Protein 2KQ9 (pdb70)

Nearest PDB structures (foldseek):
  2kq9-assembly1_A  TM=8.553E-01  e=1.237E-14  Agrobacterium fabrum str. C58
  6ptg-assembly3_B  TM=6.833E-01  e=4.465E-03  Chlamydia trachomatis
  4ijj-assembly1_A  TM=5.955E-01  e=5.688E-03  Pseudomonas aeruginosa UCBPP-PA14
  6ptg-assembly2_A  TM=6.843E-01  e=8.685E-03  Chlamydia trachomatis
  4ijj-assembly3_C  TM=5.527E-01  e=4.203E-03  Pseudomonas aeruginosa UCBPP-PA14

Solvent-accessible surface area: 8284 Å² total; per-residue (Å²): 119,120,47,76,187,88,9,94,46,136,52,20,48,100,65,0,109,68,101,9,66,84,36,29,85,176,8,20,115,69,92,32,138,164,132,54,121,221,100,69,132,52,174,76,166,96,88,54,129,92,56,149,128,128,64,132,102,12,34,141,116,6,53,90,53,9,185,18,0,59,35,1,20,51,76,38,96,70,57,19,17,3,14,0,76,125,61,59,142,104,5,67,80,97,42,1,126,76,28,6,58,16,18,53,10,114,141,16,34,90,84,152

Foldseek 3Di:
DDALPPARCVVLLVVLLLLLVVLVLQLVVVPHDPPDPADSCNCVCPDPDDDPDPDVSRDCVSSVLNVLSVVQNVCVVVVNHQAQCVVRHGEDSVCCVVPVSHNHHDVVVVPD

Sequence (112 aa):
LAGGKSMNVESYEKILRDRQRELYRRLHKIEADFEEPRNPDDEDRASERSNDEVLDELGQVGQDELRAIDAALARIASGTFGTCVKCGKRISEDRLKAVPYTPFCQECAAALLAGGKSMNVESYEKILRDRQRELYRRLHKIEADFEEPRNPDDEDRASERSNDEVLDELGQVGQDELRAIDAALARIASGTFGTCVKCGKRISEDRLKAVPYTPFCQECAAALLAGGKSMNVESYEKILRDRQRELYRRLHKIEADFEEPRNPDDEDRASERSNDEVLDELGQVGQDELRAIDAALARIASGTFGTCVKCGKRISEDRLKAVPYTPFCQECAAALLAGGKSMNVESYEKILRDRQRELYRRLHKIEADFEEPRNPDDEDRASERSNDEVLDELGQVGQDELRAIDAALARIASGTFGTCVKCGKRISEDRLKAVPYTPFCQECAAALLAGGKSMNVESYEKILRDRQRELYRRLHKIEADFEEPRNPDDEDRASERSNDEVLDELGQVGQDELRAIDAALARIASGTFGTCVKCGKRISEDRLKAVPYTPFCQECAAALLAGGKSMNVESYEKILRDRQRELYRRLHKIEADFEEPRNPDDEDRASERSNDEVLDELGQVGQDELRAIDAALARIASGTFGTCVKCGKRISEDRLKAVPYTPFCQECAAALLAGGKSMNVESYEKILRDRQRELYRRLHKIEADFEEPRNPDDEDRASERSNDEVLDELGQVGQDELRAIDAALARIASGTFGTCVKCGKRISEDRLKAVPYTPFCQECAAALLAGGKSMNVESYEKILRDRQRELYRRLHKIEADFEEPRNPDDEDRASERSNDEVLDELGQVGQDELRAIDAALARIASGTFGTCVKCGKRISEDRLKAVPYTPFCQECAAALLAGGKSMNVESYEKILRDRQRELYRRLHKIEADFEEPRNPDDEDRASERSNDEVLDELGQVGQDELRAIDAALARIASGTFGTCVKCGKRISEDRLKAVPYTPFCQECAAALLAGGKSMNVESYEKILRDRQRELYRRLHKIEADFEEPRNPDDEDRASERSNDEVLDELGQVGQDELRAIDAALARIASGTFGTCVKCGKRISEDRLKAVPYTPFCQECAAALLAGGKSMNVESYEKILRDRQRELYRRLHKIEADFEEPRNPDDEDRASERSNDEVLDELGQVGQDELRAIDAALARIASGTFGTCVKCGKRISEDRLKAVPYTPFCQECAAALLAGGKSMNVESYEKILRDRQRELYRRLHKIEADFEEPRNPDDEDRASERSNDEVLDELGQVGQDELRAIDAALARIASGTFGTCVKCGKRISEDRLKAVPYTPFCQECAAALLAGGKSMNVESYEKILRDRQRELYRRLHKIEADFEEPRNPDDEDRASERSNDEVLDELGQVGQDELRAIDAALARIASGTFGTCVKCGKRISEDRLKAVPYTPFCQECAAALLAGGKSMNVESYEKILRDRQRELYRRLHKIEADFEEPRNPDDEDRASERSNDEVLDELGQVGQDELRAIDAALARIASGTFGTCVKCGKRISEDRLKAVPYTPFCQECAAALLAGGKSMNVESYEKILRDRQRELYRRLHKIEADFEEPRNPDDEDRASERSNDEVLDELGQVGQDELRAIDAALARIASGTFGTCVKCGKRISEDRLKAVPYTPFCQECAAALLAGGKSMNVESYEKILRDRQRELYRRLHKIEADFEEPRNPDDEDRASERSNDEVLDELGQVGQDELRAIDAALARIASGTFGTCVKCGKRISEDRLKAVPYTPFCQECAAALLAGGKSMNVESYEKILRDRQRELYRRLHKIEADFEEPRNPDDEDRASERSNDEVLDELGQVGQDELRAIDAALARIASGTFGTCVKCGKRISEDRLKAVPYTPFCQECAAALLAGGKSMNVESYEKILRDRQRELYRRLHKIEADFEEPRNPDDEDRASERSNDEVLDELGQVGQDELRAIDAALARIASGTFGTCVKCGKRISEDRLKAVPYTPFCQECAAALLAGGKSMNVESYEKILRDRQRELYRRLHKIEADFEEPRNPDDEDRASERSNDEVLDELGQVGQDELRAIDAALARIASGTFGTCVKCGKRISEDRLKAVPYTPFCQECAAALLAGGKSMNVESYEKILRDRQRELYRRLHKIEADFEEPRNPDDEDRASERSNDEVLDELGQVGQDELRAIDAALARIASGTFGTCVKCGKRISEDRLKAVPYTPFCQECAAAL

CATH classification: 1.20.120.910

Radius of gyration: 15.42 Å; Cα contacts (8 Å, |Δi|>4): 93; chains: 1; bounding box: 36×44×27 Å

Structure (mmCIF, N/CA/C/O backbone):
data_2KQ9
#
_entry.id   2KQ9
#
loop_
_entity.id
_entity.type
_entity.pdbx_description
1 polymer 'DnaK suppressor protein'
2 non-polymer 'ZINC ION'
#
loop_
_atom_site.group_PDB
_atom_site.id
_atom_site.type_symbol
_atom_site.label_atom_id
_atom_site.label_alt_id
_atom_site.label_comp_id
_atom_site.label_asym_id
_atom_site.label_entity_id
_atom_site.label_seq_id
_atom_site.pdbx_PDB_ins_code
_atom_site.Cartn_x
_atom_site.Cartn_y
_atom_site.Cartn_z
_atom_site.occupancy
_atom_site.B_iso_or_equiv
_atom_site.auth_seq_id
_atom_site.auth_comp_id
_atom_site.auth_asym_id
_atom_site.auth_atom_id
_atom_site.pdbx_PDB_model_num
ATOM 1 N N . LEU A 1 1 ? 1.667 1.530 -0.984 1.00 0.00 1 LEU A N 1
ATOM 2 C CA . LEU A 1 1 ? 2.015 1.198 -2.382 1.00 0.00 1 LEU A CA 1
ATOM 3 C C . LEU A 1 1 ? 3.536 0.977 -2.476 1.00 0.00 1 LEU A C 1
ATOM 4 O O . LEU A 1 1 ? 4.314 1.940 -2.420 1.00 0.00 1 LEU A O 1
ATOM 22 N N . ALA A 1 2 ? 3.951 -0.297 -2.573 1.00 0.00 2 ALA A N 1
ATOM 23 C CA . ALA A 1 2 ? 5.354 -0.657 -2.798 1.00 0.00 2 ALA A CA 1
ATOM 24 C C . ALA A 1 2 ? 5.682 -0.472 -4.294 1.00 0.00 2 ALA A C 1
ATOM 25 O O . ALA A 1 2 ? 5.316 -1.310 -5.126 1.00 0.00 2 ALA A O 1
ATOM 32 N N . GLY A 1 3 ? 6.311 0.671 -4.623 1.00 0.00 3 GLY A N 1
ATOM 33 C CA . GLY A 1 3 ? 6.671 1.005 -6.000 1.00 0.00 3 GLY A CA 1
ATOM 34 C C . GLY A 1 3 ? 7.804 2.020 -6.037 1.00 0.00 3 GLY A C 1
ATOM 35 O O . GLY A 1 3 ? 7.580 3.204 -6.322 1.00 0.00 3 GLY A O 1
ATOM 39 N N . GLY A 1 4 ? 9.021 1.545 -5.707 1.00 0.00 4 GLY A N 1
ATOM 40 C CA . GLY A 1 4 ? 10.227 2.381 -5.704 1.00 0.00 4 GLY A CA 1
ATOM 41 C C . GLY A 1 4 ? 10.771 2.651 -7.106 1.00 0.00 4 GLY A C 1
ATOM 42 O O . GLY A 1 4 ? 11.297 3.738 -7.374 1.00 0.00 4 GLY A O 1
ATOM 46 N N . LYS A 1 5 ? 10.651 1.648 -7.996 1.00 0.00 5 LYS A N 1
ATOM 47 C CA . LYS A 1 5 ? 11.126 1.742 -9.400 1.00 0.00 5 LYS A CA 1
ATOM 48 C C . LYS A 1 5 ? 10.066 2.431 -10.283 1.00 0.00 5 LYS A C 1
ATOM 49 O O . LYS A 1 5 ? 8.875 2.415 -9.944 1.00 0.00 5 LYS A O 1
ATOM 68 N N . SER A 1 6 ? 10.539 3.009 -11.412 1.00 0.00 6 SER A N 1
ATOM 69 C CA . SER A 1 6 ? 9.740 3.791 -12.379 1.00 0.00 6 SER A CA 1
ATOM 70 C C . SER A 1 6 ? 9.266 5.137 -11.788 1.00 0.00 6 SER A C 1
ATOM 71 O O . SER A 1 6 ? 8.774 5.180 -10.651 1.00 0.00 6 SER A O 1
ATOM 79 N N . MET A 1 7 ? 9.411 6.217 -12.592 1.00 0.00 7 MET A N 1
ATOM 80 C CA . MET A 1 7 ? 9.012 7.594 -12.223 1.00 0.00 7 MET A CA 1
ATOM 81 C C . MET A 1 7 ? 9.868 8.109 -11.042 1.00 0.00 7 MET A C 1
ATOM 82 O O . MET A 1 7 ? 9.584 7.824 -9.872 1.00 0.00 7 MET A O 1
ATOM 96 N N . ASN A 1 8 ? 10.960 8.818 -11.384 1.00 0.00 8 ASN A N 1
ATOM 97 C CA . ASN A 1 8 ? 11.949 9.308 -10.399 1.00 0.00 8 ASN A CA 1
ATOM 98 C C . ASN A 1 8 ? 11.361 10.458 -9.557 1.00 0.00 8 ASN A C 1
ATOM 99 O O . ASN A 1 8 ? 11.323 11.613 -10.005 1.00 0.00 8 ASN A O 1
ATOM 110 N N . VAL A 1 9 ? 10.915 10.109 -8.331 1.00 0.00 9 VAL A N 1
ATOM 111 C CA . VAL A 1 9 ? 10.214 11.029 -7.414 1.00 0.00 9 VAL A CA 1
ATOM 112 C C . VAL A 1 9 ? 11.072 12.262 -7.060 1.00 0.00 9 VAL A C 1
ATOM 113 O O . VAL A 1 9 ? 10.526 13.355 -6.926 1.00 0.00 9 VAL A O 1
ATOM 126 N N . GLU A 1 10 ? 12.412 12.073 -6.931 1.00 0.00 10 GLU A N 1
ATOM 127 C CA . GLU A 1 10 ? 13.351 13.141 -6.487 1.00 0.00 10 GLU A CA 1
ATOM 128 C C . GLU A 1 10 ? 13.260 14.390 -7.391 1.00 0.00 10 GLU A C 1
ATOM 129 O O . GLU A 1 10 ? 13.238 15.529 -6.893 1.00 0.00 10 GLU A O 1
ATOM 141 N N . SER A 1 11 ? 13.198 14.145 -8.716 1.00 0.00 11 SER A N 1
ATOM 142 C CA . SER A 1 11 ? 13.076 15.201 -9.739 1.00 0.00 11 SER A CA 1
ATOM 143 C C . SER A 1 11 ? 11.815 16.046 -9.503 1.00 0.00 11 SER A C 1
ATOM 144 O O . SER A 1 11 ? 11.851 17.282 -9.565 1.00 0.00 11 SER A O 1
ATOM 152 N N . TYR A 1 12 ? 10.714 15.340 -9.202 1.00 0.00 12 TYR A N 1
ATOM 153 C CA . TYR A 1 12 ? 9.394 15.941 -9.009 1.00 0.00 12 TYR A CA 1
ATOM 154 C C . TYR A 1 12 ? 9.316 16.670 -7.672 1.00 0.00 12 TYR A C 1
ATOM 155 O O . TYR A 1 12 ? 8.734 17.739 -7.597 1.00 0.00 12 TYR A O 1
ATOM 173 N N . GLU A 1 13 ? 9.960 16.097 -6.648 1.00 0.00 13 GLU A N 1
ATOM 174 C CA . GLU A 1 13 ? 9.973 16.610 -5.275 1.00 0.00 13 GLU A CA 1
ATOM 175 C C . GLU A 1 13 ? 10.522 18.050 -5.242 1.00 0.00 13 GLU A C 1
ATOM 176 O O . GLU A 1 13 ? 9.889 18.971 -4.695 1.00 0.00 13 GLU A O 1
ATOM 188 N N . LYS A 1 14 ? 11.700 18.230 -5.866 1.00 0.00 14 LYS A N 1
ATOM 189 C CA . LYS A 1 14 ? 12.386 19.521 -5.887 1.00 0.00 14 LYS A CA 1
ATOM 190 C C . LYS A 1 14 ? 11.660 20.533 -6.792 1.00 0.00 14 LYS A C 1
ATOM 191 O O . LYS A 1 14 ? 11.529 21.687 -6.398 1.00 0.00 14 LYS A O 1
ATOM 210 N N . ILE A 1 15 ? 11.185 20.104 -7.998 1.00 0.00 15 ILE A N 1
ATOM 211 C CA . ILE A 1 15 ? 10.510 21.022 -8.957 1.00 0.00 15 ILE A CA 1
ATOM 212 C C . ILE A 1 15 ? 9.149 21.498 -8.394 1.00 0.00 15 ILE A C 1
ATOM 213 O O . ILE A 1 15 ? 8.688 22.597 -8.713 1.00 0.00 15 ILE A O 1
ATOM 229 N N . LEU A 1 16 ? 8.522 20.654 -7.546 1.00 0.00 16 LEU A N 1
ATOM 230 C CA . LEU A 1 16 ? 7.301 21.016 -6.796 1.00 0.00 16 LEU A CA 1
ATOM 231 C C . LEU A 1 16 ? 7.592 22.167 -5.835 1.00 0.00 16 LEU A C 1
ATOM 232 O O . LEU A 1 16 ? 6.829 23.139 -5.776 1.00 0.00 16 LEU A O 1
ATOM 248 N N . ARG A 1 17 ? 8.702 22.035 -5.083 1.00 0.00 17 ARG A N 1
ATOM 249 C CA . ARG A 1 17 ? 9.167 23.088 -4.170 1.00 0.00 17 ARG A CA 1
ATOM 250 C C . ARG A 1 17 ? 9.528 24.376 -4.940 1.00 0.00 17 ARG A C 1
ATOM 251 O O . ARG A 1 17 ? 9.146 25.457 -4.517 1.00 0.00 17 ARG A O 1
ATOM 272 N N . ASP A 1 18 ? 10.215 24.243 -6.093 1.00 0.00 18 ASP A N 1
ATOM 273 C CA . ASP A 1 18 ? 10.593 25.399 -6.944 1.00 0.00 18 ASP A CA 1
ATOM 274 C C . ASP A 1 18 ? 9.331 26.156 -7.405 1.00 0.00 18 ASP A C 1
ATOM 275 O O . ASP A 1 18 ? 9.250 27.388 -7.291 1.00 0.00 18 ASP A O 1
ATOM 284 N N . ARG A 1 19 ? 8.327 25.371 -7.853 1.00 0.00 19 ARG A N 1
ATOM 285 C CA . ARG A 1 19 ? 7.051 25.889 -8.389 1.00 0.00 19 ARG A CA 1
ATOM 286 C C . ARG A 1 19 ? 6.216 26.576 -7.304 1.00 0.00 19 ARG A C 1
ATOM 287 O O . ARG A 1 19 ? 5.644 27.638 -7.551 1.00 0.00 19 ARG A O 1
ATOM 308 N N . GLN A 1 20 ? 6.155 25.981 -6.101 1.00 0.00 20 GLN A N 1
ATOM 309 C CA . GLN A 1 20 ? 5.288 26.499 -5.033 1.00 0.00 20 GLN A CA 1
ATOM 310 C C . GLN A 1 20 ? 5.841 27.813 -4.484 1.00 0.00 20 GLN A C 1
ATOM 311 O O . GLN A 1 20 ? 5.062 28.695 -4.180 1.00 0.00 20 GLN A O 1
ATOM 325 N N . ARG A 1 21 ? 7.188 27.937 -4.405 1.00 0.00 21 ARG A N 1
ATOM 326 C CA . ARG A 1 21 ? 7.853 29.089 -3.763 1.00 0.00 21 ARG A CA 1
ATOM 327 C C . ARG A 1 21 ? 7.806 30.339 -4.643 1.00 0.00 21 ARG A C 1
ATOM 328 O O . ARG A 1 21 ? 7.633 31.451 -4.127 1.00 0.00 21 ARG A O 1
ATOM 349 N N . GLU A 1 22 ? 7.991 30.154 -5.965 1.00 0.00 22 GLU A N 1
ATOM 350 C CA . GLU A 1 22 ? 7.854 31.265 -6.931 1.00 0.00 22 GLU A CA 1
ATOM 351 C C . GLU A 1 22 ? 6.394 31.778 -6.939 1.00 0.00 22 GLU A C 1
ATOM 352 O O . GLU A 1 22 ? 6.153 32.992 -6.950 1.00 0.00 22 GLU A O 1
ATOM 364 N N . LEU A 1 23 ? 5.434 30.834 -6.861 1.00 0.00 23 LEU A N 1
ATOM 365 C CA . LEU A 1 23 ? 3.998 31.156 -6.769 1.00 0.00 23 LEU A CA 1
ATOM 366 C C . LEU A 1 23 ? 3.634 31.712 -5.381 1.00 0.00 23 LEU A C 1
ATOM 367 O O . LEU A 1 23 ? 2.712 32.520 -5.275 1.00 0.00 23 LEU A O 1
ATOM 383 N N . TYR A 1 24 ? 4.376 31.279 -4.331 1.00 0.00 24 TYR A N 1
ATOM 384 C CA . TYR A 1 24 ? 4.170 31.742 -2.938 1.00 0.00 24 TYR A CA 1
ATOM 385 C C . TYR A 1 24 ? 4.502 33.222 -2.841 1.00 0.00 24 TYR A C 1
ATOM 386 O O . TYR A 1 24 ? 3.667 33.994 -2.421 1.00 0.00 24 TYR A O 1
ATOM 404 N N . ARG A 1 25 ? 5.725 33.595 -3.267 1.00 0.00 25 ARG A N 1
ATOM 405 C CA . ARG A 1 25 ? 6.220 34.990 -3.189 1.00 0.00 25 ARG A CA 1
ATOM 406 C C . ARG A 1 25 ? 5.410 35.910 -4.123 1.00 0.00 25 ARG A C 1
ATOM 407 O O . ARG A 1 25 ? 5.290 37.120 -3.868 1.00 0.00 25 ARG A O 1
ATOM 428 N N . ARG A 1 26 ? 4.860 35.303 -5.204 1.00 0.00 26 ARG A N 1
ATOM 429 C CA . ARG A 1 26 ? 3.937 35.969 -6.135 1.00 0.00 26 ARG A CA 1
ATOM 430 C C . ARG A 1 26 ? 2.689 36.484 -5.390 1.00 0.00 26 ARG A C 1
ATOM 431 O O . ARG A 1 26 ? 2.360 37.670 -5.469 1.00 0.00 26 ARG A O 1
ATOM 452 N N . LEU A 1 27 ? 2.024 35.590 -4.632 1.00 0.00 27 LEU A N 1
ATOM 453 C CA . LEU A 1 27 ? 0.807 35.948 -3.865 1.00 0.00 27 LEU A CA 1
ATOM 454 C C . LEU A 1 27 ? 1.145 36.500 -2.465 1.00 0.00 27 LEU A C 1
ATOM 455 O O . LEU A 1 27 ? 0.277 37.073 -1.816 1.00 0.00 27 LEU A O 1
ATOM 471 N N . HIS A 1 28 ? 2.419 36.360 -2.031 1.00 0.00 28 HIS A N 1
ATOM 472 C CA . HIS A 1 28 ? 2.925 36.920 -0.745 1.00 0.00 28 HIS A CA 1
ATOM 473 C C . HIS A 1 28 ? 3.533 38.315 -0.958 1.00 0.00 28 HIS A C 1
ATOM 474 O O . HIS A 1 28 ? 4.246 38.806 -0.090 1.00 0.00 28 HIS A O 1
ATOM 489 N N . LYS A 1 29 ? 3.212 38.955 -2.102 1.00 0.00 29 LYS A N 1
ATOM 490 C CA . LYS A 1 29 ? 3.671 40.328 -2.444 1.00 0.00 29 LYS A CA 1
ATOM 491 C C . LYS A 1 29 ? 3.338 41.362 -1.331 1.00 0.00 29 LYS A C 1
ATOM 492 O O . LYS A 1 29 ? 4.028 42.375 -1.191 1.00 0.00 29 LYS A O 1
ATOM 511 N N . ILE A 1 30 ? 2.262 41.076 -0.560 1.00 0.00 30 ILE A N 1
ATOM 512 C CA . ILE A 1 30 ? 1.806 41.930 0.558 1.00 0.00 30 ILE A CA 1
ATOM 513 C C . ILE A 1 30 ? 2.820 41.937 1.722 1.00 0.00 30 ILE A C 1
ATOM 514 O O . ILE A 1 30 ? 3.086 42.980 2.316 1.00 0.00 30 ILE A O 1
ATOM 530 N N . GLU A 1 31 ? 3.387 40.760 2.021 1.00 0.00 31 GLU A N 1
ATOM 531 C CA . GLU A 1 31 ? 4.267 40.539 3.189 1.00 0.00 31 GLU A CA 1
ATOM 532 C C . GLU A 1 31 ? 5.743 40.409 2.765 1.00 0.00 31 GLU A C 1
ATOM 533 O O . GLU A 1 31 ? 6.633 40.332 3.619 1.00 0.00 31 GLU A O 1
ATOM 545 N N . ALA A 1 32 ? 5.994 40.408 1.443 1.00 0.00 32 ALA A N 1
ATOM 546 C CA . ALA A 1 32 ? 7.345 40.275 0.875 1.00 0.00 32 ALA A CA 1
ATOM 547 C C . ALA A 1 32 ? 7.626 41.457 -0.054 1.00 0.00 32 ALA A C 1
ATOM 548 O O . ALA A 1 32 ? 7.140 41.494 -1.192 1.00 0.00 32 ALA A O 1
ATOM 555 N N . ASP A 1 33 ? 8.368 42.449 0.472 1.00 0.00 33 ASP A N 1
ATOM 556 C CA . ASP A 1 33 ? 8.899 43.579 -0.321 1.00 0.00 33 ASP A CA 1
ATOM 557 C C . ASP A 1 33 ? 10.009 43.083 -1.262 1.00 0.00 33 ASP A C 1
ATOM 558 O O . ASP A 1 33 ? 10.187 43.599 -2.367 1.00 0.00 33 ASP A O 1
ATOM 567 N N . PHE A 1 34 ? 10.729 42.051 -0.793 1.00 0.00 34 PHE A N 1
ATOM 568 C CA . PHE A 1 34 ? 11.849 41.434 -1.510 1.00 0.00 34 PHE A CA 1
ATOM 569 C C . PHE A 1 34 ? 11.330 40.494 -2.605 1.00 0.00 34 PHE A C 1
ATOM 570 O O . PHE A 1 34 ? 10.594 39.534 -2.313 1.00 0.00 34 PHE A O 1
ATOM 587 N N . GLU A 1 35 ? 11.693 40.789 -3.863 1.00 0.00 35 GLU A N 1
ATOM 588 C CA . GLU A 1 35 ? 11.354 39.944 -5.026 1.00 0.00 35 GLU A CA 1
ATOM 589 C C . GLU A 1 35 ? 12.637 39.566 -5.811 1.00 0.00 35 GLU A C 1
ATOM 590 O O . GLU A 1 35 ? 12.628 38.607 -6.592 1.00 0.00 35 GLU A O 1
ATOM 602 N N . GLU A 1 36 ? 13.738 40.320 -5.542 1.00 0.00 36 GLU A N 1
ATOM 603 C CA . GLU A 1 36 ? 15.056 40.215 -6.222 1.00 0.00 36 GLU A CA 1
ATOM 604 C C . GLU A 1 36 ? 14.982 40.607 -7.736 1.00 0.00 36 GLU A C 1
ATOM 605 O O . GLU A 1 36 ? 13.937 40.433 -8.373 1.00 0.00 36 GLU A O 1
ATOM 617 N N . PRO A 1 37 ? 16.087 41.201 -8.319 1.00 0.00 37 PRO A N 1
ATOM 618 C CA . PRO A 1 37 ? 16.190 41.435 -9.781 1.00 0.00 37 PRO A CA 1
ATOM 619 C C . PRO A 1 37 ? 16.057 40.118 -10.582 1.00 0.00 37 PRO A C 1
ATOM 620 O O . PRO A 1 37 ? 15.156 39.984 -11.414 1.00 0.00 37 PRO A O 1
ATOM 631 N N . ARG A 1 38 ? 16.946 39.148 -10.301 1.00 0.00 38 ARG A N 1
ATOM 632 C CA . ARG A 1 38 ? 16.897 37.791 -10.886 1.00 0.00 38 ARG A CA 1
ATOM 633 C C . ARG A 1 38 ? 17.078 36.744 -9.765 1.00 0.00 38 ARG A C 1
ATOM 634 O O . ARG A 1 38 ? 16.092 36.267 -9.201 1.00 0.00 38 ARG A O 1
ATOM 655 N N . ASN A 1 39 ? 18.348 36.445 -9.413 1.00 0.00 39 ASN A N 1
ATOM 656 C CA . ASN A 1 39 ? 18.710 35.365 -8.465 1.00 0.00 39 ASN A CA 1
ATOM 657 C C . ASN A 1 39 ? 18.361 35.748 -7.012 1.00 0.00 39 ASN A C 1
ATOM 658 O O . ASN A 1 39 ? 18.243 36.938 -6.709 1.00 0.00 39 ASN A O 1
ATOM 669 N N . PRO A 1 40 ? 18.190 34.745 -6.079 1.00 0.00 40 PRO A N 1
ATOM 670 C CA . PRO A 1 40 ? 18.025 35.026 -4.627 1.00 0.00 40 PRO A CA 1
ATOM 671 C C . PRO A 1 40 ? 19.288 35.647 -3.986 1.00 0.00 40 PRO A C 1
ATOM 672 O O . PRO A 1 40 ? 19.205 36.158 -2.870 1.00 0.00 40 PRO A O 1
ATOM 683 N N . ASP A 1 41 ? 20.430 35.592 -4.730 1.00 0.00 41 ASP A N 1
ATOM 684 C CA . ASP A 1 41 ? 21.773 36.059 -4.302 1.00 0.00 41 ASP A CA 1
ATOM 685 C C . ASP A 1 41 ? 22.415 35.041 -3.345 1.00 0.00 41 ASP A C 1
ATOM 686 O O . ASP A 1 41 ? 23.426 34.407 -3.675 1.00 0.00 41 ASP A O 1
ATOM 695 N N . ASP A 1 42 ? 21.805 34.881 -2.164 1.00 0.00 42 ASP A N 1
ATOM 696 C CA . ASP A 1 42 ? 22.255 33.931 -1.124 1.00 0.00 42 ASP A CA 1
ATOM 697 C C . ASP A 1 42 ? 21.817 32.492 -1.462 1.00 0.00 42 ASP A C 1
ATOM 698 O O . ASP A 1 42 ? 21.277 32.235 -2.546 1.00 0.00 42 ASP A O 1
ATOM 707 N N . GLU A 1 43 ? 22.064 31.568 -0.516 1.00 0.00 43 GLU A N 1
ATOM 708 C CA . GLU A 1 43 ? 21.741 30.140 -0.661 1.00 0.00 43 GLU A CA 1
ATOM 709 C C . GLU A 1 43 ? 20.218 29.926 -0.816 1.00 0.00 43 GLU A C 1
ATOM 710 O O . GLU A 1 43 ? 19.746 29.493 -1.881 1.00 0.00 43 GLU A O 1
ATOM 722 N N . ASP A 1 44 ? 19.469 30.284 0.247 1.00 0.00 44 ASP A N 1
ATOM 723 C CA . ASP A 1 44 ? 18.023 30.014 0.356 1.00 0.00 44 ASP A CA 1
ATOM 724 C C . ASP A 1 44 ? 17.449 30.666 1.631 1.00 0.00 44 ASP A C 1
ATOM 725 O O . ASP A 1 44 ? 18.061 30.588 2.704 1.00 0.00 44 ASP A O 1
ATOM 734 N N . ARG A 1 45 ? 16.269 31.296 1.504 1.00 0.00 45 ARG A N 1
ATOM 735 C CA . ARG A 1 45 ? 15.533 31.875 2.646 1.00 0.00 45 ARG A CA 1
ATOM 736 C C . ARG A 1 45 ? 14.561 30.821 3.209 1.00 0.00 45 ARG A C 1
ATOM 737 O O . ARG A 1 45 ? 13.405 30.744 2.780 1.00 0.00 45 ARG A O 1
ATOM 758 N N . ALA A 1 46 ? 15.056 29.972 4.129 1.00 0.00 46 ALA A N 1
ATOM 759 C CA . ALA A 1 46 ? 14.259 28.881 4.727 1.00 0.00 46 ALA A CA 1
ATOM 760 C C . ALA A 1 46 ? 13.256 29.439 5.769 1.00 0.00 46 ALA A C 1
ATOM 761 O O . ALA A 1 46 ? 13.493 29.401 6.984 1.00 0.00 46 ALA A O 1
ATOM 768 N N . SER A 1 47 ? 12.148 30.009 5.249 1.00 0.00 47 SER A N 1
ATOM 769 C CA . SER A 1 47 ? 11.028 30.558 6.043 1.00 0.00 47 SER A CA 1
ATOM 770 C C . SER A 1 47 ? 9.712 30.353 5.265 1.00 0.00 47 SER A C 1
ATOM 771 O O . SER A 1 47 ? 8.718 31.057 5.495 1.00 0.00 47 SER A O 1
ATOM 779 N N . GLU A 1 48 ? 9.717 29.355 4.357 1.00 0.00 48 GLU A N 1
ATOM 780 C CA . GLU A 1 48 ? 8.617 29.141 3.405 1.00 0.00 48 GLU A CA 1
ATOM 781 C C . GLU A 1 48 ? 7.491 28.303 4.032 1.00 0.00 48 GLU A C 1
ATOM 782 O O . GLU A 1 48 ? 7.762 27.451 4.886 1.00 0.00 48 GLU A O 1
ATOM 794 N N . ARG A 1 49 ? 6.229 28.571 3.587 1.00 0.00 49 ARG A N 1
ATOM 795 C CA . ARG A 1 49 ? 5.005 27.878 4.048 1.00 0.00 49 ARG A CA 1
ATOM 796 C C . ARG A 1 49 ? 4.820 28.028 5.594 1.00 0.00 49 ARG A C 1
ATOM 797 O O . ARG A 1 49 ? 4.105 27.259 6.243 1.00 0.00 49 ARG A O 1
ATOM 818 N N . SER A 1 50 ? 5.444 29.090 6.146 1.00 0.00 50 SER A N 1
ATOM 819 C CA . SER A 1 50 ? 5.457 29.383 7.589 1.00 0.00 50 SER A CA 1
ATOM 820 C C . SER A 1 50 ? 4.203 30.190 8.002 1.00 0.00 50 SER A C 1
ATOM 821 O O . SER A 1 50 ? 3.948 30.380 9.195 1.00 0.00 50 SER A O 1
ATOM 829 N N . ASN A 1 51 ? 3.426 30.660 7.004 1.00 0.00 51 ASN A N 1
ATOM 830 C CA . ASN A 1 51 ? 2.197 31.433 7.232 1.00 0.00 51 ASN A CA 1
ATOM 831 C C . ASN A 1 51 ? 0.986 30.480 7.173 1.00 0.00 51 ASN A C 1
ATOM 832 O O . ASN A 1 51 ? 0.549 30.085 6.082 1.00 0.00 51 ASN A O 1
ATOM 843 N N . ASP A 1 52 ? 0.486 30.080 8.356 1.00 0.00 52 ASP A N 1
ATOM 844 C CA . ASP A 1 52 ? -0.709 29.220 8.482 1.00 0.00 52 ASP A CA 1
ATOM 845 C C . ASP A 1 52 ? -1.964 30.109 8.582 1.00 0.00 52 ASP A C 1
ATOM 846 O O . ASP A 1 52 ? -2.586 30.247 9.642 1.00 0.00 52 ASP A O 1
ATOM 855 N N . GLU A 1 53 ? -2.268 30.781 7.463 1.00 0.00 53 GLU A N 1
ATOM 856 C CA . GLU A 1 53 ? -3.486 31.605 7.285 1.00 0.00 53 GLU A CA 1
ATOM 857 C C . GLU A 1 53 ? -4.047 31.383 5.871 1.00 0.00 53 GLU A C 1
ATOM 858 O O . GLU A 1 53 ? -3.331 30.915 4.971 1.00 0.00 53 GLU A O 1
ATOM 870 N N . VAL A 1 54 ? -5.334 31.709 5.690 1.00 0.00 54 VAL A N 1
ATOM 871 C CA . VAL A 1 54 ? -6.005 31.657 4.383 1.00 0.00 54 VAL A CA 1
ATOM 872 C C . VAL A 1 54 ? -5.608 32.895 3.553 1.00 0.00 54 VAL A C 1
ATOM 873 O O . VAL A 1 54 ? -4.946 32.761 2.523 1.00 0.00 54 VAL A O 1
ATOM 886 N N . LEU A 1 55 ? -6.012 34.081 4.060 1.00 0.00 55 LEU A N 1
ATOM 887 C CA . LEU A 1 55 ? -5.775 35.412 3.444 1.00 0.00 55 LEU A CA 1
ATOM 888 C C . LEU A 1 55 ? -6.339 35.528 1.996 1.00 0.00 55 LEU A C 1
ATOM 889 O O . LEU A 1 55 ? -5.898 34.843 1.065 1.00 0.00 55 LEU A O 1
ATOM 905 N N . ASP A 1 56 ? -7.296 36.451 1.828 1.00 0.00 56 ASP A N 1
ATOM 906 C CA . ASP A 1 56 ? -8.032 36.662 0.564 1.00 0.00 56 ASP A CA 1
ATOM 907 C C . ASP A 1 56 ? -7.154 37.392 -0.487 1.00 0.00 56 ASP A C 1
ATOM 908 O O . ASP A 1 56 ? -7.417 37.301 -1.691 1.00 0.00 56 ASP A O 1
ATOM 917 N N . GLU A 1 57 ? -6.095 38.100 -0.016 1.00 0.00 57 GLU A N 1
ATOM 918 C CA . GLU A 1 57 ? -5.138 38.815 -0.902 1.00 0.00 57 GLU A CA 1
ATOM 919 C C . GLU A 1 57 ? -4.229 37.847 -1.685 1.00 0.00 57 GLU A C 1
ATOM 920 O O . GLU A 1 57 ? -3.595 38.257 -2.666 1.00 0.00 57 GLU A O 1
ATOM 932 N N . LEU A 1 58 ? -4.151 36.576 -1.243 1.00 0.00 58 LEU A N 1
ATOM 933 C CA . LEU A 1 58 ? -3.423 35.537 -1.986 1.00 0.00 58 LEU A CA 1
ATOM 934 C C . LEU A 1 58 ? -4.265 35.126 -3.204 1.00 0.00 58 LEU A C 1
ATOM 935 O O . LEU A 1 58 ? -5.467 34.860 -3.048 1.00 0.00 58 LEU A O 1
ATOM 951 N N . GLY A 1 59 ? -3.630 35.089 -4.398 1.00 0.00 59 GLY A N 1
ATOM 952 C CA . GLY A 1 59 ? -4.298 34.672 -5.637 1.00 0.00 59 GLY A CA 1
ATOM 953 C C . GLY A 1 59 ? -4.836 33.247 -5.531 1.00 0.00 59 GLY A C 1
ATOM 954 O O . GLY A 1 59 ? -4.063 32.344 -5.222 1.00 0.00 59 GLY A O 1
ATOM 958 N N . GLN A 1 60 ? -6.151 33.057 -5.788 1.00 0.00 60 GLN A N 1
ATOM 959 C CA . GLN A 1 60 ? -6.844 31.752 -5.609 1.00 0.00 60 GLN A CA 1
ATOM 960 C C . GLN A 1 60 ? -6.273 30.659 -6.529 1.00 0.00 60 GLN A C 1
ATOM 961 O O . GLN A 1 60 ? -6.276 29.483 -6.164 1.00 0.00 60 GLN A O 1
ATOM 975 N N . VAL A 1 61 ? -5.816 31.067 -7.729 1.00 0.00 61 VAL A N 1
ATOM 976 C CA . VAL A 1 61 ? -5.128 30.172 -8.680 1.00 0.00 61 VAL A CA 1
ATOM 977 C C . VAL A 1 61 ? -3.815 29.651 -8.064 1.00 0.00 61 VAL A C 1
ATOM 978 O O . VAL A 1 61 ? -3.488 28.476 -8.206 1.00 0.00 61 VAL A O 1
ATOM 991 N N . GLY A 1 62 ? -3.111 30.540 -7.336 1.00 0.00 62 GLY A N 1
ATOM 992 C CA . GLY A 1 62 ? -1.860 30.203 -6.672 1.00 0.00 62 GLY A CA 1
ATOM 993 C C . GLY A 1 62 ? -2.083 29.328 -5.449 1.00 0.00 62 GLY A C 1
ATOM 994 O O . GLY A 1 62 ? -1.366 28.366 -5.256 1.00 0.00 62 GLY A O 1
ATOM 998 N N . GLN A 1 63 ? -3.110 29.671 -4.639 1.00 0.00 63 GLN A N 1
ATOM 999 C CA . GLN A 1 63 ? -3.503 28.909 -3.430 1.00 0.00 63 GLN A CA 1
ATOM 1000 C C . GLN A 1 63 ? -3.890 27.460 -3.799 1.00 0.00 63 GLN A C 1
ATOM 1001 O O . GLN A 1 63 ? -3.468 26.508 -3.143 1.00 0.00 63 GLN A O 1
ATOM 1015 N N . ASP A 1 64 ? -4.694 27.335 -4.870 1.00 0.00 64 ASP A N 1
ATOM 1016 C CA . ASP A 1 64 ? -5.206 26.046 -5.375 1.00 0.00 64 ASP A CA 1
ATOM 1017 C C . ASP A 1 64 ? -4.061 25.201 -5.947 1.00 0.00 64 ASP A C 1
ATOM 1018 O O . ASP A 1 64 ? -4.013 23.983 -5.749 1.00 0.00 64 ASP A O 1
ATOM 1027 N N . GLU A 1 65 ? -3.149 25.886 -6.665 1.00 0.00 65 GLU A N 1
ATOM 1028 C CA . GLU A 1 65 ? -1.966 25.263 -7.278 1.00 0.00 65 GLU A CA 1
ATOM 1029 C C . GLU A 1 65 ? -1.032 24.734 -6.177 1.00 0.00 65 GLU A C 1
ATOM 1030 O O . GLU A 1 65 ? -0.521 23.626 -6.269 1.00 0.00 65 GLU A O 1
ATOM 1042 N N . LEU A 1 66 ? -0.874 25.554 -5.119 1.00 0.00 66 LEU A N 1
ATOM 1043 C CA . LEU A 1 66 ? -0.027 25.257 -3.942 1.00 0.00 66 LEU A CA 1
ATOM 1044 C C . LEU A 1 66 ? -0.632 24.144 -3.088 1.00 0.00 66 LEU A C 1
ATOM 1045 O O . LEU A 1 66 ? 0.105 23.431 -2.422 1.00 0.00 66 LEU A O 1
ATOM 1061 N N . ARG A 1 67 ? -1.974 24.040 -3.091 1.00 0.00 67 ARG A N 1
ATOM 1062 C CA . ARG A 1 67 ? -2.710 22.960 -2.401 1.00 0.00 67 ARG A CA 1
ATOM 1063 C C . ARG A 1 67 ? -2.465 21.623 -3.123 1.00 0.00 67 ARG A C 1
ATOM 1064 O O . ARG A 1 67 ? -2.306 20.580 -2.485 1.00 0.00 67 ARG A O 1
ATOM 1085 N N . ALA A 1 68 ? -2.421 21.690 -4.466 1.00 0.00 68 ALA A N 1
ATOM 1086 C CA . ALA A 1 68 ? -2.135 20.533 -5.333 1.00 0.00 68 ALA A CA 1
ATOM 1087 C C . ALA A 1 68 ? -0.664 20.093 -5.201 1.00 0.00 68 ALA A C 1
ATOM 1088 O O . ALA A 1 68 ? -0.365 18.892 -5.223 1.00 0.00 68 ALA A O 1
ATOM 1095 N N . ILE A 1 69 ? 0.240 21.089 -5.062 1.00 0.00 69 ILE A N 1
ATOM 1096 C CA . ILE A 1 69 ? 1.681 20.859 -4.822 1.00 0.00 69 ILE A CA 1
ATOM 1097 C C . ILE A 1 69 ? 1.894 20.278 -3.414 1.00 0.00 69 ILE A C 1
ATOM 1098 O O . ILE A 1 69 ? 2.707 19.379 -3.232 1.00 0.00 69 ILE A O 1
ATOM 1114 N N . ASP A 1 70 ? 1.135 20.803 -2.438 1.00 0.00 70 ASP A N 1
ATOM 1115 C CA . ASP A 1 70 ? 1.221 20.391 -1.020 1.00 0.00 70 ASP A CA 1
ATOM 1116 C C . ASP A 1 70 ? 0.742 18.941 -0.860 1.00 0.00 70 ASP A C 1
ATOM 1117 O O . ASP A 1 70 ? 1.328 18.172 -0.106 1.00 0.00 70 ASP A O 1
ATOM 1126 N N . ALA A 1 71 ? -0.323 18.589 -1.607 1.00 0.00 71 ALA A N 1
ATOM 1127 C CA . ALA A 1 71 ? -0.883 17.224 -1.640 1.00 0.00 71 ALA A CA 1
ATOM 1128 C C . ALA A 1 71 ? 0.125 16.244 -2.259 1.00 0.00 71 ALA A C 1
ATOM 1129 O O . ALA A 1 71 ? 0.313 15.138 -1.753 1.00 0.00 71 ALA A O 1
ATOM 1136 N N . ALA A 1 72 ? 0.784 16.698 -3.343 1.00 0.00 72 ALA A N 1
ATOM 1137 C CA . ALA A 1 72 ? 1.798 15.918 -4.074 1.00 0.00 72 ALA A CA 1
ATOM 1138 C C . ALA A 1 72 ? 3.041 15.654 -3.194 1.00 0.00 72 ALA A C 1
ATOM 1139 O O . ALA A 1 72 ? 3.515 14.519 -3.115 1.00 0.00 72 ALA A O 1
ATOM 1146 N N . LEU A 1 73 ? 3.520 16.714 -2.506 1.00 0.00 73 LEU A N 1
ATOM 1147 C CA . LEU A 1 73 ? 4.668 16.648 -1.564 1.00 0.00 73 LEU A CA 1
ATOM 1148 C C . LEU A 1 73 ? 4.335 15.776 -0.340 1.00 0.00 73 LEU A C 1
ATOM 1149 O O . LEU A 1 73 ? 5.218 15.131 0.234 1.00 0.00 73 LEU A O 1
ATOM 1165 N N . ALA A 1 74 ? 3.048 15.786 0.050 1.00 0.00 74 ALA A N 1
ATOM 1166 C CA . ALA A 1 74 ? 2.531 14.976 1.166 1.00 0.00 74 ALA A CA 1
ATOM 1167 C C . ALA A 1 74 ? 2.483 13.486 0.788 1.00 0.00 74 ALA A C 1
ATOM 1168 O O . ALA A 1 74 ? 2.706 12.627 1.639 1.00 0.00 74 ALA A O 1
ATOM 1175 N N . ARG A 1 75 ? 2.198 13.190 -0.503 1.00 0.00 75 ARG A N 1
ATOM 1176 C CA . ARG A 1 75 ? 2.265 11.818 -1.048 1.00 0.00 75 ARG A CA 1
ATOM 1177 C C . ARG A 1 75 ? 3.712 11.309 -1.026 1.00 0.00 75 ARG A C 1
ATOM 1178 O O . ARG A 1 75 ? 3.941 10.133 -0.788 1.00 0.00 75 ARG A O 1
ATOM 1199 N N . ILE A 1 76 ? 4.682 12.212 -1.282 1.00 0.00 76 ILE A N 1
ATOM 1200 C CA . ILE A 1 76 ? 6.124 11.876 -1.240 1.00 0.00 76 ILE A CA 1
ATOM 1201 C C . ILE A 1 76 ? 6.536 11.542 0.208 1.00 0.00 76 ILE A C 1
ATOM 1202 O O . ILE A 1 76 ? 7.232 10.553 0.450 1.00 0.00 76 ILE A O 1
ATOM 1218 N N . ALA A 1 77 ? 6.047 12.373 1.151 1.00 0.00 77 ALA A N 1
ATOM 1219 C CA . ALA A 1 77 ? 6.226 12.187 2.605 1.00 0.00 77 ALA A CA 1
ATOM 1220 C C . ALA A 1 77 ? 5.559 10.880 3.097 1.00 0.00 77 ALA A C 1
ATOM 1221 O O . ALA A 1 77 ? 6.021 10.260 4.059 1.00 0.00 77 ALA A O 1
ATOM 1228 N N . SER A 1 78 ? 4.472 10.482 2.415 1.00 0.00 78 SER A N 1
ATOM 1229 C CA . SER A 1 78 ? 3.738 9.232 2.695 1.00 0.00 78 SER A CA 1
ATOM 1230 C C . SER A 1 78 ? 4.383 8.029 1.960 1.00 0.00 78 SER A C 1
ATOM 1231 O O . SER A 1 78 ? 4.127 6.877 2.314 1.00 0.00 78 SER A O 1
ATOM 1239 N N . GLY A 1 79 ? 5.221 8.324 0.947 1.00 0.00 79 GLY A N 1
ATOM 1240 C CA . GLY A 1 79 ? 5.911 7.304 0.144 1.00 0.00 79 GLY A CA 1
ATOM 1241 C C . GLY A 1 79 ? 5.047 6.720 -0.976 1.00 0.00 79 GLY A C 1
ATOM 1242 O O . GLY A 1 79 ? 5.401 5.693 -1.561 1.00 0.00 79 GLY A O 1
ATOM 1246 N N . THR A 1 80 ? 3.907 7.377 -1.268 1.00 0.00 80 THR A N 1
ATOM 1247 C CA . THR A 1 80 ? 2.924 6.927 -2.277 1.00 0.00 80 THR A CA 1
ATOM 1248 C C . THR A 1 80 ? 2.653 8.049 -3.320 1.00 0.00 80 THR A C 1
ATOM 1249 O O . THR A 1 80 ? 1.540 8.199 -3.837 1.00 0.00 80 THR A O 1
ATOM 1260 N N . PHE A 1 81 ? 3.693 8.853 -3.621 1.00 0.00 81 PHE A N 1
ATOM 1261 C CA . PHE A 1 81 ? 3.685 9.744 -4.795 1.00 0.00 81 PHE A CA 1
ATOM 1262 C C . PHE A 1 81 ? 3.595 8.912 -6.091 1.00 0.00 81 PHE A C 1
ATOM 1263 O O . PHE A 1 81 ? 4.186 7.824 -6.183 1.00 0.00 81 PHE A O 1
ATOM 1280 N N . GLY A 1 82 ? 2.872 9.458 -7.080 1.00 0.00 82 GLY A N 1
ATOM 1281 C CA . GLY A 1 82 ? 2.547 8.732 -8.299 1.00 0.00 82 GLY A CA 1
ATOM 1282 C C . GLY A 1 82 ? 1.344 7.828 -8.100 1.00 0.00 82 GLY A C 1
ATOM 1283 O O . GLY A 1 82 ? 1.255 6.766 -8.712 1.00 0.00 82 GLY A O 1
ATOM 1287 N N . THR A 1 83 ? 0.424 8.254 -7.213 1.00 0.00 83 THR A N 1
ATOM 1288 C CA . THR A 1 83 ? -0.854 7.561 -6.962 1.00 0.00 83 THR A CA 1
ATOM 1289 C C . THR A 1 83 ? -2.027 8.566 -7.022 1.00 0.00 83 THR A C 1
ATOM 1290 O O . THR A 1 83 ? -2.087 9.508 -6.219 1.00 0.00 83 THR A O 1
ATOM 1301 N N . CYS A 1 84 ? -2.910 8.386 -8.029 1.00 0.00 84 CYS A N 1
ATOM 1302 C CA . CYS A 1 84 ? -4.187 9.102 -8.142 1.00 0.00 84 CYS A CA 1
ATOM 1303 C C . CYS A 1 84 ? -5.050 8.777 -6.931 1.00 0.00 84 CYS A C 1
ATOM 1304 O O . CYS A 1 84 ? -5.549 7.654 -6.829 1.00 0.00 84 CYS A O 1
ATOM 1311 N N . VAL A 1 85 ? -5.177 9.750 -6.007 1.00 0.00 85 VAL A N 1
ATOM 1312 C CA . VAL A 1 85 ? -6.025 9.634 -4.798 1.00 0.00 85 VAL A CA 1
ATOM 1313 C C . VAL A 1 85 ? -7.500 9.378 -5.179 1.00 0.00 85 VAL A C 1
ATOM 1314 O O . VAL A 1 85 ? -8.226 8.677 -4.471 1.00 0.00 85 VAL A O 1
ATOM 1327 N N . LYS A 1 86 ? -7.901 9.921 -6.346 1.00 0.00 86 LYS A N 1
ATOM 1328 C CA . LYS A 1 86 ? -9.287 9.866 -6.851 1.00 0.00 86 LYS A CA 1
ATOM 1329 C C . LYS A 1 86 ? -9.599 8.502 -7.514 1.00 0.00 86 LYS A C 1
ATOM 1330 O O . LYS A 1 86 ? -10.736 8.236 -7.891 1.00 0.00 86 LYS A O 1
ATOM 1349 N N . CYS A 1 87 ? -8.559 7.667 -7.671 1.00 0.00 87 CYS A N 1
ATOM 1350 C CA . CYS A 1 87 ? -8.679 6.275 -8.181 1.00 0.00 87 CYS A CA 1
ATOM 1351 C C . CYS A 1 87 ? -8.177 5.240 -7.153 1.00 0.00 87 CYS A C 1
ATOM 1352 O O . CYS A 1 87 ? -8.594 4.079 -7.192 1.00 0.00 87 CYS A O 1
ATOM 1359 N N . GLY A 1 88 ? -7.287 5.678 -6.243 1.00 0.00 88 GLY A N 1
ATOM 1360 C CA . GLY A 1 88 ? -6.493 4.764 -5.419 1.00 0.00 88 GLY A CA 1
ATOM 1361 C C . GLY A 1 88 ? -5.518 3.925 -6.261 1.00 0.00 88 GLY A C 1
ATOM 1362 O O . GLY A 1 88 ? -5.150 2.815 -5.869 1.00 0.00 88 GLY A O 1
ATOM 1366 N N . LYS A 1 89 ? -5.090 4.478 -7.420 1.00 0.00 89 LYS A N 1
ATOM 1367 C CA . LYS A 1 89 ? -4.295 3.743 -8.444 1.00 0.00 89 LYS A CA 1
ATOM 1368 C C . LYS A 1 89 ? -3.116 4.609 -8.921 1.00 0.00 89 LYS A C 1
ATOM 1369 O O . LYS A 1 89 ? -3.061 5.786 -8.607 1.00 0.00 89 LYS A O 1
ATOM 1388 N N . ARG A 1 90 ? -2.231 4.012 -9.738 1.00 0.00 90 ARG A N 1
ATOM 1389 C CA . ARG A 1 90 ? -0.952 4.627 -10.184 1.00 0.00 90 ARG A CA 1
ATOM 1390 C C . ARG A 1 90 ? -1.202 5.809 -11.191 1.00 0.00 90 ARG A C 1
ATOM 1391 O O . ARG A 1 90 ? -2.216 5.840 -11.897 1.00 0.00 90 ARG A O 1
ATOM 1412 N N . ILE A 1 91 ? -0.266 6.784 -11.206 1.00 0.00 91 ILE A N 1
ATOM 1413 C CA . ILE A 1 91 ? -0.239 7.936 -12.152 1.00 0.00 91 ILE A CA 1
ATOM 1414 C C . ILE A 1 91 ? 0.759 7.646 -13.306 1.00 0.00 91 ILE A C 1
ATOM 1415 O O . ILE A 1 91 ? 1.732 6.918 -13.115 1.00 0.00 91 ILE A O 1
ATOM 1431 N N . SER A 1 92 ? 0.517 8.237 -14.493 1.00 0.00 92 SER A N 1
ATOM 1432 C CA . SER A 1 92 ? 1.450 8.157 -15.637 1.00 0.00 92 SER A CA 1
ATOM 1433 C C . SER A 1 92 ? 2.698 9.033 -15.357 1.00 0.00 92 SER A C 1
ATOM 1434 O O . SER A 1 92 ? 2.581 10.112 -14.771 1.00 0.00 92 SER A O 1
ATOM 1442 N N . GLU A 1 93 ? 3.880 8.566 -15.782 1.00 0.00 93 GLU A N 1
ATOM 1443 C CA . GLU A 1 93 ? 5.137 9.335 -15.661 1.00 0.00 93 GLU A CA 1
ATOM 1444 C C . GLU A 1 93 ? 5.085 10.588 -16.563 1.00 0.00 93 GLU A C 1
ATOM 1445 O O . GLU A 1 93 ? 5.645 11.633 -16.224 1.00 0.00 93 GLU A O 1
ATOM 1457 N N . ASP A 1 94 ? 4.371 10.456 -17.708 1.00 0.00 94 ASP A N 1
ATOM 1458 C CA . ASP A 1 94 ? 4.126 11.566 -18.657 1.00 0.00 94 ASP A CA 1
ATOM 1459 C C . ASP A 1 94 ? 3.228 12.646 -18.036 1.00 0.00 94 ASP A C 1
ATOM 1460 O O . ASP A 1 94 ? 3.410 13.846 -18.302 1.00 0.00 94 ASP A O 1
ATOM 1469 N N . ARG A 1 95 ? 2.274 12.198 -17.199 1.00 0.00 95 ARG A N 1
ATOM 1470 C CA . ARG A 1 95 ? 1.410 13.088 -16.409 1.00 0.00 95 ARG A CA 1
ATOM 1471 C C . ARG A 1 95 ? 2.255 13.945 -15.461 1.00 0.00 95 ARG A C 1
ATOM 1472 O O . ARG A 1 95 ? 2.051 15.147 -15.381 1.00 0.00 95 ARG A O 1
ATOM 1493 N N . LEU A 1 96 ? 3.225 13.307 -14.778 1.00 0.00 96 LEU A N 1
ATOM 1494 C CA . LEU A 1 96 ? 4.028 13.965 -13.722 1.00 0.00 96 LEU A CA 1
ATOM 1495 C C . LEU A 1 96 ? 5.187 14.804 -14.283 1.00 0.00 96 LEU A C 1
ATOM 1496 O O . LEU A 1 96 ? 5.613 15.756 -13.634 1.00 0.00 96 LEU A O 1
ATOM 1512 N N . LYS A 1 97 ? 5.708 14.454 -15.470 1.00 0.00 97 LYS A N 1
ATOM 1513 C CA . LYS A 1 97 ? 6.789 15.244 -16.108 1.00 0.00 97 LYS A CA 1
ATOM 1514 C C . LYS A 1 97 ? 6.208 16.561 -16.665 1.00 0.00 97 LYS A C 1
ATOM 1515 O O . LYS A 1 97 ? 6.892 17.589 -16.695 1.00 0.00 97 LYS A O 1
ATOM 1534 N N . ALA A 1 98 ? 4.928 16.501 -17.088 1.00 0.00 98 ALA A N 1
ATOM 1535 C CA . ALA A 1 98 ? 4.173 17.665 -17.577 1.00 0.00 98 ALA A CA 1
ATOM 1536 C C . ALA A 1 98 ? 3.612 18.489 -16.400 1.00 0.00 98 ALA A C 1
ATOM 1537 O O . ALA A 1 98 ? 3.696 19.716 -16.392 1.00 0.00 98 ALA A O 1
ATOM 1544 N N . VAL A 1 99 ? 3.068 17.785 -15.401 1.00 0.00 99 VAL A N 1
ATOM 1545 C CA . VAL A 1 99 ? 2.439 18.380 -14.205 1.00 0.00 99 VAL A CA 1
ATOM 1546 C C . VAL A 1 99 ? 2.608 17.412 -12.999 1.00 0.00 99 VAL A C 1
ATOM 1547 O O . VAL A 1 99 ? 1.846 16.454 -12.847 1.00 0.00 99 VAL A O 1
ATOM 1560 N N . PRO A 1 100 ? 3.675 17.607 -12.147 1.00 0.00 100 PRO A N 1
ATOM 1561 C CA . PRO A 1 100 ? 3.892 16.776 -10.931 1.00 0.00 100 PRO A CA 1
ATOM 1562 C C . PRO A 1 100 ? 2.944 17.147 -9.771 1.00 0.00 100 PRO A C 1
ATOM 1563 O O . PRO A 1 100 ? 2.865 16.429 -8.768 1.00 0.00 100 PRO A O 1
ATOM 1574 N N . TYR A 1 101 ? 2.224 18.273 -9.930 1.00 0.00 101 TYR A N 1
ATOM 1575 C CA . TYR A 1 101 ? 1.321 18.822 -8.902 1.00 0.00 101 TYR A CA 1
ATOM 1576 C C . TYR A 1 101 ? -0.131 18.493 -9.234 1.00 0.00 101 TYR A C 1
ATOM 1577 O O . TYR A 1 101 ? -1.013 19.358 -9.220 1.00 0.00 101 TYR A O 1
ATOM 1595 N N . THR A 1 102 ? -0.374 17.218 -9.541 1.00 0.00 102 THR A N 1
ATOM 1596 C CA . THR A 1 102 ? -1.721 16.697 -9.713 1.00 0.00 102 THR A CA 1
ATOM 1597 C C . THR A 1 102 ? -1.887 15.410 -8.865 1.00 0.00 102 THR A C 1
ATOM 1598 O O . THR A 1 102 ? -1.167 14.422 -9.067 1.00 0.00 102 THR A O 1
ATOM 1609 N N . PRO A 1 103 ? -2.799 15.422 -7.840 1.00 0.00 103 PRO A N 1
ATOM 1610 C CA . PRO A 1 103 ? -3.177 14.194 -7.100 1.00 0.00 103 PRO A CA 1
ATOM 1611 C C . PRO A 1 103 ? -4.138 13.298 -7.919 1.00 0.00 103 PRO A C 1
ATOM 1612 O O . PRO A 1 103 ? -4.572 12.242 -7.448 1.00 0.00 103 PRO A O 1
ATOM 1623 N N . PHE A 1 104 ? -4.480 13.752 -9.145 1.00 0.00 104 PHE A N 1
ATOM 1624 C CA . PHE A 1 104 ? -5.424 13.075 -10.033 1.00 0.00 104 PHE A CA 1
ATOM 1625 C C . PHE A 1 104 ? -4.688 12.606 -11.298 1.00 0.00 104 PHE A C 1
ATOM 1626 O O . PHE A 1 104 ? -3.757 13.260 -11.760 1.00 0.00 104 PHE A O 1
ATOM 1643 N N . CYS A 1 105 ? -5.116 11.464 -11.846 1.00 0.00 105 CYS A N 1
ATOM 1644 C CA . CYS A 1 105 ? -4.623 10.963 -13.147 1.00 0.00 105 CYS A CA 1
ATOM 1645 C C . CYS A 1 105 ? -5.300 11.762 -14.270 1.00 0.00 105 CYS A C 1
ATOM 1646 O O . CYS A 1 105 ? -6.321 12.408 -14.008 1.00 0.00 105 CYS A O 1
ATOM 1653 N N . GLN A 1 106 ? -4.749 11.721 -15.507 1.00 0.00 106 GLN A N 1
ATOM 1654 C CA . GLN A 1 106 ? -5.251 12.554 -16.639 1.00 0.00 106 GLN A CA 1
ATOM 1655 C C . GLN A 1 106 ? -6.726 12.253 -16.963 1.00 0.00 106 GLN A C 1
ATOM 1656 O O . GLN A 1 106 ? -7.460 13.148 -17.387 1.00 0.00 106 GLN A O 1
ATOM 1670 N N . GLU A 1 107 ? -7.140 10.997 -16.709 1.00 0.00 107 GLU A N 1
ATOM 1671 C CA . GLU A 1 107 ? -8.556 10.569 -16.781 1.00 0.00 107 GLU A CA 1
ATOM 1672 C C . GLU A 1 107 ? -9.439 11.453 -15.867 1.00 0.00 107 GLU A C 1
ATOM 1673 O O . GLU A 1 107 ? -10.421 12.042 -16.326 1.00 0.00 107 GLU A O 1
ATOM 1685 N N . CYS A 1 108 ? -9.025 11.569 -14.581 1.00 0.00 108 CYS A N 1
ATOM 1686 C CA . CYS A 1 108 ? -9.731 12.390 -13.573 1.00 0.00 108 CYS A CA 1
ATOM 1687 C C . CYS A 1 108 ? -9.606 13.897 -13.890 1.00 0.00 108 CYS A C 1
ATOM 1688 O O . CYS A 1 108 ? -10.582 14.625 -13.749 1.00 0.00 108 CYS A O 1
ATOM 1695 N N . ALA A 1 109 ? -8.410 14.333 -14.349 1.00 0.00 109 ALA A N 1
ATOM 1696 C CA . ALA A 1 109 ? -8.113 15.752 -14.656 1.00 0.00 109 ALA A CA 1
ATOM 1697 C C . ALA A 1 109 ? -9.000 16.269 -15.809 1.00 0.00 109 ALA A C 1
ATOM 1698 O O . ALA A 1 109 ? -9.448 17.418 -15.794 1.00 0.00 109 ALA A O 1
ATOM 1705 N N . ALA A 1 110 ? -9.260 15.386 -16.787 1.00 0.00 110 ALA A N 1
ATOM 1706 C CA . ALA A 1 110 ? -10.135 15.674 -17.938 1.00 0.00 110 ALA A CA 1
ATOM 1707 C C . ALA A 1 110 ? -11.620 15.502 -17.556 1.00 0.00 110 ALA A C 1
ATOM 1708 O O . ALA A 1 110 ? -12.501 16.064 -18.214 1.00 0.00 110 ALA A O 1
ATOM 1715 N N . ALA A 1 111 ? -11.881 14.709 -16.489 1.00 0.00 111 ALA A N 1
ATOM 1716 C CA . ALA A 1 111 ? -13.239 14.459 -15.962 1.00 0.00 111 ALA A CA 1
ATOM 1717 C C . ALA A 1 111 ? -13.669 15.516 -14.918 1.00 0.00 111 ALA A C 1
ATOM 1718 O O . ALA A 1 111 ? -14.830 15.507 -14.498 1.00 0.00 111 ALA A O 1
ATOM 1725 N N . LEU A 1 112 ? -12.736 16.407 -14.503 1.00 0.00 112 LEU A N 1
ATOM 1726 C CA . LEU A 1 112 ? -13.038 17.507 -13.558 1.00 0.00 112 LEU A CA 1
ATOM 1727 C C . LEU A 1 112 ? -14.017 18.525 -14.206 1.00 0.00 112 LEU A C 1
ATOM 1728 O O . LEU A 1 112 ? -13.593 19.271 -15.113 1.00 0.00 112 LEU A O 1
ATOM 1746 N N . LEU A 1 1 ? 21.424 13.703 -1.666 1.00 0.00 1 LEU A N 2
ATOM 1747 C CA . LEU A 1 1 ? 21.807 12.726 -0.611 1.00 0.00 1 LEU A CA 2
ATOM 1748 C C . LEU A 1 1 ? 21.378 11.313 -1.065 1.00 0.00 1 LEU A C 2
ATOM 1749 O O . LEU A 1 1 ? 22.214 10.526 -1.527 1.00 0.00 1 LEU A O 2
ATOM 1767 N N . ALA A 1 2 ? 20.066 11.020 -0.962 1.00 0.00 2 ALA A N 2
ATOM 1768 C CA . ALA A 1 2 ? 19.466 9.741 -1.389 1.00 0.00 2 ALA A CA 2
ATOM 1769 C C . ALA A 1 2 ? 17.934 9.835 -1.293 1.00 0.00 2 ALA A C 2
ATOM 1770 O O . ALA A 1 2 ? 17.400 10.244 -0.257 1.00 0.00 2 ALA A O 2
ATOM 1777 N N . GLY A 1 3 ? 17.243 9.462 -2.378 1.00 0.00 3 GLY A N 2
ATOM 1778 C CA . GLY A 1 3 ? 15.782 9.473 -2.426 1.00 0.00 3 GLY A CA 2
ATOM 1779 C C . GLY A 1 3 ? 15.279 9.053 -3.795 1.00 0.00 3 GLY A C 2
ATOM 1780 O O . GLY A 1 3 ? 14.713 9.867 -4.530 1.00 0.00 3 GLY A O 2
ATOM 1784 N N . GLY A 1 4 ? 15.506 7.772 -4.139 1.00 0.00 4 GLY A N 2
ATOM 1785 C CA . GLY A 1 4 ? 15.101 7.209 -5.430 1.00 0.00 4 GLY A CA 2
ATOM 1786 C C . GLY A 1 4 ? 14.935 5.694 -5.367 1.00 0.00 4 GLY A C 2
ATOM 1787 O O . GLY A 1 4 ? 15.791 5.000 -4.810 1.00 0.00 4 GLY A O 2
ATOM 1791 N N . LYS A 1 5 ? 13.820 5.188 -5.934 1.00 0.00 5 LYS A N 2
ATOM 1792 C CA . LYS A 1 5 ? 13.469 3.753 -5.938 1.00 0.00 5 LYS A CA 2
ATOM 1793 C C . LYS A 1 5 ? 13.246 3.268 -7.379 1.00 0.00 5 LYS A C 2
ATOM 1794 O O . LYS A 1 5 ? 13.965 2.398 -7.867 1.00 0.00 5 LYS A O 2
ATOM 1813 N N . SER A 1 6 ? 12.237 3.848 -8.055 1.00 0.00 6 SER A N 2
ATOM 1814 C CA . SER A 1 6 ? 11.838 3.444 -9.419 1.00 0.00 6 SER A CA 2
ATOM 1815 C C . SER A 1 6 ? 11.692 4.689 -10.307 1.00 0.00 6 SER A C 2
ATOM 1816 O O . SER A 1 6 ? 12.401 4.841 -11.311 1.00 0.00 6 SER A O 2
ATOM 1824 N N . MET A 1 7 ? 10.767 5.584 -9.929 1.00 0.00 7 MET A N 2
ATOM 1825 C CA . MET A 1 7 ? 10.566 6.865 -10.626 1.00 0.00 7 MET A CA 2
ATOM 1826 C C . MET A 1 7 ? 11.437 7.946 -9.962 1.00 0.00 7 MET A C 2
ATOM 1827 O O . MET A 1 7 ? 11.678 7.889 -8.751 1.00 0.00 7 MET A O 2
ATOM 1841 N N . ASN A 1 8 ? 11.931 8.911 -10.763 1.00 0.00 8 ASN A N 2
ATOM 1842 C CA . ASN A 1 8 ? 12.734 10.039 -10.250 1.00 0.00 8 ASN A CA 2
ATOM 1843 C C . ASN A 1 8 ? 11.829 11.058 -9.535 1.00 0.00 8 ASN A C 2
ATOM 1844 O O . ASN A 1 8 ? 11.474 12.111 -10.082 1.00 0.00 8 ASN A O 2
ATOM 1855 N N . VAL A 1 9 ? 11.446 10.703 -8.298 1.00 0.00 9 VAL A N 2
ATOM 1856 C CA . VAL A 1 9 ? 10.544 11.503 -7.465 1.00 0.00 9 VAL A CA 2
ATOM 1857 C C . VAL A 1 9 ? 11.297 12.699 -6.842 1.00 0.00 9 VAL A C 2
ATOM 1858 O O . VAL A 1 9 ? 10.690 13.722 -6.547 1.00 0.00 9 VAL A O 2
ATOM 1871 N N . GLU A 1 10 ? 12.628 12.554 -6.661 1.00 0.00 10 GLU A N 2
ATOM 1872 C CA . GLU A 1 10 ? 13.494 13.618 -6.098 1.00 0.00 10 GLU A CA 2
ATOM 1873 C C . GLU A 1 10 ? 13.584 14.821 -7.066 1.00 0.00 10 GLU A C 2
ATOM 1874 O O . GLU A 1 10 ? 13.681 15.981 -6.637 1.00 0.00 10 GLU A O 2
ATOM 1886 N N . SER A 1 11 ? 13.539 14.514 -8.374 1.00 0.00 11 SER A N 2
ATOM 1887 C CA . SER A 1 11 ? 13.459 15.522 -9.444 1.00 0.00 11 SER A CA 2
ATOM 1888 C C . SER A 1 11 ? 12.159 16.341 -9.314 1.00 0.00 11 SER A C 2
ATOM 1889 O O . SER A 1 11 ? 12.161 17.578 -9.435 1.00 0.00 11 SER A O 2
ATOM 1897 N N . TYR A 1 12 ? 11.058 15.618 -9.041 1.00 0.00 12 TYR A N 2
ATOM 1898 C CA . TYR A 1 12 ? 9.735 16.215 -8.825 1.00 0.00 12 TYR A CA 2
ATOM 1899 C C . TYR A 1 12 ? 9.710 17.013 -7.511 1.00 0.00 12 TYR A C 2
ATOM 1900 O O . TYR A 1 12 ? 9.133 18.084 -7.454 1.00 0.00 12 TYR A O 2
ATOM 1918 N N . GLU A 1 13 ? 10.394 16.482 -6.490 1.00 0.00 13 GLU A N 2
ATOM 1919 C CA . GLU A 1 13 ? 10.426 17.018 -5.120 1.00 0.00 13 GLU A CA 2
ATOM 1920 C C . GLU A 1 13 ? 10.908 18.492 -5.130 1.00 0.00 13 GLU A C 2
ATOM 1921 O O . GLU A 1 13 ? 10.198 19.407 -4.673 1.00 0.00 13 GLU A O 2
ATOM 1933 N N . LYS A 1 14 ? 12.099 18.700 -5.724 1.00 0.00 14 LYS A N 2
ATOM 1934 C CA . LYS A 1 14 ? 12.711 20.031 -5.823 1.00 0.00 14 LYS A CA 2
ATOM 1935 C C . LYS A 1 14 ? 11.903 20.966 -6.749 1.00 0.00 14 LYS A C 2
ATOM 1936 O O . LYS A 1 14 ? 11.666 22.114 -6.380 1.00 0.00 14 LYS A O 2
ATOM 1955 N N . ILE A 1 15 ? 11.468 20.469 -7.943 1.00 0.00 15 ILE A N 2
ATOM 1956 C CA . ILE A 1 15 ? 10.792 21.330 -8.955 1.00 0.00 15 ILE A CA 2
ATOM 1957 C C . ILE A 1 15 ? 9.435 21.847 -8.420 1.00 0.00 15 ILE A C 2
ATOM 1958 O O . ILE A 1 15 ? 9.014 22.962 -8.735 1.00 0.00 15 ILE A O 2
ATOM 1974 N N . LEU A 1 16 ? 8.788 21.025 -7.574 1.00 0.00 16 LEU A N 2
ATOM 1975 C CA . LEU A 1 16 ? 7.545 21.392 -6.875 1.00 0.00 16 LEU A CA 2
ATOM 1976 C C . LEU A 1 16 ? 7.799 22.550 -5.903 1.00 0.00 16 LEU A C 2
ATOM 1977 O O . LEU A 1 16 ? 7.014 23.504 -5.848 1.00 0.00 16 LEU A O 2
ATOM 1993 N N . ARG A 1 17 ? 8.910 22.450 -5.153 1.00 0.00 17 ARG A N 2
ATOM 1994 C CA . ARG A 1 17 ? 9.334 23.497 -4.212 1.00 0.00 17 ARG A CA 2
ATOM 1995 C C . ARG A 1 17 ? 9.664 24.811 -4.946 1.00 0.00 17 ARG A C 2
ATOM 1996 O O . ARG A 1 17 ? 9.303 25.879 -4.475 1.00 0.00 17 ARG A O 2
ATOM 2017 N N . ASP A 1 18 ? 10.314 24.708 -6.116 1.00 0.00 18 ASP A N 2
ATOM 2018 C CA . ASP A 1 18 ? 10.735 25.884 -6.907 1.00 0.00 18 ASP A CA 2
ATOM 2019 C C . ASP A 1 18 ? 9.502 26.654 -7.428 1.00 0.00 18 ASP A C 2
ATOM 2020 O O . ASP A 1 18 ? 9.444 27.886 -7.338 1.00 0.00 18 ASP A O 2
ATOM 2029 N N . ARG A 1 19 ? 8.512 25.888 -7.941 1.00 0.00 19 ARG A N 2
ATOM 2030 C CA . ARG A 1 19 ? 7.237 26.433 -8.456 1.00 0.00 19 ARG A CA 2
ATOM 2031 C C . ARG A 1 19 ? 6.411 27.051 -7.325 1.00 0.00 19 ARG A C 2
ATOM 2032 O O . ARG A 1 19 ? 5.852 28.129 -7.481 1.00 0.00 19 ARG A O 2
ATOM 2053 N N . GLN A 1 20 ? 6.338 26.364 -6.178 1.00 0.00 20 GLN A N 2
ATOM 2054 C CA . GLN A 1 20 ? 5.532 26.849 -5.042 1.00 0.00 20 GLN A CA 2
ATOM 2055 C C . GLN A 1 20 ? 6.176 28.095 -4.411 1.00 0.00 20 GLN A C 2
ATOM 2056 O O . GLN A 1 20 ? 5.459 28.919 -3.898 1.00 0.00 20 GLN A O 2
ATOM 2070 N N . ARG A 1 21 ? 7.527 28.215 -4.485 1.00 0.00 21 ARG A N 2
ATOM 2071 C CA . ARG A 1 21 ? 8.291 29.342 -3.881 1.00 0.00 21 ARG A CA 2
ATOM 2072 C C . ARG A 1 21 ? 8.144 30.645 -4.694 1.00 0.00 21 ARG A C 2
ATOM 2073 O O . ARG A 1 21 ? 7.968 31.724 -4.108 1.00 0.00 21 ARG A O 2
ATOM 2094 N N . GLU A 1 22 ? 8.254 30.540 -6.031 1.00 0.00 22 GLU A N 2
ATOM 2095 C CA . GLU A 1 22 ? 8.088 31.698 -6.934 1.00 0.00 22 GLU A CA 2
ATOM 2096 C C . GLU A 1 22 ? 6.650 32.255 -6.809 1.00 0.00 22 GLU A C 2
ATOM 2097 O O . GLU A 1 22 ? 6.436 33.475 -6.689 1.00 0.00 22 GLU A O 2
ATOM 2109 N N . LEU A 1 23 ? 5.682 31.322 -6.774 1.00 0.00 23 LEU A N 2
ATOM 2110 C CA . LEU A 1 23 ? 4.269 31.644 -6.584 1.00 0.00 23 LEU A CA 2
ATOM 2111 C C . LEU A 1 23 ? 4.016 32.116 -5.145 1.00 0.00 23 LEU A C 2
ATOM 2112 O O . LEU A 1 23 ? 3.191 32.994 -4.942 1.00 0.00 23 LEU A O 2
ATOM 2128 N N . TYR A 1 24 ? 4.767 31.551 -4.167 1.00 0.00 24 TYR A N 2
ATOM 2129 C CA . TYR A 1 24 ? 4.605 31.873 -2.726 1.00 0.00 24 TYR A CA 2
ATOM 2130 C C . TYR A 1 24 ? 4.855 33.364 -2.503 1.00 0.00 24 TYR A C 2
ATOM 2131 O O . TYR A 1 24 ? 3.990 34.052 -2.005 1.00 0.00 24 TYR A O 2
ATOM 2149 N N . ARG A 1 25 ? 6.049 33.834 -2.915 1.00 0.00 25 ARG A N 2
ATOM 2150 C CA . ARG A 1 25 ? 6.469 35.241 -2.727 1.00 0.00 25 ARG A CA 2
ATOM 2151 C C . ARG A 1 25 ? 5.565 36.199 -3.536 1.00 0.00 25 ARG A C 2
ATOM 2152 O O . ARG A 1 25 ? 5.360 37.351 -3.136 1.00 0.00 25 ARG A O 2
ATOM 2173 N N . ARG A 1 26 ? 5.041 35.697 -4.686 1.00 0.00 26 ARG A N 2
ATOM 2174 C CA . ARG A 1 26 ? 4.080 36.437 -5.521 1.00 0.00 26 ARG A CA 2
ATOM 2175 C C . ARG A 1 26 ? 2.803 36.802 -4.723 1.00 0.00 26 ARG A C 2
ATOM 2176 O O . ARG A 1 26 ? 2.453 37.980 -4.594 1.00 0.00 26 ARG A O 2
ATOM 2197 N N . LEU A 1 27 ? 2.122 35.781 -4.178 1.00 0.00 27 LEU A N 2
ATOM 2198 C CA . LEU A 1 27 ? 0.827 35.970 -3.494 1.00 0.00 27 LEU A CA 2
ATOM 2199 C C . LEU A 1 27 ? 1.009 36.394 -2.020 1.00 0.00 27 LEU A C 2
ATOM 2200 O O . LEU A 1 27 ? 0.152 37.088 -1.465 1.00 0.00 27 LEU A O 2
ATOM 2216 N N . HIS A 1 28 ? 2.166 36.038 -1.415 1.00 0.00 28 HIS A N 2
ATOM 2217 C CA . HIS A 1 28 ? 2.519 36.408 -0.012 1.00 0.00 28 HIS A CA 2
ATOM 2218 C C . HIS A 1 28 ? 3.246 37.763 -0.004 1.00 0.00 28 HIS A C 2
ATOM 2219 O O . HIS A 1 28 ? 4.261 37.943 0.668 1.00 0.00 28 HIS A O 2
ATOM 2234 N N . LYS A 1 29 ? 2.652 38.711 -0.716 1.00 0.00 29 LYS A N 2
ATOM 2235 C CA . LYS A 1 29 ? 3.130 40.099 -0.841 1.00 0.00 29 LYS A CA 2
ATOM 2236 C C . LYS A 1 29 ? 3.080 40.849 0.516 1.00 0.00 29 LYS A C 2
ATOM 2237 O O . LYS A 1 29 ? 3.819 41.810 0.723 1.00 0.00 29 LYS A O 2
ATOM 2256 N N . ILE A 1 30 ? 2.200 40.366 1.423 1.00 0.00 30 ILE A N 2
ATOM 2257 C CA . ILE A 1 30 ? 2.025 40.918 2.786 1.00 0.00 30 ILE A CA 2
ATOM 2258 C C . ILE A 1 30 ? 3.307 40.786 3.640 1.00 0.00 30 ILE A C 2
ATOM 2259 O O . ILE A 1 30 ? 3.610 41.667 4.453 1.00 0.00 30 ILE A O 2
ATOM 2275 N N . GLU A 1 31 ? 4.039 39.675 3.459 1.00 0.00 31 GLU A N 2
ATOM 2276 C CA . GLU A 1 31 ? 5.306 39.420 4.175 1.00 0.00 31 GLU A CA 2
ATOM 2277 C C . GLU A 1 31 ? 6.513 39.712 3.259 1.00 0.00 31 GLU A C 2
ATOM 2278 O O . GLU A 1 31 ? 7.602 40.041 3.745 1.00 0.00 31 GLU A O 2
ATOM 2290 N N . ALA A 1 32 ? 6.302 39.584 1.935 1.00 0.00 32 ALA A N 2
ATOM 2291 C CA . ALA A 1 32 ? 7.362 39.678 0.918 1.00 0.00 32 ALA A CA 2
ATOM 2292 C C . ALA A 1 32 ? 7.003 40.738 -0.127 1.00 0.00 32 ALA A C 2
ATOM 2293 O O . ALA A 1 32 ? 6.298 40.453 -1.106 1.00 0.00 32 ALA A O 2
ATOM 2300 N N . ASP A 1 33 ? 7.459 41.970 0.116 1.00 0.00 33 ASP A N 2
ATOM 2301 C CA . ASP A 1 33 ? 7.394 43.054 -0.882 1.00 0.00 33 ASP A CA 2
ATOM 2302 C C . ASP A 1 33 ? 8.399 42.741 -2.010 1.00 0.00 33 ASP A C 2
ATOM 2303 O O . ASP A 1 33 ? 9.524 42.307 -1.726 1.00 0.00 33 ASP A O 2
ATOM 2312 N N . PHE A 1 34 ? 7.956 42.897 -3.277 1.00 0.00 34 PHE A N 2
ATOM 2313 C CA . PHE A 1 34 ? 8.780 42.616 -4.471 1.00 0.00 34 PHE A CA 2
ATOM 2314 C C . PHE A 1 34 ? 9.958 43.607 -4.554 1.00 0.00 34 PHE A C 2
ATOM 2315 O O . PHE A 1 34 ? 9.861 44.672 -5.171 1.00 0.00 34 PHE A O 2
ATOM 2332 N N . GLU A 1 35 ? 11.037 43.266 -3.853 1.00 0.00 35 GLU A N 2
ATOM 2333 C CA . GLU A 1 35 ? 12.273 44.062 -3.809 1.00 0.00 35 GLU A CA 2
ATOM 2334 C C . GLU A 1 35 ? 13.332 43.449 -4.736 1.00 0.00 35 GLU A C 2
ATOM 2335 O O . GLU A 1 35 ? 14.318 44.109 -5.101 1.00 0.00 35 GLU A O 2
ATOM 2347 N N . GLU A 1 36 ? 13.099 42.184 -5.115 1.00 0.00 36 GLU A N 2
ATOM 2348 C CA . GLU A 1 36 ? 13.968 41.432 -6.024 1.00 0.00 36 GLU A CA 2
ATOM 2349 C C . GLU A 1 36 ? 13.777 41.949 -7.471 1.00 0.00 36 GLU A C 2
ATOM 2350 O O . GLU A 1 36 ? 12.639 42.224 -7.872 1.00 0.00 36 GLU A O 2
ATOM 2362 N N . PRO A 1 37 ? 14.886 42.112 -8.273 1.00 0.00 37 PRO A N 2
ATOM 2363 C CA . PRO A 1 37 ? 14.799 42.501 -9.705 1.00 0.00 37 PRO A CA 2
ATOM 2364 C C . PRO A 1 37 ? 14.021 41.468 -10.552 1.00 0.00 37 PRO A C 2
ATOM 2365 O O . PRO A 1 37 ? 13.865 40.308 -10.146 1.00 0.00 37 PRO A O 2
ATOM 2376 N N . ARG A 1 38 ? 13.545 41.907 -11.732 1.00 0.00 38 ARG A N 2
ATOM 2377 C CA . ARG A 1 38 ? 12.863 41.033 -12.712 1.00 0.00 38 ARG A CA 2
ATOM 2378 C C . ARG A 1 38 ? 13.861 40.090 -13.408 1.00 0.00 38 ARG A C 2
ATOM 2379 O O . ARG A 1 38 ? 13.461 39.088 -14.007 1.00 0.00 38 ARG A O 2
ATOM 2400 N N . ASN A 1 39 ? 15.154 40.446 -13.339 1.00 0.00 39 ASN A N 2
ATOM 2401 C CA . ASN A 1 39 ? 16.265 39.559 -13.734 1.00 0.00 39 ASN A CA 2
ATOM 2402 C C . ASN A 1 39 ? 16.390 38.395 -12.716 1.00 0.00 39 ASN A C 2
ATOM 2403 O O . ASN A 1 39 ? 15.983 38.560 -11.559 1.00 0.00 39 ASN A O 2
ATOM 2414 N N . PRO A 1 40 ? 16.928 37.195 -13.123 1.00 0.00 40 PRO A N 2
ATOM 2415 C CA . PRO A 1 40 ? 17.170 36.063 -12.188 1.00 0.00 40 PRO A CA 2
ATOM 2416 C C . PRO A 1 40 ? 18.281 36.392 -11.158 1.00 0.00 40 PRO A C 2
ATOM 2417 O O . PRO A 1 40 ? 19.433 35.980 -11.295 1.00 0.00 40 PRO A O 2
ATOM 2428 N N . ASP A 1 41 ? 17.900 37.175 -10.139 1.00 0.00 41 ASP A N 2
ATOM 2429 C CA . ASP A 1 41 ? 18.806 37.655 -9.071 1.00 0.00 41 ASP A CA 2
ATOM 2430 C C . ASP A 1 41 ? 18.427 36.945 -7.753 1.00 0.00 41 ASP A C 2
ATOM 2431 O O . ASP A 1 41 ? 18.493 37.513 -6.653 1.00 0.00 41 ASP A O 2
ATOM 2440 N N . ASP A 1 42 ? 18.022 35.665 -7.900 1.00 0.00 42 ASP A N 2
ATOM 2441 C CA . ASP A 1 42 ? 17.637 34.789 -6.786 1.00 0.00 42 ASP A CA 2
ATOM 2442 C C . ASP A 1 42 ? 18.904 34.325 -6.048 1.00 0.00 42 ASP A C 2
ATOM 2443 O O . ASP A 1 42 ? 19.446 33.238 -6.301 1.00 0.00 42 ASP A O 2
ATOM 2452 N N . GLU A 1 43 ? 19.412 35.217 -5.189 1.00 0.00 43 GLU A N 2
ATOM 2453 C CA . GLU A 1 43 ? 20.626 34.989 -4.402 1.00 0.00 43 GLU A CA 2
ATOM 2454 C C . GLU A 1 43 ? 20.293 34.176 -3.154 1.00 0.00 43 GLU A C 2
ATOM 2455 O O . GLU A 1 43 ? 20.921 33.142 -2.880 1.00 0.00 43 GLU A O 2
ATOM 2467 N N . ASP A 1 44 ? 19.285 34.660 -2.421 1.00 0.00 44 ASP A N 2
ATOM 2468 C CA . ASP A 1 44 ? 18.750 33.987 -1.233 1.00 0.00 44 ASP A CA 2
ATOM 2469 C C . ASP A 1 44 ? 17.384 34.588 -0.873 1.00 0.00 44 ASP A C 2
ATOM 2470 O O . ASP A 1 44 ? 17.256 35.806 -0.684 1.00 0.00 44 ASP A O 2
ATOM 2479 N N . ARG A 1 45 ? 16.368 33.721 -0.810 1.00 0.00 45 ARG A N 2
ATOM 2480 C CA . ARG A 1 45 ? 15.010 34.068 -0.383 1.00 0.00 45 ARG A CA 2
ATOM 2481 C C . ARG A 1 45 ? 14.540 32.931 0.536 1.00 0.00 45 ARG A C 2
ATOM 2482 O O . ARG A 1 45 ? 14.186 31.843 0.057 1.00 0.00 45 ARG A O 2
ATOM 2503 N N . ALA A 1 46 ? 14.600 33.193 1.858 1.00 0.00 46 ALA A N 2
ATOM 2504 C CA . ALA A 1 46 ? 14.483 32.167 2.920 1.00 0.00 46 ALA A CA 2
ATOM 2505 C C . ALA A 1 46 ? 13.187 31.337 2.844 1.00 0.00 46 ALA A C 2
ATOM 2506 O O . ALA A 1 46 ? 13.195 30.159 3.228 1.00 0.00 46 ALA A O 2
ATOM 2513 N N . SER A 1 47 ? 12.092 31.976 2.347 1.00 0.00 47 SER A N 2
ATOM 2514 C CA . SER A 1 47 ? 10.709 31.424 2.335 1.00 0.00 47 SER A CA 2
ATOM 2515 C C . SER A 1 47 ? 10.321 30.846 3.718 1.00 0.00 47 SER A C 2
ATOM 2516 O O . SER A 1 47 ? 9.592 29.850 3.827 1.00 0.00 47 SER A O 2
ATOM 2524 N N . GLU A 1 48 ? 10.803 31.549 4.774 1.00 0.00 48 GLU A N 2
ATOM 2525 C CA . GLU A 1 48 ? 10.631 31.157 6.190 1.00 0.00 48 GLU A CA 2
ATOM 2526 C C . GLU A 1 48 ? 9.158 31.290 6.619 1.00 0.00 48 GLU A C 2
ATOM 2527 O O . GLU A 1 48 ? 8.729 30.634 7.576 1.00 0.00 48 GLU A O 2
ATOM 2539 N N . ARG A 1 49 ? 8.410 32.140 5.876 1.00 0.00 49 ARG A N 2
ATOM 2540 C CA . ARG A 1 49 ? 6.965 32.400 6.059 1.00 0.00 49 ARG A CA 2
ATOM 2541 C C . ARG A 1 49 ? 6.673 33.266 7.304 1.00 0.00 49 ARG A C 2
ATOM 2542 O O . ARG A 1 49 ? 7.512 33.404 8.202 1.00 0.00 49 ARG A O 2
ATOM 2563 N N . SER A 1 50 ? 5.467 33.861 7.315 1.00 0.00 50 SER A N 2
ATOM 2564 C CA . SER A 1 50 ? 4.943 34.647 8.441 1.00 0.00 50 SER A CA 2
ATOM 2565 C C . SER A 1 50 ? 3.470 34.227 8.667 1.00 0.00 50 SER A C 2
ATOM 2566 O O . SER A 1 50 ? 3.223 33.078 9.054 1.00 0.00 50 SER A O 2
ATOM 2574 N N . ASN A 1 51 ? 2.485 35.118 8.406 1.00 0.00 51 ASN A N 2
ATOM 2575 C CA . ASN A 1 51 ? 1.065 34.733 8.428 1.00 0.00 51 ASN A CA 2
ATOM 2576 C C . ASN A 1 51 ? 0.728 33.967 7.140 1.00 0.00 51 ASN A C 2
ATOM 2577 O O . ASN A 1 51 ? 0.843 34.521 6.040 1.00 0.00 51 ASN A O 2
ATOM 2588 N N . ASP A 1 52 ? 0.307 32.702 7.293 1.00 0.00 52 ASP A N 2
ATOM 2589 C CA . ASP A 1 52 ? -0.050 31.827 6.167 1.00 0.00 52 ASP A CA 2
ATOM 2590 C C . ASP A 1 52 ? -1.466 31.288 6.368 1.00 0.00 52 ASP A C 2
ATOM 2591 O O . ASP A 1 52 ? -1.678 30.238 6.988 1.00 0.00 52 ASP A O 2
ATOM 2600 N N . GLU A 1 53 ? -2.435 32.078 5.904 1.00 0.00 53 GLU A N 2
ATOM 2601 C CA . GLU A 1 53 ? -3.864 31.711 5.881 1.00 0.00 53 GLU A CA 2
ATOM 2602 C C . GLU A 1 53 ? -4.371 31.709 4.424 1.00 0.00 53 GLU A C 2
ATOM 2603 O O . GLU A 1 53 ? -3.557 31.794 3.489 1.00 0.00 53 GLU A O 2
ATOM 2615 N N . VAL A 1 54 ? -5.708 31.589 4.244 1.00 0.00 54 VAL A N 2
ATOM 2616 C CA . VAL A 1 54 ? -6.362 31.655 2.917 1.00 0.00 54 VAL A CA 2
ATOM 2617 C C . VAL A 1 54 ? -6.032 32.997 2.231 1.00 0.00 54 VAL A C 2
ATOM 2618 O O . VAL A 1 54 ? -5.462 33.006 1.154 1.00 0.00 54 VAL A O 2
ATOM 2631 N N . LEU A 1 55 ? -6.415 34.102 2.905 1.00 0.00 55 LEU A N 2
ATOM 2632 C CA . LEU A 1 55 ? -6.081 35.502 2.539 1.00 0.00 55 LEU A CA 2
ATOM 2633 C C . LEU A 1 55 ? -6.554 35.918 1.127 1.00 0.00 55 LEU A C 2
ATOM 2634 O O . LEU A 1 55 ? -6.173 35.317 0.121 1.00 0.00 55 LEU A O 2
ATOM 2650 N N . ASP A 1 56 ? -7.339 37.009 1.070 1.00 0.00 56 ASP A N 2
ATOM 2651 C CA . ASP A 1 56 ? -7.769 37.640 -0.205 1.00 0.00 56 ASP A CA 2
ATOM 2652 C C . ASP A 1 56 ? -6.557 38.216 -0.964 1.00 0.00 56 ASP A C 2
ATOM 2653 O O . ASP A 1 56 ? -6.617 38.456 -2.175 1.00 0.00 56 ASP A O 2
ATOM 2662 N N . GLU A 1 57 ? -5.467 38.436 -0.201 1.00 0.00 57 GLU A N 2
ATOM 2663 C CA . GLU A 1 57 ? -4.165 38.905 -0.703 1.00 0.00 57 GLU A CA 2
ATOM 2664 C C . GLU A 1 57 ? -3.530 37.871 -1.653 1.00 0.00 57 GLU A C 2
ATOM 2665 O O . GLU A 1 57 ? -2.785 38.234 -2.571 1.00 0.00 57 GLU A O 2
ATOM 2677 N N . LEU A 1 58 ? -3.829 36.577 -1.413 1.00 0.00 58 LEU A N 2
ATOM 2678 C CA . LEU A 1 58 ? -3.310 35.486 -2.248 1.00 0.00 58 LEU A CA 2
ATOM 2679 C C . LEU A 1 58 ? -4.166 35.352 -3.520 1.00 0.00 58 LEU A C 2
ATOM 2680 O O . LEU A 1 58 ? -5.392 35.514 -3.459 1.00 0.00 58 LEU A O 2
ATOM 2696 N N . GLY A 1 59 ? -3.511 35.070 -4.665 1.00 0.00 59 GLY A N 2
ATOM 2697 C CA . GLY A 1 59 ? -4.212 34.871 -5.938 1.00 0.00 59 GLY A CA 2
ATOM 2698 C C . GLY A 1 59 ? -4.787 33.463 -6.061 1.00 0.00 59 GLY A C 2
ATOM 2699 O O . GLY A 1 59 ? -4.137 32.509 -5.639 1.00 0.00 59 GLY A O 2
ATOM 2703 N N . GLN A 1 60 ? -5.986 33.344 -6.670 1.00 0.00 60 GLN A N 2
ATOM 2704 C CA . GLN A 1 60 ? -6.748 32.074 -6.780 1.00 0.00 60 GLN A CA 2
ATOM 2705 C C . GLN A 1 60 ? -5.915 30.955 -7.439 1.00 0.00 60 GLN A C 2
ATOM 2706 O O . GLN A 1 60 ? -5.744 29.881 -6.859 1.00 0.00 60 GLN A O 2
ATOM 2720 N N . VAL A 1 61 ? -5.390 31.251 -8.650 1.00 0.00 61 VAL A N 2
ATOM 2721 C CA . VAL A 1 61 ? -4.530 30.325 -9.421 1.00 0.00 61 VAL A CA 2
ATOM 2722 C C . VAL A 1 61 ? -3.338 29.828 -8.579 1.00 0.00 61 VAL A C 2
ATOM 2723 O O . VAL A 1 61 ? -3.019 28.638 -8.593 1.00 0.00 61 VAL A O 2
ATOM 2736 N N . GLY A 1 62 ? -2.741 30.751 -7.810 1.00 0.00 62 GLY A N 2
ATOM 2737 C CA . GLY A 1 62 ? -1.605 30.439 -6.958 1.00 0.00 62 GLY A CA 2
ATOM 2738 C C . GLY A 1 62 ? -1.965 29.521 -5.796 1.00 0.00 62 GLY A C 2
ATOM 2739 O O . GLY A 1 62 ? -1.223 28.606 -5.498 1.00 0.00 62 GLY A O 2
ATOM 2743 N N . GLN A 1 63 ? -3.124 29.767 -5.158 1.00 0.00 63 GLN A N 2
ATOM 2744 C CA . GLN A 1 63 ? -3.591 28.981 -3.990 1.00 0.00 63 GLN A CA 2
ATOM 2745 C C . GLN A 1 63 ? -3.921 27.535 -4.395 1.00 0.00 63 GLN A C 2
ATOM 2746 O O . GLN A 1 63 ? -3.523 26.590 -3.715 1.00 0.00 63 GLN A O 2
ATOM 2760 N N . ASP A 1 64 ? -4.660 27.398 -5.511 1.00 0.00 64 ASP A N 2
ATOM 2761 C CA . ASP A 1 64 ? -5.050 26.091 -6.086 1.00 0.00 64 ASP A CA 2
ATOM 2762 C C . ASP A 1 64 ? -3.813 25.297 -6.529 1.00 0.00 64 ASP A C 2
ATOM 2763 O O . ASP A 1 64 ? -3.765 24.066 -6.380 1.00 0.00 64 ASP A O 2
ATOM 2772 N N . GLU A 1 65 ? -2.819 26.029 -7.069 1.00 0.00 65 GLU A N 2
ATOM 2773 C CA . GLU A 1 65 ? -1.566 25.441 -7.565 1.00 0.00 65 GLU A CA 2
ATOM 2774 C C . GLU A 1 65 ? -0.705 24.959 -6.387 1.00 0.00 65 GLU A C 2
ATOM 2775 O O . GLU A 1 65 ? -0.188 23.848 -6.405 1.00 0.00 65 GLU A O 2
ATOM 2787 N N . LEU A 1 66 ? -0.609 25.820 -5.355 1.00 0.00 66 LEU A N 2
ATOM 2788 C CA . LEU A 1 66 ? 0.112 25.539 -4.088 1.00 0.00 66 LEU A CA 2
ATOM 2789 C C . LEU A 1 66 ? -0.521 24.349 -3.348 1.00 0.00 66 LEU A C 2
ATOM 2790 O O . LEU A 1 66 ? 0.177 23.611 -2.664 1.00 0.00 66 LEU A O 2
ATOM 2806 N N . ARG A 1 67 ? -1.852 24.213 -3.480 1.00 0.00 67 ARG A N 2
ATOM 2807 C CA . ARG A 1 67 ? -2.622 23.098 -2.897 1.00 0.00 67 ARG A CA 2
ATOM 2808 C C . ARG A 1 67 ? -2.262 21.777 -3.596 1.00 0.00 67 ARG A C 2
ATOM 2809 O O . ARG A 1 67 ? -2.083 20.749 -2.944 1.00 0.00 67 ARG A O 2
ATOM 2830 N N . ALA A 1 68 ? -2.166 21.839 -4.933 1.00 0.00 68 ALA A N 2
ATOM 2831 C CA . ALA A 1 68 ? -1.816 20.686 -5.784 1.00 0.00 68 ALA A CA 2
ATOM 2832 C C . ALA A 1 68 ? -0.355 20.244 -5.555 1.00 0.00 68 ALA A C 2
ATOM 2833 O O . ALA A 1 68 ? -0.053 19.044 -5.541 1.00 0.00 68 ALA A O 2
ATOM 2840 N N . ILE A 1 69 ? 0.529 21.243 -5.368 1.00 0.00 69 ILE A N 2
ATOM 2841 C CA . ILE A 1 69 ? 1.957 21.031 -5.071 1.00 0.00 69 ILE A CA 2
ATOM 2842 C C . ILE A 1 69 ? 2.122 20.452 -3.652 1.00 0.00 69 ILE A C 2
ATOM 2843 O O . ILE A 1 69 ? 2.923 19.548 -3.443 1.00 0.00 69 ILE A O 2
ATOM 2859 N N . ASP A 1 70 ? 1.339 20.988 -2.701 1.00 0.00 70 ASP A N 2
ATOM 2860 C CA . ASP A 1 70 ? 1.329 20.532 -1.293 1.00 0.00 70 ASP A CA 2
ATOM 2861 C C . ASP A 1 70 ? 0.843 19.079 -1.195 1.00 0.00 70 ASP A C 2
ATOM 2862 O O . ASP A 1 70 ? 1.363 18.297 -0.404 1.00 0.00 70 ASP A O 2
ATOM 2871 N N . ALA A 1 71 ? -0.157 18.751 -2.026 1.00 0.00 71 ALA A N 2
ATOM 2872 C CA . ALA A 1 71 ? -0.736 17.401 -2.120 1.00 0.00 71 ALA A CA 2
ATOM 2873 C C . ALA A 1 71 ? 0.311 16.395 -2.625 1.00 0.00 71 ALA A C 2
ATOM 2874 O O . ALA A 1 71 ? 0.431 15.279 -2.103 1.00 0.00 71 ALA A O 2
ATOM 2881 N N . ALA A 1 72 ? 1.069 16.831 -3.640 1.00 0.00 72 ALA A N 2
ATOM 2882 C CA . ALA A 1 72 ? 2.138 16.040 -4.258 1.00 0.00 72 ALA A CA 2
ATOM 2883 C C . ALA A 1 72 ? 3.295 15.796 -3.264 1.00 0.00 72 ALA A C 2
ATOM 2884 O O . ALA A 1 72 ? 3.687 14.651 -3.045 1.00 0.00 72 ALA A O 2
ATOM 2891 N N . LEU A 1 73 ? 3.787 16.890 -2.644 1.00 0.00 73 LEU A N 2
ATOM 2892 C CA . LEU A 1 73 ? 4.908 16.870 -1.668 1.00 0.00 73 LEU A CA 2
ATOM 2893 C C . LEU A 1 73 ? 4.563 16.046 -0.415 1.00 0.00 73 LEU A C 2
ATOM 2894 O O . LEU A 1 73 ? 5.429 15.367 0.142 1.00 0.00 73 LEU A O 2
ATOM 2910 N N . ALA A 1 74 ? 3.290 16.130 0.012 1.00 0.00 74 ALA A N 2
ATOM 2911 C CA . ALA A 1 74 ? 2.757 15.344 1.141 1.00 0.00 74 ALA A CA 2
ATOM 2912 C C . ALA A 1 74 ? 2.867 13.844 0.842 1.00 0.00 74 ALA A C 2
ATOM 2913 O O . ALA A 1 74 ? 3.287 13.058 1.696 1.00 0.00 74 ALA A O 2
ATOM 2920 N N . ARG A 1 75 ? 2.503 13.479 -0.398 1.00 0.00 75 ARG A N 2
ATOM 2921 C CA . ARG A 1 75 ? 2.552 12.087 -0.873 1.00 0.00 75 ARG A CA 2
ATOM 2922 C C . ARG A 1 75 ? 3.995 11.609 -1.134 1.00 0.00 75 ARG A C 2
ATOM 2923 O O . ARG A 1 75 ? 4.252 10.415 -1.052 1.00 0.00 75 ARG A O 2
ATOM 2944 N N . ILE A 1 76 ? 4.931 12.529 -1.442 1.00 0.00 76 ILE A N 2
ATOM 2945 C CA . ILE A 1 76 ? 6.368 12.170 -1.593 1.00 0.00 76 ILE A CA 2
ATOM 2946 C C . ILE A 1 76 ? 6.955 11.808 -0.218 1.00 0.00 76 ILE A C 2
ATOM 2947 O O . ILE A 1 76 ? 7.627 10.782 -0.063 1.00 0.00 76 ILE A O 2
ATOM 2963 N N . ALA A 1 77 ? 6.652 12.665 0.770 1.00 0.00 77 ALA A N 2
ATOM 2964 C CA . ALA A 1 77 ? 7.071 12.492 2.168 1.00 0.00 77 ALA A CA 2
ATOM 2965 C C . ALA A 1 77 ? 6.461 11.208 2.770 1.00 0.00 77 ALA A C 2
ATOM 2966 O O . ALA A 1 77 ? 7.112 10.497 3.540 1.00 0.00 77 ALA A O 2
ATOM 2973 N N . SER A 1 78 ? 5.212 10.914 2.371 1.00 0.00 78 SER A N 2
ATOM 2974 C CA . SER A 1 78 ? 4.483 9.705 2.790 1.00 0.00 78 SER A CA 2
ATOM 2975 C C . SER A 1 78 ? 4.903 8.471 1.951 1.00 0.00 78 SER A C 2
ATOM 2976 O O . SER A 1 78 ? 4.662 7.330 2.357 1.00 0.00 78 SER A O 2
ATOM 2984 N N . GLY A 1 79 ? 5.535 8.720 0.784 1.00 0.00 79 GLY A N 2
ATOM 2985 C CA . GLY A 1 79 ? 6.025 7.656 -0.112 1.00 0.00 79 GLY A CA 2
ATOM 2986 C C . GLY A 1 79 ? 4.945 7.063 -1.018 1.00 0.00 79 GLY A C 2
ATOM 2987 O O . GLY A 1 79 ? 5.172 6.045 -1.681 1.00 0.00 79 GLY A O 2
ATOM 2991 N N . THR A 1 80 ? 3.772 7.711 -1.043 1.00 0.00 80 THR A N 2
ATOM 2992 C CA . THR A 1 80 ? 2.607 7.297 -1.850 1.00 0.00 80 THR A CA 2
ATOM 2993 C C . THR A 1 80 ? 2.418 8.258 -3.053 1.00 0.00 80 THR A C 2
ATOM 2994 O O . THR A 1 80 ? 1.326 8.349 -3.630 1.00 0.00 80 THR A O 2
ATOM 3005 N N . PHE A 1 81 ? 3.502 8.976 -3.439 1.00 0.00 81 PHE A N 2
ATOM 3006 C CA . PHE A 1 81 ? 3.509 9.810 -4.650 1.00 0.00 81 PHE A CA 2
ATOM 3007 C C . PHE A 1 81 ? 3.273 8.943 -5.897 1.00 0.00 81 PHE A C 2
ATOM 3008 O O . PHE A 1 81 ? 3.771 7.808 -5.985 1.00 0.00 81 PHE A O 2
ATOM 3025 N N . GLY A 1 82 ? 2.525 9.505 -6.850 1.00 0.00 82 GLY A N 2
ATOM 3026 C CA . GLY A 1 82 ? 2.122 8.789 -8.045 1.00 0.00 82 GLY A CA 2
ATOM 3027 C C . GLY A 1 82 ? 0.897 7.919 -7.817 1.00 0.00 82 GLY A C 2
ATOM 3028 O O . GLY A 1 82 ? 0.657 6.992 -8.570 1.00 0.00 82 GLY A O 2
ATOM 3032 N N . THR A 1 83 ? 0.107 8.218 -6.765 1.00 0.00 83 THR A N 2
ATOM 3033 C CA . THR A 1 83 ? -1.163 7.523 -6.500 1.00 0.00 83 THR A CA 2
ATOM 3034 C C . THR A 1 83 ? -2.343 8.500 -6.686 1.00 0.00 83 THR A C 2
ATOM 3035 O O . THR A 1 83 ? -2.509 9.462 -5.919 1.00 0.00 83 THR A O 2
ATOM 3046 N N . CYS A 1 84 ? -3.115 8.256 -7.751 1.00 0.00 84 CYS A N 2
ATOM 3047 C CA . CYS A 1 84 ? -4.376 8.945 -8.036 1.00 0.00 84 CYS A CA 2
ATOM 3048 C C . CYS A 1 84 ? -5.466 8.453 -7.078 1.00 0.00 84 CYS A C 2
ATOM 3049 O O . CYS A 1 84 ? -6.117 7.433 -7.336 1.00 0.00 84 CYS A O 2
ATOM 3056 N N . VAL A 1 85 ? -5.633 9.185 -5.972 1.00 0.00 85 VAL A N 2
ATOM 3057 C CA . VAL A 1 85 ? -6.578 8.849 -4.885 1.00 0.00 85 VAL A CA 2
ATOM 3058 C C . VAL A 1 85 ? -8.057 8.876 -5.347 1.00 0.00 85 VAL A C 2
ATOM 3059 O O . VAL A 1 85 ? -8.909 8.222 -4.741 1.00 0.00 85 VAL A O 2
ATOM 3072 N N . LYS A 1 86 ? -8.336 9.612 -6.445 1.00 0.00 86 LYS A N 2
ATOM 3073 C CA . LYS A 1 86 ? -9.703 9.760 -6.978 1.00 0.00 86 LYS A CA 2
ATOM 3074 C C . LYS A 1 86 ? -10.220 8.436 -7.598 1.00 0.00 86 LYS A C 2
ATOM 3075 O O . LYS A 1 86 ? -11.427 8.215 -7.683 1.00 0.00 86 LYS A O 2
ATOM 3094 N N . CYS A 1 87 ? -9.292 7.561 -8.031 1.00 0.00 87 CYS A N 2
ATOM 3095 C CA . CYS A 1 87 ? -9.639 6.198 -8.515 1.00 0.00 87 CYS A CA 2
ATOM 3096 C C . CYS A 1 87 ? -8.803 5.125 -7.784 1.00 0.00 87 CYS A C 2
ATOM 3097 O O . CYS A 1 87 ? -8.813 3.957 -8.179 1.00 0.00 87 CYS A O 2
ATOM 3104 N N . GLY A 1 88 ? -8.098 5.547 -6.700 1.00 0.00 88 GLY A N 2
ATOM 3105 C CA . GLY A 1 88 ? -7.306 4.652 -5.835 1.00 0.00 88 GLY A CA 2
ATOM 3106 C C . GLY A 1 88 ? -6.233 3.838 -6.560 1.00 0.00 88 GLY A C 2
ATOM 3107 O O . GLY A 1 88 ? -5.866 2.756 -6.104 1.00 0.00 88 GLY A O 2
ATOM 3111 N N . LYS A 1 89 ? -5.732 4.369 -7.688 1.00 0.00 89 LYS A N 2
ATOM 3112 C CA . LYS A 1 89 ? -4.776 3.671 -8.578 1.00 0.00 89 LYS A CA 2
ATOM 3113 C C . LYS A 1 89 ? -3.655 4.626 -9.005 1.00 0.00 89 LYS A C 2
ATOM 3114 O O . LYS A 1 89 ? -3.621 5.765 -8.567 1.00 0.00 89 LYS A O 2
ATOM 3133 N N . ARG A 1 90 ? -2.756 4.141 -9.869 1.00 0.00 90 ARG A N 2
ATOM 3134 C CA . ARG A 1 90 ? -1.516 4.839 -10.270 1.00 0.00 90 ARG A CA 2
ATOM 3135 C C . ARG A 1 90 ? -1.792 6.103 -11.131 1.00 0.00 90 ARG A C 2
ATOM 3136 O O . ARG A 1 90 ? -2.841 6.220 -11.780 1.00 0.00 90 ARG A O 2
ATOM 3157 N N . ILE A 1 91 ? -0.863 7.076 -11.052 1.00 0.00 91 ILE A N 2
ATOM 3158 C CA . ILE A 1 91 ? -0.762 8.203 -12.000 1.00 0.00 91 ILE A CA 2
ATOM 3159 C C . ILE A 1 91 ? 0.218 7.789 -13.123 1.00 0.00 91 ILE A C 2
ATOM 3160 O O . ILE A 1 91 ? 1.200 7.088 -12.848 1.00 0.00 91 ILE A O 2
ATOM 3176 N N . SER A 1 92 ? -0.032 8.238 -14.365 1.00 0.00 92 SER A N 2
ATOM 3177 C CA . SER A 1 92 ? 0.882 7.977 -15.497 1.00 0.00 92 SER A CA 2
ATOM 3178 C C . SER A 1 92 ? 2.219 8.717 -15.295 1.00 0.00 92 SER A C 2
ATOM 3179 O O . SER A 1 92 ? 2.243 9.820 -14.736 1.00 0.00 92 SER A O 2
ATOM 3187 N N . GLU A 1 93 ? 3.324 8.095 -15.744 1.00 0.00 93 GLU A N 2
ATOM 3188 C CA . GLU A 1 93 ? 4.671 8.691 -15.677 1.00 0.00 93 GLU A CA 2
ATOM 3189 C C . GLU A 1 93 ? 4.725 9.993 -16.502 1.00 0.00 93 GLU A C 2
ATOM 3190 O O . GLU A 1 93 ? 5.331 10.977 -16.078 1.00 0.00 93 GLU A O 2
ATOM 3202 N N . ASP A 1 94 ? 4.059 9.968 -17.679 1.00 0.00 94 ASP A N 2
ATOM 3203 C CA . ASP A 1 94 ? 3.960 11.128 -18.597 1.00 0.00 94 ASP A CA 2
ATOM 3204 C C . ASP A 1 94 ? 3.171 12.276 -17.960 1.00 0.00 94 ASP A C 2
ATOM 3205 O O . ASP A 1 94 ? 3.490 13.457 -18.167 1.00 0.00 94 ASP A O 2
ATOM 3214 N N . ARG A 1 95 ? 2.150 11.903 -17.176 1.00 0.00 95 ARG A N 2
ATOM 3215 C CA . ARG A 1 95 ? 1.329 12.850 -16.414 1.00 0.00 95 ARG A CA 2
ATOM 3216 C C . ARG A 1 95 ? 2.196 13.572 -15.355 1.00 0.00 95 ARG A C 2
ATOM 3217 O O . ARG A 1 95 ? 2.126 14.788 -15.235 1.00 0.00 95 ARG A O 2
ATOM 3238 N N . LEU A 1 96 ? 3.053 12.801 -14.644 1.00 0.00 96 LEU A N 2
ATOM 3239 C CA . LEU A 1 96 ? 3.907 13.326 -13.548 1.00 0.00 96 LEU A CA 2
ATOM 3240 C C . LEU A 1 96 ? 5.110 14.134 -14.073 1.00 0.00 96 LEU A C 2
ATOM 3241 O O . LEU A 1 96 ? 5.511 15.120 -13.455 1.00 0.00 96 LEU A O 2
ATOM 3257 N N . LYS A 1 97 ? 5.695 13.707 -15.204 1.00 0.00 97 LYS A N 2
ATOM 3258 C CA . LYS A 1 97 ? 6.905 14.358 -15.758 1.00 0.00 97 LYS A CA 2
ATOM 3259 C C . LYS A 1 97 ? 6.554 15.718 -16.379 1.00 0.00 97 LYS A C 2
ATOM 3260 O O . LYS A 1 97 ? 7.392 16.626 -16.417 1.00 0.00 97 LYS A O 2
ATOM 3279 N N . ALA A 1 98 ? 5.308 15.828 -16.865 1.00 0.00 98 ALA A N 2
ATOM 3280 C CA . ALA A 1 98 ? 4.753 17.077 -17.396 1.00 0.00 98 ALA A CA 2
ATOM 3281 C C . ALA A 1 98 ? 4.280 17.985 -16.243 1.00 0.00 98 ALA A C 2
ATOM 3282 O O . ALA A 1 98 ? 4.620 19.173 -16.182 1.00 0.00 98 ALA A O 2
ATOM 3289 N N . VAL A 1 99 ? 3.510 17.389 -15.318 1.00 0.00 99 VAL A N 2
ATOM 3290 C CA . VAL A 1 99 ? 2.933 18.078 -14.152 1.00 0.00 99 VAL A CA 2
ATOM 3291 C C . VAL A 1 99 ? 2.911 17.105 -12.939 1.00 0.00 99 VAL A C 2
ATOM 3292 O O . VAL A 1 99 ? 2.063 16.217 -12.857 1.00 0.00 99 VAL A O 2
ATOM 3305 N N . PRO A 1 100 ? 3.899 17.214 -11.992 1.00 0.00 100 PRO A N 2
ATOM 3306 C CA . PRO A 1 100 ? 3.949 16.350 -10.790 1.00 0.00 100 PRO A CA 2
ATOM 3307 C C . PRO A 1 100 ? 2.965 16.790 -9.691 1.00 0.00 100 PRO A C 2
ATOM 3308 O O . PRO A 1 100 ? 2.804 16.097 -8.684 1.00 0.00 100 PRO A O 2
ATOM 3319 N N . TYR A 1 101 ? 2.295 17.935 -9.910 1.00 0.00 101 TYR A N 2
ATOM 3320 C CA . TYR A 1 101 ? 1.322 18.504 -8.967 1.00 0.00 101 TYR A CA 2
ATOM 3321 C C . TYR A 1 101 ? -0.103 18.285 -9.487 1.00 0.00 101 TYR A C 2
ATOM 3322 O O . TYR A 1 101 ? -0.891 19.225 -9.639 1.00 0.00 101 TYR A O 2
ATOM 3340 N N . THR A 1 102 ? -0.429 17.020 -9.777 1.00 0.00 102 THR A N 2
ATOM 3341 C CA . THR A 1 102 ? -1.791 16.612 -10.126 1.00 0.00 102 THR A CA 2
ATOM 3342 C C . THR A 1 102 ? -2.158 15.310 -9.362 1.00 0.00 102 THR A C 2
ATOM 3343 O O . THR A 1 102 ? -1.681 14.219 -9.695 1.00 0.00 102 THR A O 2
ATOM 3354 N N . PRO A 1 103 ? -2.960 15.426 -8.243 1.00 0.00 103 PRO A N 2
ATOM 3355 C CA . PRO A 1 103 ? -3.514 14.250 -7.507 1.00 0.00 103 PRO A CA 2
ATOM 3356 C C . PRO A 1 103 ? -4.416 13.351 -8.389 1.00 0.00 103 PRO A C 2
ATOM 3357 O O . PRO A 1 103 ? -4.685 12.187 -8.049 1.00 0.00 103 PRO A O 2
ATOM 3368 N N . PHE A 1 104 ? -4.894 13.912 -9.512 1.00 0.00 104 PHE A N 2
ATOM 3369 C CA . PHE A 1 104 ? -5.801 13.231 -10.444 1.00 0.00 104 PHE A CA 2
ATOM 3370 C C . PHE A 1 104 ? -5.028 12.793 -11.699 1.00 0.00 104 PHE A C 2
ATOM 3371 O O . PHE A 1 104 ? -4.358 13.602 -12.337 1.00 0.00 104 PHE A O 2
ATOM 3388 N N . CYS A 1 105 ? -5.113 11.499 -12.038 1.00 0.00 105 CYS A N 2
ATOM 3389 C CA . CYS A 1 105 ? -4.579 10.974 -13.309 1.00 0.00 105 CYS A CA 2
ATOM 3390 C C . CYS A 1 105 ? -5.444 11.506 -14.467 1.00 0.00 105 CYS A C 2
ATOM 3391 O O . CYS A 1 105 ? -6.588 11.881 -14.232 1.00 0.00 105 CYS A O 2
ATOM 3398 N N . GLN A 1 106 ? -4.896 11.515 -15.702 1.00 0.00 106 GLN A N 2
ATOM 3399 C CA . GLN A 1 106 ? -5.501 12.192 -16.881 1.00 0.00 106 GLN A CA 2
ATOM 3400 C C . GLN A 1 106 ? -7.008 11.881 -17.086 1.00 0.00 106 GLN A C 2
ATOM 3401 O O . GLN A 1 106 ? -7.772 12.787 -17.414 1.00 0.00 106 GLN A O 2
ATOM 3415 N N . GLU A 1 107 ? -7.428 10.619 -16.867 1.00 0.00 107 GLU A N 2
ATOM 3416 C CA . GLU A 1 107 ? -8.853 10.224 -17.024 1.00 0.00 107 GLU A CA 2
ATOM 3417 C C . GLU A 1 107 ? -9.749 10.846 -15.922 1.00 0.00 107 GLU A C 2
ATOM 3418 O O . GLU A 1 107 ? -10.897 11.195 -16.180 1.00 0.00 107 GLU A O 2
ATOM 3430 N N . CYS A 1 108 ? -9.195 10.996 -14.708 1.00 0.00 108 CYS A N 2
ATOM 3431 C CA . CYS A 1 108 ? -9.873 11.687 -13.581 1.00 0.00 108 CYS A CA 2
ATOM 3432 C C . CYS A 1 108 ? -9.926 13.211 -13.806 1.00 0.00 108 CYS A C 2
ATOM 3433 O O . CYS A 1 108 ? -10.930 13.850 -13.490 1.00 0.00 108 CYS A O 2
ATOM 3440 N N . ALA A 1 109 ? -8.828 13.765 -14.360 1.00 0.00 109 ALA A N 2
ATOM 3441 C CA . ALA A 1 109 ? -8.724 15.188 -14.728 1.00 0.00 109 ALA A CA 2
ATOM 3442 C C . ALA A 1 109 ? -9.704 15.538 -15.866 1.00 0.00 109 ALA A C 2
ATOM 3443 O O . ALA A 1 109 ? -10.238 16.647 -15.922 1.00 0.00 109 ALA A O 2
ATOM 3450 N N . ALA A 1 110 ? -9.927 14.559 -16.755 1.00 0.00 110 ALA A N 2
ATOM 3451 C CA . ALA A 1 110 ? -10.875 14.664 -17.873 1.00 0.00 110 ALA A CA 2
ATOM 3452 C C . ALA A 1 110 ? -12.330 14.520 -17.381 1.00 0.00 110 ALA A C 2
ATOM 3453 O O . ALA A 1 110 ? -13.251 15.107 -17.962 1.00 0.00 110 ALA A O 2
ATOM 3460 N N . ALA A 1 111 ? -12.512 13.724 -16.309 1.00 0.00 111 ALA A N 2
ATOM 3461 C CA . ALA A 1 111 ? -13.833 13.436 -15.717 1.00 0.00 111 ALA A CA 2
ATOM 3462 C C . ALA A 1 111 ? -14.325 14.578 -14.798 1.00 0.00 111 ALA A C 2
ATOM 3463 O O . ALA A 1 111 ? -15.488 14.565 -14.381 1.00 0.00 111 ALA A O 2
ATOM 3470 N N . LEU A 1 112 ? -13.435 15.546 -14.480 1.00 0.00 112 LEU A N 2
ATOM 3471 C CA . LEU A 1 112 ? -13.782 16.731 -13.660 1.00 0.00 112 LEU A CA 2
ATOM 3472 C C . LEU A 1 112 ? -14.849 17.593 -14.387 1.00 0.00 112 LEU A C 2
ATOM 3473 O O . LEU A 1 112 ? -14.522 18.198 -15.433 1.00 0.00 112 LEU A O 2
ATOM 3491 N N . LEU A 1 1 ? 9.387 8.748 3.545 1.00 0.00 1 LEU A N 3
ATOM 3492 C CA . LEU A 1 1 ? 9.957 9.528 2.422 1.00 0.00 1 LEU A CA 3
ATOM 3493 C C . LEU A 1 1 ? 9.994 8.646 1.165 1.00 0.00 1 LEU A C 3
ATOM 3494 O O . LEU A 1 1 ? 9.343 8.963 0.160 1.00 0.00 1 LEU A O 3
ATOM 3512 N N . ALA A 1 2 ? 10.753 7.525 1.253 1.00 0.00 2 ALA A N 3
ATOM 3513 C CA . ALA A 1 2 ? 10.951 6.554 0.155 1.00 0.00 2 ALA A CA 3
ATOM 3514 C C . ALA A 1 2 ? 11.645 7.227 -1.050 1.00 0.00 2 ALA A C 3
ATOM 3515 O O . ALA A 1 2 ? 10.996 7.927 -1.840 1.00 0.00 2 ALA A O 3
ATOM 3522 N N . GLY A 1 3 ? 12.979 7.041 -1.153 1.00 0.00 3 GLY A N 3
ATOM 3523 C CA . GLY A 1 3 ? 13.763 7.578 -2.266 1.00 0.00 3 GLY A CA 3
ATOM 3524 C C . GLY A 1 3 ? 13.424 6.897 -3.589 1.00 0.00 3 GLY A C 3
ATOM 3525 O O . GLY A 1 3 ? 14.123 5.968 -4.016 1.00 0.00 3 GLY A O 3
ATOM 3529 N N . GLY A 1 4 ? 12.322 7.356 -4.220 1.00 0.00 4 GLY A N 3
ATOM 3530 C CA . GLY A 1 4 ? 11.810 6.783 -5.464 1.00 0.00 4 GLY A CA 3
ATOM 3531 C C . GLY A 1 4 ? 12.593 7.241 -6.687 1.00 0.00 4 GLY A C 3
ATOM 3532 O O . GLY A 1 4 ? 12.108 8.050 -7.476 1.00 0.00 4 GLY A O 3
ATOM 3536 N N . LYS A 1 5 ? 13.808 6.699 -6.834 1.00 0.00 5 LYS A N 3
ATOM 3537 C CA . LYS A 1 5 ? 14.719 7.024 -7.950 1.00 0.00 5 LYS A CA 3
ATOM 3538 C C . LYS A 1 5 ? 14.147 6.497 -9.279 1.00 0.00 5 LYS A C 3
ATOM 3539 O O . LYS A 1 5 ? 14.307 7.125 -10.326 1.00 0.00 5 LYS A O 3
ATOM 3558 N N . SER A 1 6 ? 13.461 5.342 -9.186 1.00 0.00 6 SER A N 3
ATOM 3559 C CA . SER A 1 6 ? 12.831 4.653 -10.318 1.00 0.00 6 SER A CA 3
ATOM 3560 C C . SER A 1 6 ? 11.723 5.522 -10.946 1.00 0.00 6 SER A C 3
ATOM 3561 O O . SER A 1 6 ? 11.752 5.800 -12.147 1.00 0.00 6 SER A O 3
ATOM 3569 N N . MET A 1 7 ? 10.777 5.989 -10.104 1.00 0.00 7 MET A N 3
ATOM 3570 C CA . MET A 1 7 ? 9.639 6.835 -10.545 1.00 0.00 7 MET A CA 3
ATOM 3571 C C . MET A 1 7 ? 10.044 8.339 -10.582 1.00 0.00 7 MET A C 3
ATOM 3572 O O . MET A 1 7 ? 9.207 9.204 -10.855 1.00 0.00 7 MET A O 3
ATOM 3586 N N . ASN A 1 8 ? 11.347 8.626 -10.311 1.00 0.00 8 ASN A N 3
ATOM 3587 C CA . ASN A 1 8 ? 11.956 9.978 -10.425 1.00 0.00 8 ASN A CA 3
ATOM 3588 C C . ASN A 1 8 ? 11.317 10.978 -9.444 1.00 0.00 8 ASN A C 3
ATOM 3589 O O . ASN A 1 8 ? 11.318 12.190 -9.689 1.00 0.00 8 ASN A O 3
ATOM 3600 N N . VAL A 1 9 ? 10.813 10.436 -8.314 1.00 0.00 9 VAL A N 3
ATOM 3601 C CA . VAL A 1 9 ? 10.153 11.202 -7.239 1.00 0.00 9 VAL A CA 3
ATOM 3602 C C . VAL A 1 9 ? 11.002 12.400 -6.776 1.00 0.00 9 VAL A C 3
ATOM 3603 O O . VAL A 1 9 ? 10.458 13.472 -6.554 1.00 0.00 9 VAL A O 3
ATOM 3616 N N . GLU A 1 10 ? 12.334 12.193 -6.651 1.00 0.00 10 GLU A N 3
ATOM 3617 C CA . GLU A 1 10 ? 13.270 13.230 -6.149 1.00 0.00 10 GLU A CA 3
ATOM 3618 C C . GLU A 1 10 ? 13.329 14.450 -7.101 1.00 0.00 10 GLU A C 3
ATOM 3619 O O . GLU A 1 10 ? 13.429 15.604 -6.647 1.00 0.00 10 GLU A O 3
ATOM 3631 N N . SER A 1 11 ? 13.264 14.173 -8.418 1.00 0.00 11 SER A N 3
ATOM 3632 C CA . SER A 1 11 ? 13.230 15.210 -9.470 1.00 0.00 11 SER A CA 3
ATOM 3633 C C . SER A 1 11 ? 11.959 16.066 -9.326 1.00 0.00 11 SER A C 3
ATOM 3634 O O . SER A 1 11 ? 11.996 17.304 -9.414 1.00 0.00 11 SER A O 3
ATOM 3642 N N . TYR A 1 12 ? 10.841 15.368 -9.058 1.00 0.00 12 TYR A N 3
ATOM 3643 C CA . TYR A 1 12 ? 9.528 15.993 -8.865 1.00 0.00 12 TYR A CA 3
ATOM 3644 C C . TYR A 1 12 ? 9.470 16.732 -7.520 1.00 0.00 12 TYR A C 3
ATOM 3645 O O . TYR A 1 12 ? 8.861 17.783 -7.431 1.00 0.00 12 TYR A O 3
ATOM 3663 N N . GLU A 1 13 ? 10.168 16.190 -6.508 1.00 0.00 13 GLU A N 3
ATOM 3664 C CA . GLU A 1 13 ? 10.175 16.687 -5.126 1.00 0.00 13 GLU A CA 3
ATOM 3665 C C . GLU A 1 13 ? 10.685 18.139 -5.084 1.00 0.00 13 GLU A C 3
ATOM 3666 O O . GLU A 1 13 ? 10.021 19.047 -4.549 1.00 0.00 13 GLU A O 3
ATOM 3678 N N . LYS A 1 14 ? 11.864 18.344 -5.693 1.00 0.00 14 LYS A N 3
ATOM 3679 C CA . LYS A 1 14 ? 12.498 19.662 -5.762 1.00 0.00 14 LYS A CA 3
ATOM 3680 C C . LYS A 1 14 ? 11.678 20.623 -6.641 1.00 0.00 14 LYS A C 3
ATOM 3681 O O . LYS A 1 14 ? 11.390 21.728 -6.199 1.00 0.00 14 LYS A O 3
ATOM 3700 N N . ILE A 1 15 ? 11.269 20.185 -7.868 1.00 0.00 15 ILE A N 3
ATOM 3701 C CA . ILE A 1 15 ? 10.607 21.088 -8.845 1.00 0.00 15 ILE A CA 3
ATOM 3702 C C . ILE A 1 15 ? 9.242 21.576 -8.301 1.00 0.00 15 ILE A C 3
ATOM 3703 O O . ILE A 1 15 ? 8.816 22.691 -8.594 1.00 0.00 15 ILE A O 3
ATOM 3719 N N . LEU A 1 16 ? 8.597 20.734 -7.465 1.00 0.00 16 LEU A N 3
ATOM 3720 C CA . LEU A 1 16 ? 7.373 21.106 -6.729 1.00 0.00 16 LEU A CA 3
ATOM 3721 C C . LEU A 1 16 ? 7.662 22.264 -5.772 1.00 0.00 16 LEU A C 3
ATOM 3722 O O . LEU A 1 16 ? 6.958 23.278 -5.782 1.00 0.00 16 LEU A O 3
ATOM 3738 N N . ARG A 1 17 ? 8.726 22.098 -4.968 1.00 0.00 17 ARG A N 3
ATOM 3739 C CA . ARG A 1 17 ? 9.150 23.110 -3.987 1.00 0.00 17 ARG A CA 3
ATOM 3740 C C . ARG A 1 17 ? 9.604 24.421 -4.654 1.00 0.00 17 ARG A C 3
ATOM 3741 O O . ARG A 1 17 ? 9.470 25.490 -4.065 1.00 0.00 17 ARG A O 3
ATOM 3762 N N . ASP A 1 18 ? 10.118 24.329 -5.888 1.00 0.00 18 ASP A N 3
ATOM 3763 C CA . ASP A 1 18 ? 10.649 25.487 -6.633 1.00 0.00 18 ASP A CA 3
ATOM 3764 C C . ASP A 1 18 ? 9.497 26.279 -7.286 1.00 0.00 18 ASP A C 3
ATOM 3765 O O . ASP A 1 18 ? 9.551 27.518 -7.391 1.00 0.00 18 ASP A O 3
ATOM 3774 N N . ARG A 1 19 ? 8.441 25.551 -7.696 1.00 0.00 19 ARG A N 3
ATOM 3775 C CA . ARG A 1 19 ? 7.194 26.160 -8.195 1.00 0.00 19 ARG A CA 3
ATOM 3776 C C . ARG A 1 19 ? 6.453 26.847 -7.050 1.00 0.00 19 ARG A C 3
ATOM 3777 O O . ARG A 1 19 ? 5.960 27.955 -7.211 1.00 0.00 19 ARG A O 3
ATOM 3798 N N . GLN A 1 20 ? 6.399 26.188 -5.885 1.00 0.00 20 GLN A N 3
ATOM 3799 C CA . GLN A 1 20 ? 5.719 26.756 -4.705 1.00 0.00 20 GLN A CA 3
ATOM 3800 C C . GLN A 1 20 ? 6.535 27.932 -4.131 1.00 0.00 20 GLN A C 3
ATOM 3801 O O . GLN A 1 20 ? 5.976 28.772 -3.466 1.00 0.00 20 GLN A O 3
ATOM 3815 N N . ARG A 1 21 ? 7.864 27.978 -4.417 1.00 0.00 21 ARG A N 3
ATOM 3816 C CA . ARG A 1 21 ? 8.736 29.127 -4.053 1.00 0.00 21 ARG A CA 3
ATOM 3817 C C . ARG A 1 21 ? 8.275 30.404 -4.776 1.00 0.00 21 ARG A C 3
ATOM 3818 O O . ARG A 1 21 ? 7.917 31.398 -4.127 1.00 0.00 21 ARG A O 3
ATOM 3839 N N . GLU A 1 22 ? 8.288 30.349 -6.132 1.00 0.00 22 GLU A N 3
ATOM 3840 C CA . GLU A 1 22 ? 7.915 31.501 -6.983 1.00 0.00 22 GLU A CA 3
ATOM 3841 C C . GLU A 1 22 ? 6.455 31.926 -6.722 1.00 0.00 22 GLU A C 3
ATOM 3842 O O . GLU A 1 22 ? 6.142 33.120 -6.741 1.00 0.00 22 GLU A O 3
ATOM 3854 N N . LEU A 1 23 ? 5.585 30.934 -6.426 1.00 0.00 23 LEU A N 3
ATOM 3855 C CA . LEU A 1 23 ? 4.179 31.181 -6.074 1.00 0.00 23 LEU A CA 3
ATOM 3856 C C . LEU A 1 23 ? 4.058 31.864 -4.707 1.00 0.00 23 LEU A C 3
ATOM 3857 O O . LEU A 1 23 ? 3.410 32.892 -4.611 1.00 0.00 23 LEU A O 3
ATOM 3873 N N . TYR A 1 24 ? 4.708 31.284 -3.666 1.00 0.00 24 TYR A N 3
ATOM 3874 C CA . TYR A 1 24 ? 4.568 31.737 -2.250 1.00 0.00 24 TYR A CA 3
ATOM 3875 C C . TYR A 1 24 ? 4.918 33.225 -2.100 1.00 0.00 24 TYR A C 3
ATOM 3876 O O . TYR A 1 24 ? 4.243 33.939 -1.376 1.00 0.00 24 TYR A O 3
ATOM 3894 N N . ARG A 1 25 ? 5.959 33.684 -2.811 1.00 0.00 25 ARG A N 3
ATOM 3895 C CA . ARG A 1 25 ? 6.373 35.104 -2.785 1.00 0.00 25 ARG A CA 3
ATOM 3896 C C . ARG A 1 25 ? 5.445 35.975 -3.671 1.00 0.00 25 ARG A C 3
ATOM 3897 O O . ARG A 1 25 ? 5.184 37.138 -3.338 1.00 0.00 25 ARG A O 3
ATOM 3918 N N . ARG A 1 26 ? 4.939 35.389 -4.788 1.00 0.00 26 ARG A N 3
ATOM 3919 C CA . ARG A 1 26 ? 3.993 36.063 -5.709 1.00 0.00 26 ARG A CA 3
ATOM 3920 C C . ARG A 1 26 ? 2.642 36.356 -5.014 1.00 0.00 26 ARG A C 3
ATOM 3921 O O . ARG A 1 26 ? 2.076 37.439 -5.181 1.00 0.00 26 ARG A O 3
ATOM 3942 N N . LEU A 1 27 ? 2.141 35.390 -4.214 1.00 0.00 27 LEU A N 3
ATOM 3943 C CA . LEU A 1 27 ? 0.790 35.468 -3.611 1.00 0.00 27 LEU A CA 3
ATOM 3944 C C . LEU A 1 27 ? 0.846 36.069 -2.201 1.00 0.00 27 LEU A C 3
ATOM 3945 O O . LEU A 1 27 ? -0.100 36.738 -1.780 1.00 0.00 27 LEU A O 3
ATOM 3961 N N . HIS A 1 28 ? 1.989 35.885 -1.493 1.00 0.00 28 HIS A N 3
ATOM 3962 C CA . HIS A 1 28 ? 2.283 36.632 -0.237 1.00 0.00 28 HIS A CA 3
ATOM 3963 C C . HIS A 1 28 ? 3.062 37.921 -0.566 1.00 0.00 28 HIS A C 3
ATOM 3964 O O . HIS A 1 28 ? 3.888 38.369 0.216 1.00 0.00 28 HIS A O 3
ATOM 3979 N N . LYS A 1 29 ? 2.751 38.505 -1.739 1.00 0.00 29 LYS A N 3
ATOM 3980 C CA . LYS A 1 29 ? 3.186 39.850 -2.183 1.00 0.00 29 LYS A CA 3
ATOM 3981 C C . LYS A 1 29 ? 3.001 40.926 -1.082 1.00 0.00 29 LYS A C 3
ATOM 3982 O O . LYS A 1 29 ? 3.887 41.752 -0.855 1.00 0.00 29 LYS A O 3
ATOM 4001 N N . ILE A 1 30 ? 1.845 40.864 -0.396 1.00 0.00 30 ILE A N 3
ATOM 4002 C CA . ILE A 1 30 ? 1.474 41.786 0.696 1.00 0.00 30 ILE A CA 3
ATOM 4003 C C . ILE A 1 30 ? 2.449 41.685 1.895 1.00 0.00 30 ILE A C 3
ATOM 4004 O O . ILE A 1 30 ? 2.685 42.673 2.595 1.00 0.00 30 ILE A O 3
ATOM 4020 N N . GLU A 1 31 ? 3.009 40.480 2.108 1.00 0.00 31 GLU A N 3
ATOM 4021 C CA . GLU A 1 31 ? 3.986 40.209 3.185 1.00 0.00 31 GLU A CA 3
ATOM 4022 C C . GLU A 1 31 ? 5.427 40.360 2.667 1.00 0.00 31 GLU A C 3
ATOM 4023 O O . GLU A 1 31 ? 6.364 40.560 3.451 1.00 0.00 31 GLU A O 3
ATOM 4035 N N . ALA A 1 32 ? 5.580 40.260 1.334 1.00 0.00 32 ALA A N 3
ATOM 4036 C CA . ALA A 1 32 ? 6.881 40.366 0.649 1.00 0.00 32 ALA A CA 3
ATOM 4037 C C . ALA A 1 32 ? 7.248 41.839 0.417 1.00 0.00 32 ALA A C 3
ATOM 4038 O O . ALA A 1 32 ? 6.407 42.735 0.581 1.00 0.00 32 ALA A O 3
ATOM 4045 N N . ASP A 1 33 ? 8.496 42.077 -0.012 1.00 0.00 33 ASP A N 3
ATOM 4046 C CA . ASP A 1 33 ? 9.057 43.433 -0.219 1.00 0.00 33 ASP A CA 3
ATOM 4047 C C . ASP A 1 33 ? 8.691 44.003 -1.616 1.00 0.00 33 ASP A C 3
ATOM 4048 O O . ASP A 1 33 ? 9.439 44.823 -2.154 1.00 0.00 33 ASP A O 3
ATOM 4057 N N . PHE A 1 34 ? 7.507 43.601 -2.156 1.00 0.00 34 PHE A N 3
ATOM 4058 C CA . PHE A 1 34 ? 7.038 43.941 -3.523 1.00 0.00 34 PHE A CA 3
ATOM 4059 C C . PHE A 1 34 ? 8.035 43.392 -4.571 1.00 0.00 34 PHE A C 3
ATOM 4060 O O . PHE A 1 34 ? 9.066 44.014 -4.842 1.00 0.00 34 PHE A O 3
ATOM 4077 N N . GLU A 1 35 ? 7.725 42.195 -5.106 1.00 0.00 35 GLU A N 3
ATOM 4078 C CA . GLU A 1 35 ? 8.667 41.397 -5.920 1.00 0.00 35 GLU A CA 3
ATOM 4079 C C . GLU A 1 35 ? 9.107 42.138 -7.199 1.00 0.00 35 GLU A C 3
ATOM 4080 O O . GLU A 1 35 ? 10.272 42.538 -7.311 1.00 0.00 35 GLU A O 3
ATOM 4092 N N . GLU A 1 36 ? 8.135 42.352 -8.118 1.00 0.00 36 GLU A N 3
ATOM 4093 C CA . GLU A 1 36 ? 8.365 42.820 -9.506 1.00 0.00 36 GLU A CA 3
ATOM 4094 C C . GLU A 1 36 ? 9.249 41.811 -10.293 1.00 0.00 36 GLU A C 3
ATOM 4095 O O . GLU A 1 36 ? 10.452 41.711 -10.019 1.00 0.00 36 GLU A O 3
ATOM 4107 N N . PRO A 1 37 ? 8.676 41.045 -11.283 1.00 0.00 37 PRO A N 3
ATOM 4108 C CA . PRO A 1 37 ? 9.451 40.071 -12.086 1.00 0.00 37 PRO A CA 3
ATOM 4109 C C . PRO A 1 37 ? 10.387 40.789 -13.093 1.00 0.00 37 PRO A C 3
ATOM 4110 O O . PRO A 1 37 ? 10.066 40.934 -14.277 1.00 0.00 37 PRO A O 3
ATOM 4121 N N . ARG A 1 38 ? 11.538 41.271 -12.571 1.00 0.00 38 ARG A N 3
ATOM 4122 C CA . ARG A 1 38 ? 12.571 41.975 -13.359 1.00 0.00 38 ARG A CA 3
ATOM 4123 C C . ARG A 1 38 ? 13.162 41.030 -14.417 1.00 0.00 38 ARG A C 3
ATOM 4124 O O . ARG A 1 38 ? 13.476 41.436 -15.538 1.00 0.00 38 ARG A O 3
ATOM 4145 N N . ASN A 1 39 ? 13.293 39.758 -14.013 1.00 0.00 39 ASN A N 3
ATOM 4146 C CA . ASN A 1 39 ? 13.780 38.658 -14.850 1.00 0.00 39 ASN A CA 3
ATOM 4147 C C . ASN A 1 39 ? 13.003 37.369 -14.485 1.00 0.00 39 ASN A C 3
ATOM 4148 O O . ASN A 1 39 ? 12.720 37.147 -13.300 1.00 0.00 39 ASN A O 3
ATOM 4159 N N . PRO A 1 40 ? 12.587 36.523 -15.493 1.00 0.00 40 PRO A N 3
ATOM 4160 C CA . PRO A 1 40 ? 11.931 35.209 -15.223 1.00 0.00 40 PRO A CA 3
ATOM 4161 C C . PRO A 1 40 ? 12.893 34.228 -14.514 1.00 0.00 40 PRO A C 3
ATOM 4162 O O . PRO A 1 40 ? 12.454 33.310 -13.809 1.00 0.00 40 PRO A O 3
ATOM 4173 N N . ASP A 1 41 ? 14.201 34.456 -14.718 1.00 0.00 41 ASP A N 3
ATOM 4174 C CA . ASP A 1 41 ? 15.284 33.676 -14.104 1.00 0.00 41 ASP A CA 3
ATOM 4175 C C . ASP A 1 41 ? 15.632 34.253 -12.721 1.00 0.00 41 ASP A C 3
ATOM 4176 O O . ASP A 1 41 ? 15.757 35.474 -12.570 1.00 0.00 41 ASP A O 3
ATOM 4185 N N . ASP A 1 42 ? 15.765 33.369 -11.725 1.00 0.00 42 ASP A N 3
ATOM 4186 C CA . ASP A 1 42 ? 16.268 33.728 -10.378 1.00 0.00 42 ASP A CA 3
ATOM 4187 C C . ASP A 1 42 ? 17.800 33.883 -10.390 1.00 0.00 42 ASP A C 3
ATOM 4188 O O . ASP A 1 42 ? 18.473 33.550 -11.372 1.00 0.00 42 ASP A O 3
ATOM 4197 N N . GLU A 1 43 ? 18.330 34.356 -9.255 1.00 0.00 43 GLU A N 3
ATOM 4198 C CA . GLU A 1 43 ? 19.768 34.451 -9.000 1.00 0.00 43 GLU A CA 3
ATOM 4199 C C . GLU A 1 43 ? 20.208 33.134 -8.350 1.00 0.00 43 GLU A C 3
ATOM 4200 O O . GLU A 1 43 ? 20.336 33.038 -7.120 1.00 0.00 43 GLU A O 3
ATOM 4212 N N . ASP A 1 44 ? 20.292 32.094 -9.207 1.00 0.00 44 ASP A N 3
ATOM 4213 C CA . ASP A 1 44 ? 20.716 30.723 -8.834 1.00 0.00 44 ASP A CA 3
ATOM 4214 C C . ASP A 1 44 ? 19.644 30.056 -7.923 1.00 0.00 44 ASP A C 3
ATOM 4215 O O . ASP A 1 44 ? 19.953 29.179 -7.119 1.00 0.00 44 ASP A O 3
ATOM 4224 N N . ARG A 1 45 ? 18.366 30.464 -8.129 1.00 0.00 45 ARG A N 3
ATOM 4225 C CA . ARG A 1 45 ? 17.184 30.025 -7.338 1.00 0.00 45 ARG A CA 3
ATOM 4226 C C . ARG A 1 45 ? 17.218 30.594 -5.899 1.00 0.00 45 ARG A C 3
ATOM 4227 O O . ARG A 1 45 ? 18.207 30.421 -5.172 1.00 0.00 45 ARG A O 3
ATOM 4248 N N . ALA A 1 46 ? 16.119 31.255 -5.495 1.00 0.00 46 ALA A N 3
ATOM 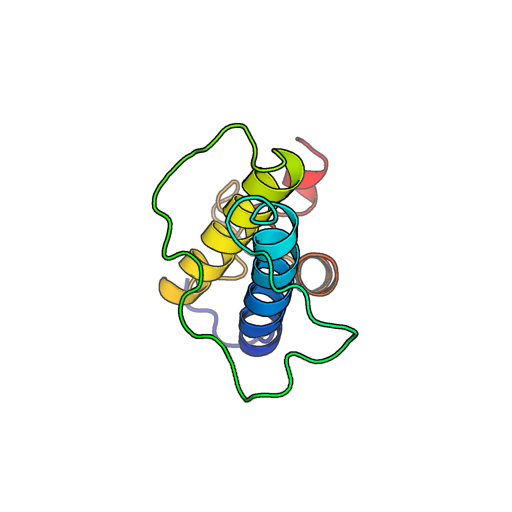4249 C CA . ALA A 1 46 ? 15.988 31.855 -4.155 1.00 0.00 46 ALA A CA 3
ATOM 4250 C C . ALA A 1 46 ? 14.535 31.776 -3.647 1.00 0.00 46 ALA A C 3
ATOM 4251 O O . ALA A 1 46 ? 13.673 31.161 -4.294 1.00 0.00 46 ALA A O 3
ATOM 4258 N N . SER A 1 47 ? 14.325 32.376 -2.454 1.00 0.00 47 SER A N 3
ATOM 4259 C CA . SER A 1 47 ? 13.019 32.539 -1.772 1.00 0.00 47 SER A CA 3
ATOM 4260 C C . SER A 1 47 ? 12.545 31.252 -1.072 1.00 0.00 47 SER A C 3
ATOM 4261 O O . SER A 1 47 ? 12.865 30.140 -1.491 1.00 0.00 47 SER A O 3
ATOM 4269 N N . GLU A 1 48 ? 11.794 31.450 0.020 1.00 0.00 48 GLU A N 3
ATOM 4270 C CA . GLU A 1 48 ? 11.112 30.390 0.777 1.00 0.00 48 GLU A CA 3
ATOM 4271 C C . GLU A 1 48 ? 9.963 31.064 1.574 1.00 0.00 48 GLU A C 3
ATOM 4272 O O . GLU A 1 48 ? 9.208 31.834 0.962 1.00 0.00 48 GLU A O 3
ATOM 4284 N N . ARG A 1 49 ? 9.828 30.789 2.900 1.00 0.00 49 ARG A N 3
ATOM 4285 C CA . ARG A 1 49 ? 8.791 31.382 3.769 1.00 0.00 49 ARG A CA 3
ATOM 4286 C C . ARG A 1 49 ? 7.396 30.893 3.336 1.00 0.00 49 ARG A C 3
ATOM 4287 O O . ARG A 1 49 ? 6.676 31.570 2.587 1.00 0.00 49 ARG A O 3
ATOM 4308 N N . SER A 1 50 ? 7.064 29.672 3.780 1.00 0.00 50 SER A N 3
ATOM 4309 C CA . SER A 1 50 ? 5.777 29.025 3.514 1.00 0.00 50 SER A CA 3
ATOM 4310 C C . SER A 1 50 ? 4.727 29.503 4.537 1.00 0.00 50 SER A C 3
ATOM 4311 O O . SER A 1 50 ? 4.331 28.765 5.453 1.00 0.00 50 SER A O 3
ATOM 4319 N N . ASN A 1 51 ? 4.324 30.782 4.385 1.00 0.00 51 ASN A N 3
ATOM 4320 C CA . ASN A 1 51 ? 3.347 31.436 5.275 1.00 0.00 51 ASN A CA 3
ATOM 4321 C C . ASN A 1 51 ? 1.954 30.824 5.060 1.00 0.00 51 ASN A C 3
ATOM 4322 O O . ASN A 1 51 ? 1.450 30.790 3.932 1.00 0.00 51 ASN A O 3
ATOM 4333 N N . ASP A 1 52 ? 1.351 30.327 6.141 1.00 0.00 52 ASP A N 3
ATOM 4334 C CA . ASP A 1 52 ? -0.005 29.735 6.123 1.00 0.00 52 ASP A CA 3
ATOM 4335 C C . ASP A 1 52 ? -0.998 30.689 6.809 1.00 0.00 52 ASP A C 3
ATOM 4336 O O . ASP A 1 52 ? -1.936 30.258 7.493 1.00 0.00 52 ASP A O 3
ATOM 4345 N N . GLU A 1 53 ? -0.801 31.997 6.563 1.00 0.00 53 GLU A N 3
ATOM 4346 C CA . GLU A 1 53 ? -1.579 33.076 7.199 1.00 0.00 53 GLU A CA 3
ATOM 4347 C C . GLU A 1 53 ? -3.059 33.050 6.775 1.00 0.00 53 GLU A C 3
ATOM 4348 O O . GLU A 1 53 ? -3.390 32.635 5.661 1.00 0.00 53 GLU A O 3
ATOM 4360 N N . VAL A 1 54 ? -3.932 33.521 7.686 1.00 0.00 54 VAL A N 3
ATOM 4361 C CA . VAL A 1 54 ? -5.399 33.580 7.482 1.00 0.00 54 VAL A CA 3
ATOM 4362 C C . VAL A 1 54 ? -5.754 34.608 6.386 1.00 0.00 54 VAL A C 3
ATOM 4363 O O . VAL A 1 54 ? -6.789 34.484 5.721 1.00 0.00 54 VAL A O 3
ATOM 4376 N N . LEU A 1 55 ? -4.873 35.611 6.213 1.00 0.00 55 LEU A N 3
ATOM 4377 C CA . LEU A 1 55 ? -5.028 36.656 5.194 1.00 0.00 55 LEU A CA 3
ATOM 4378 C C . LEU A 1 55 ? -5.096 36.035 3.776 1.00 0.00 55 LEU A C 3
ATOM 4379 O O . LEU A 1 55 ? -4.105 35.476 3.274 1.00 0.00 55 LEU A O 3
ATOM 4395 N N . ASP A 1 56 ? -6.287 36.137 3.167 1.00 0.00 56 ASP A N 3
ATOM 4396 C CA . ASP A 1 56 ? -6.607 35.543 1.862 1.00 0.00 56 ASP A CA 3
ATOM 4397 C C . ASP A 1 56 ? -6.473 36.631 0.761 1.00 0.00 56 ASP A C 3
ATOM 4398 O O . ASP A 1 56 ? -7.336 36.808 -0.104 1.00 0.00 56 ASP A O 3
ATOM 4407 N N . GLU A 1 57 ? -5.334 37.348 0.810 1.00 0.00 57 GLU A N 3
ATOM 4408 C CA . GLU A 1 57 ? -4.915 38.351 -0.203 1.00 0.00 57 GLU A CA 3
ATOM 4409 C C . GLU A 1 57 ? -4.013 37.683 -1.260 1.00 0.00 57 GLU A C 3
ATOM 4410 O O . GLU A 1 57 ? -3.191 38.337 -1.913 1.00 0.00 57 GLU A O 3
ATOM 4422 N N . LEU A 1 58 ? -4.201 36.372 -1.426 1.00 0.00 58 LEU A N 3
ATOM 4423 C CA . LEU A 1 58 ? -3.330 35.512 -2.226 1.00 0.00 58 LEU A CA 3
ATOM 4424 C C . LEU A 1 58 ? -4.021 35.211 -3.577 1.00 0.00 58 LEU A C 3
ATOM 4425 O O . LEU A 1 58 ? -5.252 35.139 -3.625 1.00 0.00 58 LEU A O 3
ATOM 4441 N N . GLY A 1 59 ? -3.230 35.055 -4.657 1.00 0.00 59 GLY A N 3
ATOM 4442 C CA . GLY A 1 59 ? -3.764 34.765 -6.003 1.00 0.00 59 GLY A CA 3
ATOM 4443 C C . GLY A 1 59 ? -4.464 33.408 -6.096 1.00 0.00 59 GLY A C 3
ATOM 4444 O O . GLY A 1 59 ? -4.024 32.453 -5.459 1.00 0.00 59 GLY A O 3
ATOM 4448 N N . GLN A 1 60 ? -5.539 33.330 -6.915 1.00 0.00 60 GLN A N 3
ATOM 4449 C CA . GLN A 1 60 ? -6.396 32.132 -7.031 1.00 0.00 60 GLN A CA 3
ATOM 4450 C C . GLN A 1 60 ? -5.618 30.926 -7.599 1.00 0.00 60 GLN A C 3
ATOM 4451 O O . GLN A 1 60 ? -5.490 29.899 -6.930 1.00 0.00 60 GLN A O 3
ATOM 4465 N N . VAL A 1 61 ? -5.092 31.086 -8.834 1.00 0.00 61 VAL A N 3
ATOM 4466 C CA . VAL A 1 61 ? -4.261 30.063 -9.519 1.00 0.00 61 VAL A CA 3
ATOM 4467 C C . VAL A 1 61 ? -3.013 29.739 -8.675 1.00 0.00 61 VAL A C 3
ATOM 4468 O O . VAL A 1 61 ? -2.554 28.597 -8.660 1.00 0.00 61 VAL A O 3
ATOM 4481 N N . GLY A 1 62 ? -2.516 30.765 -7.946 1.00 0.00 62 GLY A N 3
ATOM 4482 C CA . GLY A 1 62 ? -1.410 30.606 -7.008 1.00 0.00 62 GLY A CA 3
ATOM 4483 C C . GLY A 1 62 ? -1.719 29.598 -5.899 1.00 0.00 62 GLY A C 3
ATOM 4484 O O . GLY A 1 62 ? -0.957 28.663 -5.707 1.00 0.00 62 GLY A O 3
ATOM 4488 N N . GLN A 1 63 ? -2.876 29.779 -5.215 1.00 0.00 63 GLN A N 3
ATOM 4489 C CA . GLN A 1 63 ? -3.289 28.960 -4.040 1.00 0.00 63 GLN A CA 3
ATOM 4490 C C . GLN A 1 63 ? -3.710 27.541 -4.438 1.00 0.00 63 GLN A C 3
ATOM 4491 O O . GLN A 1 63 ? -3.481 26.591 -3.692 1.00 0.00 63 GLN A O 3
ATOM 4505 N N . ASP A 1 64 ? -4.364 27.433 -5.591 1.00 0.00 64 ASP A N 3
ATOM 4506 C CA . ASP A 1 64 ? -4.910 26.157 -6.101 1.00 0.00 64 ASP A CA 3
ATOM 4507 C C . ASP A 1 64 ? -3.779 25.255 -6.599 1.00 0.00 64 ASP A C 3
ATOM 4508 O O . ASP A 1 64 ? -3.801 24.031 -6.392 1.00 0.00 64 ASP A O 3
ATOM 4517 N N . GLU A 1 65 ? -2.780 25.881 -7.248 1.00 0.00 65 GLU A N 3
ATOM 4518 C CA . GLU A 1 65 ? -1.559 25.191 -7.683 1.00 0.00 65 GLU A CA 3
ATOM 4519 C C . GLU A 1 65 ? -0.698 24.845 -6.459 1.00 0.00 65 GLU A C 3
ATOM 4520 O O . GLU A 1 65 ? -0.100 23.773 -6.406 1.00 0.00 65 GLU A O 3
ATOM 4532 N N . LEU A 1 66 ? -0.693 25.768 -5.473 1.00 0.00 66 LEU A N 3
ATOM 4533 C CA . LEU A 1 66 ? 0.018 25.616 -4.181 1.00 0.00 66 LEU A CA 3
ATOM 4534 C C . LEU A 1 66 ? -0.496 24.363 -3.455 1.00 0.00 66 LEU A C 3
ATOM 4535 O O . LEU A 1 66 ? 0.282 23.546 -2.982 1.00 0.00 66 LEU A O 3
ATOM 4551 N N . ARG A 1 67 ? -1.841 24.228 -3.433 1.00 0.00 67 ARG A N 3
ATOM 4552 C CA . ARG A 1 67 ? -2.560 23.128 -2.759 1.00 0.00 67 ARG A CA 3
ATOM 4553 C C . ARG A 1 67 ? -2.236 21.787 -3.426 1.00 0.00 67 ARG A C 3
ATOM 4554 O O . ARG A 1 67 ? -2.080 20.769 -2.750 1.00 0.00 67 ARG A O 3
ATOM 4575 N N . ALA A 1 68 ? -2.137 21.825 -4.768 1.00 0.00 68 ALA A N 3
ATOM 4576 C CA . ALA A 1 68 ? -1.772 20.666 -5.595 1.00 0.00 68 ALA A CA 3
ATOM 4577 C C . ALA A 1 68 ? -0.315 20.237 -5.329 1.00 0.00 68 ALA A C 3
ATOM 4578 O O . ALA A 1 68 ? -0.010 19.041 -5.331 1.00 0.00 68 ALA A O 3
ATOM 4585 N N . ILE A 1 69 ? 0.570 21.238 -5.099 1.00 0.00 69 ILE A N 3
ATOM 4586 C CA . ILE A 1 69 ? 1.997 21.013 -4.797 1.00 0.00 69 ILE A CA 3
ATOM 4587 C C . ILE A 1 69 ? 2.169 20.392 -3.402 1.00 0.00 69 ILE A C 3
ATOM 4588 O O . ILE A 1 69 ? 2.856 19.388 -3.264 1.00 0.00 69 ILE A O 3
ATOM 4604 N N . ASP A 1 70 ? 1.518 20.999 -2.386 1.00 0.00 70 ASP A N 3
ATOM 4605 C CA . ASP A 1 70 ? 1.612 20.565 -0.971 1.00 0.00 70 ASP A CA 3
ATOM 4606 C C . ASP A 1 70 ? 1.007 19.168 -0.779 1.00 0.00 70 ASP A C 3
ATOM 4607 O O . ASP A 1 70 ? 1.509 18.377 0.023 1.00 0.00 70 ASP A O 3
ATOM 4616 N N . ALA A 1 71 ? -0.075 18.880 -1.534 1.00 0.00 71 ALA A N 3
ATOM 4617 C CA . ALA A 1 71 ? -0.716 17.555 -1.556 1.00 0.00 71 ALA A CA 3
ATOM 4618 C C . ALA A 1 71 ? 0.249 16.516 -2.142 1.00 0.00 71 ALA A C 3
ATOM 4619 O O . ALA A 1 71 ? 0.430 15.442 -1.567 1.00 0.00 71 ALA A O 3
ATOM 4626 N N . ALA A 1 72 ? 0.899 16.890 -3.266 1.00 0.00 72 ALA A N 3
ATOM 4627 C CA . ALA A 1 72 ? 1.866 16.035 -3.984 1.00 0.00 72 ALA A CA 3
ATOM 4628 C C . ALA A 1 72 ? 3.147 15.796 -3.151 1.00 0.00 72 ALA A C 3
ATOM 4629 O O . ALA A 1 72 ? 3.714 14.706 -3.182 1.00 0.00 72 ALA A O 3
ATOM 4636 N N . LEU A 1 73 ? 3.559 16.823 -2.379 1.00 0.00 73 LEU A N 3
ATOM 4637 C CA . LEU A 1 73 ? 4.729 16.755 -1.467 1.00 0.00 73 LEU A CA 3
ATOM 4638 C C . LEU A 1 73 ? 4.413 15.893 -0.238 1.00 0.00 73 LEU A C 3
ATOM 4639 O O . LEU A 1 73 ? 5.299 15.243 0.318 1.00 0.00 73 LEU A O 3
ATOM 4655 N N . ALA A 1 74 ? 3.134 15.924 0.180 1.00 0.00 74 ALA A N 3
ATOM 4656 C CA . ALA A 1 74 ? 2.604 15.080 1.265 1.00 0.00 74 ALA A CA 3
ATOM 4657 C C . ALA A 1 74 ? 2.498 13.615 0.814 1.00 0.00 74 ALA A C 3
ATOM 4658 O O . ALA A 1 74 ? 2.583 12.695 1.640 1.00 0.00 74 ALA A O 3
ATOM 4665 N N . ARG A 1 75 ? 2.318 13.407 -0.511 1.00 0.00 75 ARG A N 3
ATOM 4666 C CA . ARG A 1 75 ? 2.351 12.067 -1.114 1.00 0.00 75 ARG A CA 3
ATOM 4667 C C . ARG A 1 75 ? 3.782 11.520 -1.057 1.00 0.00 75 ARG A C 3
ATOM 4668 O O . ARG A 1 75 ? 3.978 10.358 -0.744 1.00 0.00 75 ARG A O 3
ATOM 4689 N N . ILE A 1 76 ? 4.770 12.385 -1.364 1.00 0.00 76 ILE A N 3
ATOM 4690 C CA . ILE A 1 76 ? 6.208 12.027 -1.312 1.00 0.00 76 ILE A CA 3
ATOM 4691 C C . ILE A 1 76 ? 6.630 11.711 0.136 1.00 0.00 76 ILE A C 3
ATOM 4692 O O . ILE A 1 76 ? 7.348 10.748 0.382 1.00 0.00 76 ILE A O 3
ATOM 4708 N N . ALA A 1 77 ? 6.127 12.528 1.075 1.00 0.00 77 ALA A N 3
ATOM 4709 C CA . ALA A 1 77 ? 6.382 12.380 2.521 1.00 0.00 77 ALA A CA 3
ATOM 4710 C C . ALA A 1 77 ? 5.900 11.006 3.038 1.00 0.00 77 ALA A C 3
ATOM 4711 O O . ALA A 1 77 ? 6.561 10.363 3.863 1.00 0.00 77 ALA A O 3
ATOM 4718 N N . SER A 1 78 ? 4.744 10.571 2.505 1.00 0.00 78 SER A N 3
ATOM 4719 C CA . SER A 1 78 ? 4.122 9.274 2.827 1.00 0.00 78 SER A CA 3
ATOM 4720 C C . SER A 1 78 ? 4.672 8.146 1.916 1.00 0.00 78 SER A C 3
ATOM 4721 O O . SER A 1 78 ? 4.468 6.965 2.205 1.00 0.00 78 SER A O 3
ATOM 4729 N N . GLY A 1 79 ? 5.368 8.528 0.826 1.00 0.00 79 GLY A N 3
ATOM 4730 C CA . GLY A 1 79 ? 5.896 7.578 -0.166 1.00 0.00 79 GLY A CA 3
ATOM 4731 C C . GLY A 1 79 ? 4.835 7.071 -1.150 1.00 0.00 79 GLY A C 3
ATOM 4732 O O . GLY A 1 79 ? 5.105 6.170 -1.949 1.00 0.00 79 GLY A O 3
ATOM 4736 N N . THR A 1 80 ? 3.630 7.672 -1.095 1.00 0.00 80 THR A N 3
ATOM 4737 C CA . THR A 1 80 ? 2.466 7.307 -1.936 1.00 0.00 80 THR A CA 3
ATOM 4738 C C . THR A 1 80 ? 2.314 8.317 -3.100 1.00 0.00 80 THR A C 3
ATOM 4739 O O . THR A 1 80 ? 1.223 8.512 -3.653 1.00 0.00 80 THR A O 3
ATOM 4750 N N . PHE A 1 81 ? 3.436 8.969 -3.471 1.00 0.00 81 PHE A N 3
ATOM 4751 C CA . PHE A 1 81 ? 3.521 9.803 -4.679 1.00 0.00 81 PHE A CA 3
ATOM 4752 C C . PHE A 1 81 ? 3.269 8.953 -5.934 1.00 0.00 81 PHE A C 3
ATOM 4753 O O . PHE A 1 81 ? 3.490 7.734 -5.927 1.00 0.00 81 PHE A O 3
ATOM 4770 N N . GLY A 1 82 ? 2.765 9.612 -6.991 1.00 0.00 82 GLY A N 3
ATOM 4771 C CA . GLY A 1 82 ? 2.409 8.939 -8.233 1.00 0.00 82 GLY A CA 3
ATOM 4772 C C . GLY A 1 82 ? 1.179 8.059 -8.085 1.00 0.00 82 GLY A C 3
ATOM 4773 O O . GLY A 1 82 ? 0.964 7.166 -8.885 1.00 0.00 82 GLY A O 3
ATOM 4777 N N . THR A 1 83 ? 0.354 8.333 -7.064 1.00 0.00 83 THR A N 3
ATOM 4778 C CA . THR A 1 83 ? -0.895 7.599 -6.811 1.00 0.00 83 THR A CA 3
ATOM 4779 C C . THR A 1 83 ? -2.094 8.564 -6.910 1.00 0.00 83 THR A C 3
ATOM 4780 O O . THR A 1 83 ? -2.217 9.507 -6.113 1.00 0.00 83 THR A O 3
ATOM 4791 N N . CYS A 1 84 ? -2.945 8.341 -7.927 1.00 0.00 84 CYS A N 3
ATOM 4792 C CA . CYS A 1 84 ? -4.226 9.038 -8.076 1.00 0.00 84 CYS A CA 3
ATOM 4793 C C . CYS A 1 84 ? -5.217 8.513 -7.037 1.00 0.00 84 CYS A C 3
ATOM 4794 O O . CYS A 1 84 ? -5.935 7.536 -7.287 1.00 0.00 84 CYS A O 3
ATOM 4801 N N . VAL A 1 85 ? -5.217 9.168 -5.868 1.00 0.00 85 VAL A N 3
ATOM 4802 C CA . VAL A 1 85 ? -6.044 8.793 -4.699 1.00 0.00 85 VAL A CA 3
ATOM 4803 C C . VAL A 1 85 ? -7.561 8.854 -4.995 1.00 0.00 85 VAL A C 3
ATOM 4804 O O . VAL A 1 85 ? -8.350 8.166 -4.339 1.00 0.00 85 VAL A O 3
ATOM 4817 N N . LYS A 1 86 ? -7.946 9.653 -6.013 1.00 0.00 86 LYS A N 3
ATOM 4818 C CA . LYS A 1 86 ? -9.358 9.834 -6.414 1.00 0.00 86 LYS A CA 3
ATOM 4819 C C . LYS A 1 86 ? -9.973 8.514 -6.950 1.00 0.00 86 LYS A C 3
ATOM 4820 O O . LYS A 1 86 ? -11.189 8.309 -6.857 1.00 0.00 86 LYS A O 3
ATOM 4839 N N . CYS A 1 87 ? -9.124 7.621 -7.506 1.00 0.00 87 CYS A N 3
ATOM 4840 C CA . CYS A 1 87 ? -9.588 6.327 -8.071 1.00 0.00 87 CYS A CA 3
ATOM 4841 C C . CYS A 1 87 ? -8.674 5.157 -7.662 1.00 0.00 87 CYS A C 3
ATOM 4842 O O . CYS A 1 87 ? -8.898 4.029 -8.103 1.00 0.00 87 CYS A O 3
ATOM 4849 N N . GLY A 1 88 ? -7.665 5.428 -6.809 1.00 0.00 88 GLY A N 3
ATOM 4850 C CA . GLY A 1 88 ? -6.704 4.402 -6.363 1.00 0.00 88 GLY A CA 3
ATOM 4851 C C . GLY A 1 88 ? -5.859 3.815 -7.497 1.00 0.00 88 GLY A C 3
ATOM 4852 O O . GLY A 1 88 ? -5.468 2.648 -7.445 1.00 0.00 88 GLY A O 3
ATOM 4856 N N . LYS A 1 89 ? -5.587 4.635 -8.528 1.00 0.00 89 LYS A N 3
ATOM 4857 C CA . LYS A 1 89 ? -4.791 4.233 -9.716 1.00 0.00 89 LYS A CA 3
ATOM 4858 C C . LYS A 1 89 ? -3.397 4.884 -9.675 1.00 0.00 89 LYS A C 3
ATOM 4859 O O . LYS A 1 89 ? -3.126 5.738 -8.828 1.00 0.00 89 LYS A O 3
ATOM 4878 N N . ARG A 1 90 ? -2.532 4.465 -10.608 1.00 0.00 90 ARG A N 3
ATOM 4879 C CA . ARG A 1 90 ? -1.166 4.993 -10.765 1.00 0.00 90 ARG A CA 3
ATOM 4880 C C . ARG A 1 90 ? -1.178 6.179 -11.755 1.00 0.00 90 ARG A C 3
ATOM 4881 O O . ARG A 1 90 ? -1.735 6.067 -12.853 1.00 0.00 90 ARG A O 3
ATOM 4902 N N . ILE A 1 91 ? -0.593 7.321 -11.343 1.00 0.00 91 ILE A N 3
ATOM 4903 C CA . ILE A 1 91 ? -0.367 8.482 -12.228 1.00 0.00 91 ILE A CA 3
ATOM 4904 C C . ILE A 1 91 ? 0.638 8.083 -13.339 1.00 0.00 91 ILE A C 3
ATOM 4905 O O . ILE A 1 91 ? 1.597 7.341 -13.073 1.00 0.00 91 ILE A O 3
ATOM 4921 N N . SER A 1 92 ? 0.420 8.583 -14.564 1.00 0.00 92 SER A N 3
ATOM 4922 C CA . SER A 1 92 ? 1.325 8.334 -15.703 1.00 0.00 92 SER A CA 3
ATOM 4923 C C . SER A 1 92 ? 2.605 9.164 -15.540 1.00 0.00 92 SER A C 3
ATOM 4924 O O . SER A 1 92 ? 2.558 10.243 -14.952 1.00 0.00 92 SER A O 3
ATOM 4932 N N . GLU A 1 93 ? 3.729 8.665 -16.076 1.00 0.00 93 GLU A N 3
ATOM 4933 C CA . GLU A 1 93 ? 5.007 9.399 -16.084 1.00 0.00 93 GLU A CA 3
ATOM 4934 C C . GLU A 1 93 ? 4.868 10.706 -16.891 1.00 0.00 93 GLU A C 3
ATOM 4935 O O . GLU A 1 93 ? 5.439 11.734 -16.524 1.00 0.00 93 GLU A O 3
ATOM 4947 N N . ASP A 1 94 ? 4.084 10.631 -17.992 1.00 0.00 94 ASP A N 3
ATOM 4948 C CA . ASP A 1 94 ? 3.755 11.787 -18.858 1.00 0.00 94 ASP A CA 3
ATOM 4949 C C . ASP A 1 94 ? 2.982 12.849 -18.074 1.00 0.00 94 ASP A C 3
ATOM 4950 O O . ASP A 1 94 ? 3.284 14.042 -18.154 1.00 0.00 94 ASP A O 3
ATOM 4959 N N . ARG A 1 95 ? 1.984 12.379 -17.315 1.00 0.00 95 ARG A N 3
ATOM 4960 C CA . ARG A 1 95 ? 1.183 13.224 -16.421 1.00 0.00 95 ARG A CA 3
ATOM 4961 C C . ARG A 1 95 ? 2.083 13.879 -15.349 1.00 0.00 95 ARG A C 3
ATOM 4962 O O . ARG A 1 95 ? 1.932 15.054 -15.061 1.00 0.00 95 ARG A O 3
ATOM 4983 N N . LEU A 1 96 ? 3.048 13.100 -14.815 1.00 0.00 96 LEU A N 3
ATOM 4984 C CA . LEU A 1 96 ? 3.979 13.560 -13.754 1.00 0.00 96 LEU A CA 3
ATOM 4985 C C . LEU A 1 96 ? 4.986 14.607 -14.276 1.00 0.00 96 LEU A C 3
ATOM 4986 O O . LEU A 1 96 ? 5.336 15.534 -13.559 1.00 0.00 96 LEU A O 3
ATOM 5002 N N . LYS A 1 97 ? 5.476 14.428 -15.512 1.00 0.00 97 LYS A N 3
ATOM 5003 C CA . LYS A 1 97 ? 6.537 15.294 -16.078 1.00 0.00 97 LYS A CA 3
ATOM 5004 C C . LYS A 1 97 ? 5.937 16.627 -16.573 1.00 0.00 97 LYS A C 3
ATOM 5005 O O . LYS A 1 97 ? 6.599 17.668 -16.525 1.00 0.00 97 LYS A O 3
ATOM 5024 N N . ALA A 1 98 ? 4.669 16.577 -17.026 1.00 0.00 98 ALA A N 3
ATOM 5025 C CA . ALA A 1 98 ? 3.917 17.758 -17.495 1.00 0.00 98 ALA A CA 3
ATOM 5026 C C . ALA A 1 98 ? 3.359 18.553 -16.304 1.00 0.00 98 ALA A C 3
ATOM 5027 O O . ALA A 1 98 ? 3.363 19.788 -16.309 1.00 0.00 98 ALA A O 3
ATOM 5034 N N . VAL A 1 99 ? 2.889 17.816 -15.287 1.00 0.00 99 VAL A N 3
ATOM 5035 C CA . VAL A 1 99 ? 2.308 18.374 -14.059 1.00 0.00 99 VAL A CA 3
ATOM 5036 C C . VAL A 1 99 ? 2.604 17.421 -12.865 1.00 0.00 99 VAL A C 3
ATOM 5037 O O . VAL A 1 99 ? 1.882 16.449 -12.645 1.00 0.00 99 VAL A O 3
ATOM 5050 N N . PRO A 1 100 ? 3.736 17.640 -12.111 1.00 0.00 100 PRO A N 3
ATOM 5051 C CA . PRO A 1 100 ? 4.051 16.841 -10.891 1.00 0.00 100 PRO A CA 3
ATOM 5052 C C . PRO A 1 100 ? 3.109 17.172 -9.713 1.00 0.00 100 PRO A C 3
ATOM 5053 O O . PRO A 1 100 ? 3.000 16.399 -8.750 1.00 0.00 100 PRO A O 3
ATOM 5064 N N . TYR A 1 101 ? 2.423 18.328 -9.815 1.00 0.00 101 TYR A N 3
ATOM 5065 C CA . TYR A 1 101 ? 1.472 18.817 -8.811 1.00 0.00 101 TYR A CA 3
ATOM 5066 C C . TYR A 1 101 ? 0.061 18.385 -9.207 1.00 0.00 101 TYR A C 3
ATOM 5067 O O . TYR A 1 101 ? -0.807 19.209 -9.519 1.00 0.00 101 TYR A O 3
ATOM 5085 N N . THR A 1 102 ? -0.149 17.063 -9.250 1.00 0.00 102 THR A N 3
ATOM 5086 C CA . THR A 1 102 ? -1.448 16.497 -9.584 1.00 0.00 102 THR A CA 3
ATOM 5087 C C . THR A 1 102 ? -1.780 15.305 -8.645 1.00 0.00 102 THR A C 3
ATOM 5088 O O . THR A 1 102 ? -1.039 14.315 -8.587 1.00 0.00 102 THR A O 3
ATOM 5099 N N . PRO A 1 103 ? -2.869 15.417 -7.825 1.00 0.00 103 PRO A N 3
ATOM 5100 C CA . PRO A 1 103 ? -3.404 14.268 -7.061 1.00 0.00 103 PRO A CA 3
ATOM 5101 C C . PRO A 1 103 ? -4.309 13.365 -7.935 1.00 0.00 103 PRO A C 3
ATOM 5102 O O . PRO A 1 103 ? -4.736 12.284 -7.495 1.00 0.00 103 PRO A O 3
ATOM 5113 N N . PHE A 1 104 ? -4.601 13.818 -9.179 1.00 0.00 104 PHE A N 3
ATOM 5114 C CA . PHE A 1 104 ? -5.528 13.133 -10.096 1.00 0.00 104 PHE A CA 3
ATOM 5115 C C . PHE A 1 104 ? -4.779 12.666 -11.356 1.00 0.00 104 PHE A C 3
ATOM 5116 O O . PHE A 1 104 ? -3.884 13.347 -11.846 1.00 0.00 104 PHE A O 3
ATOM 5133 N N . CYS A 1 105 ? -5.166 11.497 -11.885 1.00 0.00 105 CYS A N 3
ATOM 5134 C CA . CYS A 1 105 ? -4.622 10.972 -13.156 1.00 0.00 105 CYS A CA 3
ATOM 5135 C C . CYS A 1 105 ? -5.351 11.658 -14.316 1.00 0.00 105 CYS A C 3
ATOM 5136 O O . CYS A 1 105 ? -6.399 12.267 -14.081 1.00 0.00 105 CYS A O 3
ATOM 5143 N N . GLN A 1 106 ? -4.795 11.571 -15.548 1.00 0.00 106 GLN A N 3
ATOM 5144 C CA . GLN A 1 106 ? -5.370 12.208 -16.761 1.00 0.00 106 GLN A CA 3
ATOM 5145 C C . GLN A 1 106 ? -6.861 11.854 -16.939 1.00 0.00 106 GLN A C 3
ATOM 5146 O O . GLN A 1 106 ? -7.668 12.711 -17.318 1.00 0.00 106 GLN A O 3
ATOM 5160 N N . GLU A 1 107 ? -7.193 10.589 -16.606 1.00 0.00 107 GLU A N 3
ATOM 5161 C CA . GLU A 1 107 ? -8.576 10.075 -16.611 1.00 0.00 107 GLU A CA 3
ATOM 5162 C C . GLU A 1 107 ? -9.494 10.961 -15.731 1.00 0.00 107 GLU A C 3
ATOM 5163 O O . GLU A 1 107 ? -10.510 11.471 -16.202 1.00 0.00 107 GLU A O 3
ATOM 5175 N N . CYS A 1 108 ? -9.070 11.161 -14.459 1.00 0.00 108 CYS A N 3
ATOM 5176 C CA . CYS A 1 108 ? -9.843 11.924 -13.451 1.00 0.00 108 CYS A CA 3
ATOM 5177 C C . CYS A 1 108 ? -9.847 13.424 -13.758 1.00 0.00 108 CYS A C 3
ATOM 5178 O O . CYS A 1 108 ? -10.832 14.092 -13.487 1.00 0.00 108 CYS A O 3
ATOM 5185 N N . ALA A 1 109 ? -8.730 13.933 -14.316 1.00 0.00 109 ALA A N 3
ATOM 5186 C CA . ALA A 1 109 ? -8.580 15.348 -14.703 1.00 0.00 109 ALA A CA 3
ATOM 5187 C C . ALA A 1 109 ? -9.588 15.716 -15.807 1.00 0.00 109 ALA A C 3
ATOM 5188 O O . ALA A 1 109 ? -10.156 16.812 -15.810 1.00 0.00 109 ALA A O 3
ATOM 5195 N N . ALA A 1 110 ? -9.792 14.770 -16.741 1.00 0.00 110 ALA A N 3
ATOM 5196 C CA . ALA A 1 110 ? -10.762 14.901 -17.842 1.00 0.00 110 ALA A CA 3
ATOM 5197 C C . ALA A 1 110 ? -12.202 14.655 -17.346 1.00 0.00 110 ALA A C 3
ATOM 5198 O O . ALA A 1 110 ? -13.161 15.161 -17.932 1.00 0.00 110 ALA A O 3
ATOM 5205 N N . ALA A 1 111 ? -12.328 13.873 -16.254 1.00 0.00 111 ALA A N 3
ATOM 5206 C CA . ALA A 1 111 ? -13.625 13.470 -15.675 1.00 0.00 111 ALA A CA 3
ATOM 5207 C C . ALA A 1 111 ? -13.933 14.228 -14.357 1.00 0.00 111 ALA A C 3
ATOM 5208 O O . ALA A 1 111 ? -14.729 13.743 -13.538 1.00 0.00 111 ALA A O 3
ATOM 5215 N N . LEU A 1 112 ? -13.307 15.414 -14.161 1.00 0.00 112 LEU A N 3
ATOM 5216 C CA . LEU A 1 112 ? -13.620 16.314 -13.021 1.00 0.00 112 LEU A CA 3
ATOM 5217 C C . LEU A 1 112 ? -15.049 16.894 -13.180 1.00 0.00 112 LEU A C 3
ATOM 5218 O O . LEU A 1 112 ? -15.966 16.446 -12.466 1.00 0.00 112 LEU A O 3
ATOM 5236 N N . LEU A 1 1 ? 0.938 -1.394 -14.458 1.00 0.00 1 LEU A N 4
ATOM 5237 C CA . LEU A 1 1 ? 1.875 -2.245 -13.667 1.00 0.00 1 LEU A CA 4
ATOM 5238 C C . LEU A 1 1 ? 3.111 -1.414 -13.247 1.00 0.00 1 LEU A C 4
ATOM 5239 O O . LEU A 1 1 ? 3.128 -0.194 -13.450 1.00 0.00 1 LEU A O 4
ATOM 5257 N N . ALA A 1 2 ? 4.110 -2.093 -12.631 1.00 0.00 2 ALA A N 4
ATOM 5258 C CA . ALA A 1 2 ? 5.446 -1.533 -12.315 1.00 0.00 2 ALA A CA 4
ATOM 5259 C C . ALA A 1 2 ? 5.375 -0.265 -11.429 1.00 0.00 2 ALA A C 4
ATOM 5260 O O . ALA A 1 2 ? 5.337 0.867 -11.936 1.00 0.00 2 ALA A O 4
ATOM 5267 N N . GLY A 1 3 ? 5.335 -0.485 -10.101 1.00 0.00 3 GLY A N 4
ATOM 5268 C CA . GLY A 1 3 ? 5.281 0.606 -9.129 1.00 0.00 3 GLY A CA 4
ATOM 5269 C C . GLY A 1 3 ? 6.568 1.428 -9.091 1.00 0.00 3 GLY A C 4
ATOM 5270 O O . GLY A 1 3 ? 6.537 2.665 -9.092 1.00 0.00 3 GLY A O 4
ATOM 5274 N N . GLY A 1 4 ? 7.702 0.718 -9.083 1.00 0.00 4 GLY A N 4
ATOM 5275 C CA . GLY A 1 4 ? 9.024 1.329 -9.072 1.00 0.00 4 GLY A CA 4
ATOM 5276 C C . GLY A 1 4 ? 9.711 1.181 -10.414 1.00 0.00 4 GLY A C 4
ATOM 5277 O O . GLY A 1 4 ? 10.456 0.216 -10.623 1.00 0.00 4 GLY A O 4
ATOM 5281 N N . LYS A 1 5 ? 9.438 2.124 -11.338 1.00 0.00 5 LYS A N 4
ATOM 5282 C CA . LYS A 1 5 ? 10.043 2.139 -12.681 1.00 0.00 5 LYS A CA 4
ATOM 5283 C C . LYS A 1 5 ? 10.027 3.558 -13.276 1.00 0.00 5 LYS A C 4
ATOM 5284 O O . LYS A 1 5 ? 11.068 4.215 -13.367 1.00 0.00 5 LYS A O 4
ATOM 5303 N N . SER A 1 6 ? 8.830 4.029 -13.655 1.00 0.00 6 SER A N 4
ATOM 5304 C CA . SER A 1 6 ? 8.644 5.285 -14.397 1.00 0.00 6 SER A CA 4
ATOM 5305 C C . SER A 1 6 ? 8.194 6.420 -13.456 1.00 0.00 6 SER A C 4
ATOM 5306 O O . SER A 1 6 ? 7.085 6.970 -13.592 1.00 0.00 6 SER A O 4
ATOM 5314 N N . MET A 1 7 ? 9.070 6.755 -12.488 1.00 0.00 7 MET A N 4
ATOM 5315 C CA . MET A 1 7 ? 8.795 7.794 -11.480 1.00 0.00 7 MET A CA 4
ATOM 5316 C C . MET A 1 7 ? 10.087 8.153 -10.720 1.00 0.00 7 MET A C 4
ATOM 5317 O O . MET A 1 7 ? 10.484 7.451 -9.779 1.00 0.00 7 MET A O 4
ATOM 5331 N N . ASN A 1 8 ? 10.772 9.224 -11.153 1.00 0.00 8 ASN A N 4
ATOM 5332 C CA . ASN A 1 8 ? 11.911 9.791 -10.406 1.00 0.00 8 ASN A CA 4
ATOM 5333 C C . ASN A 1 8 ? 11.371 10.840 -9.425 1.00 0.00 8 ASN A C 4
ATOM 5334 O O . ASN A 1 8 ? 11.323 12.039 -9.732 1.00 0.00 8 ASN A O 4
ATOM 5345 N N . VAL A 1 9 ? 10.925 10.338 -8.250 1.00 0.00 9 VAL A N 4
ATOM 5346 C CA . VAL A 1 9 ? 10.226 11.126 -7.216 1.00 0.00 9 VAL A CA 4
ATOM 5347 C C . VAL A 1 9 ? 11.041 12.361 -6.783 1.00 0.00 9 VAL A C 4
ATOM 5348 O O . VAL A 1 9 ? 10.473 13.434 -6.621 1.00 0.00 9 VAL A O 4
ATOM 5361 N N . GLU A 1 10 ? 12.365 12.183 -6.617 1.00 0.00 10 GLU A N 4
ATOM 5362 C CA . GLU A 1 10 ? 13.287 13.249 -6.161 1.00 0.00 10 GLU A CA 4
ATOM 5363 C C . GLU A 1 10 ? 13.306 14.444 -7.137 1.00 0.00 10 GLU A C 4
ATOM 5364 O O . GLU A 1 10 ? 13.356 15.601 -6.706 1.00 0.00 10 GLU A O 4
ATOM 5376 N N . SER A 1 11 ? 13.261 14.137 -8.449 1.00 0.00 11 SER A N 4
ATOM 5377 C CA . SER A 1 11 ? 13.209 15.151 -9.518 1.00 0.00 11 SER A CA 4
ATOM 5378 C C . SER A 1 11 ? 11.919 15.983 -9.393 1.00 0.00 11 SER A C 4
ATOM 5379 O O . SER A 1 11 ? 11.933 17.218 -9.511 1.00 0.00 11 SER A O 4
ATOM 5387 N N . TYR A 1 12 ? 10.818 15.267 -9.109 1.00 0.00 12 TYR A N 4
ATOM 5388 C CA . TYR A 1 12 ? 9.492 15.864 -8.928 1.00 0.00 12 TYR A CA 4
ATOM 5389 C C . TYR A 1 12 ? 9.421 16.645 -7.605 1.00 0.00 12 TYR A C 4
ATOM 5390 O O . TYR A 1 12 ? 8.769 17.665 -7.529 1.00 0.00 12 TYR A O 4
ATOM 5408 N N . GLU A 1 13 ? 10.143 16.170 -6.589 1.00 0.00 13 GLU A N 4
ATOM 5409 C CA . GLU A 1 13 ? 10.124 16.730 -5.240 1.00 0.00 13 GLU A CA 4
ATOM 5410 C C . GLU A 1 13 ? 10.747 18.135 -5.231 1.00 0.00 13 GLU A C 4
ATOM 5411 O O . GLU A 1 13 ? 10.119 19.108 -4.785 1.00 0.00 13 GLU A O 4
ATOM 5423 N N . LYS A 1 14 ? 11.976 18.222 -5.772 1.00 0.00 14 LYS A N 4
ATOM 5424 C CA . LYS A 1 14 ? 12.740 19.479 -5.838 1.00 0.00 14 LYS A CA 4
ATOM 5425 C C . LYS A 1 14 ? 12.023 20.529 -6.713 1.00 0.00 14 LYS A C 4
ATOM 5426 O O . LYS A 1 14 ? 11.924 21.695 -6.311 1.00 0.00 14 LYS A O 4
ATOM 5445 N N . ILE A 1 15 ? 11.487 20.097 -7.889 1.00 0.00 15 ILE A N 4
ATOM 5446 C CA . ILE A 1 15 ? 10.831 21.020 -8.843 1.00 0.00 15 ILE A CA 4
ATOM 5447 C C . ILE A 1 15 ? 9.552 21.617 -8.211 1.00 0.00 15 ILE A C 4
ATOM 5448 O O . ILE A 1 15 ? 9.229 22.781 -8.439 1.00 0.00 15 ILE A O 4
ATOM 5464 N N . LEU A 1 16 ? 8.867 20.814 -7.364 1.00 0.00 16 LEU A N 4
ATOM 5465 C CA . LEU A 1 16 ? 7.656 21.250 -6.641 1.00 0.00 16 LEU A CA 4
ATOM 5466 C C . LEU A 1 16 ? 7.983 22.334 -5.602 1.00 0.00 16 LEU A C 4
ATOM 5467 O O . LEU A 1 16 ? 7.188 23.257 -5.409 1.00 0.00 16 LEU A O 4
ATOM 5483 N N . ARG A 1 17 ? 9.155 22.216 -4.943 1.00 0.00 17 ARG A N 4
ATOM 5484 C CA . ARG A 1 17 ? 9.618 23.226 -3.967 1.00 0.00 17 ARG A CA 4
ATOM 5485 C C . ARG A 1 17 ? 9.860 24.583 -4.655 1.00 0.00 17 ARG A C 4
ATOM 5486 O O . ARG A 1 17 ? 9.503 25.626 -4.114 1.00 0.00 17 ARG A O 4
ATOM 5507 N N . ASP A 1 18 ? 10.463 24.542 -5.857 1.00 0.00 18 ASP A N 4
ATOM 5508 C CA . ASP A 1 18 ? 10.779 25.756 -6.643 1.00 0.00 18 ASP A CA 4
ATOM 5509 C C . ASP A 1 18 ? 9.503 26.424 -7.185 1.00 0.00 18 ASP A C 4
ATOM 5510 O O . ASP A 1 18 ? 9.398 27.656 -7.200 1.00 0.00 18 ASP A O 4
ATOM 5519 N N . ARG A 1 19 ? 8.550 25.586 -7.643 1.00 0.00 19 ARG A N 4
ATOM 5520 C CA . ARG A 1 19 ? 7.249 26.044 -8.172 1.00 0.00 19 ARG A CA 4
ATOM 5521 C C . ARG A 1 19 ? 6.444 26.733 -7.073 1.00 0.00 19 ARG A C 4
ATOM 5522 O O . ARG A 1 19 ? 5.980 27.846 -7.255 1.00 0.00 19 ARG A O 4
ATOM 5543 N N . GLN A 1 20 ? 6.319 26.069 -5.917 1.00 0.00 20 GLN A N 4
ATOM 5544 C CA . GLN A 1 20 ? 5.545 26.606 -4.783 1.00 0.00 20 GLN A CA 4
ATOM 5545 C C . GLN A 1 20 ? 6.200 27.895 -4.244 1.00 0.00 20 GLN A C 4
ATOM 5546 O O . GLN A 1 20 ? 5.495 28.781 -3.810 1.00 0.00 20 GLN A O 4
ATOM 5560 N N . ARG A 1 21 ? 7.550 27.996 -4.335 1.00 0.00 21 ARG A N 4
ATOM 5561 C CA . ARG A 1 21 ? 8.319 29.174 -3.848 1.00 0.00 21 ARG A CA 4
ATOM 5562 C C . ARG A 1 21 ? 8.054 30.431 -4.697 1.00 0.00 21 ARG A C 4
ATOM 5563 O O . ARG A 1 21 ? 7.742 31.492 -4.144 1.00 0.00 21 ARG A O 4
ATOM 5584 N N . GLU A 1 22 ? 8.184 30.306 -6.040 1.00 0.00 22 GLU A N 4
ATOM 5585 C CA . GLU A 1 22 ? 7.926 31.433 -6.967 1.00 0.00 22 GLU A CA 4
ATOM 5586 C C . GLU A 1 22 ? 6.456 31.889 -6.838 1.00 0.00 22 GLU A C 4
ATOM 5587 O O . GLU A 1 22 ? 6.153 33.083 -6.910 1.00 0.00 22 GLU A O 4
ATOM 5599 N N . LEU A 1 23 ? 5.568 30.904 -6.598 1.00 0.00 23 LEU A N 4
ATOM 5600 C CA . LEU A 1 23 ? 4.154 31.156 -6.316 1.00 0.00 23 LEU A CA 4
ATOM 5601 C C . LEU A 1 23 ? 3.990 31.870 -4.973 1.00 0.00 23 LEU A C 4
ATOM 5602 O O . LEU A 1 23 ? 3.272 32.848 -4.913 1.00 0.00 23 LEU A O 4
ATOM 5618 N N . TYR A 1 24 ? 4.701 31.398 -3.928 1.00 0.00 24 TYR A N 4
ATOM 5619 C CA . TYR A 1 24 ? 4.547 31.885 -2.536 1.00 0.00 24 TYR A CA 4
ATOM 5620 C C . TYR A 1 24 ? 4.866 33.380 -2.413 1.00 0.00 24 TYR A C 4
ATOM 5621 O O . TYR A 1 24 ? 4.112 34.125 -1.795 1.00 0.00 24 TYR A O 4
ATOM 5639 N N . ARG A 1 25 ? 5.991 33.798 -3.001 1.00 0.00 25 ARG A N 4
ATOM 5640 C CA . ARG A 1 25 ? 6.392 35.217 -3.033 1.00 0.00 25 ARG A CA 4
ATOM 5641 C C . ARG A 1 25 ? 5.402 36.036 -3.903 1.00 0.00 25 ARG A C 4
ATOM 5642 O O . ARG A 1 25 ? 5.080 37.182 -3.573 1.00 0.00 25 ARG A O 4
ATOM 5663 N N . ARG A 1 26 ? 4.894 35.401 -4.995 1.00 0.00 26 ARG A N 4
ATOM 5664 C CA . ARG A 1 26 ? 3.917 36.014 -5.920 1.00 0.00 26 ARG A CA 4
ATOM 5665 C C . ARG A 1 26 ? 2.579 36.332 -5.221 1.00 0.00 26 ARG A C 4
ATOM 5666 O O . ARG A 1 26 ? 2.024 37.407 -5.410 1.00 0.00 26 ARG A O 4
ATOM 5687 N N . LEU A 1 27 ? 2.083 35.392 -4.401 1.00 0.00 27 LEU A N 4
ATOM 5688 C CA . LEU A 1 27 ? 0.777 35.528 -3.715 1.00 0.00 27 LEU A CA 4
ATOM 5689 C C . LEU A 1 27 ? 0.919 36.291 -2.391 1.00 0.00 27 LEU A C 4
ATOM 5690 O O . LEU A 1 27 ? -0.039 36.905 -1.925 1.00 0.00 27 LEU A O 4
ATOM 5706 N N . HIS A 1 28 ? 2.148 36.323 -1.840 1.00 0.00 28 HIS A N 4
ATOM 5707 C CA . HIS A 1 28 ? 2.487 37.172 -0.671 1.00 0.00 28 HIS A CA 4
ATOM 5708 C C . HIS A 1 28 ? 2.985 38.548 -1.166 1.00 0.00 28 HIS A C 4
ATOM 5709 O O . HIS A 1 28 ? 3.690 39.231 -0.449 1.00 0.00 28 HIS A O 4
ATOM 5724 N N . LYS A 1 29 ? 2.529 38.952 -2.373 1.00 0.00 29 LYS A N 4
ATOM 5725 C CA . LYS A 1 29 ? 2.868 40.230 -3.059 1.00 0.00 29 LYS A CA 4
ATOM 5726 C C . LYS A 1 29 ? 2.737 41.485 -2.154 1.00 0.00 29 LYS A C 4
ATOM 5727 O O . LYS A 1 29 ? 3.453 42.473 -2.342 1.00 0.00 29 LYS A O 4
ATOM 5746 N N . ILE A 1 30 ? 1.803 41.408 -1.183 1.00 0.00 30 ILE A N 4
ATOM 5747 C CA . ILE A 1 30 ? 1.481 42.506 -0.244 1.00 0.00 30 ILE A CA 4
ATOM 5748 C C . ILE A 1 30 ? 2.684 42.890 0.645 1.00 0.00 30 ILE A C 4
ATOM 5749 O O . ILE A 1 30 ? 2.784 44.029 1.097 1.00 0.00 30 ILE A O 4
ATOM 5765 N N . GLU A 1 31 ? 3.590 41.932 0.871 1.00 0.00 31 GLU A N 4
ATOM 5766 C CA . GLU A 1 31 ? 4.785 42.120 1.716 1.00 0.00 31 GLU A CA 4
ATOM 5767 C C . GLU A 1 31 ? 6.076 41.829 0.924 1.00 0.00 31 GLU A C 4
ATOM 5768 O O . GLU A 1 31 ? 7.093 42.510 1.110 1.00 0.00 31 GLU A O 4
ATOM 5780 N N . ALA A 1 32 ? 5.998 40.829 0.024 1.00 0.00 32 ALA A N 4
ATOM 5781 C CA . ALA A 1 32 ? 7.126 40.371 -0.786 1.00 0.00 32 ALA A CA 4
ATOM 5782 C C . ALA A 1 32 ? 7.327 41.322 -1.969 1.00 0.00 32 ALA A C 4
ATOM 5783 O O . ALA A 1 32 ? 6.663 41.210 -3.008 1.00 0.00 32 ALA A O 4
ATOM 5790 N N . ASP A 1 33 ? 8.221 42.290 -1.758 1.00 0.00 33 ASP A N 4
ATOM 5791 C CA . ASP A 1 33 ? 8.640 43.279 -2.765 1.00 0.00 33 ASP A CA 4
ATOM 5792 C C . ASP A 1 33 ? 10.164 43.164 -2.952 1.00 0.00 33 ASP A C 4
ATOM 5793 O O . ASP A 1 33 ? 10.686 43.250 -4.071 1.00 0.00 33 ASP A O 4
ATOM 5802 N N . PHE A 1 34 ? 10.857 42.949 -1.821 1.00 0.00 34 PHE A N 4
ATOM 5803 C CA . PHE A 1 34 ? 12.313 42.785 -1.761 1.00 0.00 34 PHE A CA 4
ATOM 5804 C C . PHE A 1 34 ? 12.659 41.299 -1.522 1.00 0.00 34 PHE A C 4
ATOM 5805 O O . PHE A 1 34 ? 12.950 40.890 -0.388 1.00 0.00 34 PHE A O 4
ATOM 5822 N N . GLU A 1 35 ? 12.560 40.476 -2.584 1.00 0.00 35 GLU A N 4
ATOM 5823 C CA . GLU A 1 35 ? 13.107 39.107 -2.565 1.00 0.00 35 GLU A CA 4
ATOM 5824 C C . GLU A 1 35 ? 14.633 39.238 -2.584 1.00 0.00 35 GLU A C 4
ATOM 5825 O O . GLU A 1 35 ? 15.317 38.929 -1.609 1.00 0.00 35 GLU A O 4
ATOM 5837 N N . GLU A 1 36 ? 15.127 39.776 -3.700 1.00 0.00 36 GLU A N 4
ATOM 5838 C CA . GLU A 1 36 ? 16.550 40.036 -3.940 1.00 0.00 36 GLU A CA 4
ATOM 5839 C C . GLU A 1 36 ? 16.759 41.550 -4.124 1.00 0.00 36 GLU A C 4
ATOM 5840 O O . GLU A 1 36 ? 15.796 42.241 -4.479 1.00 0.00 36 GLU A O 4
ATOM 5852 N N . PRO A 1 37 ? 17.994 42.100 -3.848 1.00 0.00 37 PRO A N 4
ATOM 5853 C CA . PRO A 1 37 ? 18.313 43.535 -4.086 1.00 0.00 37 PRO A CA 4
ATOM 5854 C C . PRO A 1 37 ? 17.983 43.984 -5.530 1.00 0.00 37 PRO A C 4
ATOM 5855 O O . PRO A 1 37 ? 17.111 44.839 -5.735 1.00 0.00 37 PRO A O 4
ATOM 5866 N N . ARG A 1 38 ? 18.661 43.355 -6.512 1.00 0.00 38 ARG A N 4
ATOM 5867 C CA . ARG A 1 38 ? 18.409 43.556 -7.956 1.00 0.00 38 ARG A CA 4
ATOM 5868 C C . ARG A 1 38 ? 19.153 42.468 -8.758 1.00 0.00 38 ARG A C 4
ATOM 5869 O O . ARG A 1 38 ? 20.014 42.744 -9.609 1.00 0.00 38 ARG A O 4
ATOM 5890 N N . ASN A 1 39 ? 18.816 41.207 -8.446 1.00 0.00 39 ASN A N 4
ATOM 5891 C CA . ASN A 1 39 ? 19.484 40.026 -9.031 1.00 0.00 39 ASN A CA 4
ATOM 5892 C C . ASN A 1 39 ? 18.761 39.549 -10.305 1.00 0.00 39 ASN A C 4
ATOM 5893 O O . ASN A 1 39 ? 17.528 39.629 -10.374 1.00 0.00 39 ASN A O 4
ATOM 5904 N N . PRO A 1 40 ? 19.528 39.067 -11.346 1.00 0.00 40 PRO A N 4
ATOM 5905 C CA . PRO A 1 40 ? 18.944 38.409 -12.536 1.00 0.00 40 PRO A CA 4
ATOM 5906 C C . PRO A 1 40 ? 18.187 37.128 -12.142 1.00 0.00 40 PRO A C 4
ATOM 5907 O O . PRO A 1 40 ? 18.669 36.371 -11.289 1.00 0.00 40 PRO A O 4
ATOM 5918 N N . ASP A 1 41 ? 17.003 36.921 -12.749 1.00 0.00 41 ASP A N 4
ATOM 5919 C CA . ASP A 1 41 ? 16.183 35.699 -12.553 1.00 0.00 41 ASP A CA 4
ATOM 5920 C C . ASP A 1 41 ? 17.010 34.441 -12.916 1.00 0.00 41 ASP A C 4
ATOM 5921 O O . ASP A 1 41 ? 17.189 34.122 -14.099 1.00 0.00 41 ASP A O 4
ATOM 5930 N N . ASP A 1 42 ? 17.525 33.760 -11.888 1.00 0.00 42 ASP A N 4
ATOM 5931 C CA . ASP A 1 42 ? 18.492 32.666 -12.044 1.00 0.00 42 ASP A CA 4
ATOM 5932 C C . ASP A 1 42 ? 18.295 31.648 -10.921 1.00 0.00 42 ASP A C 4
ATOM 5933 O O . ASP A 1 42 ? 17.838 30.525 -11.159 1.00 0.00 42 ASP A O 4
ATOM 5942 N N . GLU A 1 43 ? 18.649 32.053 -9.703 1.00 0.00 43 GLU A N 4
ATOM 5943 C CA . GLU A 1 43 ? 18.567 31.200 -8.510 1.00 0.00 43 GLU A CA 4
ATOM 5944 C C . GLU A 1 43 ? 17.220 31.435 -7.823 1.00 0.00 43 GLU A C 4
ATOM 5945 O O . GLU A 1 43 ? 16.424 30.499 -7.676 1.00 0.00 43 GLU A O 4
ATOM 5957 N N . ASP A 1 44 ? 16.984 32.713 -7.448 1.00 0.00 44 ASP A N 4
ATOM 5958 C CA . ASP A 1 44 ? 15.746 33.198 -6.801 1.00 0.00 44 ASP A CA 4
ATOM 5959 C C . ASP A 1 44 ? 15.384 32.296 -5.602 1.00 0.00 44 ASP A C 4
ATOM 5960 O O . ASP A 1 44 ? 14.260 31.780 -5.501 1.00 0.00 44 ASP A O 4
ATOM 5969 N N . ARG A 1 45 ? 16.392 32.080 -4.738 1.00 0.00 45 ARG A N 4
ATOM 5970 C CA . ARG A 1 45 ? 16.323 31.130 -3.615 1.00 0.00 45 ARG A CA 4
ATOM 5971 C C . ARG A 1 45 ? 15.176 31.483 -2.646 1.00 0.00 45 ARG A C 4
ATOM 5972 O O . ARG A 1 45 ? 14.236 30.692 -2.472 1.00 0.00 45 ARG A O 4
ATOM 5993 N N . ALA A 1 46 ? 15.287 32.683 -2.041 1.00 0.00 46 ALA A N 4
ATOM 5994 C CA . ALA A 1 46 ? 14.338 33.203 -1.036 1.00 0.00 46 ALA A CA 4
ATOM 5995 C C . ALA A 1 46 ? 14.285 32.334 0.234 1.00 0.00 46 ALA A C 4
ATOM 5996 O O . ALA A 1 46 ? 15.054 31.381 0.391 1.00 0.00 46 ALA A O 4
ATOM 6003 N N . SER A 1 47 ? 13.413 32.727 1.155 1.00 0.00 47 SER A N 4
ATOM 6004 C CA . SER A 1 47 ? 13.166 32.017 2.414 1.00 0.00 47 SER A CA 4
ATOM 6005 C C . SER A 1 47 ? 11.778 32.436 2.924 1.00 0.00 47 SER A C 4
ATOM 6006 O O . SER A 1 47 ? 11.544 32.541 4.133 1.00 0.00 47 SER A O 4
ATOM 6014 N N . GLU A 1 48 ? 10.858 32.642 1.954 1.00 0.00 48 GLU A N 4
ATOM 6015 C CA . GLU A 1 48 ? 9.512 33.181 2.199 1.00 0.00 48 GLU A CA 4
ATOM 6016 C C . GLU A 1 48 ? 8.685 32.269 3.125 1.00 0.00 48 GLU A C 4
ATOM 6017 O O . GLU A 1 48 ? 8.868 31.045 3.149 1.00 0.00 48 GLU A O 4
ATOM 6029 N N . ARG A 1 49 ? 7.781 32.906 3.878 1.00 0.00 49 ARG A N 4
ATOM 6030 C CA . ARG A 1 49 ? 6.904 32.252 4.858 1.00 0.00 49 ARG A CA 4
ATOM 6031 C C . ARG A 1 49 ? 5.893 31.310 4.156 1.00 0.00 49 ARG A C 4
ATOM 6032 O O . ARG A 1 49 ? 4.805 31.718 3.708 1.00 0.00 49 ARG A O 4
ATOM 6053 N N . SER A 1 50 ? 6.320 30.046 3.987 1.00 0.00 50 SER A N 4
ATOM 6054 C CA . SER A 1 50 ? 5.491 28.981 3.416 1.00 0.00 50 SER A CA 4
ATOM 6055 C C . SER A 1 50 ? 4.519 28.452 4.483 1.00 0.00 50 SER A C 4
ATOM 6056 O O . SER A 1 50 ? 4.924 28.253 5.634 1.00 0.00 50 SER A O 4
ATOM 6064 N N . ASN A 1 51 ? 3.246 28.259 4.079 1.00 0.00 51 ASN A N 4
ATOM 6065 C CA . ASN A 1 51 ? 2.135 27.846 4.959 1.00 0.00 51 ASN A CA 4
ATOM 6066 C C . ASN A 1 51 ? 1.943 28.877 6.088 1.00 0.00 51 ASN A C 4
ATOM 6067 O O . ASN A 1 51 ? 2.470 28.718 7.202 1.00 0.00 51 ASN A O 4
ATOM 6078 N N . ASP A 1 52 ? 1.219 29.953 5.751 1.00 0.00 52 ASP A N 4
ATOM 6079 C CA . ASP A 1 52 ? 1.007 31.105 6.638 1.00 0.00 52 ASP A CA 4
ATOM 6080 C C . ASP A 1 52 ? -0.415 31.645 6.392 1.00 0.00 52 ASP A C 4
ATOM 6081 O O . ASP A 1 52 ? -0.620 32.482 5.501 1.00 0.00 52 ASP A O 4
ATOM 6090 N N . GLU A 1 53 ? -1.390 31.065 7.126 1.00 0.00 53 GLU A N 4
ATOM 6091 C CA . GLU A 1 53 ? -2.842 31.392 7.035 1.00 0.00 53 GLU A CA 4
ATOM 6092 C C . GLU A 1 53 ? -3.435 31.149 5.619 1.00 0.00 53 GLU A C 4
ATOM 6093 O O . GLU A 1 53 ? -2.729 30.727 4.689 1.00 0.00 53 GLU A O 4
ATOM 6105 N N . VAL A 1 54 ? -4.759 31.381 5.483 1.00 0.00 54 VAL A N 4
ATOM 6106 C CA . VAL A 1 54 ? -5.456 31.310 4.184 1.00 0.00 54 VAL A CA 4
ATOM 6107 C C . VAL A 1 54 ? -5.151 32.583 3.388 1.00 0.00 54 VAL A C 4
ATOM 6108 O O . VAL A 1 54 ? -4.588 32.503 2.308 1.00 0.00 54 VAL A O 4
ATOM 6121 N N . LEU A 1 55 ? -5.534 33.739 3.974 1.00 0.00 55 LEU A N 4
ATOM 6122 C CA . LEU A 1 55 ? -5.352 35.099 3.410 1.00 0.00 55 LEU A CA 4
ATOM 6123 C C . LEU A 1 55 ? -5.932 35.239 1.980 1.00 0.00 55 LEU A C 4
ATOM 6124 O O . LEU A 1 55 ? -5.386 34.704 1.017 1.00 0.00 55 LEU A O 4
ATOM 6140 N N . ASP A 1 56 ? -7.031 35.994 1.856 1.00 0.00 56 ASP A N 4
ATOM 6141 C CA . ASP A 1 56 ? -7.690 36.256 0.560 1.00 0.00 56 ASP A CA 4
ATOM 6142 C C . ASP A 1 56 ? -6.754 37.015 -0.419 1.00 0.00 56 ASP A C 4
ATOM 6143 O O . ASP A 1 56 ? -6.897 36.903 -1.644 1.00 0.00 56 ASP A O 4
ATOM 6152 N N . GLU A 1 57 ? -5.773 37.751 0.138 1.00 0.00 57 GLU A N 4
ATOM 6153 C CA . GLU A 1 57 ? -4.792 38.538 -0.649 1.00 0.00 57 GLU A CA 4
ATOM 6154 C C . GLU A 1 57 ? -3.722 37.646 -1.320 1.00 0.00 57 GLU A C 4
ATOM 6155 O O . GLU A 1 57 ? -2.805 38.171 -1.974 1.00 0.00 57 GLU A O 4
ATOM 6167 N N . LEU A 1 58 ? -3.825 36.307 -1.147 1.00 0.00 58 LEU A N 4
ATOM 6168 C CA . LEU A 1 58 ? -2.977 35.361 -1.878 1.00 0.00 58 LEU A CA 4
ATOM 6169 C C . LEU A 1 58 ? -3.467 35.224 -3.332 1.00 0.00 58 LEU A C 4
ATOM 6170 O O . LEU A 1 58 ? -2.749 35.582 -4.269 1.00 0.00 58 LEU A O 4
ATOM 6186 N N . GLY A 1 59 ? -4.694 34.712 -3.502 1.00 0.00 59 GLY A N 4
ATOM 6187 C CA . GLY A 1 59 ? -5.319 34.564 -4.830 1.00 0.00 59 GLY A CA 4
ATOM 6188 C C . GLY A 1 59 ? -5.649 33.105 -5.138 1.00 0.00 59 GLY A C 4
ATOM 6189 O O . GLY A 1 59 ? -4.887 32.222 -4.750 1.00 0.00 59 GLY A O 4
ATOM 6193 N N . GLN A 1 60 ? -6.761 32.863 -5.875 1.00 0.00 60 GLN A N 4
ATOM 6194 C CA . GLN A 1 60 ? -7.293 31.508 -6.154 1.00 0.00 60 GLN A CA 4
ATOM 6195 C C . GLN A 1 60 ? -6.258 30.621 -6.865 1.00 0.00 60 GLN A C 4
ATOM 6196 O O . GLN A 1 60 ? -6.001 29.505 -6.426 1.00 0.00 60 GLN A O 4
ATOM 6210 N N . VAL A 1 61 ? -5.676 31.152 -7.959 1.00 0.00 61 VAL A N 4
ATOM 6211 C CA . VAL A 1 61 ? -4.655 30.450 -8.769 1.00 0.00 61 VAL A CA 4
ATOM 6212 C C . VAL A 1 61 ? -3.466 29.983 -7.897 1.00 0.00 61 VAL A C 4
ATOM 6213 O O . VAL A 1 61 ? -2.967 28.863 -8.056 1.00 0.00 61 VAL A O 4
ATOM 6226 N N . GLY A 1 62 ? -3.085 30.842 -6.933 1.00 0.00 62 GLY A N 4
ATOM 6227 C CA . GLY A 1 62 ? -1.990 30.564 -6.021 1.00 0.00 62 GLY A CA 4
ATOM 6228 C C . GLY A 1 62 ? -2.330 29.477 -5.001 1.00 0.00 62 GLY A C 4
ATOM 6229 O O . GLY A 1 62 ? -1.615 28.490 -4.900 1.00 0.00 62 GLY A O 4
ATOM 6233 N N . GLN A 1 63 ? -3.454 29.660 -4.278 1.00 0.00 63 GLN A N 4
ATOM 6234 C CA . GLN A 1 63 ? -3.891 28.769 -3.170 1.00 0.00 63 GLN A CA 4
ATOM 6235 C C . GLN A 1 63 ? -4.242 27.359 -3.683 1.00 0.00 63 GLN A C 4
ATOM 6236 O O . GLN A 1 63 ? -3.959 26.362 -3.020 1.00 0.00 63 GLN A O 4
ATOM 6250 N N . ASP A 1 64 ? -4.867 27.312 -4.871 1.00 0.00 64 ASP A N 4
ATOM 6251 C CA . ASP A 1 64 ? -5.294 26.057 -5.530 1.00 0.00 64 ASP A CA 4
ATOM 6252 C C . ASP A 1 64 ? -4.070 25.259 -5.996 1.00 0.00 64 ASP A C 4
ATOM 6253 O O . ASP A 1 64 ? -4.021 24.033 -5.836 1.00 0.00 64 ASP A O 4
ATOM 6262 N N . GLU A 1 65 ? -3.092 25.970 -6.587 1.00 0.00 65 GLU A N 4
ATOM 6263 C CA . GLU A 1 65 ? -1.859 25.342 -7.078 1.00 0.00 65 GLU A CA 4
ATOM 6264 C C . GLU A 1 65 ? -0.980 24.881 -5.900 1.00 0.00 65 GLU A C 4
ATOM 6265 O O . GLU A 1 65 ? -0.331 23.844 -5.973 1.00 0.00 65 GLU A O 4
ATOM 6277 N N . LEU A 1 66 ? -0.999 25.675 -4.816 1.00 0.00 66 LEU A N 4
ATOM 6278 C CA . LEU A 1 66 ? -0.305 25.367 -3.548 1.00 0.00 66 LEU A CA 4
ATOM 6279 C C . LEU A 1 66 ? -0.875 24.096 -2.911 1.00 0.00 66 LEU A C 4
ATOM 6280 O O . LEU A 1 66 ? -0.127 23.305 -2.344 1.00 0.00 66 LEU A O 4
ATOM 6296 N N . ARG A 1 67 ? -2.206 23.948 -2.990 1.00 0.00 67 ARG A N 4
ATOM 6297 C CA . ARG A 1 67 ? -2.931 22.750 -2.523 1.00 0.00 67 ARG A CA 4
ATOM 6298 C C . ARG A 1 67 ? -2.438 21.507 -3.282 1.00 0.00 67 ARG A C 4
ATOM 6299 O O . ARG A 1 67 ? -2.158 20.470 -2.685 1.00 0.00 67 ARG A O 4
ATOM 6320 N N . ALA A 1 68 ? -2.323 21.669 -4.609 1.00 0.00 68 ALA A N 4
ATOM 6321 C CA . ALA A 1 68 ? -1.906 20.611 -5.542 1.00 0.00 68 ALA A CA 4
ATOM 6322 C C . ALA A 1 68 ? -0.449 20.163 -5.292 1.00 0.00 68 ALA A C 4
ATOM 6323 O O . ALA A 1 68 ? -0.156 18.959 -5.260 1.00 0.00 68 ALA A O 4
ATOM 6330 N N . ILE A 1 69 ? 0.448 21.154 -5.101 1.00 0.00 69 ILE A N 4
ATOM 6331 C CA . ILE A 1 69 ? 1.887 20.920 -4.878 1.00 0.00 69 ILE A CA 4
ATOM 6332 C C . ILE A 1 69 ? 2.132 20.304 -3.489 1.00 0.00 69 ILE A C 4
ATOM 6333 O O . ILE A 1 69 ? 2.898 19.351 -3.360 1.00 0.00 69 ILE A O 4
ATOM 6349 N N . ASP A 1 70 ? 1.457 20.859 -2.468 1.00 0.00 70 ASP A N 4
ATOM 6350 C CA . ASP A 1 70 ? 1.641 20.456 -1.056 1.00 0.00 70 ASP A CA 4
ATOM 6351 C C . ASP A 1 70 ? 1.114 19.032 -0.821 1.00 0.00 70 ASP A C 4
ATOM 6352 O O . ASP A 1 70 ? 1.704 18.266 -0.052 1.00 0.00 70 ASP A O 4
ATOM 6361 N N . ALA A 1 71 ? -0.006 18.703 -1.493 1.00 0.00 71 ALA A N 4
ATOM 6362 C CA . ALA A 1 71 ? -0.614 17.362 -1.444 1.00 0.00 71 ALA A CA 4
ATOM 6363 C C . ALA A 1 71 ? 0.329 16.329 -2.072 1.00 0.00 71 ALA A C 4
ATOM 6364 O O . ALA A 1 71 ? 0.525 15.245 -1.521 1.00 0.00 71 ALA A O 4
ATOM 6371 N N . ALA A 1 72 ? 0.929 16.709 -3.217 1.00 0.00 72 ALA A N 4
ATOM 6372 C CA . ALA A 1 72 ? 1.905 15.875 -3.940 1.00 0.00 72 ALA A CA 4
ATOM 6373 C C . ALA A 1 72 ? 3.157 15.606 -3.070 1.00 0.00 72 ALA A C 4
ATOM 6374 O O . ALA A 1 72 ? 3.598 14.460 -2.963 1.00 0.00 72 ALA A O 4
ATOM 6381 N N . LEU A 1 73 ? 3.674 16.674 -2.422 1.00 0.00 73 LEU A N 4
ATOM 6382 C CA . LEU A 1 73 ? 4.831 16.608 -1.488 1.00 0.00 73 LEU A CA 4
ATOM 6383 C C . LEU A 1 73 ? 4.513 15.740 -0.249 1.00 0.00 73 LEU A C 4
ATOM 6384 O O . LEU A 1 73 ? 5.390 15.042 0.272 1.00 0.00 73 LEU A O 4
ATOM 6400 N N . ALA A 1 74 ? 3.243 15.798 0.199 1.00 0.00 74 ALA A N 4
ATOM 6401 C CA . ALA A 1 74 ? 2.743 15.000 1.342 1.00 0.00 74 ALA A CA 4
ATOM 6402 C C . ALA A 1 74 ? 2.745 13.502 1.001 1.00 0.00 74 ALA A C 4
ATOM 6403 O O . ALA A 1 74 ? 3.036 12.657 1.857 1.00 0.00 74 ALA A O 4
ATOM 6410 N N . ARG A 1 75 ? 2.436 13.199 -0.276 1.00 0.00 75 ARG A N 4
ATOM 6411 C CA . ARG A 1 75 ? 2.461 11.824 -0.802 1.00 0.00 75 ARG A CA 4
ATOM 6412 C C . ARG A 1 75 ? 3.903 11.327 -0.973 1.00 0.00 75 ARG A C 4
ATOM 6413 O O . ARG A 1 75 ? 4.151 10.132 -0.896 1.00 0.00 75 ARG A O 4
ATOM 6434 N N . ILE A 1 76 ? 4.848 12.255 -1.230 1.00 0.00 76 ILE A N 4
ATOM 6435 C CA . ILE A 1 76 ? 6.286 11.920 -1.336 1.00 0.00 76 ILE A CA 4
ATOM 6436 C C . ILE A 1 76 ? 6.827 11.470 0.035 1.00 0.00 76 ILE A C 4
ATOM 6437 O O . ILE A 1 76 ? 7.532 10.461 0.131 1.00 0.00 76 ILE A O 4
ATOM 6453 N N . ALA A 1 77 ? 6.443 12.214 1.085 1.00 0.00 77 ALA A N 4
ATOM 6454 C CA . ALA A 1 77 ? 6.811 11.905 2.482 1.00 0.00 77 ALA A CA 4
ATOM 6455 C C . ALA A 1 77 ? 6.180 10.572 2.942 1.00 0.00 77 ALA A C 4
ATOM 6456 O O . ALA A 1 77 ? 6.785 9.815 3.704 1.00 0.00 77 ALA A O 4
ATOM 6463 N N . SER A 1 78 ? 4.957 10.305 2.452 1.00 0.00 78 SER A N 4
ATOM 6464 C CA . SER A 1 78 ? 4.220 9.063 2.734 1.00 0.00 78 SER A CA 4
ATOM 6465 C C . SER A 1 78 ? 4.724 7.894 1.849 1.00 0.00 78 SER A C 4
ATOM 6466 O O . SER A 1 78 ? 4.510 6.727 2.181 1.00 0.00 78 SER A O 4
ATOM 6474 N N . GLY A 1 79 ? 5.401 8.231 0.730 1.00 0.00 79 GLY A N 4
ATOM 6475 C CA . GLY A 1 79 ? 5.915 7.238 -0.226 1.00 0.00 79 GLY A CA 4
ATOM 6476 C C . GLY A 1 79 ? 4.853 6.715 -1.197 1.00 0.00 79 GLY A C 4
ATOM 6477 O O . GLY A 1 79 ? 5.083 5.728 -1.898 1.00 0.00 79 GLY A O 4
ATOM 6481 N N . THR A 1 80 ? 3.691 7.387 -1.229 1.00 0.00 80 THR A N 4
ATOM 6482 C CA . THR A 1 80 ? 2.555 7.041 -2.104 1.00 0.00 80 THR A CA 4
ATOM 6483 C C . THR A 1 80 ? 2.366 8.115 -3.214 1.00 0.00 80 THR A C 4
ATOM 6484 O O . THR A 1 80 ? 1.279 8.251 -3.792 1.00 0.00 80 THR A O 4
ATOM 6495 N N . PHE A 1 81 ? 3.445 8.885 -3.503 1.00 0.00 81 PHE A N 4
ATOM 6496 C CA . PHE A 1 81 ? 3.484 9.826 -4.643 1.00 0.00 81 PHE A CA 4
ATOM 6497 C C . PHE A 1 81 ? 3.282 9.099 -5.985 1.00 0.00 81 PHE A C 4
ATOM 6498 O O . PHE A 1 81 ? 3.766 7.974 -6.167 1.00 0.00 81 PHE A O 4
ATOM 6515 N N . GLY A 1 82 ? 2.601 9.788 -6.923 1.00 0.00 82 GLY A N 4
ATOM 6516 C CA . GLY A 1 82 ? 2.255 9.230 -8.222 1.00 0.00 82 GLY A CA 4
ATOM 6517 C C . GLY A 1 82 ? 1.107 8.237 -8.126 1.00 0.00 82 GLY A C 4
ATOM 6518 O O . GLY A 1 82 ? 1.088 7.209 -8.818 1.00 0.00 82 GLY A O 4
ATOM 6522 N N . THR A 1 83 ? 0.142 8.578 -7.259 1.00 0.00 83 THR A N 4
ATOM 6523 C CA . THR A 1 83 ? -1.098 7.820 -7.073 1.00 0.00 83 THR A CA 4
ATOM 6524 C C . THR A 1 83 ? -2.300 8.776 -7.205 1.00 0.00 83 THR A C 4
ATOM 6525 O O . THR A 1 83 ? -2.415 9.748 -6.439 1.00 0.00 83 THR A O 4
ATOM 6536 N N . CYS A 1 84 ? -3.156 8.515 -8.217 1.00 0.00 84 CYS A N 4
ATOM 6537 C CA . CYS A 1 84 ? -4.461 9.166 -8.356 1.00 0.00 84 CYS A CA 4
ATOM 6538 C C . CYS A 1 84 ? -5.323 8.828 -7.140 1.00 0.00 84 CYS A C 4
ATOM 6539 O O . CYS A 1 84 ? -5.822 7.709 -7.044 1.00 0.00 84 CYS A O 4
ATOM 6546 N N . VAL A 1 85 ? -5.440 9.794 -6.211 1.00 0.00 85 VAL A N 4
ATOM 6547 C CA . VAL A 1 85 ? -6.225 9.662 -4.967 1.00 0.00 85 VAL A CA 4
ATOM 6548 C C . VAL A 1 85 ? -7.704 9.303 -5.262 1.00 0.00 85 VAL A C 4
ATOM 6549 O O . VAL A 1 85 ? -8.299 8.467 -4.579 1.00 0.00 85 VAL A O 4
ATOM 6562 N N . LYS A 1 86 ? -8.245 9.909 -6.339 1.00 0.00 86 LYS A N 4
ATOM 6563 C CA . LYS A 1 86 ? -9.650 9.743 -6.763 1.00 0.00 86 LYS A CA 4
ATOM 6564 C C . LYS A 1 86 ? -9.915 8.310 -7.290 1.00 0.00 86 LYS A C 4
ATOM 6565 O O . LYS A 1 86 ? -11.053 7.847 -7.294 1.00 0.00 86 LYS A O 4
ATOM 6584 N N . CYS A 1 87 ? -8.842 7.609 -7.711 1.00 0.00 87 CYS A N 4
ATOM 6585 C CA . CYS A 1 87 ? -8.922 6.215 -8.208 1.00 0.00 87 CYS A CA 4
ATOM 6586 C C . CYS A 1 87 ? -8.385 5.204 -7.177 1.00 0.00 87 CYS A C 4
ATOM 6587 O O . CYS A 1 87 ? -8.844 4.064 -7.138 1.00 0.00 87 CYS A O 4
ATOM 6594 N N . GLY A 1 88 ? -7.425 5.642 -6.349 1.00 0.00 88 GLY A N 4
ATOM 6595 C CA . GLY A 1 88 ? -6.551 4.721 -5.618 1.00 0.00 88 GLY A CA 4
ATOM 6596 C C . GLY A 1 88 ? -5.634 3.937 -6.568 1.00 0.00 88 GLY A C 4
ATOM 6597 O O . GLY A 1 88 ? -5.286 2.794 -6.295 1.00 0.00 88 GLY A O 4
ATOM 6601 N N . LYS A 1 89 ? -5.245 4.578 -7.694 1.00 0.00 89 LYS A N 4
ATOM 6602 C CA . LYS A 1 89 ? -4.460 3.938 -8.788 1.00 0.00 89 LYS A CA 4
ATOM 6603 C C . LYS A 1 89 ? -3.259 4.801 -9.178 1.00 0.00 89 LYS A C 4
ATOM 6604 O O . LYS A 1 89 ? -3.055 5.860 -8.617 1.00 0.00 89 LYS A O 4
ATOM 6623 N N . ARG A 1 90 ? -2.502 4.328 -10.181 1.00 0.00 90 ARG A N 4
ATOM 6624 C CA . ARG A 1 90 ? -1.242 4.964 -10.635 1.00 0.00 90 ARG A CA 4
ATOM 6625 C C . ARG A 1 90 ? -1.470 6.290 -11.397 1.00 0.00 90 ARG A C 4
ATOM 6626 O O . ARG A 1 90 ? -2.578 6.583 -11.879 1.00 0.00 90 ARG A O 4
ATOM 6647 N N . ILE A 1 91 ? -0.395 7.094 -11.451 1.00 0.00 91 ILE A N 4
ATOM 6648 C CA . ILE A 1 91 ? -0.253 8.228 -12.392 1.00 0.00 91 ILE A CA 4
ATOM 6649 C C . ILE A 1 91 ? 0.771 7.829 -13.477 1.00 0.00 91 ILE A C 4
ATOM 6650 O O . ILE A 1 91 ? 1.730 7.092 -13.193 1.00 0.00 91 ILE A O 4
ATOM 6666 N N . SER A 1 92 ? 0.562 8.331 -14.704 1.00 0.00 92 SER A N 4
ATOM 6667 C CA . SER A 1 92 ? 1.453 8.072 -15.850 1.00 0.00 92 SER A CA 4
ATOM 6668 C C . SER A 1 92 ? 2.763 8.876 -15.701 1.00 0.00 92 SER A C 4
ATOM 6669 O O . SER A 1 92 ? 2.751 9.956 -15.112 1.00 0.00 92 SER A O 4
ATOM 6677 N N . GLU A 1 93 ? 3.877 8.337 -16.241 1.00 0.00 93 GLU A N 4
ATOM 6678 C CA . GLU A 1 93 ? 5.190 9.028 -16.269 1.00 0.00 93 GLU A CA 4
ATOM 6679 C C . GLU A 1 93 ? 5.072 10.362 -17.020 1.00 0.00 93 GLU A C 4
ATOM 6680 O O . GLU A 1 93 ? 5.568 11.389 -16.561 1.00 0.00 93 GLU A O 4
ATOM 6692 N N . ASP A 1 94 ? 4.387 10.310 -18.181 1.00 0.00 94 ASP A N 4
ATOM 6693 C CA . ASP A 1 94 ? 4.160 11.481 -19.052 1.00 0.00 94 ASP A CA 4
ATOM 6694 C C . ASP A 1 94 ? 3.280 12.526 -18.366 1.00 0.00 94 ASP A C 4
ATOM 6695 O O . ASP A 1 94 ? 3.448 13.737 -18.583 1.00 0.00 94 ASP A O 4
ATOM 6704 N N . ARG A 1 95 ? 2.360 12.048 -17.513 1.00 0.00 95 ARG A N 4
ATOM 6705 C CA . ARG A 1 95 ? 1.508 12.920 -16.701 1.00 0.00 95 ARG A CA 4
ATOM 6706 C C . ARG A 1 95 ? 2.344 13.601 -15.600 1.00 0.00 95 ARG A C 4
ATOM 6707 O O . ARG A 1 95 ? 2.166 14.778 -15.352 1.00 0.00 95 ARG A O 4
ATOM 6728 N N . LEU A 1 96 ? 3.266 12.842 -14.982 1.00 0.00 96 LEU A N 4
ATOM 6729 C CA . LEU A 1 96 ? 4.121 13.336 -13.877 1.00 0.00 96 LEU A CA 4
ATOM 6730 C C . LEU A 1 96 ? 5.171 14.351 -14.377 1.00 0.00 96 LEU A C 4
ATOM 6731 O O . LEU A 1 96 ? 5.456 15.337 -13.701 1.00 0.00 96 LEU A O 4
ATOM 6747 N N . LYS A 1 97 ? 5.748 14.085 -15.561 1.00 0.00 97 LYS A N 4
ATOM 6748 C CA . LYS A 1 97 ? 6.823 14.926 -16.133 1.00 0.00 97 LYS A CA 4
ATOM 6749 C C . LYS A 1 97 ? 6.250 16.274 -16.612 1.00 0.00 97 LYS A C 4
ATOM 6750 O O . LYS A 1 97 ? 6.942 17.293 -16.576 1.00 0.00 97 LYS A O 4
ATOM 6769 N N . ALA A 1 98 ? 4.982 16.251 -17.068 1.00 0.00 98 ALA A N 4
ATOM 6770 C CA . ALA A 1 98 ? 4.247 17.465 -17.460 1.00 0.00 98 ALA A CA 4
ATOM 6771 C C . ALA A 1 98 ? 3.758 18.224 -16.210 1.00 0.00 98 ALA A C 4
ATOM 6772 O O . ALA A 1 98 ? 4.120 19.377 -15.986 1.00 0.00 98 ALA A O 4
ATOM 6779 N N . VAL A 1 99 ? 2.961 17.527 -15.386 1.00 0.00 99 VAL A N 4
ATOM 6780 C CA . VAL A 1 99 ? 2.349 18.061 -14.157 1.00 0.00 99 VAL A CA 4
ATOM 6781 C C . VAL A 1 99 ? 2.596 17.076 -12.970 1.00 0.00 99 VAL A C 4
ATOM 6782 O O . VAL A 1 99 ? 1.887 16.077 -12.816 1.00 0.00 99 VAL A O 4
ATOM 6795 N N . PRO A 1 100 ? 3.674 17.306 -12.143 1.00 0.00 100 PRO A N 4
ATOM 6796 C CA . PRO A 1 100 ? 3.967 16.464 -10.949 1.00 0.00 100 PRO A CA 4
ATOM 6797 C C . PRO A 1 100 ? 3.104 16.834 -9.727 1.00 0.00 100 PRO A C 4
ATOM 6798 O O . PRO A 1 100 ? 3.066 16.096 -8.738 1.00 0.00 100 PRO A O 4
ATOM 6809 N N . TYR A 1 101 ? 2.410 17.978 -9.814 1.00 0.00 101 TYR A N 4
ATOM 6810 C CA . TYR A 1 101 ? 1.531 18.476 -8.740 1.00 0.00 101 TYR A CA 4
ATOM 6811 C C . TYR A 1 101 ? 0.073 18.068 -8.987 1.00 0.00 101 TYR A C 4
ATOM 6812 O O . TYR A 1 101 ? -0.844 18.816 -8.664 1.00 0.00 101 TYR A O 4
ATOM 6830 N N . THR A 1 102 ? -0.149 16.863 -9.533 1.00 0.00 102 THR A N 4
ATOM 6831 C CA . THR A 1 102 ? -1.507 16.349 -9.771 1.00 0.00 102 THR A CA 4
ATOM 6832 C C . THR A 1 102 ? -1.853 15.230 -8.748 1.00 0.00 102 THR A C 4
ATOM 6833 O O . THR A 1 102 ? -1.126 14.232 -8.640 1.00 0.00 102 THR A O 4
ATOM 6844 N N . PRO A 1 103 ? -2.935 15.411 -7.917 1.00 0.00 103 PRO A N 4
ATOM 6845 C CA . PRO A 1 103 ? -3.491 14.316 -7.090 1.00 0.00 103 PRO A CA 4
ATOM 6846 C C . PRO A 1 103 ? -4.376 13.351 -7.919 1.00 0.00 103 PRO A C 4
ATOM 6847 O O . PRO A 1 103 ? -4.781 12.301 -7.422 1.00 0.00 103 PRO A O 4
ATOM 6858 N N . PHE A 1 104 ? -4.682 13.720 -9.183 1.00 0.00 104 PHE A N 4
ATOM 6859 C CA . PHE A 1 104 ? -5.605 12.951 -10.047 1.00 0.00 104 PHE A CA 4
ATOM 6860 C C . PHE A 1 104 ? -4.869 12.438 -11.299 1.00 0.00 104 PHE A C 4
ATOM 6861 O O . PHE A 1 104 ? -3.823 12.958 -11.669 1.00 0.00 104 PHE A O 4
ATOM 6878 N N . CYS A 1 105 ? -5.417 11.396 -11.942 1.00 0.00 105 CYS A N 4
ATOM 6879 C CA . CYS A 1 105 ? -4.878 10.876 -13.220 1.00 0.00 105 CYS A CA 4
ATOM 6880 C C . CYS A 1 105 ? -5.482 11.679 -14.377 1.00 0.00 105 CYS A C 4
ATOM 6881 O O . CYS A 1 105 ? -6.432 12.428 -14.150 1.00 0.00 105 CYS A O 4
ATOM 6888 N N . GLN A 1 106 ? -4.955 11.504 -15.608 1.00 0.00 106 GLN A N 4
ATOM 6889 C CA . GLN A 1 106 ? -5.405 12.278 -16.802 1.00 0.00 106 GLN A CA 4
ATOM 6890 C C . GLN A 1 106 ? -6.914 12.065 -17.079 1.00 0.00 106 GLN A C 4
ATOM 6891 O O . GLN A 1 106 ? -7.595 12.957 -17.593 1.00 0.00 106 GLN A O 4
ATOM 6905 N N . GLU A 1 107 ? -7.408 10.885 -16.678 1.00 0.00 107 GLU A N 4
ATOM 6906 C CA . GLU A 1 107 ? -8.799 10.466 -16.864 1.00 0.00 107 GLU A CA 4
ATOM 6907 C C . GLU A 1 107 ? -9.723 11.294 -15.946 1.00 0.00 107 GLU A C 4
ATOM 6908 O O . GLU A 1 107 ? -10.739 11.839 -16.388 1.00 0.00 107 GLU A O 4
ATOM 6920 N N . CYS A 1 108 ? -9.314 11.408 -14.663 1.00 0.00 108 CYS A N 4
ATOM 6921 C CA . CYS A 1 108 ? -10.011 12.242 -13.658 1.00 0.00 108 CYS A CA 4
ATOM 6922 C C . CYS A 1 108 ? -9.863 13.740 -13.982 1.00 0.00 108 CYS A C 4
ATOM 6923 O O . CYS A 1 108 ? -10.788 14.508 -13.753 1.00 0.00 108 CYS A O 4
ATOM 6930 N N . ALA A 1 109 ? -8.680 14.119 -14.507 1.00 0.00 109 ALA A N 4
ATOM 6931 C CA . ALA A 1 109 ? -8.355 15.501 -14.903 1.00 0.00 109 ALA A CA 4
ATOM 6932 C C . ALA A 1 109 ? -9.274 15.981 -16.032 1.00 0.00 109 ALA A C 4
ATOM 6933 O O . ALA A 1 109 ? -9.676 17.147 -16.063 1.00 0.00 109 ALA A O 4
ATOM 6940 N N . ALA A 1 110 ? -9.607 15.055 -16.942 1.00 0.00 110 ALA A N 4
ATOM 6941 C CA . ALA A 1 110 ? -10.572 15.293 -18.022 1.00 0.00 110 ALA A CA 4
ATOM 6942 C C . ALA A 1 110 ? -12.004 15.382 -17.459 1.00 0.00 110 ALA A C 4
ATOM 6943 O O . ALA A 1 110 ? -12.835 16.142 -17.967 1.00 0.00 110 ALA A O 4
ATOM 6950 N N . ALA A 1 111 ? -12.265 14.599 -16.396 1.00 0.00 111 ALA A N 4
ATOM 6951 C CA . ALA A 1 111 ? -13.577 14.542 -15.725 1.00 0.00 111 ALA A CA 4
ATOM 6952 C C . ALA A 1 111 ? -13.803 15.720 -14.746 1.00 0.00 111 ALA A C 4
ATOM 6953 O O . ALA A 1 111 ? -14.924 15.894 -14.268 1.00 0.00 111 ALA A O 4
ATOM 6960 N N . LEU A 1 112 ? -12.740 16.518 -14.459 1.00 0.00 112 LEU A N 4
ATOM 6961 C CA . LEU A 1 112 ? -12.819 17.668 -13.523 1.00 0.00 112 LEU A CA 4
ATOM 6962 C C . LEU A 1 112 ? -13.792 18.758 -14.060 1.00 0.00 112 LEU A C 4
ATOM 6963 O O . LEU A 1 112 ? -14.933 18.861 -13.549 1.00 0.00 112 LEU A O 4
ATOM 6981 N N . LEU A 1 1 ? 14.409 10.803 1.179 1.00 0.00 1 LEU A N 5
ATOM 6982 C CA . LEU A 1 1 ? 12.954 10.575 1.176 1.00 0.00 1 LEU A CA 5
ATOM 6983 C C . LEU A 1 1 ? 12.525 10.055 -0.206 1.00 0.00 1 LEU A C 5
ATOM 6984 O O . LEU A 1 1 ? 12.437 10.841 -1.161 1.00 0.00 1 LEU A O 5
ATOM 7002 N N . ALA A 1 2 ? 12.311 8.721 -0.292 1.00 0.00 2 ALA A N 5
ATOM 7003 C CA . ALA A 1 2 ? 11.891 7.994 -1.514 1.00 0.00 2 ALA A CA 5
ATOM 7004 C C . ALA A 1 2 ? 13.009 7.997 -2.586 1.00 0.00 2 ALA A C 5
ATOM 7005 O O . ALA A 1 2 ? 13.625 6.954 -2.832 1.00 0.00 2 ALA A O 5
ATOM 7012 N N . GLY A 1 3 ? 13.254 9.171 -3.220 1.00 0.00 3 GLY A N 5
ATOM 7013 C CA . GLY A 1 3 ? 14.351 9.359 -4.183 1.00 0.00 3 GLY A CA 5
ATOM 7014 C C . GLY A 1 3 ? 14.107 8.656 -5.517 1.00 0.00 3 GLY A C 5
ATOM 7015 O O . GLY A 1 3 ? 13.733 9.294 -6.506 1.00 0.00 3 GLY A O 5
ATOM 7019 N N . GLY A 1 4 ? 14.320 7.333 -5.529 1.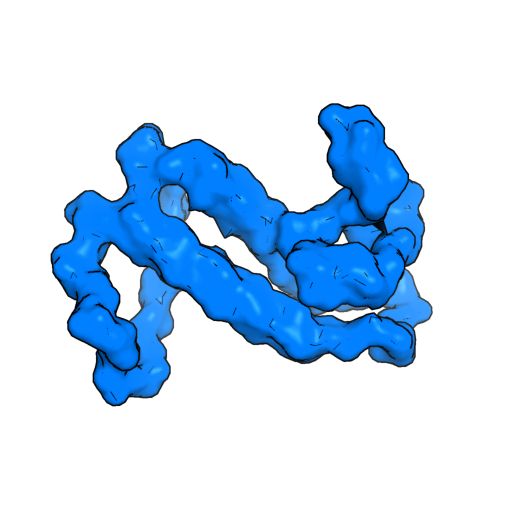00 0.00 4 GLY A N 5
ATOM 7020 C CA . GLY A 1 4 ? 14.059 6.479 -6.683 1.00 0.00 4 GLY A CA 5
ATOM 7021 C C . GLY A 1 4 ? 13.288 5.244 -6.259 1.00 0.00 4 GLY A C 5
ATOM 7022 O O . GLY A 1 4 ? 13.790 4.118 -6.368 1.00 0.00 4 GLY A O 5
ATOM 7026 N N . LYS A 1 5 ? 12.057 5.471 -5.757 1.00 0.00 5 LYS A N 5
ATOM 7027 C CA . LYS A 1 5 ? 11.210 4.406 -5.190 1.00 0.00 5 LYS A CA 5
ATOM 7028 C C . LYS A 1 5 ? 10.616 3.522 -6.316 1.00 0.00 5 LYS A C 5
ATOM 7029 O O . LYS A 1 5 ? 10.860 2.315 -6.382 1.00 0.00 5 LYS A O 5
ATOM 7048 N N . SER A 1 6 ? 9.834 4.162 -7.193 1.00 0.00 6 SER A N 5
ATOM 7049 C CA . SER A 1 6 ? 9.224 3.520 -8.382 1.00 0.00 6 SER A CA 5
ATOM 7050 C C . SER A 1 6 ? 9.229 4.517 -9.565 1.00 0.00 6 SER A C 5
ATOM 7051 O O . SER A 1 6 ? 8.583 4.291 -10.601 1.00 0.00 6 SER A O 5
ATOM 7059 N N . MET A 1 7 ? 10.018 5.590 -9.393 1.00 0.00 7 MET A N 5
ATOM 7060 C CA . MET A 1 7 ? 10.136 6.726 -10.317 1.00 0.00 7 MET A CA 5
ATOM 7061 C C . MET A 1 7 ? 11.229 7.654 -9.773 1.00 0.00 7 MET A C 5
ATOM 7062 O O . MET A 1 7 ? 11.712 7.445 -8.649 1.00 0.00 7 MET A O 5
ATOM 7076 N N . ASN A 1 8 ? 11.597 8.686 -10.543 1.00 0.00 8 ASN A N 5
ATOM 7077 C CA . ASN A 1 8 ? 12.577 9.704 -10.113 1.00 0.00 8 ASN A CA 5
ATOM 7078 C C . ASN A 1 8 ? 11.881 10.724 -9.184 1.00 0.00 8 ASN A C 5
ATOM 7079 O O . ASN A 1 8 ? 11.649 11.879 -9.558 1.00 0.00 8 ASN A O 5
ATOM 7090 N N . VAL A 1 9 ? 11.549 10.249 -7.957 1.00 0.00 9 VAL A N 5
ATOM 7091 C CA . VAL A 1 9 ? 10.750 11.003 -6.968 1.00 0.00 9 VAL A CA 5
ATOM 7092 C C . VAL A 1 9 ? 11.483 12.278 -6.527 1.00 0.00 9 VAL A C 5
ATOM 7093 O O . VAL A 1 9 ? 10.851 13.310 -6.326 1.00 0.00 9 VAL A O 5
ATOM 7106 N N . GLU A 1 10 ? 12.827 12.169 -6.390 1.00 0.00 10 GLU A N 5
ATOM 7107 C CA . GLU A 1 10 ? 13.704 13.275 -5.946 1.00 0.00 10 GLU A CA 5
ATOM 7108 C C . GLU A 1 10 ? 13.577 14.485 -6.886 1.00 0.00 10 GLU A C 5
ATOM 7109 O O . GLU A 1 10 ? 13.527 15.632 -6.425 1.00 0.00 10 GLU A O 5
ATOM 7121 N N . SER A 1 11 ? 13.513 14.195 -8.204 1.00 0.00 11 SER A N 5
ATOM 7122 C CA . SER A 1 11 ? 13.325 15.208 -9.255 1.00 0.00 11 SER A CA 5
ATOM 7123 C C . SER A 1 11 ? 12.018 15.985 -9.030 1.00 0.00 11 SER A C 5
ATOM 7124 O O . SER A 1 11 ? 12.007 17.218 -9.059 1.00 0.00 11 SER A O 5
ATOM 7132 N N . TYR A 1 12 ? 10.939 15.221 -8.767 1.00 0.00 12 TYR A N 5
ATOM 7133 C CA . TYR A 1 12 ? 9.590 15.763 -8.520 1.00 0.00 12 TYR A CA 5
ATOM 7134 C C . TYR A 1 12 ? 9.533 16.538 -7.199 1.00 0.00 12 TYR A C 5
ATOM 7135 O O . TYR A 1 12 ? 8.896 17.576 -7.129 1.00 0.00 12 TYR A O 5
ATOM 7153 N N . GLU A 1 13 ? 10.247 16.034 -6.184 1.00 0.00 13 GLU A N 5
ATOM 7154 C CA . GLU A 1 13 ? 10.255 16.584 -4.830 1.00 0.00 13 GLU A CA 5
ATOM 7155 C C . GLU A 1 13 ? 10.777 18.031 -4.849 1.00 0.00 13 GLU A C 5
ATOM 7156 O O . GLU A 1 13 ? 10.070 18.963 -4.457 1.00 0.00 13 GLU A O 5
ATOM 7168 N N . LYS A 1 14 ? 11.996 18.197 -5.388 1.00 0.00 14 LYS A N 5
ATOM 7169 C CA . LYS A 1 14 ? 12.695 19.491 -5.415 1.00 0.00 14 LYS A CA 5
ATOM 7170 C C . LYS A 1 14 ? 12.063 20.467 -6.419 1.00 0.00 14 LYS A C 5
ATOM 7171 O O . LYS A 1 14 ? 12.015 21.655 -6.139 1.00 0.00 14 LYS A O 5
ATOM 7190 N N . ILE A 1 15 ? 11.560 19.965 -7.580 1.00 0.00 15 ILE A N 5
ATOM 7191 C CA . ILE A 1 15 ? 10.930 20.847 -8.602 1.00 0.00 15 ILE A CA 5
ATOM 7192 C C . ILE A 1 15 ? 9.621 21.450 -8.049 1.00 0.00 15 ILE A C 5
ATOM 7193 O O . ILE A 1 15 ? 9.286 22.598 -8.337 1.00 0.00 15 ILE A O 5
ATOM 7209 N N . LEU A 1 16 ? 8.911 20.666 -7.212 1.00 0.00 16 LEU A N 5
ATOM 7210 C CA . LEU A 1 16 ? 7.703 21.131 -6.510 1.00 0.00 16 LEU A CA 5
ATOM 7211 C C . LEU A 1 16 ? 8.061 22.201 -5.475 1.00 0.00 16 LEU A C 5
ATOM 7212 O O . LEU A 1 16 ? 7.319 23.169 -5.316 1.00 0.00 16 LEU A O 5
ATOM 7228 N N . ARG A 1 17 ? 9.212 22.026 -4.786 1.00 0.00 17 ARG A N 5
ATOM 7229 C CA . ARG A 1 17 ? 9.708 23.022 -3.820 1.00 0.00 17 ARG A CA 5
ATOM 7230 C C . ARG A 1 17 ? 10.063 24.338 -4.543 1.00 0.00 17 ARG A C 5
ATOM 7231 O O . ARG A 1 17 ? 9.667 25.401 -4.098 1.00 0.00 17 ARG A O 5
ATOM 7252 N N . ASP A 1 18 ? 10.783 24.239 -5.678 1.00 0.00 18 ASP A N 5
ATOM 7253 C CA . ASP A 1 18 ? 11.241 25.412 -6.463 1.00 0.00 18 ASP A CA 5
ATOM 7254 C C . ASP A 1 18 ? 10.046 26.230 -6.983 1.00 0.00 18 ASP A C 5
ATOM 7255 O O . ASP A 1 18 ? 10.013 27.467 -6.845 1.00 0.00 18 ASP A O 5
ATOM 7264 N N . ARG A 1 19 ? 9.055 25.515 -7.555 1.00 0.00 19 ARG A N 5
ATOM 7265 C CA . ARG A 1 19 ? 7.826 26.128 -8.087 1.00 0.00 19 ARG A CA 5
ATOM 7266 C C . ARG A 1 19 ? 7.003 26.743 -6.963 1.00 0.00 19 ARG A C 5
ATOM 7267 O O . ARG A 1 19 ? 6.482 27.834 -7.124 1.00 0.00 19 ARG A O 5
ATOM 7288 N N . GLN A 1 20 ? 6.905 26.053 -5.814 1.00 0.00 20 GLN A N 5
ATOM 7289 C CA . GLN A 1 20 ? 6.116 26.575 -4.682 1.00 0.00 20 GLN A CA 5
ATOM 7290 C C . GLN A 1 20 ? 6.781 27.838 -4.113 1.00 0.00 20 GLN A C 5
ATOM 7291 O O . GLN A 1 20 ? 6.086 28.772 -3.798 1.00 0.00 20 GLN A O 5
ATOM 7305 N N . ARG A 1 21 ? 8.141 27.887 -4.075 1.00 0.00 21 ARG A N 5
ATOM 7306 C CA . ARG A 1 21 ? 8.886 29.041 -3.507 1.00 0.00 21 ARG A CA 5
ATOM 7307 C C . ARG A 1 21 ? 8.572 30.333 -4.283 1.00 0.00 21 ARG A C 5
ATOM 7308 O O . ARG A 1 21 ? 8.201 31.354 -3.677 1.00 0.00 21 ARG A O 5
ATOM 7329 N N . GLU A 1 22 ? 8.687 30.264 -5.627 1.00 0.00 22 GLU A N 5
ATOM 7330 C CA . GLU A 1 22 ? 8.374 31.409 -6.510 1.00 0.00 22 GLU A CA 5
ATOM 7331 C C . GLU A 1 22 ? 6.882 31.783 -6.440 1.00 0.00 22 GLU A C 5
ATOM 7332 O O . GLU A 1 22 ? 6.532 32.963 -6.547 1.00 0.00 22 GLU A O 5
ATOM 7344 N N . LEU A 1 23 ? 6.013 30.774 -6.247 1.00 0.00 23 LEU A N 5
ATOM 7345 C CA . LEU A 1 23 ? 4.555 30.977 -6.155 1.00 0.00 23 LEU A CA 5
ATOM 7346 C C . LEU A 1 23 ? 4.133 31.532 -4.783 1.00 0.00 23 LEU A C 5
ATOM 7347 O O . LEU A 1 23 ? 3.186 32.305 -4.717 1.00 0.00 23 LEU A O 5
ATOM 7363 N N . TYR A 1 24 ? 4.865 31.165 -3.709 1.00 0.00 24 TYR A N 5
ATOM 7364 C CA . TYR A 1 24 ? 4.567 31.611 -2.324 1.00 0.00 24 TYR A CA 5
ATOM 7365 C C . TYR A 1 24 ? 4.775 33.125 -2.233 1.00 0.00 24 TYR A C 5
ATOM 7366 O O . TYR A 1 24 ? 3.908 33.843 -1.753 1.00 0.00 24 TYR A O 5
ATOM 7384 N N . ARG A 1 25 ? 5.932 33.588 -2.743 1.00 0.00 25 ARG A N 5
ATOM 7385 C CA . ARG A 1 25 ? 6.284 35.026 -2.767 1.00 0.00 25 ARG A CA 5
ATOM 7386 C C . ARG A 1 25 ? 5.456 35.784 -3.826 1.00 0.00 25 ARG A C 5
ATOM 7387 O O . ARG A 1 25 ? 5.240 36.993 -3.694 1.00 0.00 25 ARG A O 5
ATOM 7408 N N . ARG A 1 26 ? 5.002 35.055 -4.881 1.00 0.00 26 ARG A N 5
ATOM 7409 C CA . ARG A 1 26 ? 4.075 35.593 -5.898 1.00 0.00 26 ARG A CA 5
ATOM 7410 C C . ARG A 1 26 ? 2.769 36.059 -5.242 1.00 0.00 26 ARG A C 5
ATOM 7411 O O . ARG A 1 26 ? 2.390 37.217 -5.374 1.00 0.00 26 ARG A O 5
ATOM 7432 N N . LEU A 1 27 ? 2.089 35.146 -4.522 1.00 0.00 27 LEU A N 5
ATOM 7433 C CA . LEU A 1 27 ? 0.757 35.434 -3.952 1.00 0.00 27 LEU A CA 5
ATOM 7434 C C . LEU A 1 27 ? 0.854 36.205 -2.627 1.00 0.00 27 LEU A C 5
ATOM 7435 O O . LEU A 1 27 ? -0.044 36.977 -2.293 1.00 0.00 27 LEU A O 5
ATOM 7451 N N . HIS A 1 28 ? 2.000 36.066 -1.927 1.00 0.00 28 HIS A N 5
ATOM 7452 C CA . HIS A 1 28 ? 2.321 36.873 -0.721 1.00 0.00 28 HIS A CA 5
ATOM 7453 C C . HIS A 1 28 ? 3.056 38.164 -1.134 1.00 0.00 28 HIS A C 5
ATOM 7454 O O . HIS A 1 28 ? 3.785 38.734 -0.347 1.00 0.00 28 HIS A O 5
ATOM 7469 N N . LYS A 1 29 ? 2.787 38.624 -2.376 1.00 0.00 29 LYS A N 5
ATOM 7470 C CA . LYS A 1 29 ? 3.275 39.893 -2.974 1.00 0.00 29 LYS A CA 5
ATOM 7471 C C . LYS A 1 29 ? 3.220 41.114 -2.013 1.00 0.00 29 LYS A C 5
ATOM 7472 O O . LYS A 1 29 ? 4.067 42.003 -2.079 1.00 0.00 29 LYS A O 5
ATOM 7491 N N . ILE A 1 30 ? 2.194 41.129 -1.145 1.00 0.00 30 ILE A N 5
ATOM 7492 C CA . ILE A 1 30 ? 1.925 42.228 -0.198 1.00 0.00 30 ILE A CA 5
ATOM 7493 C C . ILE A 1 30 ? 2.998 42.342 0.910 1.00 0.00 30 ILE A C 5
ATOM 7494 O O . ILE A 1 30 ? 3.237 43.434 1.432 1.00 0.00 30 ILE A O 5
ATOM 7510 N N . GLU A 1 31 ? 3.629 41.210 1.268 1.00 0.00 31 GLU A N 5
ATOM 7511 C CA . GLU A 1 31 ? 4.756 41.168 2.241 1.00 0.00 31 GLU A CA 5
ATOM 7512 C C . GLU A 1 31 ? 6.095 40.941 1.509 1.00 0.00 31 GLU A C 5
ATOM 7513 O O . GLU A 1 31 ? 7.168 41.315 2.007 1.00 0.00 31 GLU A O 5
ATOM 7525 N N . ALA A 1 32 ? 6.012 40.325 0.321 1.00 0.00 32 ALA A N 5
ATOM 7526 C CA . ALA A 1 32 ? 7.170 40.013 -0.519 1.00 0.00 32 ALA A CA 5
ATOM 7527 C C . ALA A 1 32 ? 7.390 41.167 -1.495 1.00 0.00 32 ALA A C 5
ATOM 7528 O O . ALA A 1 32 ? 6.695 41.267 -2.521 1.00 0.00 32 ALA A O 5
ATOM 7535 N N . ASP A 1 33 ? 8.321 42.060 -1.129 1.00 0.00 33 ASP A N 5
ATOM 7536 C CA . ASP A 1 33 ? 8.665 43.237 -1.930 1.00 0.00 33 ASP A CA 5
ATOM 7537 C C . ASP A 1 33 ? 9.155 42.821 -3.331 1.00 0.00 33 ASP A C 5
ATOM 7538 O O . ASP A 1 33 ? 10.025 41.941 -3.448 1.00 0.00 33 ASP A O 5
ATOM 7547 N N . PHE A 1 34 ? 8.545 43.421 -4.367 1.00 0.00 34 PHE A N 5
ATOM 7548 C CA . PHE A 1 34 ? 8.982 43.278 -5.765 1.00 0.00 34 PHE A CA 5
ATOM 7549 C C . PHE A 1 34 ? 10.362 43.932 -5.959 1.00 0.00 34 PHE A C 5
ATOM 7550 O O . PHE A 1 34 ? 10.481 45.090 -6.360 1.00 0.00 34 PHE A O 5
ATOM 7567 N N . GLU A 1 35 ? 11.392 43.183 -5.584 1.00 0.00 35 GLU A N 5
ATOM 7568 C CA . GLU A 1 35 ? 12.791 43.566 -5.766 1.00 0.00 35 GLU A CA 5
ATOM 7569 C C . GLU A 1 35 ? 13.312 42.994 -7.095 1.00 0.00 35 GLU A C 5
ATOM 7570 O O . GLU A 1 35 ? 14.244 43.548 -7.687 1.00 0.00 35 GLU A O 5
ATOM 7582 N N . GLU A 1 36 ? 12.641 41.916 -7.571 1.00 0.00 36 GLU A N 5
ATOM 7583 C CA . GLU A 1 36 ? 13.093 41.091 -8.704 1.00 0.00 36 GLU A CA 5
ATOM 7584 C C . GLU A 1 36 ? 14.501 40.542 -8.394 1.00 0.00 36 GLU A C 5
ATOM 7585 O O . GLU A 1 36 ? 15.494 41.159 -8.805 1.00 0.00 36 GLU A O 5
ATOM 7597 N N . PRO A 1 37 ? 14.602 39.419 -7.597 1.00 0.00 37 PRO A N 5
ATOM 7598 C CA . PRO A 1 37 ? 15.902 38.841 -7.177 1.00 0.00 37 PRO A CA 5
ATOM 7599 C C . PRO A 1 37 ? 16.816 38.491 -8.375 1.00 0.00 37 PRO A C 5
ATOM 7600 O O . PRO A 1 37 ? 16.686 37.429 -8.998 1.00 0.00 37 PRO A O 5
ATOM 7611 N N . ARG A 1 38 ? 17.684 39.455 -8.724 1.00 0.00 38 ARG A N 5
ATOM 7612 C CA . ARG A 1 38 ? 18.740 39.277 -9.747 1.00 0.00 38 ARG A CA 5
ATOM 7613 C C . ARG A 1 38 ? 19.914 38.472 -9.159 1.00 0.00 38 ARG A C 5
ATOM 7614 O O . ARG A 1 38 ? 20.781 37.975 -9.890 1.00 0.00 38 ARG A O 5
ATOM 7635 N N . ASN A 1 39 ? 19.912 38.373 -7.824 1.00 0.00 39 ASN A N 5
ATOM 7636 C CA . ASN A 1 39 ? 20.832 37.542 -7.047 1.00 0.00 39 ASN A CA 5
ATOM 7637 C C . ASN A 1 39 ? 20.143 36.187 -6.752 1.00 0.00 39 ASN A C 5
ATOM 7638 O O . ASN A 1 39 ? 18.927 36.169 -6.507 1.00 0.00 39 ASN A O 5
ATOM 7649 N N . PRO A 1 40 ? 20.893 35.032 -6.760 1.00 0.00 40 PRO A N 5
ATOM 7650 C CA . PRO A 1 40 ? 20.310 33.679 -6.509 1.00 0.00 40 PRO A CA 5
ATOM 7651 C C . PRO A 1 40 ? 20.060 33.373 -5.007 1.00 0.00 40 PRO A C 5
ATOM 7652 O O . PRO A 1 40 ? 19.726 32.236 -4.646 1.00 0.00 40 PRO A O 5
ATOM 7663 N N . ASP A 1 41 ? 20.197 34.412 -4.160 1.00 0.00 41 ASP A N 5
ATOM 7664 C CA . ASP A 1 41 ? 20.017 34.339 -2.685 1.00 0.00 41 ASP A CA 5
ATOM 7665 C C . ASP A 1 41 ? 18.554 34.054 -2.292 1.00 0.00 41 ASP A C 5
ATOM 7666 O O . ASP A 1 41 ? 18.279 33.663 -1.148 1.00 0.00 41 ASP A O 5
ATOM 7675 N N . ASP A 1 42 ? 17.628 34.238 -3.257 1.00 0.00 42 ASP A N 5
ATOM 7676 C CA . ASP A 1 42 ? 16.173 33.993 -3.076 1.00 0.00 42 ASP A CA 5
ATOM 7677 C C . ASP A 1 42 ? 15.854 32.504 -2.829 1.00 0.00 42 ASP A C 5
ATOM 7678 O O . ASP A 1 42 ? 14.724 32.165 -2.447 1.00 0.00 42 ASP A O 5
ATOM 7687 N N . GLU A 1 43 ? 16.854 31.640 -3.093 1.00 0.00 43 GLU A N 5
ATOM 7688 C CA . GLU A 1 43 ? 16.816 30.195 -2.789 1.00 0.00 43 GLU A CA 5
ATOM 7689 C C . GLU A 1 43 ? 16.450 29.948 -1.309 1.00 0.00 43 GLU A C 5
ATOM 7690 O O . GLU A 1 43 ? 15.566 29.148 -0.991 1.00 0.00 43 GLU A O 5
ATOM 7702 N N . ASP A 1 44 ? 17.147 30.685 -0.431 1.00 0.00 44 ASP A N 5
ATOM 7703 C CA . ASP A 1 44 ? 17.027 30.561 1.038 1.00 0.00 44 ASP A CA 5
ATOM 7704 C C . ASP A 1 44 ? 15.735 31.207 1.562 1.00 0.00 44 ASP A C 5
ATOM 7705 O O . ASP A 1 44 ? 15.321 30.934 2.698 1.00 0.00 44 ASP A O 5
ATOM 7714 N N . ARG A 1 45 ? 15.113 32.070 0.732 1.00 0.00 45 ARG A N 5
ATOM 7715 C CA . ARG A 1 45 ? 13.820 32.713 1.045 1.00 0.00 45 ARG A CA 5
ATOM 7716 C C . ARG A 1 45 ? 12.684 31.686 0.873 1.00 0.00 45 ARG A C 5
ATOM 7717 O O . ARG A 1 45 ? 12.044 31.602 -0.187 1.00 0.00 45 ARG A O 5
ATOM 7738 N N . ALA A 1 46 ? 12.509 30.857 1.915 1.00 0.00 46 ALA A N 5
ATOM 7739 C CA . ALA A 1 46 ? 11.462 29.835 1.989 1.00 0.00 46 ALA A CA 5
ATOM 7740 C C . ALA A 1 46 ? 10.346 30.321 2.926 1.00 0.00 46 ALA A C 5
ATOM 7741 O O . ALA A 1 46 ? 10.479 30.239 4.155 1.00 0.00 46 ALA A O 5
ATOM 7748 N N . SER A 1 47 ? 9.280 30.896 2.323 1.00 0.00 47 SER A N 5
ATOM 7749 C CA . SER A 1 47 ? 8.071 31.311 3.047 1.00 0.00 47 SER A CA 5
ATOM 7750 C C . SER A 1 47 ? 7.341 30.063 3.598 1.00 0.00 47 SER A C 5
ATOM 7751 O O . SER A 1 47 ? 6.539 29.426 2.896 1.00 0.00 47 SER A O 5
ATOM 7759 N N . GLU A 1 48 ? 7.712 29.666 4.827 1.00 0.00 48 GLU A N 5
ATOM 7760 C CA . GLU A 1 48 ? 7.114 28.516 5.527 1.00 0.00 48 GLU A CA 5
ATOM 7761 C C . GLU A 1 48 ? 5.867 28.989 6.294 1.00 0.00 48 GLU A C 5
ATOM 7762 O O . GLU A 1 48 ? 5.792 30.167 6.658 1.00 0.00 48 GLU A O 5
ATOM 7774 N N . ARG A 1 49 ? 4.914 28.055 6.540 1.00 0.00 49 ARG A N 5
ATOM 7775 C CA . ARG A 1 49 ? 3.535 28.378 6.981 1.00 0.00 49 ARG A CA 5
ATOM 7776 C C . ARG A 1 49 ? 2.825 29.225 5.895 1.00 0.00 49 ARG A C 5
ATOM 7777 O O . ARG A 1 49 ? 3.135 30.410 5.734 1.00 0.00 49 ARG A O 5
ATOM 7798 N N . SER A 1 50 ? 1.892 28.598 5.152 1.00 0.00 50 SER A N 5
ATOM 7799 C CA . SER A 1 50 ? 1.197 29.231 4.017 1.00 0.00 50 SER A CA 5
ATOM 7800 C C . SER A 1 50 ? 0.389 30.478 4.470 1.00 0.00 50 SER A C 5
ATOM 7801 O O . SER A 1 50 ? 0.900 31.606 4.417 1.00 0.00 50 SER A O 5
ATOM 7809 N N . ASN A 1 51 ? -0.844 30.223 4.960 1.00 0.00 51 ASN A N 5
ATOM 7810 C CA . ASN A 1 51 ? -1.852 31.229 5.356 1.00 0.00 51 ASN A CA 5
ATOM 7811 C C . ASN A 1 51 ? -3.182 30.487 5.555 1.00 0.00 51 ASN A C 5
ATOM 7812 O O . ASN A 1 51 ? -3.538 29.629 4.739 1.00 0.00 51 ASN A O 5
ATOM 7823 N N . ASP A 1 52 ? -3.901 30.791 6.639 1.00 0.00 52 ASP A N 5
ATOM 7824 C CA . ASP A 1 52 ? -5.170 30.103 6.980 1.00 0.00 52 ASP A CA 5
ATOM 7825 C C . ASP A 1 52 ? -6.351 30.803 6.303 1.00 0.00 52 ASP A C 5
ATOM 7826 O O . ASP A 1 52 ? -7.350 30.168 5.935 1.00 0.00 52 ASP A O 5
ATOM 7835 N N . GLU A 1 53 ? -6.206 32.127 6.142 1.00 0.00 53 GLU A N 5
ATOM 7836 C CA . GLU A 1 53 ? -7.218 33.000 5.519 1.00 0.00 53 GLU A CA 5
ATOM 7837 C C . GLU A 1 53 ? -7.233 32.744 4.002 1.00 0.00 53 GLU A C 5
ATOM 7838 O O . GLU A 1 53 ? -6.191 32.387 3.440 1.00 0.00 53 GLU A O 5
ATOM 7850 N N . VAL A 1 54 ? -8.397 32.926 3.343 1.00 0.00 54 VAL A N 5
ATOM 7851 C CA . VAL A 1 54 ? -8.491 32.797 1.874 1.00 0.00 54 VAL A CA 5
ATOM 7852 C C . VAL A 1 54 ? -7.631 33.900 1.229 1.00 0.00 54 VAL A C 5
ATOM 7853 O O . VAL A 1 54 ? -6.776 33.613 0.406 1.00 0.00 54 VAL A O 5
ATOM 7866 N N . LEU A 1 55 ? -7.875 35.148 1.671 1.00 0.00 55 LEU A N 5
ATOM 7867 C CA . LEU A 1 55 ? -7.077 36.341 1.330 1.00 0.00 55 LEU A CA 5
ATOM 7868 C C . LEU A 1 55 ? -7.067 36.616 -0.198 1.00 0.00 55 LEU A C 5
ATOM 7869 O O . LEU A 1 55 ? -6.358 35.952 -0.964 1.00 0.00 55 LEU A O 5
ATOM 7885 N N . ASP A 1 56 ? -7.858 37.616 -0.625 1.00 0.00 56 ASP A N 5
ATOM 7886 C CA . ASP A 1 56 ? -8.024 37.979 -2.057 1.00 0.00 56 ASP A CA 5
ATOM 7887 C C . ASP A 1 56 ? -6.705 38.507 -2.671 1.00 0.00 56 ASP A C 5
ATOM 7888 O O . ASP A 1 56 ? -6.527 38.476 -3.897 1.00 0.00 56 ASP A O 5
ATOM 7897 N N . GLU A 1 57 ? -5.782 38.959 -1.793 1.00 0.00 57 GLU A N 5
ATOM 7898 C CA . GLU A 1 57 ? -4.455 39.484 -2.179 1.00 0.00 57 GLU A CA 5
ATOM 7899 C C . GLU A 1 57 ? -3.548 38.395 -2.791 1.00 0.00 57 GLU A C 5
ATOM 7900 O O . GLU A 1 57 ? -2.519 38.717 -3.398 1.00 0.00 57 GLU A O 5
ATOM 7912 N N . LEU A 1 58 ? -3.933 37.113 -2.614 1.00 0.00 58 LEU A N 5
ATOM 7913 C CA . LEU A 1 58 ? -3.149 35.972 -3.096 1.00 0.00 58 LEU A CA 5
ATOM 7914 C C . LEU A 1 58 ? -3.348 35.736 -4.605 1.00 0.00 58 LEU A C 5
ATOM 7915 O O . LEU A 1 58 ? -2.430 35.954 -5.393 1.00 0.00 58 LEU A O 5
ATOM 7931 N N . GLY A 1 59 ? -4.546 35.282 -4.996 1.00 0.00 59 GLY A N 5
ATOM 7932 C CA . GLY A 1 59 ? -4.832 34.915 -6.393 1.00 0.00 59 GLY A CA 5
ATOM 7933 C C . GLY A 1 59 ? -5.230 33.449 -6.492 1.00 0.00 59 GLY A C 5
ATOM 7934 O O . GLY A 1 59 ? -4.458 32.576 -6.085 1.00 0.00 59 GLY A O 5
ATOM 7938 N N . GLN A 1 60 ? -6.413 33.191 -7.085 1.00 0.00 60 GLN A N 5
ATOM 7939 C CA . GLN A 1 60 ? -7.104 31.883 -7.038 1.00 0.00 60 GLN A CA 5
ATOM 7940 C C . GLN A 1 60 ? -6.253 30.740 -7.617 1.00 0.00 60 GLN A C 5
ATOM 7941 O O . GLN A 1 60 ? -6.083 29.700 -6.967 1.00 0.00 60 GLN A O 5
ATOM 7955 N N . VAL A 1 61 ? -5.707 30.970 -8.827 1.00 0.00 61 VAL A N 5
ATOM 7956 C CA . VAL A 1 61 ? -4.881 29.980 -9.550 1.00 0.00 61 VAL A CA 5
ATOM 7957 C C . VAL A 1 61 ? -3.667 29.535 -8.711 1.00 0.00 61 VAL A C 5
ATOM 7958 O O . VAL A 1 61 ? -3.389 28.338 -8.626 1.00 0.00 61 VAL A O 5
ATOM 7971 N N . GLY A 1 62 ? -3.007 30.507 -8.051 1.00 0.00 62 GLY A N 5
ATOM 7972 C CA . GLY A 1 62 ? -1.807 30.254 -7.262 1.00 0.00 62 GLY A CA 5
ATOM 7973 C C . GLY A 1 62 ? -2.092 29.481 -5.990 1.00 0.00 62 GLY A C 5
ATOM 7974 O O . GLY A 1 62 ? -1.323 28.614 -5.620 1.00 0.00 62 GLY A O 5
ATOM 7978 N N . GLN A 1 63 ? -3.222 29.796 -5.340 1.00 0.00 63 GLN A N 5
ATOM 7979 C CA . GLN A 1 63 ? -3.642 29.160 -4.074 1.00 0.00 63 GLN A CA 5
ATOM 7980 C C . GLN A 1 63 ? -3.913 27.658 -4.261 1.00 0.00 63 GLN A C 5
ATOM 7981 O O . GLN A 1 63 ? -3.429 26.826 -3.488 1.00 0.00 63 GLN A O 5
ATOM 7995 N N . ASP A 1 64 ? -4.692 27.344 -5.307 1.00 0.00 64 ASP A N 5
ATOM 7996 C CA . ASP A 1 64 ? -5.058 25.960 -5.663 1.00 0.00 64 ASP A CA 5
ATOM 7997 C C . ASP A 1 64 ? -3.856 25.211 -6.250 1.00 0.00 64 ASP A C 5
ATOM 7998 O O . ASP A 1 64 ? -3.805 23.976 -6.207 1.00 0.00 64 ASP A O 5
ATOM 8007 N N . GLU A 1 65 ? -2.888 25.972 -6.797 1.00 0.00 65 GLU A N 5
ATOM 8008 C CA . GLU A 1 65 ? -1.635 25.413 -7.331 1.00 0.00 65 GLU A CA 5
ATOM 8009 C C . GLU A 1 65 ? -0.713 25.014 -6.168 1.00 0.00 65 GLU A C 5
ATOM 8010 O O . GLU A 1 65 ? -0.078 23.966 -6.219 1.00 0.00 65 GLU A O 5
ATOM 8022 N N . LEU A 1 66 ? -0.695 25.856 -5.109 1.00 0.00 66 LEU A N 5
ATOM 8023 C CA . LEU A 1 66 ? 0.015 25.570 -3.838 1.00 0.00 66 LEU A CA 5
ATOM 8024 C C . LEU A 1 66 ? -0.598 24.347 -3.156 1.00 0.00 66 LEU A C 5
ATOM 8025 O O . LEU A 1 66 ? 0.125 23.496 -2.655 1.00 0.00 66 LEU A O 5
ATOM 8041 N N . ARG A 1 67 ? -1.945 24.284 -3.146 1.00 0.00 67 ARG A N 5
ATOM 8042 C CA . ARG A 1 67 ? -2.680 23.159 -2.539 1.00 0.00 67 ARG A CA 5
ATOM 8043 C C . ARG A 1 67 ? -2.304 21.849 -3.244 1.00 0.00 67 ARG A C 5
ATOM 8044 O O . ARG A 1 67 ? -2.116 20.830 -2.596 1.00 0.00 67 ARG A O 5
ATOM 8065 N N . ALA A 1 68 ? -2.161 21.924 -4.582 1.00 0.00 68 ALA A N 5
ATOM 8066 C CA . ALA A 1 68 ? -1.771 20.788 -5.430 1.00 0.00 68 ALA A CA 5
ATOM 8067 C C . ALA A 1 68 ? -0.293 20.390 -5.206 1.00 0.00 68 ALA A C 5
ATOM 8068 O O . ALA A 1 68 ? 0.024 19.199 -5.203 1.00 0.00 68 ALA A O 5
ATOM 8075 N N . ILE A 1 69 ? 0.602 21.400 -5.018 1.00 0.00 69 ILE A N 5
ATOM 8076 C CA . ILE A 1 69 ? 2.050 21.171 -4.809 1.00 0.00 69 ILE A CA 5
ATOM 8077 C C . ILE A 1 69 ? 2.307 20.533 -3.440 1.00 0.00 69 ILE A C 5
ATOM 8078 O O . ILE A 1 69 ? 2.900 19.461 -3.362 1.00 0.00 69 ILE A O 5
ATOM 8094 N N . ASP A 1 70 ? 1.857 21.220 -2.379 1.00 0.00 70 ASP A N 5
ATOM 8095 C CA . ASP A 1 70 ? 2.032 20.795 -0.975 1.00 0.00 70 ASP A CA 5
ATOM 8096 C C . ASP A 1 70 ? 1.319 19.459 -0.690 1.00 0.00 70 ASP A C 5
ATOM 8097 O O . ASP A 1 70 ? 1.756 18.699 0.182 1.00 0.00 70 ASP A O 5
ATOM 8106 N N . ALA A 1 71 ? 0.218 19.176 -1.431 1.00 0.00 71 ALA A N 5
ATOM 8107 C CA . ALA A 1 71 ? -0.463 17.863 -1.382 1.00 0.00 71 ALA A CA 5
ATOM 8108 C C . ALA A 1 71 ? 0.424 16.788 -2.016 1.00 0.00 71 ALA A C 5
ATOM 8109 O O . ALA A 1 71 ? 0.572 15.707 -1.460 1.00 0.00 71 ALA A O 5
ATOM 8116 N N . ALA A 1 72 ? 1.027 17.124 -3.177 1.00 0.00 72 ALA A N 5
ATOM 8117 C CA . ALA A 1 72 ? 1.929 16.223 -3.927 1.00 0.00 72 ALA A CA 5
ATOM 8118 C C . ALA A 1 72 ? 3.225 15.941 -3.135 1.00 0.00 72 ALA A C 5
ATOM 8119 O O . ALA A 1 72 ? 3.774 14.842 -3.210 1.00 0.00 72 ALA A O 5
ATOM 8126 N N . LEU A 1 73 ? 3.669 16.940 -2.348 1.00 0.00 73 LEU A N 5
ATOM 8127 C CA . LEU A 1 73 ? 4.821 16.817 -1.426 1.00 0.00 73 LEU A CA 5
ATOM 8128 C C . LEU A 1 73 ? 4.458 15.911 -0.239 1.00 0.00 73 LEU A C 5
ATOM 8129 O O . LEU A 1 73 ? 5.287 15.135 0.239 1.00 0.00 73 LEU A O 5
ATOM 8145 N N . ALA A 1 74 ? 3.196 16.031 0.220 1.00 0.00 74 ALA A N 5
ATOM 8146 C CA . ALA A 1 74 ? 2.619 15.167 1.267 1.00 0.00 74 ALA A CA 5
ATOM 8147 C C . ALA A 1 74 ? 2.432 13.723 0.759 1.00 0.00 74 ALA A C 5
ATOM 8148 O O . ALA A 1 74 ? 2.446 12.779 1.554 1.00 0.00 74 ALA A O 5
ATOM 8155 N N . ARG A 1 75 ? 2.256 13.564 -0.577 1.00 0.00 75 ARG A N 5
ATOM 8156 C CA . ARG A 1 75 ? 2.204 12.241 -1.229 1.00 0.00 75 ARG A CA 5
ATOM 8157 C C . ARG A 1 75 ? 3.600 11.595 -1.209 1.00 0.00 75 ARG A C 5
ATOM 8158 O O . ARG A 1 75 ? 3.718 10.399 -0.994 1.00 0.00 75 ARG A O 5
ATOM 8179 N N . ILE A 1 76 ? 4.647 12.408 -1.449 1.00 0.00 76 ILE A N 5
ATOM 8180 C CA . ILE A 1 76 ? 6.058 11.949 -1.433 1.00 0.00 76 ILE A CA 5
ATOM 8181 C C . ILE A 1 76 ? 6.465 11.523 -0.010 1.00 0.00 76 ILE A C 5
ATOM 8182 O O . ILE A 1 76 ? 7.094 10.473 0.176 1.00 0.00 76 ILE A O 5
ATOM 8198 N N . ALA A 1 77 ? 6.060 12.345 0.974 1.00 0.00 77 ALA A N 5
ATOM 8199 C CA . ALA A 1 77 ? 6.306 12.108 2.405 1.00 0.00 77 ALA A CA 5
ATOM 8200 C C . ALA A 1 77 ? 5.620 10.813 2.869 1.00 0.00 77 ALA A C 5
ATOM 8201 O O . ALA A 1 77 ? 6.199 10.037 3.632 1.00 0.00 77 ALA A O 5
ATOM 8208 N N . SER A 1 78 ? 4.396 10.586 2.362 1.00 0.00 78 SER A N 5
ATOM 8209 C CA . SER A 1 78 ? 3.602 9.376 2.651 1.00 0.00 78 SER A CA 5
ATOM 8210 C C . SER A 1 78 ? 4.114 8.161 1.841 1.00 0.00 78 SER A C 5
ATOM 8211 O O . SER A 1 78 ? 3.920 7.013 2.254 1.00 0.00 78 SER A O 5
ATOM 8219 N N . GLY A 1 79 ? 4.771 8.434 0.697 1.00 0.00 79 GLY A N 5
ATOM 8220 C CA . GLY A 1 79 ? 5.252 7.393 -0.222 1.00 0.00 79 GLY A CA 5
ATOM 8221 C C . GLY A 1 79 ? 4.196 6.959 -1.241 1.00 0.00 79 GLY A C 5
ATOM 8222 O O . GLY A 1 79 ? 4.363 5.946 -1.910 1.00 0.00 79 GLY A O 5
ATOM 8226 N N . THR A 1 80 ? 3.112 7.743 -1.355 1.00 0.00 80 THR A N 5
ATOM 8227 C CA . THR A 1 80 ? 1.982 7.475 -2.269 1.00 0.00 80 THR A CA 5
ATOM 8228 C C . THR A 1 80 ? 1.943 8.520 -3.422 1.00 0.00 80 THR A C 5
ATOM 8229 O O . THR A 1 80 ? 0.890 8.774 -4.020 1.00 0.00 80 THR A O 5
ATOM 8240 N N . PHE A 1 81 ? 3.111 9.132 -3.734 1.00 0.00 81 PHE A N 5
ATOM 8241 C CA . PHE A 1 81 ? 3.273 9.958 -4.948 1.00 0.00 81 PHE A CA 5
ATOM 8242 C C . PHE A 1 81 ? 3.274 9.057 -6.202 1.00 0.00 81 PHE A C 5
ATOM 8243 O O . PHE A 1 81 ? 3.851 7.960 -6.184 1.00 0.00 81 PHE A O 5
ATOM 8260 N N . GLY A 1 82 ? 2.661 9.565 -7.287 1.00 0.00 82 GLY A N 5
ATOM 8261 C CA . GLY A 1 82 ? 2.445 8.787 -8.505 1.00 0.00 82 GLY A CA 5
ATOM 8262 C C . GLY A 1 82 ? 1.285 7.817 -8.355 1.00 0.00 82 GLY A C 5
ATOM 8263 O O . GLY A 1 82 ? 1.242 6.784 -9.028 1.00 0.00 82 GLY A O 5
ATOM 8267 N N . THR A 1 83 ? 0.334 8.173 -7.469 1.00 0.00 83 THR A N 5
ATOM 8268 C CA . THR A 1 83 ? -0.895 7.405 -7.225 1.00 0.00 83 THR A CA 5
ATOM 8269 C C . THR A 1 83 ? -2.128 8.292 -7.470 1.00 0.00 83 THR A C 5
ATOM 8270 O O . THR A 1 83 ? -2.265 9.356 -6.846 1.00 0.00 83 THR A O 5
ATOM 8281 N N . CYS A 1 84 ? -2.979 7.879 -8.432 1.00 0.00 84 CYS A N 5
ATOM 8282 C CA . CYS A 1 84 ? -4.327 8.428 -8.607 1.00 0.00 84 CYS A CA 5
ATOM 8283 C C . CYS A 1 84 ? -5.148 8.114 -7.352 1.00 0.00 84 CYS A C 5
ATOM 8284 O O . CYS A 1 84 ? -5.703 7.016 -7.232 1.00 0.00 84 CYS A O 5
ATOM 8291 N N . VAL A 1 85 ? -5.168 9.082 -6.408 1.00 0.00 85 VAL A N 5
ATOM 8292 C CA . VAL A 1 85 ? -5.812 8.936 -5.078 1.00 0.00 85 VAL A CA 5
ATOM 8293 C C . VAL A 1 85 ? -7.342 8.770 -5.212 1.00 0.00 85 VAL A C 5
ATOM 8294 O O . VAL A 1 85 ? -7.995 8.153 -4.362 1.00 0.00 85 VAL A O 5
ATOM 8307 N N . LYS A 1 86 ? -7.873 9.304 -6.324 1.00 0.00 86 LYS A N 5
ATOM 8308 C CA . LYS A 1 86 ? -9.311 9.320 -6.643 1.00 0.00 86 LYS A CA 5
ATOM 8309 C C . LYS A 1 86 ? -9.833 7.916 -7.076 1.00 0.00 86 LYS A C 5
ATOM 8310 O O . LYS A 1 86 ? -11.047 7.686 -7.123 1.00 0.00 86 LYS A O 5
ATOM 8329 N N . CYS A 1 87 ? -8.899 6.994 -7.394 1.00 0.00 87 CYS A N 5
ATOM 8330 C CA . CYS A 1 87 ? -9.241 5.640 -7.909 1.00 0.00 87 CYS A CA 5
ATOM 8331 C C . CYS A 1 87 ? -8.468 4.520 -7.177 1.00 0.00 87 CYS A C 5
ATOM 8332 O O . CYS A 1 87 ? -8.887 3.359 -7.204 1.00 0.00 87 CYS A O 5
ATOM 8339 N N . GLY A 1 88 ? -7.337 4.882 -6.541 1.00 0.00 88 GLY A N 5
ATOM 8340 C CA . GLY A 1 88 ? -6.390 3.904 -6.000 1.00 0.00 88 GLY A CA 5
ATOM 8341 C C . GLY A 1 88 ? -5.640 3.143 -7.095 1.00 0.00 88 GLY A C 5
ATOM 8342 O O . GLY A 1 88 ? -5.636 1.908 -7.113 1.00 0.00 88 GLY A O 5
ATOM 8346 N N . LYS A 1 89 ? -5.025 3.901 -8.026 1.00 0.00 89 LYS A N 5
ATOM 8347 C CA . LYS A 1 89 ? -4.182 3.341 -9.116 1.00 0.00 89 LYS A CA 5
ATOM 8348 C C . LYS A 1 89 ? -2.999 4.289 -9.392 1.00 0.00 89 LYS A C 5
ATOM 8349 O O . LYS A 1 89 ? -2.751 5.192 -8.607 1.00 0.00 89 LYS A O 5
ATOM 8368 N N . ARG A 1 90 ? -2.278 4.067 -10.507 1.00 0.00 90 ARG A N 5
ATOM 8369 C CA . ARG A 1 90 ? -1.094 4.868 -10.901 1.00 0.00 90 ARG A CA 5
ATOM 8370 C C . ARG A 1 90 ? -1.458 6.254 -11.499 1.00 0.00 90 ARG A C 5
ATOM 8371 O O . ARG A 1 90 ? -2.600 6.514 -11.903 1.00 0.00 90 ARG A O 5
ATOM 8392 N N . ILE A 1 91 ? -0.448 7.147 -11.487 1.00 0.00 91 ILE A N 5
ATOM 8393 C CA . ILE A 1 91 ? -0.385 8.346 -12.349 1.00 0.00 91 ILE A CA 5
ATOM 8394 C C . ILE A 1 91 ? 0.642 8.060 -13.472 1.00 0.00 91 ILE A C 5
ATOM 8395 O O . ILE A 1 91 ? 1.659 7.398 -13.223 1.00 0.00 91 ILE A O 5
ATOM 8411 N N . SER A 1 92 ? 0.381 8.565 -14.687 1.00 0.00 92 SER A N 5
ATOM 8412 C CA . SER A 1 92 ? 1.303 8.451 -15.834 1.00 0.00 92 SER A CA 5
ATOM 8413 C C . SER A 1 92 ? 2.497 9.393 -15.666 1.00 0.00 92 SER A C 5
ATOM 8414 O O . SER A 1 92 ? 2.390 10.446 -15.020 1.00 0.00 92 SER A O 5
ATOM 8422 N N . GLU A 1 93 ? 3.620 9.004 -16.284 1.00 0.00 93 GLU A N 5
ATOM 8423 C CA . GLU A 1 93 ? 4.868 9.778 -16.250 1.00 0.00 93 GLU A CA 5
ATOM 8424 C C . GLU A 1 93 ? 4.700 11.086 -17.044 1.00 0.00 93 GLU A C 5
ATOM 8425 O O . GLU A 1 93 ? 5.225 12.127 -16.651 1.00 0.00 93 GLU A O 5
ATOM 8437 N N . ASP A 1 94 ? 3.943 10.996 -18.161 1.00 0.00 94 ASP A N 5
ATOM 8438 C CA . ASP A 1 94 ? 3.586 12.153 -19.017 1.00 0.00 94 ASP A CA 5
ATOM 8439 C C . ASP A 1 94 ? 2.813 13.212 -18.222 1.00 0.00 94 ASP A C 5
ATOM 8440 O O . ASP A 1 94 ? 3.042 14.415 -18.387 1.00 0.00 94 ASP A O 5
ATOM 8449 N N . ARG A 1 95 ? 1.903 12.728 -17.357 1.00 0.00 95 ARG A N 5
ATOM 8450 C CA . ARG A 1 95 ? 1.123 13.571 -16.444 1.00 0.00 95 ARG A CA 5
ATOM 8451 C C . ARG A 1 95 ? 2.055 14.265 -15.438 1.00 0.00 95 ARG A C 5
ATOM 8452 O O . ARG A 1 95 ? 1.940 15.462 -15.217 1.00 0.00 95 ARG A O 5
ATOM 8473 N N . LEU A 1 96 ? 2.997 13.487 -14.872 1.00 0.00 96 LEU A N 5
ATOM 8474 C CA . LEU A 1 96 ? 3.918 13.961 -13.813 1.00 0.00 96 LEU A CA 5
ATOM 8475 C C . LEU A 1 96 ? 4.976 14.957 -14.342 1.00 0.00 96 LEU A C 5
ATOM 8476 O O . LEU A 1 96 ? 5.402 15.849 -13.614 1.00 0.00 96 LEU A O 5
ATOM 8492 N N . LYS A 1 97 ? 5.410 14.783 -15.600 1.00 0.00 97 LYS A N 5
ATOM 8493 C CA . LYS A 1 97 ? 6.461 15.636 -16.205 1.00 0.00 97 LYS A CA 5
ATOM 8494 C C . LYS A 1 97 ? 5.852 16.958 -16.720 1.00 0.00 97 LYS A C 5
ATOM 8495 O O . LYS A 1 97 ? 6.548 17.974 -16.812 1.00 0.00 97 LYS A O 5
ATOM 8514 N N . ALA A 1 98 ? 4.555 16.911 -17.079 1.00 0.00 98 ALA A N 5
ATOM 8515 C CA . ALA A 1 98 ? 3.777 18.097 -17.485 1.00 0.00 98 ALA A CA 5
ATOM 8516 C C . ALA A 1 98 ? 3.346 18.908 -16.249 1.00 0.00 98 ALA A C 5
ATOM 8517 O O . ALA A 1 98 ? 3.448 20.138 -16.221 1.00 0.00 98 ALA A O 5
ATOM 8524 N N . VAL A 1 99 ? 2.881 18.178 -15.230 1.00 0.00 99 VAL A N 5
ATOM 8525 C CA . VAL A 1 99 ? 2.339 18.736 -13.991 1.00 0.00 99 VAL A CA 5
ATOM 8526 C C . VAL A 1 99 ? 2.543 17.712 -12.836 1.00 0.00 99 VAL A C 5
ATOM 8527 O O . VAL A 1 99 ? 1.770 16.764 -12.694 1.00 0.00 99 VAL A O 5
ATOM 8540 N N . PRO A 1 100 ? 3.649 17.840 -12.027 1.00 0.00 100 PRO A N 5
ATOM 8541 C CA . PRO A 1 100 ? 3.880 16.970 -10.837 1.00 0.00 100 PRO A CA 5
ATOM 8542 C C . PRO A 1 100 ? 2.961 17.339 -9.646 1.00 0.00 100 PRO A C 5
ATOM 8543 O O . PRO A 1 100 ? 2.882 16.601 -8.657 1.00 0.00 100 PRO A O 5
ATOM 8554 N N . TYR A 1 101 ? 2.260 18.480 -9.769 1.00 0.00 101 TYR A N 5
ATOM 8555 C CA . TYR A 1 101 ? 1.328 18.989 -8.756 1.00 0.00 101 TYR A CA 5
ATOM 8556 C C . TYR A 1 101 ? -0.102 18.705 -9.210 1.00 0.00 101 TYR A C 5
ATOM 8557 O O . TYR A 1 101 ? -0.868 19.606 -9.566 1.00 0.00 101 TYR A O 5
ATOM 8575 N N . THR A 1 102 ? -0.440 17.416 -9.251 1.00 0.00 102 THR A N 5
ATOM 8576 C CA . THR A 1 102 ? -1.778 16.967 -9.608 1.00 0.00 102 THR A CA 5
ATOM 8577 C C . THR A 1 102 ? -2.179 15.766 -8.713 1.00 0.00 102 THR A C 5
ATOM 8578 O O . THR A 1 102 ? -1.497 14.734 -8.706 1.00 0.00 102 THR A O 5
ATOM 8589 N N . PRO A 1 103 ? -3.264 15.903 -7.883 1.00 0.00 103 PRO A N 5
ATOM 8590 C CA . PRO A 1 103 ? -3.812 14.767 -7.102 1.00 0.00 103 PRO A CA 5
ATOM 8591 C C . PRO A 1 103 ? -4.530 13.738 -8.010 1.00 0.00 103 PRO A C 5
ATOM 8592 O O . PRO A 1 103 ? -4.646 12.547 -7.658 1.00 0.00 103 PRO A O 5
ATOM 8603 N N . PHE A 1 104 ? -5.002 14.208 -9.187 1.00 0.00 104 PHE A N 5
ATOM 8604 C CA . PHE A 1 104 ? -5.772 13.375 -10.124 1.00 0.00 104 PHE A CA 5
ATOM 8605 C C . PHE A 1 104 ? -4.921 12.977 -11.339 1.00 0.00 104 PHE A C 5
ATOM 8606 O O . PHE A 1 104 ? -4.069 13.723 -11.817 1.00 0.00 104 PHE A O 5
ATOM 8623 N N . CYS A 1 105 ? -5.182 11.770 -11.793 1.00 0.00 105 CYS A N 5
ATOM 8624 C CA . CYS A 1 105 ? -4.720 11.219 -13.081 1.00 0.00 105 CYS A CA 5
ATOM 8625 C C . CYS A 1 105 ? -5.333 12.006 -14.258 1.00 0.00 105 CYS A C 5
ATOM 8626 O O . CYS A 1 105 ? -6.319 12.724 -14.062 1.00 0.00 105 CYS A O 5
ATOM 8633 N N . GLN A 1 106 ? -4.772 11.829 -15.475 1.00 0.00 106 GLN A N 5
ATOM 8634 C CA . GLN A 1 106 ? -5.161 12.592 -16.682 1.00 0.00 106 GLN A CA 5
ATOM 8635 C C . GLN A 1 106 ? -6.681 12.490 -16.981 1.00 0.00 106 GLN A C 5
ATOM 8636 O O . GLN A 1 106 ? -7.359 13.516 -17.128 1.00 0.00 106 GLN A O 5
ATOM 8650 N N . GLU A 1 107 ? -7.203 11.249 -17.034 1.00 0.00 107 GLU A N 5
ATOM 8651 C CA . GLU A 1 107 ? -8.614 10.992 -17.426 1.00 0.00 107 GLU A CA 5
ATOM 8652 C C . GLU A 1 107 ? -9.619 11.295 -16.294 1.00 0.00 107 GLU A C 5
ATOM 8653 O O . GLU A 1 107 ? -10.761 11.667 -16.576 1.00 0.00 107 GLU A O 5
ATOM 8665 N N . CYS A 1 108 ? -9.199 11.140 -15.027 1.00 0.00 108 CYS A N 5
ATOM 8666 C CA . CYS A 1 108 ? -10.058 11.463 -13.860 1.00 0.00 108 CYS A CA 5
ATOM 8667 C C . CYS A 1 108 ? -10.104 12.970 -13.602 1.00 0.00 108 CYS A C 5
ATOM 8668 O O . CYS A 1 108 ? -11.069 13.462 -13.015 1.00 0.00 108 CYS A O 5
ATOM 8675 N N . ALA A 1 109 ? -9.045 13.686 -14.032 1.00 0.00 109 ALA A N 5
ATOM 8676 C CA . ALA A 1 109 ? -9.034 15.156 -14.057 1.00 0.00 109 ALA A CA 5
ATOM 8677 C C . ALA A 1 109 ? -9.952 15.667 -15.181 1.00 0.00 109 ALA A C 5
ATOM 8678 O O . ALA A 1 109 ? -10.621 16.693 -15.036 1.00 0.00 109 ALA A O 5
ATOM 8685 N N . ALA A 1 110 ? -9.975 14.914 -16.295 1.00 0.00 110 ALA A N 5
ATOM 8686 C CA . ALA A 1 110 ? -10.814 15.213 -17.471 1.00 0.00 110 ALA A CA 5
ATOM 8687 C C . ALA A 1 110 ? -12.309 14.930 -17.204 1.00 0.00 110 ALA A C 5
ATOM 8688 O O . ALA A 1 110 ? -13.188 15.577 -17.792 1.00 0.00 110 ALA A O 5
ATOM 8695 N N . ALA A 1 111 ? -12.581 13.961 -16.310 1.00 0.00 111 ALA A N 5
ATOM 8696 C CA . ALA A 1 111 ? -13.945 13.475 -16.018 1.00 0.00 111 ALA A CA 5
ATOM 8697 C C . ALA A 1 111 ? -14.338 13.743 -14.548 1.00 0.00 111 ALA A C 5
ATOM 8698 O O . ALA A 1 111 ? -15.092 12.962 -13.962 1.00 0.00 111 ALA A O 5
ATOM 8705 N N . LEU A 1 112 ? -13.837 14.860 -13.982 1.00 0.00 112 LEU A N 5
ATOM 8706 C CA . LEU A 1 112 ? -14.196 15.325 -12.611 1.00 0.00 112 LEU A CA 5
ATOM 8707 C C . LEU A 1 112 ? -15.734 15.517 -12.465 1.00 0.00 112 LEU A C 5
ATOM 8708 O O . LEU A 1 112 ? -16.407 14.640 -11.885 1.00 0.00 112 LEU A O 5
ATOM 8726 N N . LEU A 1 1 ? 14.400 10.068 -17.759 1.00 0.00 1 LEU A N 6
ATOM 8727 C CA . LEU A 1 1 ? 15.491 10.793 -18.453 1.00 0.00 1 LEU A CA 6
ATOM 8728 C C . LEU A 1 1 ? 16.480 9.758 -19.011 1.00 0.00 1 LEU A C 6
ATOM 8729 O O . LEU A 1 1 ? 16.902 8.858 -18.271 1.00 0.00 1 LEU A O 6
ATOM 8747 N N . ALA A 1 2 ? 16.820 9.904 -20.314 1.00 0.00 2 ALA A N 6
ATOM 8748 C CA . ALA A 1 2 ? 17.730 9.008 -21.061 1.00 0.00 2 ALA A CA 6
ATOM 8749 C C . ALA A 1 2 ? 17.142 7.581 -21.170 1.00 0.00 2 ALA A C 6
ATOM 8750 O O . ALA A 1 2 ? 16.605 7.211 -22.221 1.00 0.00 2 ALA A O 6
ATOM 8757 N N . GLY A 1 3 ? 17.232 6.805 -20.073 1.00 0.00 3 GLY A N 6
ATOM 8758 C CA . GLY A 1 3 ? 16.581 5.500 -19.979 1.00 0.00 3 GLY A CA 6
ATOM 8759 C C . GLY A 1 3 ? 15.105 5.654 -19.631 1.00 0.00 3 GLY A C 6
ATOM 8760 O O . GLY A 1 3 ? 14.232 5.308 -20.435 1.00 0.00 3 GLY A O 6
ATOM 8764 N N . GLY A 1 4 ? 14.833 6.189 -18.417 1.00 0.00 4 GLY A N 6
ATOM 8765 C CA . GLY A 1 4 ? 13.459 6.463 -17.953 1.00 0.00 4 GLY A CA 6
ATOM 8766 C C . GLY A 1 4 ? 12.764 5.262 -17.314 1.00 0.00 4 GLY A C 6
ATOM 8767 O O . GLY A 1 4 ? 11.533 5.220 -17.249 1.00 0.00 4 GLY A O 6
ATOM 8771 N N . LYS A 1 5 ? 13.559 4.289 -16.834 1.00 0.00 5 LYS A N 6
ATOM 8772 C CA . LYS A 1 5 ? 13.047 3.039 -16.211 1.00 0.00 5 LYS A CA 6
ATOM 8773 C C . LYS A 1 5 ? 12.709 3.233 -14.720 1.00 0.00 5 LYS A C 6
ATOM 8774 O O . LYS A 1 5 ? 12.150 2.332 -14.081 1.00 0.00 5 LYS A O 6
ATOM 8793 N N . SER A 1 6 ? 13.051 4.407 -14.179 1.00 0.00 6 SER A N 6
ATOM 8794 C CA . SER A 1 6 ? 12.654 4.827 -12.824 1.00 0.00 6 SER A CA 6
ATOM 8795 C C . SER A 1 6 ? 11.696 6.025 -12.945 1.00 0.00 6 SER A C 6
ATOM 8796 O O . SER A 1 6 ? 11.777 6.787 -13.919 1.00 0.00 6 SER A O 6
ATOM 8804 N N . MET A 1 7 ? 10.769 6.166 -11.974 1.00 0.00 7 MET A N 6
ATOM 8805 C CA . MET A 1 7 ? 9.818 7.305 -11.934 1.00 0.00 7 MET A CA 6
ATOM 8806 C C . MET A 1 7 ? 10.581 8.623 -11.700 1.00 0.00 7 MET A C 6
ATOM 8807 O O . MET A 1 7 ? 10.224 9.665 -12.263 1.00 0.00 7 MET A O 6
ATOM 8821 N N . ASN A 1 8 ? 11.651 8.526 -10.883 1.00 0.00 8 ASN A N 6
ATOM 8822 C CA . ASN A 1 8 ? 12.532 9.650 -10.506 1.00 0.00 8 ASN A CA 6
ATOM 8823 C C . ASN A 1 8 ? 11.712 10.757 -9.810 1.00 0.00 8 ASN A C 6
ATOM 8824 O O . ASN A 1 8 ? 11.471 11.849 -10.360 1.00 0.00 8 ASN A O 6
ATOM 8835 N N . VAL A 1 9 ? 11.245 10.417 -8.593 1.00 0.00 9 VAL A N 6
ATOM 8836 C CA . VAL A 1 9 ? 10.396 11.291 -7.772 1.00 0.00 9 VAL A CA 6
ATOM 8837 C C . VAL A 1 9 ? 11.162 12.558 -7.332 1.00 0.00 9 VAL A C 6
ATOM 8838 O O . VAL A 1 9 ? 10.561 13.613 -7.220 1.00 0.00 9 VAL A O 6
ATOM 8851 N N . GLU A 1 10 ? 12.490 12.428 -7.122 1.00 0.00 10 GLU A N 6
ATOM 8852 C CA . GLU A 1 10 ? 13.367 13.518 -6.617 1.00 0.00 10 GLU A CA 6
ATOM 8853 C C . GLU A 1 10 ? 13.366 14.759 -7.542 1.00 0.00 10 GLU A C 6
ATOM 8854 O O . GLU A 1 10 ? 13.444 15.896 -7.060 1.00 0.00 10 GLU A O 6
ATOM 8866 N N . SER A 1 11 ? 13.295 14.527 -8.863 1.00 0.00 11 SER A N 6
ATOM 8867 C CA . SER A 1 11 ? 13.209 15.612 -9.860 1.00 0.00 11 SER A CA 6
ATOM 8868 C C . SER A 1 11 ? 11.843 16.319 -9.792 1.00 0.00 11 SER A C 6
ATOM 8869 O O . SER A 1 11 ? 11.767 17.551 -9.904 1.00 0.00 11 SER A O 6
ATOM 8877 N N . TYR A 1 12 ? 10.777 15.524 -9.584 1.00 0.00 12 TYR A N 6
ATOM 8878 C CA . TYR A 1 12 ? 9.408 16.043 -9.404 1.00 0.00 12 TYR A CA 6
ATOM 8879 C C . TYR A 1 12 ? 9.299 16.786 -8.066 1.00 0.00 12 TYR A C 6
ATOM 8880 O O . TYR A 1 12 ? 8.603 17.789 -7.961 1.00 0.00 12 TYR A O 6
ATOM 8898 N N . GLU A 1 13 ? 10.040 16.287 -7.067 1.00 0.00 13 GLU A N 6
ATOM 8899 C CA . GLU A 1 13 ? 10.043 16.794 -5.704 1.00 0.00 13 GLU A CA 6
ATOM 8900 C C . GLU A 1 13 ? 10.565 18.240 -5.702 1.00 0.00 13 GLU A C 6
ATOM 8901 O O . GLU A 1 13 ? 9.864 19.160 -5.278 1.00 0.00 13 GLU A O 6
ATOM 8913 N N . LYS A 1 14 ? 11.785 18.422 -6.247 1.00 0.00 14 LYS A N 6
ATOM 8914 C CA . LYS A 1 14 ? 12.474 19.716 -6.231 1.00 0.00 14 LYS A CA 6
ATOM 8915 C C . LYS A 1 14 ? 11.768 20.759 -7.109 1.00 0.00 14 LYS A C 6
ATOM 8916 O O . LYS A 1 14 ? 11.687 21.909 -6.714 1.00 0.00 14 LYS A O 6
ATOM 8935 N N . ILE A 1 15 ? 11.260 20.351 -8.300 1.00 0.00 15 ILE A N 6
ATOM 8936 C CA . ILE A 1 15 ? 10.603 21.287 -9.247 1.00 0.00 15 ILE A CA 6
ATOM 8937 C C . ILE A 1 15 ? 9.309 21.854 -8.626 1.00 0.00 15 ILE A C 6
ATOM 8938 O O . ILE A 1 15 ? 8.936 23.004 -8.875 1.00 0.00 15 ILE A O 6
ATOM 8954 N N . LEU A 1 16 ? 8.651 21.031 -7.784 1.00 0.00 16 LEU A N 6
ATOM 8955 C CA . LEU A 1 16 ? 7.475 21.443 -7.006 1.00 0.00 16 LEU A CA 6
ATOM 8956 C C . LEU A 1 16 ? 7.868 22.441 -5.910 1.00 0.00 16 LEU A C 6
ATOM 8957 O O . LEU A 1 16 ? 7.154 23.415 -5.681 1.00 0.00 16 LEU A O 6
ATOM 8973 N N . ARG A 1 17 ? 8.999 22.171 -5.237 1.00 0.00 17 ARG A N 6
ATOM 8974 C CA . ARG A 1 17 ? 9.551 23.051 -4.196 1.00 0.00 17 ARG A CA 6
ATOM 8975 C C . ARG A 1 17 ? 9.905 24.433 -4.792 1.00 0.00 17 ARG A C 6
ATOM 8976 O O . ARG A 1 17 ? 9.524 25.447 -4.242 1.00 0.00 17 ARG A O 6
ATOM 8997 N N . ASP A 1 18 ? 10.582 24.442 -5.953 1.00 0.00 18 ASP A N 6
ATOM 8998 C CA . ASP A 1 18 ? 10.965 25.683 -6.670 1.00 0.00 18 ASP A CA 6
ATOM 8999 C C . ASP A 1 18 ? 9.717 26.509 -7.024 1.00 0.00 18 ASP A C 6
ATOM 9000 O O . ASP A 1 18 ? 9.654 27.720 -6.757 1.00 0.00 18 ASP A O 6
ATOM 9009 N N . ARG A 1 19 ? 8.710 25.803 -7.585 1.00 0.00 19 ARG A N 6
ATOM 9010 C CA . ARG A 1 19 ? 7.458 26.410 -8.075 1.00 0.00 19 ARG A CA 6
ATOM 9011 C C . ARG A 1 19 ? 6.625 26.993 -6.923 1.00 0.00 19 ARG A C 6
ATOM 9012 O O . ARG A 1 19 ? 6.081 28.082 -7.052 1.00 0.00 19 ARG A O 6
ATOM 9033 N N . GLN A 1 20 ? 6.546 26.281 -5.793 1.00 0.00 20 GLN A N 6
ATOM 9034 C CA . GLN A 1 20 ? 5.736 26.731 -4.650 1.00 0.00 20 GLN A CA 6
ATOM 9035 C C . GLN A 1 20 ? 6.392 27.936 -3.962 1.00 0.00 20 GLN A C 6
ATOM 9036 O O . GLN A 1 20 ? 5.677 28.779 -3.466 1.00 0.00 20 GLN A O 6
ATOM 9050 N N . ARG A 1 21 ? 7.753 27.999 -3.950 1.00 0.00 21 ARG A N 6
ATOM 9051 C CA . ARG A 1 21 ? 8.511 29.081 -3.271 1.00 0.00 21 ARG A CA 6
ATOM 9052 C C . ARG A 1 21 ? 8.296 30.426 -3.980 1.00 0.00 21 ARG A C 6
ATOM 9053 O O . ARG A 1 21 ? 8.012 31.442 -3.330 1.00 0.00 21 ARG A O 6
ATOM 9074 N N . GLU A 1 22 ? 8.414 30.405 -5.323 1.00 0.00 22 GLU A N 6
ATOM 9075 C CA . GLU A 1 22 ? 8.201 31.598 -6.161 1.00 0.00 22 GLU A CA 6
ATOM 9076 C C . GLU A 1 22 ? 6.733 32.046 -6.112 1.00 0.00 22 GLU A C 6
ATOM 9077 O O . GLU A 1 22 ? 6.450 33.244 -6.151 1.00 0.00 22 GLU A O 6
ATOM 9089 N N . LEU A 1 23 ? 5.817 31.071 -5.977 1.00 0.00 23 LEU A N 6
ATOM 9090 C CA . LEU A 1 23 ? 4.377 31.340 -5.836 1.00 0.00 23 LEU A CA 6
ATOM 9091 C C . LEU A 1 23 ? 4.016 31.803 -4.407 1.00 0.00 23 LEU A C 6
ATOM 9092 O O . LEU A 1 23 ? 3.106 32.607 -4.264 1.00 0.00 23 LEU A O 6
ATOM 9108 N N . TYR A 1 24 ? 4.743 31.309 -3.374 1.00 0.00 24 TYR A N 6
ATOM 9109 C CA . TYR A 1 24 ? 4.518 31.704 -1.953 1.00 0.00 24 TYR A CA 6
ATOM 9110 C C . TYR A 1 24 ? 4.692 33.227 -1.809 1.00 0.00 24 TYR A C 6
ATOM 9111 O O . TYR A 1 24 ? 3.801 33.928 -1.333 1.00 0.00 24 TYR A O 6
ATOM 9129 N N . ARG A 1 25 ? 5.865 33.707 -2.261 1.00 0.00 25 ARG A N 6
ATOM 9130 C CA . ARG A 1 25 ? 6.241 35.133 -2.203 1.00 0.00 25 ARG A CA 6
ATOM 9131 C C . ARG A 1 25 ? 5.453 35.971 -3.240 1.00 0.00 25 ARG A C 6
ATOM 9132 O O . ARG A 1 25 ? 5.263 37.175 -3.046 1.00 0.00 25 ARG A O 6
ATOM 9153 N N . ARG A 1 26 ? 5.005 35.313 -4.340 1.00 0.00 26 ARG A N 6
ATOM 9154 C CA . ARG A 1 26 ? 4.156 35.951 -5.372 1.00 0.00 26 ARG A CA 6
ATOM 9155 C C . ARG A 1 26 ? 2.796 36.397 -4.808 1.00 0.00 26 ARG A C 6
ATOM 9156 O O . ARG A 1 26 ? 2.396 37.535 -5.006 1.00 0.00 26 ARG A O 6
ATOM 9177 N N . LEU A 1 27 ? 2.068 35.484 -4.136 1.00 0.00 27 LEU A N 6
ATOM 9178 C CA . LEU A 1 27 ? 0.734 35.808 -3.577 1.00 0.00 27 LEU A CA 6
ATOM 9179 C C . LEU A 1 27 ? 0.863 36.537 -2.229 1.00 0.00 27 LEU A C 6
ATOM 9180 O O . LEU A 1 27 ? -0.009 37.330 -1.881 1.00 0.00 27 LEU A O 6
ATOM 9196 N N . HIS A 1 28 ? 1.989 36.316 -1.510 1.00 0.00 28 HIS A N 6
ATOM 9197 C CA . HIS A 1 28 ? 2.356 37.120 -0.315 1.00 0.00 28 HIS A CA 6
ATOM 9198 C C . HIS A 1 28 ? 3.146 38.384 -0.731 1.00 0.00 28 HIS A C 6
ATOM 9199 O O . HIS A 1 28 ? 3.968 38.862 0.029 1.00 0.00 28 HIS A O 6
ATOM 9214 N N . LYS A 1 29 ? 2.837 38.936 -1.921 1.00 0.00 29 LYS A N 6
ATOM 9215 C CA . LYS A 1 29 ? 3.435 40.190 -2.448 1.00 0.00 29 LYS A CA 6
ATOM 9216 C C . LYS A 1 29 ? 3.130 41.400 -1.546 1.00 0.00 29 LYS A C 6
ATOM 9217 O O . LYS A 1 29 ? 3.912 42.344 -1.491 1.00 0.00 29 LYS A O 6
ATOM 9236 N N . ILE A 1 30 ? 1.978 41.352 -0.855 1.00 0.00 30 ILE A N 6
ATOM 9237 C CA . ILE A 1 30 ? 1.577 42.375 0.140 1.00 0.00 30 ILE A CA 6
ATOM 9238 C C . ILE A 1 30 ? 2.549 42.409 1.348 1.00 0.00 30 ILE A C 6
ATOM 9239 O O . ILE A 1 30 ? 2.679 43.432 2.016 1.00 0.00 30 ILE A O 6
ATOM 9255 N N . GLU A 1 31 ? 3.207 41.266 1.613 1.00 0.00 31 GLU A N 6
ATOM 9256 C CA . GLU A 1 31 ? 4.217 41.111 2.680 1.00 0.00 31 GLU A CA 6
ATOM 9257 C C . GLU A 1 31 ? 5.636 41.254 2.105 1.00 0.00 31 GLU A C 6
ATOM 9258 O O . GLU A 1 31 ? 6.542 41.779 2.761 1.00 0.00 31 GLU A O 6
ATOM 9270 N N . ALA A 1 32 ? 5.796 40.783 0.862 1.00 0.00 32 ALA A N 6
ATOM 9271 C CA . ALA A 1 32 ? 7.103 40.652 0.200 1.00 0.00 32 ALA A CA 6
ATOM 9272 C C . ALA A 1 32 ? 7.458 41.938 -0.561 1.00 0.00 32 ALA A C 6
ATOM 9273 O O . ALA A 1 32 ? 6.746 42.340 -1.488 1.00 0.00 32 ALA A O 6
ATOM 9280 N N . ASP A 1 33 ? 8.578 42.573 -0.159 1.00 0.00 33 ASP A N 6
ATOM 9281 C CA . ASP A 1 33 ? 9.157 43.745 -0.858 1.00 0.00 33 ASP A CA 6
ATOM 9282 C C . ASP A 1 33 ? 9.841 43.329 -2.180 1.00 0.00 33 ASP A C 6
ATOM 9283 O O . ASP A 1 33 ? 10.283 44.194 -2.951 1.00 0.00 33 ASP A O 6
ATOM 9292 N N . PHE A 1 34 ? 9.942 41.992 -2.384 1.00 0.00 34 PHE A N 6
ATOM 9293 C CA . PHE A 1 34 ? 10.539 41.347 -3.558 1.00 0.00 34 PHE A CA 6
ATOM 9294 C C . PHE A 1 34 ? 12.049 41.621 -3.586 1.00 0.00 34 PHE A C 6
ATOM 9295 O O . PHE A 1 34 ? 12.532 42.502 -4.309 1.00 0.00 34 PHE A O 6
ATOM 9312 N N . GLU A 1 35 ? 12.771 40.905 -2.703 1.00 0.00 35 GLU A N 6
ATOM 9313 C CA . GLU A 1 35 ? 14.240 40.884 -2.712 1.00 0.00 35 GLU A CA 6
ATOM 9314 C C . GLU A 1 35 ? 14.727 40.098 -3.936 1.00 0.00 35 GLU A C 6
ATOM 9315 O O . GLU A 1 35 ? 15.709 40.497 -4.576 1.00 0.00 35 GLU A O 6
ATOM 9327 N N . GLU A 1 36 ? 13.999 38.989 -4.236 1.00 0.00 36 GLU A N 6
ATOM 9328 C CA . GLU A 1 36 ? 14.283 38.063 -5.346 1.00 0.00 36 GLU A CA 6
ATOM 9329 C C . GLU A 1 36 ? 15.584 37.270 -5.075 1.00 0.00 36 GLU A C 6
ATOM 9330 O O . GLU A 1 36 ? 16.674 37.857 -5.068 1.00 0.00 36 GLU A O 6
ATOM 9342 N N . PRO A 1 37 ? 15.495 35.930 -4.811 1.00 0.00 37 PRO A N 6
ATOM 9343 C CA . PRO A 1 37 ? 16.686 35.065 -4.788 1.00 0.00 37 PRO A CA 6
ATOM 9344 C C . PRO A 1 37 ? 17.259 34.911 -6.221 1.00 0.00 37 PRO A C 6
ATOM 9345 O O . PRO A 1 37 ? 16.631 34.292 -7.092 1.00 0.00 37 PRO A O 6
ATOM 9356 N N . ARG A 1 38 ? 18.438 35.524 -6.457 1.00 0.00 38 ARG A N 6
ATOM 9357 C CA . ARG A 1 38 ? 19.142 35.499 -7.766 1.00 0.00 38 ARG A CA 6
ATOM 9358 C C . ARG A 1 38 ? 19.526 34.056 -8.177 1.00 0.00 38 ARG A C 6
ATOM 9359 O O . ARG A 1 38 ? 19.825 33.784 -9.343 1.00 0.00 38 ARG A O 6
ATOM 9380 N N . ASN A 1 39 ? 19.555 33.160 -7.184 1.00 0.00 39 ASN A N 6
ATOM 9381 C CA . ASN A 1 39 ? 19.673 31.710 -7.374 1.00 0.00 39 ASN A CA 6
ATOM 9382 C C . ASN A 1 39 ? 18.680 31.014 -6.421 1.00 0.00 39 ASN A C 6
ATOM 9383 O O . ASN A 1 39 ? 18.369 31.578 -5.363 1.00 0.00 39 ASN A O 6
ATOM 9394 N N . PRO A 1 40 ? 18.134 29.801 -6.767 1.00 0.00 40 PRO A N 6
ATOM 9395 C CA . PRO A 1 40 ? 17.220 29.057 -5.871 1.00 0.00 40 PRO A CA 6
ATOM 9396 C C . PRO A 1 40 ? 18.009 28.416 -4.708 1.00 0.00 40 PRO A C 6
ATOM 9397 O O . PRO A 1 40 ? 18.309 27.211 -4.718 1.00 0.00 40 PRO A O 6
ATOM 9408 N N . ASP A 1 41 ? 18.386 29.275 -3.747 1.00 0.00 41 ASP A N 6
ATOM 9409 C CA . ASP A 1 41 ? 19.163 28.893 -2.554 1.00 0.00 41 ASP A CA 6
ATOM 9410 C C . ASP A 1 41 ? 18.258 28.099 -1.605 1.00 0.00 41 ASP A C 6
ATOM 9411 O O . ASP A 1 41 ? 18.680 27.118 -0.982 1.00 0.00 41 ASP A O 6
ATOM 9420 N N . ASP A 1 42 ? 16.991 28.545 -1.546 1.00 0.00 42 ASP A N 6
ATOM 9421 C CA . ASP A 1 42 ? 15.927 27.910 -0.763 1.00 0.00 42 ASP A CA 6
ATOM 9422 C C . ASP A 1 42 ? 15.302 26.746 -1.571 1.00 0.00 42 ASP A C 6
ATOM 9423 O O . ASP A 1 42 ? 14.205 26.851 -2.140 1.00 0.00 42 ASP A O 6
ATOM 9432 N N . GLU A 1 43 ? 16.079 25.645 -1.666 1.00 0.00 43 GLU A N 6
ATOM 9433 C CA . GLU A 1 43 ? 15.620 24.367 -2.253 1.00 0.00 43 GLU A CA 6
ATOM 9434 C C . GLU A 1 43 ? 14.404 23.858 -1.456 1.00 0.00 43 GLU A C 6
ATOM 9435 O O . GLU A 1 43 ? 13.372 23.490 -2.024 1.00 0.00 43 GLU A O 6
ATOM 9447 N N . ASP A 1 44 ? 14.569 23.874 -0.128 1.00 0.00 44 ASP A N 6
ATOM 9448 C CA . ASP A 1 44 ? 13.487 23.680 0.837 1.00 0.00 44 ASP A CA 6
ATOM 9449 C C . ASP A 1 44 ? 13.942 24.252 2.178 1.00 0.00 44 ASP A C 6
ATOM 9450 O O . ASP A 1 44 ? 14.579 23.558 2.983 1.00 0.00 44 ASP A O 6
ATOM 9459 N N . ARG A 1 45 ? 13.651 25.541 2.402 1.00 0.00 45 ARG A N 6
ATOM 9460 C CA . ARG A 1 45 ? 14.046 26.256 3.632 1.00 0.00 45 ARG A CA 6
ATOM 9461 C C . ARG A 1 45 ? 12.855 26.275 4.617 1.00 0.00 45 ARG A C 6
ATOM 9462 O O . ARG A 1 45 ? 12.429 27.342 5.080 1.00 0.00 45 ARG A O 6
ATOM 9483 N N . ALA A 1 46 ? 12.307 25.061 4.887 1.00 0.00 46 ALA A N 6
ATOM 9484 C CA . ALA A 1 46 ? 11.164 24.824 5.807 1.00 0.00 46 ALA A CA 6
ATOM 9485 C C . ALA A 1 46 ? 9.851 25.478 5.302 1.00 0.00 46 ALA A C 6
ATOM 9486 O O . ALA A 1 46 ? 9.876 26.461 4.561 1.00 0.00 46 ALA A O 6
ATOM 9493 N N . SER A 1 47 ? 8.703 24.917 5.689 1.00 0.00 47 SER A N 6
ATOM 9494 C CA . SER A 1 47 ? 7.384 25.488 5.373 1.00 0.00 47 SER A CA 6
ATOM 9495 C C . SER A 1 47 ? 6.681 25.820 6.697 1.00 0.00 47 SER A C 6
ATOM 9496 O O . SER A 1 47 ? 6.768 26.967 7.159 1.00 0.00 47 SER A O 6
ATOM 9504 N N . GLU A 1 48 ? 6.034 24.799 7.319 1.00 0.00 48 GLU A N 6
ATOM 9505 C CA . GLU A 1 48 ? 5.397 24.893 8.652 1.00 0.00 48 GLU A CA 6
ATOM 9506 C C . GLU A 1 48 ? 4.250 25.930 8.700 1.00 0.00 48 GLU A C 6
ATOM 9507 O O . GLU A 1 48 ? 4.087 26.739 7.781 1.00 0.00 48 GLU A O 6
ATOM 9519 N N . ARG A 1 49 ? 3.480 25.890 9.806 1.00 0.00 49 ARG A N 6
ATOM 9520 C CA . ARG A 1 49 ? 2.252 26.686 10.005 1.00 0.00 49 ARG A CA 6
ATOM 9521 C C . ARG A 1 49 ? 1.285 26.481 8.813 1.00 0.00 49 ARG A C 6
ATOM 9522 O O . ARG A 1 49 ? 0.564 25.473 8.776 1.00 0.00 49 ARG A O 6
ATOM 9543 N N . SER A 1 50 ? 1.331 27.418 7.824 1.00 0.00 50 SER A N 6
ATOM 9544 C CA . SER A 1 50 ? 0.458 27.449 6.633 1.00 0.00 50 SER A CA 6
ATOM 9545 C C . SER A 1 50 ? -1.042 27.492 7.003 1.00 0.00 50 SER A C 6
ATOM 9546 O O . SER A 1 50 ? -1.409 27.385 8.189 1.00 0.00 50 SER A O 6
ATOM 9554 N N . ASN A 1 51 ? -1.897 27.732 5.985 1.00 0.00 51 ASN A N 6
ATOM 9555 C CA . ASN A 1 51 ? -3.372 27.756 6.140 1.00 0.00 51 ASN A CA 6
ATOM 9556 C C . ASN A 1 51 ? -3.792 28.952 7.041 1.00 0.00 51 ASN A C 6
ATOM 9557 O O . ASN A 1 51 ? -2.930 29.726 7.478 1.00 0.00 51 ASN A O 6
ATOM 9568 N N . ASP A 1 52 ? -5.118 29.144 7.249 1.00 0.00 52 ASP A N 6
ATOM 9569 C CA . ASP A 1 52 ? -5.684 30.284 8.021 1.00 0.00 52 ASP A CA 6
ATOM 9570 C C . ASP A 1 52 ? -5.378 31.626 7.299 1.00 0.00 52 ASP A C 6
ATOM 9571 O O . ASP A 1 52 ? -5.494 32.717 7.863 1.00 0.00 52 ASP A O 6
ATOM 9580 N N . GLU A 1 53 ? -5.020 31.513 6.011 1.00 0.00 53 GLU A N 6
ATOM 9581 C CA . GLU A 1 53 ? -4.680 32.645 5.153 1.00 0.00 53 GLU A CA 6
ATOM 9582 C C . GLU A 1 53 ? -5.972 33.157 4.513 1.00 0.00 53 GLU A C 6
ATOM 9583 O O . GLU A 1 53 ? -6.241 32.952 3.314 1.00 0.00 53 GLU A O 6
ATOM 9595 N N . VAL A 1 54 ? -6.795 33.780 5.378 1.00 0.00 54 VAL A N 6
ATOM 9596 C CA . VAL A 1 54 ? -8.151 34.245 5.049 1.00 0.00 54 VAL A CA 6
ATOM 9597 C C . VAL A 1 54 ? -8.098 35.394 4.028 1.00 0.00 54 VAL A C 6
ATOM 9598 O O . VAL A 1 54 ? -9.057 35.606 3.270 1.00 0.00 54 VAL A O 6
ATOM 9611 N N . LEU A 1 55 ? -6.954 36.112 4.019 1.00 0.00 55 LEU A N 6
ATOM 9612 C CA . LEU A 1 55 ? -6.696 37.231 3.105 1.00 0.00 55 LEU A CA 6
ATOM 9613 C C . LEU A 1 55 ? -6.856 36.779 1.635 1.00 0.00 55 LEU A C 6
ATOM 9614 O O . LEU A 1 55 ? -6.058 35.989 1.120 1.00 0.00 55 LEU A O 6
ATOM 9630 N N . ASP A 1 56 ? -7.910 37.286 0.989 1.00 0.00 56 ASP A N 6
ATOM 9631 C CA . ASP A 1 56 ? -8.297 36.894 -0.376 1.00 0.00 56 ASP A CA 6
ATOM 9632 C C . ASP A 1 56 ? -7.415 37.606 -1.438 1.00 0.00 56 ASP A C 6
ATOM 9633 O O . ASP A 1 56 ? -7.537 37.337 -2.637 1.00 0.00 56 ASP A O 6
ATOM 9642 N N . GLU A 1 57 ? -6.501 38.500 -0.974 1.00 0.00 57 GLU A N 6
ATOM 9643 C CA . GLU A 1 57 ? -5.496 39.172 -1.839 1.00 0.00 57 GLU A CA 6
ATOM 9644 C C . GLU A 1 57 ? -4.459 38.171 -2.402 1.00 0.00 57 GLU A C 6
ATOM 9645 O O . GLU A 1 57 ? -3.687 38.520 -3.305 1.00 0.00 57 GLU A O 6
ATOM 9657 N N . LEU A 1 58 ? -4.436 36.938 -1.857 1.00 0.00 58 LEU A N 6
ATOM 9658 C CA . LEU A 1 58 ? -3.636 35.843 -2.426 1.00 0.00 58 LEU A CA 6
ATOM 9659 C C . LEU A 1 58 ? -4.328 35.357 -3.712 1.00 0.00 58 LEU A C 6
ATOM 9660 O O . LEU A 1 58 ? -5.549 35.136 -3.694 1.00 0.00 58 LEU A O 6
ATOM 9676 N N . GLY A 1 59 ? -3.555 35.214 -4.804 1.00 0.00 59 GLY A N 6
ATOM 9677 C CA . GLY A 1 59 ? -4.089 34.753 -6.091 1.00 0.00 59 GLY A CA 6
ATOM 9678 C C . GLY A 1 59 ? -4.689 33.354 -5.990 1.00 0.00 59 GLY A C 6
ATOM 9679 O O . GLY A 1 59 ? -4.037 32.462 -5.452 1.00 0.00 59 GLY A O 6
ATOM 9683 N N . GLN A 1 60 ? -5.930 33.172 -6.507 1.00 0.00 60 GLN A N 6
ATOM 9684 C CA . GLN A 1 60 ? -6.687 31.903 -6.377 1.00 0.00 60 GLN A CA 6
ATOM 9685 C C . GLN A 1 60 ? -5.974 30.754 -7.114 1.00 0.00 60 GLN A C 6
ATOM 9686 O O . GLN A 1 60 ? -5.855 29.653 -6.584 1.00 0.00 60 GLN A O 6
ATOM 9700 N N . VAL A 1 61 ? -5.481 31.047 -8.333 1.00 0.00 61 VAL A N 6
ATOM 9701 C CA . VAL A 1 61 ? -4.656 30.104 -9.122 1.00 0.00 61 VAL A CA 6
ATOM 9702 C C . VAL A 1 61 ? -3.383 29.705 -8.349 1.00 0.00 61 VAL A C 6
ATOM 9703 O O . VAL A 1 61 ? -2.952 28.563 -8.427 1.00 0.00 61 VAL A O 6
ATOM 9716 N N . GLY A 1 62 ? -2.829 30.660 -7.580 1.00 0.00 62 GLY A N 6
ATOM 9717 C CA . GLY A 1 62 ? -1.685 30.401 -6.712 1.00 0.00 62 GLY A CA 6
ATOM 9718 C C . GLY A 1 62 ? -2.043 29.486 -5.543 1.00 0.00 62 GLY A C 6
ATOM 9719 O O . GLY A 1 62 ? -1.312 28.557 -5.249 1.00 0.00 62 GLY A O 6
ATOM 9723 N N . GLN A 1 63 ? -3.205 29.744 -4.908 1.00 0.00 63 GLN A N 6
ATOM 9724 C CA . GLN A 1 63 ? -3.671 29.017 -3.704 1.00 0.00 63 GLN A CA 6
ATOM 9725 C C . GLN A 1 63 ? -4.014 27.544 -4.027 1.00 0.00 63 GLN A C 6
ATOM 9726 O O . GLN A 1 63 ? -3.594 26.640 -3.310 1.00 0.00 63 GLN A O 6
ATOM 9740 N N . ASP A 1 64 ? -4.788 27.327 -5.110 1.00 0.00 64 ASP A N 6
ATOM 9741 C CA . ASP A 1 64 ? -5.212 25.976 -5.555 1.00 0.00 64 ASP A CA 6
ATOM 9742 C C . ASP A 1 64 ? -4.013 25.168 -6.058 1.00 0.00 64 ASP A C 6
ATOM 9743 O O . ASP A 1 64 ? -3.922 23.966 -5.801 1.00 0.00 64 ASP A O 6
ATOM 9752 N N . GLU A 1 65 ? -3.098 25.844 -6.777 1.00 0.00 65 GLU A N 6
ATOM 9753 C CA . GLU A 1 65 ? -1.893 25.193 -7.311 1.00 0.00 65 GLU A CA 6
ATOM 9754 C C . GLU A 1 65 ? -0.924 24.852 -6.166 1.00 0.00 65 GLU A C 6
ATOM 9755 O O . GLU A 1 65 ? -0.260 23.829 -6.219 1.00 0.00 65 GLU A O 6
ATOM 9767 N N . LEU A 1 66 ? -0.902 25.702 -5.116 1.00 0.00 66 LEU A N 6
ATOM 9768 C CA . LEU A 1 66 ? -0.129 25.445 -3.873 1.00 0.00 66 LEU A CA 6
ATOM 9769 C C . LEU A 1 66 ? -0.695 24.238 -3.121 1.00 0.00 66 LEU A C 6
ATOM 9770 O O . LEU A 1 66 ? 0.058 23.436 -2.585 1.00 0.00 66 LEU A O 6
ATOM 9786 N N . ARG A 1 67 ? -2.035 24.151 -3.069 1.00 0.00 67 ARG A N 6
ATOM 9787 C CA . ARG A 1 67 ? -2.740 23.011 -2.467 1.00 0.00 67 ARG A CA 6
ATOM 9788 C C . ARG A 1 67 ? -2.321 21.714 -3.174 1.00 0.00 67 ARG A C 6
ATOM 9789 O O . ARG A 1 67 ? -2.042 20.721 -2.523 1.00 0.00 67 ARG A O 6
ATOM 9810 N N . ALA A 1 68 ? -2.243 21.790 -4.518 1.00 0.00 68 ALA A N 6
ATOM 9811 C CA . ALA A 1 68 ? -1.868 20.669 -5.394 1.00 0.00 68 ALA A CA 6
ATOM 9812 C C . ALA A 1 68 ? -0.375 20.299 -5.250 1.00 0.00 68 ALA A C 6
ATOM 9813 O O . ALA A 1 68 ? -0.031 19.114 -5.248 1.00 0.00 68 ALA A O 6
ATOM 9820 N N . ILE A 1 69 ? 0.504 21.328 -5.123 1.00 0.00 69 ILE A N 6
ATOM 9821 C CA . ILE A 1 69 ? 1.959 21.129 -5.010 1.00 0.00 69 ILE A CA 6
ATOM 9822 C C . ILE A 1 69 ? 2.279 20.471 -3.661 1.00 0.00 69 ILE A C 6
ATOM 9823 O O . ILE A 1 69 ? 2.912 19.423 -3.611 1.00 0.00 69 ILE A O 6
ATOM 9839 N N . ASP A 1 70 ? 1.795 21.108 -2.588 1.00 0.00 70 ASP A N 6
ATOM 9840 C CA . ASP A 1 70 ? 1.974 20.649 -1.196 1.00 0.00 70 ASP A CA 6
ATOM 9841 C C . ASP A 1 70 ? 1.228 19.335 -0.906 1.00 0.00 70 ASP A C 6
ATOM 9842 O O . ASP A 1 70 ? 1.595 18.626 0.033 1.00 0.00 70 ASP A O 6
ATOM 9851 N N . ALA A 1 71 ? 0.175 19.033 -1.701 1.00 0.00 71 ALA A N 6
ATOM 9852 C CA . ALA A 1 71 ? -0.499 17.716 -1.667 1.00 0.00 71 ALA A CA 6
ATOM 9853 C C . ALA A 1 71 ? 0.479 16.653 -2.160 1.00 0.00 71 ALA A C 6
ATOM 9854 O O . ALA A 1 71 ? 0.782 15.709 -1.444 1.00 0.00 71 ALA A O 6
ATOM 9861 N N . ALA A 1 72 ? 1.018 16.895 -3.370 1.00 0.00 72 ALA A N 6
ATOM 9862 C CA . ALA A 1 72 ? 1.956 15.993 -4.056 1.00 0.00 72 ALA A CA 6
ATOM 9863 C C . ALA A 1 72 ? 3.224 15.750 -3.208 1.00 0.00 72 ALA A C 6
ATOM 9864 O O . ALA A 1 72 ? 3.665 14.613 -3.074 1.00 0.00 72 ALA A O 6
ATOM 9871 N N . LEU A 1 73 ? 3.743 16.833 -2.597 1.00 0.00 73 LEU A N 6
ATOM 9872 C CA . LEU A 1 73 ? 4.948 16.808 -1.731 1.00 0.00 73 LEU A CA 6
ATOM 9873 C C . LEU A 1 73 ? 4.692 16.041 -0.420 1.00 0.00 73 LEU A C 6
ATOM 9874 O O . LEU A 1 73 ? 5.567 15.313 0.063 1.00 0.00 73 LEU A O 6
ATOM 9890 N N . ALA A 1 74 ? 3.476 16.214 0.140 1.00 0.00 74 ALA A N 6
ATOM 9891 C CA . ALA A 1 74 ? 3.022 15.470 1.337 1.00 0.00 74 ALA A CA 6
ATOM 9892 C C . ALA A 1 74 ? 2.896 13.970 1.020 1.00 0.00 74 ALA A C 6
ATOM 9893 O O . ALA A 1 74 ? 3.144 13.130 1.881 1.00 0.00 74 ALA A O 6
ATOM 9900 N N . ARG A 1 75 ? 2.520 13.662 -0.242 1.00 0.00 75 ARG A N 6
ATOM 9901 C CA . ARG A 1 75 ? 2.391 12.279 -0.741 1.00 0.00 75 ARG A CA 6
ATOM 9902 C C . ARG A 1 75 ? 3.770 11.644 -0.996 1.00 0.00 75 ARG A C 6
ATOM 9903 O O . ARG A 1 75 ? 3.900 10.430 -0.927 1.00 0.00 75 ARG A O 6
ATOM 9924 N N . ILE A 1 76 ? 4.792 12.470 -1.300 1.00 0.00 76 ILE A N 6
ATOM 9925 C CA . ILE A 1 76 ? 6.191 11.988 -1.441 1.00 0.00 76 ILE A CA 6
ATOM 9926 C C . ILE A 1 76 ? 6.730 11.585 -0.056 1.00 0.00 76 ILE A C 6
ATOM 9927 O O . ILE A 1 76 ? 7.330 10.517 0.110 1.00 0.00 76 ILE A O 6
ATOM 9943 N N . ALA A 1 77 ? 6.455 12.454 0.931 1.00 0.00 77 ALA A N 6
ATOM 9944 C CA . ALA A 1 77 ? 6.815 12.238 2.341 1.00 0.00 77 ALA A CA 6
ATOM 9945 C C . ALA A 1 77 ? 6.051 11.035 2.938 1.00 0.00 77 ALA A C 6
ATOM 9946 O O . ALA A 1 77 ? 6.582 10.309 3.779 1.00 0.00 77 ALA A O 6
ATOM 9953 N N . SER A 1 78 ? 4.806 10.824 2.463 1.00 0.00 78 SER A N 6
ATOM 9954 C CA . SER A 1 78 ? 3.934 9.723 2.924 1.00 0.00 78 SER A CA 6
ATOM 9955 C C . SER A 1 78 ? 4.237 8.404 2.175 1.00 0.00 78 SER A C 6
ATOM 9956 O O . SER A 1 78 ? 3.944 7.316 2.684 1.00 0.00 78 SER A O 6
ATOM 9964 N N . GLY A 1 79 ? 4.825 8.522 0.966 1.00 0.00 79 GLY A N 6
ATOM 9965 C CA . GLY A 1 79 ? 5.148 7.363 0.118 1.00 0.00 79 GLY A CA 6
ATOM 9966 C C . GLY A 1 79 ? 3.997 6.922 -0.789 1.00 0.00 79 GLY A C 6
ATOM 9967 O O . GLY A 1 79 ? 4.008 5.802 -1.297 1.00 0.00 79 GLY A O 6
ATOM 9971 N N . THR A 1 80 ? 2.995 7.798 -0.974 1.00 0.00 80 THR A N 6
ATOM 9972 C CA . THR A 1 80 ? 1.822 7.548 -1.847 1.00 0.00 80 THR A CA 6
ATOM 9973 C C . THR A 1 80 ? 1.804 8.519 -3.066 1.00 0.00 80 THR A C 6
ATOM 9974 O O . THR A 1 80 ? 0.764 8.710 -3.717 1.00 0.00 80 THR A O 6
ATOM 9985 N N . PHE A 1 81 ? 2.971 9.132 -3.382 1.00 0.00 81 PHE A N 6
ATOM 9986 C CA . PHE A 1 81 ? 3.145 9.903 -4.631 1.00 0.00 81 PHE A CA 6
ATOM 9987 C C . PHE A 1 81 ? 3.223 8.934 -5.815 1.00 0.00 81 PHE A C 6
ATOM 9988 O O . PHE A 1 81 ? 3.910 7.910 -5.731 1.00 0.00 81 PHE A O 6
ATOM 10005 N N . GLY A 1 82 ? 2.542 9.291 -6.912 1.00 0.00 82 GLY A N 6
ATOM 10006 C CA . GLY A 1 82 ? 2.366 8.398 -8.052 1.00 0.00 82 GLY A CA 6
ATOM 10007 C C . GLY A 1 82 ? 1.124 7.521 -7.903 1.00 0.00 82 GLY A C 6
ATOM 10008 O O . GLY A 1 82 ? 0.940 6.581 -8.668 1.00 0.00 82 GLY A O 6
ATOM 10012 N N . THR A 1 83 ? 0.264 7.847 -6.909 1.00 0.00 83 THR A N 6
ATOM 10013 C CA . THR A 1 83 ? -1.027 7.165 -6.692 1.00 0.00 83 THR A CA 6
ATOM 10014 C C . THR A 1 83 ? -2.177 8.176 -6.837 1.00 0.00 83 THR A C 6
ATOM 10015 O O . THR A 1 83 ? -2.249 9.167 -6.096 1.00 0.00 83 THR A O 6
ATOM 10026 N N . CYS A 1 84 ? -3.048 7.925 -7.824 1.00 0.00 84 CYS A N 6
ATOM 10027 C CA . CYS A 1 84 ? -4.297 8.664 -8.001 1.00 0.00 84 CYS A CA 6
ATOM 10028 C C . CYS A 1 84 ? -5.312 8.233 -6.940 1.00 0.00 84 CYS A C 6
ATOM 10029 O O . CYS A 1 84 ? -6.048 7.262 -7.134 1.00 0.00 84 CYS A O 6
ATOM 10036 N N . VAL A 1 85 ? -5.330 8.971 -5.823 1.00 0.00 85 VAL A N 6
ATOM 10037 C CA . VAL A 1 85 ? -6.200 8.691 -4.659 1.00 0.00 85 VAL A CA 6
ATOM 10038 C C . VAL A 1 85 ? -7.706 8.893 -4.973 1.00 0.00 85 VAL A C 6
ATOM 10039 O O . VAL A 1 85 ? -8.563 8.432 -4.215 1.00 0.00 85 VAL A O 6
ATOM 10052 N N . LYS A 1 86 ? -8.006 9.565 -6.109 1.00 0.00 86 LYS A N 6
ATOM 10053 C CA . LYS A 1 86 ? -9.394 9.839 -6.545 1.00 0.00 86 LYS A CA 6
ATOM 10054 C C . LYS A 1 86 ? -10.067 8.581 -7.152 1.00 0.00 86 LYS A C 6
ATOM 10055 O O . LYS A 1 86 ? -11.290 8.537 -7.291 1.00 0.00 86 LYS A O 6
ATOM 10074 N N . CYS A 1 87 ? -9.261 7.571 -7.536 1.00 0.00 87 CYS A N 6
ATOM 10075 C CA . CYS A 1 87 ? -9.794 6.284 -8.061 1.00 0.00 87 CYS A CA 6
ATOM 10076 C C . CYS A 1 87 ? -8.932 5.074 -7.620 1.00 0.00 87 CYS A C 6
ATOM 10077 O O . CYS A 1 87 ? -9.169 3.946 -8.074 1.00 0.00 87 CYS A O 6
ATOM 10084 N N . GLY A 1 88 ? -7.961 5.318 -6.703 1.00 0.00 88 GLY A N 6
ATOM 10085 C CA . GLY A 1 88 ? -7.072 4.267 -6.165 1.00 0.00 88 GLY A CA 6
ATOM 10086 C C . GLY A 1 88 ? -6.184 3.596 -7.218 1.00 0.00 88 GLY A C 6
ATOM 10087 O O . GLY A 1 88 ? -5.875 2.403 -7.109 1.00 0.00 88 GLY A O 6
ATOM 10091 N N . LYS A 1 89 ? -5.784 4.368 -8.245 1.00 0.00 89 LYS A N 6
ATOM 10092 C CA . LYS A 1 89 ? -4.985 3.861 -9.388 1.00 0.00 89 LYS A CA 6
ATOM 10093 C C . LYS A 1 89 ? -3.601 4.547 -9.413 1.00 0.00 89 LYS A C 6
ATOM 10094 O O . LYS A 1 89 ? -3.238 5.246 -8.468 1.00 0.00 89 LYS A O 6
ATOM 10113 N N . ARG A 1 90 ? -2.839 4.317 -10.497 1.00 0.00 90 ARG A N 6
ATOM 10114 C CA . ARG A 1 90 ? -1.493 4.894 -10.704 1.00 0.00 90 ARG A CA 6
ATOM 10115 C C . ARG A 1 90 ? -1.598 6.265 -11.422 1.00 0.00 90 ARG A C 6
ATOM 10116 O O . ARG A 1 90 ? -2.569 6.521 -12.150 1.00 0.00 90 ARG A O 6
ATOM 10137 N N . ILE A 1 91 ? -0.620 7.159 -11.168 1.00 0.00 91 ILE A N 6
ATOM 10138 C CA . ILE A 1 91 ? -0.395 8.364 -11.999 1.00 0.00 91 ILE A CA 6
ATOM 10139 C C . ILE A 1 91 ? 0.645 7.999 -13.081 1.00 0.00 91 ILE A C 6
ATOM 10140 O O . ILE A 1 91 ? 1.639 7.326 -12.773 1.00 0.00 91 ILE A O 6
ATOM 10156 N N . SER A 1 92 ? 0.429 8.463 -14.321 1.00 0.00 92 SER A N 6
ATOM 10157 C CA . SER A 1 92 ? 1.345 8.185 -15.446 1.00 0.00 92 SER A CA 6
ATOM 10158 C C . SER A 1 92 ? 2.633 9.015 -15.311 1.00 0.00 92 SER A C 6
ATOM 10159 O O . SER A 1 92 ? 2.617 10.101 -14.734 1.00 0.00 92 SER A O 6
ATOM 10167 N N . GLU A 1 93 ? 3.743 8.482 -15.851 1.00 0.00 93 GLU A N 6
ATOM 10168 C CA . GLU A 1 93 ? 5.037 9.193 -15.919 1.00 0.00 93 GLU A CA 6
ATOM 10169 C C . GLU A 1 93 ? 4.888 10.475 -16.765 1.00 0.00 93 GLU A C 6
ATOM 10170 O O . GLU A 1 93 ? 5.408 11.530 -16.403 1.00 0.00 93 GLU A O 6
ATOM 10182 N N . ASP A 1 94 ? 4.142 10.344 -17.882 1.00 0.00 94 ASP A N 6
ATOM 10183 C CA . ASP A 1 94 ? 3.847 11.455 -18.810 1.00 0.00 94 ASP A CA 6
ATOM 10184 C C . ASP A 1 94 ? 2.947 12.508 -18.150 1.00 0.00 94 ASP A C 6
ATOM 10185 O O . ASP A 1 94 ? 3.072 13.703 -18.435 1.00 0.00 94 ASP A O 6
ATOM 10194 N N . ARG A 1 95 ? 2.048 12.042 -17.269 1.00 0.00 95 ARG A N 6
ATOM 10195 C CA . ARG A 1 95 ? 1.176 12.914 -16.460 1.00 0.00 95 ARG A CA 6
ATOM 10196 C C . ARG A 1 95 ? 2.031 13.719 -15.466 1.00 0.00 95 ARG A C 6
ATOM 10197 O O . ARG A 1 95 ? 1.847 14.918 -15.330 1.00 0.00 95 ARG A O 6
ATOM 10218 N N . LEU A 1 96 ? 2.991 13.030 -14.821 1.00 0.00 96 LEU A N 6
ATOM 10219 C CA . LEU A 1 96 ? 3.870 13.617 -13.787 1.00 0.00 96 LEU A CA 6
ATOM 10220 C C . LEU A 1 96 ? 4.893 14.600 -14.388 1.00 0.00 96 LEU A C 6
ATOM 10221 O O . LEU A 1 96 ? 5.239 15.596 -13.764 1.00 0.00 96 LEU A O 6
ATOM 10237 N N . LYS A 1 97 ? 5.395 14.300 -15.595 1.00 0.00 97 LYS A N 6
ATOM 10238 C CA . LYS A 1 97 ? 6.419 15.139 -16.251 1.00 0.00 97 LYS A CA 6
ATOM 10239 C C . LYS A 1 97 ? 5.770 16.406 -16.847 1.00 0.00 97 LYS A C 6
ATOM 10240 O O . LYS A 1 97 ? 6.418 17.446 -16.959 1.00 0.00 97 LYS A O 6
ATOM 10259 N N . ALA A 1 98 ? 4.476 16.287 -17.214 1.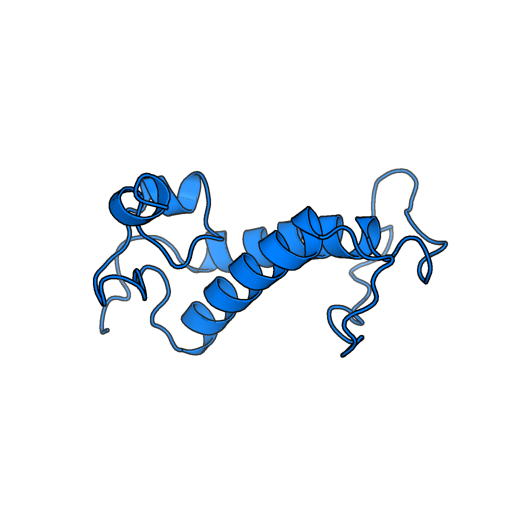00 0.00 98 ALA A N 6
ATOM 10260 C CA . ALA A 1 98 ? 3.666 17.412 -17.717 1.00 0.00 98 ALA A CA 6
ATOM 10261 C C . ALA A 1 98 ? 3.178 18.294 -16.555 1.00 0.00 98 ALA A C 6
ATOM 10262 O O . ALA A 1 98 ? 3.188 19.523 -16.642 1.00 0.00 98 ALA A O 6
ATOM 10269 N N . VAL A 1 99 ? 2.778 17.633 -15.462 1.00 0.00 99 VAL A N 6
ATOM 10270 C CA . VAL A 1 99 ? 2.209 18.266 -14.266 1.00 0.00 99 VAL A CA 6
ATOM 10271 C C . VAL A 1 99 ? 2.511 17.368 -13.032 1.00 0.00 99 VAL A C 6
ATOM 10272 O O . VAL A 1 99 ? 1.813 16.386 -12.788 1.00 0.00 99 VAL A O 6
ATOM 10285 N N . PRO A 1 100 ? 3.629 17.641 -12.280 1.00 0.00 100 PRO A N 6
ATOM 10286 C CA . PRO A 1 100 ? 4.012 16.833 -11.088 1.00 0.00 100 PRO A CA 6
ATOM 10287 C C . PRO A 1 100 ? 3.158 17.125 -9.837 1.00 0.00 100 PRO A C 6
ATOM 10288 O O . PRO A 1 100 ? 3.209 16.366 -8.865 1.00 0.00 100 PRO A O 6
ATOM 10299 N N . TYR A 1 101 ? 2.378 18.228 -9.868 1.00 0.00 101 TYR A N 6
ATOM 10300 C CA . TYR A 1 101 ? 1.518 18.631 -8.727 1.00 0.00 101 TYR A CA 6
ATOM 10301 C C . TYR A 1 101 ? 0.111 18.038 -8.815 1.00 0.00 101 TYR A C 6
ATOM 10302 O O . TYR A 1 101 ? -0.745 18.383 -7.999 1.00 0.00 101 TYR A O 6
ATOM 10320 N N . THR A 1 102 ? -0.135 17.130 -9.776 1.00 0.00 102 THR A N 6
ATOM 10321 C CA . THR A 1 102 ? -1.452 16.502 -9.913 1.00 0.00 102 THR A CA 6
ATOM 10322 C C . THR A 1 102 ? -1.598 15.302 -8.924 1.00 0.00 102 THR A C 6
ATOM 10323 O O . THR A 1 102 ? -0.744 14.399 -8.893 1.00 0.00 102 THR A O 6
ATOM 10334 N N . PRO A 1 103 ? -2.646 15.310 -8.044 1.00 0.00 103 PRO A N 6
ATOM 10335 C CA . PRO A 1 103 ? -3.040 14.116 -7.261 1.00 0.00 103 PRO A CA 6
ATOM 10336 C C . PRO A 1 103 ? -3.976 13.180 -8.075 1.00 0.00 103 PRO A C 6
ATOM 10337 O O . PRO A 1 103 ? -4.414 12.128 -7.579 1.00 0.00 103 PRO A O 6
ATOM 10348 N N . PHE A 1 104 ? -4.266 13.579 -9.335 1.00 0.00 104 PHE A N 6
ATOM 10349 C CA . PHE A 1 104 ? -5.246 12.907 -10.205 1.00 0.00 104 PHE A CA 6
ATOM 10350 C C . PHE A 1 104 ? -4.558 12.340 -11.456 1.00 0.00 104 PHE A C 6
ATOM 10351 O O . PHE A 1 104 ? -3.645 12.951 -12.015 1.00 0.00 104 PHE A O 6
ATOM 10368 N N . CYS A 1 105 ? -5.003 11.154 -11.878 1.00 0.00 105 CYS A N 6
ATOM 10369 C CA . CYS A 1 105 ? -4.533 10.513 -13.123 1.00 0.00 105 CYS A CA 6
ATOM 10370 C C . CYS A 1 105 ? -5.269 11.140 -14.321 1.00 0.00 105 CYS A C 6
ATOM 10371 O O . CYS A 1 105 ? -6.208 11.908 -14.118 1.00 0.00 105 CYS A O 6
ATOM 10378 N N . GLN A 1 106 ? -4.872 10.774 -15.552 1.00 0.00 106 GLN A N 6
ATOM 10379 C CA . GLN A 1 106 ? -5.378 11.418 -16.786 1.00 0.00 106 GLN A CA 6
ATOM 10380 C C . GLN A 1 106 ? -6.914 11.272 -16.965 1.00 0.00 106 GLN A C 6
ATOM 10381 O O . GLN A 1 106 ? -7.556 12.197 -17.457 1.00 0.00 106 GLN A O 6
ATOM 10395 N N . GLU A 1 107 ? -7.492 10.125 -16.545 1.00 0.00 107 GLU A N 6
ATOM 10396 C CA . GLU A 1 107 ? -8.960 9.891 -16.637 1.00 0.00 107 GLU A CA 6
ATOM 10397 C C . GLU A 1 107 ? -9.753 10.734 -15.606 1.00 0.00 107 GLU A C 6
ATOM 10398 O O . GLU A 1 107 ? -10.863 11.178 -15.899 1.00 0.00 107 GLU A O 6
ATOM 10410 N N . CYS A 1 108 ? -9.154 10.986 -14.420 1.00 0.00 108 CYS A N 6
ATOM 10411 C CA . CYS A 1 108 ? -9.746 11.896 -13.405 1.00 0.00 108 CYS A CA 6
ATOM 10412 C C . CYS A 1 108 ? -9.603 13.370 -13.841 1.00 0.00 108 CYS A C 6
ATOM 10413 O O . CYS A 1 108 ? -10.516 14.164 -13.639 1.00 0.00 108 CYS A O 6
ATOM 10420 N N . ALA A 1 109 ? -8.441 13.703 -14.446 1.00 0.00 109 ALA A N 6
ATOM 10421 C CA . ALA A 1 109 ? -8.155 15.038 -15.017 1.00 0.00 109 ALA A CA 6
ATOM 10422 C C . ALA A 1 109 ? -9.088 15.347 -16.209 1.00 0.00 109 ALA A C 6
ATOM 10423 O O . ALA A 1 109 ? -9.464 16.500 -16.434 1.00 0.00 109 ALA A O 6
ATOM 10430 N N . ALA A 1 110 ? -9.460 14.290 -16.951 1.00 0.00 110 ALA A N 6
ATOM 10431 C CA . ALA A 1 110 ? -10.437 14.366 -18.053 1.00 0.00 110 ALA A CA 6
ATOM 10432 C C . ALA A 1 110 ? -11.858 14.587 -17.506 1.00 0.00 110 ALA A C 6
ATOM 10433 O O . ALA A 1 110 ? -12.687 15.247 -18.139 1.00 0.00 110 ALA A O 6
ATOM 10440 N N . ALA A 1 111 ? -12.116 14.005 -16.319 1.00 0.00 111 ALA A N 6
ATOM 10441 C CA . ALA A 1 111 ? -13.397 14.136 -15.607 1.00 0.00 111 ALA A CA 6
ATOM 10442 C C . ALA A 1 111 ? -13.503 15.484 -14.856 1.00 0.00 111 ALA A C 6
ATOM 10443 O O . ALA A 1 111 ? -14.579 15.823 -14.353 1.00 0.00 111 ALA A O 6
ATOM 10450 N N . LEU A 1 112 ? -12.379 16.232 -14.758 1.00 0.00 112 LEU A N 6
ATOM 10451 C CA . LEU A 1 112 ? -12.373 17.601 -14.202 1.00 0.00 112 LEU A CA 6
ATOM 10452 C C . LEU A 1 112 ? -12.889 18.588 -15.279 1.00 0.00 112 LEU A C 6
ATOM 10453 O O . LEU A 1 112 ? -12.146 18.853 -16.249 1.00 0.00 112 LEU A O 6
ATOM 10471 N N . LEU A 1 1 ? 13.213 8.273 6.715 1.00 0.00 1 LEU A N 7
ATOM 10472 C CA . LEU A 1 1 ? 11.852 8.134 6.131 1.00 0.00 1 LEU A CA 7
ATOM 10473 C C . LEU A 1 1 ? 11.660 9.117 4.961 1.00 0.00 1 LEU A C 7
ATOM 10474 O O . LEU A 1 1 ? 12.531 9.961 4.723 1.00 0.00 1 LEU A O 7
ATOM 10492 N N . ALA A 1 2 ? 10.523 8.973 4.234 1.00 0.00 2 ALA A N 7
ATOM 10493 C CA . ALA A 1 2 ? 10.128 9.844 3.094 1.00 0.00 2 ALA A CA 7
ATOM 10494 C C . ALA A 1 2 ? 11.034 9.660 1.848 1.00 0.00 2 ALA A C 7
ATOM 10495 O O . ALA A 1 2 ? 12.071 8.986 1.906 1.00 0.00 2 ALA A O 7
ATOM 10502 N N . GLY A 1 3 ? 10.610 10.253 0.715 1.00 0.00 3 GLY A N 7
ATOM 10503 C CA . GLY A 1 3 ? 11.375 10.212 -0.540 1.00 0.00 3 GLY A CA 7
ATOM 10504 C C . GLY A 1 3 ? 11.015 9.021 -1.429 1.00 0.00 3 GLY A C 7
ATOM 10505 O O . GLY A 1 3 ? 10.179 8.184 -1.059 1.00 0.00 3 GLY A O 7
ATOM 10509 N N . GLY A 1 4 ? 11.664 8.954 -2.607 1.00 0.00 4 GLY A N 7
ATOM 10510 C CA . GLY A 1 4 ? 11.445 7.887 -3.584 1.00 0.00 4 GLY A CA 7
ATOM 10511 C C . GLY A 1 4 ? 12.551 7.876 -4.636 1.00 0.00 4 GLY A C 7
ATOM 10512 O O . GLY A 1 4 ? 12.698 8.848 -5.382 1.00 0.00 4 GLY A O 7
ATOM 10516 N N . LYS A 1 5 ? 13.326 6.778 -4.690 1.00 0.00 5 LYS A N 7
ATOM 10517 C CA . LYS A 1 5 ? 14.500 6.651 -5.583 1.00 0.00 5 LYS A CA 7
ATOM 10518 C C . LYS A 1 5 ? 14.094 5.910 -6.885 1.00 0.00 5 LYS A C 7
ATOM 10519 O O . LYS A 1 5 ? 14.662 4.867 -7.246 1.00 0.00 5 LYS A O 7
ATOM 10538 N N . SER A 1 6 ? 13.079 6.471 -7.567 1.00 0.00 6 SER A N 7
ATOM 10539 C CA . SER A 1 6 ? 12.538 5.954 -8.846 1.00 0.00 6 SER A CA 7
ATOM 10540 C C . SER A 1 6 ? 11.477 6.926 -9.390 1.00 0.00 6 SER A C 7
ATOM 10541 O O . SER A 1 6 ? 11.092 7.865 -8.692 1.00 0.00 6 SER A O 7
ATOM 10549 N N . MET A 1 7 ? 11.053 6.716 -10.662 1.00 0.00 7 MET A N 7
ATOM 10550 C CA . MET A 1 7 ? 9.927 7.443 -11.318 1.00 0.00 7 MET A CA 7
ATOM 10551 C C . MET A 1 7 ? 10.209 8.972 -11.453 1.00 0.00 7 MET A C 7
ATOM 10552 O O . MET A 1 7 ? 9.318 9.746 -11.795 1.00 0.00 7 MET A O 7
ATOM 10566 N N . ASN A 1 8 ? 11.487 9.368 -11.226 1.00 0.00 8 ASN A N 7
ATOM 10567 C CA . ASN A 1 8 ? 11.948 10.781 -11.210 1.00 0.00 8 ASN A CA 7
ATOM 10568 C C . ASN A 1 8 ? 11.295 11.592 -10.067 1.00 0.00 8 ASN A C 7
ATOM 10569 O O . ASN A 1 8 ? 11.228 12.823 -10.150 1.00 0.00 8 ASN A O 7
ATOM 10580 N N . VAL A 1 9 ? 10.874 10.886 -8.978 1.00 0.00 9 VAL A N 7
ATOM 10581 C CA . VAL A 1 9 ? 10.245 11.491 -7.771 1.00 0.00 9 VAL A CA 7
ATOM 10582 C C . VAL A 1 9 ? 11.067 12.669 -7.229 1.00 0.00 9 VAL A C 7
ATOM 10583 O O . VAL A 1 9 ? 10.504 13.688 -6.857 1.00 0.00 9 VAL A O 7
ATOM 10596 N N . GLU A 1 10 ? 12.398 12.496 -7.198 1.00 0.00 10 GLU A N 7
ATOM 10597 C CA . GLU A 1 10 ? 13.329 13.473 -6.617 1.00 0.00 10 GLU A CA 7
ATOM 10598 C C . GLU A 1 10 ? 13.436 14.750 -7.478 1.00 0.00 10 GLU A C 7
ATOM 10599 O O . GLU A 1 10 ? 13.549 15.858 -6.939 1.00 0.00 10 GLU A O 7
ATOM 10611 N N . SER A 1 11 ? 13.376 14.588 -8.812 1.00 0.00 11 SER A N 7
ATOM 10612 C CA . SER A 1 11 ? 13.324 15.730 -9.750 1.00 0.00 11 SER A CA 7
ATOM 10613 C C . SER A 1 11 ? 11.978 16.466 -9.609 1.00 0.00 11 SER A C 7
ATOM 10614 O O . SER A 1 11 ? 11.921 17.698 -9.697 1.00 0.00 11 SER A O 7
ATOM 10622 N N . TYR A 1 12 ? 10.908 15.690 -9.355 1.00 0.00 12 TYR A N 7
ATOM 10623 C CA . TYR A 1 12 ? 9.563 16.227 -9.115 1.00 0.00 12 TYR A CA 7
ATOM 10624 C C . TYR A 1 12 ? 9.507 16.941 -7.762 1.00 0.00 12 TYR A C 7
ATOM 10625 O O . TYR A 1 12 ? 8.869 17.968 -7.646 1.00 0.00 12 TYR A O 7
ATOM 10643 N N . GLU A 1 13 ? 10.226 16.400 -6.771 1.00 0.00 13 GLU A N 7
ATOM 10644 C CA . GLU A 1 13 ? 10.218 16.883 -5.392 1.00 0.00 13 GLU A CA 7
ATOM 10645 C C . GLU A 1 13 ? 10.767 18.316 -5.326 1.00 0.00 13 GLU A C 7
ATOM 10646 O O . GLU A 1 13 ? 10.112 19.218 -4.794 1.00 0.00 13 GLU A O 7
ATOM 10658 N N . LYS A 1 14 ? 11.963 18.507 -5.912 1.00 0.00 14 LYS A N 7
ATOM 10659 C CA . LYS A 1 14 ? 12.639 19.813 -5.939 1.00 0.00 14 LYS A CA 7
ATOM 10660 C C . LYS A 1 14 ? 11.840 20.845 -6.759 1.00 0.00 14 LYS A C 7
ATOM 10661 O O . LYS A 1 14 ? 11.720 21.992 -6.332 1.00 0.00 14 LYS A O 7
ATOM 10680 N N . ILE A 1 15 ? 11.290 20.429 -7.937 1.00 0.00 15 ILE A N 7
ATOM 10681 C CA . ILE A 1 15 ? 10.559 21.356 -8.831 1.00 0.00 15 ILE A CA 7
ATOM 10682 C C . ILE A 1 15 ? 9.228 21.781 -8.178 1.00 0.00 15 ILE A C 7
ATOM 10683 O O . ILE A 1 15 ? 8.796 22.913 -8.338 1.00 0.00 15 ILE A O 7
ATOM 10699 N N . LEU A 1 16 ? 8.614 20.868 -7.391 1.00 0.00 16 LEU A N 7
ATOM 10700 C CA . LEU A 1 16 ? 7.388 21.168 -6.625 1.00 0.00 16 LEU A CA 7
ATOM 10701 C C . LEU A 1 16 ? 7.658 22.266 -5.591 1.00 0.00 16 LEU A C 7
ATOM 10702 O O . LEU A 1 16 ? 6.843 23.182 -5.432 1.00 0.00 16 LEU A O 7
ATOM 10718 N N . ARG A 1 17 ? 8.826 22.177 -4.915 1.00 0.00 17 ARG A N 7
ATOM 10719 C CA . ARG A 1 17 ? 9.263 23.210 -3.972 1.00 0.00 17 ARG A CA 7
ATOM 10720 C C . ARG A 1 17 ? 9.417 24.543 -4.711 1.00 0.00 17 ARG A C 7
ATOM 10721 O O . ARG A 1 17 ? 8.797 25.514 -4.325 1.00 0.00 17 ARG A O 7
ATOM 10742 N N . ASP A 1 18 ? 10.188 24.542 -5.823 1.00 0.00 18 ASP A N 7
ATOM 10743 C CA . ASP A 1 18 ? 10.491 25.764 -6.609 1.00 0.00 18 ASP A CA 7
ATOM 10744 C C . ASP A 1 18 ? 9.209 26.497 -7.021 1.00 0.00 18 ASP A C 7
ATOM 10745 O O . ASP A 1 18 ? 9.102 27.712 -6.851 1.00 0.00 18 ASP A O 7
ATOM 10754 N N . ARG A 1 19 ? 8.229 25.709 -7.500 1.00 0.00 19 ARG A N 7
ATOM 10755 C CA . ARG A 1 19 ? 6.914 26.203 -7.930 1.00 0.00 19 ARG A CA 7
ATOM 10756 C C . ARG A 1 19 ? 6.171 26.866 -6.763 1.00 0.00 19 ARG A C 7
ATOM 10757 O O . ARG A 1 19 ? 5.716 27.993 -6.889 1.00 0.00 19 ARG A O 7
ATOM 10778 N N . GLN A 1 20 ? 6.074 26.160 -5.621 1.00 0.00 20 GLN A N 7
ATOM 10779 C CA . GLN A 1 20 ? 5.310 26.654 -4.455 1.00 0.00 20 GLN A CA 7
ATOM 10780 C C . GLN A 1 20 ? 5.990 27.884 -3.834 1.00 0.00 20 GLN A C 7
ATOM 10781 O O . GLN A 1 20 ? 5.311 28.753 -3.302 1.00 0.00 20 GLN A O 7
ATOM 10795 N N . ARG A 1 21 ? 7.337 27.954 -3.952 1.00 0.00 21 ARG A N 7
ATOM 10796 C CA . ARG A 1 21 ? 8.150 29.038 -3.378 1.00 0.00 21 ARG A CA 7
ATOM 10797 C C . ARG A 1 21 ? 7.923 30.341 -4.161 1.00 0.00 21 ARG A C 7
ATOM 10798 O O . ARG A 1 21 ? 7.579 31.369 -3.569 1.00 0.00 21 ARG A O 7
ATOM 10819 N N . GLU A 1 22 ? 8.121 30.282 -5.494 1.00 0.00 22 GLU A N 7
ATOM 10820 C CA . GLU A 1 22 ? 7.934 31.445 -6.392 1.00 0.00 22 GLU A CA 7
ATOM 10821 C C . GLU A 1 22 ? 6.474 31.933 -6.349 1.00 0.00 22 GLU A C 7
ATOM 10822 O O . GLU A 1 22 ? 6.199 33.127 -6.504 1.00 0.00 22 GLU A O 7
ATOM 10834 N N . LEU A 1 23 ? 5.546 30.988 -6.096 1.00 0.00 23 LEU A N 7
ATOM 10835 C CA . LEU A 1 23 ? 4.139 31.314 -5.828 1.00 0.00 23 LEU A CA 7
ATOM 10836 C C . LEU A 1 23 ? 3.986 32.001 -4.469 1.00 0.00 23 LEU A C 7
ATOM 10837 O O . LEU A 1 23 ? 3.277 32.981 -4.385 1.00 0.00 23 LEU A O 7
ATOM 10853 N N . TYR A 1 24 ? 4.682 31.495 -3.423 1.00 0.00 24 TYR A N 7
ATOM 10854 C CA . TYR A 1 24 ? 4.581 32.039 -2.038 1.00 0.00 24 TYR A CA 7
ATOM 10855 C C . TYR A 1 24 ? 4.926 33.544 -1.979 1.00 0.00 24 TYR A C 7
ATOM 10856 O O . TYR A 1 24 ? 4.300 34.281 -1.228 1.00 0.00 24 TYR A O 7
ATOM 10874 N N . ARG A 1 25 ? 5.915 33.987 -2.781 1.00 0.00 25 ARG A N 7
ATOM 10875 C CA . ARG A 1 25 ? 6.256 35.429 -2.894 1.00 0.00 25 ARG A CA 7
ATOM 10876 C C . ARG A 1 25 ? 5.282 36.161 -3.851 1.00 0.00 25 ARG A C 7
ATOM 10877 O O . ARG A 1 25 ? 5.039 37.358 -3.695 1.00 0.00 25 ARG A O 7
ATOM 10898 N N . ARG A 1 26 ? 4.749 35.423 -4.853 1.00 0.00 26 ARG A N 7
ATOM 10899 C CA . ARG A 1 26 ? 3.765 35.945 -5.834 1.00 0.00 26 ARG A CA 7
ATOM 10900 C C . ARG A 1 26 ? 2.407 36.289 -5.175 1.00 0.00 26 ARG A C 7
ATOM 10901 O O . ARG A 1 26 ? 1.770 37.277 -5.548 1.00 0.00 26 ARG A O 7
ATOM 10922 N N . LEU A 1 27 ? 1.964 35.471 -4.197 1.00 0.00 27 LEU A N 7
ATOM 10923 C CA . LEU A 1 27 ? 0.655 35.661 -3.535 1.00 0.00 27 LEU A CA 7
ATOM 10924 C C . LEU A 1 27 ? 0.806 36.421 -2.208 1.00 0.00 27 LEU A C 7
ATOM 10925 O O . LEU A 1 27 ? -0.046 37.249 -1.874 1.00 0.00 27 LEU A O 7
ATOM 10941 N N . HIS A 1 28 ? 1.918 36.180 -1.469 1.00 0.00 28 HIS A N 7
ATOM 10942 C CA . HIS A 1 28 ? 2.302 37.021 -0.306 1.00 0.00 28 HIS A CA 7
ATOM 10943 C C . HIS A 1 28 ? 3.254 38.146 -0.779 1.00 0.00 28 HIS A C 7
ATOM 10944 O O . HIS A 1 28 ? 4.260 38.460 -0.150 1.00 0.00 28 HIS A O 7
ATOM 10959 N N . LYS A 1 29 ? 2.853 38.765 -1.895 1.00 0.00 29 LYS A N 7
ATOM 10960 C CA . LYS A 1 29 ? 3.501 39.950 -2.501 1.00 0.00 29 LYS A CA 7
ATOM 10961 C C . LYS A 1 29 ? 3.401 41.193 -1.591 1.00 0.00 29 LYS A C 7
ATOM 10962 O O . LYS A 1 29 ? 4.191 42.124 -1.740 1.00 0.00 29 LYS A O 7
ATOM 10981 N N . ILE A 1 30 ? 2.420 41.192 -0.655 1.00 0.00 30 ILE A N 7
ATOM 10982 C CA . ILE A 1 30 ? 2.218 42.300 0.311 1.00 0.00 30 ILE A CA 7
ATOM 10983 C C . ILE A 1 30 ? 3.417 42.460 1.278 1.00 0.00 30 ILE A C 7
ATOM 10984 O O . ILE A 1 30 ? 3.653 43.547 1.810 1.00 0.00 30 ILE A O 7
ATOM 11000 N N . GLU A 1 31 ? 4.155 41.362 1.501 1.00 0.00 31 GLU A N 7
ATOM 11001 C CA . GLU A 1 31 ? 5.330 41.329 2.402 1.00 0.00 31 GLU A CA 7
ATOM 11002 C C . GLU A 1 31 ? 6.624 41.072 1.608 1.00 0.00 31 GLU A C 7
ATOM 11003 O O . GLU A 1 31 ? 7.728 41.358 2.090 1.00 0.00 31 GLU A O 7
ATOM 11015 N N . ALA A 1 32 ? 6.474 40.521 0.390 1.00 0.00 32 ALA A N 7
ATOM 11016 C CA . ALA A 1 32 ? 7.597 40.300 -0.535 1.00 0.00 32 ALA A CA 7
ATOM 11017 C C . ALA A 1 32 ? 7.723 41.514 -1.473 1.00 0.00 32 ALA A C 7
ATOM 11018 O O . ALA A 1 32 ? 7.146 41.542 -2.570 1.00 0.00 32 ALA A O 7
ATOM 11025 N N . ASP A 1 33 ? 8.444 42.542 -0.995 1.00 0.00 33 ASP A N 7
ATOM 11026 C CA . ASP A 1 33 ? 8.637 43.818 -1.716 1.00 0.00 33 ASP A CA 7
ATOM 11027 C C . ASP A 1 33 ? 10.060 43.905 -2.286 1.00 0.00 33 ASP A C 7
ATOM 11028 O O . ASP A 1 33 ? 10.971 44.418 -1.627 1.00 0.00 33 ASP A O 7
ATOM 11037 N N . PHE A 1 34 ? 10.244 43.305 -3.484 1.00 0.00 34 PHE A N 7
ATOM 11038 C CA . PHE A 1 34 ? 11.468 43.430 -4.317 1.00 0.00 34 PHE A CA 7
ATOM 11039 C C . PHE A 1 34 ? 12.733 42.854 -3.605 1.00 0.00 34 PHE A C 7
ATOM 11040 O O . PHE A 1 34 ? 13.869 43.156 -3.990 1.00 0.00 34 PHE A O 7
ATOM 11057 N N . GLU A 1 35 ? 12.510 42.000 -2.570 1.00 0.00 35 GLU A N 7
ATOM 11058 C CA . GLU A 1 35 ? 13.593 41.294 -1.845 1.00 0.00 35 GLU A CA 7
ATOM 11059 C C . GLU A 1 35 ? 14.350 40.379 -2.823 1.00 0.00 35 GLU A C 7
ATOM 11060 O O . GLU A 1 35 ? 15.586 40.321 -2.843 1.00 0.00 35 GLU A O 7
ATOM 11072 N N . GLU A 1 36 ? 13.557 39.696 -3.646 1.00 0.00 36 GLU A N 7
ATOM 11073 C CA . GLU A 1 36 ? 14.022 38.975 -4.823 1.00 0.00 36 GLU A CA 7
ATOM 11074 C C . GLU A 1 36 ? 12.926 39.091 -5.911 1.00 0.00 36 GLU A C 7
ATOM 11075 O O . GLU A 1 36 ? 11.794 38.617 -5.712 1.00 0.00 36 GLU A O 7
ATOM 11087 N N . PRO A 1 37 ? 13.203 39.812 -7.042 1.00 0.00 37 PRO A N 7
ATOM 11088 C CA . PRO A 1 37 ? 12.249 39.936 -8.161 1.00 0.00 37 PRO A CA 7
ATOM 11089 C C . PRO A 1 37 ? 12.169 38.656 -9.023 1.00 0.00 37 PRO A C 7
ATOM 11090 O O . PRO A 1 37 ? 12.877 37.671 -8.771 1.00 0.00 37 PRO A O 7
ATOM 11101 N N . ARG A 1 38 ? 11.293 38.719 -10.035 1.00 0.00 38 ARG A N 7
ATOM 11102 C CA . ARG A 1 38 ? 10.987 37.622 -10.975 1.00 0.00 38 ARG A CA 7
ATOM 11103 C C . ARG A 1 38 ? 12.268 37.039 -11.632 1.00 0.00 38 ARG A C 7
ATOM 11104 O O . ARG A 1 38 ? 13.078 37.782 -12.199 1.00 0.00 38 ARG A O 7
ATOM 11125 N N . ASN A 1 39 ? 12.449 35.714 -11.516 1.00 0.00 39 ASN A N 7
ATOM 11126 C CA . ASN A 1 39 ? 13.568 34.988 -12.150 1.00 0.00 39 ASN A CA 7
ATOM 11127 C C . ASN A 1 39 ? 13.032 33.684 -12.797 1.00 0.00 39 ASN A C 7
ATOM 11128 O O . ASN A 1 39 ? 13.045 32.617 -12.175 1.00 0.00 39 ASN A O 7
ATOM 11139 N N . PRO A 1 40 ? 12.496 33.779 -14.069 1.00 0.00 40 PRO A N 7
ATOM 11140 C CA . PRO A 1 40 ? 11.931 32.613 -14.801 1.00 0.00 40 PRO A CA 7
ATOM 11141 C C . PRO A 1 40 ? 13.028 31.679 -15.356 1.00 0.00 40 PRO A C 7
ATOM 11142 O O . PRO A 1 40 ? 12.787 30.499 -15.630 1.00 0.00 40 PRO A O 7
ATOM 11153 N N . ASP A 1 41 ? 14.226 32.246 -15.544 1.00 0.00 41 ASP A N 7
ATOM 11154 C CA . ASP A 1 41 ? 15.434 31.514 -15.945 1.00 0.00 41 ASP A CA 7
ATOM 11155 C C . ASP A 1 41 ? 16.207 31.049 -14.694 1.00 0.00 41 ASP A C 7
ATOM 11156 O O . ASP A 1 41 ? 15.883 31.464 -13.568 1.00 0.00 41 ASP A O 7
ATOM 11165 N N . ASP A 1 42 ? 17.236 30.206 -14.899 1.00 0.00 42 ASP A N 7
ATOM 11166 C CA . ASP A 1 42 ? 17.965 29.532 -13.810 1.00 0.00 42 ASP A CA 7
ATOM 11167 C C . ASP A 1 42 ? 18.874 30.523 -13.038 1.00 0.00 42 ASP A C 7
ATOM 11168 O O . ASP A 1 42 ? 20.043 30.735 -13.390 1.00 0.00 42 ASP A O 7
ATOM 11177 N N . GLU A 1 43 ? 18.285 31.187 -12.030 1.00 0.00 43 GLU A N 7
ATOM 11178 C CA . GLU A 1 43 ? 19.004 32.058 -11.081 1.00 0.00 43 GLU A CA 7
ATOM 11179 C C . GLU A 1 43 ? 18.935 31.425 -9.686 1.00 0.00 43 GLU A C 7
ATOM 11180 O O . GLU A 1 43 ? 19.975 31.198 -9.050 1.00 0.00 43 GLU A O 7
ATOM 11192 N N . ASP A 1 44 ? 17.684 31.153 -9.242 1.00 0.00 44 ASP A N 7
ATOM 11193 C CA . ASP A 1 44 ? 17.365 30.462 -7.966 1.00 0.00 44 ASP A CA 7
ATOM 11194 C C . ASP A 1 44 ? 17.889 31.255 -6.734 1.00 0.00 44 ASP A C 7
ATOM 11195 O O . ASP A 1 44 ? 19.081 31.211 -6.409 1.00 0.00 44 ASP A O 7
ATOM 11204 N N . ARG A 1 45 ? 16.988 32.001 -6.068 1.00 0.00 45 ARG A N 7
ATOM 11205 C CA . ARG A 1 45 ? 17.342 32.817 -4.884 1.00 0.00 45 ARG A CA 7
ATOM 11206 C C . ARG A 1 45 ? 16.896 32.106 -3.589 1.00 0.00 45 ARG A C 7
ATOM 11207 O O . ARG A 1 45 ? 17.734 31.498 -2.911 1.00 0.00 45 ARG A O 7
ATOM 11228 N N . ALA A 1 46 ? 15.587 32.160 -3.258 1.00 0.00 46 ALA A N 7
ATOM 11229 C CA . ALA A 1 46 ? 15.039 31.450 -2.085 1.00 0.00 46 ALA A CA 7
ATOM 11230 C C . ALA A 1 46 ? 13.509 31.297 -2.195 1.00 0.00 46 ALA A C 7
ATOM 11231 O O . ALA A 1 46 ? 13.022 30.233 -2.598 1.00 0.00 46 ALA A O 7
ATOM 11238 N N . SER A 1 47 ? 12.780 32.387 -1.841 1.00 0.00 47 SER A N 7
ATOM 11239 C CA . SER A 1 47 ? 11.307 32.410 -1.678 1.00 0.00 47 SER A CA 7
ATOM 11240 C C . SER A 1 47 ? 10.854 31.369 -0.628 1.00 0.00 47 SER A C 7
ATOM 11241 O O . SER A 1 47 ? 9.700 30.931 -0.636 1.00 0.00 47 SER A O 7
ATOM 11249 N N . GLU A 1 48 ? 11.777 31.072 0.315 1.00 0.00 48 GLU A N 7
ATOM 11250 C CA . GLU A 1 48 ? 11.716 29.916 1.219 1.00 0.00 48 GLU A CA 7
ATOM 11251 C C . GLU A 1 48 ? 10.435 29.897 2.068 1.00 0.00 48 GLU A C 7
ATOM 11252 O O . GLU A 1 48 ? 9.644 28.945 2.003 1.00 0.00 48 GLU A O 7
ATOM 11264 N N . ARG A 1 49 ? 10.240 30.961 2.854 1.00 0.00 49 ARG A N 7
ATOM 11265 C CA . ARG A 1 49 ? 9.129 31.061 3.816 1.00 0.00 49 ARG A CA 7
ATOM 11266 C C . ARG A 1 49 ? 8.474 32.442 3.765 1.00 0.00 49 ARG A C 7
ATOM 11267 O O . ARG A 1 49 ? 9.000 33.389 3.164 1.00 0.00 49 ARG A O 7
ATOM 11288 N N . SER A 1 50 ? 7.325 32.522 4.440 1.00 0.00 50 SER A N 7
ATOM 11289 C CA . SER A 1 50 ? 6.429 33.682 4.442 1.00 0.00 50 SER A CA 7
ATOM 11290 C C . SER A 1 50 ? 5.472 33.545 5.651 1.00 0.00 50 SER A C 7
ATOM 11291 O O . SER A 1 50 ? 5.679 32.661 6.502 1.00 0.00 50 SER A O 7
ATOM 11299 N N . ASN A 1 51 ? 4.445 34.415 5.751 1.00 0.00 51 ASN A N 7
ATOM 11300 C CA . ASN A 1 51 ? 3.313 34.173 6.663 1.00 0.00 51 ASN A CA 7
ATOM 11301 C C . ASN A 1 51 ? 2.511 32.977 6.121 1.00 0.00 51 ASN A C 7
ATOM 11302 O O . ASN A 1 51 ? 1.931 33.053 5.032 1.00 0.00 51 ASN A O 7
ATOM 11313 N N . ASP A 1 52 ? 2.535 31.860 6.876 1.00 0.00 52 ASP A N 7
ATOM 11314 C CA . ASP A 1 52 ? 1.985 30.559 6.429 1.00 0.00 52 ASP A CA 7
ATOM 11315 C C . ASP A 1 52 ? 0.446 30.586 6.344 1.00 0.00 52 ASP A C 7
ATOM 11316 O O . ASP A 1 52 ? -0.154 29.711 5.703 1.00 0.00 52 ASP A O 7
ATOM 11325 N N . GLU A 1 53 ? -0.184 31.578 7.020 1.00 0.00 53 GLU A N 7
ATOM 11326 C CA . GLU A 1 53 ? -1.645 31.795 6.951 1.00 0.00 53 GLU A CA 7
ATOM 11327 C C . GLU A 1 53 ? -2.063 32.270 5.544 1.00 0.00 53 GLU A C 7
ATOM 11328 O O . GLU A 1 53 ? -1.236 32.787 4.775 1.00 0.00 53 GLU A O 7
ATOM 11340 N N . VAL A 1 54 ? -3.356 32.079 5.231 1.00 0.00 54 VAL A N 7
ATOM 11341 C CA . VAL A 1 54 ? -3.905 32.328 3.896 1.00 0.00 54 VAL A CA 7
ATOM 11342 C C . VAL A 1 54 ? -3.922 33.845 3.589 1.00 0.00 54 VAL A C 7
ATOM 11343 O O . VAL A 1 54 ? -2.997 34.323 2.933 1.00 0.00 54 VAL A O 7
ATOM 11356 N N . LEU A 1 55 ? -4.931 34.585 4.131 1.00 0.00 55 LEU A N 7
ATOM 11357 C CA . LEU A 1 55 ? -5.192 36.024 3.816 1.00 0.00 55 LEU A CA 7
ATOM 11358 C C . LEU A 1 55 ? -5.744 36.178 2.368 1.00 0.00 55 LEU A C 7
ATOM 11359 O O . LEU A 1 55 ? -5.247 35.554 1.436 1.00 0.00 55 LEU A O 7
ATOM 11375 N N . ASP A 1 56 ? -6.767 37.038 2.186 1.00 0.00 56 ASP A N 7
ATOM 11376 C CA . ASP A 1 56 ? -7.459 37.206 0.875 1.00 0.00 56 ASP A CA 7
ATOM 11377 C C . ASP A 1 56 ? -6.694 38.133 -0.099 1.00 0.00 56 ASP A C 7
ATOM 11378 O O . ASP A 1 56 ? -7.258 38.581 -1.102 1.00 0.00 56 ASP A O 7
ATOM 11387 N N . GLU A 1 57 ? -5.402 38.397 0.191 1.00 0.00 57 GLU A N 7
ATOM 11388 C CA . GLU A 1 57 ? -4.502 39.146 -0.710 1.00 0.00 57 GLU A CA 7
ATOM 11389 C C . GLU A 1 57 ? -3.733 38.187 -1.649 1.00 0.00 57 GLU A C 7
ATOM 11390 O O . GLU A 1 57 ? -2.902 38.638 -2.456 1.00 0.00 57 GLU A O 7
ATOM 11402 N N . LEU A 1 58 ? -4.025 36.869 -1.542 1.00 0.00 58 LEU A N 7
ATOM 11403 C CA . LEU A 1 58 ? -3.392 35.838 -2.392 1.00 0.00 58 LEU A CA 7
ATOM 11404 C C . LEU A 1 58 ? -4.081 35.755 -3.766 1.00 0.00 58 LEU A C 7
ATOM 11405 O O . LEU A 1 58 ? -5.173 36.307 -3.958 1.00 0.00 58 LEU A O 7
ATOM 11421 N N . GLY A 1 59 ? -3.432 35.050 -4.711 1.00 0.00 59 GLY A N 7
ATOM 11422 C CA . GLY A 1 59 ? -4.023 34.732 -6.011 1.00 0.00 59 GLY A CA 7
ATOM 11423 C C . GLY A 1 59 ? -4.654 33.347 -5.995 1.00 0.00 59 GLY A C 7
ATOM 11424 O O . GLY A 1 59 ? -4.014 32.402 -5.533 1.00 0.00 59 GLY A O 7
ATOM 11428 N N . GLN A 1 60 ? -5.906 33.242 -6.494 1.00 0.00 60 GLN A N 7
ATOM 11429 C CA . GLN A 1 60 ? -6.717 31.993 -6.481 1.00 0.00 60 GLN A CA 7
ATOM 11430 C C . GLN A 1 60 ? -5.958 30.773 -7.072 1.00 0.00 60 GLN A C 7
ATOM 11431 O O . GLN A 1 60 ? -5.840 29.738 -6.416 1.00 0.00 60 GLN A O 7
ATOM 11445 N N . VAL A 1 61 ? -5.409 30.940 -8.289 1.00 0.00 61 VAL A N 7
ATOM 11446 C CA . VAL A 1 61 ? -4.650 29.889 -9.002 1.00 0.00 61 VAL A CA 7
ATOM 11447 C C . VAL A 1 61 ? -3.339 29.563 -8.269 1.00 0.00 61 VAL A C 7
ATOM 11448 O O . VAL A 1 61 ? -2.897 28.422 -8.292 1.00 0.00 61 VAL A O 7
ATOM 11461 N N . GLY A 1 62 ? -2.742 30.573 -7.607 1.00 0.00 62 GLY A N 7
ATOM 11462 C CA . GLY A 1 62 ? -1.549 30.370 -6.784 1.00 0.00 62 GLY A CA 7
ATOM 11463 C C . GLY A 1 62 ? -1.825 29.447 -5.598 1.00 0.00 62 GLY A C 7
ATOM 11464 O O . GLY A 1 62 ? -0.983 28.628 -5.244 1.00 0.00 62 GLY A O 7
ATOM 11468 N N . GLN A 1 63 ? -3.036 29.577 -5.019 1.00 0.00 63 GLN A N 7
ATOM 11469 C CA . GLN A 1 63 ? -3.487 28.798 -3.844 1.00 0.00 63 GLN A CA 7
ATOM 11470 C C . GLN A 1 63 ? -3.886 27.367 -4.235 1.00 0.00 63 GLN A C 7
ATOM 11471 O O . GLN A 1 63 ? -3.599 26.422 -3.505 1.00 0.00 63 GLN A O 7
ATOM 11485 N N . ASP A 1 64 ? -4.582 27.238 -5.381 1.00 0.00 64 ASP A N 7
ATOM 11486 C CA . ASP A 1 64 ? -5.045 25.933 -5.917 1.00 0.00 64 ASP A CA 7
ATOM 11487 C C . ASP A 1 64 ? -3.851 25.091 -6.358 1.00 0.00 64 ASP A C 7
ATOM 11488 O O . ASP A 1 64 ? -3.827 23.870 -6.163 1.00 0.00 64 ASP A O 7
ATOM 11497 N N . GLU A 1 65 ? -2.869 25.776 -6.960 1.00 0.00 65 GLU A N 7
ATOM 11498 C CA . GLU A 1 65 ? -1.629 25.160 -7.425 1.00 0.00 65 GLU A CA 7
ATOM 11499 C C . GLU A 1 65 ? -0.771 24.759 -6.218 1.00 0.00 65 GLU A C 7
ATOM 11500 O O . GLU A 1 65 ? -0.191 23.682 -6.218 1.00 0.00 65 GLU A O 7
ATOM 11512 N N . LEU A 1 66 ? -0.753 25.635 -5.181 1.00 0.00 66 LEU A N 7
ATOM 11513 C CA . LEU A 1 66 ? -0.116 25.356 -3.868 1.00 0.00 66 LEU A CA 7
ATOM 11514 C C . LEU A 1 66 ? -0.701 24.070 -3.252 1.00 0.00 66 LEU A C 7
ATOM 11515 O O . LEU A 1 66 ? 0.029 23.204 -2.808 1.00 0.00 66 LEU A O 7
ATOM 11531 N N . ARG A 1 67 ? -2.041 23.976 -3.267 1.00 0.00 67 ARG A N 7
ATOM 11532 C CA . ARG A 1 67 ? -2.791 22.855 -2.664 1.00 0.00 67 ARG A CA 7
ATOM 11533 C C . ARG A 1 67 ? -2.454 21.529 -3.375 1.00 0.00 67 ARG A C 7
ATOM 11534 O O . ARG A 1 67 ? -2.344 20.481 -2.734 1.00 0.00 67 ARG A O 7
ATOM 11555 N N . ALA A 1 68 ? -2.275 21.614 -4.706 1.00 0.00 68 ALA A N 7
ATOM 11556 C CA . ALA A 1 68 ? -1.906 20.467 -5.556 1.00 0.00 68 ALA A CA 7
ATOM 11557 C C . ALA A 1 68 ? -0.440 20.046 -5.319 1.00 0.00 68 ALA A C 7
ATOM 11558 O O . ALA A 1 68 ? -0.126 18.849 -5.328 1.00 0.00 68 ALA A O 7
ATOM 11565 N N . ILE A 1 69 ? 0.445 21.050 -5.112 1.00 0.00 69 ILE A N 7
ATOM 11566 C CA . ILE A 1 69 ? 1.891 20.842 -4.874 1.00 0.00 69 ILE A CA 7
ATOM 11567 C C . ILE A 1 69 ? 2.119 20.149 -3.527 1.00 0.00 69 ILE A C 7
ATOM 11568 O O . ILE A 1 69 ? 2.807 19.137 -3.459 1.00 0.00 69 ILE A O 7
ATOM 11584 N N . ASP A 1 70 ? 1.524 20.729 -2.475 1.00 0.00 70 ASP A N 7
ATOM 11585 C CA . ASP A 1 70 ? 1.627 20.239 -1.092 1.00 0.00 70 ASP A CA 7
ATOM 11586 C C . ASP A 1 70 ? 0.974 18.854 -0.942 1.00 0.00 70 ASP A C 7
ATOM 11587 O O . ASP A 1 70 ? 1.400 18.064 -0.099 1.00 0.00 70 ASP A O 7
ATOM 11596 N N . ALA A 1 71 ? -0.061 18.573 -1.770 1.00 0.00 71 ALA A N 7
ATOM 11597 C CA . ALA A 1 71 ? -0.698 17.239 -1.839 1.00 0.00 71 ALA A CA 7
ATOM 11598 C C . ALA A 1 71 ? 0.302 16.205 -2.382 1.00 0.00 71 ALA A C 7
ATOM 11599 O O . ALA A 1 71 ? 0.470 15.122 -1.815 1.00 0.00 71 ALA A O 7
ATOM 11606 N N . ALA A 1 72 ? 0.987 16.600 -3.467 1.00 0.00 72 ALA A N 7
ATOM 11607 C CA . ALA A 1 72 ? 1.996 15.776 -4.148 1.00 0.00 72 ALA A CA 7
ATOM 11608 C C . ALA A 1 72 ? 3.235 15.544 -3.250 1.00 0.00 72 ALA A C 7
ATOM 11609 O O . ALA A 1 72 ? 3.762 14.431 -3.195 1.00 0.00 72 ALA A O 7
ATOM 11616 N N . LEU A 1 73 ? 3.648 16.602 -2.521 1.00 0.00 73 LEU A N 7
ATOM 11617 C CA . LEU A 1 73 ? 4.793 16.566 -1.581 1.00 0.00 73 LEU A CA 7
ATOM 11618 C C . LEU A 1 73 ? 4.469 15.714 -0.343 1.00 0.00 73 LEU A C 7
ATOM 11619 O O . LEU A 1 73 ? 5.362 15.092 0.231 1.00 0.00 73 LEU A O 7
ATOM 11635 N N . ALA A 1 74 ? 3.182 15.712 0.060 1.00 0.00 74 ALA A N 7
ATOM 11636 C CA . ALA A 1 74 ? 2.674 14.857 1.156 1.00 0.00 74 ALA A CA 7
ATOM 11637 C C . ALA A 1 74 ? 2.766 13.373 0.769 1.00 0.00 74 ALA A C 7
ATOM 11638 O O . ALA A 1 74 ? 3.036 12.520 1.616 1.00 0.00 74 ALA A O 7
ATOM 11645 N N . ARG A 1 75 ? 2.551 13.091 -0.536 1.00 0.00 75 ARG A N 7
ATOM 11646 C CA . ARG A 1 75 ? 2.669 11.731 -1.097 1.00 0.00 75 ARG A CA 7
ATOM 11647 C C . ARG A 1 75 ? 4.130 11.282 -1.177 1.00 0.00 75 ARG A C 7
ATOM 11648 O O . ARG A 1 75 ? 4.422 10.119 -0.941 1.00 0.00 75 ARG A O 7
ATOM 11669 N N . ILE A 1 76 ? 5.046 12.207 -1.520 1.00 0.00 76 ILE A N 7
ATOM 11670 C CA . ILE A 1 76 ? 6.500 11.914 -1.538 1.00 0.00 76 ILE A CA 7
ATOM 11671 C C . ILE A 1 76 ? 6.989 11.629 -0.103 1.00 0.00 76 ILE A C 7
ATOM 11672 O O . ILE A 1 76 ? 7.756 10.690 0.138 1.00 0.00 76 ILE A O 7
ATOM 11688 N N . ALA A 1 77 ? 6.484 12.441 0.837 1.00 0.00 77 ALA A N 7
ATOM 11689 C CA . ALA A 1 77 ? 6.776 12.332 2.275 1.00 0.00 77 ALA A CA 7
ATOM 11690 C C . ALA A 1 77 ? 6.177 11.043 2.891 1.00 0.00 77 ALA A C 7
ATOM 11691 O O . ALA A 1 77 ? 6.673 10.551 3.908 1.00 0.00 77 ALA A O 7
ATOM 11698 N N . SER A 1 78 ? 5.109 10.516 2.260 1.00 0.00 78 SER A N 7
ATOM 11699 C CA . SER A 1 78 ? 4.447 9.262 2.675 1.00 0.00 78 SER A CA 7
ATOM 11700 C C . SER A 1 78 ? 4.896 8.071 1.783 1.00 0.00 78 SER A C 7
ATOM 11701 O O . SER A 1 78 ? 4.400 6.955 1.953 1.00 0.00 78 SER A O 7
ATOM 11709 N N . GLY A 1 79 ? 5.830 8.330 0.832 1.00 0.00 79 GLY A N 7
ATOM 11710 C CA . GLY A 1 79 ? 6.413 7.286 -0.036 1.00 0.00 79 GLY A CA 7
ATOM 11711 C C . GLY A 1 79 ? 5.420 6.648 -1.017 1.00 0.00 79 GLY A C 7
ATOM 11712 O O . GLY A 1 79 ? 5.661 5.548 -1.526 1.00 0.00 79 GLY A O 7
ATOM 11716 N N . THR A 1 80 ? 4.304 7.348 -1.270 1.00 0.00 80 THR A N 7
ATOM 11717 C CA . THR A 1 80 ? 3.209 6.888 -2.145 1.00 0.00 80 THR A CA 7
ATOM 11718 C C . THR A 1 80 ? 2.873 7.959 -3.222 1.00 0.00 80 THR A C 7
ATOM 11719 O O . THR A 1 80 ? 1.730 8.073 -3.691 1.00 0.00 80 THR A O 7
ATOM 11730 N N . PHE A 1 81 ? 3.890 8.757 -3.610 1.00 0.00 81 PHE A N 7
ATOM 11731 C CA . PHE A 1 81 ? 3.814 9.629 -4.798 1.00 0.00 81 PHE A CA 7
ATOM 11732 C C . PHE A 1 81 ? 3.555 8.791 -6.059 1.00 0.00 81 PHE A C 7
ATOM 11733 O O . PHE A 1 81 ? 4.077 7.673 -6.185 1.00 0.00 81 PHE A O 7
ATOM 11750 N N . GLY A 1 82 ? 2.760 9.350 -6.981 1.00 0.00 82 GLY A N 7
ATOM 11751 C CA . GLY A 1 82 ? 2.315 8.627 -8.162 1.00 0.00 82 GLY A CA 7
ATOM 11752 C C . GLY A 1 82 ? 1.091 7.766 -7.866 1.00 0.00 82 GLY A C 7
ATOM 11753 O O . GLY A 1 82 ? 0.938 6.688 -8.433 1.00 0.00 82 GLY A O 7
ATOM 11757 N N . THR A 1 83 ? 0.221 8.255 -6.954 1.00 0.00 83 THR A N 7
ATOM 11758 C CA . THR A 1 83 ? -1.066 7.602 -6.624 1.00 0.00 83 THR A CA 7
ATOM 11759 C C . THR A 1 83 ? -2.226 8.604 -6.791 1.00 0.00 83 THR A C 7
ATOM 11760 O O . THR A 1 83 ? -2.235 9.675 -6.168 1.00 0.00 83 THR A O 7
ATOM 11771 N N . CYS A 1 84 ? -3.172 8.259 -7.683 1.00 0.00 84 CYS A N 7
ATOM 11772 C CA . CYS A 1 84 ? -4.399 9.026 -7.907 1.00 0.00 84 CYS A CA 7
ATOM 11773 C C . CYS A 1 84 ? -5.403 8.775 -6.783 1.00 0.00 84 CYS A C 7
ATOM 11774 O O . CYS A 1 84 ? -6.092 7.748 -6.765 1.00 0.00 84 CYS A O 7
ATOM 11781 N N . VAL A 1 85 ? -5.489 9.743 -5.868 1.00 0.00 85 VAL A N 7
ATOM 11782 C CA . VAL A 1 85 ? -6.317 9.659 -4.646 1.00 0.00 85 VAL A CA 7
ATOM 11783 C C . VAL A 1 85 ? -7.825 9.819 -4.944 1.00 0.00 85 VAL A C 7
ATOM 11784 O O . VAL A 1 85 ? -8.666 9.580 -4.068 1.00 0.00 85 VAL A O 7
ATOM 11797 N N . LYS A 1 86 ? -8.150 10.241 -6.181 1.00 0.00 86 LYS A N 7
ATOM 11798 C CA . LYS A 1 86 ? -9.542 10.473 -6.613 1.00 0.00 86 LYS A CA 7
ATOM 11799 C C . LYS A 1 86 ? -10.238 9.147 -7.013 1.00 0.00 86 LYS A C 7
ATOM 11800 O O . LYS A 1 86 ? -11.468 9.047 -6.950 1.00 0.00 86 LYS A O 7
ATOM 11819 N N . CYS A 1 87 ? -9.444 8.125 -7.417 1.00 0.00 87 CYS A N 7
ATOM 11820 C CA . CYS A 1 87 ? -9.999 6.812 -7.858 1.00 0.00 87 CYS A CA 7
ATOM 11821 C C . CYS A 1 87 ? -9.170 5.618 -7.326 1.00 0.00 87 CYS A C 7
ATOM 11822 O O . CYS A 1 87 ? -9.394 4.478 -7.751 1.00 0.00 87 CYS A O 7
ATOM 11829 N N . GLY A 1 88 ? -8.242 5.885 -6.378 1.00 0.00 88 GLY A N 7
ATOM 11830 C CA . GLY A 1 88 ? -7.377 4.839 -5.798 1.00 0.00 88 GLY A CA 7
ATOM 11831 C C . GLY A 1 88 ? -6.457 4.158 -6.814 1.00 0.00 88 GLY A C 7
ATOM 11832 O O . GLY A 1 88 ? -6.075 2.999 -6.630 1.00 0.00 88 GLY A O 7
ATOM 11836 N N . LYS A 1 89 ? -6.113 4.878 -7.899 1.00 0.00 89 LYS A N 7
ATOM 11837 C CA . LYS A 1 89 ? -5.243 4.357 -8.982 1.00 0.00 89 LYS A CA 7
ATOM 11838 C C . LYS A 1 89 ? -3.828 4.937 -8.872 1.00 0.00 89 LYS A C 7
ATOM 11839 O O . LYS A 1 89 ? -3.464 5.533 -7.861 1.00 0.00 89 LYS A O 7
ATOM 11858 N N . ARG A 1 90 ? -3.040 4.711 -9.931 1.00 0.00 90 ARG A N 7
ATOM 11859 C CA . ARG A 1 90 ? -1.670 5.237 -10.089 1.00 0.00 90 ARG A CA 7
ATOM 11860 C C . ARG A 1 90 ? -1.755 6.529 -10.958 1.00 0.00 90 ARG A C 7
ATOM 11861 O O . ARG A 1 90 ? -2.774 6.761 -11.630 1.00 0.00 90 ARG A O 7
ATOM 11882 N N . ILE A 1 91 ? -0.732 7.407 -10.896 1.00 0.00 91 ILE A N 7
ATOM 11883 C CA . ILE A 1 91 ? -0.633 8.576 -11.814 1.00 0.00 91 ILE A CA 7
ATOM 11884 C C . ILE A 1 91 ? 0.285 8.211 -13.001 1.00 0.00 91 ILE A C 7
ATOM 11885 O O . ILE A 1 91 ? 1.376 7.687 -12.782 1.00 0.00 91 ILE A O 7
ATOM 11901 N N . SER A 1 92 ? -0.142 8.540 -14.227 1.00 0.00 92 SER A N 7
ATOM 11902 C CA . SER A 1 92 ? 0.648 8.306 -15.457 1.00 0.00 92 SER A CA 7
ATOM 11903 C C . SER A 1 92 ? 1.974 9.101 -15.403 1.00 0.00 92 SER A C 7
ATOM 11904 O O . SER A 1 92 ? 1.989 10.211 -14.869 1.00 0.00 92 SER A O 7
ATOM 11912 N N . GLU A 1 93 ? 3.079 8.533 -15.935 1.00 0.00 93 GLU A N 7
ATOM 11913 C CA . GLU A 1 93 ? 4.395 9.213 -15.942 1.00 0.00 93 GLU A CA 7
ATOM 11914 C C . GLU A 1 93 ? 4.359 10.465 -16.848 1.00 0.00 93 GLU A C 7
ATOM 11915 O O . GLU A 1 93 ? 4.957 11.491 -16.511 1.00 0.00 93 GLU A O 7
ATOM 11927 N N . ASP A 1 94 ? 3.641 10.354 -17.989 1.00 0.00 94 ASP A N 7
ATOM 11928 C CA . ASP A 1 94 ? 3.373 11.494 -18.903 1.00 0.00 94 ASP A CA 7
ATOM 11929 C C . ASP A 1 94 ? 2.655 12.630 -18.161 1.00 0.00 94 ASP A C 7
ATOM 11930 O O . ASP A 1 94 ? 2.945 13.808 -18.375 1.00 0.00 94 ASP A O 7
ATOM 11939 N N . ARG A 1 95 ? 1.710 12.237 -17.291 1.00 0.00 95 ARG A N 7
ATOM 11940 C CA . ARG A 1 95 ? 0.958 13.158 -16.431 1.00 0.00 95 ARG A CA 7
ATOM 11941 C C . ARG A 1 95 ? 1.895 13.816 -15.398 1.00 0.00 95 ARG A C 7
ATOM 11942 O O . ARG A 1 95 ? 1.817 15.018 -15.183 1.00 0.00 95 ARG A O 7
ATOM 11963 N N . LEU A 1 96 ? 2.804 13.011 -14.810 1.00 0.00 96 LEU A N 7
ATOM 11964 C CA . LEU A 1 96 ? 3.738 13.459 -13.746 1.00 0.00 96 LEU A CA 7
ATOM 11965 C C . LEU A 1 96 ? 4.806 14.443 -14.269 1.00 0.00 96 LEU A C 7
ATOM 11966 O O . LEU A 1 96 ? 5.189 15.374 -13.567 1.00 0.00 96 LEU A O 7
ATOM 11982 N N . LYS A 1 97 ? 5.304 14.207 -15.489 1.00 0.00 97 LYS A N 7
ATOM 11983 C CA . LYS A 1 97 ? 6.378 15.034 -16.080 1.00 0.00 97 LYS A CA 7
ATOM 11984 C C . LYS A 1 97 ? 5.801 16.351 -16.622 1.00 0.00 97 LYS A C 7
ATOM 11985 O O . LYS A 1 97 ? 6.468 17.392 -16.587 1.00 0.00 97 LYS A O 7
ATOM 12004 N N . ALA A 1 98 ? 4.541 16.287 -17.099 1.00 0.00 98 ALA A N 7
ATOM 12005 C CA . ALA A 1 98 ? 3.796 17.461 -17.586 1.00 0.00 98 ALA A CA 7
ATOM 12006 C C . ALA A 1 98 ? 3.346 18.347 -16.411 1.00 0.00 98 ALA A C 7
ATOM 12007 O O . ALA A 1 98 ? 3.372 19.577 -16.500 1.00 0.00 98 ALA A O 7
ATOM 12014 N N . VAL A 1 99 ? 2.948 17.689 -15.312 1.00 0.00 99 VAL A N 7
ATOM 12015 C CA . VAL A 1 99 ? 2.453 18.329 -14.085 1.00 0.00 99 VAL A CA 7
ATOM 12016 C C . VAL A 1 99 ? 2.679 17.366 -12.889 1.00 0.00 99 VAL A C 7
ATOM 12017 O O . VAL A 1 99 ? 1.945 16.399 -12.730 1.00 0.00 99 VAL A O 7
ATOM 12030 N N . PRO A 1 100 ? 3.763 17.566 -12.074 1.00 0.00 100 PRO A N 7
ATOM 12031 C CA . PRO A 1 100 ? 4.018 16.735 -10.867 1.00 0.00 100 PRO A CA 7
ATOM 12032 C C . PRO A 1 100 ? 3.054 17.045 -9.701 1.00 0.00 100 PRO A C 7
ATOM 12033 O O . PRO A 1 100 ? 2.934 16.251 -8.762 1.00 0.00 100 PRO A O 7
ATOM 12044 N N . TYR A 1 101 ? 2.360 18.199 -9.780 1.00 0.00 101 TYR A N 7
ATOM 12045 C CA . TYR A 1 101 ? 1.392 18.632 -8.757 1.00 0.00 101 TYR A CA 7
ATOM 12046 C C . TYR A 1 101 ? -0.011 18.206 -9.177 1.00 0.00 101 TYR A C 7
ATOM 12047 O O . TYR A 1 101 ? -0.885 19.026 -9.489 1.00 0.00 101 TYR A O 7
ATOM 12065 N N . THR A 1 102 ? -0.212 16.889 -9.239 1.00 0.00 102 THR A N 7
ATOM 12066 C CA . THR A 1 102 ? -1.484 16.318 -9.644 1.00 0.00 102 THR A CA 7
ATOM 12067 C C . THR A 1 102 ? -1.867 15.106 -8.741 1.00 0.00 102 THR A C 7
ATOM 12068 O O . THR A 1 102 ? -1.233 14.043 -8.787 1.00 0.00 102 THR A O 7
ATOM 12079 N N . PRO A 1 103 ? -2.897 15.267 -7.850 1.00 0.00 103 PRO A N 7
ATOM 12080 C CA . PRO A 1 103 ? -3.500 14.130 -7.107 1.00 0.00 103 PRO A CA 7
ATOM 12081 C C . PRO A 1 103 ? -4.445 13.282 -8.004 1.00 0.00 103 PRO A C 7
ATOM 12082 O O . PRO A 1 103 ? -4.940 12.223 -7.588 1.00 0.00 103 PRO A O 7
ATOM 12093 N N . PHE A 1 104 ? -4.705 13.783 -9.228 1.00 0.00 104 PHE A N 7
ATOM 12094 C CA . PHE A 1 104 ? -5.597 13.144 -10.207 1.00 0.00 104 PHE A CA 7
ATOM 12095 C C . PHE A 1 104 ? -4.755 12.476 -11.314 1.00 0.00 104 PHE A C 7
ATOM 12096 O O . PHE A 1 104 ? -3.752 13.034 -11.752 1.00 0.00 104 PHE A O 7
ATOM 12113 N N . CYS A 1 105 ? -5.160 11.281 -11.771 1.00 0.00 105 CYS A N 7
ATOM 12114 C CA . CYS A 1 105 ? -4.492 10.605 -12.910 1.00 0.00 105 CYS A CA 7
ATOM 12115 C C . CYS A 1 105 ? -4.970 11.262 -14.213 1.00 0.00 105 CYS A C 7
ATOM 12116 O O . CYS A 1 105 ? -5.901 12.075 -14.169 1.00 0.00 105 CYS A O 7
ATOM 12123 N N . GLN A 1 106 ? -4.324 10.932 -15.351 1.00 0.00 106 GLN A N 7
ATOM 12124 C CA . GLN A 1 106 ? -4.652 11.517 -16.684 1.00 0.00 106 GLN A CA 7
ATOM 12125 C C . GLN A 1 106 ? -6.162 11.375 -16.998 1.00 0.00 106 GLN A C 7
ATOM 12126 O O . GLN A 1 106 ? -6.793 12.285 -17.543 1.00 0.00 106 GLN A O 7
ATOM 12140 N N . GLU A 1 107 ? -6.713 10.226 -16.586 1.00 0.00 107 GLU A N 7
ATOM 12141 C CA . GLU A 1 107 ? -8.151 9.909 -16.676 1.00 0.00 107 GLU A CA 7
ATOM 12142 C C . GLU A 1 107 ? -9.006 10.955 -15.921 1.00 0.00 107 GLU A C 7
ATOM 12143 O O . GLU A 1 107 ? -9.901 11.577 -16.499 1.00 0.00 107 GLU A O 7
ATOM 12155 N N . CYS A 1 108 ? -8.669 11.154 -14.622 1.00 0.00 108 CYS A N 7
ATOM 12156 C CA . CYS A 1 108 ? -9.433 12.029 -13.706 1.00 0.00 108 CYS A CA 7
ATOM 12157 C C . CYS A 1 108 ? -9.264 13.509 -14.075 1.00 0.00 108 CYS A C 7
ATOM 12158 O O . CYS A 1 108 ? -10.150 14.310 -13.801 1.00 0.00 108 CYS A O 7
ATOM 12165 N N . ALA A 1 109 ? -8.120 13.841 -14.708 1.00 0.00 109 ALA A N 7
ATOM 12166 C CA . ALA A 1 109 ? -7.839 15.185 -15.240 1.00 0.00 109 ALA A CA 7
ATOM 12167 C C . ALA A 1 109 ? -8.807 15.513 -16.389 1.00 0.00 109 ALA A C 7
ATOM 12168 O O . ALA A 1 109 ? -9.379 16.601 -16.441 1.00 0.00 109 ALA A O 7
ATOM 12175 N N . ALA A 1 110 ? -9.006 14.526 -17.276 1.00 0.00 110 ALA A N 7
ATOM 12176 C CA . ALA A 1 110 ? -9.930 14.635 -18.420 1.00 0.00 110 ALA A CA 7
ATOM 12177 C C . ALA A 1 110 ? -11.403 14.538 -17.967 1.00 0.00 110 ALA A C 7
ATOM 12178 O O . ALA A 1 110 ? -12.305 14.966 -18.692 1.00 0.00 110 ALA A O 7
ATOM 12185 N N . ALA A 1 111 ? -11.628 13.969 -16.761 1.00 0.00 111 ALA A N 7
ATOM 12186 C CA . ALA A 1 111 ? -12.974 13.741 -16.189 1.00 0.00 111 ALA A CA 7
ATOM 12187 C C . ALA A 1 111 ? -13.416 14.879 -15.238 1.00 0.00 111 ALA A C 7
ATOM 12188 O O . ALA A 1 111 ? -14.491 14.786 -14.637 1.00 0.00 111 ALA A O 7
ATOM 12195 N N . LEU A 1 112 ? -12.594 15.942 -15.111 1.00 0.00 112 LEU A N 7
ATOM 12196 C CA . LEU A 1 112 ? -12.923 17.112 -14.260 1.00 0.00 112 LEU A CA 7
ATOM 12197 C C . LEU A 1 112 ? -14.122 17.900 -14.852 1.00 0.00 112 LEU A C 7
ATOM 12198 O O . LEU A 1 112 ? -15.204 17.929 -14.224 1.00 0.00 112 LEU A O 7
ATOM 12216 N N . LEU A 1 1 ? 13.892 11.340 3.694 1.00 0.00 1 LEU A N 8
ATOM 12217 C CA . LEU A 1 1 ? 12.512 11.321 3.149 1.00 0.00 1 LEU A CA 8
ATOM 12218 C C . LEU A 1 1 ? 12.010 9.860 3.089 1.00 0.00 1 LEU A C 8
ATOM 12219 O O . LEU A 1 1 ? 10.909 9.558 3.563 1.00 0.00 1 LEU A O 8
ATOM 12237 N N . ALA A 1 2 ? 12.850 8.968 2.505 1.00 0.00 2 ALA A N 8
ATOM 12238 C CA . ALA A 1 2 ? 12.561 7.523 2.310 1.00 0.00 2 ALA A CA 8
ATOM 12239 C C . ALA A 1 2 ? 11.380 7.278 1.341 1.00 0.00 2 ALA A C 8
ATOM 12240 O O . ALA A 1 2 ? 10.751 8.220 0.847 1.00 0.00 2 ALA A O 8
ATOM 12247 N N . GLY A 1 3 ? 11.098 5.997 1.060 1.00 0.00 3 GLY A N 8
ATOM 12248 C CA . GLY A 1 3 ? 10.137 5.625 0.024 1.00 0.00 3 GLY A CA 8
ATOM 12249 C C . GLY A 1 3 ? 10.726 5.863 -1.364 1.00 0.00 3 GLY A C 8
ATOM 12250 O O . GLY A 1 3 ? 11.261 4.934 -1.979 1.00 0.00 3 GLY A O 8
ATOM 12254 N N . GLY A 1 4 ? 10.666 7.133 -1.821 1.00 0.00 4 GLY A N 8
ATOM 12255 C CA . GLY A 1 4 ? 11.288 7.562 -3.073 1.00 0.00 4 GLY A CA 8
ATOM 12256 C C . GLY A 1 4 ? 10.587 7.018 -4.315 1.00 0.00 4 GLY A C 8
ATOM 12257 O O . GLY A 1 4 ? 9.747 7.707 -4.893 1.00 0.00 4 GLY A O 8
ATOM 12261 N N . LYS A 1 5 ? 10.897 5.747 -4.655 1.00 0.00 5 LYS A N 8
ATOM 12262 C CA . LYS A 1 5 ? 10.488 5.048 -5.901 1.00 0.00 5 LYS A CA 8
ATOM 12263 C C . LYS A 1 5 ? 11.191 5.652 -7.140 1.00 0.00 5 LYS A C 8
ATOM 12264 O O . LYS A 1 5 ? 11.274 6.878 -7.293 1.00 0.00 5 LYS A O 8
ATOM 12283 N N . SER A 1 6 ? 11.694 4.767 -8.016 1.00 0.00 6 SER A N 8
ATOM 12284 C CA . SER A 1 6 ? 12.334 5.155 -9.277 1.00 0.00 6 SER A CA 8
ATOM 12285 C C . SER A 1 6 ? 11.260 5.628 -10.287 1.00 0.00 6 SER A C 8
ATOM 12286 O O . SER A 1 6 ? 10.641 4.816 -10.987 1.00 0.00 6 SER A O 8
ATOM 12294 N N . MET A 1 7 ? 11.011 6.951 -10.290 1.00 0.00 7 MET A N 8
ATOM 12295 C CA . MET A 1 7 ? 10.026 7.614 -11.176 1.00 0.00 7 MET A CA 8
ATOM 12296 C C . MET A 1 7 ? 10.468 9.081 -11.428 1.00 0.00 7 MET A C 8
ATOM 12297 O O . MET A 1 7 ? 9.715 9.873 -12.003 1.00 0.00 7 MET A O 8
ATOM 12311 N N . ASN A 1 8 ? 11.726 9.402 -11.038 1.00 0.00 8 ASN A N 8
ATOM 12312 C CA . ASN A 1 8 ? 12.260 10.788 -11.006 1.00 0.00 8 ASN A CA 8
ATOM 12313 C C . ASN A 1 8 ? 11.478 11.635 -9.984 1.00 0.00 8 ASN A C 8
ATOM 12314 O O . ASN A 1 8 ? 11.325 12.850 -10.146 1.00 0.00 8 ASN A O 8
ATOM 12325 N N . VAL A 1 9 ? 11.034 10.970 -8.896 1.00 0.00 9 VAL A N 8
ATOM 12326 C CA . VAL A 1 9 ? 10.237 11.589 -7.821 1.00 0.00 9 VAL A CA 8
ATOM 12327 C C . VAL A 1 9 ? 11.004 12.736 -7.142 1.00 0.00 9 VAL A C 8
ATOM 12328 O O . VAL A 1 9 ? 10.408 13.747 -6.800 1.00 0.00 9 VAL A O 8
ATOM 12341 N N . GLU A 1 10 ? 12.328 12.561 -6.974 1.00 0.00 10 GLU A N 8
ATOM 12342 C CA . GLU A 1 10 ? 13.199 13.565 -6.338 1.00 0.00 10 GLU A CA 8
ATOM 12343 C C . GLU A 1 10 ? 13.351 14.813 -7.234 1.00 0.00 10 GLU A C 8
ATOM 12344 O O . GLU A 1 10 ? 13.506 15.931 -6.728 1.00 0.00 10 GLU A O 8
ATOM 12356 N N . SER A 1 11 ? 13.306 14.595 -8.568 1.00 0.00 11 SER A N 8
ATOM 12357 C CA . SER A 1 11 ? 13.310 15.684 -9.567 1.00 0.00 11 SER A CA 8
ATOM 12358 C C . SER A 1 11 ? 12.007 16.498 -9.463 1.00 0.00 11 SER A C 8
ATOM 12359 O O . SER A 1 11 ? 12.016 17.731 -9.559 1.00 0.00 11 SER A O 8
ATOM 12367 N N . TYR A 1 12 ? 10.892 15.776 -9.244 1.00 0.00 12 TYR A N 8
ATOM 12368 C CA . TYR A 1 12 ? 9.573 16.383 -9.036 1.00 0.00 12 TYR A CA 8
ATOM 12369 C C . TYR A 1 12 ? 9.523 17.093 -7.675 1.00 0.00 12 TYR A C 8
ATOM 12370 O O . TYR A 1 12 ? 8.958 18.164 -7.562 1.00 0.00 12 TYR A O 8
ATOM 12388 N N . GLU A 1 13 ? 10.169 16.492 -6.669 1.00 0.00 13 GLU A N 8
ATOM 12389 C CA . GLU A 1 13 ? 10.169 16.964 -5.283 1.00 0.00 13 GLU A CA 8
ATOM 12390 C C . GLU A 1 13 ? 10.770 18.383 -5.202 1.00 0.00 13 GLU A C 8
ATOM 12391 O O . GLU A 1 13 ? 10.125 19.310 -4.702 1.00 0.00 13 GLU A O 8
ATOM 12403 N N . LYS A 1 14 ? 11.990 18.534 -5.754 1.00 0.00 14 LYS A N 8
ATOM 12404 C CA . LYS A 1 14 ? 12.714 19.817 -5.768 1.00 0.00 14 LYS A CA 8
ATOM 12405 C C . LYS A 1 14 ? 11.979 20.880 -6.614 1.00 0.00 14 LYS A C 8
ATOM 12406 O O . LYS A 1 14 ? 11.832 22.014 -6.161 1.00 0.00 14 LYS A O 8
ATOM 12425 N N . ILE A 1 15 ? 11.497 20.498 -7.831 1.00 0.00 15 ILE A N 8
ATOM 12426 C CA . ILE A 1 15 ? 10.883 21.460 -8.780 1.00 0.00 15 ILE A CA 8
ATOM 12427 C C . ILE A 1 15 ? 9.565 22.018 -8.199 1.00 0.00 15 ILE A C 8
ATOM 12428 O O . ILE A 1 15 ? 9.229 23.177 -8.424 1.00 0.00 15 ILE A O 8
ATOM 12444 N N . LEU A 1 16 ? 8.859 21.174 -7.414 1.00 0.00 16 LEU A N 8
ATOM 12445 C CA . LEU A 1 16 ? 7.599 21.537 -6.734 1.00 0.00 16 LEU A CA 8
ATOM 12446 C C . LEU A 1 16 ? 7.861 22.474 -5.546 1.00 0.00 16 LEU A C 8
ATOM 12447 O O . LEU A 1 16 ? 7.076 23.384 -5.283 1.00 0.00 16 LEU A O 8
ATOM 12463 N N . ARG A 1 17 ? 8.961 22.218 -4.831 1.00 0.00 17 ARG A N 8
ATOM 12464 C CA . ARG A 1 17 ? 9.424 23.064 -3.727 1.00 0.00 17 ARG A CA 8
ATOM 12465 C C . ARG A 1 17 ? 9.822 24.463 -4.230 1.00 0.00 17 ARG A C 8
ATOM 12466 O O . ARG A 1 17 ? 9.440 25.465 -3.625 1.00 0.00 17 ARG A O 8
ATOM 12487 N N . ASP A 1 18 ? 10.518 24.527 -5.381 1.00 0.00 18 ASP A N 8
ATOM 12488 C CA . ASP A 1 18 ? 10.932 25.808 -5.985 1.00 0.00 18 ASP A CA 8
ATOM 12489 C C . ASP A 1 18 ? 9.693 26.543 -6.499 1.00 0.00 18 ASP A C 8
ATOM 12490 O O . ASP A 1 18 ? 9.588 27.770 -6.383 1.00 0.00 18 ASP A O 8
ATOM 12499 N N . ARG A 1 19 ? 8.742 25.738 -7.009 1.00 0.00 19 ARG A N 8
ATOM 12500 C CA . ARG A 1 19 ? 7.498 26.220 -7.610 1.00 0.00 19 ARG A CA 8
ATOM 12501 C C . ARG A 1 19 ? 6.614 26.898 -6.560 1.00 0.00 19 ARG A C 8
ATOM 12502 O O . ARG A 1 19 ? 6.140 28.005 -6.762 1.00 0.00 19 ARG A O 8
ATOM 12523 N N . GLN A 1 20 ? 6.423 26.218 -5.423 1.00 0.00 20 GLN A N 8
ATOM 12524 C CA . GLN A 1 20 ? 5.504 26.677 -4.376 1.00 0.00 20 GLN A CA 8
ATOM 12525 C C . GLN A 1 20 ? 6.058 27.914 -3.665 1.00 0.00 20 GLN A C 8
ATOM 12526 O O . GLN A 1 20 ? 5.282 28.762 -3.269 1.00 0.00 20 GLN A O 8
ATOM 12540 N N . ARG A 1 21 ? 7.409 28.003 -3.514 1.00 0.00 21 ARG A N 8
ATOM 12541 C CA . ARG A 1 21 ? 8.058 29.108 -2.770 1.00 0.00 21 ARG A CA 8
ATOM 12542 C C . ARG A 1 21 ? 8.091 30.409 -3.587 1.00 0.00 21 ARG A C 8
ATOM 12543 O O . ARG A 1 21 ? 7.898 31.495 -3.022 1.00 0.00 21 ARG A O 8
ATOM 12564 N N . GLU A 1 22 ? 8.329 30.292 -4.911 1.00 0.00 22 GLU A N 8
ATOM 12565 C CA . GLU A 1 22 ? 8.325 31.461 -5.819 1.00 0.00 22 GLU A CA 8
ATOM 12566 C C . GLU A 1 22 ? 6.895 32.032 -5.929 1.00 0.00 22 GLU A C 8
ATOM 12567 O O . GLU A 1 22 ? 6.694 33.254 -5.895 1.00 0.00 22 GLU A O 8
ATOM 12579 N N . LEU A 1 23 ? 5.909 31.119 -6.009 1.00 0.00 23 LEU A N 8
ATOM 12580 C CA . LEU A 1 23 ? 4.487 31.475 -6.032 1.00 0.00 23 LEU A CA 8
ATOM 12581 C C . LEU A 1 23 ? 4.045 32.014 -4.663 1.00 0.00 23 LEU A C 8
ATOM 12582 O O . LEU A 1 23 ? 3.246 32.936 -4.612 1.00 0.00 23 LEU A O 8
ATOM 12598 N N . TYR A 1 24 ? 4.604 31.441 -3.570 1.00 0.00 24 TYR A N 8
ATOM 12599 C CA . TYR A 1 24 ? 4.258 31.812 -2.172 1.00 0.00 24 TYR A CA 8
ATOM 12600 C C . TYR A 1 24 ? 4.531 33.306 -1.933 1.00 0.00 24 TYR A C 8
ATOM 12601 O O . TYR A 1 24 ? 3.637 34.048 -1.543 1.00 0.00 24 TYR A O 8
ATOM 12619 N N . ARG A 1 25 ? 5.778 33.716 -2.220 1.00 0.00 25 ARG A N 8
ATOM 12620 C CA . ARG A 1 25 ? 6.255 35.101 -2.017 1.00 0.00 25 ARG A CA 8
ATOM 12621 C C . ARG A 1 25 ? 5.573 36.071 -3.017 1.00 0.00 25 ARG A C 8
ATOM 12622 O O . ARG A 1 25 ? 5.406 37.260 -2.722 1.00 0.00 25 ARG A O 8
ATOM 12643 N N . ARG A 1 26 ? 5.183 35.529 -4.199 1.00 0.00 26 ARG A N 8
ATOM 12644 C CA . ARG A 1 26 ? 4.417 36.264 -5.229 1.00 0.00 26 ARG A CA 8
ATOM 12645 C C . ARG A 1 26 ? 3.037 36.710 -4.690 1.00 0.00 26 ARG A C 8
ATOM 12646 O O . ARG A 1 26 ? 2.708 37.899 -4.717 1.00 0.00 26 ARG A O 8
ATOM 12667 N N . LEU A 1 27 ? 2.244 35.746 -4.181 1.00 0.00 27 LEU A N 8
ATOM 12668 C CA . LEU A 1 27 ? 0.879 36.017 -3.666 1.00 0.00 27 LEU A CA 8
ATOM 12669 C C . LEU A 1 27 ? 0.905 36.545 -2.215 1.00 0.00 27 LEU A C 8
ATOM 12670 O O . LEU A 1 27 ? -0.116 36.998 -1.695 1.00 0.00 27 LEU A O 8
ATOM 12686 N N . HIS A 1 28 ? 2.094 36.502 -1.583 1.00 0.00 28 HIS A N 8
ATOM 12687 C CA . HIS A 1 28 ? 2.352 37.119 -0.261 1.00 0.00 28 HIS A CA 8
ATOM 12688 C C . HIS A 1 28 ? 3.127 38.436 -0.464 1.00 0.00 28 HIS A C 8
ATOM 12689 O O . HIS A 1 28 ? 3.953 38.821 0.350 1.00 0.00 28 HIS A O 8
ATOM 12704 N N . LYS A 1 29 ? 2.789 39.136 -1.559 1.00 0.00 29 LYS A N 8
ATOM 12705 C CA . LYS A 1 29 ? 3.322 40.474 -1.905 1.00 0.00 29 LYS A CA 8
ATOM 12706 C C . LYS A 1 29 ? 3.043 41.531 -0.801 1.00 0.00 29 LYS A C 8
ATOM 12707 O O . LYS A 1 29 ? 3.784 42.503 -0.667 1.00 0.00 29 LYS A O 8
ATOM 12726 N N . ILE A 1 30 ? 1.957 41.322 -0.034 1.00 0.00 30 ILE A N 8
ATOM 12727 C CA . ILE A 1 30 ? 1.559 42.215 1.077 1.00 0.00 30 ILE A CA 8
ATOM 12728 C C . ILE A 1 30 ? 2.596 42.215 2.225 1.00 0.00 30 ILE A C 8
ATOM 12729 O O . ILE A 1 30 ? 2.819 43.247 2.866 1.00 0.00 30 ILE A O 8
ATOM 12745 N N . GLU A 1 31 ? 3.231 41.056 2.462 1.00 0.00 31 GLU A N 8
ATOM 12746 C CA . GLU A 1 31 ? 4.257 40.884 3.518 1.00 0.00 31 GLU A CA 8
ATOM 12747 C C . GLU A 1 31 ? 5.675 40.843 2.906 1.00 0.00 31 GLU A C 8
ATOM 12748 O O . GLU A 1 31 ? 6.671 40.939 3.629 1.00 0.00 31 GLU A O 8
ATOM 12760 N N . ALA A 1 32 ? 5.745 40.702 1.569 1.00 0.00 32 ALA A N 8
ATOM 12761 C CA . ALA A 1 32 ? 7.008 40.647 0.812 1.00 0.00 32 ALA A CA 8
ATOM 12762 C C . ALA A 1 32 ? 6.909 41.579 -0.405 1.00 0.00 32 ALA A C 8
ATOM 12763 O O . ALA A 1 32 ? 6.787 41.135 -1.555 1.00 0.00 32 ALA A O 8
ATOM 12770 N N . ASP A 1 33 ? 6.899 42.885 -0.108 1.00 0.00 33 ASP A N 8
ATOM 12771 C CA . ASP A 1 33 ? 6.782 43.952 -1.122 1.00 0.00 33 ASP A CA 8
ATOM 12772 C C . ASP A 1 33 ? 8.181 44.453 -1.519 1.00 0.00 33 ASP A C 8
ATOM 12773 O O . ASP A 1 33 ? 8.890 45.064 -0.702 1.00 0.00 33 ASP A O 8
ATOM 12782 N N . PHE A 1 34 ? 8.572 44.168 -2.773 1.00 0.00 34 PHE A N 8
ATOM 12783 C CA . PHE A 1 34 ? 9.860 44.600 -3.338 1.00 0.00 34 PHE A CA 8
ATOM 12784 C C . PHE A 1 34 ? 9.633 45.793 -4.286 1.00 0.00 34 PHE A C 8
ATOM 12785 O O . PHE A 1 34 ? 9.131 45.619 -5.402 1.00 0.00 34 PHE A O 8
ATOM 12802 N N . GLU A 1 35 ? 9.947 47.012 -3.803 1.00 0.00 35 GLU A N 8
ATOM 12803 C CA . GLU A 1 35 ? 9.929 48.241 -4.630 1.00 0.00 35 GLU A CA 8
ATOM 12804 C C . GLU A 1 35 ? 11.059 48.175 -5.670 1.00 0.00 35 GLU A C 8
ATOM 12805 O O . GLU A 1 35 ? 10.865 48.455 -6.861 1.00 0.00 35 GLU A O 8
ATOM 12817 N N . GLU A 1 36 ? 12.230 47.781 -5.163 1.00 0.00 36 GLU A N 8
ATOM 12818 C CA . GLU A 1 36 ? 13.465 47.577 -5.938 1.00 0.00 36 GLU A CA 8
ATOM 12819 C C . GLU A 1 36 ? 13.354 46.292 -6.810 1.00 0.00 36 GLU A C 8
ATOM 12820 O O . GLU A 1 36 ? 12.363 45.551 -6.671 1.00 0.00 36 GLU A O 8
ATOM 12832 N N . PRO A 1 37 ? 14.336 46.003 -7.746 1.00 0.00 37 PRO A N 8
ATOM 12833 C CA . PRO A 1 37 ? 14.365 44.720 -8.495 1.00 0.00 37 PRO A CA 8
ATOM 12834 C C . PRO A 1 37 ? 14.333 43.495 -7.553 1.00 0.00 37 PRO A C 8
ATOM 12835 O O . PRO A 1 37 ? 14.894 43.530 -6.442 1.00 0.00 37 PRO A O 8
ATOM 12846 N N . ARG A 1 38 ? 13.665 42.428 -8.024 1.00 0.00 38 ARG A N 8
ATOM 12847 C CA . ARG A 1 38 ? 13.480 41.174 -7.268 1.00 0.00 38 ARG A CA 8
ATOM 12848 C C . ARG A 1 38 ? 14.826 40.491 -6.964 1.00 0.00 38 ARG A C 8
ATOM 12849 O O . ARG A 1 38 ? 14.933 39.736 -5.985 1.00 0.00 38 ARG A O 8
ATOM 12870 N N . ASN A 1 39 ? 15.817 40.764 -7.844 1.00 0.00 39 ASN A N 8
ATOM 12871 C CA . ASN A 1 39 ? 17.188 40.217 -7.796 1.00 0.00 39 ASN A CA 8
ATOM 12872 C C . ASN A 1 39 ? 17.204 38.713 -8.178 1.00 0.00 39 ASN A C 8
ATOM 12873 O O . ASN A 1 39 ? 16.298 37.956 -7.796 1.00 0.00 39 ASN A O 8
ATOM 12884 N N . PRO A 1 40 ? 18.240 38.243 -8.954 1.00 0.00 40 PRO A N 8
ATOM 12885 C CA . PRO A 1 40 ? 18.337 36.825 -9.398 1.00 0.00 40 PRO A CA 8
ATOM 12886 C C . PRO A 1 40 ? 18.840 35.876 -8.280 1.00 0.00 40 PRO A C 8
ATOM 12887 O O . PRO A 1 40 ? 19.147 34.708 -8.541 1.00 0.00 40 PRO A O 8
ATOM 12898 N N . ASP A 1 41 ? 18.917 36.401 -7.044 1.00 0.00 41 ASP A N 8
ATOM 12899 C CA . ASP A 1 41 ? 19.310 35.651 -5.844 1.00 0.00 41 ASP A CA 8
ATOM 12900 C C . ASP A 1 41 ? 18.102 35.528 -4.904 1.00 0.00 41 ASP A C 8
ATOM 12901 O O . ASP A 1 41 ? 17.219 36.402 -4.891 1.00 0.00 41 ASP A O 8
ATOM 12910 N N . ASP A 1 42 ? 18.076 34.435 -4.128 1.00 0.00 42 ASP A N 8
ATOM 12911 C CA . ASP A 1 42 ? 17.011 34.166 -3.153 1.00 0.00 42 ASP A CA 8
ATOM 12912 C C . ASP A 1 42 ? 17.164 35.078 -1.921 1.00 0.00 42 ASP A C 8
ATOM 12913 O O . ASP A 1 42 ? 18.218 35.090 -1.275 1.00 0.00 42 ASP A O 8
ATOM 12922 N N . GLU A 1 43 ? 16.095 35.843 -1.632 1.00 0.00 43 GLU A N 8
ATOM 12923 C CA . GLU A 1 43 ? 16.004 36.722 -0.454 1.00 0.00 43 GLU A CA 8
ATOM 12924 C C . GLU A 1 43 ? 15.882 35.879 0.832 1.00 0.00 43 GLU A C 8
ATOM 12925 O O . GLU A 1 43 ? 16.616 36.090 1.811 1.00 0.00 43 GLU A O 8
ATOM 12937 N N . ASP A 1 44 ? 14.955 34.917 0.784 1.00 0.00 44 ASP A N 8
ATOM 12938 C CA . ASP A 1 44 ? 14.632 34.024 1.906 1.00 0.00 44 ASP A CA 8
ATOM 12939 C C . ASP A 1 44 ? 13.824 32.836 1.364 1.00 0.00 44 ASP A C 8
ATOM 12940 O O . ASP A 1 44 ? 12.891 33.034 0.574 1.00 0.00 44 ASP A O 8
ATOM 12949 N N . ARG A 1 45 ? 14.195 31.623 1.799 1.00 0.00 45 ARG A N 8
ATOM 12950 C CA . ARG A 1 45 ? 13.635 30.350 1.294 1.00 0.00 45 ARG A CA 8
ATOM 12951 C C . ARG A 1 45 ? 12.107 30.266 1.498 1.00 0.00 45 ARG A C 8
ATOM 12952 O O . ARG A 1 45 ? 11.363 29.932 0.563 1.00 0.00 45 ARG A O 8
ATOM 12973 N N . ALA A 1 46 ? 11.656 30.598 2.718 1.00 0.00 46 ALA A N 8
ATOM 12974 C CA . ALA A 1 46 ? 10.237 30.524 3.099 1.00 0.00 46 ALA A CA 8
ATOM 12975 C C . ALA A 1 46 ? 9.998 31.317 4.388 1.00 0.00 46 ALA A C 8
ATOM 12976 O O . ALA A 1 46 ? 10.728 31.133 5.371 1.00 0.00 46 ALA A O 8
ATOM 12983 N N . SER A 1 47 ? 8.983 32.201 4.376 1.00 0.00 47 SER A N 8
ATOM 12984 C CA . SER A 1 47 ? 8.533 32.924 5.580 1.00 0.00 47 SER A CA 8
ATOM 12985 C C . SER A 1 47 ? 7.627 32.005 6.433 1.00 0.00 47 SER A C 8
ATOM 12986 O O . SER A 1 47 ? 7.333 30.865 6.029 1.00 0.00 47 SER A O 8
ATOM 12994 N N . GLU A 1 48 ? 7.206 32.503 7.614 1.00 0.00 48 GLU A N 8
ATOM 12995 C CA . GLU A 1 48 ? 6.345 31.748 8.544 1.00 0.00 48 GLU A CA 8
ATOM 12996 C C . GLU A 1 48 ? 4.943 31.520 7.908 1.00 0.00 48 GLU A C 8
ATOM 12997 O O . GLU A 1 48 ? 4.725 30.503 7.235 1.00 0.00 48 GLU A O 8
ATOM 13009 N N . ARG A 1 49 ? 4.008 32.470 8.132 1.00 0.00 49 ARG A N 8
ATOM 13010 C CA . ARG A 1 49 ? 2.666 32.485 7.522 1.00 0.00 49 ARG A CA 8
ATOM 13011 C C . ARG A 1 49 ? 2.287 33.951 7.268 1.00 0.00 49 ARG A C 8
ATOM 13012 O O . ARG A 1 49 ? 2.154 34.360 6.113 1.00 0.00 49 ARG A O 8
ATOM 13033 N N . SER A 1 50 ? 2.145 34.711 8.388 1.00 0.00 50 SER A N 8
ATOM 13034 C CA . SER A 1 50 ? 1.748 36.139 8.418 1.00 0.00 50 SER A CA 8
ATOM 13035 C C . SER A 1 50 ? 0.324 36.368 7.842 1.00 0.00 50 SER A C 8
ATOM 13036 O O . SER A 1 50 ? -0.604 36.698 8.595 1.00 0.00 50 SER A O 8
ATOM 13044 N N . ASN A 1 51 ? 0.161 36.199 6.512 1.00 0.00 51 ASN A N 8
ATOM 13045 C CA . ASN A 1 51 ? -1.159 36.215 5.853 1.00 0.00 51 ASN A CA 8
ATOM 13046 C C . ASN A 1 51 ? -1.943 34.935 6.239 1.00 0.00 51 ASN A C 8
ATOM 13047 O O . ASN A 1 51 ? -1.863 33.896 5.559 1.00 0.00 51 ASN A O 8
ATOM 13058 N N . ASP A 1 52 ? -2.637 35.022 7.382 1.00 0.00 52 ASP A N 8
ATOM 13059 C CA . ASP A 1 52 ? -3.465 33.928 7.938 1.00 0.00 52 ASP A CA 8
ATOM 13060 C C . ASP A 1 52 ? -4.826 33.852 7.216 1.00 0.00 52 ASP A C 8
ATOM 13061 O O . ASP A 1 52 ? -5.440 32.782 7.124 1.00 0.00 52 ASP A O 8
ATOM 13070 N N . GLU A 1 53 ? -5.271 35.002 6.695 1.00 0.00 53 GLU A N 8
ATOM 13071 C CA . GLU A 1 53 ? -6.542 35.140 5.955 1.00 0.00 53 GLU A CA 8
ATOM 13072 C C . GLU A 1 53 ? -6.417 34.616 4.506 1.00 0.00 53 GLU A C 8
ATOM 13073 O O . GLU A 1 53 ? -5.345 34.153 4.090 1.00 0.00 53 GLU A O 8
ATOM 13085 N N . VAL A 1 54 ? -7.535 34.662 3.752 1.00 0.00 54 VAL A N 8
ATOM 13086 C CA . VAL A 1 54 ? -7.539 34.320 2.320 1.00 0.00 54 VAL A CA 8
ATOM 13087 C C . VAL A 1 54 ? -6.875 35.465 1.535 1.00 0.00 54 VAL A C 8
ATOM 13088 O O . VAL A 1 54 ? -5.779 35.288 1.009 1.00 0.00 54 VAL A O 8
ATOM 13101 N N . LEU A 1 55 ? -7.560 36.633 1.519 1.00 0.00 55 LEU A N 8
ATOM 13102 C CA . LEU A 1 55 ? -7.117 37.880 0.857 1.00 0.00 55 LEU A CA 8
ATOM 13103 C C . LEU A 1 55 ? -7.041 37.750 -0.692 1.00 0.00 55 LEU A C 8
ATOM 13104 O O . LEU A 1 55 ? -6.519 36.767 -1.234 1.00 0.00 55 LEU A O 8
ATOM 13120 N N . ASP A 1 56 ? -7.557 38.785 -1.391 1.00 0.00 56 ASP A N 8
ATOM 13121 C CA . ASP A 1 56 ? -7.642 38.822 -2.873 1.00 0.00 56 ASP A CA 8
ATOM 13122 C C . ASP A 1 56 ? -6.251 38.851 -3.542 1.00 0.00 56 ASP A C 8
ATOM 13123 O O . ASP A 1 56 ? -6.117 38.456 -4.705 1.00 0.00 56 ASP A O 8
ATOM 13132 N N . GLU A 1 57 ? -5.232 39.335 -2.798 1.00 0.00 57 GLU A N 8
ATOM 13133 C CA . GLU A 1 57 ? -3.836 39.433 -3.295 1.00 0.00 57 GLU A CA 8
ATOM 13134 C C . GLU A 1 57 ? -3.226 38.050 -3.555 1.00 0.00 57 GLU A C 8
ATOM 13135 O O . GLU A 1 57 ? -2.253 37.913 -4.310 1.00 0.00 57 GLU A O 8
ATOM 13147 N N . LEU A 1 58 ? -3.808 37.036 -2.901 1.00 0.00 58 LEU A N 8
ATOM 13148 C CA . LEU A 1 58 ? -3.539 35.641 -3.187 1.00 0.00 58 LEU A CA 8
ATOM 13149 C C . LEU A 1 58 ? -4.406 35.197 -4.379 1.00 0.00 58 LEU A C 8
ATOM 13150 O O . LEU A 1 58 ? -5.637 35.119 -4.269 1.00 0.00 58 LEU A O 8
ATOM 13166 N N . GLY A 1 59 ? -3.737 34.961 -5.523 1.00 0.00 59 GLY A N 8
ATOM 13167 C CA . GLY A 1 59 ? -4.404 34.629 -6.785 1.00 0.00 59 GLY A CA 8
ATOM 13168 C C . GLY A 1 59 ? -4.865 33.177 -6.845 1.00 0.00 59 GLY A C 8
ATOM 13169 O O . GLY A 1 59 ? -4.208 32.308 -6.279 1.00 0.00 59 GLY A O 8
ATOM 13173 N N . GLN A 1 60 ? -5.970 32.927 -7.576 1.00 0.00 60 GLN A N 8
ATOM 13174 C CA . GLN A 1 60 ? -6.630 31.604 -7.676 1.00 0.00 60 GLN A CA 8
ATOM 13175 C C . GLN A 1 60 ? -5.676 30.505 -8.187 1.00 0.00 60 GLN A C 8
ATOM 13176 O O . GLN A 1 60 ? -5.579 29.427 -7.583 1.00 0.00 60 GLN A O 8
ATOM 13190 N N . VAL A 1 61 ? -4.972 30.803 -9.302 1.00 0.00 61 VAL A N 8
ATOM 13191 C CA . VAL A 1 61 ? -3.999 29.872 -9.906 1.00 0.00 61 VAL A CA 8
ATOM 13192 C C . VAL A 1 61 ? -2.859 29.557 -8.919 1.00 0.00 61 VAL A C 8
ATOM 13193 O O . VAL A 1 61 ? -2.422 28.416 -8.837 1.00 0.00 61 VAL A O 8
ATOM 13206 N N . GLY A 1 62 ? -2.431 30.579 -8.151 1.00 0.00 62 GLY A N 8
ATOM 13207 C CA . GLY A 1 62 ? -1.346 30.437 -7.186 1.00 0.00 62 GLY A CA 8
ATOM 13208 C C . GLY A 1 62 ? -1.728 29.550 -6.004 1.00 0.00 62 GLY A C 8
ATOM 13209 O O . GLY A 1 62 ? -1.020 28.601 -5.691 1.00 0.00 62 GLY A O 8
ATOM 13213 N N . GLN A 1 63 ? -2.879 29.859 -5.373 1.00 0.00 63 GLN A N 8
ATOM 13214 C CA . GLN A 1 63 ? -3.354 29.169 -4.153 1.00 0.00 63 GLN A CA 8
ATOM 13215 C C . GLN A 1 63 ? -3.654 27.690 -4.432 1.00 0.00 63 GLN A C 8
ATOM 13216 O O . GLN A 1 63 ? -3.241 26.814 -3.673 1.00 0.00 63 GLN A O 8
ATOM 13230 N N . ASP A 1 64 ? -4.391 27.432 -5.532 1.00 0.00 64 ASP A N 8
ATOM 13231 C CA . ASP A 1 64 ? -4.805 26.066 -5.920 1.00 0.00 64 ASP A CA 8
ATOM 13232 C C . ASP A 1 64 ? -3.634 25.259 -6.496 1.00 0.00 64 ASP A C 8
ATOM 13233 O O . ASP A 1 64 ? -3.677 24.020 -6.472 1.00 0.00 64 ASP A O 8
ATOM 13242 N N . GLU A 1 65 ? -2.593 25.947 -7.011 1.00 0.00 65 GLU A N 8
ATOM 13243 C CA . GLU A 1 65 ? -1.376 25.258 -7.457 1.00 0.00 65 GLU A CA 8
ATOM 13244 C C . GLU A 1 65 ? -0.577 24.820 -6.237 1.00 0.00 65 GLU A C 8
ATOM 13245 O O . GLU A 1 65 ? -0.149 23.690 -6.188 1.00 0.00 65 GLU A O 8
ATOM 13257 N N . LEU A 1 66 ? -0.437 25.728 -5.244 1.00 0.00 66 LEU A N 8
ATOM 13258 C CA . LEU A 1 66 ? 0.188 25.433 -3.923 1.00 0.00 66 LEU A CA 8
ATOM 13259 C C . LEU A 1 66 ? -0.519 24.248 -3.238 1.00 0.00 66 LEU A C 8
ATOM 13260 O O . LEU A 1 66 ? 0.128 23.363 -2.699 1.00 0.00 66 LEU A O 8
ATOM 13276 N N . ARG A 1 67 ? -1.853 24.260 -3.302 1.00 0.00 67 ARG A N 8
ATOM 13277 C CA . ARG A 1 67 ? -2.718 23.191 -2.774 1.00 0.00 67 ARG A CA 8
ATOM 13278 C C . ARG A 1 67 ? -2.373 21.833 -3.422 1.00 0.00 67 ARG A C 8
ATOM 13279 O O . ARG A 1 67 ? -2.234 20.818 -2.731 1.00 0.00 67 ARG A O 8
ATOM 13300 N N . ALA A 1 68 ? -2.222 21.862 -4.756 1.00 0.00 68 ALA A N 8
ATOM 13301 C CA . ALA A 1 68 ? -1.909 20.679 -5.574 1.00 0.00 68 ALA A CA 8
ATOM 13302 C C . ALA A 1 68 ? -0.436 20.244 -5.398 1.00 0.00 68 ALA A C 8
ATOM 13303 O O . ALA A 1 68 ? -0.131 19.050 -5.426 1.00 0.00 68 ALA A O 8
ATOM 13310 N N . ILE A 1 69 ? 0.461 21.231 -5.188 1.00 0.00 69 ILE A N 8
ATOM 13311 C CA . ILE A 1 69 ? 1.911 21.011 -5.025 1.00 0.00 69 ILE A CA 8
ATOM 13312 C C . ILE A 1 69 ? 2.166 20.302 -3.696 1.00 0.00 69 ILE A C 8
ATOM 13313 O O . ILE A 1 69 ? 2.833 19.279 -3.657 1.00 0.00 69 ILE A O 8
ATOM 13329 N N . ASP A 1 70 ? 1.595 20.869 -2.624 1.00 0.00 70 ASP A N 8
ATOM 13330 C CA . ASP A 1 70 ? 1.673 20.322 -1.258 1.00 0.00 70 ASP A CA 8
ATOM 13331 C C . ASP A 1 70 ? 0.940 18.978 -1.141 1.00 0.00 70 ASP A C 8
ATOM 13332 O O . ASP A 1 70 ? 1.286 18.164 -0.285 1.00 0.00 70 ASP A O 8
ATOM 13341 N N . ALA A 1 71 ? -0.077 18.764 -2.001 1.00 0.00 71 ALA A N 8
ATOM 13342 C CA . ALA A 1 71 ? -0.769 17.462 -2.115 1.00 0.00 71 ALA A CA 8
ATOM 13343 C C . ALA A 1 71 ? 0.186 16.409 -2.706 1.00 0.00 71 ALA A C 8
ATOM 13344 O O . ALA A 1 71 ? 0.269 15.284 -2.213 1.00 0.00 71 ALA A O 8
ATOM 13351 N N . ALA A 1 72 ? 0.939 16.827 -3.741 1.00 0.00 72 ALA A N 8
ATOM 13352 C CA . ALA A 1 72 ? 1.927 15.979 -4.430 1.00 0.00 72 ALA A CA 8
ATOM 13353 C C . ALA A 1 72 ? 3.140 15.683 -3.527 1.00 0.00 72 ALA A C 8
ATOM 13354 O O . ALA A 1 72 ? 3.633 14.559 -3.503 1.00 0.00 72 ALA A O 8
ATOM 13361 N N . LEU A 1 73 ? 3.574 16.706 -2.771 1.00 0.00 73 LEU A N 8
ATOM 13362 C CA . LEU A 1 73 ? 4.723 16.623 -1.840 1.00 0.00 73 LEU A CA 8
ATOM 13363 C C . LEU A 1 73 ? 4.363 15.797 -0.596 1.00 0.00 73 LEU A C 8
ATOM 13364 O O . LEU A 1 73 ? 5.236 15.174 0.010 1.00 0.00 73 LEU A O 8
ATOM 13380 N N . ALA A 1 74 ? 3.064 15.809 -0.226 1.00 0.00 74 ALA A N 8
ATOM 13381 C CA . ALA A 1 74 ? 2.515 14.960 0.854 1.00 0.00 74 ALA A CA 8
ATOM 13382 C C . ALA A 1 74 ? 2.515 13.487 0.421 1.00 0.00 74 ALA A C 8
ATOM 13383 O O . ALA A 1 74 ? 2.742 12.597 1.244 1.00 0.00 74 ALA A O 8
ATOM 13390 N N . ARG A 1 75 ? 2.260 13.250 -0.889 1.00 0.00 75 ARG A N 8
ATOM 13391 C CA . ARG A 1 75 ? 2.369 11.911 -1.497 1.00 0.00 75 ARG A CA 8
ATOM 13392 C C . ARG A 1 75 ? 3.821 11.417 -1.451 1.00 0.00 75 ARG A C 8
ATOM 13393 O O . ARG A 1 75 ? 4.065 10.269 -1.112 1.00 0.00 75 ARG A O 8
ATOM 13414 N N . ILE A 1 76 ? 4.779 12.297 -1.801 1.00 0.00 76 ILE A N 8
ATOM 13415 C CA . ILE A 1 76 ? 6.215 11.948 -1.805 1.00 0.00 76 ILE A CA 8
ATOM 13416 C C . ILE A 1 76 ? 6.673 11.608 -0.372 1.00 0.00 76 ILE A C 8
ATOM 13417 O O . ILE A 1 76 ? 7.308 10.576 -0.147 1.00 0.00 76 ILE A O 8
ATOM 13433 N N . ALA A 1 77 ? 6.261 12.464 0.585 1.00 0.00 77 ALA A N 8
ATOM 13434 C CA . ALA A 1 77 ? 6.580 12.324 2.019 1.00 0.00 77 ALA A CA 8
ATOM 13435 C C . ALA A 1 77 ? 5.966 11.041 2.618 1.00 0.00 77 ALA A C 8
ATOM 13436 O O . ALA A 1 77 ? 6.519 10.471 3.558 1.00 0.00 77 ALA A O 8
ATOM 13443 N N . SER A 1 78 ? 4.823 10.599 2.051 1.00 0.00 78 SER A N 8
ATOM 13444 C CA . SER A 1 78 ? 4.123 9.362 2.459 1.00 0.00 78 SER A CA 8
ATOM 13445 C C . SER A 1 78 ? 4.652 8.133 1.675 1.00 0.00 78 SER A C 8
ATOM 13446 O O . SER A 1 78 ? 4.361 6.988 2.042 1.00 0.00 78 SER A O 8
ATOM 13454 N N . GLY A 1 79 ? 5.438 8.386 0.604 1.00 0.00 79 GLY A N 8
ATOM 13455 C CA . GLY A 1 79 ? 5.966 7.320 -0.260 1.00 0.00 79 GLY A CA 8
ATOM 13456 C C . GLY A 1 79 ? 4.899 6.708 -1.168 1.00 0.00 79 GLY A C 8
ATOM 13457 O O . GLY A 1 79 ? 5.025 5.560 -1.593 1.00 0.00 79 GLY A O 8
ATOM 13461 N N . THR A 1 80 ? 3.856 7.497 -1.465 1.00 0.00 80 THR A N 8
ATOM 13462 C CA . THR A 1 80 ? 2.725 7.103 -2.321 1.00 0.00 80 THR A CA 8
ATOM 13463 C C . THR A 1 80 ? 2.567 8.102 -3.504 1.00 0.00 80 THR A C 8
ATOM 13464 O O . THR A 1 80 ? 1.477 8.279 -4.045 1.00 0.00 80 THR A O 8
ATOM 13475 N N . PHE A 1 81 ? 3.671 8.774 -3.901 1.00 0.00 81 PHE A N 8
ATOM 13476 C CA . PHE A 1 81 ? 3.681 9.604 -5.123 1.00 0.00 81 PHE A CA 8
ATOM 13477 C C . PHE A 1 81 ? 3.509 8.717 -6.371 1.00 0.00 81 PHE A C 8
ATOM 13478 O O . PHE A 1 81 ? 4.083 7.625 -6.442 1.00 0.00 81 PHE A O 8
ATOM 13495 N N . GLY A 1 82 ? 2.733 9.216 -7.346 1.00 0.00 82 GLY A N 8
ATOM 13496 C CA . GLY A 1 82 ? 2.321 8.418 -8.499 1.00 0.00 82 GLY A CA 8
ATOM 13497 C C . GLY A 1 82 ? 1.094 7.571 -8.183 1.00 0.00 82 GLY A C 8
ATOM 13498 O O . GLY A 1 82 ? 0.896 6.513 -8.774 1.00 0.00 82 GLY A O 8
ATOM 13502 N N . THR A 1 83 ? 0.272 8.058 -7.233 1.00 0.00 83 THR A N 8
ATOM 13503 C CA . THR A 1 83 ? -1.010 7.435 -6.866 1.00 0.00 83 THR A CA 8
ATOM 13504 C C . THR A 1 83 ? -2.175 8.385 -7.194 1.00 0.00 83 THR A C 8
ATOM 13505 O O . THR A 1 83 ? -2.199 9.544 -6.747 1.00 0.00 83 THR A O 8
ATOM 13516 N N . CYS A 1 84 ? -3.101 7.889 -8.039 1.00 0.00 84 CYS A N 8
ATOM 13517 C CA . CYS A 1 84 ? -4.356 8.564 -8.377 1.00 0.00 84 CYS A CA 8
ATOM 13518 C C . CYS A 1 84 ? -5.236 8.619 -7.122 1.00 0.00 84 CYS A C 8
ATOM 13519 O O . CYS A 1 84 ? -5.909 7.643 -6.799 1.00 0.00 84 CYS A O 8
ATOM 13526 N N . VAL A 1 85 ? -5.174 9.763 -6.405 1.00 0.00 85 VAL A N 8
ATOM 13527 C CA . VAL A 1 85 ? -5.784 9.935 -5.056 1.00 0.00 85 VAL A CA 8
ATOM 13528 C C . VAL A 1 85 ? -7.322 9.794 -5.092 1.00 0.00 85 VAL A C 8
ATOM 13529 O O . VAL A 1 85 ? -7.940 9.347 -4.129 1.00 0.00 85 VAL A O 8
ATOM 13542 N N . LYS A 1 86 ? -7.902 10.165 -6.242 1.00 0.00 86 LYS A N 8
ATOM 13543 C CA . LYS A 1 86 ? -9.355 10.123 -6.493 1.00 0.00 86 LYS A CA 8
ATOM 13544 C C . LYS A 1 86 ? -9.850 8.667 -6.652 1.00 0.00 86 LYS A C 8
ATOM 13545 O O . LYS A 1 86 ? -11.029 8.372 -6.469 1.00 0.00 86 LYS A O 8
ATOM 13564 N N . CYS A 1 87 ? -8.909 7.771 -6.977 1.00 0.00 87 CYS A N 8
ATOM 13565 C CA . CYS A 1 87 ? -9.203 6.394 -7.395 1.00 0.00 87 CYS A CA 8
ATOM 13566 C C . CYS A 1 87 ? -8.575 5.351 -6.452 1.00 0.00 87 CYS A C 8
ATOM 13567 O O . CYS A 1 87 ? -8.977 4.181 -6.469 1.00 0.00 87 CYS A O 8
ATOM 13574 N N . GLY A 1 88 ? -7.594 5.793 -5.629 1.00 0.00 88 GLY A N 8
ATOM 13575 C CA . GLY A 1 88 ? -6.711 4.876 -4.904 1.00 0.00 88 GLY A CA 8
ATOM 13576 C C . GLY A 1 88 ? -5.982 3.934 -5.861 1.00 0.00 88 GLY A C 8
ATOM 13577 O O . GLY A 1 88 ? -5.959 2.715 -5.656 1.00 0.00 88 GLY A O 8
ATOM 13581 N N . LYS A 1 89 ? -5.411 4.524 -6.928 1.00 0.00 89 LYS A N 8
ATOM 13582 C CA . LYS A 1 89 ? -4.818 3.794 -8.078 1.00 0.00 89 LYS A CA 8
ATOM 13583 C C . LYS A 1 89 ? -3.503 4.468 -8.512 1.00 0.00 89 LYS A C 8
ATOM 13584 O O . LYS A 1 89 ? -2.881 5.131 -7.708 1.00 0.00 89 LYS A O 8
ATOM 13603 N N . ARG A 1 90 ? -3.073 4.256 -9.771 1.00 0.00 90 ARG A N 8
ATOM 13604 C CA . ARG A 1 90 ? -1.792 4.782 -10.314 1.00 0.00 90 ARG A CA 8
ATOM 13605 C C . ARG A 1 90 ? -1.986 6.101 -11.131 1.00 0.00 90 ARG A C 8
ATOM 13606 O O . ARG A 1 90 ? -3.019 6.291 -11.774 1.00 0.00 90 ARG A O 8
ATOM 13627 N N . ILE A 1 91 ? -0.984 7.020 -11.063 1.00 0.00 91 ILE A N 8
ATOM 13628 C CA . ILE A 1 91 ? -0.848 8.160 -12.020 1.00 0.00 91 ILE A CA 8
ATOM 13629 C C . ILE A 1 91 ? 0.128 7.723 -13.140 1.00 0.00 91 ILE A C 8
ATOM 13630 O O . ILE A 1 91 ? 1.071 6.970 -12.872 1.00 0.00 91 ILE A O 8
ATOM 13646 N N . SER A 1 92 ? -0.068 8.238 -14.360 1.00 0.00 92 SER A N 8
ATOM 13647 C CA . SER A 1 92 ? 0.858 8.000 -15.483 1.00 0.00 92 SER A CA 8
ATOM 13648 C C . SER A 1 92 ? 2.123 8.854 -15.291 1.00 0.00 92 SER A C 8
ATOM 13649 O O . SER A 1 92 ? 2.044 9.981 -14.785 1.00 0.00 92 SER A O 8
ATOM 13657 N N . GLU A 1 93 ? 3.279 8.310 -15.692 1.00 0.00 93 GLU A N 8
ATOM 13658 C CA . GLU A 1 93 ? 4.557 9.036 -15.672 1.00 0.00 93 GLU A CA 8
ATOM 13659 C C . GLU A 1 93 ? 4.488 10.268 -16.598 1.00 0.00 93 GLU A C 8
ATOM 13660 O O . GLU A 1 93 ? 5.027 11.321 -16.274 1.00 0.00 93 GLU A O 8
ATOM 13672 N N . ASP A 1 94 ? 3.795 10.098 -17.746 1.00 0.00 94 ASP A N 8
ATOM 13673 C CA . ASP A 1 94 ? 3.574 11.170 -18.746 1.00 0.00 94 ASP A CA 8
ATOM 13674 C C . ASP A 1 94 ? 2.772 12.334 -18.150 1.00 0.00 94 ASP A C 8
ATOM 13675 O O . ASP A 1 94 ? 3.047 13.507 -18.433 1.00 0.00 94 ASP A O 8
ATOM 13684 N N . ARG A 1 95 ? 1.791 11.975 -17.311 1.00 0.00 95 ARG A N 8
ATOM 13685 C CA . ARG A 1 95 ? 0.972 12.937 -16.563 1.00 0.00 95 ARG A CA 8
ATOM 13686 C C . ARG A 1 95 ? 1.845 13.726 -15.566 1.00 0.00 95 ARG A C 8
ATOM 13687 O O . ARG A 1 95 ? 1.679 14.929 -15.428 1.00 0.00 95 ARG A O 8
ATOM 13708 N N . LEU A 1 96 ? 2.788 13.027 -14.906 1.00 0.00 96 LEU A N 8
ATOM 13709 C CA . LEU A 1 96 ? 3.643 13.613 -13.848 1.00 0.00 96 LEU A CA 8
ATOM 13710 C C . LEU A 1 96 ? 4.795 14.469 -14.417 1.00 0.00 96 LEU A C 8
ATOM 13711 O O . LEU A 1 96 ? 5.215 15.433 -13.789 1.00 0.00 96 LEU A O 8
ATOM 13727 N N . LYS A 1 97 ? 5.315 14.099 -15.594 1.00 0.00 97 LYS A N 8
ATOM 13728 C CA . LYS A 1 97 ? 6.418 14.844 -16.241 1.00 0.00 97 LYS A CA 8
ATOM 13729 C C . LYS A 1 97 ? 5.879 16.141 -16.874 1.00 0.00 97 LYS A C 8
ATOM 13730 O O . LYS A 1 97 ? 6.606 17.128 -17.002 1.00 0.00 97 LYS A O 8
ATOM 13749 N N . ALA A 1 98 ? 4.590 16.108 -17.267 1.00 0.00 98 ALA A N 8
ATOM 13750 C CA . ALA A 1 98 ? 3.863 17.284 -17.768 1.00 0.00 98 ALA A CA 8
ATOM 13751 C C . ALA A 1 98 ? 3.441 18.196 -16.596 1.00 0.00 98 ALA A C 8
ATOM 13752 O O . ALA A 1 98 ? 3.693 19.402 -16.608 1.00 0.00 98 ALA A O 8
ATOM 13759 N N . VAL A 1 99 ? 2.823 17.581 -15.578 1.00 0.00 99 VAL A N 8
ATOM 13760 C CA . VAL A 1 99 ? 2.309 18.260 -14.375 1.00 0.00 99 VAL A CA 8
ATOM 13761 C C . VAL A 1 99 ? 2.493 17.325 -13.143 1.00 0.00 99 VAL A C 8
ATOM 13762 O O . VAL A 1 99 ? 1.701 16.410 -12.933 1.00 0.00 99 VAL A O 8
ATOM 13775 N N . PRO A 1 100 ? 3.599 17.494 -12.338 1.00 0.00 100 PRO A N 8
ATOM 13776 C CA . PRO A 1 100 ? 3.866 16.633 -11.152 1.00 0.00 100 PRO A CA 8
ATOM 13777 C C . PRO A 1 100 ? 2.940 16.928 -9.955 1.00 0.00 100 PRO A C 8
ATOM 13778 O O . PRO A 1 100 ? 2.720 16.053 -9.102 1.00 0.00 100 PRO A O 8
ATOM 13789 N N . TYR A 1 101 ? 2.389 18.156 -9.908 1.00 0.00 101 TYR A N 8
ATOM 13790 C CA . TYR A 1 101 ? 1.535 18.603 -8.791 1.00 0.00 101 TYR A CA 8
ATOM 13791 C C . TYR A 1 101 ? 0.083 18.124 -8.927 1.00 0.00 101 TYR A C 8
ATOM 13792 O O . TYR A 1 101 ? -0.717 18.377 -8.033 1.00 0.00 101 TYR A O 8
ATOM 13810 N N . THR A 1 102 ? -0.258 17.421 -10.021 1.00 0.00 102 THR A N 8
ATOM 13811 C CA . THR A 1 102 ? -1.632 16.934 -10.224 1.00 0.00 102 THR A CA 8
ATOM 13812 C C . THR A 1 102 ? -1.977 15.814 -9.197 1.00 0.00 102 THR A C 8
ATOM 13813 O O . THR A 1 102 ? -1.249 14.819 -9.098 1.00 0.00 102 THR A O 8
ATOM 13824 N N . PRO A 1 103 ? -3.055 15.983 -8.367 1.00 0.00 103 PRO A N 8
ATOM 13825 C CA . PRO A 1 103 ? -3.527 14.913 -7.459 1.00 0.00 103 PRO A CA 8
ATOM 13826 C C . PRO A 1 103 ? -4.203 13.755 -8.237 1.00 0.00 103 PRO A C 8
ATOM 13827 O O . PRO A 1 103 ? -4.172 12.589 -7.803 1.00 0.00 103 PRO A O 8
ATOM 13838 N N . PHE A 1 104 ? -4.777 14.092 -9.411 1.00 0.00 104 PHE A N 8
ATOM 13839 C CA . PHE A 1 104 ? -5.568 13.156 -10.232 1.00 0.00 104 PHE A CA 8
ATOM 13840 C C . PHE A 1 104 ? -4.761 12.686 -11.450 1.00 0.00 104 PHE A C 8
ATOM 13841 O O . PHE A 1 104 ? -3.874 13.385 -11.944 1.00 0.00 104 PHE A O 8
ATOM 13858 N N . CYS A 1 105 ? -5.087 11.480 -11.914 1.00 0.00 105 CYS A N 8
ATOM 13859 C CA . CYS A 1 105 ? -4.585 10.932 -13.179 1.00 0.00 105 CYS A CA 8
ATOM 13860 C C . CYS A 1 105 ? -5.269 11.669 -14.345 1.00 0.00 105 CYS A C 8
ATOM 13861 O O . CYS A 1 105 ? -6.357 12.211 -14.151 1.00 0.00 105 CYS A O 8
ATOM 13868 N N . GLN A 1 106 ? -4.644 11.661 -15.533 1.00 0.00 106 GLN A N 8
ATOM 13869 C CA . GLN A 1 106 ? -5.157 12.333 -16.751 1.00 0.00 106 GLN A CA 8
ATOM 13870 C C . GLN A 1 106 ? -6.628 11.952 -17.053 1.00 0.00 106 GLN A C 8
ATOM 13871 O O . GLN A 1 106 ? -7.435 12.806 -17.406 1.00 0.00 106 GLN A O 8
ATOM 13885 N N . GLU A 1 107 ? -6.954 10.665 -16.847 1.00 0.00 107 GLU A N 8
ATOM 13886 C CA . GLU A 1 107 ? -8.290 10.087 -17.135 1.00 0.00 107 GLU A CA 8
ATOM 13887 C C . GLU A 1 107 ? -9.337 10.691 -16.178 1.00 0.00 107 GLU A C 8
ATOM 13888 O O . GLU A 1 107 ? -10.400 11.155 -16.592 1.00 0.00 107 GLU A O 8
ATOM 13900 N N . CYS A 1 108 ? -8.980 10.692 -14.887 1.00 0.00 108 CYS A N 8
ATOM 13901 C CA . CYS A 1 108 ? -9.866 11.115 -13.787 1.00 0.00 108 CYS A CA 8
ATOM 13902 C C . CYS A 1 108 ? -9.886 12.641 -13.599 1.00 0.00 108 CYS A C 8
ATOM 13903 O O . CYS A 1 108 ? -10.766 13.175 -12.916 1.00 0.00 108 CYS A O 8
ATOM 13910 N N . ALA A 1 109 ? -8.894 13.325 -14.189 1.00 0.00 109 ALA A N 8
ATOM 13911 C CA . ALA A 1 109 ? -8.857 14.794 -14.272 1.00 0.00 109 ALA A CA 8
ATOM 13912 C C . ALA A 1 109 ? -9.658 15.271 -15.497 1.00 0.00 109 ALA A C 8
ATOM 13913 O O . ALA A 1 109 ? -10.170 16.393 -15.521 1.00 0.00 109 ALA A O 8
ATOM 13920 N N . ALA A 1 110 ? -9.756 14.389 -16.510 1.00 0.00 110 ALA A N 8
ATOM 13921 C CA . ALA A 1 110 ? -10.635 14.577 -17.677 1.00 0.00 110 ALA A CA 8
ATOM 13922 C C . ALA A 1 110 ? -12.092 14.252 -17.302 1.00 0.00 110 ALA A C 8
ATOM 13923 O O . ALA A 1 110 ? -13.028 14.728 -17.952 1.00 0.00 110 ALA A O 8
ATOM 13930 N N . ALA A 1 111 ? -12.261 13.423 -16.244 1.00 0.00 111 ALA A N 8
ATOM 13931 C CA . ALA A 1 111 ? -13.578 13.083 -15.669 1.00 0.00 111 ALA A CA 8
ATOM 13932 C C . ALA A 1 111 ? -14.178 14.262 -14.882 1.00 0.00 111 ALA A C 8
ATOM 13933 O O . ALA A 1 111 ? -15.351 14.217 -14.498 1.00 0.00 111 ALA A O 8
ATOM 13940 N N . LEU A 1 112 ? -13.358 15.297 -14.628 1.00 0.00 112 LEU A N 8
ATOM 13941 C CA . LEU A 1 112 ? -13.818 16.563 -14.041 1.00 0.00 112 LEU A CA 8
ATOM 13942 C C . LEU A 1 112 ? -14.485 17.417 -15.154 1.00 0.00 112 LEU A C 8
ATOM 13943 O O . LEU A 1 112 ? -15.726 17.548 -15.171 1.00 0.00 112 LEU A O 8
ATOM 13961 N N . LEU A 1 1 ? 18.290 17.164 -4.896 1.00 0.00 1 LEU A N 9
ATOM 13962 C CA . LEU A 1 1 ? 18.793 15.786 -5.114 1.00 0.00 1 LEU A CA 9
ATOM 13963 C C . LEU A 1 1 ? 18.175 15.209 -6.402 1.00 0.00 1 LEU A C 9
ATOM 13964 O O . LEU A 1 1 ? 17.152 15.719 -6.888 1.00 0.00 1 LEU A O 9
ATOM 13982 N N . ALA A 1 2 ? 18.799 14.142 -6.933 1.00 0.00 2 ALA A N 9
ATOM 13983 C CA . ALA A 1 2 ? 18.377 13.495 -8.183 1.00 0.00 2 ALA A CA 9
ATOM 13984 C C . ALA A 1 2 ? 18.955 12.071 -8.264 1.00 0.00 2 ALA A C 9
ATOM 13985 O O . ALA A 1 2 ? 20.116 11.851 -7.923 1.00 0.00 2 ALA A O 9
ATOM 13992 N N . GLY A 1 3 ? 18.130 11.126 -8.743 1.00 0.00 3 GLY A N 9
ATOM 13993 C CA . GLY A 1 3 ? 18.523 9.723 -8.914 1.00 0.00 3 GLY A CA 9
ATOM 13994 C C . GLY A 1 3 ? 19.107 9.421 -10.291 1.00 0.00 3 GLY A C 9
ATOM 13995 O O . GLY A 1 3 ? 19.287 8.248 -10.642 1.00 0.00 3 GLY A O 9
ATOM 13999 N N . GLY A 1 4 ? 19.391 10.484 -11.075 1.00 0.00 4 GLY A N 9
ATOM 14000 C CA . GLY A 1 4 ? 20.023 10.358 -12.390 1.00 0.00 4 GLY A CA 9
ATOM 14001 C C . GLY A 1 4 ? 19.028 10.089 -13.513 1.00 0.00 4 GLY A C 9
ATOM 14002 O O . GLY A 1 4 ? 18.847 10.917 -14.404 1.00 0.00 4 GLY A O 9
ATOM 14006 N N . LYS A 1 5 ? 18.360 8.933 -13.436 1.00 0.00 5 LYS A N 9
ATOM 14007 C CA . LYS A 1 5 ? 17.456 8.434 -14.491 1.00 0.00 5 LYS A CA 9
ATOM 14008 C C . LYS A 1 5 ? 16.211 7.767 -13.870 1.00 0.00 5 LYS A C 9
ATOM 14009 O O . LYS A 1 5 ? 15.987 7.888 -12.661 1.00 0.00 5 LYS A O 9
ATOM 14028 N N . SER A 1 6 ? 15.403 7.086 -14.731 1.00 0.00 6 SER A N 9
ATOM 14029 C CA . SER A 1 6 ? 14.107 6.460 -14.356 1.00 0.00 6 SER A CA 9
ATOM 14030 C C . SER A 1 6 ? 13.063 7.561 -14.011 1.00 0.00 6 SER A C 9
ATOM 14031 O O . SER A 1 6 ? 13.332 8.761 -14.212 1.00 0.00 6 SER A O 9
ATOM 14039 N N . MET A 1 7 ? 11.848 7.163 -13.568 1.00 0.00 7 MET A N 9
ATOM 14040 C CA . MET A 1 7 ? 10.816 8.128 -13.116 1.00 0.00 7 MET A CA 9
ATOM 14041 C C . MET A 1 7 ? 11.234 8.699 -11.744 1.00 0.00 7 MET A C 9
ATOM 14042 O O . MET A 1 7 ? 10.782 8.241 -10.679 1.00 0.00 7 MET A O 9
ATOM 14056 N N . ASN A 1 8 ? 12.153 9.668 -11.793 1.00 0.00 8 ASN A N 9
ATOM 14057 C CA . ASN A 1 8 ? 12.816 10.201 -10.607 1.00 0.00 8 ASN A CA 9
ATOM 14058 C C . ASN A 1 8 ? 11.883 11.165 -9.856 1.00 0.00 8 ASN A C 9
ATOM 14059 O O . ASN A 1 8 ? 11.573 12.252 -10.354 1.00 0.00 8 ASN A O 9
ATOM 14070 N N . VAL A 1 9 ? 11.422 10.740 -8.672 1.00 0.00 9 VAL A N 9
ATOM 14071 C CA . VAL A 1 9 ? 10.604 11.571 -7.776 1.00 0.00 9 VAL A CA 9
ATOM 14072 C C . VAL A 1 9 ? 11.431 12.763 -7.232 1.00 0.00 9 VAL A C 9
ATOM 14073 O O . VAL A 1 9 ? 10.878 13.810 -6.945 1.00 0.00 9 VAL A O 9
ATOM 14086 N N . GLU A 1 10 ? 12.762 12.579 -7.124 1.00 0.00 10 GLU A N 9
ATOM 14087 C CA . GLU A 1 10 ? 13.694 13.584 -6.559 1.00 0.00 10 GLU A CA 9
ATOM 14088 C C . GLU A 1 10 ? 13.788 14.861 -7.426 1.00 0.00 10 GLU A C 9
ATOM 14089 O O . GLU A 1 10 ? 13.886 15.972 -6.886 1.00 0.00 10 GLU A O 9
ATOM 14101 N N . SER A 1 11 ? 13.780 14.695 -8.765 1.00 0.00 11 SER A N 9
ATOM 14102 C CA . SER A 1 11 ? 13.738 15.841 -9.701 1.00 0.00 11 SER A CA 9
ATOM 14103 C C . SER A 1 11 ? 12.409 16.606 -9.538 1.00 0.00 11 SER A C 9
ATOM 14104 O O . SER A 1 11 ? 12.386 17.846 -9.527 1.00 0.00 11 SER A O 9
ATOM 14112 N N . TYR A 1 12 ? 11.317 15.830 -9.352 1.00 0.00 12 TYR A N 9
ATOM 14113 C CA . TYR A 1 12 ? 9.969 16.371 -9.115 1.00 0.00 12 TYR A CA 9
ATOM 14114 C C . TYR A 1 12 ? 9.902 17.042 -7.733 1.00 0.00 12 TYR A C 9
ATOM 14115 O O . TYR A 1 12 ? 9.220 18.034 -7.569 1.00 0.00 12 TYR A O 9
ATOM 14133 N N . GLU A 1 13 ? 10.670 16.506 -6.768 1.00 0.00 13 GLU A N 9
ATOM 14134 C CA . GLU A 1 13 ? 10.697 16.974 -5.370 1.00 0.00 13 GLU A CA 9
ATOM 14135 C C . GLU A 1 13 ? 11.144 18.449 -5.333 1.00 0.00 13 GLU A C 9
ATOM 14136 O O . GLU A 1 13 ? 10.385 19.333 -4.939 1.00 0.00 13 GLU A O 9
ATOM 14148 N N . LYS A 1 14 ? 12.359 18.679 -5.858 1.00 0.00 14 LYS A N 9
ATOM 14149 C CA . LYS A 1 14 ? 13.028 19.989 -5.814 1.00 0.00 14 LYS A CA 9
ATOM 14150 C C . LYS A 1 14 ? 12.298 21.050 -6.667 1.00 0.00 14 LYS A C 9
ATOM 14151 O O . LYS A 1 14 ? 12.200 22.211 -6.250 1.00 0.00 14 LYS A O 9
ATOM 14170 N N . ILE A 1 15 ? 11.793 20.650 -7.862 1.00 0.00 15 ILE A N 9
ATOM 14171 C CA . ILE A 1 15 ? 11.115 21.593 -8.778 1.00 0.00 15 ILE A CA 9
ATOM 14172 C C . ILE A 1 15 ? 9.792 22.076 -8.147 1.00 0.00 15 ILE A C 9
ATOM 14173 O O . ILE A 1 15 ? 9.456 23.250 -8.228 1.00 0.00 15 ILE A O 9
ATOM 14189 N N . LEU A 1 16 ? 9.081 21.158 -7.460 1.00 0.00 16 LEU A N 9
ATOM 14190 C CA . LEU A 1 16 ? 7.815 21.471 -6.779 1.00 0.00 16 LEU A CA 9
ATOM 14191 C C . LEU A 1 16 ? 8.041 22.415 -5.576 1.00 0.00 16 LEU A C 9
ATOM 14192 O O . LEU A 1 16 ? 7.237 23.310 -5.341 1.00 0.00 16 LEU A O 9
ATOM 14208 N N . ARG A 1 17 ? 9.140 22.199 -4.829 1.00 0.00 17 ARG A N 9
ATOM 14209 C CA . ARG A 1 17 ? 9.510 23.044 -3.671 1.00 0.00 17 ARG A CA 9
ATOM 14210 C C . ARG A 1 17 ? 9.766 24.497 -4.124 1.00 0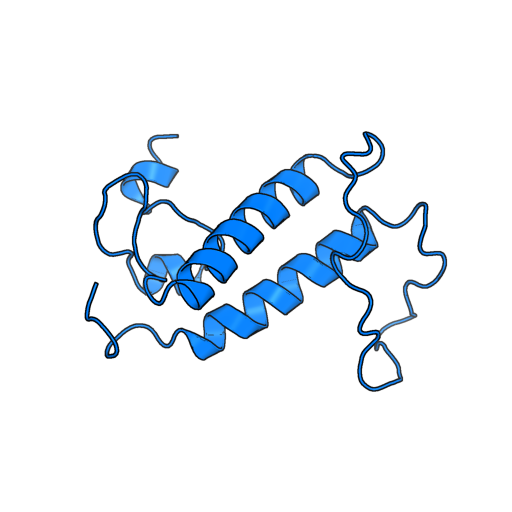.00 17 ARG A C 9
ATOM 14211 O O . ARG A 1 17 ? 9.219 25.440 -3.552 1.00 0.00 17 ARG A O 9
ATOM 14232 N N . ASP A 1 18 ? 10.567 24.650 -5.193 1.00 0.00 18 ASP A N 9
ATOM 14233 C CA . ASP A 1 18 ? 10.899 25.970 -5.777 1.00 0.00 18 ASP A CA 9
ATOM 14234 C C . ASP A 1 18 ? 9.624 26.673 -6.307 1.00 0.00 18 ASP A C 9
ATOM 14235 O O . ASP A 1 18 ? 9.429 27.876 -6.091 1.00 0.00 18 ASP A O 9
ATOM 14244 N N . ARG A 1 19 ? 8.741 25.878 -6.951 1.00 0.00 19 ARG A N 9
ATOM 14245 C CA . ARG A 1 19 ? 7.500 26.376 -7.596 1.00 0.00 19 ARG A CA 9
ATOM 14246 C C . ARG A 1 19 ? 6.435 26.795 -6.562 1.00 0.00 19 ARG A C 9
ATOM 14247 O O . ARG A 1 19 ? 5.740 27.784 -6.775 1.00 0.00 19 ARG A O 9
ATOM 14268 N N . GLN A 1 20 ? 6.305 26.054 -5.448 1.00 0.00 20 GLN A N 9
ATOM 14269 C CA . GLN A 1 20 ? 5.336 26.412 -4.390 1.00 0.00 20 GLN A CA 9
ATOM 14270 C C . GLN A 1 20 ? 5.791 27.703 -3.702 1.00 0.00 20 GLN A C 9
ATOM 14271 O O . GLN A 1 20 ? 4.968 28.499 -3.290 1.00 0.00 20 GLN A O 9
ATOM 14285 N N . ARG A 1 21 ? 7.122 27.891 -3.587 1.00 0.00 21 ARG A N 9
ATOM 14286 C CA . ARG A 1 21 ? 7.697 29.072 -2.928 1.00 0.00 21 ARG A CA 9
ATOM 14287 C C . ARG A 1 21 ? 7.657 30.311 -3.826 1.00 0.00 21 ARG A C 9
ATOM 14288 O O . ARG A 1 21 ? 7.541 31.423 -3.305 1.00 0.00 21 ARG A O 9
ATOM 14309 N N . GLU A 1 22 ? 7.737 30.127 -5.168 1.00 0.00 22 GLU A N 9
ATOM 14310 C CA . GLU A 1 22 ? 7.590 31.256 -6.119 1.00 0.00 22 GLU A CA 9
ATOM 14311 C C . GLU A 1 22 ? 6.121 31.735 -6.117 1.00 0.00 22 GLU A C 9
ATOM 14312 O O . GLU A 1 22 ? 5.842 32.928 -6.249 1.00 0.00 22 GLU A O 9
ATOM 14324 N N . LEU A 1 23 ? 5.196 30.777 -5.927 1.00 0.00 23 LEU A N 9
ATOM 14325 C CA . LEU A 1 23 ? 3.769 31.064 -5.732 1.00 0.00 23 LEU A CA 9
ATOM 14326 C C . LEU A 1 23 ? 3.540 31.742 -4.373 1.00 0.00 23 LEU A C 9
ATOM 14327 O O . LEU A 1 23 ? 2.879 32.763 -4.322 1.00 0.00 23 LEU A O 9
ATOM 14343 N N . TYR A 1 24 ? 4.138 31.180 -3.295 1.00 0.00 24 TYR A N 9
ATOM 14344 C CA . TYR A 1 24 ? 3.946 31.654 -1.899 1.00 0.00 24 TYR A CA 9
ATOM 14345 C C . TYR A 1 24 ? 4.321 33.141 -1.761 1.00 0.00 24 TYR A C 9
ATOM 14346 O O . TYR A 1 24 ? 3.572 33.904 -1.179 1.00 0.00 24 TYR A O 9
ATOM 14364 N N . ARG A 1 25 ? 5.480 33.523 -2.319 1.00 0.00 25 ARG A N 9
ATOM 14365 C CA . ARG A 1 25 ? 5.951 34.927 -2.317 1.00 0.00 25 ARG A CA 9
ATOM 14366 C C . ARG A 1 25 ? 5.051 35.817 -3.212 1.00 0.00 25 ARG A C 9
ATOM 14367 O O . ARG A 1 25 ? 4.796 36.972 -2.878 1.00 0.00 25 ARG A O 9
ATOM 14388 N N . ARG A 1 26 ? 4.586 35.246 -4.348 1.00 0.00 26 ARG A N 9
ATOM 14389 C CA . ARG A 1 26 ? 3.717 35.937 -5.327 1.00 0.00 26 ARG A CA 9
ATOM 14390 C C . ARG A 1 26 ? 2.354 36.344 -4.723 1.00 0.00 26 ARG A C 9
ATOM 14391 O O . ARG A 1 26 ? 1.879 37.456 -4.962 1.00 0.00 26 ARG A O 9
ATOM 14412 N N . LEU A 1 27 ? 1.725 35.441 -3.939 1.00 0.00 27 LEU A N 9
ATOM 14413 C CA . LEU A 1 27 ? 0.389 35.694 -3.343 1.00 0.00 27 LEU A CA 9
ATOM 14414 C C . LEU A 1 27 ? 0.497 36.255 -1.908 1.00 0.00 27 LEU A C 9
ATOM 14415 O O . LEU A 1 27 ? -0.476 36.804 -1.382 1.00 0.00 27 LEU A O 9
ATOM 14431 N N . HIS A 1 28 ? 1.689 36.131 -1.287 1.00 0.00 28 HIS A N 9
ATOM 14432 C CA . HIS A 1 28 ? 2.025 36.824 -0.012 1.00 0.00 28 HIS A CA 9
ATOM 14433 C C . HIS A 1 28 ? 2.934 38.031 -0.309 1.00 0.00 28 HIS A C 9
ATOM 14434 O O . HIS A 1 28 ? 3.705 38.441 0.535 1.00 0.00 28 HIS A O 9
ATOM 14449 N N . LYS A 1 29 ? 2.754 38.621 -1.502 1.00 0.00 29 LYS A N 9
ATOM 14450 C CA . LYS A 1 29 ? 3.501 39.809 -2.019 1.00 0.00 29 LYS A CA 9
ATOM 14451 C C . LYS A 1 29 ? 3.522 41.032 -1.066 1.00 0.00 29 LYS A C 9
ATOM 14452 O O . LYS A 1 29 ? 4.369 41.916 -1.196 1.00 0.00 29 LYS A O 9
ATOM 14471 N N . ILE A 1 30 ? 2.582 41.064 -0.132 1.00 0.00 30 ILE A N 9
ATOM 14472 C CA . ILE A 1 30 ? 2.385 42.188 0.799 1.00 0.00 30 ILE A CA 9
ATOM 14473 C C . ILE A 1 30 ? 3.317 42.069 2.025 1.00 0.00 30 ILE A C 9
ATOM 14474 O O . ILE A 1 30 ? 3.738 43.082 2.593 1.00 0.00 30 ILE A O 9
ATOM 14490 N N . GLU A 1 31 ? 3.646 40.828 2.416 1.00 0.00 31 GLU A N 9
ATOM 14491 C CA . GLU A 1 31 ? 4.597 40.548 3.521 1.00 0.00 31 GLU A CA 9
ATOM 14492 C C . GLU A 1 31 ? 5.981 40.167 2.955 1.00 0.00 31 GLU A C 9
ATOM 14493 O O . GLU A 1 31 ? 7.017 40.450 3.565 1.00 0.00 31 GLU A O 9
ATOM 14505 N N . ALA A 1 32 ? 5.972 39.550 1.763 1.00 0.00 32 ALA A N 9
ATOM 14506 C CA . ALA A 1 32 ? 7.175 39.080 1.065 1.00 0.00 32 ALA A CA 9
ATOM 14507 C C . ALA A 1 32 ? 7.479 40.057 -0.073 1.00 0.00 32 ALA A C 9
ATOM 14508 O O . ALA A 1 32 ? 6.646 40.247 -0.962 1.00 0.00 32 ALA A O 9
ATOM 14515 N N . ASP A 1 33 ? 8.663 40.701 -0.018 1.00 0.00 33 ASP A N 9
ATOM 14516 C CA . ASP A 1 33 ? 9.067 41.749 -0.985 1.00 0.00 33 ASP A CA 9
ATOM 14517 C C . ASP A 1 33 ? 9.103 41.217 -2.430 1.00 0.00 33 ASP A C 9
ATOM 14518 O O . ASP A 1 33 ? 8.907 41.977 -3.389 1.00 0.00 33 ASP A O 9
ATOM 14527 N N . PHE A 1 34 ? 9.374 39.909 -2.565 1.00 0.00 34 PHE A N 9
ATOM 14528 C CA . PHE A 1 34 ? 9.396 39.221 -3.857 1.00 0.00 34 PHE A CA 9
ATOM 14529 C C . PHE A 1 34 ? 7.954 38.934 -4.341 1.00 0.00 34 PHE A C 9
ATOM 14530 O O . PHE A 1 34 ? 7.421 37.847 -4.123 1.00 0.00 34 PHE A O 9
ATOM 14547 N N . GLU A 1 35 ? 7.313 39.946 -4.943 1.00 0.00 35 GLU A N 9
ATOM 14548 C CA . GLU A 1 35 ? 6.042 39.763 -5.674 1.00 0.00 35 GLU A CA 9
ATOM 14549 C C . GLU A 1 35 ? 6.338 38.985 -6.964 1.00 0.00 35 GLU A C 9
ATOM 14550 O O . GLU A 1 35 ? 5.668 37.999 -7.304 1.00 0.00 35 GLU A O 9
ATOM 14562 N N . GLU A 1 36 ? 7.379 39.462 -7.653 1.00 0.00 36 GLU A N 9
ATOM 14563 C CA . GLU A 1 36 ? 7.986 38.779 -8.787 1.00 0.00 36 GLU A CA 9
ATOM 14564 C C . GLU A 1 36 ? 9.051 37.797 -8.246 1.00 0.00 36 GLU A C 9
ATOM 14565 O O . GLU A 1 36 ? 9.899 38.209 -7.440 1.00 0.00 36 GLU A O 9
ATOM 14577 N N . PRO A 1 37 ? 8.990 36.476 -8.615 1.00 0.00 37 PRO A N 9
ATOM 14578 C CA . PRO A 1 37 ? 10.060 35.503 -8.297 1.00 0.00 37 PRO A CA 9
ATOM 14579 C C . PRO A 1 37 ? 11.409 35.945 -8.886 1.00 0.00 37 PRO A C 9
ATOM 14580 O O . PRO A 1 37 ? 11.625 35.854 -10.103 1.00 0.00 37 PRO A O 9
ATOM 14591 N N . ARG A 1 38 ? 12.285 36.483 -8.018 1.00 0.00 38 ARG A N 9
ATOM 14592 C CA . ARG A 1 38 ? 13.622 36.960 -8.414 1.00 0.00 38 ARG A CA 9
ATOM 14593 C C . ARG A 1 38 ? 14.610 35.775 -8.468 1.00 0.00 38 ARG A C 9
ATOM 14594 O O . ARG A 1 38 ? 15.533 35.649 -7.657 1.00 0.00 38 ARG A O 9
ATOM 14615 N N . ASN A 1 39 ? 14.324 34.893 -9.432 1.00 0.00 39 ASN A N 9
ATOM 14616 C CA . ASN A 1 39 ? 15.087 33.694 -9.756 1.00 0.00 39 ASN A CA 9
ATOM 14617 C C . ASN A 1 39 ? 14.677 33.287 -11.193 1.00 0.00 39 ASN A C 9
ATOM 14618 O O . ASN A 1 39 ? 13.544 32.840 -11.416 1.00 0.00 39 ASN A O 9
ATOM 14629 N N . PRO A 1 40 ? 15.565 33.507 -12.218 1.00 0.00 40 PRO A N 9
ATOM 14630 C CA . PRO A 1 40 ? 15.238 33.233 -13.649 1.00 0.00 40 PRO A CA 9
ATOM 14631 C C . PRO A 1 40 ? 15.366 31.740 -14.035 1.00 0.00 40 PRO A C 9
ATOM 14632 O O . PRO A 1 40 ? 15.399 31.405 -15.224 1.00 0.00 40 PRO A O 9
ATOM 14643 N N . ASP A 1 41 ? 15.401 30.865 -13.025 1.00 0.00 41 ASP A N 9
ATOM 14644 C CA . ASP A 1 41 ? 15.611 29.425 -13.192 1.00 0.00 41 ASP A CA 9
ATOM 14645 C C . ASP A 1 41 ? 15.022 28.693 -11.967 1.00 0.00 41 ASP A C 9
ATOM 14646 O O . ASP A 1 41 ? 14.710 29.341 -10.956 1.00 0.00 41 ASP A O 9
ATOM 14655 N N . ASP A 1 42 ? 14.851 27.357 -12.067 1.00 0.00 42 ASP A N 9
ATOM 14656 C CA . ASP A 1 42 ? 14.547 26.488 -10.907 1.00 0.00 42 ASP A CA 9
ATOM 14657 C C . ASP A 1 42 ? 15.835 26.253 -10.092 1.00 0.00 42 ASP A C 9
ATOM 14658 O O . ASP A 1 42 ? 16.336 25.125 -9.956 1.00 0.00 42 ASP A O 9
ATOM 14667 N N . GLU A 1 43 ? 16.354 27.366 -9.536 1.00 0.00 43 GLU A N 9
ATOM 14668 C CA . GLU A 1 43 ? 17.617 27.401 -8.785 1.00 0.00 43 GLU A CA 9
ATOM 14669 C C . GLU A 1 43 ? 17.482 26.577 -7.480 1.00 0.00 43 GLU A C 9
ATOM 14670 O O . GLU A 1 43 ? 18.490 26.184 -6.874 1.00 0.00 43 GLU A O 9
ATOM 14682 N N . ASP A 1 44 ? 16.206 26.321 -7.088 1.00 0.00 44 ASP A N 9
ATOM 14683 C CA . ASP A 1 44 ? 15.827 25.484 -5.949 1.00 0.00 44 ASP A CA 9
ATOM 14684 C C . ASP A 1 44 ? 16.253 26.166 -4.652 1.00 0.00 44 ASP A C 9
ATOM 14685 O O . ASP A 1 44 ? 17.276 25.834 -4.037 1.00 0.00 44 ASP A O 9
ATOM 14694 N N . ARG A 1 45 ? 15.507 27.226 -4.325 1.00 0.00 45 ARG A N 9
ATOM 14695 C CA . ARG A 1 45 ? 15.658 27.945 -3.059 1.00 0.00 45 ARG A CA 9
ATOM 14696 C C . ARG A 1 45 ? 14.989 27.152 -1.932 1.00 0.00 45 ARG A C 9
ATOM 14697 O O . ARG A 1 45 ? 15.584 26.999 -0.852 1.00 0.00 45 ARG A O 9
ATOM 14718 N N . ALA A 1 46 ? 13.757 26.644 -2.222 1.00 0.00 46 ALA A N 9
ATOM 14719 C CA . ALA A 1 46 ? 12.938 25.834 -1.290 1.00 0.00 46 ALA A CA 9
ATOM 14720 C C . ALA A 1 46 ? 12.880 26.487 0.106 1.00 0.00 46 ALA A C 9
ATOM 14721 O O . ALA A 1 46 ? 13.470 25.981 1.078 1.00 0.00 46 ALA A O 9
ATOM 14728 N N . SER A 1 47 ? 12.246 27.673 0.142 1.00 0.00 47 SER A N 9
ATOM 14729 C CA . SER A 1 47 ? 12.208 28.559 1.314 1.00 0.00 47 SER A CA 9
ATOM 14730 C C . SER A 1 47 ? 11.610 27.851 2.550 1.00 0.00 47 SER A C 9
ATOM 14731 O O . SER A 1 47 ? 10.504 27.320 2.497 1.00 0.00 47 SER A O 9
ATOM 14739 N N . GLU A 1 48 ? 12.387 27.817 3.639 1.00 0.00 48 GLU A N 9
ATOM 14740 C CA . GLU A 1 48 ? 11.931 27.307 4.938 1.00 0.00 48 GLU A CA 9
ATOM 14741 C C . GLU A 1 48 ? 10.945 28.331 5.569 1.00 0.00 48 GLU A C 9
ATOM 14742 O O . GLU A 1 48 ? 10.815 29.457 5.057 1.00 0.00 48 GLU A O 9
ATOM 14754 N N . ARG A 1 49 ? 10.279 27.933 6.679 1.00 0.00 49 ARG A N 9
ATOM 14755 C CA . ARG A 1 49 ? 9.242 28.722 7.374 1.00 0.00 49 ARG A CA 9
ATOM 14756 C C . ARG A 1 49 ? 7.985 28.797 6.477 1.00 0.00 49 ARG A C 9
ATOM 14757 O O . ARG A 1 49 ? 7.765 29.786 5.763 1.00 0.00 49 ARG A O 9
ATOM 14778 N N . SER A 1 50 ? 7.206 27.702 6.481 1.00 0.00 50 SER A N 9
ATOM 14779 C CA . SER A 1 50 ? 5.940 27.608 5.735 1.00 0.00 50 SER A CA 9
ATOM 14780 C C . SER A 1 50 ? 4.867 28.478 6.417 1.00 0.00 50 SER A C 9
ATOM 14781 O O . SER A 1 50 ? 4.747 28.473 7.647 1.00 0.00 50 SER A O 9
ATOM 14789 N N . ASN A 1 51 ? 4.109 29.234 5.606 1.00 0.00 51 ASN A N 9
ATOM 14790 C CA . ASN A 1 51 ? 3.100 30.181 6.106 1.00 0.00 51 ASN A CA 9
ATOM 14791 C C . ASN A 1 51 ? 1.852 29.437 6.624 1.00 0.00 51 ASN A C 9
ATOM 14792 O O . ASN A 1 51 ? 1.170 28.753 5.854 1.00 0.00 51 ASN A O 9
ATOM 14803 N N . ASP A 1 52 ? 1.592 29.568 7.940 1.00 0.00 52 ASP A N 9
ATOM 14804 C CA . ASP A 1 52 ? 0.389 29.018 8.595 1.00 0.00 52 ASP A CA 9
ATOM 14805 C C . ASP A 1 52 ? -0.843 29.875 8.235 1.00 0.00 52 ASP A C 9
ATOM 14806 O O . ASP A 1 52 ? -1.948 29.349 8.020 1.00 0.00 52 ASP A O 9
ATOM 14815 N N . GLU A 1 53 ? -0.620 31.200 8.189 1.00 0.00 53 GLU A N 9
ATOM 14816 C CA . GLU A 1 53 ? -1.643 32.194 7.814 1.00 0.00 53 GLU A CA 9
ATOM 14817 C C . GLU A 1 53 ? -1.864 32.150 6.293 1.00 0.00 53 GLU A C 9
ATOM 14818 O O . GLU A 1 53 ? -0.929 32.403 5.519 1.00 0.00 53 GLU A O 9
ATOM 14830 N N . VAL A 1 54 ? -3.092 31.778 5.879 1.00 0.00 54 VAL A N 9
ATOM 14831 C CA . VAL A 1 54 ? -3.470 31.691 4.457 1.00 0.00 54 VAL A CA 9
ATOM 14832 C C . VAL A 1 54 ? -3.570 33.104 3.850 1.00 0.00 54 VAL A C 9
ATOM 14833 O O . VAL A 1 54 ? -2.914 33.377 2.844 1.00 0.00 54 VAL A O 9
ATOM 14846 N N . LEU A 1 55 ? -4.381 33.980 4.501 1.00 0.00 55 LEU A N 9
ATOM 14847 C CA . LEU A 1 55 ? -4.628 35.393 4.079 1.00 0.00 55 LEU A CA 9
ATOM 14848 C C . LEU A 1 55 ? -5.486 35.451 2.788 1.00 0.00 55 LEU A C 9
ATOM 14849 O O . LEU A 1 55 ? -5.253 34.697 1.858 1.00 0.00 55 LEU A O 9
ATOM 14865 N N . ASP A 1 56 ? -6.469 36.374 2.740 1.00 0.00 56 ASP A N 9
ATOM 14866 C CA . ASP A 1 56 ? -7.482 36.437 1.650 1.00 0.00 56 ASP A CA 9
ATOM 14867 C C . ASP A 1 56 ? -6.880 36.916 0.301 1.00 0.00 56 ASP A C 9
ATOM 14868 O O . ASP A 1 56 ? -7.456 36.661 -0.762 1.00 0.00 56 ASP A O 9
ATOM 14877 N N . GLU A 1 57 ? -5.696 37.553 0.352 1.00 0.00 57 GLU A N 9
ATOM 14878 C CA . GLU A 1 57 ? -5.083 38.256 -0.806 1.00 0.00 57 GLU A CA 9
ATOM 14879 C C . GLU A 1 57 ? -4.376 37.306 -1.808 1.00 0.00 57 GLU A C 9
ATOM 14880 O O . GLU A 1 57 ? -3.472 37.737 -2.541 1.00 0.00 57 GLU A O 9
ATOM 14892 N N . LEU A 1 58 ? -4.797 36.030 -1.867 1.00 0.00 58 LEU A N 9
ATOM 14893 C CA . LEU A 1 58 ? -4.183 35.032 -2.760 1.00 0.00 58 LEU A CA 9
ATOM 14894 C C . LEU A 1 58 ? -4.991 34.925 -4.066 1.00 0.00 58 LEU A C 9
ATOM 14895 O O . LEU A 1 58 ? -6.221 35.068 -4.044 1.00 0.00 58 LEU A O 9
ATOM 14911 N N . GLY A 1 59 ? -4.287 34.682 -5.190 1.00 0.00 59 GLY A N 9
ATOM 14912 C CA . GLY A 1 59 ? -4.936 34.407 -6.475 1.00 0.00 59 GLY A CA 9
ATOM 14913 C C . GLY A 1 59 ? -5.424 32.965 -6.555 1.00 0.00 59 GLY A C 9
ATOM 14914 O O . GLY A 1 59 ? -4.821 32.090 -5.933 1.00 0.00 59 GLY A O 9
ATOM 14918 N N . GLN A 1 60 ? -6.500 32.717 -7.333 1.00 0.00 60 GLN A N 9
ATOM 14919 C CA . GLN A 1 60 ? -7.132 31.385 -7.442 1.00 0.00 60 GLN A CA 9
ATOM 14920 C C . GLN A 1 60 ? -6.161 30.343 -8.030 1.00 0.00 60 GLN A C 9
ATOM 14921 O O . GLN A 1 60 ? -5.961 29.284 -7.436 1.00 0.00 60 GLN A O 9
ATOM 14935 N N . VAL A 1 61 ? -5.554 30.678 -9.183 1.00 0.00 61 VAL A N 9
ATOM 14936 C CA . VAL A 1 61 ? -4.526 29.837 -9.846 1.00 0.00 61 VAL A CA 9
ATOM 14937 C C . VAL A 1 61 ? -3.295 29.636 -8.934 1.00 0.00 61 VAL A C 9
ATOM 14938 O O . VAL A 1 61 ? -2.660 28.577 -8.972 1.00 0.00 61 VAL A O 9
ATOM 14951 N N . GLY A 1 62 ? -2.996 30.666 -8.115 1.00 0.00 62 GLY A N 9
ATOM 14952 C CA . GLY A 1 62 ? -1.929 30.604 -7.128 1.00 0.00 62 GLY A CA 9
ATOM 14953 C C . GLY A 1 62 ? -2.173 29.494 -6.113 1.00 0.00 62 GLY A C 9
ATOM 14954 O O . GLY A 1 62 ? -1.359 28.594 -6.002 1.00 0.00 62 GLY A O 9
ATOM 14958 N N . GLN A 1 63 ? -3.345 29.559 -5.434 1.00 0.00 63 GLN A N 9
ATOM 14959 C CA . GLN A 1 63 ? -3.771 28.590 -4.385 1.00 0.00 63 GLN A CA 9
ATOM 14960 C C . GLN A 1 63 ? -3.944 27.179 -4.961 1.00 0.00 63 GLN A C 9
ATOM 14961 O O . GLN A 1 63 ? -3.630 26.190 -4.312 1.00 0.00 63 GLN A O 9
ATOM 14975 N N . ASP A 1 64 ? -4.490 27.133 -6.183 1.00 0.00 64 ASP A N 9
ATOM 14976 C CA . ASP A 1 64 ? -4.835 25.884 -6.895 1.00 0.00 64 ASP A CA 9
ATOM 14977 C C . ASP A 1 64 ? -3.577 25.070 -7.137 1.00 0.00 64 ASP A C 9
ATOM 14978 O O . ASP A 1 64 ? -3.496 23.898 -6.767 1.00 0.00 64 ASP A O 9
ATOM 14987 N N . GLU A 1 65 ? -2.602 25.745 -7.748 1.00 0.00 65 GLU A N 9
ATOM 14988 C CA . GLU A 1 65 ? -1.312 25.161 -8.089 1.00 0.00 65 GLU A CA 9
ATOM 14989 C C . GLU A 1 65 ? -0.491 24.919 -6.807 1.00 0.00 65 GLU A C 9
ATOM 14990 O O . GLU A 1 65 ? 0.210 23.932 -6.717 1.00 0.00 65 GLU A O 9
ATOM 15002 N N . LEU A 1 66 ? -0.652 25.816 -5.813 1.00 0.00 66 LEU A N 9
ATOM 15003 C CA . LEU A 1 66 ? 0.076 25.783 -4.517 1.00 0.00 66 LEU A CA 9
ATOM 15004 C C . LEU A 1 66 ? -0.221 24.488 -3.753 1.00 0.00 66 LEU A C 9
ATOM 15005 O O . LEU A 1 66 ? 0.683 23.769 -3.344 1.00 0.00 66 LEU A O 9
ATOM 15021 N N . ARG A 1 67 ? -1.529 24.249 -3.584 1.00 0.00 67 ARG A N 9
ATOM 15022 C CA . ARG A 1 67 ? -2.088 23.153 -2.780 1.00 0.00 67 ARG A CA 9
ATOM 15023 C C . ARG A 1 67 ? -1.965 21.828 -3.536 1.00 0.00 67 ARG A C 9
ATOM 15024 O O . ARG A 1 67 ? -1.846 20.776 -2.919 1.00 0.00 67 ARG A O 9
ATOM 15045 N N . ALA A 1 68 ? -1.999 21.904 -4.885 1.00 0.00 68 ALA A N 9
ATOM 15046 C CA . ALA A 1 68 ? -1.746 20.745 -5.767 1.00 0.00 68 ALA A CA 9
ATOM 15047 C C . ALA A 1 68 ? -0.295 20.254 -5.600 1.00 0.00 68 ALA A C 9
ATOM 15048 O O . ALA A 1 68 ? -0.041 19.055 -5.445 1.00 0.00 68 ALA A O 9
ATOM 15055 N N . ILE A 1 69 ? 0.637 21.224 -5.629 1.00 0.00 69 ILE A N 9
ATOM 15056 C CA . ILE A 1 69 ? 2.075 21.002 -5.394 1.00 0.00 69 ILE A CA 9
ATOM 15057 C C . ILE A 1 69 ? 2.316 20.473 -3.975 1.00 0.00 69 ILE A C 9
ATOM 15058 O O . ILE A 1 69 ? 3.013 19.484 -3.793 1.00 0.00 69 ILE A O 9
ATOM 15074 N N . ASP A 1 70 ? 1.700 21.137 -2.989 1.00 0.00 70 ASP A N 9
ATOM 15075 C CA . ASP A 1 70 ? 1.945 20.875 -1.558 1.00 0.00 70 ASP A CA 9
ATOM 15076 C C . ASP A 1 70 ? 1.393 19.493 -1.164 1.00 0.00 70 ASP A C 9
ATOM 15077 O O . ASP A 1 70 ? 1.975 18.804 -0.320 1.00 0.00 70 ASP A O 9
ATOM 15086 N N . ALA A 1 71 ? 0.280 19.096 -1.816 1.00 0.00 71 ALA A N 9
ATOM 15087 C CA . ALA A 1 71 ? -0.327 17.764 -1.647 1.00 0.00 71 ALA A CA 9
ATOM 15088 C C . ALA A 1 71 ? 0.576 16.692 -2.276 1.00 0.00 71 ALA A C 9
ATOM 15089 O O . ALA A 1 71 ? 0.776 15.637 -1.685 1.00 0.00 71 ALA A O 9
ATOM 15096 N N . ALA A 1 72 ? 1.135 17.007 -3.467 1.00 0.00 72 ALA A N 9
ATOM 15097 C CA . ALA A 1 72 ? 2.067 16.115 -4.195 1.00 0.00 72 ALA A CA 9
ATOM 15098 C C . ALA A 1 72 ? 3.340 15.852 -3.365 1.00 0.00 72 ALA A C 9
ATOM 15099 O O . ALA A 1 72 ? 3.806 14.720 -3.288 1.00 0.00 72 ALA A O 9
ATOM 15106 N N . LEU A 1 73 ? 3.844 16.920 -2.722 1.00 0.00 73 LEU A N 9
ATOM 15107 C CA . LEU A 1 73 ? 5.031 16.888 -1.835 1.00 0.00 73 LEU A CA 9
ATOM 15108 C C . LEU A 1 73 ? 4.753 16.093 -0.549 1.00 0.00 73 LEU A C 9
ATOM 15109 O O . LEU A 1 73 ? 5.627 15.379 -0.045 1.00 0.00 73 LEU A O 9
ATOM 15125 N N . ALA A 1 74 ? 3.522 16.249 -0.029 1.00 0.00 74 ALA A N 9
ATOM 15126 C CA . ALA A 1 74 ? 3.028 15.498 1.142 1.00 0.00 74 ALA A CA 9
ATOM 15127 C C . ALA A 1 74 ? 2.911 13.999 0.817 1.00 0.00 74 ALA A C 9
ATOM 15128 O O . ALA A 1 74 ? 3.097 13.152 1.690 1.00 0.00 74 ALA A O 9
ATOM 15135 N N . ARG A 1 75 ? 2.606 13.703 -0.463 1.00 0.00 75 ARG A N 9
ATOM 15136 C CA . ARG A 1 75 ? 2.529 12.330 -0.989 1.00 0.00 75 ARG A CA 9
ATOM 15137 C C . ARG A 1 75 ? 3.933 11.733 -1.187 1.00 0.00 75 ARG A C 9
ATOM 15138 O O . ARG A 1 75 ? 4.114 10.538 -1.004 1.00 0.00 75 ARG A O 9
ATOM 15159 N N . ILE A 1 76 ? 4.924 12.570 -1.554 1.00 0.00 76 ILE A N 9
ATOM 15160 C CA . ILE A 1 76 ? 6.340 12.124 -1.648 1.00 0.00 76 ILE A CA 9
ATOM 15161 C C . ILE A 1 76 ? 6.831 11.697 -0.250 1.00 0.00 76 ILE A C 9
ATOM 15162 O O . ILE A 1 76 ? 7.477 10.659 -0.093 1.00 0.00 76 ILE A O 9
ATOM 15178 N N . ALA A 1 77 ? 6.467 12.515 0.752 1.00 0.00 77 ALA A N 9
ATOM 15179 C CA . ALA A 1 77 ? 6.750 12.253 2.170 1.00 0.00 77 ALA A CA 9
ATOM 15180 C C . ALA A 1 77 ? 6.044 10.967 2.651 1.00 0.00 77 ALA A C 9
ATOM 15181 O O . ALA A 1 77 ? 6.633 10.155 3.361 1.00 0.00 77 ALA A O 9
ATOM 15188 N N . SER A 1 78 ? 4.787 10.785 2.205 1.00 0.00 78 SER A N 9
ATOM 15189 C CA . SER A 1 78 ? 3.915 9.676 2.635 1.00 0.00 78 SER A CA 9
ATOM 15190 C C . SER A 1 78 ? 4.191 8.375 1.839 1.00 0.00 78 SER A C 9
ATOM 15191 O O . SER A 1 78 ? 3.632 7.323 2.166 1.00 0.00 78 SER A O 9
ATOM 15199 N N . GLY A 1 79 ? 5.056 8.454 0.800 1.00 0.00 79 GLY A N 9
ATOM 15200 C CA . GLY A 1 79 ? 5.392 7.285 -0.034 1.00 0.00 79 GLY A CA 9
ATOM 15201 C C . GLY A 1 79 ? 4.241 6.857 -0.947 1.00 0.00 79 GLY A C 9
ATOM 15202 O O . GLY A 1 79 ? 4.131 5.687 -1.324 1.00 0.00 79 GLY A O 9
ATOM 15206 N N . THR A 1 80 ? 3.378 7.825 -1.280 1.00 0.00 80 THR A N 9
ATOM 15207 C CA . THR A 1 80 ? 2.215 7.639 -2.153 1.00 0.00 80 THR A CA 9
ATOM 15208 C C . THR A 1 80 ? 2.181 8.738 -3.253 1.00 0.00 80 THR A C 9
ATOM 15209 O O . THR A 1 80 ? 1.108 9.102 -3.765 1.00 0.00 80 THR A O 9
ATOM 15220 N N . PHE A 1 81 ? 3.371 9.281 -3.619 1.00 0.00 81 PHE A N 9
ATOM 15221 C CA . PHE A 1 81 ? 3.516 10.113 -4.830 1.00 0.00 81 PHE A CA 9
ATOM 15222 C C . PHE A 1 81 ? 3.272 9.247 -6.069 1.00 0.00 81 PHE A C 9
ATOM 15223 O O . PHE A 1 81 ? 3.631 8.063 -6.085 1.00 0.00 81 PHE A O 9
ATOM 15240 N N . GLY A 1 82 ? 2.687 9.858 -7.104 1.00 0.00 82 GLY A N 9
ATOM 15241 C CA . GLY A 1 82 ? 2.293 9.135 -8.297 1.00 0.00 82 GLY A CA 9
ATOM 15242 C C . GLY A 1 82 ? 1.070 8.270 -8.052 1.00 0.00 82 GLY A C 9
ATOM 15243 O O . GLY A 1 82 ? 0.926 7.221 -8.650 1.00 0.00 82 GLY A O 9
ATOM 15247 N N . THR A 1 83 ? 0.166 8.736 -7.186 1.00 0.00 83 THR A N 9
ATOM 15248 C CA . THR A 1 83 ? -1.111 8.051 -6.898 1.00 0.00 83 THR A CA 9
ATOM 15249 C C . THR A 1 83 ? -2.296 8.996 -7.202 1.00 0.00 83 THR A C 9
ATOM 15250 O O . THR A 1 83 ? -2.181 10.214 -7.078 1.00 0.00 83 THR A O 9
ATOM 15261 N N . CYS A 1 84 ? -3.406 8.409 -7.657 1.00 0.00 84 CYS A N 9
ATOM 15262 C CA . CYS A 1 84 ? -4.667 9.107 -7.937 1.00 0.00 84 CYS A CA 9
ATOM 15263 C C . CYS A 1 84 ? -5.744 8.595 -6.982 1.00 0.00 84 CYS A C 9
ATOM 15264 O O . CYS A 1 84 ? -6.287 7.503 -7.192 1.00 0.00 84 CYS A O 9
ATOM 15271 N N . VAL A 1 85 ? -6.039 9.391 -5.942 1.00 0.00 85 VAL A N 9
ATOM 15272 C CA . VAL A 1 85 ? -6.968 9.012 -4.846 1.00 0.00 85 VAL A CA 9
ATOM 15273 C C . VAL A 1 85 ? -8.432 8.837 -5.324 1.00 0.00 85 VAL A C 9
ATOM 15274 O O . VAL A 1 85 ? -9.189 8.083 -4.716 1.00 0.00 85 VAL A O 9
ATOM 15287 N N . LYS A 1 86 ? -8.797 9.509 -6.437 1.00 0.00 86 LYS A N 9
ATOM 15288 C CA . LYS A 1 86 ? -10.179 9.491 -6.978 1.00 0.00 86 LYS A CA 9
ATOM 15289 C C . LYS A 1 86 ? -10.521 8.141 -7.679 1.00 0.00 86 LYS A C 9
ATOM 15290 O O . LYS A 1 86 ? -11.680 7.879 -8.007 1.00 0.00 86 LYS A O 9
ATOM 15309 N N . CYS A 1 87 ? -9.501 7.283 -7.912 1.00 0.00 87 CYS A N 9
ATOM 15310 C CA . CYS A 1 87 ? -9.726 5.892 -8.400 1.00 0.00 87 CYS A CA 9
ATOM 15311 C C . CYS A 1 87 ? -8.800 4.884 -7.695 1.00 0.00 87 CYS A C 9
ATOM 15312 O O . CYS A 1 87 ? -8.874 3.685 -7.976 1.00 0.00 87 CYS A O 9
ATOM 15319 N N . GLY A 1 88 ? -7.974 5.380 -6.741 1.00 0.00 88 GLY A N 9
ATOM 15320 C CA . GLY A 1 88 ? -7.030 4.548 -5.978 1.00 0.00 88 GLY A CA 9
ATOM 15321 C C . GLY A 1 88 ? -5.997 3.818 -6.842 1.00 0.00 88 GLY A C 9
ATOM 15322 O O . GLY A 1 88 ? -5.560 2.718 -6.486 1.00 0.00 88 GLY A O 9
ATOM 15326 N N . LYS A 1 89 ? -5.598 4.433 -7.974 1.00 0.00 89 LYS A N 9
ATOM 15327 C CA . LYS A 1 89 ? -4.689 3.794 -8.960 1.00 0.00 89 LYS A CA 9
ATOM 15328 C C . LYS A 1 89 ? -3.443 4.659 -9.210 1.00 0.00 89 LYS A C 9
ATOM 15329 O O . LYS A 1 89 ? -3.416 5.835 -8.856 1.00 0.00 89 LYS A O 9
ATOM 15348 N N . ARG A 1 90 ? -2.434 4.050 -9.857 1.00 0.00 90 ARG A N 9
ATOM 15349 C CA . ARG A 1 90 ? -1.145 4.690 -10.187 1.00 0.00 90 ARG A CA 9
ATOM 15350 C C . ARG A 1 90 ? -1.331 5.778 -11.279 1.00 0.00 90 ARG A C 9
ATOM 15351 O O . ARG A 1 90 ? -2.140 5.607 -12.201 1.00 0.00 90 ARG A O 9
ATOM 15372 N N . ILE A 1 91 ? -0.613 6.908 -11.133 1.00 0.00 91 ILE A N 9
ATOM 15373 C CA . ILE A 1 91 ? -0.520 7.965 -12.169 1.00 0.00 91 ILE A CA 9
ATOM 15374 C C . ILE A 1 91 ? 0.424 7.484 -13.299 1.00 0.00 91 ILE A C 9
ATOM 15375 O O . ILE A 1 91 ? 1.341 6.709 -13.036 1.00 0.00 91 ILE A O 9
ATOM 15391 N N . SER A 1 92 ? 0.201 7.949 -14.540 1.00 0.00 92 SER A N 9
ATOM 15392 C CA . SER A 1 92 ? 1.104 7.671 -15.674 1.00 0.00 92 SER A CA 9
ATOM 15393 C C . SER A 1 92 ? 2.427 8.443 -15.489 1.00 0.00 92 SER A C 9
ATOM 15394 O O . SER A 1 92 ? 2.421 9.557 -14.948 1.00 0.00 92 SER A O 9
ATOM 15402 N N . GLU A 1 93 ? 3.552 7.851 -15.929 1.00 0.00 93 GLU A N 9
ATOM 15403 C CA . GLU A 1 93 ? 4.868 8.532 -15.929 1.00 0.00 93 GLU A CA 9
ATOM 15404 C C . GLU A 1 93 ? 4.798 9.819 -16.779 1.00 0.00 93 GLU A C 9
ATOM 15405 O O . GLU A 1 93 ? 5.331 10.862 -16.395 1.00 0.00 93 GLU A O 9
ATOM 15417 N N . ASP A 1 94 ? 4.092 9.708 -17.923 1.00 0.00 94 ASP A N 9
ATOM 15418 C CA . ASP A 1 94 ? 3.898 10.814 -18.885 1.00 0.00 94 ASP A CA 9
ATOM 15419 C C . ASP A 1 94 ? 3.089 11.957 -18.268 1.00 0.00 94 ASP A C 9
ATOM 15420 O O . ASP A 1 94 ? 3.320 13.133 -18.574 1.00 0.00 94 ASP A O 9
ATOM 15429 N N . ARG A 1 95 ? 2.162 11.589 -17.376 1.00 0.00 95 ARG A N 9
ATOM 15430 C CA . ARG A 1 95 ? 1.349 12.549 -16.629 1.00 0.00 95 ARG A CA 9
ATOM 15431 C C . ARG A 1 95 ? 2.210 13.289 -15.588 1.00 0.00 95 ARG A C 9
ATOM 15432 O O . ARG A 1 95 ? 2.064 14.496 -15.422 1.00 0.00 95 ARG A O 9
ATOM 15453 N N . LEU A 1 96 ? 3.122 12.546 -14.919 1.00 0.00 96 LEU A N 9
ATOM 15454 C CA . LEU A 1 96 ? 3.994 13.101 -13.855 1.00 0.00 96 LEU A CA 9
ATOM 15455 C C . LEU A 1 96 ? 5.093 14.020 -14.431 1.00 0.00 96 LEU A C 9
ATOM 15456 O O . LEU A 1 96 ? 5.466 15.010 -13.806 1.00 0.00 96 LEU A O 9
ATOM 15472 N N . LYS A 1 97 ? 5.616 13.673 -15.619 1.00 0.00 97 LYS A N 9
ATOM 15473 C CA . LYS A 1 97 ? 6.677 14.465 -16.279 1.00 0.00 97 LYS A CA 9
ATOM 15474 C C . LYS A 1 97 ? 6.077 15.758 -16.879 1.00 0.00 97 LYS A C 9
ATOM 15475 O O . LYS A 1 97 ? 6.753 16.787 -16.955 1.00 0.00 97 LYS A O 9
ATOM 15494 N N . ALA A 1 98 ? 4.789 15.685 -17.274 1.00 0.00 98 ALA A N 9
ATOM 15495 C CA . ALA A 1 98 ? 4.030 16.836 -17.800 1.00 0.00 98 ALA A CA 9
ATOM 15496 C C . ALA A 1 98 ? 3.572 17.765 -16.661 1.00 0.00 98 ALA A C 9
ATOM 15497 O O . ALA A 1 98 ? 3.607 18.992 -16.792 1.00 0.00 98 ALA A O 9
ATOM 15504 N N . VAL A 1 99 ? 3.151 17.152 -15.542 1.00 0.00 99 VAL A N 9
ATOM 15505 C CA . VAL A 1 99 ? 2.619 17.848 -14.359 1.00 0.00 99 VAL A CA 9
ATOM 15506 C C . VAL A 1 99 ? 2.778 16.930 -13.112 1.00 0.00 99 VAL A C 9
ATOM 15507 O O . VAL A 1 99 ? 1.976 16.018 -12.893 1.00 0.00 99 VAL A O 9
ATOM 15520 N N . PRO A 1 100 ? 3.877 17.110 -12.300 1.00 0.00 100 PRO A N 9
ATOM 15521 C CA . PRO A 1 100 ? 4.131 16.279 -11.090 1.00 0.00 100 PRO A CA 9
ATOM 15522 C C . PRO A 1 100 ? 3.285 16.693 -9.874 1.00 0.00 100 PRO A C 9
ATOM 15523 O O . PRO A 1 100 ? 3.386 16.085 -8.812 1.00 0.00 100 PRO A O 9
ATOM 15534 N N . TYR A 1 101 ? 2.462 17.737 -10.036 1.00 0.00 101 TYR A N 9
ATOM 15535 C CA . TYR A 1 101 ? 1.607 18.260 -8.951 1.00 0.00 101 TYR A CA 9
ATOM 15536 C C . TYR A 1 101 ? 0.127 17.955 -9.166 1.00 0.00 101 TYR A C 9
ATOM 15537 O O . TYR A 1 101 ? -0.708 18.458 -8.419 1.00 0.00 101 TYR A O 9
ATOM 15555 N N . THR A 1 102 ? -0.202 17.108 -10.155 1.00 0.00 102 THR A N 9
ATOM 15556 C CA . THR A 1 102 ? -1.589 16.675 -10.366 1.00 0.00 102 THR A CA 9
ATOM 15557 C C . THR A 1 102 ? -1.954 15.600 -9.294 1.00 0.00 102 THR A C 9
ATOM 15558 O O . THR A 1 102 ? -1.288 14.557 -9.194 1.00 0.00 102 THR A O 9
ATOM 15569 N N . PRO A 1 103 ? -2.975 15.868 -8.412 1.00 0.00 103 PRO A N 9
ATOM 15570 C CA . PRO A 1 103 ? -3.416 14.896 -7.383 1.00 0.00 103 PRO A CA 9
ATOM 15571 C C . PRO A 1 103 ? -4.284 13.759 -7.979 1.00 0.00 103 PRO A C 9
ATOM 15572 O O . PRO A 1 103 ? -4.645 12.798 -7.275 1.00 0.00 103 PRO A O 9
ATOM 15583 N N . PHE A 1 104 ? -4.621 13.879 -9.279 1.00 0.00 104 PHE A N 9
ATOM 15584 C CA . PHE A 1 104 ? -5.476 12.914 -9.994 1.00 0.00 104 PHE A CA 9
ATOM 15585 C C . PHE A 1 104 ? -4.805 12.497 -11.312 1.00 0.00 104 PHE A C 9
ATOM 15586 O O . PHE A 1 104 ? -3.928 13.189 -11.819 1.00 0.00 104 PHE A O 9
ATOM 15603 N N . CYS A 1 105 ? -5.219 11.340 -11.849 1.00 0.00 105 CYS A N 9
ATOM 15604 C CA . CYS A 1 105 ? -4.734 10.842 -13.152 1.00 0.00 105 CYS A CA 9
ATOM 15605 C C . CYS A 1 105 ? -5.531 11.522 -14.259 1.00 0.00 105 CYS A C 9
ATOM 15606 O O . CYS A 1 105 ? -6.578 12.095 -13.962 1.00 0.00 105 CYS A O 9
ATOM 15613 N N . GLN A 1 106 ? -5.044 11.444 -15.520 1.00 0.00 106 GLN A N 9
ATOM 15614 C CA . GLN A 1 106 ? -5.634 12.169 -16.676 1.00 0.00 106 GLN A CA 9
ATOM 15615 C C . GLN A 1 106 ? -7.162 11.970 -16.755 1.00 0.00 106 GLN A C 9
ATOM 15616 O O . GLN A 1 106 ? -7.890 12.915 -17.034 1.00 0.00 106 GLN A O 9
ATOM 15630 N N . GLU A 1 107 ? -7.614 10.732 -16.483 1.00 0.00 107 GLU A N 9
ATOM 15631 C CA . GLU A 1 107 ? -9.050 10.371 -16.453 1.00 0.00 107 GLU A CA 9
ATOM 15632 C C . GLU A 1 107 ? -9.836 11.244 -15.449 1.00 0.00 107 GLU A C 9
ATOM 15633 O O . GLU A 1 107 ? -10.816 11.902 -15.808 1.00 0.00 107 GLU A O 9
ATOM 15645 N N . CYS A 1 108 ? -9.349 11.256 -14.194 1.00 0.00 108 CYS A N 9
ATOM 15646 C CA . CYS A 1 108 ? -10.035 11.910 -13.063 1.00 0.00 108 CYS A CA 9
ATOM 15647 C C . CYS A 1 108 ? -9.821 13.438 -13.077 1.00 0.00 108 CYS A C 9
ATOM 15648 O O . CYS A 1 108 ? -10.613 14.175 -12.492 1.00 0.00 108 CYS A O 9
ATOM 15655 N N . ALA A 1 109 ? -8.744 13.885 -13.753 1.00 0.00 109 ALA A N 9
ATOM 15656 C CA . ALA A 1 109 ? -8.392 15.310 -13.884 1.00 0.00 109 ALA A CA 9
ATOM 15657 C C . ALA A 1 109 ? -9.224 15.956 -15.002 1.00 0.00 109 ALA A C 9
ATOM 15658 O O . ALA A 1 109 ? -9.588 17.129 -14.916 1.00 0.00 109 ALA A O 9
ATOM 15665 N N . ALA A 1 110 ? -9.531 15.157 -16.040 1.00 0.00 110 ALA A N 9
ATOM 15666 C CA . ALA A 1 110 ? -10.435 15.553 -17.139 1.00 0.00 110 ALA A CA 9
ATOM 15667 C C . ALA A 1 110 ? -11.910 15.435 -16.700 1.00 0.00 110 ALA A C 9
ATOM 15668 O O . ALA A 1 110 ? -12.798 16.032 -17.315 1.00 0.00 110 ALA A O 9
ATOM 15675 N N . ALA A 1 111 ? -12.152 14.634 -15.641 1.00 0.00 111 ALA A N 9
ATOM 15676 C CA . ALA A 1 111 ? -13.486 14.462 -15.033 1.00 0.00 111 ALA A CA 9
ATOM 15677 C C . ALA A 1 111 ? -13.852 15.629 -14.093 1.00 0.00 111 ALA A C 9
ATOM 15678 O O . ALA A 1 111 ? -15.027 15.796 -13.761 1.00 0.00 111 ALA A O 9
ATOM 15685 N N . LEU A 1 112 ? -12.838 16.418 -13.666 1.00 0.00 112 LEU A N 9
ATOM 15686 C CA . LEU A 1 112 ? -13.037 17.577 -12.766 1.00 0.00 112 LEU A CA 9
ATOM 15687 C C . LEU A 1 112 ? -13.929 18.653 -13.446 1.00 0.00 112 LEU A C 9
ATOM 15688 O O . LEU A 1 112 ? -13.432 19.367 -14.339 1.00 0.00 112 LEU A O 9
ATOM 15706 N N . LEU A 1 1 ? 14.636 4.517 1.517 1.00 0.00 1 LEU A N 10
ATOM 15707 C CA . LEU A 1 1 ? 13.965 3.392 0.828 1.00 0.00 1 LEU A CA 10
ATOM 15708 C C . LEU A 1 1 ? 13.117 3.939 -0.320 1.00 0.00 1 LEU A C 10
ATOM 15709 O O . LEU A 1 1 ? 12.184 4.715 -0.086 1.00 0.00 1 LEU A O 10
ATOM 15727 N N . ALA A 1 2 ? 13.456 3.534 -1.547 1.00 0.00 2 ALA A N 10
ATOM 15728 C CA . ALA A 1 2 ? 12.732 3.933 -2.762 1.00 0.00 2 ALA A CA 10
ATOM 15729 C C . ALA A 1 2 ? 13.089 2.986 -3.923 1.00 0.00 2 ALA A C 10
ATOM 15730 O O . ALA A 1 2 ? 14.150 3.124 -4.543 1.00 0.00 2 ALA A O 10
ATOM 15737 N N . GLY A 1 3 ? 12.211 1.998 -4.178 1.00 0.00 3 GLY A N 10
ATOM 15738 C CA . GLY A 1 3 ? 12.369 1.058 -5.293 1.00 0.00 3 GLY A CA 10
ATOM 15739 C C . GLY A 1 3 ? 11.729 1.590 -6.567 1.00 0.00 3 GLY A C 10
ATOM 15740 O O . GLY A 1 3 ? 10.765 1.008 -7.078 1.00 0.00 3 GLY A O 10
ATOM 15744 N N . GLY A 1 4 ? 12.285 2.702 -7.085 1.00 0.00 4 GLY A N 10
ATOM 15745 C CA . GLY A 1 4 ? 11.752 3.384 -8.265 1.00 0.00 4 GLY A CA 10
ATOM 15746 C C . GLY A 1 4 ? 12.862 3.908 -9.165 1.00 0.00 4 GLY A C 10
ATOM 15747 O O . GLY A 1 4 ? 13.582 4.831 -8.782 1.00 0.00 4 GLY A O 10
ATOM 15751 N N . LYS A 1 5 ? 13.020 3.288 -10.349 1.00 0.00 5 LYS A N 10
ATOM 15752 C CA . LYS A 1 5 ? 14.012 3.711 -11.371 1.00 0.00 5 LYS A CA 10
ATOM 15753 C C . LYS A 1 5 ? 13.360 4.662 -12.390 1.00 0.00 5 LYS A C 10
ATOM 15754 O O . LYS A 1 5 ? 14.043 5.442 -13.057 1.00 0.00 5 LYS A O 10
ATOM 15773 N N . SER A 1 6 ? 12.030 4.548 -12.512 1.00 0.00 6 SER A N 10
ATOM 15774 C CA . SER A 1 6 ? 11.187 5.435 -13.323 1.00 0.00 6 SER A CA 10
ATOM 15775 C C . SER A 1 6 ? 10.272 6.261 -12.395 1.00 0.00 6 SER A C 10
ATOM 15776 O O . SER A 1 6 ? 10.233 6.004 -11.181 1.00 0.00 6 SER A O 10
ATOM 15784 N N . MET A 1 7 ? 9.546 7.242 -12.993 1.00 0.00 7 MET A N 10
ATOM 15785 C CA . MET A 1 7 ? 8.706 8.254 -12.295 1.00 0.00 7 MET A CA 10
ATOM 15786 C C . MET A 1 7 ? 9.485 8.905 -11.129 1.00 0.00 7 MET A C 10
ATOM 15787 O O . MET A 1 7 ? 8.904 9.287 -10.103 1.00 0.00 7 MET A O 10
ATOM 15801 N N . ASN A 1 8 ? 10.805 9.122 -11.395 1.00 0.00 8 ASN A N 10
ATOM 15802 C CA . ASN A 1 8 ? 11.823 9.526 -10.397 1.00 0.00 8 ASN A CA 10
ATOM 15803 C C . ASN A 1 8 ? 11.357 10.729 -9.572 1.00 0.00 8 ASN A C 10
ATOM 15804 O O . ASN A 1 8 ? 11.396 11.880 -10.035 1.00 0.00 8 ASN A O 10
ATOM 15815 N N . VAL A 1 9 ? 10.900 10.414 -8.352 1.00 0.00 9 VAL A N 10
ATOM 15816 C CA . VAL A 1 9 ? 10.276 11.360 -7.426 1.00 0.00 9 VAL A CA 10
ATOM 15817 C C . VAL A 1 9 ? 11.193 12.559 -7.120 1.00 0.00 9 VAL A C 10
ATOM 15818 O O . VAL A 1 9 ? 10.702 13.632 -6.881 1.00 0.00 9 VAL A O 10
ATOM 15831 N N . GLU A 1 10 ? 12.520 12.348 -7.197 1.00 0.00 10 GLU A N 10
ATOM 15832 C CA . GLU A 1 10 ? 13.559 13.343 -6.824 1.00 0.00 10 GLU A CA 10
ATOM 15833 C C . GLU A 1 10 ? 13.480 14.589 -7.721 1.00 0.00 10 GLU A C 10
ATOM 15834 O O . GLU A 1 10 ? 13.569 15.732 -7.240 1.00 0.00 10 GLU A O 10
ATOM 15846 N N . SER A 1 11 ? 13.309 14.331 -9.029 1.00 0.00 11 SER A N 10
ATOM 15847 C CA . SER A 1 11 ? 13.122 15.373 -10.046 1.00 0.00 11 SER A CA 10
ATOM 15848 C C . SER A 1 11 ? 11.845 16.181 -9.742 1.00 0.00 11 SER A C 10
ATOM 15849 O O . SER A 1 11 ? 11.847 17.422 -9.762 1.00 0.00 11 SER A O 10
ATOM 15857 N N . TYR A 1 12 ? 10.775 15.441 -9.410 1.00 0.00 12 TYR A N 10
ATOM 15858 C CA . TYR A 1 12 ? 9.455 16.015 -9.120 1.00 0.00 12 TYR A CA 10
ATOM 15859 C C . TYR A 1 12 ? 9.442 16.729 -7.755 1.00 0.00 12 TYR A C 10
ATOM 15860 O O . TYR A 1 12 ? 8.754 17.717 -7.591 1.00 0.00 12 TYR A O 10
ATOM 15878 N N . GLU A 1 13 ? 10.272 16.245 -6.823 1.00 0.00 13 GLU A N 10
ATOM 15879 C CA . GLU A 1 13 ? 10.336 16.706 -5.433 1.00 0.00 13 GLU A CA 10
ATOM 15880 C C . GLU A 1 13 ? 10.824 18.159 -5.411 1.00 0.00 13 GLU A C 10
ATOM 15881 O O . GLU A 1 13 ? 10.159 19.049 -4.857 1.00 0.00 13 GLU A O 10
ATOM 15893 N N . LYS A 1 14 ? 11.976 18.379 -6.076 1.00 0.00 14 LYS A N 10
ATOM 15894 C CA . LYS A 1 14 ? 12.596 19.704 -6.146 1.00 0.00 14 LYS A CA 10
ATOM 15895 C C . LYS A 1 14 ? 11.738 20.691 -6.970 1.00 0.00 14 LYS A C 10
ATOM 15896 O O . LYS A 1 14 ? 11.560 21.826 -6.547 1.00 0.00 14 LYS A O 10
ATOM 15915 N N . ILE A 1 15 ? 11.189 20.240 -8.140 1.00 0.00 15 ILE A N 10
ATOM 15916 C CA . ILE A 1 15 ? 10.453 21.139 -9.072 1.00 0.00 15 ILE A CA 10
ATOM 15917 C C . ILE A 1 15 ? 9.109 21.586 -8.459 1.00 0.00 15 ILE A C 10
ATOM 15918 O O . ILE A 1 15 ? 8.617 22.684 -8.745 1.00 0.00 15 ILE A O 10
ATOM 15934 N N . LEU A 1 16 ? 8.536 20.717 -7.602 1.00 0.00 16 LEU A N 10
ATOM 15935 C CA . LEU A 1 16 ? 7.353 21.050 -6.796 1.00 0.00 16 LEU A CA 10
ATOM 15936 C C . LEU A 1 16 ? 7.696 22.173 -5.814 1.00 0.00 16 LEU A C 10
ATOM 15937 O O . LEU A 1 16 ? 6.950 23.142 -5.709 1.00 0.00 16 LEU A O 10
ATOM 15953 N N . ARG A 1 17 ? 8.846 22.041 -5.119 1.00 0.00 17 ARG A N 10
ATOM 15954 C CA . ARG A 1 17 ? 9.315 23.061 -4.162 1.00 0.00 17 ARG A CA 10
ATOM 15955 C C . ARG A 1 17 ? 9.632 24.391 -4.873 1.00 0.00 17 ARG A C 10
ATOM 15956 O O . ARG A 1 17 ? 9.339 25.444 -4.334 1.00 0.00 17 ARG A O 10
ATOM 15977 N N . ASP A 1 18 ? 10.222 24.322 -6.085 1.00 0.00 18 ASP A N 10
ATOM 15978 C CA . ASP A 1 18 ? 10.542 25.519 -6.899 1.00 0.00 18 ASP A CA 10
ATOM 15979 C C . ASP A 1 18 ? 9.258 26.309 -7.182 1.00 0.00 18 ASP A C 10
ATOM 15980 O O . ASP A 1 18 ? 9.180 27.506 -6.889 1.00 0.00 18 ASP A O 10
ATOM 15989 N N . ARG A 1 19 ? 8.241 25.584 -7.693 1.00 0.00 19 ARG A N 10
ATOM 15990 C CA . ARG A 1 19 ? 6.923 26.148 -8.030 1.00 0.00 19 ARG A CA 10
ATOM 15991 C C . ARG A 1 19 ? 6.197 26.659 -6.770 1.00 0.00 19 ARG A C 10
ATOM 15992 O O . ARG A 1 19 ? 5.602 27.722 -6.799 1.00 0.00 19 ARG A O 10
ATOM 16013 N N . GLN A 1 20 ? 6.294 25.915 -5.664 1.00 0.00 20 GLN A N 10
ATOM 16014 C CA . GLN A 1 20 ? 5.636 26.269 -4.388 1.00 0.00 20 GLN A CA 10
ATOM 16015 C C . GLN A 1 20 ? 6.229 27.554 -3.790 1.00 0.00 20 GLN A C 10
ATOM 16016 O O . GLN A 1 20 ? 5.487 28.426 -3.359 1.00 0.00 20 GLN A O 10
ATOM 16030 N N . ARG A 1 21 ? 7.563 27.666 -3.793 1.00 0.00 21 ARG A N 10
ATOM 16031 C CA . ARG A 1 21 ? 8.263 28.768 -3.115 1.00 0.00 21 ARG A CA 10
ATOM 16032 C C . ARG A 1 21 ? 8.160 30.063 -3.921 1.00 0.00 21 ARG A C 10
ATOM 16033 O O . ARG A 1 21 ? 8.018 31.130 -3.324 1.00 0.00 21 ARG A O 10
ATOM 16054 N N . GLU A 1 22 ? 8.192 29.956 -5.270 1.00 0.00 22 GLU A N 10
ATOM 16055 C CA . GLU A 1 22 ? 8.002 31.122 -6.158 1.00 0.00 22 GLU A CA 10
ATOM 16056 C C . GLU A 1 22 ? 6.550 31.626 -6.068 1.00 0.00 22 GLU A C 10
ATOM 16057 O O . GLU A 1 22 ? 6.323 32.830 -6.068 1.00 0.00 22 GLU A O 10
ATOM 16069 N N . LEU A 1 23 ? 5.578 30.687 -5.968 1.00 0.00 23 LEU A N 10
ATOM 16070 C CA . LEU A 1 23 ? 4.156 31.027 -5.767 1.00 0.00 23 LEU A CA 10
ATOM 16071 C C . LEU A 1 23 ? 3.940 31.648 -4.390 1.00 0.00 23 LEU A C 10
ATOM 16072 O O . LEU A 1 23 ? 3.186 32.596 -4.272 1.00 0.00 23 LEU A O 10
ATOM 16088 N N . TYR A 1 24 ? 4.624 31.090 -3.370 1.00 0.00 24 TYR A N 10
ATOM 16089 C CA . TYR A 1 24 ? 4.467 31.483 -1.955 1.00 0.00 24 TYR A CA 10
ATOM 16090 C C . TYR A 1 24 ? 4.708 32.992 -1.800 1.00 0.00 24 TYR A C 10
ATOM 16091 O O . TYR A 1 24 ? 3.821 33.715 -1.373 1.00 0.00 24 TYR A O 10
ATOM 16109 N N . ARG A 1 25 ? 5.903 33.434 -2.208 1.00 0.00 25 ARG A N 10
ATOM 16110 C CA . ARG A 1 25 ? 6.290 34.863 -2.193 1.00 0.00 25 ARG A CA 10
ATOM 16111 C C . ARG A 1 25 ? 5.418 35.707 -3.172 1.00 0.00 25 ARG A C 10
ATOM 16112 O O . ARG A 1 25 ? 5.074 36.851 -2.870 1.00 0.00 25 ARG A O 10
ATOM 16133 N N . ARG A 1 26 ? 5.032 35.101 -4.315 1.00 0.00 26 ARG A N 10
ATOM 16134 C CA . ARG A 1 26 ? 4.222 35.769 -5.376 1.00 0.00 26 ARG A CA 10
ATOM 16135 C C . ARG A 1 26 ? 2.815 36.169 -4.881 1.00 0.00 26 ARG A C 10
ATOM 16136 O O . ARG A 1 26 ? 2.319 37.249 -5.212 1.00 0.00 26 ARG A O 10
ATOM 16157 N N . LEU A 1 27 ? 2.170 35.284 -4.101 1.00 0.00 27 LEU A N 10
ATOM 16158 C CA . LEU A 1 27 ? 0.822 35.532 -3.553 1.00 0.00 27 LEU A CA 10
ATOM 16159 C C . LEU A 1 27 ? 0.928 36.229 -2.189 1.00 0.00 27 LEU A C 10
ATOM 16160 O O . LEU A 1 27 ? 0.021 36.958 -1.798 1.00 0.00 27 LEU A O 10
ATOM 16176 N N . HIS A 1 28 ? 2.088 36.055 -1.508 1.00 0.00 28 HIS A N 10
ATOM 16177 C CA . HIS A 1 28 ? 2.461 36.855 -0.315 1.00 0.00 28 HIS A CA 10
ATOM 16178 C C . HIS A 1 28 ? 3.161 38.166 -0.754 1.00 0.00 28 HIS A C 10
ATOM 16179 O O . HIS A 1 28 ? 4.021 38.672 -0.051 1.00 0.00 28 HIS A O 10
ATOM 16194 N N . LYS A 1 29 ? 2.745 38.703 -1.914 1.00 0.00 29 LYS A N 10
ATOM 16195 C CA . LYS A 1 29 ? 3.195 40.002 -2.461 1.00 0.00 29 LYS A CA 10
ATOM 16196 C C . LYS A 1 29 ? 2.893 41.168 -1.498 1.00 0.00 29 LYS A C 10
ATOM 16197 O O . LYS A 1 29 ? 3.607 42.168 -1.486 1.00 0.00 29 LYS A O 10
ATOM 16216 N N . ILE A 1 30 ? 1.820 41.017 -0.702 1.00 0.00 30 ILE A N 10
ATOM 16217 C CA . ILE A 1 30 ? 1.461 41.970 0.370 1.00 0.00 30 ILE A CA 10
ATOM 16218 C C . ILE A 1 30 ? 2.539 41.987 1.487 1.00 0.00 30 ILE A C 10
ATOM 16219 O O . ILE A 1 30 ? 2.819 43.034 2.074 1.00 0.00 30 ILE A O 10
ATOM 16235 N N . GLU A 1 31 ? 3.138 40.811 1.747 1.00 0.00 31 GLU A N 10
ATOM 16236 C CA . GLU A 1 31 ? 4.217 40.633 2.744 1.00 0.00 31 GLU A CA 10
ATOM 16237 C C . GLU A 1 31 ? 5.584 40.955 2.118 1.00 0.00 31 GLU A C 10
ATOM 16238 O O . GLU A 1 31 ? 6.541 41.307 2.813 1.00 0.00 31 GLU A O 10
ATOM 16250 N N . ALA A 1 32 ? 5.654 40.804 0.792 1.00 0.00 32 ALA A N 10
ATOM 16251 C CA . ALA A 1 32 ? 6.847 41.121 0.000 1.00 0.00 32 ALA A CA 10
ATOM 16252 C C . ALA A 1 32 ? 6.922 42.638 -0.223 1.00 0.00 32 ALA A C 10
ATOM 16253 O O . ALA A 1 32 ? 6.203 43.189 -1.064 1.00 0.00 32 ALA A O 10
ATOM 16260 N N . ASP A 1 33 ? 7.758 43.303 0.593 1.00 0.00 33 ASP A N 10
ATOM 16261 C CA . ASP A 1 33 ? 8.038 44.748 0.475 1.00 0.00 33 ASP A CA 10
ATOM 16262 C C . ASP A 1 33 ? 8.610 45.076 -0.911 1.00 0.00 33 ASP A C 10
ATOM 16263 O O . ASP A 1 33 ? 8.199 46.039 -1.569 1.00 0.00 33 ASP A O 10
ATOM 16272 N N . PHE A 1 34 ? 9.557 44.235 -1.323 1.00 0.00 34 PHE A N 10
ATOM 16273 C CA . PHE A 1 34 ? 10.308 44.394 -2.565 1.00 0.00 34 PHE A CA 10
ATOM 16274 C C . PHE A 1 34 ? 9.509 43.838 -3.754 1.00 0.00 34 PHE A C 10
ATOM 16275 O O . PHE A 1 34 ? 8.635 42.976 -3.583 1.00 0.00 34 PHE A O 10
ATOM 16292 N N . GLU A 1 35 ? 9.849 44.323 -4.960 1.00 0.00 35 GLU A N 10
ATOM 16293 C CA . GLU A 1 35 ? 9.321 43.776 -6.239 1.00 0.00 35 GLU A CA 10
ATOM 16294 C C . GLU A 1 35 ? 9.980 42.425 -6.589 1.00 0.00 35 GLU A C 10
ATOM 16295 O O . GLU A 1 35 ? 9.706 41.862 -7.657 1.00 0.00 35 GLU A O 10
ATOM 16307 N N . GLU A 1 36 ? 10.880 41.962 -5.683 1.00 0.00 36 GLU A N 10
ATOM 16308 C CA . GLU A 1 36 ? 11.441 40.598 -5.641 1.00 0.00 36 GLU A CA 10
ATOM 16309 C C . GLU A 1 36 ? 12.573 40.385 -6.674 1.00 0.00 36 GLU A C 10
ATOM 16310 O O . GLU A 1 36 ? 12.628 41.092 -7.689 1.00 0.00 36 GLU A O 10
ATOM 16322 N N . PRO A 1 37 ? 13.519 39.415 -6.403 1.00 0.00 37 PRO A N 10
ATOM 16323 C CA . PRO A 1 37 ? 14.567 39.021 -7.371 1.00 0.00 37 PRO A CA 10
ATOM 16324 C C . PRO A 1 37 ? 13.976 38.531 -8.713 1.00 0.00 37 PRO A C 10
ATOM 16325 O O . PRO A 1 37 ? 13.154 37.609 -8.734 1.00 0.00 37 PRO A O 10
ATOM 16336 N N . ARG A 1 38 ? 14.365 39.194 -9.815 1.00 0.00 38 ARG A N 10
ATOM 16337 C CA . ARG A 1 38 ? 14.051 38.738 -11.185 1.00 0.00 38 ARG A CA 10
ATOM 16338 C C . ARG A 1 38 ? 14.979 37.569 -11.574 1.00 0.00 38 ARG A C 10
ATOM 16339 O O . ARG A 1 38 ? 14.608 36.707 -12.381 1.00 0.00 38 ARG A O 10
ATOM 16360 N N . ASN A 1 39 ? 16.192 37.573 -10.988 1.00 0.00 39 ASN A N 10
ATOM 16361 C CA . ASN A 1 39 ? 17.145 36.448 -11.072 1.00 0.00 39 ASN A CA 10
ATOM 16362 C C . ASN A 1 39 ? 16.679 35.321 -10.125 1.00 0.00 39 ASN A C 10
ATOM 16363 O O . ASN A 1 39 ? 16.080 35.623 -9.086 1.00 0.00 39 ASN A O 10
ATOM 16374 N N . PRO A 1 40 ? 16.939 34.009 -10.458 1.00 0.00 40 PRO A N 10
ATOM 16375 C CA . PRO A 1 40 ? 16.575 32.872 -9.569 1.00 0.00 40 PRO A CA 10
ATOM 16376 C C . PRO A 1 40 ? 17.311 32.971 -8.207 1.00 0.00 40 PRO A C 10
ATOM 16377 O O . PRO A 1 40 ? 18.504 32.648 -8.099 1.00 0.00 40 PRO A O 10
ATOM 16388 N N . ASP A 1 41 ? 16.589 33.476 -7.185 1.00 0.00 41 ASP A N 10
ATOM 16389 C CA . ASP A 1 41 ? 17.172 33.811 -5.879 1.00 0.00 41 ASP A CA 10
ATOM 16390 C C . ASP A 1 41 ? 16.084 33.846 -4.785 1.00 0.00 41 ASP A C 10
ATOM 16391 O O . ASP A 1 41 ? 15.344 34.831 -4.655 1.00 0.00 41 ASP A O 10
ATOM 16400 N N . ASP A 1 42 ? 15.967 32.713 -4.069 1.00 0.00 42 ASP A N 10
ATOM 16401 C CA . ASP A 1 42 ? 15.263 32.586 -2.772 1.00 0.00 42 ASP A CA 10
ATOM 16402 C C . ASP A 1 42 ? 15.502 31.155 -2.258 1.00 0.00 42 ASP A C 10
ATOM 16403 O O . ASP A 1 42 ? 16.076 30.972 -1.181 1.00 0.00 42 ASP A O 10
ATOM 16412 N N . GLU A 1 43 ? 15.092 30.169 -3.092 1.00 0.00 43 GLU A N 10
ATOM 16413 C CA . GLU A 1 43 ? 15.267 28.712 -2.886 1.00 0.00 43 GLU A CA 10
ATOM 16414 C C . GLU A 1 43 ? 15.128 28.264 -1.411 1.00 0.00 43 GLU A C 10
ATOM 16415 O O . GLU A 1 43 ? 16.123 27.912 -0.762 1.00 0.00 43 GLU A O 10
ATOM 16427 N N . ASP A 1 44 ? 13.904 28.340 -0.864 1.00 0.00 44 ASP A N 10
ATOM 16428 C CA . ASP A 1 44 ? 13.624 27.826 0.491 1.00 0.00 44 ASP A CA 10
ATOM 16429 C C . ASP A 1 44 ? 13.250 26.338 0.409 1.00 0.00 44 ASP A C 10
ATOM 16430 O O . ASP A 1 44 ? 12.377 25.949 -0.373 1.00 0.00 44 ASP A O 10
ATOM 16439 N N . ARG A 1 45 ? 13.936 25.505 1.202 1.00 0.00 45 ARG A N 10
ATOM 16440 C CA . ARG A 1 45 ? 13.626 24.067 1.327 1.00 0.00 45 ARG A CA 10
ATOM 16441 C C . ARG A 1 45 ? 13.533 23.694 2.821 1.00 0.00 45 ARG A C 10
ATOM 16442 O O . ARG A 1 45 ? 13.695 22.522 3.196 1.00 0.00 45 ARG A O 10
ATOM 16463 N N . ALA A 1 46 ? 13.206 24.704 3.659 1.00 0.00 46 ALA A N 10
ATOM 16464 C CA . ALA A 1 46 ? 13.258 24.593 5.127 1.00 0.00 46 ALA A CA 10
ATOM 16465 C C . ALA A 1 46 ? 11.852 24.649 5.757 1.00 0.00 46 ALA A C 10
ATOM 16466 O O . ALA A 1 46 ? 11.416 23.682 6.398 1.00 0.00 46 ALA A O 10
ATOM 16473 N N . SER A 1 47 ? 11.146 25.780 5.557 1.00 0.00 47 SER A N 10
ATOM 16474 C CA . SER A 1 47 ? 9.896 26.084 6.281 1.00 0.00 47 SER A CA 10
ATOM 16475 C C . SER A 1 47 ? 8.695 25.281 5.719 1.00 0.00 47 SER A C 10
ATOM 16476 O O . SER A 1 47 ? 8.155 25.609 4.664 1.00 0.00 47 SER A O 10
ATOM 16484 N N . GLU A 1 48 ? 8.319 24.191 6.416 1.00 0.00 48 GLU A N 10
ATOM 16485 C CA . GLU A 1 48 ? 7.094 23.432 6.111 1.00 0.00 48 GLU A CA 10
ATOM 16486 C C . GLU A 1 48 ? 5.902 24.084 6.843 1.00 0.00 48 GLU A C 10
ATOM 16487 O O . GLU A 1 48 ? 5.728 23.894 8.055 1.00 0.00 48 GLU A O 10
ATOM 16499 N N . ARG A 1 49 ? 5.111 24.888 6.110 1.00 0.00 49 ARG A N 10
ATOM 16500 C CA . ARG A 1 49 ? 3.944 25.616 6.661 1.00 0.00 49 ARG A CA 10
ATOM 16501 C C . ARG A 1 49 ? 2.670 25.247 5.874 1.00 0.00 49 ARG A C 10
ATOM 16502 O O . ARG A 1 49 ? 2.730 24.981 4.668 1.00 0.00 49 ARG A O 10
ATOM 16523 N N . SER A 1 50 ? 1.523 25.221 6.579 1.00 0.00 50 SER A N 10
ATOM 16524 C CA . SER A 1 50 ? 0.209 24.917 5.989 1.00 0.00 50 SER A CA 10
ATOM 16525 C C . SER A 1 50 ? -0.419 26.214 5.439 1.00 0.00 50 SER A C 10
ATOM 16526 O O . SER A 1 50 ? -0.705 27.138 6.204 1.00 0.00 50 SER A O 10
ATOM 16534 N N . ASN A 1 51 ? -0.592 26.273 4.110 1.00 0.00 51 ASN A N 10
ATOM 16535 C CA . ASN A 1 51 ? -1.060 27.480 3.388 1.00 0.00 51 ASN A CA 10
ATOM 16536 C C . ASN A 1 51 ? -2.602 27.548 3.325 1.00 0.00 51 ASN A C 10
ATOM 16537 O O . ASN A 1 51 ? -3.242 26.886 2.506 1.00 0.00 51 ASN A O 10
ATOM 16548 N N . ASP A 1 52 ? -3.189 28.365 4.218 1.00 0.00 52 ASP A N 10
ATOM 16549 C CA . ASP A 1 52 ? -4.655 28.487 4.372 1.00 0.00 52 ASP A CA 10
ATOM 16550 C C . ASP A 1 52 ? -5.073 29.935 4.705 1.00 0.00 52 ASP A C 10
ATOM 16551 O O . ASP A 1 52 ? -6.224 30.159 5.116 1.00 0.00 52 ASP A O 10
ATOM 16560 N N . GLU A 1 53 ? -4.156 30.907 4.492 1.00 0.00 53 GLU A N 10
ATOM 16561 C CA . GLU A 1 53 ? -4.377 32.329 4.849 1.00 0.00 53 GLU A CA 10
ATOM 16562 C C . GLU A 1 53 ? -5.638 32.864 4.125 1.00 0.00 53 GLU A C 10
ATOM 16563 O O . GLU A 1 53 ? -5.698 32.861 2.888 1.00 0.00 53 GLU A O 10
ATOM 16575 N N . VAL A 1 54 ? -6.640 33.299 4.919 1.00 0.00 54 VAL A N 10
ATOM 16576 C CA . VAL A 1 54 ? -7.998 33.644 4.428 1.00 0.00 54 VAL A CA 10
ATOM 16577 C C . VAL A 1 54 ? -7.996 34.976 3.621 1.00 0.00 54 VAL A C 10
ATOM 16578 O O . VAL A 1 54 ? -8.984 35.304 2.949 1.00 0.00 54 VAL A O 10
ATOM 16591 N N . LEU A 1 55 ? -6.875 35.726 3.687 1.00 0.00 55 LEU A N 10
ATOM 16592 C CA . LEU A 1 55 ? -6.683 36.979 2.927 1.00 0.00 55 LEU A CA 10
ATOM 16593 C C . LEU A 1 55 ? -6.912 36.761 1.405 1.00 0.00 55 LEU A C 10
ATOM 16594 O O . LEU A 1 55 ? -6.267 35.906 0.784 1.00 0.00 55 LEU A O 10
ATOM 16610 N N . ASP A 1 56 ? -7.841 37.550 0.832 1.00 0.00 56 ASP A N 10
ATOM 16611 C CA . ASP A 1 56 ? -8.240 37.445 -0.591 1.00 0.00 56 ASP A CA 10
ATOM 16612 C C . ASP A 1 56 ? -7.135 37.963 -1.533 1.00 0.00 56 ASP A C 10
ATOM 16613 O O . ASP A 1 56 ? -7.147 37.661 -2.731 1.00 0.00 56 ASP A O 10
ATOM 16622 N N . GLU A 1 57 ? -6.175 38.734 -0.974 1.00 0.00 57 GLU A N 10
ATOM 16623 C CA . GLU A 1 57 ? -5.042 39.301 -1.739 1.00 0.00 57 GLU A CA 10
ATOM 16624 C C . GLU A 1 57 ? -3.912 38.274 -1.979 1.00 0.00 57 GLU A C 10
ATOM 16625 O O . GLU A 1 57 ? -2.798 38.650 -2.379 1.00 0.00 57 GLU A O 10
ATOM 16637 N N . LEU A 1 58 ? -4.197 36.989 -1.730 1.00 0.00 58 LEU A N 10
ATOM 16638 C CA . LEU A 1 58 ? -3.399 35.886 -2.280 1.00 0.00 58 LEU A CA 10
ATOM 16639 C C . LEU A 1 58 ? -4.001 35.516 -3.646 1.00 0.00 58 LEU A C 10
ATOM 16640 O O . LEU A 1 58 ? -5.229 35.376 -3.757 1.00 0.00 58 LEU A O 10
ATOM 16656 N N . GLY A 1 59 ? -3.142 35.384 -4.675 1.00 0.00 59 GLY A N 10
ATOM 16657 C CA . GLY A 1 59 ? -3.585 34.995 -6.020 1.00 0.00 59 GLY A CA 10
ATOM 16658 C C . GLY A 1 59 ? -4.171 33.582 -6.030 1.00 0.00 59 GLY A C 10
ATOM 16659 O O . GLY A 1 59 ? -3.542 32.668 -5.504 1.00 0.00 59 GLY A O 10
ATOM 16663 N N . GLN A 1 60 ? -5.376 33.423 -6.614 1.00 0.00 60 GLN A N 10
ATOM 16664 C CA . GLN A 1 60 ? -6.123 32.139 -6.634 1.00 0.00 60 GLN A CA 10
ATOM 16665 C C . GLN A 1 60 ? -5.376 31.041 -7.420 1.00 0.00 60 GLN A C 10
ATOM 16666 O O . GLN A 1 60 ? -5.360 29.881 -6.999 1.00 0.00 60 GLN A O 10
ATOM 16680 N N . VAL A 1 61 ? -4.776 31.431 -8.566 1.00 0.00 61 VAL A N 10
ATOM 16681 C CA . VAL A 1 61 ? -3.893 30.551 -9.375 1.00 0.00 61 VAL A CA 10
ATOM 16682 C C . VAL A 1 61 ? -2.728 30.056 -8.507 1.00 0.00 61 VAL A C 10
ATOM 16683 O O . VAL A 1 61 ? -2.325 28.894 -8.592 1.00 0.00 61 VAL A O 10
ATOM 16696 N N . GLY A 1 62 ? -2.226 30.976 -7.665 1.00 0.00 62 GLY A N 10
ATOM 16697 C CA . GLY A 1 62 ? -1.158 30.684 -6.732 1.00 0.00 62 GLY A CA 10
ATOM 16698 C C . GLY A 1 62 ? -1.587 29.648 -5.702 1.00 0.00 62 GLY A C 10
ATOM 16699 O O . GLY A 1 62 ? -0.985 28.594 -5.629 1.00 0.00 62 GLY A O 10
ATOM 16703 N N . GLN A 1 63 ? -2.679 29.956 -4.963 1.00 0.00 63 GLN A N 10
ATOM 16704 C CA . GLN A 1 63 ? -3.213 29.131 -3.846 1.00 0.00 63 GLN A CA 10
ATOM 16705 C C . GLN A 1 63 ? -3.577 27.705 -4.301 1.00 0.00 63 GLN A C 10
ATOM 16706 O O . GLN A 1 63 ? -3.332 26.734 -3.589 1.00 0.00 63 GLN A O 10
ATOM 16720 N N . ASP A 1 64 ? -4.215 27.626 -5.471 1.00 0.00 64 ASP A N 10
ATOM 16721 C CA . ASP A 1 64 ? -4.770 26.369 -6.014 1.00 0.00 64 ASP A CA 10
ATOM 16722 C C . ASP A 1 64 ? -3.644 25.435 -6.436 1.00 0.00 64 ASP A C 10
ATOM 16723 O O . ASP A 1 64 ? -3.621 24.257 -6.054 1.00 0.00 64 ASP A O 10
ATOM 16732 N N . GLU A 1 65 ? -2.722 25.991 -7.235 1.00 0.00 65 GLU A N 10
ATOM 16733 C CA . GLU A 1 65 ? -1.544 25.267 -7.713 1.00 0.00 65 GLU A CA 10
ATOM 16734 C C . GLU A 1 65 ? -0.669 24.866 -6.514 1.00 0.00 65 GLU A C 10
ATOM 16735 O O . GLU A 1 65 ? -0.155 23.756 -6.472 1.00 0.00 65 GLU A O 10
ATOM 16747 N N . LEU A 1 66 ? -0.601 25.779 -5.518 1.00 0.00 66 LEU A N 10
ATOM 16748 C CA . LEU A 1 66 ? 0.148 25.601 -4.255 1.00 0.00 66 LEU A CA 10
ATOM 16749 C C . LEU A 1 66 ? -0.359 24.358 -3.517 1.00 0.00 66 LEU A C 10
ATOM 16750 O O . LEU A 1 66 ? 0.417 23.514 -3.125 1.00 0.00 66 LEU A O 10
ATOM 16766 N N . ARG A 1 67 ? -1.693 24.274 -3.373 1.00 0.00 67 ARG A N 10
ATOM 16767 C CA . ARG A 1 67 ? -2.363 23.197 -2.620 1.00 0.00 67 ARG A CA 10
ATOM 16768 C C . ARG A 1 67 ? -2.181 21.839 -3.323 1.00 0.00 67 ARG A C 10
ATOM 16769 O O . ARG A 1 67 ? -2.081 20.808 -2.664 1.00 0.00 67 ARG A O 10
ATOM 16790 N N . ALA A 1 68 ? -2.142 21.871 -4.671 1.00 0.00 68 ALA A N 10
ATOM 16791 C CA . ALA A 1 68 ? -1.886 20.680 -5.509 1.00 0.00 68 ALA A CA 10
ATOM 16792 C C . ALA A 1 68 ? -0.422 20.210 -5.352 1.00 0.00 68 ALA A C 10
ATOM 16793 O O . ALA A 1 68 ? -0.139 19.007 -5.388 1.00 0.00 68 ALA A O 10
ATOM 16800 N N . ILE A 1 69 ? 0.493 21.190 -5.181 1.00 0.00 69 ILE A N 10
ATOM 16801 C CA . ILE A 1 69 ? 1.928 20.939 -4.940 1.00 0.00 69 ILE A CA 10
ATOM 16802 C C . ILE A 1 69 ? 2.134 20.303 -3.552 1.00 0.00 69 ILE A C 10
ATOM 16803 O O . ILE A 1 69 ? 2.762 19.265 -3.445 1.00 0.00 69 ILE A O 10
ATOM 16819 N N . ASP A 1 70 ? 1.603 20.975 -2.510 1.00 0.00 70 ASP A N 10
ATOM 16820 C CA . ASP A 1 70 ? 1.648 20.524 -1.096 1.00 0.00 70 ASP A CA 10
ATOM 16821 C C . ASP A 1 70 ? 0.967 19.162 -0.902 1.00 0.00 70 ASP A C 10
ATOM 16822 O O . ASP A 1 70 ? 1.367 18.393 -0.031 1.00 0.00 70 ASP A O 10
ATOM 16831 N N . ALA A 1 71 ? -0.074 18.894 -1.712 1.00 0.00 71 ALA A N 10
ATOM 16832 C CA . ALA A 1 71 ? -0.760 17.587 -1.745 1.00 0.00 71 ALA A CA 10
ATOM 16833 C C . ALA A 1 71 ? 0.206 16.510 -2.257 1.00 0.00 71 ALA A C 10
ATOM 16834 O O . ALA A 1 71 ? 0.349 15.454 -1.648 1.00 0.00 71 ALA A O 10
ATOM 16841 N N . ALA A 1 72 ? 0.905 16.843 -3.358 1.00 0.00 72 ALA A N 10
ATOM 16842 C CA . ALA A 1 72 ? 1.880 15.954 -4.013 1.00 0.00 72 ALA A CA 10
ATOM 16843 C C . ALA A 1 72 ? 3.145 15.748 -3.140 1.00 0.00 72 ALA A C 10
ATOM 16844 O O . ALA A 1 72 ? 3.684 14.645 -3.094 1.00 0.00 72 ALA A O 10
ATOM 16851 N N . LEU A 1 73 ? 3.570 16.809 -2.424 1.00 0.00 73 LEU A N 10
ATOM 16852 C CA . LEU A 1 73 ? 4.730 16.779 -1.497 1.00 0.00 73 LEU A CA 10
ATOM 16853 C C . LEU A 1 73 ? 4.385 15.960 -0.243 1.00 0.00 73 LEU A C 10
ATOM 16854 O O . LEU A 1 73 ? 5.247 15.285 0.329 1.00 0.00 73 LEU A O 10
ATOM 16870 N N . ALA A 1 74 ? 3.103 16.043 0.163 1.00 0.00 74 ALA A N 10
ATOM 16871 C CA . ALA A 1 74 ? 2.536 15.231 1.251 1.00 0.00 74 ALA A CA 10
ATOM 16872 C C . ALA A 1 74 ? 2.566 13.743 0.871 1.00 0.00 74 ALA A C 10
ATOM 16873 O O . ALA A 1 74 ? 2.815 12.885 1.717 1.00 0.00 74 ALA A O 10
ATOM 16880 N N . ARG A 1 75 ? 2.323 13.463 -0.428 1.00 0.00 75 ARG A N 10
ATOM 16881 C CA . ARG A 1 75 ? 2.398 12.104 -0.981 1.00 0.00 75 ARG A CA 10
ATOM 16882 C C . ARG A 1 75 ? 3.851 11.587 -0.971 1.00 0.00 75 ARG A C 10
ATOM 16883 O O . ARG A 1 75 ? 4.072 10.411 -0.757 1.00 0.00 75 ARG A O 10
ATOM 16904 N N . ILE A 1 76 ? 4.832 12.481 -1.217 1.00 0.00 76 ILE A N 10
ATOM 16905 C CA . ILE A 1 76 ? 6.272 12.112 -1.214 1.00 0.00 76 ILE A CA 10
ATOM 16906 C C . ILE A 1 76 ? 6.734 11.761 0.216 1.00 0.00 76 ILE A C 10
ATOM 16907 O O . ILE A 1 76 ? 7.435 10.762 0.434 1.00 0.00 76 ILE A O 10
ATOM 16923 N N . ALA A 1 77 ? 6.295 12.588 1.180 1.00 0.00 77 ALA A N 10
ATOM 16924 C CA . ALA A 1 77 ? 6.579 12.401 2.619 1.00 0.00 77 ALA A CA 10
ATOM 16925 C C . ALA A 1 77 ? 5.885 11.133 3.166 1.00 0.00 77 ALA A C 10
ATOM 16926 O O . ALA A 1 77 ? 6.363 10.509 4.117 1.00 0.00 77 ALA A O 10
ATOM 16933 N N . SER A 1 78 ? 4.746 10.773 2.543 1.00 0.00 78 SER A N 10
ATOM 16934 C CA . SER A 1 78 ? 3.989 9.550 2.862 1.00 0.00 78 SER A CA 10
ATOM 16935 C C . SER A 1 78 ? 4.509 8.335 2.046 1.00 0.00 78 SER A C 10
ATOM 16936 O O . SER A 1 78 ? 4.205 7.191 2.379 1.00 0.00 78 SER A O 10
ATOM 16944 N N . GLY A 1 79 ? 5.289 8.606 0.978 1.00 0.00 79 GLY A N 10
ATOM 16945 C CA . GLY A 1 79 ? 5.838 7.561 0.093 1.00 0.00 79 GLY A CA 10
ATOM 16946 C C . GLY A 1 79 ? 4.855 7.072 -0.980 1.00 0.00 79 GLY A C 10
ATOM 16947 O O . GLY A 1 79 ? 5.161 6.140 -1.726 1.00 0.00 79 GLY A O 10
ATOM 16951 N N . THR A 1 80 ? 3.682 7.719 -1.063 1.00 0.00 80 THR A N 10
ATOM 16952 C CA . THR A 1 80 ? 2.592 7.352 -1.987 1.00 0.00 80 THR A CA 10
ATOM 16953 C C . THR A 1 80 ? 2.441 8.423 -3.106 1.00 0.00 80 THR A C 10
ATOM 16954 O O . THR A 1 80 ? 1.344 8.666 -3.622 1.00 0.00 80 THR A O 10
ATOM 16965 N N . PHE A 1 81 ? 3.564 9.083 -3.468 1.00 0.00 81 PHE A N 10
ATOM 16966 C CA . PHE A 1 81 ? 3.621 9.984 -4.639 1.00 0.00 81 PHE A CA 10
ATOM 16967 C C . PHE A 1 81 ? 3.380 9.217 -5.948 1.00 0.00 81 PHE A C 10
ATOM 16968 O O . PHE A 1 81 ? 3.764 8.046 -6.075 1.00 0.00 81 PHE A O 10
ATOM 16985 N N . GLY A 1 82 ? 2.756 9.912 -6.919 1.00 0.00 82 GLY A N 10
ATOM 16986 C CA . GLY A 1 82 ? 2.376 9.309 -8.182 1.00 0.00 82 GLY A CA 10
ATOM 16987 C C . GLY A 1 82 ? 1.222 8.340 -8.004 1.00 0.00 82 GLY A C 10
ATOM 16988 O O . GLY A 1 82 ? 1.230 7.249 -8.560 1.00 0.00 82 GLY A O 10
ATOM 16992 N N . THR A 1 83 ? 0.234 8.758 -7.190 1.00 0.00 83 THR A N 10
ATOM 16993 C CA . THR A 1 83 ? -0.976 7.979 -6.886 1.00 0.00 83 THR A CA 10
ATOM 16994 C C . THR A 1 83 ? -2.230 8.843 -7.100 1.00 0.00 83 THR A C 10
ATOM 16995 O O . THR A 1 83 ? -2.358 9.920 -6.500 1.00 0.00 83 THR A O 10
ATOM 17006 N N . CYS A 1 84 ? -3.141 8.377 -7.982 1.00 0.00 84 CYS A N 10
ATOM 17007 C CA . CYS A 1 84 ? -4.469 8.981 -8.139 1.00 0.00 84 CYS A CA 10
ATOM 17008 C C . CYS A 1 84 ? -5.350 8.544 -6.967 1.00 0.00 84 CYS A C 10
ATOM 17009 O O . CYS A 1 84 ? -5.850 7.414 -6.965 1.00 0.00 84 CYS A O 10
ATOM 17016 N N . VAL A 1 85 ? -5.493 9.441 -5.969 1.00 0.00 85 VAL A N 10
ATOM 17017 C CA . VAL A 1 85 ? -6.345 9.224 -4.774 1.00 0.00 85 VAL A CA 10
ATOM 17018 C C . VAL A 1 85 ? -7.829 9.012 -5.162 1.00 0.00 85 VAL A C 10
ATOM 17019 O O . VAL A 1 85 ? -8.565 8.282 -4.494 1.00 0.00 85 VAL A O 10
ATOM 17032 N N . LYS A 1 86 ? -8.219 9.625 -6.293 1.00 0.00 86 LYS A N 10
ATOM 17033 C CA . LYS A 1 86 ? -9.599 9.603 -6.818 1.00 0.00 86 LYS A CA 10
ATOM 17034 C C . LYS A 1 86 ? -9.930 8.245 -7.511 1.00 0.00 86 LYS A C 10
ATOM 17035 O O . LYS A 1 86 ? -11.065 8.003 -7.921 1.00 0.00 86 LYS A O 10
ATOM 17054 N N . CYS A 1 87 ? -8.908 7.378 -7.644 1.00 0.00 87 CYS A N 10
ATOM 17055 C CA . CYS A 1 87 ? -9.044 6.014 -8.226 1.00 0.00 87 CYS A CA 10
ATOM 17056 C C . CYS A 1 87 ? -8.541 4.911 -7.265 1.00 0.00 87 CYS A C 10
ATOM 17057 O O . CYS A 1 87 ? -9.098 3.813 -7.231 1.00 0.00 87 CYS A O 10
ATOM 17064 N N . GLY A 1 88 ? -7.499 5.227 -6.479 1.00 0.00 88 GLY A N 10
ATOM 17065 C CA . GLY A 1 88 ? -6.661 4.199 -5.832 1.00 0.00 88 GLY A CA 10
ATOM 17066 C C . GLY A 1 88 ? -5.513 3.739 -6.744 1.00 0.00 88 GLY A C 10
ATOM 17067 O O . GLY A 1 88 ? -4.759 2.822 -6.395 1.00 0.00 88 GLY A O 10
ATOM 17071 N N . LYS A 1 89 ? -5.367 4.423 -7.903 1.00 0.00 89 LYS A N 10
ATOM 17072 C CA . LYS A 1 89 ? -4.403 4.061 -8.976 1.00 0.00 89 LYS A CA 10
ATOM 17073 C C . LYS A 1 89 ? -3.111 4.867 -8.854 1.00 0.00 89 LYS A C 10
ATOM 17074 O O . LYS A 1 89 ? -2.899 5.581 -7.885 1.00 0.00 89 LYS A O 10
ATOM 17093 N N . ARG A 1 90 ? -2.257 4.720 -9.875 1.00 0.00 90 ARG A N 10
ATOM 17094 C CA . ARG A 1 90 ? -1.065 5.546 -10.075 1.00 0.00 90 ARG A CA 10
ATOM 17095 C C . ARG A 1 90 ? -1.395 6.763 -10.963 1.00 0.00 90 ARG A C 10
ATOM 17096 O O . ARG A 1 90 ? -2.459 6.831 -11.604 1.00 0.00 90 ARG A O 10
ATOM 17117 N N . ILE A 1 91 ? -0.501 7.756 -10.924 1.00 0.00 91 ILE A N 10
ATOM 17118 C CA . ILE A 1 91 ? -0.432 8.822 -11.933 1.00 0.00 91 ILE A CA 10
ATOM 17119 C C . ILE A 1 91 ? 0.576 8.358 -13.004 1.00 0.00 91 ILE A C 10
ATOM 17120 O O . ILE A 1 91 ? 1.589 7.724 -12.660 1.00 0.00 91 ILE A O 10
ATOM 17136 N N . SER A 1 92 ? 0.304 8.668 -14.279 1.00 0.00 92 SER A N 10
ATOM 17137 C CA . SER A 1 92 ? 1.233 8.364 -15.388 1.00 0.00 92 SER A CA 10
ATOM 17138 C C . SER A 1 92 ? 2.486 9.239 -15.257 1.00 0.00 92 SER A C 10
ATOM 17139 O O . SER A 1 92 ? 2.379 10.385 -14.829 1.00 0.00 92 SER A O 10
ATOM 17147 N N . GLU A 1 93 ? 3.662 8.692 -15.613 1.00 0.00 93 GLU A N 10
ATOM 17148 C CA . GLU A 1 93 ? 4.921 9.465 -15.652 1.00 0.00 93 GLU A CA 10
ATOM 17149 C C . GLU A 1 93 ? 4.804 10.621 -16.666 1.00 0.00 93 GLU A C 10
ATOM 17150 O O . GLU A 1 93 ? 5.329 11.708 -16.439 1.00 0.00 93 GLU A O 10
ATOM 17162 N N . ASP A 1 94 ? 4.094 10.346 -17.778 1.00 0.00 94 ASP A N 10
ATOM 17163 C CA . ASP A 1 94 ? 3.775 11.338 -18.832 1.00 0.00 94 ASP A CA 10
ATOM 17164 C C . ASP A 1 94 ? 2.978 12.511 -18.238 1.00 0.00 94 ASP A C 10
ATOM 17165 O O . ASP A 1 94 ? 3.226 13.676 -18.563 1.00 0.00 94 ASP A O 10
ATOM 17174 N N . ARG A 1 95 ? 2.036 12.166 -17.343 1.00 0.00 95 ARG A N 10
ATOM 17175 C CA . ARG A 1 95 ? 1.214 13.142 -16.619 1.00 0.00 95 ARG A CA 10
ATOM 17176 C C . ARG A 1 95 ? 2.063 13.893 -15.567 1.00 0.00 95 ARG A C 10
ATOM 17177 O O . ARG A 1 95 ? 1.896 15.086 -15.401 1.00 0.00 95 ARG A O 10
ATOM 17198 N N . LEU A 1 96 ? 2.993 13.175 -14.899 1.00 0.00 96 LEU A N 10
ATOM 17199 C CA . LEU A 1 96 ? 3.843 13.735 -13.815 1.00 0.00 96 LEU A CA 10
ATOM 17200 C C . LEU A 1 96 ? 4.886 14.731 -14.355 1.00 0.00 96 LEU A C 10
ATOM 17201 O O . LEU A 1 96 ? 5.230 15.700 -13.689 1.00 0.00 96 LEU A O 10
ATOM 17217 N N . LYS A 1 97 ? 5.409 14.462 -15.551 1.00 0.00 97 LYS A N 10
ATOM 17218 C CA . LYS A 1 97 ? 6.403 15.338 -16.197 1.00 0.00 97 LYS A CA 10
ATOM 17219 C C . LYS A 1 97 ? 5.693 16.549 -16.838 1.00 0.00 97 LYS A C 10
ATOM 17220 O O . LYS A 1 97 ? 6.280 17.626 -16.972 1.00 0.00 97 LYS A O 10
ATOM 17239 N N . ALA A 1 98 ? 4.416 16.341 -17.216 1.00 0.00 98 ALA A N 10
ATOM 17240 C CA . ALA A 1 98 ? 3.530 17.395 -17.743 1.00 0.00 98 ALA A CA 10
ATOM 17241 C C . ALA A 1 98 ? 2.960 18.271 -16.601 1.00 0.00 98 ALA A C 10
ATOM 17242 O O . ALA A 1 98 ? 2.637 19.444 -16.813 1.00 0.00 98 ALA A O 10
ATOM 17249 N N . VAL A 1 99 ? 2.838 17.665 -15.402 1.00 0.00 99 VAL A N 10
ATOM 17250 C CA . VAL A 1 99 ? 2.296 18.301 -14.184 1.00 0.00 99 VAL A CA 10
ATOM 17251 C C . VAL A 1 99 ? 2.535 17.359 -12.963 1.00 0.00 99 VAL A C 10
ATOM 17252 O O . VAL A 1 99 ? 1.831 16.363 -12.793 1.00 0.00 99 VAL A O 10
ATOM 17265 N N . PRO A 1 100 ? 3.601 17.609 -12.132 1.00 0.00 100 PRO A N 10
ATOM 17266 C CA . PRO A 1 100 ? 3.861 16.805 -10.903 1.00 0.00 100 PRO A CA 10
ATOM 17267 C C . PRO A 1 100 ? 2.900 17.158 -9.746 1.00 0.00 100 PRO A C 10
ATOM 17268 O O . PRO A 1 100 ? 2.821 16.431 -8.749 1.00 0.00 100 PRO A O 10
ATOM 17279 N N . TYR A 1 101 ? 2.172 18.279 -9.904 1.00 0.00 101 TYR A N 10
ATOM 17280 C CA . TYR A 1 101 ? 1.209 18.785 -8.916 1.00 0.00 101 TYR A CA 10
ATOM 17281 C C . TYR A 1 101 ? -0.214 18.439 -9.362 1.00 0.00 101 TYR A C 10
ATOM 17282 O O . TYR A 1 101 ? -1.063 19.318 -9.573 1.00 0.00 101 TYR A O 10
ATOM 17300 N N . THR A 1 102 ? -0.461 17.133 -9.547 1.00 0.00 102 THR A N 10
ATOM 17301 C CA . THR A 1 102 ? -1.796 16.620 -9.852 1.00 0.00 102 THR A CA 10
ATOM 17302 C C . THR A 1 102 ? -2.122 15.415 -8.929 1.00 0.00 102 THR A C 10
ATOM 17303 O O . THR A 1 102 ? -1.409 14.401 -8.935 1.00 0.00 102 THR A O 10
ATOM 17314 N N . PRO A 1 103 ? -3.179 15.531 -8.058 1.00 0.00 103 PRO A N 10
ATOM 17315 C CA . PRO A 1 103 ? -3.695 14.384 -7.266 1.00 0.00 103 PRO A CA 10
ATOM 17316 C C . PRO A 1 103 ? -4.571 13.430 -8.121 1.00 0.00 103 PRO A C 10
ATOM 17317 O O . PRO A 1 103 ? -5.009 12.367 -7.644 1.00 0.00 103 PRO A O 10
ATOM 17328 N N . PHE A 1 104 ? -4.814 13.823 -9.393 1.00 0.00 104 PHE A N 10
ATOM 17329 C CA . PHE A 1 104 ? -5.728 13.122 -10.309 1.00 0.00 104 PHE A CA 10
ATOM 17330 C C . PHE A 1 104 ? -4.953 12.555 -11.507 1.00 0.00 104 PHE A C 10
ATOM 17331 O O . PHE A 1 104 ? -4.061 13.209 -12.048 1.00 0.00 104 PHE A O 10
ATOM 17348 N N . CYS A 1 105 ? -5.299 11.323 -11.907 1.00 0.00 105 CYS A N 10
ATOM 17349 C CA . CYS A 1 105 ? -4.740 10.685 -13.118 1.00 0.00 105 CYS A CA 10
ATOM 17350 C C . CYS A 1 105 ? -5.335 11.350 -14.374 1.00 0.00 105 CYS A C 10
ATOM 17351 O O . CYS A 1 105 ? -6.304 12.101 -14.253 1.00 0.00 105 CYS A O 10
ATOM 17358 N N . GLN A 1 106 ? -4.770 11.051 -15.562 1.00 0.00 106 GLN A N 10
ATOM 17359 C CA . GLN A 1 106 ? -5.235 11.606 -16.864 1.00 0.00 106 GLN A CA 10
ATOM 17360 C C . GLN A 1 106 ? -6.755 11.383 -17.077 1.00 0.00 106 GLN A C 10
ATOM 17361 O O . GLN A 1 106 ? -7.450 12.260 -17.599 1.00 0.00 106 GLN A O 10
ATOM 17375 N N . GLU A 1 107 ? -7.232 10.203 -16.631 1.00 0.00 107 GLU A N 10
ATOM 17376 C CA . GLU A 1 107 ? -8.664 9.815 -16.666 1.00 0.00 107 GLU A CA 10
ATOM 17377 C C . GLU A 1 107 ? -9.535 10.877 -15.949 1.00 0.00 107 GLU A C 10
ATOM 17378 O O . GLU A 1 107 ? -10.489 11.420 -16.513 1.00 0.00 107 GLU A O 10
ATOM 17390 N N . CYS A 1 108 ? -9.142 11.169 -14.694 1.00 0.00 108 CYS A N 10
ATOM 17391 C CA . CYS A 1 108 ? -9.861 12.098 -13.808 1.00 0.00 108 CYS A CA 10
ATOM 17392 C C . CYS A 1 108 ? -9.696 13.554 -14.274 1.00 0.00 108 CYS A C 10
ATOM 17393 O O . CYS A 1 108 ? -10.634 14.323 -14.217 1.00 0.00 108 CYS A O 10
ATOM 17400 N N . ALA A 1 109 ? -8.492 13.908 -14.748 1.00 0.00 109 ALA A N 10
ATOM 17401 C CA . ALA A 1 109 ? -8.196 15.249 -15.294 1.00 0.00 109 ALA A CA 10
ATOM 17402 C C . ALA A 1 109 ? -9.009 15.521 -16.583 1.00 0.00 109 ALA A C 10
ATOM 17403 O O . ALA A 1 109 ? -9.209 16.676 -16.965 1.00 0.00 109 ALA A O 10
ATOM 17410 N N . ALA A 1 110 ? -9.470 14.439 -17.243 1.00 0.00 110 ALA A N 10
ATOM 17411 C CA . ALA A 1 110 ? -10.393 14.518 -18.393 1.00 0.00 110 ALA A CA 10
ATOM 17412 C C . ALA A 1 110 ? -11.861 14.603 -17.928 1.00 0.00 110 ALA A C 10
ATOM 17413 O O . ALA A 1 110 ? -12.690 15.225 -18.598 1.00 0.00 110 ALA A O 10
ATOM 17420 N N . ALA A 1 111 ? -12.165 13.971 -16.775 1.00 0.00 111 ALA A N 10
ATOM 17421 C CA . ALA A 1 111 ? -13.536 13.885 -16.228 1.00 0.00 111 ALA A CA 10
ATOM 17422 C C . ALA A 1 111 ? -13.561 14.226 -14.723 1.00 0.00 111 ALA A C 10
ATOM 17423 O O . ALA A 1 111 ? -13.484 13.336 -13.869 1.00 0.00 111 ALA A O 10
ATOM 17430 N N . LEU A 1 112 ? -13.571 15.530 -14.415 1.00 0.00 112 LEU A N 10
ATOM 17431 C CA . LEU A 1 112 ? -13.769 16.051 -13.040 1.00 0.00 112 LEU A CA 10
ATOM 17432 C C . LEU A 1 112 ? -15.273 16.369 -12.821 1.00 0.00 112 LEU A C 10
ATOM 17433 O O . LEU A 1 112 ? -15.737 17.436 -13.271 1.00 0.00 112 LEU A O 10
ATOM 17451 N N . LEU A 1 1 ? 19.538 12.688 -11.726 1.00 0.00 1 LEU A N 11
ATOM 17452 C CA . LEU A 1 1 ? 19.408 12.208 -13.124 1.00 0.00 1 LEU A CA 11
ATOM 17453 C C . LEU A 1 1 ? 17.937 11.859 -13.408 1.00 0.00 1 LEU A C 11
ATOM 17454 O O . LEU A 1 1 ? 17.274 11.236 -12.568 1.00 0.00 1 LEU A O 11
ATOM 17472 N N . ALA A 1 2 ? 17.446 12.260 -14.594 1.00 0.00 2 ALA A N 11
ATOM 17473 C CA . ALA A 1 2 ? 16.063 12.002 -15.036 1.00 0.00 2 ALA A CA 11
ATOM 17474 C C . ALA A 1 2 ? 16.016 11.887 -16.565 1.00 0.00 2 ALA A C 11
ATOM 17475 O O . ALA A 1 2 ? 16.806 12.537 -17.263 1.00 0.00 2 ALA A O 11
ATOM 17482 N N . GLY A 1 3 ? 15.087 11.065 -17.074 1.00 0.00 3 GLY A N 11
ATOM 17483 C CA . GLY A 1 3 ? 14.941 10.841 -18.507 1.00 0.00 3 GLY A CA 11
ATOM 17484 C C . GLY A 1 3 ? 13.738 9.971 -18.821 1.00 0.00 3 GLY A C 11
ATOM 17485 O O . GLY A 1 3 ? 12.737 10.012 -18.093 1.00 0.00 3 GLY A O 11
ATOM 17489 N N . GLY A 1 4 ? 13.844 9.168 -19.902 1.00 0.00 4 GLY A N 11
ATOM 17490 C CA . GLY A 1 4 ? 12.756 8.289 -20.353 1.00 0.00 4 GLY A CA 11
ATOM 17491 C C . GLY A 1 4 ? 12.544 7.079 -19.450 1.00 0.00 4 GLY A C 11
ATOM 17492 O O . GLY A 1 4 ? 11.441 6.522 -19.408 1.00 0.00 4 GLY A O 11
ATOM 17496 N N . LYS A 1 5 ? 13.612 6.665 -18.752 1.00 0.00 5 LYS A N 11
ATOM 17497 C CA . LYS A 1 5 ? 13.584 5.529 -17.814 1.00 0.00 5 LYS A CA 11
ATOM 17498 C C . LYS A 1 5 ? 13.404 6.047 -16.377 1.00 0.00 5 LYS A C 11
ATOM 17499 O O . LYS A 1 5 ? 12.357 5.829 -15.756 1.00 0.00 5 LYS A O 11
ATOM 17518 N N . SER A 1 6 ? 14.443 6.743 -15.872 1.00 0.00 6 SER A N 11
ATOM 17519 C CA . SER A 1 6 ? 14.471 7.275 -14.507 1.00 0.00 6 SER A CA 11
ATOM 17520 C C . SER A 1 6 ? 13.521 8.479 -14.391 1.00 0.00 6 SER A C 11
ATOM 17521 O O . SER A 1 6 ? 13.855 9.588 -14.814 1.00 0.00 6 SER A O 11
ATOM 17529 N N . MET A 1 7 ? 12.310 8.223 -13.864 1.00 0.00 7 MET A N 11
ATOM 17530 C CA . MET A 1 7 ? 11.342 9.278 -13.516 1.00 0.00 7 MET A CA 11
ATOM 17531 C C . MET A 1 7 ? 11.940 10.179 -12.413 1.00 0.00 7 MET A C 11
ATOM 17532 O O . MET A 1 7 ? 11.840 11.405 -12.478 1.00 0.00 7 MET A O 11
ATOM 17546 N N . ASN A 1 8 ? 12.629 9.507 -11.457 1.00 0.00 8 ASN A N 11
ATOM 17547 C CA . ASN A 1 8 ? 13.281 10.098 -10.276 1.00 0.00 8 ASN A CA 11
ATOM 17548 C C . ASN A 1 8 ? 12.304 10.986 -9.473 1.00 0.00 8 ASN A C 11
ATOM 17549 O O . ASN A 1 8 ? 12.035 12.133 -9.850 1.00 0.00 8 ASN A O 11
ATOM 17560 N N . VAL A 1 9 ? 11.777 10.437 -8.357 1.00 0.00 9 VAL A N 11
ATOM 17561 C CA . VAL A 1 9 ? 10.843 11.168 -7.469 1.00 0.00 9 VAL A CA 11
ATOM 17562 C C . VAL A 1 9 ? 11.528 12.424 -6.883 1.00 0.00 9 VAL A C 11
ATOM 17563 O O . VAL A 1 9 ? 10.860 13.401 -6.564 1.00 0.00 9 VAL A O 11
ATOM 17576 N N . GLU A 1 10 ? 12.871 12.365 -6.770 1.00 0.00 10 GLU A N 11
ATOM 17577 C CA . GLU A 1 10 ? 13.718 13.487 -6.321 1.00 0.00 10 GLU A CA 11
ATOM 17578 C C . GLU A 1 10 ? 13.610 14.681 -7.302 1.00 0.00 10 GLU A C 11
ATOM 17579 O O . GLU A 1 10 ? 13.534 15.830 -6.855 1.00 0.00 10 GLU A O 11
ATOM 17591 N N . SER A 1 11 ? 13.580 14.397 -8.629 1.00 0.00 11 SER A N 11
ATOM 17592 C CA . SER A 1 11 ? 13.383 15.436 -9.668 1.00 0.00 11 SER A CA 11
ATOM 17593 C C . SER A 1 11 ? 12.042 16.159 -9.456 1.00 0.00 11 SER A C 11
ATOM 17594 O O . SER A 1 11 ? 11.962 17.391 -9.534 1.00 0.00 11 SER A O 11
ATOM 17602 N N . TYR A 1 12 ? 11.000 15.352 -9.176 1.00 0.00 12 TYR A N 11
ATOM 17603 C CA . TYR A 1 12 ? 9.637 15.841 -8.949 1.00 0.00 12 TYR A CA 11
ATOM 17604 C C . TYR A 1 12 ? 9.539 16.573 -7.602 1.00 0.00 12 TYR A C 11
ATOM 17605 O O . TYR A 1 12 ? 8.797 17.538 -7.474 1.00 0.00 12 TYR A O 11
ATOM 17623 N N . GLU A 1 13 ? 10.333 16.121 -6.623 1.00 0.00 13 GLU A N 11
ATOM 17624 C CA . GLU A 1 13 ? 10.372 16.680 -5.274 1.00 0.00 13 GLU A CA 11
ATOM 17625 C C . GLU A 1 13 ? 10.838 18.145 -5.344 1.00 0.00 13 GLU A C 11
ATOM 17626 O O . GLU A 1 13 ? 10.106 19.051 -4.947 1.00 0.00 13 GLU A O 11
ATOM 17638 N N . LYS A 1 14 ? 12.036 18.348 -5.932 1.00 0.00 14 LYS A N 11
ATOM 17639 C CA . LYS A 1 14 ? 12.698 19.662 -5.983 1.00 0.00 14 LYS A CA 11
ATOM 17640 C C . LYS A 1 14 ? 11.932 20.671 -6.856 1.00 0.00 14 LYS A C 11
ATOM 17641 O O . LYS A 1 14 ? 11.852 21.843 -6.491 1.00 0.00 14 LYS A O 11
ATOM 17660 N N . ILE A 1 15 ? 11.371 20.214 -8.008 1.00 0.00 15 ILE A N 11
ATOM 17661 C CA . ILE A 1 15 ? 10.623 21.110 -8.923 1.00 0.00 15 ILE A CA 11
ATOM 17662 C C . ILE A 1 15 ? 9.374 21.666 -8.214 1.00 0.00 15 ILE A C 11
ATOM 17663 O O . ILE A 1 15 ? 8.996 22.814 -8.419 1.00 0.00 15 ILE A O 11
ATOM 17679 N N . LEU A 1 16 ? 8.766 20.838 -7.339 1.00 0.00 16 LEU A N 11
ATOM 17680 C CA . LEU A 1 16 ? 7.622 21.249 -6.513 1.00 0.00 16 LEU A CA 11
ATOM 17681 C C . LEU A 1 16 ? 8.038 22.249 -5.412 1.00 0.00 16 LEU A C 11
ATOM 17682 O O . LEU A 1 16 ? 7.258 23.128 -5.063 1.00 0.00 16 LEU A O 11
ATOM 17698 N N . ARG A 1 17 ? 9.267 22.101 -4.876 1.00 0.00 17 ARG A N 11
ATOM 17699 C CA . ARG A 1 17 ? 9.827 23.037 -3.866 1.00 0.00 17 ARG A CA 11
ATOM 17700 C C . ARG A 1 17 ? 9.994 24.445 -4.493 1.00 0.00 17 ARG A C 11
ATOM 17701 O O . ARG A 1 17 ? 9.597 25.458 -3.905 1.00 0.00 17 ARG A O 11
ATOM 17722 N N . ASP A 1 18 ? 10.567 24.471 -5.715 1.00 0.00 18 ASP A N 11
ATOM 17723 C CA . ASP A 1 18 ? 10.741 25.699 -6.513 1.00 0.00 18 ASP A CA 11
ATOM 17724 C C . ASP A 1 18 ? 9.389 26.343 -6.834 1.00 0.00 18 ASP A C 11
ATOM 17725 O O . ASP A 1 18 ? 9.184 27.534 -6.591 1.00 0.00 18 ASP A O 11
ATOM 17734 N N . ARG A 1 19 ? 8.466 25.510 -7.346 1.00 0.00 19 ARG A N 11
ATOM 17735 C CA . ARG A 1 19 ? 7.147 25.953 -7.822 1.00 0.00 19 ARG A CA 11
ATOM 17736 C C . ARG A 1 19 ? 6.276 26.485 -6.674 1.00 0.00 19 ARG A C 11
ATOM 17737 O O . ARG A 1 19 ? 5.574 27.467 -6.860 1.00 0.00 19 ARG A O 11
ATOM 17758 N N . GLN A 1 20 ? 6.355 25.867 -5.484 1.00 0.00 20 GLN A N 11
ATOM 17759 C CA . GLN A 1 20 ? 5.521 26.273 -4.337 1.00 0.00 20 GLN A CA 11
ATOM 17760 C C . GLN A 1 20 ? 5.984 27.643 -3.793 1.00 0.00 20 GLN A C 11
ATOM 17761 O O . GLN A 1 20 ? 5.160 28.484 -3.447 1.00 0.00 20 GLN A O 11
ATOM 17775 N N . ARG A 1 21 ? 7.319 27.851 -3.730 1.00 0.00 21 ARG A N 11
ATOM 17776 C CA . ARG A 1 21 ? 7.912 29.065 -3.136 1.00 0.00 21 ARG A CA 11
ATOM 17777 C C . ARG A 1 21 ? 7.869 30.266 -4.092 1.00 0.00 21 ARG A C 11
ATOM 17778 O O . ARG A 1 21 ? 7.783 31.407 -3.633 1.00 0.00 21 ARG A O 11
ATOM 17799 N N . GLU A 1 22 ? 7.931 30.012 -5.424 1.00 0.00 22 GLU A N 11
ATOM 17800 C CA . GLU A 1 22 ? 7.736 31.079 -6.433 1.00 0.00 22 GLU A CA 11
ATOM 17801 C C . GLU A 1 22 ? 6.268 31.552 -6.405 1.00 0.00 22 GLU A C 11
ATOM 17802 O O . GLU A 1 22 ? 5.983 32.728 -6.650 1.00 0.00 22 GLU A O 11
ATOM 17814 N N . LEU A 1 23 ? 5.347 30.622 -6.065 1.00 0.00 23 LEU A N 11
ATOM 17815 C CA . LEU A 1 23 ? 3.943 30.967 -5.793 1.00 0.00 23 LEU A CA 11
ATOM 17816 C C . LEU A 1 23 ? 3.843 31.808 -4.527 1.00 0.00 23 LEU A C 11
ATOM 17817 O O . LEU A 1 23 ? 3.242 32.868 -4.565 1.00 0.00 23 LEU A O 11
ATOM 17833 N N . TYR A 1 24 ? 4.461 31.320 -3.425 1.00 0.00 24 TYR A N 11
ATOM 17834 C CA . TYR A 1 24 ? 4.418 31.973 -2.094 1.00 0.00 24 TYR A CA 11
ATOM 17835 C C . TYR A 1 24 ? 4.774 33.472 -2.176 1.00 0.00 24 TYR A C 11
ATOM 17836 O O . TYR A 1 24 ? 4.015 34.300 -1.694 1.00 0.00 24 TYR A O 11
ATOM 17854 N N . ARG A 1 25 ? 5.915 33.797 -2.812 1.00 0.00 25 ARG A N 11
ATOM 17855 C CA . ARG A 1 25 ? 6.343 35.209 -3.016 1.00 0.00 25 ARG A CA 11
ATOM 17856 C C . ARG A 1 25 ? 5.353 35.969 -3.937 1.00 0.00 25 ARG A C 11
ATOM 17857 O O . ARG A 1 25 ? 5.045 37.140 -3.690 1.00 0.00 25 ARG A O 11
ATOM 17878 N N . ARG A 1 26 ? 4.846 35.267 -4.981 1.00 0.00 26 ARG A N 11
ATOM 17879 C CA . ARG A 1 26 ? 3.924 35.843 -5.983 1.00 0.00 26 ARG A CA 11
ATOM 17880 C C . ARG A 1 26 ? 2.566 36.247 -5.367 1.00 0.00 26 ARG A C 11
ATOM 17881 O O . ARG A 1 26 ? 1.954 37.229 -5.794 1.00 0.00 26 ARG A O 11
ATOM 17902 N N . LEU A 1 27 ? 2.097 35.493 -4.355 1.00 0.00 27 LEU A N 11
ATOM 17903 C CA . LEU A 1 27 ? 0.768 35.718 -3.747 1.00 0.00 27 LEU A CA 11
ATOM 17904 C C . LEU A 1 27 ? 0.862 36.429 -2.388 1.00 0.00 27 LEU A C 11
ATOM 17905 O O . LEU A 1 27 ? -0.117 36.996 -1.925 1.00 0.00 27 LEU A O 11
ATOM 17921 N N . HIS A 1 28 ? 2.064 36.434 -1.771 1.00 0.00 28 HIS A N 11
ATOM 17922 C CA . HIS A 1 28 ? 2.362 37.305 -0.605 1.00 0.00 28 HIS A CA 11
ATOM 17923 C C . HIS A 1 28 ? 2.870 38.687 -1.095 1.00 0.00 28 HIS A C 11
ATOM 17924 O O . HIS A 1 28 ? 3.437 39.440 -0.327 1.00 0.00 28 HIS A O 11
ATOM 17939 N N . LYS A 1 29 ? 2.602 39.004 -2.376 1.00 0.00 29 LYS A N 11
ATOM 17940 C CA . LYS A 1 29 ? 2.925 40.286 -3.051 1.00 0.00 29 LYS A CA 11
ATOM 17941 C C . LYS A 1 29 ? 2.518 41.553 -2.244 1.00 0.00 29 LYS A C 11
ATOM 17942 O O . LYS A 1 29 ? 3.190 42.586 -2.322 1.00 0.00 29 LYS A O 11
ATOM 17961 N N . ILE A 1 30 ? 1.418 41.441 -1.477 1.00 0.00 30 ILE A N 11
ATOM 17962 C CA . ILE A 1 30 ? 0.838 42.549 -0.679 1.00 0.00 30 ILE A CA 11
ATOM 17963 C C . ILE A 1 30 ? 1.751 42.979 0.497 1.00 0.00 30 ILE A C 11
ATOM 17964 O O . ILE A 1 30 ? 1.706 44.134 0.934 1.00 0.00 30 ILE A O 11
ATOM 17980 N N . GLU A 1 31 ? 2.575 42.040 0.991 1.00 0.00 31 GLU A N 11
ATOM 17981 C CA . GLU A 1 31 ? 3.501 42.269 2.127 1.00 0.00 31 GLU A CA 11
ATOM 17982 C C . GLU A 1 31 ? 4.975 42.125 1.682 1.00 0.00 31 GLU A C 11
ATOM 17983 O O . GLU A 1 31 ? 5.885 42.587 2.376 1.00 0.00 31 GLU A O 11
ATOM 17995 N N . ALA A 1 32 ? 5.188 41.485 0.515 1.00 0.00 32 ALA A N 11
ATOM 17996 C CA . ALA A 1 32 ? 6.523 41.140 -0.009 1.00 0.00 32 ALA A CA 11
ATOM 17997 C C . ALA A 1 32 ? 6.707 41.761 -1.400 1.00 0.00 32 ALA A C 11
ATOM 17998 O O . ALA A 1 32 ? 5.908 41.510 -2.309 1.00 0.00 32 ALA A O 11
ATOM 18005 N N . ASP A 1 33 ? 7.774 42.563 -1.561 1.00 0.00 33 ASP A N 11
ATOM 18006 C CA . ASP A 1 33 ? 8.131 43.207 -2.852 1.00 0.00 33 ASP A CA 11
ATOM 18007 C C . ASP A 1 33 ? 9.064 42.299 -3.682 1.00 0.00 33 ASP A C 11
ATOM 18008 O O . ASP A 1 33 ? 9.651 42.733 -4.685 1.00 0.00 33 ASP A O 11
ATOM 18017 N N . PHE A 1 34 ? 9.177 41.028 -3.255 1.00 0.00 34 PHE A N 11
ATOM 18018 C CA . PHE A 1 34 ? 10.119 40.051 -3.797 1.00 0.00 34 PHE A CA 11
ATOM 18019 C C . PHE A 1 34 ? 9.413 39.171 -4.837 1.00 0.00 34 PHE A C 11
ATOM 18020 O O . PHE A 1 34 ? 8.655 38.260 -4.481 1.00 0.00 34 PHE A O 11
ATOM 18037 N N . GLU A 1 35 ? 9.618 39.498 -6.121 1.00 0.00 35 GLU A N 11
ATOM 18038 C CA . GLU A 1 35 ? 9.105 38.705 -7.257 1.00 0.00 35 GLU A CA 11
ATOM 18039 C C . GLU A 1 35 ? 10.257 37.921 -7.906 1.00 0.00 35 GLU A C 11
ATOM 18040 O O . GLU A 1 35 ? 10.093 36.740 -8.235 1.00 0.00 35 GLU A O 11
ATOM 18052 N N . GLU A 1 36 ? 11.411 38.614 -8.100 1.00 0.00 36 GLU A N 11
ATOM 18053 C CA . GLU A 1 36 ? 12.639 38.041 -8.715 1.00 0.00 36 GLU A CA 11
ATOM 18054 C C . GLU A 1 36 ? 12.416 37.667 -10.225 1.00 0.00 36 GLU A C 11
ATOM 18055 O O . GLU A 1 36 ? 11.280 37.729 -10.710 1.00 0.00 36 GLU A O 11
ATOM 18067 N N . PRO A 1 37 ? 13.511 37.362 -11.022 1.00 0.00 37 PRO A N 11
ATOM 18068 C CA . PRO A 1 37 ? 13.389 36.842 -12.432 1.00 0.00 37 PRO A CA 11
ATOM 18069 C C . PRO A 1 37 ? 12.573 35.521 -12.582 1.00 0.00 37 PRO A C 11
ATOM 18070 O O . PRO A 1 37 ? 11.836 35.110 -11.678 1.00 0.00 37 PRO A O 11
ATOM 18081 N N . ARG A 1 38 ? 12.708 34.866 -13.764 1.00 0.00 38 ARG A N 11
ATOM 18082 C CA . ARG A 1 38 ? 12.105 33.536 -14.032 1.00 0.00 38 ARG A CA 11
ATOM 18083 C C . ARG A 1 38 ? 12.734 32.465 -13.128 1.00 0.00 38 ARG A C 11
ATOM 18084 O O . ARG A 1 38 ? 12.061 31.525 -12.682 1.00 0.00 38 ARG A O 11
ATOM 18105 N N . ASN A 1 39 ? 14.049 32.605 -12.912 1.00 0.00 39 ASN A N 11
ATOM 18106 C CA . ASN A 1 39 ? 14.790 31.842 -11.897 1.00 0.00 39 ASN A CA 11
ATOM 18107 C C . ASN A 1 39 ? 14.539 32.484 -10.511 1.00 0.00 39 ASN A C 11
ATOM 18108 O O . ASN A 1 39 ? 14.319 33.704 -10.444 1.00 0.00 39 ASN A O 11
ATOM 18119 N N . PRO A 1 40 ? 14.566 31.689 -9.385 1.00 0.00 40 PRO A N 11
ATOM 18120 C CA . PRO A 1 40 ? 14.256 32.218 -8.026 1.00 0.00 40 PRO A CA 11
ATOM 18121 C C . PRO A 1 40 ? 15.251 33.305 -7.560 1.00 0.00 40 PRO A C 11
ATOM 18122 O O . PRO A 1 40 ? 14.906 34.108 -6.695 1.00 0.00 40 PRO A O 11
ATOM 18133 N N . ASP A 1 41 ? 16.467 33.291 -8.156 1.00 0.00 41 ASP A N 11
ATOM 18134 C CA . ASP A 1 41 ? 17.546 34.301 -7.965 1.00 0.00 41 ASP A CA 11
ATOM 18135 C C . ASP A 1 41 ? 18.302 34.122 -6.629 1.00 0.00 41 ASP A C 11
ATOM 18136 O O . ASP A 1 41 ? 19.540 34.102 -6.618 1.00 0.00 41 ASP A O 11
ATOM 18145 N N . ASP A 1 42 ? 17.553 34.033 -5.518 1.00 0.00 42 ASP A N 11
ATOM 18146 C CA . ASP A 1 42 ? 18.099 33.810 -4.166 1.00 0.00 42 ASP A CA 11
ATOM 18147 C C . ASP A 1 42 ? 19.030 32.579 -4.148 1.00 0.00 42 ASP A C 11
ATOM 18148 O O . ASP A 1 42 ? 18.603 31.468 -4.478 1.00 0.00 42 ASP A O 11
ATOM 18157 N N . GLU A 1 43 ? 20.321 32.815 -3.816 1.00 0.00 43 GLU A N 11
ATOM 18158 C CA . GLU A 1 43 ? 21.377 31.783 -3.862 1.00 0.00 43 GLU A CA 11
ATOM 18159 C C . GLU A 1 43 ? 21.016 30.606 -2.938 1.00 0.00 43 GLU A C 11
ATOM 18160 O O . GLU A 1 43 ? 20.900 29.465 -3.385 1.00 0.00 43 GLU A O 11
ATOM 18172 N N . ASP A 1 44 ? 20.824 30.911 -1.650 1.00 0.00 44 ASP A N 11
ATOM 18173 C CA . ASP A 1 44 ? 20.178 29.988 -0.700 1.00 0.00 44 ASP A CA 11
ATOM 18174 C C . ASP A 1 44 ? 18.665 30.171 -0.837 1.00 0.00 44 ASP A C 11
ATOM 18175 O O . ASP A 1 44 ? 18.215 31.303 -1.059 1.00 0.00 44 ASP A O 11
ATOM 18184 N N . ARG A 1 45 ? 17.904 29.071 -0.701 1.00 0.00 45 ARG A N 11
ATOM 18185 C CA . ARG A 1 45 ? 16.451 29.065 -0.918 1.00 0.00 45 ARG A CA 11
ATOM 18186 C C . ARG A 1 45 ? 15.722 29.909 0.163 1.00 0.00 45 ARG A C 11
ATOM 18187 O O . ARG A 1 45 ? 15.307 29.403 1.213 1.00 0.00 45 ARG A O 11
ATOM 18208 N N . ALA A 1 46 ? 15.619 31.218 -0.123 1.00 0.00 46 ALA A N 11
ATOM 18209 C CA . ALA A 1 46 ? 15.064 32.226 0.788 1.00 0.00 46 ALA A CA 11
ATOM 18210 C C . ALA A 1 46 ? 13.538 32.124 0.850 1.00 0.00 46 ALA A C 11
ATOM 18211 O O . ALA A 1 46 ? 12.861 32.190 -0.191 1.00 0.00 46 ALA A O 11
ATOM 18218 N N . SER A 1 47 ? 13.009 31.927 2.065 1.00 0.00 47 SER A N 11
ATOM 18219 C CA . SER A 1 47 ? 11.571 31.874 2.318 1.00 0.00 47 SER A CA 11
ATOM 18220 C C . SER A 1 47 ? 11.275 32.537 3.671 1.00 0.00 47 SER A C 11
ATOM 18221 O O . SER A 1 47 ? 10.746 33.662 3.707 1.00 0.00 47 SER A O 11
ATOM 18229 N N . GLU A 1 48 ? 11.663 31.842 4.782 1.00 0.00 48 GLU A N 11
ATOM 18230 C CA . GLU A 1 48 ? 11.287 32.212 6.175 1.00 0.00 48 GLU A CA 11
ATOM 18231 C C . GLU A 1 48 ? 9.751 32.367 6.318 1.00 0.00 48 GLU A C 11
ATOM 18232 O O . GLU A 1 48 ? 9.002 31.933 5.429 1.00 0.00 48 GLU A O 11
ATOM 18244 N N . ARG A 1 49 ? 9.292 32.930 7.464 1.00 0.00 49 ARG A N 11
ATOM 18245 C CA . ARG A 1 49 ? 7.861 33.265 7.693 1.00 0.00 49 ARG A CA 11
ATOM 18246 C C . ARG A 1 49 ? 6.953 32.006 7.636 1.00 0.00 49 ARG A C 11
ATOM 18247 O O . ARG A 1 49 ? 7.452 30.875 7.647 1.00 0.00 49 ARG A O 11
ATOM 18268 N N . SER A 1 50 ? 5.624 32.222 7.623 1.00 0.00 50 SER A N 11
ATOM 18269 C CA . SER A 1 50 ? 4.620 31.156 7.443 1.00 0.00 50 SER A CA 11
ATOM 18270 C C . SER A 1 50 ? 3.237 31.793 7.255 1.00 0.00 50 SER A C 11
ATOM 18271 O O . SER A 1 50 ? 2.538 31.500 6.275 1.00 0.00 50 SER A O 11
ATOM 18279 N N . ASN A 1 51 ? 2.894 32.686 8.216 1.00 0.00 51 ASN A N 11
ATOM 18280 C CA . ASN A 1 51 ? 1.642 33.469 8.253 1.00 0.00 51 ASN A CA 11
ATOM 18281 C C . ASN A 1 51 ? 0.421 32.555 8.463 1.00 0.00 51 ASN A C 11
ATOM 18282 O O . ASN A 1 51 ? 0.025 31.807 7.561 1.00 0.00 51 ASN A O 11
ATOM 18293 N N . ASP A 1 52 ? -0.167 32.632 9.670 1.00 0.00 52 ASP A N 11
ATOM 18294 C CA . ASP A 1 52 ? -1.350 31.840 10.049 1.00 0.00 52 ASP A CA 11
ATOM 18295 C C . ASP A 1 52 ? -2.594 32.315 9.283 1.00 0.00 52 ASP A C 11
ATOM 18296 O O . ASP A 1 52 ? -3.456 31.505 8.930 1.00 0.00 52 ASP A O 11
ATOM 18305 N N . GLU A 1 53 ? -2.666 33.637 9.031 1.00 0.00 53 GLU A N 11
ATOM 18306 C CA . GLU A 1 53 ? -3.798 34.254 8.318 1.00 0.00 53 GLU A CA 11
ATOM 18307 C C . GLU A 1 53 ? -3.888 33.713 6.880 1.00 0.00 53 GLU A C 11
ATOM 18308 O O . GLU A 1 53 ? -2.907 33.782 6.126 1.00 0.00 53 GLU A O 11
ATOM 18320 N N . VAL A 1 54 ? -5.067 33.157 6.531 1.00 0.00 54 VAL A N 11
ATOM 18321 C CA . VAL A 1 54 ? -5.324 32.560 5.209 1.00 0.00 54 VAL A CA 11
ATOM 18322 C C . VAL A 1 54 ? -5.290 33.654 4.129 1.00 0.00 54 VAL A C 11
ATOM 18323 O O . VAL A 1 54 ? -4.645 33.480 3.100 1.00 0.00 54 VAL A O 11
ATOM 18336 N N . LEU A 1 55 ? -5.996 34.774 4.415 1.00 0.00 55 LEU A N 11
ATOM 18337 C CA . LEU A 1 55 ? -6.035 35.995 3.575 1.00 0.00 55 LEU A CA 11
ATOM 18338 C C . LEU A 1 55 ? -6.745 35.739 2.221 1.00 0.00 55 LEU A C 11
ATOM 18339 O O . LEU A 1 55 ? -6.284 34.940 1.392 1.00 0.00 55 LEU A O 11
ATOM 18355 N N . ASP A 1 56 ? -7.867 36.454 2.008 1.00 0.00 56 ASP A N 11
ATOM 18356 C CA . ASP A 1 56 ? -8.732 36.286 0.818 1.00 0.00 56 ASP A CA 11
ATOM 18357 C C . ASP A 1 56 ? -8.076 36.852 -0.460 1.00 0.00 56 ASP A C 11
ATOM 18358 O O . ASP A 1 56 ? -8.527 36.545 -1.564 1.00 0.00 56 ASP A O 11
ATOM 18367 N N . GLU A 1 57 ? -7.024 37.686 -0.305 1.00 0.00 57 GLU A N 11
ATOM 18368 C CA . GLU A 1 57 ? -6.295 38.269 -1.453 1.00 0.00 57 GLU A CA 11
ATOM 18369 C C . GLU A 1 57 ? -5.463 37.180 -2.165 1.00 0.00 57 GLU A C 11
ATOM 18370 O O . GLU A 1 57 ? -5.966 36.536 -3.094 1.00 0.00 57 GLU A O 11
ATOM 18382 N N . LEU A 1 58 ? -4.231 36.949 -1.642 1.00 0.00 58 LEU A N 11
ATOM 18383 C CA . LEU A 1 58 ? -3.183 36.082 -2.218 1.00 0.00 58 LEU A CA 11
ATOM 18384 C C . LEU A 1 58 ? -3.194 36.005 -3.774 1.00 0.00 58 LEU A C 11
ATOM 18385 O O . LEU A 1 58 ? -2.532 36.808 -4.450 1.00 0.00 58 LEU A O 11
ATOM 18401 N N . GLY A 1 59 ? -3.963 35.043 -4.308 1.00 0.00 59 GLY A N 11
ATOM 18402 C CA . GLY A 1 59 ? -3.966 34.714 -5.731 1.00 0.00 59 GLY A CA 11
ATOM 18403 C C . GLY A 1 59 ? -4.515 33.315 -5.943 1.00 0.00 59 GLY A C 11
ATOM 18404 O O . GLY A 1 59 ? -3.782 32.351 -5.725 1.00 0.00 59 GLY A O 11
ATOM 18408 N N . GLN A 1 60 ? -5.799 33.220 -6.371 1.00 0.00 60 GLN A N 11
ATOM 18409 C CA . GLN A 1 60 ? -6.583 31.958 -6.411 1.00 0.00 60 GLN A CA 11
ATOM 18410 C C . GLN A 1 60 ? -5.824 30.788 -7.064 1.00 0.00 60 GLN A C 11
ATOM 18411 O O . GLN A 1 60 ? -5.689 29.732 -6.448 1.00 0.00 60 GLN A O 11
ATOM 18425 N N . VAL A 1 61 ? -5.319 31.015 -8.295 1.00 0.00 61 VAL A N 11
ATOM 18426 C CA . VAL A 1 61 ? -4.576 30.002 -9.073 1.00 0.00 61 VAL A CA 11
ATOM 18427 C C . VAL A 1 61 ? -3.356 29.510 -8.284 1.00 0.00 61 VAL A C 11
ATOM 18428 O O . VAL A 1 61 ? -3.135 28.314 -8.199 1.00 0.00 61 VAL A O 11
ATOM 18441 N N . GLY A 1 62 ? -2.622 30.457 -7.668 1.00 0.00 62 GLY A N 11
ATOM 18442 C CA . GLY A 1 62 ? -1.429 30.147 -6.876 1.00 0.00 62 GLY A CA 11
ATOM 18443 C C . GLY A 1 62 ? -1.737 29.387 -5.588 1.00 0.00 62 GLY A C 11
ATOM 18444 O O . GLY A 1 62 ? -0.940 28.561 -5.164 1.00 0.00 62 GLY A O 11
ATOM 18448 N N . GLN A 1 63 ? -2.902 29.671 -4.976 1.00 0.00 63 GLN A N 11
ATOM 18449 C CA . GLN A 1 63 ? -3.343 29.027 -3.713 1.00 0.00 63 GLN A CA 11
ATOM 18450 C C . GLN A 1 63 ? -3.752 27.558 -3.965 1.00 0.00 63 GLN A C 11
ATOM 18451 O O . GLN A 1 63 ? -3.392 26.659 -3.201 1.00 0.00 63 GLN A O 11
ATOM 18465 N N . ASP A 1 64 ? -4.503 27.347 -5.064 1.00 0.00 64 ASP A N 11
ATOM 18466 C CA . ASP A 1 64 ? -4.988 26.005 -5.482 1.00 0.00 64 ASP A CA 11
ATOM 18467 C C . ASP A 1 64 ? -3.810 25.156 -5.978 1.00 0.00 64 ASP A C 11
ATOM 18468 O O . ASP A 1 64 ? -3.774 23.938 -5.775 1.00 0.00 64 ASP A O 11
ATOM 18477 N N . GLU A 1 65 ? -2.858 25.841 -6.644 1.00 0.00 65 GLU A N 11
ATOM 18478 C CA . GLU A 1 65 ? -1.643 25.225 -7.190 1.00 0.00 65 GLU A CA 11
ATOM 18479 C C . GLU A 1 65 ? -0.767 24.731 -6.034 1.00 0.00 65 GLU A C 11
ATOM 18480 O O . GLU A 1 65 ? -0.311 23.597 -6.051 1.00 0.00 65 GLU A O 11
ATOM 18492 N N . LEU A 1 66 ? -0.578 25.621 -5.028 1.00 0.00 66 LEU A N 11
ATOM 18493 C CA . LEU A 1 66 ? 0.123 25.315 -3.759 1.00 0.00 66 LEU A CA 11
ATOM 18494 C C . LEU A 1 66 ? -0.446 24.052 -3.109 1.00 0.00 66 LEU A C 11
ATOM 18495 O O . LEU A 1 66 ? 0.298 23.179 -2.687 1.00 0.00 66 LEU A O 11
ATOM 18511 N N . ARG A 1 67 ? -1.784 23.990 -3.048 1.00 0.00 67 ARG A N 11
ATOM 18512 C CA . ARG A 1 67 ? -2.508 22.897 -2.387 1.00 0.00 67 ARG A CA 11
ATOM 18513 C C . ARG A 1 67 ? -2.246 21.557 -3.107 1.00 0.00 67 ARG A C 11
ATOM 18514 O O . ARG A 1 67 ? -2.098 20.523 -2.462 1.00 0.00 67 ARG A O 11
ATOM 18535 N N . ALA A 1 68 ? -2.144 21.616 -4.450 1.00 0.00 68 ALA A N 11
ATOM 18536 C CA . ALA A 1 68 ? -1.851 20.446 -5.306 1.00 0.00 68 ALA A CA 11
ATOM 18537 C C . ALA A 1 68 ? -0.362 20.034 -5.212 1.00 0.00 68 ALA A C 11
ATOM 18538 O O . ALA A 1 68 ? -0.034 18.843 -5.294 1.00 0.00 68 ALA A O 11
ATOM 18545 N N . ILE A 1 69 ? 0.525 21.043 -5.036 1.00 0.00 69 ILE A N 11
ATOM 18546 C CA . ILE A 1 69 ? 1.984 20.844 -4.928 1.00 0.00 69 ILE A CA 11
ATOM 18547 C C . ILE A 1 69 ? 2.322 20.139 -3.613 1.00 0.00 69 ILE A C 11
ATOM 18548 O O . ILE A 1 69 ? 2.948 19.083 -3.612 1.00 0.00 69 ILE A O 11
ATOM 18564 N N . ASP A 1 70 ? 1.875 20.749 -2.509 1.00 0.00 70 ASP A N 11
ATOM 18565 C CA . ASP A 1 70 ? 2.068 20.245 -1.141 1.00 0.00 70 ASP A CA 11
ATOM 18566 C C . ASP A 1 70 ? 1.304 18.935 -0.891 1.00 0.00 70 ASP A C 11
ATOM 18567 O O . ASP A 1 70 ? 1.650 18.194 0.030 1.00 0.00 70 ASP A O 11
ATOM 18576 N N . ALA A 1 71 ? 0.255 18.672 -1.704 1.00 0.00 71 ALA A N 11
ATOM 18577 C CA . ALA A 1 71 ? -0.433 17.365 -1.721 1.00 0.00 71 ALA A CA 11
ATOM 18578 C C . ALA A 1 71 ? 0.537 16.272 -2.194 1.00 0.00 71 ALA A C 11
ATOM 18579 O O . ALA A 1 71 ? 0.691 15.226 -1.549 1.00 0.00 71 ALA A O 11
ATOM 18586 N N . ALA A 1 72 ? 1.198 16.561 -3.326 1.00 0.00 72 ALA A N 11
ATOM 18587 C CA . ALA A 1 72 ? 2.170 15.664 -3.958 1.00 0.00 72 ALA A CA 11
ATOM 18588 C C . ALA A 1 72 ? 3.426 15.490 -3.077 1.00 0.00 72 ALA A C 11
ATOM 18589 O O . ALA A 1 72 ? 3.911 14.374 -2.927 1.00 0.00 72 ALA A O 11
ATOM 18596 N N . LEU A 1 73 ? 3.902 16.604 -2.476 1.00 0.00 73 LEU A N 11
ATOM 18597 C CA . LEU A 1 73 ? 5.081 16.631 -1.570 1.00 0.00 73 LEU A CA 11
ATOM 18598 C C . LEU A 1 73 ? 4.842 15.796 -0.300 1.00 0.00 73 LEU A C 11
ATOM 18599 O O . LEU A 1 73 ? 5.743 15.085 0.164 1.00 0.00 73 LEU A O 11
ATOM 18615 N N . ALA A 1 74 ? 3.617 15.910 0.252 1.00 0.00 74 ALA A N 11
ATOM 18616 C CA . ALA A 1 74 ? 3.156 15.104 1.402 1.00 0.00 74 ALA A CA 11
ATOM 18617 C C . ALA A 1 74 ? 3.212 13.608 1.062 1.00 0.00 74 ALA A C 11
ATOM 18618 O O . ALA A 1 74 ? 3.617 12.788 1.883 1.00 0.00 74 ALA A O 11
ATOM 18625 N N . ARG A 1 75 ? 2.818 13.291 -0.186 1.00 0.00 75 ARG A N 11
ATOM 18626 C CA . ARG A 1 75 ? 2.786 11.918 -0.712 1.00 0.00 75 ARG A CA 11
ATOM 18627 C C . ARG A 1 75 ? 4.184 11.386 -1.070 1.00 0.00 75 ARG A C 11
ATOM 18628 O O . ARG A 1 75 ? 4.372 10.177 -1.113 1.00 0.00 75 ARG A O 11
ATOM 18649 N N . ILE A 1 76 ? 5.158 12.275 -1.334 1.00 0.00 76 ILE A N 11
ATOM 18650 C CA . ILE A 1 76 ? 6.563 11.857 -1.553 1.00 0.00 76 ILE A CA 11
ATOM 18651 C C . ILE A 1 76 ? 7.172 11.406 -0.211 1.00 0.00 76 ILE A C 11
ATOM 18652 O O . ILE A 1 76 ? 7.822 10.357 -0.127 1.00 0.00 76 ILE A O 11
ATOM 18668 N N . ALA A 1 77 ? 6.904 12.206 0.836 1.00 0.00 77 ALA A N 11
ATOM 18669 C CA . ALA A 1 77 ? 7.333 11.919 2.216 1.00 0.00 77 ALA A CA 11
ATOM 18670 C C . ALA A 1 77 ? 6.616 10.668 2.762 1.00 0.00 77 ALA A C 11
ATOM 18671 O O . ALA A 1 77 ? 7.191 9.904 3.537 1.00 0.00 77 ALA A O 11
ATOM 18678 N N . SER A 1 78 ? 5.356 10.468 2.323 1.00 0.00 78 SER A N 11
ATOM 18679 C CA . SER A 1 78 ? 4.520 9.322 2.730 1.00 0.00 78 SER A CA 11
ATOM 18680 C C . SER A 1 78 ? 4.834 8.070 1.882 1.00 0.00 78 SER A C 11
ATOM 18681 O O . SER A 1 78 ? 4.512 6.956 2.290 1.00 0.00 78 SER A O 11
ATOM 18689 N N . GLY A 1 79 ? 5.460 8.271 0.704 1.00 0.00 79 GLY A N 11
ATOM 18690 C CA . GLY A 1 79 ? 5.829 7.174 -0.202 1.00 0.00 79 GLY A CA 11
ATOM 18691 C C . GLY A 1 79 ? 4.697 6.741 -1.140 1.00 0.00 79 GLY A C 11
ATOM 18692 O O . GLY A 1 79 ? 4.812 5.719 -1.814 1.00 0.00 79 GLY A O 11
ATOM 18696 N N . THR A 1 80 ? 3.605 7.523 -1.184 1.00 0.00 80 THR A N 11
ATOM 18697 C CA . THR A 1 80 ? 2.429 7.252 -2.041 1.00 0.00 80 THR A CA 11
ATOM 18698 C C . THR A 1 80 ? 2.286 8.354 -3.133 1.00 0.00 80 THR A C 11
ATOM 18699 O O . THR A 1 80 ? 1.175 8.692 -3.576 1.00 0.00 80 THR A O 11
ATOM 18710 N N . PHE A 1 81 ? 3.436 8.924 -3.567 1.00 0.00 81 PHE A N 11
ATOM 18711 C CA . PHE A 1 81 ? 3.485 9.846 -4.721 1.00 0.00 81 PHE A CA 11
ATOM 18712 C C . PHE A 1 81 ? 3.157 9.091 -6.028 1.00 0.00 81 PHE A C 11
ATOM 18713 O O . PHE A 1 81 ? 3.505 7.912 -6.174 1.00 0.00 81 PHE A O 11
ATOM 18730 N N . GLY A 1 82 ? 2.514 9.799 -6.974 1.00 0.00 82 GLY A N 11
ATOM 18731 C CA . GLY A 1 82 ? 2.097 9.214 -8.240 1.00 0.00 82 GLY A CA 11
ATOM 18732 C C . GLY A 1 82 ? 0.888 8.314 -8.074 1.00 0.00 82 GLY A C 11
ATOM 18733 O O . GLY A 1 82 ? 0.832 7.227 -8.638 1.00 0.00 82 GLY A O 11
ATOM 18737 N N . THR A 1 83 ? -0.096 8.793 -7.308 1.00 0.00 83 THR A N 11
ATOM 18738 C CA . THR A 1 83 ? -1.349 8.069 -7.041 1.00 0.00 83 THR A CA 11
ATOM 18739 C C . THR A 1 83 ? -2.561 8.920 -7.466 1.00 0.00 83 THR A C 11
ATOM 18740 O O . THR A 1 83 ? -2.708 10.069 -7.030 1.00 0.00 83 THR A O 11
ATOM 18751 N N . CYS A 1 84 ? -3.399 8.356 -8.366 1.00 0.00 84 CYS A N 11
ATOM 18752 C CA . CYS A 1 84 ? -4.698 8.937 -8.737 1.00 0.00 84 CYS A CA 11
ATOM 18753 C C . CYS A 1 84 ? -5.636 8.784 -7.537 1.00 0.00 84 CYS A C 11
ATOM 18754 O O . CYS A 1 84 ? -6.307 7.762 -7.406 1.00 0.00 84 CYS A O 11
ATOM 18761 N N . VAL A 1 85 ? -5.628 9.798 -6.649 1.00 0.00 85 VAL A N 11
ATOM 18762 C CA . VAL A 1 85 ? -6.288 9.738 -5.318 1.00 0.00 85 VAL A CA 11
ATOM 18763 C C . VAL A 1 85 ? -7.817 9.580 -5.430 1.00 0.00 85 VAL A C 11
ATOM 18764 O O . VAL A 1 85 ? -8.451 8.948 -4.581 1.00 0.00 85 VAL A O 11
ATOM 18777 N N . LYS A 1 86 ? -8.378 10.129 -6.518 1.00 0.00 86 LYS A N 11
ATOM 18778 C CA . LYS A 1 86 ? -9.825 10.085 -6.819 1.00 0.00 86 LYS A CA 11
ATOM 18779 C C . LYS A 1 86 ? -10.278 8.646 -7.176 1.00 0.00 86 LYS A C 11
ATOM 18780 O O . LYS A 1 86 ? -11.463 8.303 -7.081 1.00 0.00 86 LYS A O 11
ATOM 18799 N N . CYS A 1 87 ? -9.295 7.817 -7.565 1.00 0.00 87 CYS A N 11
ATOM 18800 C CA . CYS A 1 87 ? -9.518 6.458 -8.075 1.00 0.00 87 CYS A CA 11
ATOM 18801 C C . CYS A 1 87 ? -8.822 5.399 -7.184 1.00 0.00 87 CYS A C 11
ATOM 18802 O O . CYS A 1 87 ? -9.130 4.212 -7.279 1.00 0.00 87 CYS A O 11
ATOM 18809 N N . GLY A 1 88 ? -7.874 5.848 -6.333 1.00 0.00 88 GLY A N 11
ATOM 18810 C CA . GLY A 1 88 ? -6.954 4.950 -5.612 1.00 0.00 88 GLY A CA 11
ATOM 18811 C C . GLY A 1 88 ? -5.993 4.197 -6.549 1.00 0.00 88 GLY A C 11
ATOM 18812 O O . GLY A 1 88 ? -5.451 3.149 -6.184 1.00 0.00 88 GLY A O 11
ATOM 18816 N N . LYS A 1 89 ? -5.789 4.745 -7.762 1.00 0.00 89 LYS A N 11
ATOM 18817 C CA . LYS A 1 89 ? -4.993 4.117 -8.848 1.00 0.00 89 LYS A CA 11
ATOM 18818 C C . LYS A 1 89 ? -3.618 4.792 -8.984 1.00 0.00 89 LYS A C 11
ATOM 18819 O O . LYS A 1 89 ? -3.222 5.581 -8.131 1.00 0.00 89 LYS A O 11
ATOM 18838 N N . ARG A 1 90 ? -2.894 4.446 -10.062 1.00 0.00 90 ARG A N 11
ATOM 18839 C CA . ARG A 1 90 ? -1.563 4.997 -10.383 1.00 0.00 90 ARG A CA 11
ATOM 18840 C C . ARG A 1 90 ? -1.697 6.242 -11.299 1.00 0.00 90 ARG A C 11
ATOM 18841 O O . ARG A 1 90 ? -2.716 6.413 -11.983 1.00 0.00 90 ARG A O 11
ATOM 18862 N N . ILE A 1 91 ? -0.687 7.135 -11.254 1.00 0.00 91 ILE A N 11
ATOM 18863 C CA . ILE A 1 91 ? -0.523 8.238 -12.236 1.00 0.00 91 ILE A CA 11
ATOM 18864 C C . ILE A 1 91 ? 0.504 7.808 -13.309 1.00 0.00 91 ILE A C 11
ATOM 18865 O O . ILE A 1 91 ? 1.434 7.044 -13.016 1.00 0.00 91 ILE A O 11
ATOM 18881 N N . SER A 1 92 ? 0.328 8.320 -14.537 1.00 0.00 92 SER A N 11
ATOM 18882 C CA . SER A 1 92 ? 1.262 8.107 -15.656 1.00 0.00 92 SER A CA 11
ATOM 18883 C C . SER A 1 92 ? 2.532 8.952 -15.435 1.00 0.00 92 SER A C 11
ATOM 18884 O O . SER A 1 92 ? 2.438 10.057 -14.894 1.00 0.00 92 SER A O 11
ATOM 18892 N N . GLU A 1 93 ? 3.709 8.439 -15.852 1.00 0.00 93 GLU A N 11
ATOM 18893 C CA . GLU A 1 93 ? 4.971 9.213 -15.796 1.00 0.00 93 GLU A CA 11
ATOM 18894 C C . GLU A 1 93 ? 4.868 10.459 -16.703 1.00 0.00 93 GLU A C 11
ATOM 18895 O O . GLU A 1 93 ? 5.470 11.492 -16.417 1.00 0.00 93 GLU A O 11
ATOM 18907 N N . ASP A 1 94 ? 4.078 10.325 -17.794 1.00 0.00 94 ASP A N 11
ATOM 18908 C CA . ASP A 1 94 ? 3.767 11.423 -18.740 1.00 0.00 94 ASP A CA 11
ATOM 18909 C C . ASP A 1 94 ? 3.013 12.560 -18.044 1.00 0.00 94 ASP A C 11
ATOM 18910 O O . ASP A 1 94 ? 3.290 13.742 -18.276 1.00 0.00 94 ASP A O 11
ATOM 18919 N N . ARG A 1 95 ? 2.059 12.173 -17.185 1.00 0.00 95 ARG A N 11
ATOM 18920 C CA . ARG A 1 95 ? 1.282 13.116 -16.377 1.00 0.00 95 ARG A CA 11
ATOM 18921 C C . ARG A 1 95 ? 2.181 13.770 -15.320 1.00 0.00 95 ARG A C 11
ATOM 18922 O O . ARG A 1 95 ? 2.080 14.963 -15.096 1.00 0.00 95 ARG A O 11
ATOM 18943 N N . LEU A 1 96 ? 3.078 12.972 -14.703 1.00 0.00 96 LEU A N 11
ATOM 18944 C CA . LEU A 1 96 ? 3.972 13.444 -13.618 1.00 0.00 96 LEU A CA 11
ATOM 18945 C C . LEU A 1 96 ? 5.077 14.385 -14.135 1.00 0.00 96 LEU A C 11
ATOM 18946 O O . LEU A 1 96 ? 5.514 15.274 -13.412 1.00 0.00 96 LEU A O 11
ATOM 18962 N N . LYS A 1 97 ? 5.538 14.165 -15.376 1.00 0.00 97 LYS A N 11
ATOM 18963 C CA . LYS A 1 97 ? 6.605 14.991 -15.984 1.00 0.00 97 LYS A CA 11
ATOM 18964 C C . LYS A 1 97 ? 6.020 16.331 -16.472 1.00 0.00 97 LYS A C 11
ATOM 18965 O O . LYS A 1 97 ? 6.705 17.358 -16.456 1.00 0.00 97 LYS A O 11
ATOM 18984 N N . ALA A 1 98 ? 4.741 16.291 -16.905 1.00 0.00 98 ALA A N 11
ATOM 18985 C CA . ALA A 1 98 ? 3.982 17.476 -17.345 1.00 0.00 98 ALA A CA 11
ATOM 18986 C C . ALA A 1 98 ? 3.543 18.321 -16.137 1.00 0.00 98 ALA A C 11
ATOM 18987 O O . ALA A 1 98 ? 3.612 19.554 -16.155 1.00 0.00 98 ALA A O 11
ATOM 18994 N N . VAL A 1 99 ? 3.105 17.616 -15.090 1.00 0.00 99 VAL A N 11
ATOM 18995 C CA . VAL A 1 99 ? 2.565 18.194 -13.857 1.00 0.00 99 VAL A CA 11
ATOM 18996 C C . VAL A 1 99 ? 2.797 17.192 -12.690 1.00 0.00 99 VAL A C 11
ATOM 18997 O O . VAL A 1 99 ? 2.080 16.206 -12.573 1.00 0.00 99 VAL A O 11
ATOM 19010 N N . PRO A 1 100 ? 3.867 17.375 -11.852 1.00 0.00 100 PRO A N 11
ATOM 19011 C CA . PRO A 1 100 ? 4.084 16.543 -10.632 1.00 0.00 100 PRO A CA 11
ATOM 19012 C C . PRO A 1 100 ? 3.028 16.817 -9.542 1.00 0.00 100 PRO A C 11
ATOM 19013 O O . PRO A 1 100 ? 2.739 15.959 -8.702 1.00 0.00 100 PRO A O 11
ATOM 19024 N N . TYR A 1 101 ? 2.453 18.030 -9.596 1.00 0.00 101 TYR A N 11
ATOM 19025 C CA . TYR A 1 101 ? 1.441 18.520 -8.645 1.00 0.00 101 TYR A CA 11
ATOM 19026 C C . TYR A 1 101 ? 0.034 18.151 -9.139 1.00 0.00 101 TYR A C 11
ATOM 19027 O O . TYR A 1 101 ? -0.832 19.014 -9.355 1.00 0.00 101 TYR A O 11
ATOM 19045 N N . THR A 1 102 ? -0.190 16.844 -9.314 1.00 0.00 102 THR A N 11
ATOM 19046 C CA . THR A 1 102 ? -1.434 16.317 -9.876 1.00 0.00 102 THR A CA 11
ATOM 19047 C C . THR A 1 102 ? -2.090 15.295 -8.899 1.00 0.00 102 THR A C 11
ATOM 19048 O O . THR A 1 102 ? -1.590 14.175 -8.717 1.00 0.00 102 THR A O 11
ATOM 19059 N N . PRO A 1 103 ? -3.188 15.704 -8.173 1.00 0.00 103 PRO A N 11
ATOM 19060 C CA . PRO A 1 103 ? -3.965 14.776 -7.310 1.00 0.00 103 PRO A CA 11
ATOM 19061 C C . PRO A 1 103 ? -4.715 13.708 -8.142 1.00 0.00 103 PRO A C 11
ATOM 19062 O O . PRO A 1 103 ? -4.824 12.538 -7.744 1.00 0.00 103 PRO A O 11
ATOM 19073 N N . PHE A 1 104 ? -5.213 14.125 -9.318 1.00 0.00 104 PHE A N 11
ATOM 19074 C CA . PHE A 1 104 ? -5.980 13.252 -10.230 1.00 0.00 104 PHE A CA 11
ATOM 19075 C C . PHE A 1 104 ? -5.049 12.758 -11.344 1.00 0.00 104 PHE A C 11
ATOM 19076 O O . PHE A 1 104 ? -3.895 13.157 -11.416 1.00 0.00 104 PHE A O 11
ATOM 19093 N N . CYS A 1 105 ? -5.550 11.874 -12.193 1.00 0.00 105 CYS A N 11
ATOM 19094 C CA . CYS A 1 105 ? -4.809 11.363 -13.365 1.00 0.00 105 CYS A CA 11
ATOM 19095 C C . CYS A 1 105 ? -5.249 12.135 -14.621 1.00 0.00 105 CYS A C 11
ATOM 19096 O O . CYS A 1 105 ? -6.121 12.992 -14.522 1.00 0.00 105 CYS A O 11
ATOM 19103 N N . GLN A 1 106 ? -4.658 11.812 -15.791 1.00 0.00 106 GLN A N 11
ATOM 19104 C CA . GLN A 1 106 ? -4.969 12.476 -17.084 1.00 0.00 106 GLN A CA 11
ATOM 19105 C C . GLN A 1 106 ? -6.486 12.430 -17.404 1.00 0.00 106 GLN A C 11
ATOM 19106 O O . GLN A 1 106 ? -7.141 13.472 -17.550 1.00 0.00 106 GLN A O 11
ATOM 19120 N N . GLU A 1 107 ? -7.024 11.202 -17.440 1.00 0.00 107 GLU A N 11
ATOM 19121 C CA . GLU A 1 107 ? -8.423 10.933 -17.802 1.00 0.00 107 GLU A CA 11
ATOM 19122 C C . GLU A 1 107 ? -9.404 11.440 -16.726 1.00 0.00 107 GLU A C 11
ATOM 19123 O O . GLU A 1 107 ? -10.445 11.990 -17.065 1.00 0.00 107 GLU A O 11
ATOM 19135 N N . CYS A 1 108 ? -9.054 11.273 -15.436 1.00 0.00 108 CYS A N 11
ATOM 19136 C CA . CYS A 1 108 ? -9.952 11.642 -14.307 1.00 0.00 108 CYS A CA 11
ATOM 19137 C C . CYS A 1 108 ? -9.946 13.159 -14.033 1.00 0.00 108 CYS A C 11
ATOM 19138 O O . CYS A 1 108 ? -10.887 13.678 -13.429 1.00 0.00 108 CYS A O 11
ATOM 19145 N N . ALA A 1 109 ? -8.878 13.856 -14.470 1.00 0.00 109 ALA A N 11
ATOM 19146 C CA . ALA A 1 109 ? -8.813 15.333 -14.444 1.00 0.00 109 ALA A CA 11
ATOM 19147 C C . ALA A 1 109 ? -9.667 15.901 -15.589 1.00 0.00 109 ALA A C 11
ATOM 19148 O O . ALA A 1 109 ? -10.281 16.964 -15.458 1.00 0.00 109 ALA A O 11
ATOM 19155 N N . ALA A 1 110 ? -9.706 15.153 -16.707 1.00 0.00 110 ALA A N 11
ATOM 19156 C CA . ALA A 1 110 ? -10.593 15.441 -17.846 1.00 0.00 110 ALA A CA 11
ATOM 19157 C C . ALA A 1 110 ? -12.058 15.070 -17.505 1.00 0.00 110 ALA A C 11
ATOM 19158 O O . ALA A 1 110 ? -12.999 15.607 -18.100 1.00 0.00 110 ALA A O 11
ATOM 19165 N N . ALA A 1 111 ? -12.229 14.154 -16.527 1.00 0.00 111 ALA A N 11
ATOM 19166 C CA . ALA A 1 111 ? -13.540 13.621 -16.107 1.00 0.00 111 ALA A CA 11
ATOM 19167 C C . ALA A 1 111 ? -14.031 14.261 -14.792 1.00 0.00 111 ALA A C 11
ATOM 19168 O O . ALA A 1 111 ? -14.913 13.699 -14.130 1.00 0.00 111 ALA A O 11
ATOM 19175 N N . LEU A 1 112 ? -13.461 15.428 -14.423 1.00 0.00 112 LEU A N 11
ATOM 19176 C CA . LEU A 1 112 ? -13.906 16.203 -13.241 1.00 0.00 112 LEU A CA 11
ATOM 19177 C C . LEU A 1 112 ? -15.328 16.778 -13.473 1.00 0.00 112 LEU A C 11
ATOM 19178 O O . LEU A 1 112 ? -16.285 16.315 -12.823 1.00 0.00 112 LEU A O 11
ATOM 19196 N N . LEU A 1 1 ? 20.173 12.365 -4.816 1.00 0.00 1 LEU A N 12
ATOM 19197 C CA . LEU A 1 1 ? 20.431 11.260 -5.768 1.00 0.00 1 LEU A CA 12
ATOM 19198 C C . LEU A 1 1 ? 19.386 10.145 -5.537 1.00 0.00 1 LEU A C 12
ATOM 19199 O O . LEU A 1 1 ? 19.581 9.282 -4.674 1.00 0.00 1 LEU A O 12
ATOM 19217 N N . ALA A 1 2 ? 18.252 10.217 -6.266 1.00 0.00 2 ALA A N 12
ATOM 19218 C CA . ALA A 1 2 ? 17.192 9.185 -6.231 1.00 0.00 2 ALA A CA 12
ATOM 19219 C C . ALA A 1 2 ? 16.386 9.206 -7.543 1.00 0.00 2 ALA A C 12
ATOM 19220 O O . ALA A 1 2 ? 15.739 10.213 -7.871 1.00 0.00 2 ALA A O 12
ATOM 19227 N N . GLY A 1 3 ? 16.451 8.090 -8.292 1.00 0.00 3 GLY A N 12
ATOM 19228 C CA . GLY A 1 3 ? 15.730 7.930 -9.556 1.00 0.00 3 GLY A CA 12
ATOM 19229 C C . GLY A 1 3 ? 16.601 7.241 -10.597 1.00 0.00 3 GLY A C 12
ATOM 19230 O O . GLY A 1 3 ? 17.138 6.152 -10.332 1.00 0.00 3 GLY A O 12
ATOM 19234 N N . GLY A 1 4 ? 16.738 7.875 -11.779 1.00 0.00 4 GLY A N 12
ATOM 19235 C CA . GLY A 1 4 ? 17.572 7.361 -12.864 1.00 0.00 4 GLY A CA 12
ATOM 19236 C C . GLY A 1 4 ? 16.910 6.189 -13.576 1.00 0.00 4 GLY A C 12
ATOM 19237 O O . GLY A 1 4 ? 16.286 6.363 -14.624 1.00 0.00 4 GLY A O 12
ATOM 19241 N N . LYS A 1 5 ? 17.041 4.990 -12.980 1.00 0.00 5 LYS A N 12
ATOM 19242 C CA . LYS A 1 5 ? 16.409 3.747 -13.475 1.00 0.00 5 LYS A CA 12
ATOM 19243 C C . LYS A 1 5 ? 15.082 3.477 -12.739 1.00 0.00 5 LYS A C 12
ATOM 19244 O O . LYS A 1 5 ? 14.304 2.612 -13.147 1.00 0.00 5 LYS A O 12
ATOM 19263 N N . SER A 1 6 ? 14.848 4.210 -11.641 1.00 0.00 6 SER A N 12
ATOM 19264 C CA . SER A 1 6 ? 13.550 4.234 -10.939 1.00 0.00 6 SER A CA 12
ATOM 19265 C C . SER A 1 6 ? 12.816 5.548 -11.265 1.00 0.00 6 SER A C 12
ATOM 19266 O O . SER A 1 6 ? 13.410 6.463 -11.854 1.00 0.00 6 SER A O 12
ATOM 19274 N N . MET A 1 7 ? 11.524 5.626 -10.888 1.00 0.00 7 MET A N 12
ATOM 19275 C CA . MET A 1 7 ? 10.696 6.831 -11.091 1.00 0.00 7 MET A CA 12
ATOM 19276 C C . MET A 1 7 ? 11.288 8.002 -10.280 1.00 0.00 7 MET A C 12
ATOM 19277 O O . MET A 1 7 ? 11.458 7.897 -9.057 1.00 0.00 7 MET A O 12
ATOM 19291 N N . ASN A 1 8 ? 11.645 9.082 -10.989 1.00 0.00 8 ASN A N 12
ATOM 19292 C CA . ASN A 1 8 ? 12.327 10.256 -10.417 1.00 0.00 8 ASN A CA 12
ATOM 19293 C C . ASN A 1 8 ? 11.363 11.140 -9.608 1.00 0.00 8 ASN A C 12
ATOM 19294 O O . ASN A 1 8 ? 11.002 12.249 -10.028 1.00 0.00 8 ASN A O 12
ATOM 19305 N N . VAL A 1 9 ? 10.967 10.631 -8.433 1.00 0.00 9 VAL A N 12
ATOM 19306 C CA . VAL A 1 9 ? 10.102 11.351 -7.486 1.00 0.00 9 VAL A CA 12
ATOM 19307 C C . VAL A 1 9 ? 10.886 12.517 -6.844 1.00 0.00 9 VAL A C 12
ATOM 19308 O O . VAL A 1 9 ? 10.303 13.528 -6.469 1.00 0.00 9 VAL A O 12
ATOM 19321 N N . GLU A 1 10 ? 12.221 12.341 -6.731 1.00 0.00 10 GLU A N 12
ATOM 19322 C CA . GLU A 1 10 ? 13.136 13.356 -6.172 1.00 0.00 10 GLU A CA 12
ATOM 19323 C C . GLU A 1 10 ? 13.250 14.577 -7.105 1.00 0.00 10 GLU A C 12
ATOM 19324 O O . GLU A 1 10 ? 13.338 15.724 -6.644 1.00 0.00 10 GLU A O 12
ATOM 19336 N N . SER A 1 11 ? 13.261 14.315 -8.420 1.00 0.00 11 SER A N 12
ATOM 19337 C CA . SER A 1 11 ? 13.255 15.372 -9.441 1.00 0.00 11 SER A CA 12
ATOM 19338 C C . SER A 1 11 ? 11.951 16.181 -9.346 1.00 0.00 11 SER A C 12
ATOM 19339 O O . SER A 1 11 ? 11.952 17.410 -9.475 1.00 0.00 11 SER A O 12
ATOM 19347 N N . TYR A 1 12 ? 10.851 15.460 -9.065 1.00 0.00 12 TYR A N 12
ATOM 19348 C CA . TYR A 1 12 ? 9.532 16.062 -8.843 1.00 0.00 12 TYR A CA 12
ATOM 19349 C C . TYR A 1 12 ? 9.494 16.822 -7.502 1.00 0.00 12 TYR A C 12
ATOM 19350 O O . TYR A 1 12 ? 8.857 17.858 -7.419 1.00 0.00 12 TYR A O 12
ATOM 19368 N N . GLU A 1 13 ? 10.222 16.312 -6.485 1.00 0.00 13 GLU A N 12
ATOM 19369 C CA . GLU A 1 13 ? 10.319 16.931 -5.137 1.00 0.00 13 GLU A CA 12
ATOM 19370 C C . GLU A 1 13 ? 10.798 18.386 -5.261 1.00 0.00 13 GLU A C 12
ATOM 19371 O O . GLU A 1 13 ? 10.079 19.326 -4.912 1.00 0.00 13 GLU A O 12
ATOM 19383 N N . LYS A 1 14 ? 11.993 18.544 -5.849 1.00 0.00 14 LYS A N 12
ATOM 19384 C CA . LYS A 1 14 ? 12.665 19.841 -5.944 1.00 0.00 14 LYS A CA 12
ATOM 19385 C C . LYS A 1 14 ? 11.902 20.817 -6.862 1.00 0.00 14 LYS A C 12
ATOM 19386 O O . LYS A 1 14 ? 11.697 21.969 -6.477 1.00 0.00 14 LYS A O 12
ATOM 19405 N N . ILE A 1 15 ? 11.456 20.348 -8.056 1.00 0.00 15 ILE A N 12
ATOM 19406 C CA . ILE A 1 15 ? 10.821 21.232 -9.063 1.00 0.00 15 ILE A CA 12
ATOM 19407 C C . ILE A 1 15 ? 9.497 21.810 -8.521 1.00 0.00 15 ILE A C 12
ATOM 19408 O O . ILE A 1 15 ? 9.182 22.972 -8.759 1.00 0.00 15 ILE A O 12
ATOM 19424 N N . LEU A 1 16 ? 8.767 20.993 -7.742 1.00 0.00 16 LEU A N 12
ATOM 19425 C CA . LEU A 1 16 ? 7.517 21.409 -7.085 1.00 0.00 16 LEU A CA 12
ATOM 19426 C C . LEU A 1 16 ? 7.791 22.472 -6.017 1.00 0.00 16 LEU A C 12
ATOM 19427 O O . LEU A 1 16 ? 7.009 23.406 -5.862 1.00 0.00 16 LEU A O 12
ATOM 19443 N N . ARG A 1 17 ? 8.911 22.316 -5.295 1.00 0.00 17 ARG A N 12
ATOM 19444 C CA . ARG A 1 17 ? 9.322 23.267 -4.250 1.00 0.00 17 ARG A CA 12
ATOM 19445 C C . ARG A 1 17 ? 9.821 24.592 -4.855 1.00 0.00 17 ARG A C 12
ATOM 19446 O O . ARG A 1 17 ? 9.720 25.626 -4.211 1.00 0.00 17 ARG A O 12
ATOM 19467 N N . ASP A 1 18 ? 10.323 24.548 -6.098 1.00 0.00 18 ASP A N 12
ATOM 19468 C CA . ASP A 1 18 ? 10.712 25.762 -6.851 1.00 0.00 18 ASP A CA 12
ATOM 19469 C C . ASP A 1 18 ? 9.457 26.513 -7.341 1.00 0.00 18 ASP A C 12
ATOM 19470 O O . ASP A 1 18 ? 9.399 27.749 -7.300 1.00 0.00 18 ASP A O 12
ATOM 19479 N N . ARG A 1 19 ? 8.451 25.735 -7.795 1.00 0.00 19 ARG A N 12
ATOM 19480 C CA . ARG A 1 19 ? 7.151 26.277 -8.247 1.00 0.00 19 ARG A CA 12
ATOM 19481 C C . ARG A 1 19 ? 6.384 26.881 -7.066 1.00 0.00 19 ARG A C 12
ATOM 19482 O O . ARG A 1 19 ? 5.771 27.929 -7.200 1.00 0.00 19 ARG A O 12
ATOM 19503 N N . GLN A 1 20 ? 6.435 26.217 -5.907 1.00 0.00 20 GLN A N 12
ATOM 19504 C CA . GLN A 1 20 ? 5.762 26.715 -4.695 1.00 0.00 20 GLN A CA 12
ATOM 19505 C C . GLN A 1 20 ? 6.509 27.952 -4.157 1.00 0.00 20 GLN A C 12
ATOM 19506 O O . GLN A 1 20 ? 5.877 28.827 -3.623 1.00 0.00 20 GLN A O 12
ATOM 19520 N N . ARG A 1 21 ? 7.855 28.036 -4.349 1.00 0.00 21 ARG A N 12
ATOM 19521 C CA . ARG A 1 21 ? 8.655 29.241 -3.966 1.00 0.00 21 ARG A CA 12
ATOM 19522 C C . ARG A 1 21 ? 8.090 30.509 -4.652 1.00 0.00 21 ARG A C 12
ATOM 19523 O O . ARG A 1 21 ? 7.743 31.495 -3.976 1.00 0.00 21 ARG A O 12
ATOM 19544 N N . GLU A 1 22 ? 7.978 30.444 -5.996 1.00 0.00 22 GLU A N 12
ATOM 19545 C CA . GLU A 1 22 ? 7.525 31.585 -6.822 1.00 0.00 22 GLU A CA 12
ATOM 19546 C C . GLU A 1 22 ? 6.033 31.921 -6.573 1.00 0.00 22 GLU A C 12
ATOM 19547 O O . GLU A 1 22 ? 5.645 33.094 -6.572 1.00 0.00 22 GLU A O 12
ATOM 19559 N N . LEU A 1 23 ? 5.213 30.883 -6.327 1.00 0.00 23 LEU A N 12
ATOM 19560 C CA . LEU A 1 23 ? 3.782 31.053 -6.007 1.00 0.00 23 LEU A CA 12
ATOM 19561 C C . LEU A 1 23 ? 3.589 31.696 -4.623 1.00 0.00 23 LEU A C 12
ATOM 19562 O O . LEU A 1 23 ? 2.867 32.686 -4.509 1.00 0.00 23 LEU A O 12
ATOM 19578 N N . TYR A 1 24 ? 4.264 31.127 -3.597 1.00 0.00 24 TYR A N 12
ATOM 19579 C CA . TYR A 1 24 ? 4.188 31.583 -2.180 1.00 0.00 24 TYR A CA 12
ATOM 19580 C C . TYR A 1 24 ? 4.442 33.093 -2.073 1.00 0.00 24 TYR A C 12
ATOM 19581 O O . TYR A 1 24 ? 3.696 33.798 -1.395 1.00 0.00 24 TYR A O 12
ATOM 19599 N N . ARG A 1 25 ? 5.486 33.574 -2.766 1.00 0.00 25 ARG A N 12
ATOM 19600 C CA . ARG A 1 25 ? 5.853 35.001 -2.737 1.00 0.00 25 ARG A CA 12
ATOM 19601 C C . ARG A 1 25 ? 4.884 35.861 -3.586 1.00 0.00 25 ARG A C 12
ATOM 19602 O O . ARG A 1 25 ? 4.638 37.020 -3.238 1.00 0.00 25 ARG A O 12
ATOM 19623 N N . ARG A 1 26 ? 4.337 35.300 -4.698 1.00 0.00 26 ARG A N 12
ATOM 19624 C CA . ARG A 1 26 ? 3.438 36.074 -5.597 1.00 0.00 26 ARG A CA 12
ATOM 19625 C C . ARG A 1 26 ? 2.041 36.279 -4.960 1.00 0.00 26 ARG A C 12
ATOM 19626 O O . ARG A 1 26 ? 1.347 37.247 -5.274 1.00 0.00 26 ARG A O 12
ATOM 19647 N N . LEU A 1 27 ? 1.628 35.350 -4.072 1.00 0.00 27 LEU A N 12
ATOM 19648 C CA . LEU A 1 27 ? 0.346 35.468 -3.336 1.00 0.00 27 LEU A CA 12
ATOM 19649 C C . LEU A 1 27 ? 0.562 36.231 -2.023 1.00 0.00 27 LEU A C 12
ATOM 19650 O O . LEU A 1 27 ? -0.315 36.988 -1.594 1.00 0.00 27 LEU A O 12
ATOM 19666 N N . HIS A 1 28 ? 1.766 36.078 -1.427 1.00 0.00 28 HIS A N 12
ATOM 19667 C CA . HIS A 1 28 ? 2.222 36.918 -0.291 1.00 0.00 28 HIS A CA 12
ATOM 19668 C C . HIS A 1 28 ? 2.881 38.217 -0.815 1.00 0.00 28 HIS A C 12
ATOM 19669 O O . HIS A 1 28 ? 3.738 38.757 -0.152 1.00 0.00 28 HIS A O 12
ATOM 19684 N N . LYS A 1 29 ? 2.440 38.703 -1.989 1.00 0.00 29 LYS A N 12
ATOM 19685 C CA . LYS A 1 29 ? 2.900 39.969 -2.626 1.00 0.00 29 LYS A CA 12
ATOM 19686 C C . LYS A 1 29 ? 2.852 41.172 -1.659 1.00 0.00 29 LYS A C 12
ATOM 19687 O O . LYS A 1 29 ? 3.742 42.021 -1.671 1.00 0.00 29 LYS A O 12
ATOM 19706 N N . ILE A 1 30 ? 1.812 41.193 -0.805 1.00 0.00 30 ILE A N 12
ATOM 19707 C CA . ILE A 1 30 ? 1.606 42.232 0.226 1.00 0.00 30 ILE A CA 12
ATOM 19708 C C . ILE A 1 30 ? 2.768 42.263 1.256 1.00 0.00 30 ILE A C 12
ATOM 19709 O O . ILE A 1 30 ? 3.088 43.315 1.809 1.00 0.00 30 ILE A O 12
ATOM 19725 N N . GLU A 1 31 ? 3.384 41.092 1.477 1.00 0.00 31 GLU A N 12
ATOM 19726 C CA . GLU A 1 31 ? 4.540 40.913 2.380 1.00 0.00 31 GLU A CA 12
ATOM 19727 C C . GLU A 1 31 ? 5.860 40.939 1.592 1.00 0.00 31 GLU A C 12
ATOM 19728 O O . GLU A 1 31 ? 6.901 41.334 2.118 1.00 0.00 31 GLU A O 12
ATOM 19740 N N . ALA A 1 32 ? 5.788 40.503 0.325 1.00 0.00 32 ALA A N 12
ATOM 19741 C CA . ALA A 1 32 ? 6.960 40.286 -0.538 1.00 0.00 32 ALA A CA 12
ATOM 19742 C C . ALA A 1 32 ? 7.277 41.544 -1.351 1.00 0.00 32 ALA A C 12
ATOM 19743 O O . ALA A 1 32 ? 7.128 41.591 -2.578 1.00 0.00 32 ALA A O 12
ATOM 19750 N N . ASP A 1 33 ? 7.681 42.576 -0.619 1.00 0.00 33 ASP A N 12
ATOM 19751 C CA . ASP A 1 33 ? 8.240 43.817 -1.182 1.00 0.00 33 ASP A CA 12
ATOM 19752 C C . ASP A 1 33 ? 9.725 43.586 -1.549 1.00 0.00 33 ASP A C 12
ATOM 19753 O O . ASP A 1 33 ? 10.321 44.374 -2.295 1.00 0.00 33 ASP A O 12
ATOM 19762 N N . PHE A 1 34 ? 10.287 42.492 -0.989 1.00 0.00 34 PHE A N 12
ATOM 19763 C CA . PHE A 1 34 ? 11.666 42.048 -1.217 1.00 0.00 34 PHE A CA 12
ATOM 19764 C C . PHE A 1 34 ? 11.903 41.747 -2.712 1.00 0.00 34 PHE A C 12
ATOM 19765 O O . PHE A 1 34 ? 11.285 40.832 -3.278 1.00 0.00 34 PHE A O 12
ATOM 19782 N N . GLU A 1 35 ? 12.780 42.544 -3.343 1.00 0.00 35 GLU A N 12
ATOM 19783 C CA . GLU A 1 35 ? 13.086 42.437 -4.781 1.00 0.00 35 GLU A CA 12
ATOM 19784 C C . GLU A 1 35 ? 14.155 41.356 -5.047 1.00 0.00 35 GLU A C 12
ATOM 19785 O O . GLU A 1 35 ? 14.265 40.878 -6.173 1.00 0.00 35 GLU A O 12
ATOM 19797 N N . GLU A 1 36 ? 14.924 40.993 -3.989 1.00 0.00 36 GLU A N 12
ATOM 19798 C CA . GLU A 1 36 ? 16.011 39.969 -4.005 1.00 0.00 36 GLU A CA 12
ATOM 19799 C C . GLU A 1 36 ? 17.217 40.415 -4.882 1.00 0.00 36 GLU A C 12
ATOM 19800 O O . GLU A 1 36 ? 17.068 41.271 -5.764 1.00 0.00 36 GLU A O 12
ATOM 19812 N N . PRO A 1 37 ? 18.456 39.889 -4.611 1.00 0.00 37 PRO A N 12
ATOM 19813 C CA . PRO A 1 37 ? 19.558 39.963 -5.589 1.00 0.00 37 PRO A CA 12
ATOM 19814 C C . PRO A 1 37 ? 19.268 38.994 -6.776 1.00 0.00 37 PRO A C 12
ATOM 19815 O O . PRO A 1 37 ? 18.640 39.403 -7.760 1.00 0.00 37 PRO A O 12
ATOM 19826 N N . ARG A 1 38 ? 19.665 37.710 -6.649 1.00 0.00 38 ARG A N 12
ATOM 19827 C CA . ARG A 1 38 ? 19.318 36.621 -7.602 1.00 0.00 38 ARG A CA 12
ATOM 19828 C C . ARG A 1 38 ? 19.035 35.332 -6.806 1.00 0.00 38 ARG A C 12
ATOM 19829 O O . ARG A 1 38 ? 19.000 34.229 -7.366 1.00 0.00 38 ARG A O 12
ATOM 19850 N N . ASN A 1 39 ? 18.799 35.506 -5.492 1.00 0.00 39 ASN A N 12
ATOM 19851 C CA . ASN A 1 39 ? 18.664 34.414 -4.526 1.00 0.00 39 ASN A CA 12
ATOM 19852 C C . ASN A 1 39 ? 18.011 34.952 -3.225 1.00 0.00 39 ASN A C 12
ATOM 19853 O O . ASN A 1 39 ? 18.625 35.750 -2.507 1.00 0.00 39 ASN A O 12
ATOM 19864 N N . PRO A 1 40 ? 16.719 34.584 -2.932 1.00 0.00 40 PRO A N 12
ATOM 19865 C CA . PRO A 1 40 ? 16.079 34.862 -1.632 1.00 0.00 40 PRO A CA 12
ATOM 19866 C C . PRO A 1 40 ? 16.164 33.646 -0.674 1.00 0.00 40 PRO A C 12
ATOM 19867 O O . PRO A 1 40 ? 15.585 33.666 0.417 1.00 0.00 40 PRO A O 12
ATOM 19878 N N . ASP A 1 41 ? 16.902 32.599 -1.109 1.00 0.00 41 ASP A N 12
ATOM 19879 C CA . ASP A 1 41 ? 17.059 31.334 -0.378 1.00 0.00 41 ASP A CA 12
ATOM 19880 C C . ASP A 1 41 ? 18.219 30.538 -1.001 1.00 0.00 41 ASP A C 12
ATOM 19881 O O . ASP A 1 41 ? 18.146 30.128 -2.171 1.00 0.00 41 ASP A O 12
ATOM 19890 N N . ASP A 1 42 ? 19.290 30.337 -0.218 1.00 0.00 42 ASP A N 12
ATOM 19891 C CA . ASP A 1 42 ? 20.490 29.572 -0.634 1.00 0.00 42 ASP A CA 12
ATOM 19892 C C . ASP A 1 42 ? 20.431 28.158 -0.040 1.00 0.00 42 ASP A C 12
ATOM 19893 O O . ASP A 1 42 ? 21.468 27.583 0.330 1.00 0.00 42 ASP A O 12
ATOM 19902 N N . GLU A 1 43 ? 19.206 27.591 -0.009 1.00 0.00 43 GLU A N 12
ATOM 19903 C CA . GLU A 1 43 ? 18.895 26.339 0.692 1.00 0.00 43 GLU A CA 12
ATOM 19904 C C . GLU A 1 43 ? 19.191 26.528 2.191 1.00 0.00 43 GLU A C 12
ATOM 19905 O O . GLU A 1 43 ? 20.107 25.916 2.765 1.00 0.00 43 GLU A O 12
ATOM 19917 N N . ASP A 1 44 ? 18.461 27.485 2.784 1.00 0.00 44 ASP A N 12
ATOM 19918 C CA . ASP A 1 44 ? 18.502 27.766 4.232 1.00 0.00 44 ASP A CA 12
ATOM 19919 C C . ASP A 1 44 ? 17.889 26.599 5.021 1.00 0.00 44 ASP A C 12
ATOM 19920 O O . ASP A 1 44 ? 18.253 26.365 6.179 1.00 0.00 44 ASP A O 12
ATOM 19929 N N . ARG A 1 45 ? 16.968 25.873 4.352 1.00 0.00 45 ARG A N 12
ATOM 19930 C CA . ARG A 1 45 ? 16.269 24.694 4.899 1.00 0.00 45 ARG A CA 12
ATOM 19931 C C . ARG A 1 45 ? 15.380 25.147 6.082 1.00 0.00 45 ARG A C 12
ATOM 19932 O O . ARG A 1 45 ? 15.448 24.622 7.201 1.00 0.00 45 ARG A O 12
ATOM 19953 N N . ALA A 1 46 ? 14.580 26.186 5.807 1.00 0.00 46 ALA A N 12
ATOM 19954 C CA . ALA A 1 46 ? 13.541 26.668 6.717 1.00 0.00 46 ALA A CA 12
ATOM 19955 C C . ALA A 1 46 ? 12.310 25.756 6.577 1.00 0.00 46 ALA A C 12
ATOM 19956 O O . ALA A 1 46 ? 11.438 25.992 5.728 1.00 0.00 46 ALA A O 12
ATOM 19963 N N . SER A 1 47 ? 12.300 24.664 7.367 1.00 0.00 47 SER A N 12
ATOM 19964 C CA . SER A 1 47 ? 11.224 23.661 7.356 1.00 0.00 47 SER A CA 12
ATOM 19965 C C . SER A 1 47 ? 9.991 24.190 8.127 1.00 0.00 47 SER A C 12
ATOM 19966 O O . SER A 1 47 ? 9.736 23.823 9.286 1.00 0.00 47 SER A O 12
ATOM 19974 N N . GLU A 1 48 ? 9.275 25.103 7.456 1.00 0.00 48 GLU A N 12
ATOM 19975 C CA . GLU A 1 48 ? 8.075 25.765 7.971 1.00 0.00 48 GLU A CA 12
ATOM 19976 C C . GLU A 1 48 ? 7.259 26.277 6.767 1.00 0.00 48 GLU A C 12
ATOM 19977 O O . GLU A 1 48 ? 7.713 27.174 6.045 1.00 0.00 48 GLU A O 12
ATOM 19989 N N . ARG A 1 49 ? 6.080 25.677 6.541 1.00 0.00 49 ARG A N 12
ATOM 19990 C CA . ARG A 1 49 ? 5.165 26.054 5.441 1.00 0.00 49 ARG A CA 12
ATOM 19991 C C . ARG A 1 49 ? 4.246 27.215 5.889 1.00 0.00 49 ARG A C 12
ATOM 19992 O O . ARG A 1 49 ? 4.201 27.548 7.084 1.00 0.00 49 ARG A O 12
ATOM 20013 N N . SER A 1 50 ? 3.509 27.813 4.934 1.00 0.00 50 SER A N 12
ATOM 20014 C CA . SER A 1 50 ? 2.572 28.923 5.215 1.00 0.00 50 SER A CA 12
ATOM 20015 C C . SER A 1 50 ? 1.401 28.905 4.208 1.00 0.00 50 SER A C 12
ATOM 20016 O O . SER A 1 50 ? 1.105 29.912 3.563 1.00 0.00 50 SER A O 12
ATOM 20024 N N . ASN A 1 51 ? 0.773 27.724 4.044 1.00 0.00 51 ASN A N 12
ATOM 20025 C CA . ASN A 1 51 ? -0.432 27.552 3.189 1.00 0.00 51 ASN A CA 12
ATOM 20026 C C . ASN A 1 51 ? -1.687 27.367 4.074 1.00 0.00 51 ASN A C 12
ATOM 20027 O O . ASN A 1 51 ? -1.623 27.569 5.298 1.00 0.00 51 ASN A O 12
ATOM 20038 N N . ASP A 1 52 ? -2.828 27.014 3.423 1.00 0.00 52 ASP A N 12
ATOM 20039 C CA . ASP A 1 52 ? -4.133 26.763 4.089 1.00 0.00 52 ASP A CA 12
ATOM 20040 C C . ASP A 1 52 ? -4.653 28.066 4.759 1.00 0.00 52 ASP A C 12
ATOM 20041 O O . ASP A 1 52 ? -5.359 28.051 5.773 1.00 0.00 52 ASP A O 12
ATOM 20050 N N . GLU A 1 53 ? -4.316 29.204 4.126 1.00 0.00 53 GLU A N 12
ATOM 20051 C CA . GLU A 1 53 ? -4.633 30.544 4.641 1.00 0.00 53 GLU A CA 12
ATOM 20052 C C . GLU A 1 53 ? -5.998 31.030 4.115 1.00 0.00 53 GLU A C 12
ATOM 20053 O O . GLU A 1 53 ? -6.348 30.800 2.948 1.00 0.00 53 GLU A O 12
ATOM 20065 N N . VAL A 1 54 ? -6.740 31.736 4.980 1.00 0.00 54 VAL A N 12
ATOM 20066 C CA . VAL A 1 54 ? -8.075 32.285 4.658 1.00 0.00 54 VAL A CA 12
ATOM 20067 C C . VAL A 1 54 ? -7.949 33.675 3.966 1.00 0.00 54 VAL A C 12
ATOM 20068 O O . VAL A 1 54 ? -8.942 34.207 3.452 1.00 0.00 54 VAL A O 12
ATOM 20081 N N . LEU A 1 55 ? -6.710 34.234 3.926 1.00 0.00 55 LEU A N 12
ATOM 20082 C CA . LEU A 1 55 ? -6.443 35.574 3.361 1.00 0.00 55 LEU A CA 12
ATOM 20083 C C . LEU A 1 55 ? -6.892 35.660 1.881 1.00 0.00 55 LEU A C 12
ATOM 20084 O O . LEU A 1 55 ? -6.433 34.890 1.029 1.00 0.00 55 LEU A O 12
ATOM 20100 N N . ASP A 1 56 ? -7.811 36.594 1.611 1.00 0.00 56 ASP A N 12
ATOM 20101 C CA . ASP A 1 56 ? -8.407 36.795 0.277 1.00 0.00 56 ASP A CA 12
ATOM 20102 C C . ASP A 1 56 ? -7.444 37.545 -0.664 1.00 0.00 56 ASP A C 12
ATOM 20103 O O . ASP A 1 56 ? -7.646 37.550 -1.885 1.00 0.00 56 ASP A O 12
ATOM 20112 N N . GLU A 1 57 ? -6.396 38.177 -0.088 1.00 0.00 57 GLU A N 12
ATOM 20113 C CA . GLU A 1 57 ? -5.348 38.888 -0.860 1.00 0.00 57 GLU A CA 12
ATOM 20114 C C . GLU A 1 57 ? -4.293 37.929 -1.451 1.00 0.00 57 GLU A C 12
ATOM 20115 O O . GLU A 1 57 ? -3.296 38.381 -2.025 1.00 0.00 57 GLU A O 12
ATOM 20127 N N . LEU A 1 58 ? -4.510 36.615 -1.310 1.00 0.00 58 LEU A N 12
ATOM 20128 C CA . LEU A 1 58 ? -3.711 35.604 -2.015 1.00 0.00 58 LEU A CA 12
ATOM 20129 C C . LEU A 1 58 ? -4.323 35.367 -3.407 1.00 0.00 58 LEU A C 12
ATOM 20130 O O . LEU A 1 58 ? -5.556 35.384 -3.550 1.00 0.00 58 LEU A O 12
ATOM 20146 N N . GLY A 1 59 ? -3.458 35.155 -4.418 1.00 0.00 59 GLY A N 12
ATOM 20147 C CA . GLY A 1 59 ? -3.896 34.878 -5.792 1.00 0.00 59 GLY A CA 12
ATOM 20148 C C . GLY A 1 59 ? -4.647 33.547 -5.906 1.00 0.00 59 GLY A C 12
ATOM 20149 O O . GLY A 1 59 ? -4.277 32.582 -5.236 1.00 0.00 59 GLY A O 12
ATOM 20153 N N . GLN A 1 60 ? -5.694 33.516 -6.758 1.00 0.00 60 GLN A N 12
ATOM 20154 C CA . GLN A 1 60 ? -6.548 32.326 -6.990 1.00 0.00 60 GLN A CA 12
ATOM 20155 C C . GLN A 1 60 ? -5.712 31.123 -7.485 1.00 0.00 60 GLN A C 12
ATOM 20156 O O . GLN A 1 60 ? -5.789 30.021 -6.926 1.00 0.00 60 GLN A O 12
ATOM 20170 N N . VAL A 1 61 ? -4.897 31.372 -8.530 1.00 0.00 61 VAL A N 12
ATOM 20171 C CA . VAL A 1 61 ? -3.974 30.368 -9.104 1.00 0.00 61 VAL A CA 12
ATOM 20172 C C . VAL A 1 61 ? -2.926 29.912 -8.065 1.00 0.00 61 VAL A C 12
ATOM 20173 O O . VAL A 1 61 ? -2.524 28.749 -8.052 1.00 0.00 61 VAL A O 12
ATOM 20186 N N . GLY A 1 62 ? -2.529 30.854 -7.188 1.00 0.00 62 GLY A N 12
ATOM 20187 C CA . GLY A 1 62 ? -1.530 30.604 -6.161 1.00 0.00 62 GLY A CA 12
ATOM 20188 C C . GLY A 1 62 ? -2.017 29.619 -5.102 1.00 0.00 62 GLY A C 12
ATOM 20189 O O . GLY A 1 62 ? -1.341 28.641 -4.830 1.00 0.00 62 GLY A O 12
ATOM 20193 N N . GLN A 1 63 ? -3.208 29.891 -4.528 1.00 0.00 63 GLN A N 12
ATOM 20194 C CA . GLN A 1 63 ? -3.834 29.053 -3.476 1.00 0.00 63 GLN A CA 12
ATOM 20195 C C . GLN A 1 63 ? -4.136 27.640 -3.999 1.00 0.00 63 GLN A C 12
ATOM 20196 O O . GLN A 1 63 ? -3.885 26.649 -3.312 1.00 0.00 63 GLN A O 12
ATOM 20210 N N . ASP A 1 64 ? -4.683 27.583 -5.229 1.00 0.00 64 ASP A N 12
ATOM 20211 C CA . ASP A 1 64 ? -5.098 26.320 -5.874 1.00 0.00 64 ASP A CA 12
ATOM 20212 C C . ASP A 1 64 ? -3.888 25.423 -6.152 1.00 0.00 64 ASP A C 12
ATOM 20213 O O . ASP A 1 64 ? -3.903 24.228 -5.836 1.00 0.00 64 ASP A O 12
ATOM 20222 N N . GLU A 1 65 ? -2.842 26.021 -6.745 1.00 0.00 65 GLU A N 12
ATOM 20223 C CA . GLU A 1 65 ? -1.651 25.276 -7.165 1.00 0.00 65 GLU A CA 12
ATOM 20224 C C . GLU A 1 65 ? -0.754 24.957 -5.961 1.00 0.00 65 GLU A C 12
ATOM 20225 O O . GLU A 1 65 ? -0.052 23.964 -5.983 1.00 0.00 65 GLU A O 12
ATOM 20237 N N . LEU A 1 66 ? -0.813 25.803 -4.904 1.00 0.00 66 LEU A N 12
ATOM 20238 C CA . LEU A 1 66 ? -0.178 25.510 -3.588 1.00 0.00 66 LEU A CA 12
ATOM 20239 C C . LEU A 1 66 ? -0.771 24.223 -3.017 1.00 0.00 66 LEU A C 12
ATOM 20240 O O . LEU A 1 66 ? -0.064 23.340 -2.571 1.00 0.00 66 LEU A O 12
ATOM 20256 N N . ARG A 1 67 ? -2.100 24.163 -3.065 1.00 0.00 67 ARG A N 12
ATOM 20257 C CA . ARG A 1 67 ? -2.887 23.038 -2.550 1.00 0.00 67 ARG A CA 12
ATOM 20258 C C . ARG A 1 67 ? -2.510 21.738 -3.289 1.00 0.00 67 ARG A C 12
ATOM 20259 O O . ARG A 1 67 ? -2.425 20.683 -2.682 1.00 0.00 67 ARG A O 12
ATOM 20280 N N . ALA A 1 68 ? -2.253 21.870 -4.607 1.00 0.00 68 ALA A N 12
ATOM 20281 C CA . ALA A 1 68 ? -1.871 20.754 -5.493 1.00 0.00 68 ALA A CA 12
ATOM 20282 C C . ALA A 1 68 ? -0.401 20.323 -5.271 1.00 0.00 68 ALA A C 12
ATOM 20283 O O . ALA A 1 68 ? -0.098 19.124 -5.276 1.00 0.00 68 ALA A O 12
ATOM 20290 N N . ILE A 1 69 ? 0.497 21.315 -5.067 1.00 0.00 69 ILE A N 12
ATOM 20291 C CA . ILE A 1 69 ? 1.950 21.086 -4.896 1.00 0.00 69 ILE A CA 12
ATOM 20292 C C . ILE A 1 69 ? 2.237 20.511 -3.504 1.00 0.00 69 ILE A C 12
ATOM 20293 O O . ILE A 1 69 ? 2.821 19.444 -3.392 1.00 0.00 69 ILE A O 12
ATOM 20309 N N . ASP A 1 70 ? 1.826 21.254 -2.459 1.00 0.00 70 ASP A N 12
ATOM 20310 C CA . ASP A 1 70 ? 1.961 20.845 -1.042 1.00 0.00 70 ASP A CA 12
ATOM 20311 C C . ASP A 1 70 ? 1.287 19.481 -0.772 1.00 0.00 70 ASP A C 12
ATOM 20312 O O . ASP A 1 70 ? 1.785 18.712 0.059 1.00 0.00 70 ASP A O 12
ATOM 20321 N N . ALA A 1 71 ? 0.166 19.180 -1.484 1.00 0.00 71 ALA A N 12
ATOM 20322 C CA . ALA A 1 71 ? -0.461 17.836 -1.446 1.00 0.00 71 ALA A CA 12
ATOM 20323 C C . ALA A 1 71 ? 0.499 16.785 -2.020 1.00 0.00 71 ALA A C 12
ATOM 20324 O O . ALA A 1 71 ? 0.771 15.785 -1.371 1.00 0.00 71 ALA A O 12
ATOM 20331 N N . ALA A 1 72 ? 1.025 17.065 -3.231 1.00 0.00 72 ALA A N 12
ATOM 20332 C CA . ALA A 1 72 ? 1.931 16.157 -3.968 1.00 0.00 72 ALA A CA 12
ATOM 20333 C C . ALA A 1 72 ? 3.204 15.836 -3.150 1.00 0.00 72 ALA A C 12
ATOM 20334 O O . ALA A 1 72 ? 3.583 14.675 -3.035 1.00 0.00 72 ALA A O 12
ATOM 20341 N N . LEU A 1 73 ? 3.795 16.883 -2.545 1.00 0.00 73 LEU A N 12
ATOM 20342 C CA . LEU A 1 73 ? 5.012 16.795 -1.699 1.00 0.00 73 LEU A CA 12
ATOM 20343 C C . LEU A 1 73 ? 4.754 15.970 -0.425 1.00 0.00 73 LEU A C 12
ATOM 20344 O O . LEU A 1 73 ? 5.621 15.214 0.027 1.00 0.00 73 LEU A O 12
ATOM 20360 N N . ALA A 1 74 ? 3.547 16.147 0.147 1.00 0.00 74 ALA A N 12
ATOM 20361 C CA . ALA A 1 74 ? 3.090 15.385 1.327 1.00 0.00 74 ALA A CA 12
ATOM 20362 C C . ALA A 1 74 ? 2.878 13.899 0.969 1.00 0.00 74 ALA A C 12
ATOM 20363 O O . ALA A 1 74 ? 3.112 13.021 1.800 1.00 0.00 74 ALA A O 12
ATOM 20370 N N . ARG A 1 75 ? 2.444 13.645 -0.286 1.00 0.00 75 ARG A N 12
ATOM 20371 C CA . ARG A 1 75 ? 2.245 12.282 -0.820 1.00 0.00 75 ARG A CA 12
ATOM 20372 C C . ARG A 1 75 ? 3.589 11.614 -1.141 1.00 0.00 75 ARG A C 12
ATOM 20373 O O . ARG A 1 75 ? 3.673 10.391 -1.150 1.00 0.00 75 ARG A O 12
ATOM 20394 N N . ILE A 1 76 ? 4.626 12.427 -1.416 1.00 0.00 76 ILE A N 12
ATOM 20395 C CA . ILE A 1 76 ? 6.007 11.928 -1.583 1.00 0.00 76 ILE A CA 12
ATOM 20396 C C . ILE A 1 76 ? 6.552 11.483 -0.212 1.00 0.00 76 ILE A C 12
ATOM 20397 O O . ILE A 1 76 ? 7.100 10.388 -0.073 1.00 0.00 76 ILE A O 12
ATOM 20413 N N . ALA A 1 77 ? 6.341 12.343 0.799 1.00 0.00 77 ALA A N 12
ATOM 20414 C CA . ALA A 1 77 ? 6.715 12.071 2.204 1.00 0.00 77 ALA A CA 12
ATOM 20415 C C . ALA A 1 77 ? 5.913 10.878 2.780 1.00 0.00 77 ALA A C 12
ATOM 20416 O O . ALA A 1 77 ? 6.363 10.205 3.711 1.00 0.00 77 ALA A O 12
ATOM 20423 N N . SER A 1 78 ? 4.714 10.642 2.209 1.00 0.00 78 SER A N 12
ATOM 20424 C CA . SER A 1 78 ? 3.859 9.488 2.538 1.00 0.00 78 SER A CA 12
ATOM 20425 C C . SER A 1 78 ? 4.280 8.237 1.737 1.00 0.00 78 SER A C 12
ATOM 20426 O O . SER A 1 78 ? 4.116 7.110 2.208 1.00 0.00 78 SER A O 12
ATOM 20434 N N . GLY A 1 79 ? 4.833 8.457 0.526 1.00 0.00 79 GLY A N 12
ATOM 20435 C CA . GLY A 1 79 ? 5.225 7.370 -0.387 1.00 0.00 79 GLY A CA 12
ATOM 20436 C C . GLY A 1 79 ? 4.072 6.862 -1.260 1.00 0.00 79 GLY A C 12
ATOM 20437 O O . GLY A 1 79 ? 4.171 5.789 -1.864 1.00 0.00 79 GLY A O 12
ATOM 20441 N N . THR A 1 80 ? 2.974 7.638 -1.320 1.00 0.00 80 THR A N 12
ATOM 20442 C CA . THR A 1 80 ? 1.786 7.322 -2.145 1.00 0.00 80 THR A CA 12
ATOM 20443 C C . THR A 1 80 ? 1.719 8.245 -3.393 1.00 0.00 80 THR A C 12
ATOM 20444 O O . THR A 1 80 ? 0.723 8.234 -4.132 1.00 0.00 80 THR A O 12
ATOM 20455 N N . PHE A 1 81 ? 2.783 9.047 -3.622 1.00 0.00 81 PHE A N 12
ATOM 20456 C CA . PHE A 1 81 ? 2.931 9.832 -4.863 1.00 0.00 81 PHE A CA 12
ATOM 20457 C C . PHE A 1 81 ? 3.151 8.875 -6.053 1.00 0.00 81 PHE A C 12
ATOM 20458 O O . PHE A 1 81 ? 3.811 7.837 -5.913 1.00 0.00 81 PHE A O 12
ATOM 20475 N N . GLY A 1 82 ? 2.613 9.261 -7.222 1.00 0.00 82 GLY A N 12
ATOM 20476 C CA . GLY A 1 82 ? 2.567 8.389 -8.393 1.00 0.00 82 GLY A CA 12
ATOM 20477 C C . GLY A 1 82 ? 1.368 7.447 -8.353 1.00 0.00 82 GLY A C 12
ATOM 20478 O O . GLY A 1 82 ? 1.302 6.489 -9.117 1.00 0.00 82 GLY A O 12
ATOM 20482 N N . THR A 1 83 ? 0.414 7.730 -7.433 1.00 0.00 83 THR A N 12
ATOM 20483 C CA . THR A 1 83 ? -0.856 6.998 -7.306 1.00 0.00 83 THR A CA 12
ATOM 20484 C C . THR A 1 83 ? -2.037 8.001 -7.253 1.00 0.00 83 THR A C 12
ATOM 20485 O O . THR A 1 83 ? -2.079 8.875 -6.372 1.00 0.00 83 THR A O 12
ATOM 20496 N N . CYS A 1 84 ? -2.958 7.898 -8.242 1.00 0.00 84 CYS A N 12
ATOM 20497 C CA . CYS A 1 84 ? -4.237 8.637 -8.257 1.00 0.00 84 CYS A CA 12
ATOM 20498 C C . CYS A 1 84 ? -5.096 8.181 -7.085 1.00 0.00 84 CYS A C 12
ATOM 20499 O O . CYS A 1 84 ? -5.698 7.116 -7.145 1.00 0.00 84 CYS A O 12
ATOM 20506 N N . VAL A 1 85 ? -5.106 8.988 -6.018 1.00 0.00 85 VAL A N 12
ATOM 20507 C CA . VAL A 1 85 ? -5.870 8.712 -4.786 1.00 0.00 85 VAL A CA 12
ATOM 20508 C C . VAL A 1 85 ? -7.398 8.784 -5.029 1.00 0.00 85 VAL A C 12
ATOM 20509 O O . VAL A 1 85 ? -8.175 8.150 -4.312 1.00 0.00 85 VAL A O 12
ATOM 20522 N N . LYS A 1 86 ? -7.804 9.529 -6.082 1.00 0.00 86 LYS A N 12
ATOM 20523 C CA . LYS A 1 86 ? -9.217 9.622 -6.526 1.00 0.00 86 LYS A CA 12
ATOM 20524 C C . LYS A 1 86 ? -9.685 8.286 -7.165 1.00 0.00 86 LYS A C 12
ATOM 20525 O O . LYS A 1 86 ? -10.880 8.045 -7.321 1.00 0.00 86 LYS A O 12
ATOM 20544 N N . CYS A 1 87 ? -8.711 7.438 -7.548 1.00 0.00 87 CYS A N 12
ATOM 20545 C CA . CYS A 1 87 ? -8.953 6.099 -8.137 1.00 0.00 87 CYS A CA 12
ATOM 20546 C C . CYS A 1 87 ? -8.503 4.966 -7.190 1.00 0.00 87 CYS A C 12
ATOM 20547 O O . CYS A 1 87 ? -9.060 3.867 -7.222 1.00 0.00 87 CYS A O 12
ATOM 20554 N N . GLY A 1 88 ? -7.485 5.254 -6.364 1.00 0.00 88 GLY A N 12
ATOM 20555 C CA . GLY A 1 88 ? -6.704 4.210 -5.691 1.00 0.00 88 GLY A CA 12
ATOM 20556 C C . GLY A 1 88 ? -5.828 3.409 -6.671 1.00 0.00 88 GLY A C 12
ATOM 20557 O O . GLY A 1 88 ? -5.432 2.278 -6.381 1.00 0.00 88 GLY A O 12
ATOM 20561 N N . LYS A 1 89 ? -5.528 4.022 -7.841 1.00 0.00 89 LYS A N 12
ATOM 20562 C CA . LYS A 1 89 ? -4.791 3.383 -8.969 1.00 0.00 89 LYS A CA 12
ATOM 20563 C C . LYS A 1 89 ? -3.583 4.263 -9.349 1.00 0.00 89 LYS A C 12
ATOM 20564 O O . LYS A 1 89 ? -3.454 5.359 -8.838 1.00 0.00 89 LYS A O 12
ATOM 20583 N N . ARG A 1 90 ? -2.742 3.777 -10.272 1.00 0.00 90 ARG A N 12
ATOM 20584 C CA . ARG A 1 90 ? -1.456 4.416 -10.668 1.00 0.00 90 ARG A CA 12
ATOM 20585 C C . ARG A 1 90 ? -1.663 5.779 -11.400 1.00 0.00 90 ARG A C 12
ATOM 20586 O O . ARG A 1 90 ? -2.757 6.062 -11.908 1.00 0.00 90 ARG A O 12
ATOM 20607 N N . ILE A 1 91 ? -0.614 6.632 -11.392 1.00 0.00 91 ILE A N 12
ATOM 20608 C CA . ILE A 1 91 ? -0.496 7.804 -12.297 1.00 0.00 91 ILE A CA 12
ATOM 20609 C C . ILE A 1 91 ? 0.447 7.413 -13.454 1.00 0.00 91 ILE A C 12
ATOM 20610 O O . ILE A 1 91 ? 1.405 6.657 -13.241 1.00 0.00 91 ILE A O 12
ATOM 20626 N N . SER A 1 92 ? 0.185 7.948 -14.652 1.00 0.00 92 SER A N 12
ATOM 20627 C CA . SER A 1 92 ? 1.063 7.776 -15.814 1.00 0.00 92 SER A CA 12
ATOM 20628 C C . SER A 1 92 ? 2.333 8.617 -15.606 1.00 0.00 92 SER A C 12
ATOM 20629 O O . SER A 1 92 ? 2.252 9.731 -15.075 1.00 0.00 92 SER A O 12
ATOM 20637 N N . GLU A 1 93 ? 3.500 8.088 -16.002 1.00 0.00 93 GLU A N 12
ATOM 20638 C CA . GLU A 1 93 ? 4.767 8.846 -15.944 1.00 0.00 93 GLU A CA 12
ATOM 20639 C C . GLU A 1 93 ? 4.696 10.067 -16.891 1.00 0.00 93 GLU A C 12
ATOM 20640 O O . GLU A 1 93 ? 5.330 11.092 -16.635 1.00 0.00 93 GLU A O 12
ATOM 20652 N N . ASP A 1 94 ? 3.896 9.915 -17.975 1.00 0.00 94 ASP A N 12
ATOM 20653 C CA . ASP A 1 94 ? 3.572 10.993 -18.943 1.00 0.00 94 ASP A CA 12
ATOM 20654 C C . ASP A 1 94 ? 2.970 12.203 -18.206 1.00 0.00 94 ASP A C 12
ATOM 20655 O O . ASP A 1 94 ? 3.397 13.346 -18.382 1.00 0.00 94 ASP A O 12
ATOM 20664 N N . ARG A 1 95 ? 1.971 11.887 -17.367 1.00 0.00 95 ARG A N 12
ATOM 20665 C CA . ARG A 1 95 ? 1.253 12.850 -16.522 1.00 0.00 95 ARG A CA 12
ATOM 20666 C C . ARG A 1 95 ? 2.211 13.516 -15.516 1.00 0.00 95 ARG A C 12
ATOM 20667 O O . ARG A 1 95 ? 2.201 14.730 -15.377 1.00 0.00 95 ARG A O 12
ATOM 20688 N N . LEU A 1 96 ? 3.046 12.695 -14.853 1.00 0.00 96 LEU A N 12
ATOM 20689 C CA . LEU A 1 96 ? 3.968 13.152 -13.786 1.00 0.00 96 LEU A CA 12
ATOM 20690 C C . LEU A 1 96 ? 5.063 14.089 -14.329 1.00 0.00 96 LEU A C 12
ATOM 20691 O O . LEU A 1 96 ? 5.428 15.062 -13.673 1.00 0.00 96 LEU A O 12
ATOM 20707 N N . LYS A 1 97 ? 5.593 13.774 -15.522 1.00 0.00 97 LYS A N 12
ATOM 20708 C CA . LYS A 1 97 ? 6.705 14.539 -16.119 1.00 0.00 97 LYS A CA 12
ATOM 20709 C C . LYS A 1 97 ? 6.196 15.892 -16.668 1.00 0.00 97 LYS A C 12
ATOM 20710 O O . LYS A 1 97 ? 6.920 16.885 -16.644 1.00 0.00 97 LYS A O 12
ATOM 20729 N N . ALA A 1 98 ? 4.933 15.907 -17.141 1.00 0.00 98 ALA A N 12
ATOM 20730 C CA . ALA A 1 98 ? 4.286 17.107 -17.708 1.00 0.00 98 ALA A CA 12
ATOM 20731 C C . ALA A 1 98 ? 3.788 18.050 -16.595 1.00 0.00 98 ALA A C 12
ATOM 20732 O O . ALA A 1 98 ? 3.964 19.269 -16.663 1.00 0.00 98 ALA A O 12
ATOM 20739 N N . VAL A 1 99 ? 3.180 17.450 -15.570 1.00 0.00 99 VAL A N 12
ATOM 20740 C CA . VAL A 1 99 ? 2.587 18.149 -14.425 1.00 0.00 99 VAL A CA 12
ATOM 20741 C C . VAL A 1 99 ? 2.722 17.243 -13.172 1.00 0.00 99 VAL A C 12
ATOM 20742 O O . VAL A 1 99 ? 1.936 16.319 -12.984 1.00 0.00 99 VAL A O 12
ATOM 20755 N N . PRO A 1 100 ? 3.790 17.436 -12.335 1.00 0.00 100 PRO A N 12
ATOM 20756 C CA . PRO A 1 100 ? 3.992 16.629 -11.103 1.00 0.00 100 PRO A CA 12
ATOM 20757 C C . PRO A 1 100 ? 3.123 17.092 -9.911 1.00 0.00 100 PRO A C 12
ATOM 20758 O O . PRO A 1 100 ? 3.093 16.426 -8.874 1.00 0.00 100 PRO A O 12
ATOM 20769 N N . TYR A 1 101 ? 2.402 18.224 -10.066 1.00 0.00 101 TYR A N 12
ATOM 20770 C CA . TYR A 1 101 ? 1.487 18.748 -9.022 1.00 0.00 101 TYR A CA 12
ATOM 20771 C C . TYR A 1 101 ? 0.054 18.282 -9.290 1.00 0.00 101 TYR A C 12
ATOM 20772 O O . TYR A 1 101 ? -0.907 19.063 -9.233 1.00 0.00 101 TYR A O 12
ATOM 20790 N N . THR A 1 102 ? -0.085 16.981 -9.556 1.00 0.00 102 THR A N 12
ATOM 20791 C CA . THR A 1 102 ? -1.379 16.361 -9.809 1.00 0.00 102 THR A CA 12
ATOM 20792 C C . THR A 1 102 ? -1.594 15.151 -8.850 1.00 0.00 102 THR A C 12
ATOM 20793 O O . THR A 1 102 ? -0.885 14.139 -8.925 1.00 0.00 102 THR A O 12
ATOM 20804 N N . PRO A 1 103 ? -2.549 15.263 -7.875 1.00 0.00 103 PRO A N 12
ATOM 20805 C CA . PRO A 1 103 ? -3.001 14.103 -7.060 1.00 0.00 103 PRO A CA 12
ATOM 20806 C C . PRO A 1 103 ? -3.930 13.155 -7.869 1.00 0.00 103 PRO A C 12
ATOM 20807 O O . PRO A 1 103 ? -4.212 12.019 -7.452 1.00 0.00 103 PRO A O 12
ATOM 20818 N N . PHE A 1 104 ? -4.398 13.652 -9.027 1.00 0.00 104 PHE A N 12
ATOM 20819 C CA . PHE A 1 104 ? -5.353 12.958 -9.904 1.00 0.00 104 PHE A CA 12
ATOM 20820 C C . PHE A 1 104 ? -4.629 12.386 -11.137 1.00 0.00 104 PHE A C 12
ATOM 20821 O O . PHE A 1 104 ? -3.559 12.862 -11.508 1.00 0.00 104 PHE A O 12
ATOM 20838 N N . CYS A 1 105 ? -5.216 11.356 -11.764 1.00 0.00 105 CYS A N 12
ATOM 20839 C CA . CYS A 1 105 ? -4.710 10.818 -13.048 1.00 0.00 105 CYS A CA 12
ATOM 20840 C C . CYS A 1 105 ? -5.268 11.660 -14.206 1.00 0.00 105 CYS A C 12
ATOM 20841 O O . CYS A 1 105 ? -6.140 12.497 -13.974 1.00 0.00 105 CYS A O 12
ATOM 20848 N N . GLN A 1 106 ? -4.771 11.433 -15.436 1.00 0.00 106 GLN A N 12
ATOM 20849 C CA . GLN A 1 106 ? -5.151 12.225 -16.630 1.00 0.00 106 GLN A CA 12
ATOM 20850 C C . GLN A 1 106 ? -6.670 12.130 -16.899 1.00 0.00 106 GLN A C 12
ATOM 20851 O O . GLN A 1 106 ? -7.302 13.104 -17.321 1.00 0.00 106 GLN A O 12
ATOM 20865 N N . GLU A 1 107 ? -7.222 10.934 -16.618 1.00 0.00 107 GLU A N 12
ATOM 20866 C CA . GLU A 1 107 ? -8.668 10.658 -16.675 1.00 0.00 107 GLU A CA 12
ATOM 20867 C C . GLU A 1 107 ? -9.443 11.605 -15.733 1.00 0.00 107 GLU A C 12
ATOM 20868 O O . GLU A 1 107 ? -10.332 12.329 -16.177 1.00 0.00 107 GLU A O 12
ATOM 20880 N N . CYS A 1 108 ? -9.032 11.618 -14.440 1.00 0.00 108 CYS A N 12
ATOM 20881 C CA . CYS A 1 108 ? -9.680 12.441 -13.395 1.00 0.00 108 CYS A CA 12
ATOM 20882 C C . CYS A 1 108 ? -9.510 13.942 -13.675 1.00 0.00 108 CYS A C 12
ATOM 20883 O O . CYS A 1 108 ? -10.422 14.715 -13.423 1.00 0.00 108 CYS A O 12
ATOM 20890 N N . ALA A 1 109 ? -8.337 14.317 -14.227 1.00 0.00 109 ALA A N 12
ATOM 20891 C CA . ALA A 1 109 ? -7.991 15.713 -14.554 1.00 0.00 109 ALA A CA 12
ATOM 20892 C C . ALA A 1 109 ? -8.939 16.257 -15.630 1.00 0.00 109 ALA A C 12
ATOM 20893 O O . ALA A 1 109 ? -9.477 17.353 -15.499 1.00 0.00 109 ALA A O 12
ATOM 20900 N N . ALA A 1 110 ? -9.162 15.431 -16.665 1.00 0.00 110 ALA A N 12
ATOM 20901 C CA . ALA A 1 110 ? -10.080 15.741 -17.775 1.00 0.00 110 ALA A CA 12
ATOM 20902 C C . ALA A 1 110 ? -11.557 15.650 -17.326 1.00 0.00 110 ALA A C 12
ATOM 20903 O O . ALA A 1 110 ? -12.453 16.212 -17.970 1.00 0.00 110 ALA A O 12
ATOM 20910 N N . ALA A 1 111 ? -11.791 14.923 -16.213 1.00 0.00 111 ALA A N 12
ATOM 20911 C CA . ALA A 1 111 ? -13.130 14.712 -15.632 1.00 0.00 111 ALA A CA 12
ATOM 20912 C C . ALA A 1 111 ? -13.416 15.675 -14.457 1.00 0.00 111 ALA A C 12
ATOM 20913 O O . ALA A 1 111 ? -14.426 15.511 -13.761 1.00 0.00 111 ALA A O 12
ATOM 20920 N N . LEU A 1 112 ? -12.534 16.675 -14.228 1.00 0.00 112 LEU A N 12
ATOM 20921 C CA . LEU A 1 112 ? -12.782 17.735 -13.222 1.00 0.00 112 LEU A CA 12
ATOM 20922 C C . LEU A 1 112 ? -13.803 18.755 -13.792 1.00 0.00 112 LEU A C 12
ATOM 20923 O O . LEU A 1 112 ? -15.003 18.667 -13.464 1.00 0.00 112 LEU A O 12
ATOM 20941 N N . LEU A 1 1 ? 9.604 -0.277 -20.640 1.00 0.00 1 LEU A N 13
ATOM 20942 C CA . LEU A 1 1 ? 8.923 0.892 -21.245 1.00 0.00 1 LEU A CA 13
ATOM 20943 C C . LEU A 1 1 ? 7.833 1.426 -20.293 1.00 0.00 1 LEU A C 13
ATOM 20944 O O . LEU A 1 1 ? 7.417 0.719 -19.362 1.00 0.00 1 LEU A O 13
ATOM 20962 N N . ALA A 1 2 ? 7.414 2.691 -20.536 1.00 0.00 2 ALA A N 13
ATOM 20963 C CA . ALA A 1 2 ? 6.366 3.409 -19.763 1.00 0.00 2 ALA A CA 13
ATOM 20964 C C . ALA A 1 2 ? 6.805 3.746 -18.318 1.00 0.00 2 ALA A C 13
ATOM 20965 O O . ALA A 1 2 ? 5.959 4.080 -17.481 1.00 0.00 2 ALA A O 13
ATOM 20972 N N . GLY A 1 3 ? 8.126 3.702 -18.049 1.00 0.00 3 GLY A N 13
ATOM 20973 C CA . GLY A 1 3 ? 8.679 4.034 -16.733 1.00 0.00 3 GLY A CA 13
ATOM 20974 C C . GLY A 1 3 ? 8.431 2.954 -15.682 1.00 0.00 3 GLY A C 13
ATOM 20975 O O . GLY A 1 3 ? 9.294 2.091 -15.470 1.00 0.00 3 GLY A O 13
ATOM 20979 N N . GLY A 1 4 ? 7.243 2.997 -15.044 1.00 0.00 4 GLY A N 13
ATOM 20980 C CA . GLY A 1 4 ? 6.875 2.047 -13.990 1.00 0.00 4 GLY A CA 13
ATOM 20981 C C . GLY A 1 4 ? 7.594 2.336 -12.675 1.00 0.00 4 GLY A C 13
ATOM 20982 O O . GLY A 1 4 ? 7.332 3.366 -12.036 1.00 0.00 4 GLY A O 13
ATOM 20986 N N . LYS A 1 5 ? 8.504 1.425 -12.263 1.00 0.00 5 LYS A N 13
ATOM 20987 C CA . LYS A 1 5 ? 9.404 1.652 -11.114 1.00 0.00 5 LYS A CA 13
ATOM 20988 C C . LYS A 1 5 ? 10.571 2.560 -11.536 1.00 0.00 5 LYS A C 13
ATOM 20989 O O . LYS A 1 5 ? 10.732 2.856 -12.727 1.00 0.00 5 LYS A O 13
ATOM 21008 N N . SER A 1 6 ? 11.386 2.977 -10.537 1.00 0.00 6 SER A N 13
ATOM 21009 C CA . SER A 1 6 ? 12.508 3.929 -10.718 1.00 0.00 6 SER A CA 13
ATOM 21010 C C . SER A 1 6 ? 11.959 5.319 -11.143 1.00 0.00 6 SER A C 13
ATOM 21011 O O . SER A 1 6 ? 12.625 6.090 -11.850 1.00 0.00 6 SER A O 13
ATOM 21019 N N . MET A 1 7 ? 10.722 5.613 -10.680 1.00 0.00 7 MET A N 13
ATOM 21020 C CA . MET A 1 7 ? 10.074 6.925 -10.835 1.00 0.00 7 MET A CA 13
ATOM 21021 C C . MET A 1 7 ? 10.885 7.972 -10.052 1.00 0.00 7 MET A C 13
ATOM 21022 O O . MET A 1 7 ? 11.058 7.830 -8.839 1.00 0.00 7 MET A O 13
ATOM 21036 N N . ASN A 1 8 ? 11.410 8.985 -10.756 1.00 0.00 8 ASN A N 13
ATOM 21037 C CA . ASN A 1 8 ? 12.321 9.989 -10.172 1.00 0.00 8 ASN A CA 13
ATOM 21038 C C . ASN A 1 8 ? 11.554 11.011 -9.311 1.00 0.00 8 ASN A C 13
ATOM 21039 O O . ASN A 1 8 ? 11.382 12.172 -9.699 1.00 0.00 8 ASN A O 13
ATOM 21050 N N . VAL A 1 9 ? 11.091 10.550 -8.128 1.00 0.00 9 VAL A N 13
ATOM 21051 C CA . VAL A 1 9 ? 10.311 11.364 -7.187 1.00 0.00 9 VAL A CA 13
ATOM 21052 C C . VAL A 1 9 ? 11.148 12.548 -6.685 1.00 0.00 9 VAL A C 13
ATOM 21053 O O . VAL A 1 9 ? 10.620 13.627 -6.491 1.00 0.00 9 VAL A O 13
ATOM 21066 N N . GLU A 1 10 ? 12.463 12.306 -6.501 1.00 0.00 10 GLU A N 13
ATOM 21067 C CA . GLU A 1 10 ? 13.429 13.316 -6.021 1.00 0.00 10 GLU A CA 13
ATOM 21068 C C . GLU A 1 10 ? 13.521 14.528 -6.977 1.00 0.00 10 GLU A C 13
ATOM 21069 O O . GLU A 1 10 ? 13.633 15.676 -6.520 1.00 0.00 10 GLU A O 13
ATOM 21081 N N . SER A 1 11 ? 13.468 14.249 -8.294 1.00 0.00 11 SER A N 13
ATOM 21082 C CA . SER A 1 11 ? 13.452 15.281 -9.343 1.00 0.00 11 SER A CA 13
ATOM 21083 C C . SER A 1 11 ? 12.161 16.115 -9.242 1.00 0.00 11 SER A C 13
ATOM 21084 O O . SER A 1 11 ? 12.192 17.353 -9.305 1.00 0.00 11 SER A O 13
ATOM 21092 N N . TYR A 1 12 ? 11.035 15.403 -9.050 1.00 0.00 12 TYR A N 13
ATOM 21093 C CA . TYR A 1 12 ? 9.707 16.015 -8.911 1.00 0.00 12 TYR A CA 13
ATOM 21094 C C . TYR A 1 12 ? 9.586 16.783 -7.583 1.00 0.00 12 TYR A C 13
ATOM 21095 O O . TYR A 1 12 ? 8.939 17.812 -7.533 1.00 0.00 12 TYR A O 13
ATOM 21113 N N . GLU A 1 13 ? 10.270 16.294 -6.541 1.00 0.00 13 GLU A N 13
ATOM 21114 C CA . GLU A 1 13 ? 10.214 16.840 -5.185 1.00 0.00 13 GLU A CA 13
ATOM 21115 C C . GLU A 1 13 ? 10.789 18.264 -5.178 1.00 0.00 13 GLU A C 13
ATOM 21116 O O . GLU A 1 13 ? 10.110 19.218 -4.789 1.00 0.00 13 GLU A O 13
ATOM 21128 N N . LYS A 1 14 ? 12.037 18.383 -5.679 1.00 0.00 14 LYS A N 13
ATOM 21129 C CA . LYS A 1 14 ? 12.790 19.648 -5.696 1.00 0.00 14 LYS A CA 13
ATOM 21130 C C . LYS A 1 14 ? 12.134 20.691 -6.625 1.00 0.00 14 LYS A C 13
ATOM 21131 O O . LYS A 1 14 ? 12.095 21.879 -6.289 1.00 0.00 14 LYS A O 13
ATOM 21150 N N . ILE A 1 15 ? 11.605 20.238 -7.795 1.00 0.00 15 ILE A N 13
ATOM 21151 C CA . ILE A 1 15 ? 10.970 21.149 -8.766 1.00 0.00 15 ILE A CA 13
ATOM 21152 C C . ILE A 1 15 ? 9.638 21.687 -8.203 1.00 0.00 15 ILE A C 13
ATOM 21153 O O . ILE A 1 15 ? 9.271 22.823 -8.470 1.00 0.00 15 ILE A O 13
ATOM 21169 N N . LEU A 1 16 ? 8.950 20.868 -7.374 1.00 0.00 16 LEU A N 13
ATOM 21170 C CA . LEU A 1 16 ? 7.703 21.267 -6.693 1.00 0.00 16 LEU A CA 13
ATOM 21171 C C . LEU A 1 16 ? 7.979 22.291 -5.593 1.00 0.00 16 LEU A C 13
ATOM 21172 O O . LEU A 1 16 ? 7.194 23.221 -5.404 1.00 0.00 16 LEU A O 13
ATOM 21188 N N . ARG A 1 17 ? 9.100 22.103 -4.874 1.00 0.00 17 ARG A N 13
ATOM 21189 C CA . ARG A 1 17 ? 9.551 23.044 -3.840 1.00 0.00 17 ARG A CA 13
ATOM 21190 C C . ARG A 1 17 ? 9.788 24.438 -4.460 1.00 0.00 17 ARG A C 13
ATOM 21191 O O . ARG A 1 17 ? 9.316 25.432 -3.935 1.00 0.00 17 ARG A O 13
ATOM 21212 N N . ASP A 1 18 ? 10.487 24.481 -5.603 1.00 0.00 18 ASP A N 13
ATOM 21213 C CA . ASP A 1 18 ? 10.793 25.745 -6.321 1.00 0.00 18 ASP A CA 13
ATOM 21214 C C . ASP A 1 18 ? 9.563 26.341 -7.032 1.00 0.00 18 ASP A C 13
ATOM 21215 O O . ASP A 1 18 ? 9.432 27.571 -7.115 1.00 0.00 18 ASP A O 13
ATOM 21224 N N . ARG A 1 19 ? 8.657 25.473 -7.518 1.00 0.00 19 ARG A N 13
ATOM 21225 C CA . ARG A 1 19 ? 7.421 25.907 -8.213 1.00 0.00 19 ARG A CA 13
ATOM 21226 C C . ARG A 1 19 ? 6.457 26.578 -7.231 1.00 0.00 19 ARG A C 13
ATOM 21227 O O . ARG A 1 19 ? 5.836 27.592 -7.556 1.00 0.00 19 ARG A O 13
ATOM 21248 N N . GLN A 1 20 ? 6.353 26.021 -6.016 1.00 0.00 20 GLN A N 13
ATOM 21249 C CA . GLN A 1 20 ? 5.518 26.607 -4.972 1.00 0.00 20 GLN A CA 13
ATOM 21250 C C . GLN A 1 20 ? 6.179 27.887 -4.437 1.00 0.00 20 GLN A C 13
ATOM 21251 O O . GLN A 1 20 ? 5.475 28.784 -4.064 1.00 0.00 20 GLN A O 13
ATOM 21265 N N . ARG A 1 21 ? 7.543 27.964 -4.429 1.00 0.00 21 ARG A N 13
ATOM 21266 C CA . ARG A 1 21 ? 8.291 29.169 -3.962 1.00 0.00 21 ARG A CA 13
ATOM 21267 C C . ARG A 1 21 ? 7.903 30.418 -4.776 1.00 0.00 21 ARG A C 13
ATOM 21268 O O . ARG A 1 21 ? 7.608 31.472 -4.205 1.00 0.00 21 ARG A O 13
ATOM 21289 N N . GLU A 1 22 ? 7.915 30.273 -6.114 1.00 0.00 22 GLU A N 13
ATOM 21290 C CA . GLU A 1 22 ? 7.611 31.379 -7.045 1.00 0.00 22 GLU A CA 13
ATOM 21291 C C . GLU A 1 22 ? 6.115 31.753 -7.003 1.00 0.00 22 GLU A C 13
ATOM 21292 O O . GLU A 1 22 ? 5.749 32.932 -7.123 1.00 0.00 22 GLU A O 13
ATOM 21304 N N . LEU A 1 23 ? 5.256 30.751 -6.767 1.00 0.00 23 LEU A N 13
ATOM 21305 C CA . LEU A 1 23 ? 3.802 30.964 -6.619 1.00 0.00 23 LEU A CA 13
ATOM 21306 C C . LEU A 1 23 ? 3.440 31.549 -5.227 1.00 0.00 23 LEU A C 13
ATOM 21307 O O . LEU A 1 23 ? 2.525 32.371 -5.124 1.00 0.00 23 LEU A O 13
ATOM 21323 N N . TYR A 1 24 ? 4.199 31.150 -4.179 1.00 0.00 24 TYR A N 13
ATOM 21324 C CA . TYR A 1 24 ? 3.997 31.618 -2.780 1.00 0.00 24 TYR A CA 13
ATOM 21325 C C . TYR A 1 24 ? 4.333 33.113 -2.705 1.00 0.00 24 TYR A C 13
ATOM 21326 O O . TYR A 1 24 ? 3.525 33.909 -2.245 1.00 0.00 24 TYR A O 13
ATOM 21344 N N . ARG A 1 25 ? 5.528 33.471 -3.220 1.00 0.00 25 ARG A N 13
ATOM 21345 C CA . ARG A 1 25 ? 6.030 34.863 -3.230 1.00 0.00 25 ARG A CA 13
ATOM 21346 C C . ARG A 1 25 ? 5.102 35.763 -4.084 1.00 0.00 25 ARG A C 13
ATOM 21347 O O . ARG A 1 25 ? 4.937 36.950 -3.787 1.00 0.00 25 ARG A O 13
ATOM 21368 N N . ARG A 1 26 ? 4.498 35.157 -5.145 1.00 0.00 26 ARG A N 13
ATOM 21369 C CA . ARG A 1 26 ? 3.529 35.828 -6.023 1.00 0.00 26 ARG A CA 13
ATOM 21370 C C . ARG A 1 26 ? 2.284 36.302 -5.245 1.00 0.00 26 ARG A C 13
ATOM 21371 O O . ARG A 1 26 ? 1.849 37.441 -5.403 1.00 0.00 26 ARG A O 13
ATOM 21392 N N . LEU A 1 27 ? 1.716 35.422 -4.393 1.00 0.00 27 LEU A N 13
ATOM 21393 C CA . LEU A 1 27 ? 0.479 35.744 -3.620 1.00 0.00 27 LEU A CA 13
ATOM 21394 C C . LEU A 1 27 ? 0.774 36.230 -2.182 1.00 0.00 27 LEU A C 13
ATOM 21395 O O . LEU A 1 27 ? -0.155 36.534 -1.426 1.00 0.00 27 LEU A O 13
ATOM 21411 N N . HIS A 1 28 ? 2.065 36.293 -1.815 1.00 0.00 28 HIS A N 13
ATOM 21412 C CA . HIS A 1 28 ? 2.535 36.886 -0.536 1.00 0.00 28 HIS A CA 13
ATOM 21413 C C . HIS A 1 28 ? 3.416 38.119 -0.819 1.00 0.00 28 HIS A C 13
ATOM 21414 O O . HIS A 1 28 ? 4.233 38.510 0.002 1.00 0.00 28 HIS A O 13
ATOM 21429 N N . LYS A 1 29 ? 3.184 38.751 -1.978 1.00 0.00 29 LYS A N 13
ATOM 21430 C CA . LYS A 1 29 ? 3.899 39.972 -2.434 1.00 0.00 29 LYS A CA 13
ATOM 21431 C C . LYS A 1 29 ? 3.794 41.150 -1.435 1.00 0.00 29 LYS A C 13
ATOM 21432 O O . LYS A 1 29 ? 4.707 41.979 -1.340 1.00 0.00 29 LYS A O 13
ATOM 21451 N N . ILE A 1 30 ? 2.667 41.196 -0.712 1.00 0.00 30 ILE A N 13
ATOM 21452 C CA . ILE A 1 30 ? 2.372 42.225 0.304 1.00 0.00 30 ILE A CA 13
ATOM 21453 C C . ILE A 1 30 ? 3.334 42.157 1.514 1.00 0.00 30 ILE A C 13
ATOM 21454 O O . ILE A 1 30 ? 3.740 43.185 2.044 1.00 0.00 30 ILE A O 13
ATOM 21470 N N . GLU A 1 31 ? 3.693 40.933 1.920 1.00 0.00 31 GLU A N 13
ATOM 21471 C CA . GLU A 1 31 ? 4.518 40.673 3.128 1.00 0.00 31 GLU A CA 13
ATOM 21472 C C . GLU A 1 31 ? 5.975 40.347 2.751 1.00 0.00 31 GLU A C 13
ATOM 21473 O O . GLU A 1 31 ? 6.871 40.388 3.597 1.00 0.00 31 GLU A O 13
ATOM 21485 N N . ALA A 1 32 ? 6.192 40.028 1.464 1.00 0.00 32 ALA A N 13
ATOM 21486 C CA . ALA A 1 32 ? 7.504 39.664 0.915 1.00 0.00 32 ALA A CA 13
ATOM 21487 C C . ALA A 1 32 ? 7.865 40.626 -0.220 1.00 0.00 32 ALA A C 13
ATOM 21488 O O . ALA A 1 32 ? 7.406 40.458 -1.351 1.00 0.00 32 ALA A O 13
ATOM 21495 N N . ASP A 1 33 ? 8.654 41.658 0.105 1.00 0.00 33 ASP A N 13
ATOM 21496 C CA . ASP A 1 33 ? 9.129 42.647 -0.878 1.00 0.00 33 ASP A CA 13
ATOM 21497 C C . ASP A 1 33 ? 10.467 42.166 -1.469 1.00 0.00 33 ASP A C 13
ATOM 21498 O O . ASP A 1 33 ? 11.547 42.466 -0.939 1.00 0.00 33 ASP A O 13
ATOM 21507 N N . PHE A 1 34 ? 10.382 41.338 -2.522 1.00 0.00 34 PHE A N 13
ATOM 21508 C CA . PHE A 1 34 ? 11.556 40.802 -3.238 1.00 0.00 34 PHE A CA 13
ATOM 21509 C C . PHE A 1 34 ? 11.285 40.868 -4.751 1.00 0.00 34 PHE A C 13
ATOM 21510 O O . PHE A 1 34 ? 10.573 40.023 -5.293 1.00 0.00 34 PHE A O 13
ATOM 21527 N N . GLU A 1 35 ? 11.820 41.912 -5.410 1.00 0.00 35 GLU A N 13
ATOM 21528 C CA . GLU A 1 35 ? 11.675 42.112 -6.870 1.00 0.00 35 GLU A CA 13
ATOM 21529 C C . GLU A 1 35 ? 12.421 41.000 -7.632 1.00 0.00 35 GLU A C 13
ATOM 21530 O O . GLU A 1 35 ? 11.919 40.424 -8.600 1.00 0.00 35 GLU A O 13
ATOM 21542 N N . GLU A 1 36 ? 13.649 40.731 -7.176 1.00 0.00 36 GLU A N 13
ATOM 21543 C CA . GLU A 1 36 ? 14.501 39.635 -7.661 1.00 0.00 36 GLU A CA 13
ATOM 21544 C C . GLU A 1 36 ? 14.958 38.839 -6.424 1.00 0.00 36 GLU A C 13
ATOM 21545 O O . GLU A 1 36 ? 15.936 39.235 -5.779 1.00 0.00 36 GLU A O 13
ATOM 21557 N N . PRO A 1 37 ? 14.207 37.764 -6.011 1.00 0.00 37 PRO A N 13
ATOM 21558 C CA . PRO A 1 37 ? 14.573 36.911 -4.843 1.00 0.00 37 PRO A CA 13
ATOM 21559 C C . PRO A 1 37 ? 15.883 36.127 -5.093 1.00 0.00 37 PRO A C 13
ATOM 21560 O O . PRO A 1 37 ? 15.869 34.955 -5.499 1.00 0.00 37 PRO A O 13
ATOM 21571 N N . ARG A 1 38 ? 17.012 36.821 -4.900 1.00 0.00 38 ARG A N 13
ATOM 21572 C CA . ARG A 1 38 ? 18.357 36.271 -5.109 1.00 0.00 38 ARG A CA 13
ATOM 21573 C C . ARG A 1 38 ? 19.019 36.037 -3.750 1.00 0.00 38 ARG A C 13
ATOM 21574 O O . ARG A 1 38 ? 19.202 36.984 -2.972 1.00 0.00 38 ARG A O 13
ATOM 21595 N N . ASN A 1 39 ? 19.349 34.768 -3.476 1.00 0.00 39 ASN A N 13
ATOM 21596 C CA . ASN A 1 39 ? 20.010 34.332 -2.235 1.00 0.00 39 ASN A CA 13
ATOM 21597 C C . ASN A 1 39 ? 20.656 32.946 -2.458 1.00 0.00 39 ASN A C 13
ATOM 21598 O O . ASN A 1 39 ? 20.221 32.212 -3.355 1.00 0.00 39 ASN A O 13
ATOM 21609 N N . PRO A 1 40 ? 21.729 32.578 -1.679 1.00 0.00 40 PRO A N 13
ATOM 21610 C CA . PRO A 1 40 ? 22.318 31.210 -1.718 1.00 0.00 40 PRO A CA 13
ATOM 21611 C C . PRO A 1 40 ? 21.277 30.132 -1.356 1.00 0.00 40 PRO A C 13
ATOM 21612 O O . PRO A 1 40 ? 21.163 29.127 -2.051 1.00 0.00 40 PRO A O 13
ATOM 21623 N N . ASP A 1 41 ? 20.536 30.391 -0.263 1.00 0.00 41 ASP A N 13
ATOM 21624 C CA . ASP A 1 41 ? 19.413 29.559 0.219 1.00 0.00 41 ASP A CA 13
ATOM 21625 C C . ASP A 1 41 ? 19.886 28.149 0.625 1.00 0.00 41 ASP A C 13
ATOM 21626 O O . ASP A 1 41 ? 19.912 27.215 -0.196 1.00 0.00 41 ASP A O 13
ATOM 21635 N N . ASP A 1 42 ? 20.303 28.021 1.888 1.00 0.00 42 ASP A N 13
ATOM 21636 C CA . ASP A 1 42 ? 20.723 26.742 2.488 1.00 0.00 42 ASP A CA 13
ATOM 21637 C C . ASP A 1 42 ? 20.186 26.670 3.924 1.00 0.00 42 ASP A C 13
ATOM 21638 O O . ASP A 1 42 ? 20.860 27.101 4.873 1.00 0.00 42 ASP A O 13
ATOM 21647 N N . GLU A 1 43 ? 18.932 26.200 4.043 1.00 0.00 43 GLU A N 13
ATOM 21648 C CA . GLU A 1 43 ? 18.264 25.920 5.324 1.00 0.00 43 GLU A CA 13
ATOM 21649 C C . GLU A 1 43 ? 16.913 25.225 5.020 1.00 0.00 43 GLU A C 13
ATOM 21650 O O . GLU A 1 43 ? 16.921 24.055 4.620 1.00 0.00 43 GLU A O 13
ATOM 21662 N N . ASP A 1 44 ? 15.790 25.979 5.105 1.00 0.00 44 ASP A N 13
ATOM 21663 C CA . ASP A 1 44 ? 14.406 25.510 4.887 1.00 0.00 44 ASP A CA 13
ATOM 21664 C C . ASP A 1 44 ? 13.453 26.599 5.398 1.00 0.00 44 ASP A C 13
ATOM 21665 O O . ASP A 1 44 ? 13.787 27.311 6.360 1.00 0.00 44 ASP A O 13
ATOM 21674 N N . ARG A 1 45 ? 12.260 26.722 4.782 1.00 0.00 45 ARG A N 13
ATOM 21675 C CA . ARG A 1 45 ? 11.236 27.669 5.234 1.00 0.00 45 ARG A CA 13
ATOM 21676 C C . ARG A 1 45 ? 9.864 26.973 5.319 1.00 0.00 45 ARG A C 13
ATOM 21677 O O . ARG A 1 45 ? 8.942 27.238 4.527 1.00 0.00 45 ARG A O 13
ATOM 21698 N N . ALA A 1 46 ? 9.765 26.016 6.256 1.00 0.00 46 ALA A N 13
ATOM 21699 C CA . ALA A 1 46 ? 8.476 25.492 6.720 1.00 0.00 46 ALA A CA 13
ATOM 21700 C C . ALA A 1 46 ? 7.897 26.515 7.708 1.00 0.00 46 ALA A C 13
ATOM 21701 O O . ALA A 1 46 ? 8.372 26.622 8.843 1.00 0.00 46 ALA A O 13
ATOM 21708 N N . SER A 1 47 ? 6.921 27.310 7.236 1.00 0.00 47 SER A N 13
ATOM 21709 C CA . SER A 1 47 ? 6.334 28.414 8.012 1.00 0.00 47 SER A CA 13
ATOM 21710 C C . SER A 1 47 ? 5.550 27.876 9.230 1.00 0.00 47 SER A C 13
ATOM 21711 O O . SER A 1 47 ? 4.897 26.830 9.145 1.00 0.00 47 SER A O 13
ATOM 21719 N N . GLU A 1 48 ? 5.641 28.604 10.356 1.00 0.00 48 GLU A N 13
ATOM 21720 C CA . GLU A 1 48 ? 5.072 28.193 11.650 1.00 0.00 48 GLU A CA 13
ATOM 21721 C C . GLU A 1 48 ? 3.545 28.358 11.614 1.00 0.00 48 GLU A C 13
ATOM 21722 O O . GLU A 1 48 ? 3.027 29.443 11.918 1.00 0.00 48 GLU A O 13
ATOM 21734 N N . ARG A 1 49 ? 2.858 27.278 11.187 1.00 0.00 49 ARG A N 13
ATOM 21735 C CA . ARG A 1 49 ? 1.393 27.230 10.980 1.00 0.00 49 ARG A CA 13
ATOM 21736 C C . ARG A 1 49 ? 0.971 28.156 9.815 1.00 0.00 49 ARG A C 13
ATOM 21737 O O . ARG A 1 49 ? 1.180 29.372 9.864 1.00 0.00 49 ARG A O 13
ATOM 21758 N N . SER A 1 50 ? 0.389 27.558 8.774 1.00 0.00 50 SER A N 13
ATOM 21759 C CA . SER A 1 50 ? -0.129 28.279 7.606 1.00 0.00 50 SER A CA 13
ATOM 21760 C C . SER A 1 50 ? -1.349 29.128 8.013 1.00 0.00 50 SER A C 13
ATOM 21761 O O . SER A 1 50 ? -2.244 28.625 8.709 1.00 0.00 50 SER A O 13
ATOM 21769 N N . ASN A 1 51 ? -1.359 30.418 7.608 1.00 0.00 51 ASN A N 13
ATOM 21770 C CA . ASN A 1 51 ? -2.554 31.273 7.709 1.00 0.00 51 ASN A CA 13
ATOM 21771 C C . ASN A 1 51 ? -3.662 30.650 6.852 1.00 0.00 51 ASN A C 13
ATOM 21772 O O . ASN A 1 51 ? -3.423 30.301 5.689 1.00 0.00 51 ASN A O 13
ATOM 21783 N N . ASP A 1 52 ? -4.854 30.502 7.450 1.00 0.00 52 ASP A N 13
ATOM 21784 C CA . ASP A 1 52 ? -5.990 29.740 6.873 1.00 0.00 52 ASP A CA 13
ATOM 21785 C C . ASP A 1 52 ? -6.780 30.559 5.822 1.00 0.00 52 ASP A C 13
ATOM 21786 O O . ASP A 1 52 ? -8.012 30.617 5.862 1.00 0.00 52 ASP A O 13
ATOM 21795 N N . GLU A 1 53 ? -6.037 31.141 4.846 1.00 0.00 53 GLU A N 13
ATOM 21796 C CA . GLU A 1 53 ? -6.582 31.883 3.691 1.00 0.00 53 GLU A CA 13
ATOM 21797 C C . GLU A 1 53 ? -7.438 33.078 4.156 1.00 0.00 53 GLU A C 13
ATOM 21798 O O . GLU A 1 53 ? -8.464 33.407 3.557 1.00 0.00 53 GLU A O 13
ATOM 21810 N N . VAL A 1 54 ? -6.960 33.729 5.233 1.00 0.00 54 VAL A N 13
ATOM 21811 C CA . VAL A 1 54 ? -7.615 34.901 5.846 1.00 0.00 54 VAL A CA 13
ATOM 21812 C C . VAL A 1 54 ? -7.579 36.100 4.884 1.00 0.00 54 VAL A C 13
ATOM 21813 O O . VAL A 1 54 ? -8.586 36.784 4.686 1.00 0.00 54 VAL A O 13
ATOM 21826 N N . LEU A 1 55 ? -6.397 36.324 4.285 1.00 0.00 55 LEU A N 13
ATOM 21827 C CA . LEU A 1 55 ? -6.159 37.424 3.342 1.00 0.00 55 LEU A CA 13
ATOM 21828 C C . LEU A 1 55 ? -6.545 36.996 1.907 1.00 0.00 55 LEU A C 13
ATOM 21829 O O . LEU A 1 55 ? -6.244 35.874 1.479 1.00 0.00 55 LEU A O 13
ATOM 21845 N N . ASP A 1 56 ? -7.205 37.913 1.174 1.00 0.00 56 ASP A N 13
ATOM 21846 C CA . ASP A 1 56 ? -7.756 37.648 -0.177 1.00 0.00 56 ASP A CA 13
ATOM 21847 C C . ASP A 1 56 ? -6.700 37.897 -1.295 1.00 0.00 56 ASP A C 13
ATOM 21848 O O . ASP A 1 56 ? -6.982 37.695 -2.482 1.00 0.00 56 ASP A O 13
ATOM 21857 N N . GLU A 1 57 ? -5.468 38.303 -0.899 1.00 0.00 57 GLU A N 13
ATOM 21858 C CA . GLU A 1 57 ? -4.328 38.497 -1.842 1.00 0.00 57 GLU A CA 13
ATOM 21859 C C . GLU A 1 57 ? -3.878 37.178 -2.496 1.00 0.00 57 GLU A C 13
ATOM 21860 O O . GLU A 1 57 ? -3.187 37.185 -3.527 1.00 0.00 57 GLU A O 13
ATOM 21872 N N . LEU A 1 58 ? -4.263 36.061 -1.869 1.00 0.00 58 LEU A N 13
ATOM 21873 C CA . LEU A 1 58 ? -4.058 34.726 -2.410 1.00 0.00 58 LEU A CA 13
ATOM 21874 C C . LEU A 1 58 ? -5.124 34.446 -3.492 1.00 0.00 58 LEU A C 13
ATOM 21875 O O . LEU A 1 58 ? -6.305 34.311 -3.173 1.00 0.00 58 LEU A O 13
ATOM 21891 N N . GLY A 1 59 ? -4.695 34.418 -4.763 1.00 0.00 59 GLY A N 13
ATOM 21892 C CA . GLY A 1 59 ? -5.591 34.145 -5.897 1.00 0.00 59 GLY A CA 13
ATOM 21893 C C . GLY A 1 59 ? -5.907 32.659 -5.997 1.00 0.00 59 GLY A C 13
ATOM 21894 O O . GLY A 1 59 ? -5.013 31.852 -5.755 1.00 0.00 59 GLY A O 13
ATOM 21898 N N . GLN A 1 60 ? -7.160 32.309 -6.386 1.00 0.00 60 GLN A N 13
ATOM 21899 C CA . GLN A 1 60 ? -7.688 30.914 -6.368 1.00 0.00 60 GLN A CA 13
ATOM 21900 C C . GLN A 1 60 ? -6.759 29.921 -7.094 1.00 0.00 60 GLN A C 13
ATOM 21901 O O . GLN A 1 60 ? -6.377 28.906 -6.521 1.00 0.00 60 GLN A O 13
ATOM 21915 N N . VAL A 1 61 ? -6.402 30.253 -8.350 1.00 0.00 61 VAL A N 13
ATOM 21916 C CA . VAL A 1 61 ? -5.468 29.448 -9.170 1.00 0.00 61 VAL A CA 13
ATOM 21917 C C . VAL A 1 61 ? -4.134 29.191 -8.433 1.00 0.00 61 VAL A C 13
ATOM 21918 O O . VAL A 1 61 ? -3.594 28.087 -8.498 1.00 0.00 61 VAL A O 13
ATOM 21931 N N . GLY A 1 62 ? -3.647 30.217 -7.712 1.00 0.00 62 GLY A N 13
ATOM 21932 C CA . GLY A 1 62 ? -2.432 30.115 -6.915 1.00 0.00 62 GLY A CA 13
ATOM 21933 C C . GLY A 1 62 ? -2.609 29.193 -5.711 1.00 0.00 62 GLY A C 13
ATOM 21934 O O . GLY A 1 62 ? -1.756 28.362 -5.450 1.00 0.00 62 GLY A O 13
ATOM 21938 N N . GLN A 1 63 ? -3.755 29.320 -5.013 1.00 0.00 63 GLN A N 13
ATOM 21939 C CA . GLN A 1 63 ? -4.042 28.576 -3.762 1.00 0.00 63 GLN A CA 13
ATOM 21940 C C . GLN A 1 63 ? -4.192 27.078 -4.037 1.00 0.00 63 GLN A C 13
ATOM 21941 O O . GLN A 1 63 ? -3.705 26.262 -3.273 1.00 0.00 63 GLN A O 13
ATOM 21955 N N . ASP A 1 64 ? -4.884 26.755 -5.144 1.00 0.00 64 ASP A N 13
ATOM 21956 C CA . ASP A 1 64 ? -5.128 25.365 -5.581 1.00 0.00 64 ASP A CA 13
ATOM 21957 C C . ASP A 1 64 ? -3.867 24.744 -6.182 1.00 0.00 64 ASP A C 13
ATOM 21958 O O . ASP A 1 64 ? -3.703 23.523 -6.130 1.00 0.00 64 ASP A O 13
ATOM 21967 N N . GLU A 1 65 ? -2.991 25.588 -6.761 1.00 0.00 65 GLU A N 13
ATOM 21968 C CA . GLU A 1 65 ? -1.717 25.130 -7.331 1.00 0.00 65 GLU A CA 13
ATOM 21969 C C . GLU A 1 65 ? -0.762 24.741 -6.190 1.00 0.00 65 GLU A C 13
ATOM 21970 O O . GLU A 1 65 ? -0.128 23.692 -6.242 1.00 0.00 65 GLU A O 13
ATOM 21982 N N . LEU A 1 66 ? -0.712 25.610 -5.162 1.00 0.00 66 LEU A N 13
ATOM 21983 C CA . LEU A 1 66 ? -0.029 25.355 -3.874 1.00 0.00 66 LEU A CA 13
ATOM 21984 C C . LEU A 1 66 ? -0.589 24.081 -3.220 1.00 0.00 66 LEU A C 13
ATOM 21985 O O . LEU A 1 66 ? 0.160 23.217 -2.804 1.00 0.00 66 LEU A O 13
ATOM 22001 N N . ARG A 1 67 ? -1.927 23.996 -3.176 1.00 0.00 67 ARG A N 13
ATOM 22002 C CA . ARG A 1 67 ? -2.666 22.898 -2.523 1.00 0.00 67 ARG A CA 13
ATOM 22003 C C . ARG A 1 67 ? -2.340 21.549 -3.186 1.00 0.00 67 ARG A C 13
ATOM 22004 O O . ARG A 1 67 ? -2.222 20.535 -2.507 1.00 0.00 67 ARG A O 13
ATOM 22025 N N . ALA A 1 68 ? -2.178 21.583 -4.520 1.00 0.00 68 ALA A N 13
ATOM 22026 C CA . ALA A 1 68 ? -1.817 20.414 -5.336 1.00 0.00 68 ALA A CA 13
ATOM 22027 C C . ALA A 1 68 ? -0.341 20.024 -5.121 1.00 0.00 68 ALA A C 13
ATOM 22028 O O . ALA A 1 68 ? -0.020 18.834 -5.022 1.00 0.00 68 ALA A O 13
ATOM 22035 N N . ILE A 1 69 ? 0.546 21.046 -5.039 1.00 0.00 69 ILE A N 13
ATOM 22036 C CA . ILE A 1 69 ? 1.997 20.852 -4.852 1.00 0.00 69 ILE A CA 13
ATOM 22037 C C . ILE A 1 69 ? 2.293 20.245 -3.472 1.00 0.00 69 ILE A C 13
ATOM 22038 O O . ILE A 1 69 ? 2.959 19.222 -3.386 1.00 0.00 69 ILE A O 13
ATOM 22054 N N . ASP A 1 70 ? 1.777 20.886 -2.413 1.00 0.00 70 ASP A N 13
ATOM 22055 C CA . ASP A 1 70 ? 1.928 20.427 -1.017 1.00 0.00 70 ASP A CA 13
ATOM 22056 C C . ASP A 1 70 ? 1.212 19.083 -0.772 1.00 0.00 70 ASP A C 13
ATOM 22057 O O . ASP A 1 70 ? 1.622 18.324 0.108 1.00 0.00 70 ASP A O 13
ATOM 22066 N N . ALA A 1 71 ? 0.142 18.795 -1.559 1.00 0.00 71 ALA A N 13
ATOM 22067 C CA . ALA A 1 71 ? -0.533 17.475 -1.541 1.00 0.00 71 ALA A CA 13
ATOM 22068 C C . ALA A 1 71 ? 0.381 16.400 -2.148 1.00 0.00 71 ALA A C 13
ATOM 22069 O O . ALA A 1 71 ? 0.407 15.258 -1.685 1.00 0.00 71 ALA A O 13
ATOM 22076 N N . ALA A 1 72 ? 1.133 16.793 -3.195 1.00 0.00 72 ALA A N 13
ATOM 22077 C CA . ALA A 1 72 ? 2.111 15.922 -3.859 1.00 0.00 72 ALA A CA 13
ATOM 22078 C C . ALA A 1 72 ? 3.309 15.659 -2.943 1.00 0.00 72 ALA A C 13
ATOM 22079 O O . ALA A 1 72 ? 3.755 14.525 -2.836 1.00 0.00 72 ALA A O 13
ATOM 22086 N N . LEU A 1 73 ? 3.770 16.718 -2.248 1.00 0.00 73 LEU A N 13
ATOM 22087 C CA . LEU A 1 73 ? 4.904 16.660 -1.300 1.00 0.00 73 LEU A CA 13
ATOM 22088 C C . LEU A 1 73 ? 4.538 15.827 -0.053 1.00 0.00 73 LEU A C 13
ATOM 22089 O O . LEU A 1 73 ? 5.397 15.161 0.532 1.00 0.00 73 LEU A O 13
ATOM 22105 N N . ALA A 1 74 ? 3.246 15.880 0.333 1.00 0.00 74 ALA A N 13
ATOM 22106 C CA . ALA A 1 74 ? 2.673 15.041 1.407 1.00 0.00 74 ALA A CA 13
ATOM 22107 C C . ALA A 1 74 ? 2.652 13.563 0.979 1.00 0.00 74 ALA A C 13
ATOM 22108 O O . ALA A 1 74 ? 2.935 12.666 1.780 1.00 0.00 74 ALA A O 13
ATOM 22115 N N . ARG A 1 75 ? 2.333 13.330 -0.312 1.00 0.00 75 ARG A N 13
ATOM 22116 C CA . ARG A 1 75 ? 2.369 11.990 -0.920 1.00 0.00 75 ARG A CA 13
ATOM 22117 C C . ARG A 1 75 ? 3.816 11.468 -1.020 1.00 0.00 75 ARG A C 13
ATOM 22118 O O . ARG A 1 75 ? 4.031 10.270 -0.949 1.00 0.00 75 ARG A O 13
ATOM 22139 N N . ILE A 1 76 ? 4.804 12.372 -1.181 1.00 0.00 76 ILE A N 13
ATOM 22140 C CA . ILE A 1 76 ? 6.241 11.992 -1.193 1.00 0.00 76 ILE A CA 13
ATOM 22141 C C . ILE A 1 76 ? 6.680 11.581 0.227 1.00 0.00 76 ILE A C 13
ATOM 22142 O O . ILE A 1 76 ? 7.387 10.587 0.403 1.00 0.00 76 ILE A O 13
ATOM 22158 N N . ALA A 1 77 ? 6.196 12.341 1.227 1.00 0.00 77 ALA A N 13
ATOM 22159 C CA . ALA A 1 77 ? 6.450 12.078 2.660 1.00 0.00 77 ALA A CA 13
ATOM 22160 C C . ALA A 1 77 ? 5.889 10.702 3.093 1.00 0.00 77 ALA A C 13
ATOM 22161 O O . ALA A 1 77 ? 6.451 10.041 3.972 1.00 0.00 77 ALA A O 13
ATOM 22168 N N . SER A 1 78 ? 4.775 10.293 2.460 1.00 0.00 78 SER A N 13
ATOM 22169 C CA . SER A 1 78 ? 4.145 8.978 2.689 1.00 0.00 78 SER A CA 13
ATOM 22170 C C . SER A 1 78 ? 4.746 7.903 1.759 1.00 0.00 78 SER A C 13
ATOM 22171 O O . SER A 1 78 ? 4.674 6.709 2.059 1.00 0.00 78 SER A O 13
ATOM 22179 N N . GLY A 1 79 ? 5.338 8.343 0.633 1.00 0.00 79 GLY A N 13
ATOM 22180 C CA . GLY A 1 79 ? 5.870 7.436 -0.394 1.00 0.00 79 GLY A CA 13
ATOM 22181 C C . GLY A 1 79 ? 4.810 6.983 -1.401 1.00 0.00 79 GLY A C 13
ATOM 22182 O O . GLY A 1 79 ? 5.070 6.100 -2.221 1.00 0.00 79 GLY A O 13
ATOM 22186 N N . THR A 1 80 ? 3.616 7.611 -1.350 1.00 0.00 80 THR A N 13
ATOM 22187 C CA . THR A 1 80 ? 2.485 7.317 -2.250 1.00 0.00 80 THR A CA 13
ATOM 22188 C C . THR A 1 80 ? 2.382 8.419 -3.332 1.00 0.00 80 THR A C 13
ATOM 22189 O O . THR A 1 80 ? 1.306 8.677 -3.890 1.00 0.00 80 THR A O 13
ATOM 22200 N N . PHE A 1 81 ? 3.527 9.067 -3.638 1.00 0.00 81 PHE A N 13
ATOM 22201 C CA . PHE A 1 81 ? 3.625 10.012 -4.761 1.00 0.00 81 PHE A CA 13
ATOM 22202 C C . PHE A 1 81 ? 3.387 9.265 -6.082 1.00 0.00 81 PHE A C 13
ATOM 22203 O O . PHE A 1 81 ? 3.747 8.086 -6.215 1.00 0.00 81 PHE A O 13
ATOM 22220 N N . GLY A 1 82 ? 2.793 9.976 -7.052 1.00 0.00 82 GLY A N 13
ATOM 22221 C CA . GLY A 1 82 ? 2.357 9.364 -8.288 1.00 0.00 82 GLY A CA 13
ATOM 22222 C C . GLY A 1 82 ? 1.174 8.447 -8.045 1.00 0.00 82 GLY A C 13
ATOM 22223 O O . GLY A 1 82 ? 1.162 7.311 -8.506 1.00 0.00 82 GLY A O 13
ATOM 22227 N N . THR A 1 83 ? 0.196 8.948 -7.279 1.00 0.00 83 THR A N 13
ATOM 22228 C CA . THR A 1 83 ? -1.085 8.261 -7.035 1.00 0.00 83 THR A CA 13
ATOM 22229 C C . THR A 1 83 ? -2.263 9.220 -7.306 1.00 0.00 83 THR A C 13
ATOM 22230 O O . THR A 1 83 ? -2.389 10.272 -6.663 1.00 0.00 83 THR A O 13
ATOM 22241 N N . CYS A 1 84 ? -3.079 8.856 -8.306 1.00 0.00 84 CYS A N 13
ATOM 22242 C CA . CYS A 1 84 ? -4.397 9.446 -8.546 1.00 0.00 84 CYS A CA 13
ATOM 22243 C C . CYS A 1 84 ? -5.320 9.025 -7.407 1.00 0.00 84 CYS A C 13
ATOM 22244 O O . CYS A 1 84 ? -5.779 7.887 -7.390 1.00 0.00 84 CYS A O 13
ATOM 22251 N N . VAL A 1 85 ? -5.522 9.932 -6.439 1.00 0.00 85 VAL A N 13
ATOM 22252 C CA . VAL A 1 85 ? -6.326 9.679 -5.223 1.00 0.00 85 VAL A CA 13
ATOM 22253 C C . VAL A 1 85 ? -7.808 9.366 -5.548 1.00 0.00 85 VAL A C 13
ATOM 22254 O O . VAL A 1 85 ? -8.464 8.647 -4.789 1.00 0.00 85 VAL A O 13
ATOM 22267 N N . LYS A 1 86 ? -8.310 9.893 -6.692 1.00 0.00 86 LYS A N 13
ATOM 22268 C CA . LYS A 1 86 ? -9.674 9.598 -7.201 1.00 0.00 86 LYS A CA 13
ATOM 22269 C C . LYS A 1 86 ? -9.775 8.115 -7.634 1.00 0.00 86 LYS A C 13
ATOM 22270 O O . LYS A 1 86 ? -10.827 7.489 -7.498 1.00 0.00 86 LYS A O 13
ATOM 22289 N N . CYS A 1 87 ? -8.654 7.572 -8.157 1.00 0.00 87 CYS A N 13
ATOM 22290 C CA . CYS A 1 87 ? -8.527 6.138 -8.520 1.00 0.00 87 CYS A CA 13
ATOM 22291 C C . CYS A 1 87 ? -8.076 5.293 -7.306 1.00 0.00 87 CYS A C 13
ATOM 22292 O O . CYS A 1 87 ? -8.429 4.113 -7.191 1.00 0.00 87 CYS A O 13
ATOM 22299 N N . GLY A 1 88 ? -7.320 5.931 -6.399 1.00 0.00 88 GLY A N 13
ATOM 22300 C CA . GLY A 1 88 ? -6.553 5.231 -5.371 1.00 0.00 88 GLY A CA 13
ATOM 22301 C C . GLY A 1 88 ? -5.411 4.404 -5.959 1.00 0.00 88 GLY A C 13
ATOM 22302 O O . GLY A 1 88 ? -4.928 3.468 -5.318 1.00 0.00 88 GLY A O 13
ATOM 22306 N N . LYS A 1 89 ? -4.971 4.768 -7.191 1.00 0.00 89 LYS A N 13
ATOM 22307 C CA . LYS A 1 89 ? -3.961 4.001 -7.968 1.00 0.00 89 LYS A CA 13
ATOM 22308 C C . LYS A 1 89 ? -2.958 4.952 -8.643 1.00 0.00 89 LYS A C 13
ATOM 22309 O O . LYS A 1 89 ? -3.150 6.162 -8.642 1.00 0.00 89 LYS A O 13
ATOM 22328 N N . ARG A 1 90 ? -1.917 4.359 -9.261 1.00 0.00 90 ARG A N 13
ATOM 22329 C CA . ARG A 1 90 ? -0.736 5.068 -9.800 1.00 0.00 90 ARG A CA 13
ATOM 22330 C C . ARG A 1 90 ? -1.049 6.028 -10.975 1.00 0.00 90 ARG A C 13
ATOM 22331 O O . ARG A 1 90 ? -1.999 5.835 -11.737 1.00 0.00 90 ARG A O 13
ATOM 22352 N N . ILE A 1 91 ? -0.210 7.069 -11.076 1.00 0.00 91 ILE A N 13
ATOM 22353 C CA . ILE A 1 91 ? -0.194 8.052 -12.172 1.00 0.00 91 ILE A CA 13
ATOM 22354 C C . ILE A 1 91 ? 0.779 7.566 -13.276 1.00 0.00 91 ILE A C 13
ATOM 22355 O O . ILE A 1 91 ? 1.764 6.880 -12.971 1.00 0.00 91 ILE A O 13
ATOM 22371 N N . SER A 1 92 ? 0.512 7.941 -14.546 1.00 0.00 92 SER A N 13
ATOM 22372 C CA . SER A 1 92 ? 1.418 7.624 -15.672 1.00 0.00 92 SER A CA 13
ATOM 22373 C C . SER A 1 92 ? 2.651 8.554 -15.646 1.00 0.00 92 SER A C 13
ATOM 22374 O O . SER A 1 92 ? 2.558 9.689 -15.164 1.00 0.00 92 SER A O 13
ATOM 22382 N N . GLU A 1 93 ? 3.789 8.066 -16.179 1.00 0.00 93 GLU A N 13
ATOM 22383 C CA . GLU A 1 93 ? 5.057 8.828 -16.219 1.00 0.00 93 GLU A CA 13
ATOM 22384 C C . GLU A 1 93 ? 4.888 10.150 -16.999 1.00 0.00 93 GLU A C 13
ATOM 22385 O O . GLU A 1 93 ? 5.388 11.199 -16.583 1.00 0.00 93 GLU A O 13
ATOM 22397 N N . ASP A 1 94 ? 4.155 10.061 -18.126 1.00 0.00 94 ASP A N 13
ATOM 22398 C CA . ASP A 1 94 ? 3.898 11.200 -19.042 1.00 0.00 94 ASP A CA 13
ATOM 22399 C C . ASP A 1 94 ? 3.130 12.322 -18.331 1.00 0.00 94 ASP A C 13
ATOM 22400 O O . ASP A 1 94 ? 3.407 13.514 -18.532 1.00 0.00 94 ASP A O 13
ATOM 22409 N N . ARG A 1 95 ? 2.170 11.904 -17.492 1.00 0.00 95 ARG A N 13
ATOM 22410 C CA . ARG A 1 95 ? 1.372 12.806 -16.655 1.00 0.00 95 ARG A CA 13
ATOM 22411 C C . ARG A 1 95 ? 2.260 13.516 -15.619 1.00 0.00 95 ARG A C 13
ATOM 22412 O O . ARG A 1 95 ? 2.120 14.714 -15.419 1.00 0.00 95 ARG A O 13
ATOM 22433 N N . LEU A 1 96 ? 3.187 12.758 -14.988 1.00 0.00 96 LEU A N 13
ATOM 22434 C CA . LEU A 1 96 ? 4.074 13.277 -13.915 1.00 0.00 96 LEU A CA 13
ATOM 22435 C C . LEU A 1 96 ? 5.092 14.305 -14.447 1.00 0.00 96 LEU A C 13
ATOM 22436 O O . LEU A 1 96 ? 5.363 15.311 -13.797 1.00 0.00 96 LEU A O 13
ATOM 22452 N N . LYS A 1 97 ? 5.668 14.022 -15.623 1.00 0.00 97 LYS A N 13
ATOM 22453 C CA . LYS A 1 97 ? 6.691 14.894 -16.239 1.00 0.00 97 LYS A CA 13
ATOM 22454 C C . LYS A 1 97 ? 6.047 16.197 -16.767 1.00 0.00 97 LYS A C 13
ATOM 22455 O O . LYS A 1 97 ? 6.706 17.240 -16.835 1.00 0.00 97 LYS A O 13
ATOM 22474 N N . ALA A 1 98 ? 4.751 16.113 -17.141 1.00 0.00 98 ALA A N 13
ATOM 22475 C CA . ALA A 1 98 ? 3.958 17.270 -17.599 1.00 0.00 98 ALA A CA 13
ATOM 22476 C C . ALA A 1 98 ? 3.433 18.087 -16.399 1.00 0.00 98 ALA A C 13
ATOM 22477 O O . ALA A 1 98 ? 3.416 19.319 -16.433 1.00 0.00 98 ALA A O 13
ATOM 22484 N N . VAL A 1 99 ? 3.036 17.372 -15.333 1.00 0.00 99 VAL A N 13
ATOM 22485 C CA . VAL A 1 99 ? 2.428 17.943 -14.118 1.00 0.00 99 VAL A CA 13
ATOM 22486 C C . VAL A 1 99 ? 2.551 16.923 -12.946 1.00 0.00 99 VAL A C 13
ATOM 22487 O O . VAL A 1 99 ? 1.751 15.987 -12.834 1.00 0.00 99 VAL A O 13
ATOM 22500 N N . PRO A 1 100 ? 3.609 17.048 -12.076 1.00 0.00 100 PRO A N 13
ATOM 22501 C CA . PRO A 1 100 ? 3.829 16.113 -10.944 1.00 0.00 100 PRO A CA 13
ATOM 22502 C C . PRO A 1 100 ? 2.902 16.378 -9.735 1.00 0.00 100 PRO A C 13
ATOM 22503 O O . PRO A 1 100 ? 2.637 15.472 -8.933 1.00 0.00 100 PRO A O 13
ATOM 22514 N N . TYR A 1 101 ? 2.397 17.621 -9.625 1.00 0.00 101 TYR A N 13
ATOM 22515 C CA . TYR A 1 101 ? 1.593 18.061 -8.464 1.00 0.00 101 TYR A CA 13
ATOM 22516 C C . TYR A 1 101 ? 0.124 17.626 -8.543 1.00 0.00 101 TYR A C 13
ATOM 22517 O O . TYR A 1 101 ? -0.600 17.756 -7.554 1.00 0.00 101 TYR A O 13
ATOM 22535 N N . THR A 1 102 ? -0.308 17.088 -9.697 1.00 0.00 102 THR A N 13
ATOM 22536 C CA . THR A 1 102 ? -1.717 16.713 -9.907 1.00 0.00 102 THR A CA 13
ATOM 22537 C C . THR A 1 102 ? -2.143 15.554 -8.946 1.00 0.00 102 THR A C 13
ATOM 22538 O O . THR A 1 102 ? -1.450 14.524 -8.858 1.00 0.00 102 THR A O 13
ATOM 22549 N N . PRO A 1 103 ? -3.249 15.731 -8.149 1.00 0.00 103 PRO A N 13
ATOM 22550 C CA . PRO A 1 103 ? -3.797 14.651 -7.288 1.00 0.00 103 PRO A CA 13
ATOM 22551 C C . PRO A 1 103 ? -4.580 13.588 -8.093 1.00 0.00 103 PRO A C 13
ATOM 22552 O O . PRO A 1 103 ? -4.892 12.521 -7.571 1.00 0.00 103 PRO A O 13
ATOM 22563 N N . PHE A 1 104 ? -4.896 13.895 -9.369 1.00 0.00 104 PHE A N 13
ATOM 22564 C CA . PHE A 1 104 ? -5.708 13.023 -10.243 1.00 0.00 104 PHE A CA 13
ATOM 22565 C C . PHE A 1 104 ? -4.913 12.652 -11.509 1.00 0.00 104 PHE A C 13
ATOM 22566 O O . PHE A 1 104 ? -3.984 13.364 -11.891 1.00 0.00 104 PHE A O 13
ATOM 22583 N N . CYS A 1 105 ? -5.277 11.528 -12.168 1.00 0.00 105 CYS A N 13
ATOM 22584 C CA . CYS A 1 105 ? -4.645 11.130 -13.446 1.00 0.00 105 CYS A CA 13
ATOM 22585 C C . CYS A 1 105 ? -5.368 11.824 -14.599 1.00 0.00 105 CYS A C 13
ATOM 22586 O O . CYS A 1 105 ? -6.454 12.365 -14.393 1.00 0.00 105 CYS A O 13
ATOM 22593 N N . GLN A 1 106 ? -4.744 11.821 -15.789 1.00 0.00 106 GLN A N 13
ATOM 22594 C CA . GLN A 1 106 ? -5.047 12.751 -16.912 1.00 0.00 106 GLN A CA 13
ATOM 22595 C C . GLN A 1 106 ? -6.561 12.916 -17.216 1.00 0.00 106 GLN A C 13
ATOM 22596 O O . GLN A 1 106 ? -7.054 14.050 -17.350 1.00 0.00 106 GLN A O 13
ATOM 22610 N N . GLU A 1 107 ? -7.310 11.803 -17.240 1.00 0.00 107 GLU A N 13
ATOM 22611 C CA . GLU A 1 107 ? -8.759 11.844 -17.603 1.00 0.00 107 GLU A CA 13
ATOM 22612 C C . GLU A 1 107 ? -9.620 12.206 -16.377 1.00 0.00 107 GLU A C 13
ATOM 22613 O O . GLU A 1 107 ? -10.709 12.759 -16.522 1.00 0.00 107 GLU A O 13
ATOM 22625 N N . CYS A 1 108 ? -9.114 11.883 -15.172 1.00 0.00 108 CYS A N 13
ATOM 22626 C CA . CYS A 1 108 ? -9.743 12.257 -13.882 1.00 0.00 108 CYS A CA 13
ATOM 22627 C C . CYS A 1 108 ? -9.629 13.776 -13.647 1.00 0.00 108 CYS A C 13
ATOM 22628 O O . CYS A 1 108 ? -10.444 14.365 -12.927 1.00 0.00 108 CYS A O 13
ATOM 22635 N N . ALA A 1 109 ? -8.592 14.387 -14.252 1.00 0.00 109 ALA A N 13
ATOM 22636 C CA . ALA A 1 109 ? -8.404 15.845 -14.281 1.00 0.00 109 ALA A CA 13
ATOM 22637 C C . ALA A 1 109 ? -9.375 16.481 -15.286 1.00 0.00 109 ALA A C 13
ATOM 22638 O O . ALA A 1 109 ? -9.890 17.578 -15.060 1.00 0.00 109 ALA A O 13
ATOM 22645 N N . ALA A 1 110 ? -9.613 15.764 -16.399 1.00 0.00 110 ALA A N 13
ATOM 22646 C CA . ALA A 1 110 ? -10.624 16.144 -17.408 1.00 0.00 110 ALA A CA 13
ATOM 22647 C C . ALA A 1 110 ? -12.061 15.782 -16.953 1.00 0.00 110 ALA A C 13
ATOM 22648 O O . ALA A 1 110 ? -13.037 16.156 -17.611 1.00 0.00 110 ALA A O 13
ATOM 22655 N N . ALA A 1 111 ? -12.177 15.031 -15.837 1.00 0.00 111 ALA A N 13
ATOM 22656 C CA . ALA A 1 111 ? -13.473 14.693 -15.207 1.00 0.00 111 ALA A CA 13
ATOM 22657 C C . ALA A 1 111 ? -13.923 15.800 -14.235 1.00 0.00 111 ALA A C 13
ATOM 22658 O O . ALA A 1 111 ? -15.054 15.768 -13.736 1.00 0.00 111 ALA A O 13
ATOM 22665 N N . LEU A 1 112 ? -13.025 16.763 -13.958 1.00 0.00 112 LEU A N 13
ATOM 22666 C CA . LEU A 1 112 ? -13.332 17.932 -13.115 1.00 0.00 112 LEU A CA 13
ATOM 22667 C C . LEU A 1 112 ? -14.174 18.953 -13.929 1.00 0.00 112 LEU A C 13
ATOM 22668 O O . LEU A 1 112 ? -15.398 19.049 -13.715 1.00 0.00 112 LEU A O 13
ATOM 22686 N N . LEU A 1 1 ? 22.678 8.592 0.016 1.00 0.00 1 LEU A N 14
ATOM 22687 C CA . LEU A 1 1 ? 23.737 8.480 -1.014 1.00 0.00 1 LEU A CA 14
ATOM 22688 C C . LEU A 1 1 ? 23.075 8.042 -2.337 1.00 0.00 1 LEU A C 14
ATOM 22689 O O . LEU A 1 1 ? 22.759 6.860 -2.497 1.00 0.00 1 LEU A O 14
ATOM 22707 N N . ALA A 1 2 ? 22.851 9.017 -3.248 1.00 0.00 2 ALA A N 14
ATOM 22708 C CA . ALA A 1 2 ? 22.243 8.810 -4.586 1.00 0.00 2 ALA A CA 14
ATOM 22709 C C . ALA A 1 2 ? 20.758 8.377 -4.499 1.00 0.00 2 ALA A C 14
ATOM 22710 O O . ALA A 1 2 ? 20.255 8.003 -3.428 1.00 0.00 2 ALA A O 14
ATOM 22717 N N . GLY A 1 3 ? 20.058 8.462 -5.640 1.00 0.00 3 GLY A N 14
ATOM 22718 C CA . GLY A 1 3 ? 18.639 8.112 -5.715 1.00 0.00 3 GLY A CA 14
ATOM 22719 C C . GLY A 1 3 ? 18.077 8.335 -7.105 1.00 0.00 3 GLY A C 14
ATOM 22720 O O . GLY A 1 3 ? 17.101 9.081 -7.286 1.00 0.00 3 GLY A O 14
ATOM 22724 N N . GLY A 1 4 ? 18.713 7.685 -8.092 1.00 0.00 4 GLY A N 14
ATOM 22725 C CA . GLY A 1 4 ? 18.307 7.777 -9.492 1.00 0.00 4 GLY A CA 14
ATOM 22726 C C . GLY A 1 4 ? 17.131 6.868 -9.826 1.00 0.00 4 GLY A C 14
ATOM 22727 O O . GLY A 1 4 ? 17.297 5.835 -10.484 1.00 0.00 4 GLY A O 14
ATOM 22731 N N . LYS A 1 5 ? 15.940 7.258 -9.347 1.00 0.00 5 LYS A N 14
ATOM 22732 C CA . LYS A 1 5 ? 14.683 6.543 -9.623 1.00 0.00 5 LYS A CA 14
ATOM 22733 C C . LYS A 1 5 ? 14.182 6.888 -11.038 1.00 0.00 5 LYS A C 14
ATOM 22734 O O . LYS A 1 5 ? 14.221 8.056 -11.433 1.00 0.00 5 LYS A O 14
ATOM 22753 N N . SER A 1 6 ? 13.702 5.867 -11.774 1.00 0.00 6 SER A N 14
ATOM 22754 C CA . SER A 1 6 ? 13.329 5.986 -13.201 1.00 0.00 6 SER A CA 14
ATOM 22755 C C . SER A 1 6 ? 12.183 6.998 -13.426 1.00 0.00 6 SER A C 14
ATOM 22756 O O . SER A 1 6 ? 12.175 7.717 -14.430 1.00 0.00 6 SER A O 14
ATOM 22764 N N . MET A 1 7 ? 11.228 7.049 -12.474 1.00 0.00 7 MET A N 14
ATOM 22765 C CA . MET A 1 7 ? 10.083 7.980 -12.545 1.00 0.00 7 MET A CA 14
ATOM 22766 C C . MET A 1 7 ? 10.508 9.417 -12.176 1.00 0.00 7 MET A C 14
ATOM 22767 O O . MET A 1 7 ? 9.844 10.354 -12.582 1.00 0.00 7 MET A O 14
ATOM 22781 N N . ASN A 1 8 ? 11.637 9.550 -11.427 1.00 0.00 8 ASN A N 14
ATOM 22782 C CA . ASN A 1 8 ? 12.263 10.846 -11.026 1.00 0.00 8 ASN A CA 14
ATOM 22783 C C . ASN A 1 8 ? 11.460 11.574 -9.914 1.00 0.00 8 ASN A C 14
ATOM 22784 O O . ASN A 1 8 ? 11.286 12.794 -9.978 1.00 0.00 8 ASN A O 14
ATOM 22795 N N . VAL A 1 9 ? 11.013 10.817 -8.877 1.00 0.00 9 VAL A N 14
ATOM 22796 C CA . VAL A 1 9 ? 10.308 11.382 -7.683 1.00 0.00 9 VAL A CA 14
ATOM 22797 C C . VAL A 1 9 ? 11.087 12.561 -7.051 1.00 0.00 9 VAL A C 14
ATOM 22798 O O . VAL A 1 9 ? 10.498 13.598 -6.756 1.00 0.00 9 VAL A O 14
ATOM 22811 N N . GLU A 1 10 ? 12.406 12.371 -6.860 1.00 0.00 10 GLU A N 14
ATOM 22812 C CA . GLU A 1 10 ? 13.286 13.359 -6.200 1.00 0.00 10 GLU A CA 14
ATOM 22813 C C . GLU A 1 10 ? 13.409 14.656 -7.028 1.00 0.00 10 GLU A C 14
ATOM 22814 O O . GLU A 1 10 ? 13.488 15.761 -6.472 1.00 0.00 10 GLU A O 14
ATOM 22826 N N . SER A 1 11 ? 13.421 14.497 -8.357 1.00 0.00 11 SER A N 14
ATOM 22827 C CA . SER A 1 11 ? 13.464 15.620 -9.303 1.00 0.00 11 SER A CA 14
ATOM 22828 C C . SER A 1 11 ? 12.155 16.426 -9.233 1.00 0.00 11 SER A C 14
ATOM 22829 O O . SER A 1 11 ? 12.171 17.661 -9.300 1.00 0.00 11 SER A O 14
ATOM 22837 N N . TYR A 1 12 ? 11.030 15.700 -9.063 1.00 0.00 12 TYR A N 14
ATOM 22838 C CA . TYR A 1 12 ? 9.701 16.300 -8.897 1.00 0.00 12 TYR A CA 14
ATOM 22839 C C . TYR A 1 12 ? 9.598 16.990 -7.539 1.00 0.00 12 TYR A C 14
ATOM 22840 O O . TYR A 1 12 ? 8.981 18.035 -7.429 1.00 0.00 12 TYR A O 14
ATOM 22858 N N . GLU A 1 13 ? 10.248 16.397 -6.526 1.00 0.00 13 GLU A N 14
ATOM 22859 C CA . GLU A 1 13 ? 10.213 16.870 -5.147 1.00 0.00 13 GLU A CA 14
ATOM 22860 C C . GLU A 1 13 ? 10.784 18.291 -5.082 1.00 0.00 13 GLU A C 14
ATOM 22861 O O . GLU A 1 13 ? 10.087 19.229 -4.686 1.00 0.00 13 GLU A O 14
ATOM 22873 N N . LYS A 1 14 ? 12.041 18.434 -5.544 1.00 0.00 14 LYS A N 14
ATOM 22874 C CA . LYS A 1 14 ? 12.764 19.705 -5.495 1.00 0.00 14 LYS A CA 14
ATOM 22875 C C . LYS A 1 14 ? 12.081 20.781 -6.366 1.00 0.00 14 LYS A C 14
ATOM 22876 O O . LYS A 1 14 ? 11.950 21.913 -5.930 1.00 0.00 14 LYS A O 14
ATOM 22895 N N . ILE A 1 15 ? 11.617 20.403 -7.586 1.00 0.00 15 ILE A N 14
ATOM 22896 C CA . ILE A 1 15 ? 11.042 21.370 -8.549 1.00 0.00 15 ILE A CA 14
ATOM 22897 C C . ILE A 1 15 ? 9.694 21.905 -8.027 1.00 0.00 15 ILE A C 14
ATOM 22898 O O . ILE A 1 15 ? 9.330 23.045 -8.296 1.00 0.00 15 ILE A O 14
ATOM 22914 N N . LEU A 1 16 ? 8.980 21.073 -7.239 1.00 0.00 16 LEU A N 14
ATOM 22915 C CA . LEU A 1 16 ? 7.728 21.469 -6.572 1.00 0.00 16 LEU A CA 14
ATOM 22916 C C . LEU A 1 16 ? 8.015 22.403 -5.381 1.00 0.00 16 LEU A C 14
ATOM 22917 O O . LEU A 1 16 ? 7.229 23.308 -5.113 1.00 0.00 16 LEU A O 14
ATOM 22933 N N . ARG A 1 17 ? 9.137 22.167 -4.671 1.00 0.00 17 ARG A N 14
ATOM 22934 C CA . ARG A 1 17 ? 9.621 23.079 -3.610 1.00 0.00 17 ARG A CA 14
ATOM 22935 C C . ARG A 1 17 ? 9.896 24.475 -4.219 1.00 0.00 17 ARG A C 14
ATOM 22936 O O . ARG A 1 17 ? 9.409 25.477 -3.724 1.00 0.00 17 ARG A O 14
ATOM 22957 N N . ASP A 1 18 ? 10.640 24.491 -5.339 1.00 0.00 18 ASP A N 14
ATOM 22958 C CA . ASP A 1 18 ? 11.050 25.727 -6.043 1.00 0.00 18 ASP A CA 14
ATOM 22959 C C . ASP A 1 18 ? 9.825 26.480 -6.591 1.00 0.00 18 ASP A C 14
ATOM 22960 O O . ASP A 1 18 ? 9.739 27.712 -6.489 1.00 0.00 18 ASP A O 14
ATOM 22969 N N . ARG A 1 19 ? 8.874 25.703 -7.151 1.00 0.00 19 ARG A N 14
ATOM 22970 C CA . ARG A 1 19 ? 7.641 26.236 -7.758 1.00 0.00 19 ARG A CA 14
ATOM 22971 C C . ARG A 1 19 ? 6.742 26.864 -6.692 1.00 0.00 19 ARG A C 14
ATOM 22972 O O . ARG A 1 19 ? 6.261 27.974 -6.877 1.00 0.00 19 ARG A O 14
ATOM 22993 N N . GLN A 1 20 ? 6.550 26.169 -5.560 1.00 0.00 20 GLN A N 14
ATOM 22994 C CA . GLN A 1 20 ? 5.694 26.675 -4.477 1.00 0.00 20 GLN A CA 14
ATOM 22995 C C . GLN A 1 20 ? 6.334 27.918 -3.834 1.00 0.00 20 GLN A C 14
ATOM 22996 O O . GLN A 1 20 ? 5.615 28.771 -3.372 1.00 0.00 20 GLN A O 14
ATOM 23010 N N . ARG A 1 21 ? 7.694 28.010 -3.849 1.00 0.00 21 ARG A N 14
ATOM 23011 C CA . ARG A 1 21 ? 8.451 29.143 -3.254 1.00 0.00 21 ARG A CA 14
ATOM 23012 C C . ARG A 1 21 ? 8.270 30.442 -4.063 1.00 0.00 21 ARG A C 14
ATOM 23013 O O . ARG A 1 21 ? 8.021 31.508 -3.483 1.00 0.00 21 ARG A O 14
ATOM 23034 N N . GLU A 1 22 ? 8.407 30.343 -5.400 1.00 0.00 22 GLU A N 14
ATOM 23035 C CA . GLU A 1 22 ? 8.224 31.504 -6.300 1.00 0.00 22 GLU A CA 14
ATOM 23036 C C . GLU A 1 22 ? 6.746 31.944 -6.322 1.00 0.00 22 GLU A C 14
ATOM 23037 O O . GLU A 1 22 ? 6.443 33.140 -6.424 1.00 0.00 22 GLU A O 14
ATOM 23049 N N . LEU A 1 23 ? 5.842 30.963 -6.175 1.00 0.00 23 LEU A N 14
ATOM 23050 C CA . LEU A 1 23 ? 4.403 31.218 -6.053 1.00 0.00 23 LEU A CA 14
ATOM 23051 C C . LEU A 1 23 ? 4.056 31.777 -4.656 1.00 0.00 23 LEU A C 14
ATOM 23052 O O . LEU A 1 23 ? 3.158 32.602 -4.557 1.00 0.00 23 LEU A O 14
ATOM 23068 N N . TYR A 1 24 ? 4.795 31.343 -3.600 1.00 0.00 24 TYR A N 14
ATOM 23069 C CA . TYR A 1 24 ? 4.594 31.833 -2.211 1.00 0.00 24 TYR A CA 14
ATOM 23070 C C . TYR A 1 24 ? 4.794 33.353 -2.174 1.00 0.00 24 TYR A C 14
ATOM 23071 O O . TYR A 1 24 ? 3.866 34.074 -1.861 1.00 0.00 24 TYR A O 14
ATOM 23089 N N . ARG A 1 25 ? 6.000 33.812 -2.562 1.00 0.00 25 ARG A N 14
ATOM 23090 C CA . ARG A 1 25 ? 6.362 35.248 -2.557 1.00 0.00 25 ARG A CA 14
ATOM 23091 C C . ARG A 1 25 ? 5.410 36.070 -3.457 1.00 0.00 25 ARG A C 14
ATOM 23092 O O . ARG A 1 25 ? 5.028 37.189 -3.102 1.00 0.00 25 ARG A O 14
ATOM 23113 N N . ARG A 1 26 ? 5.015 35.462 -4.603 1.00 0.00 26 ARG A N 14
ATOM 23114 C CA . ARG A 1 26 ? 4.078 36.057 -5.575 1.00 0.00 26 ARG A CA 14
ATOM 23115 C C . ARG A 1 26 ? 2.720 36.417 -4.927 1.00 0.00 26 ARG A C 14
ATOM 23116 O O . ARG A 1 26 ? 2.293 37.572 -4.981 1.00 0.00 26 ARG A O 14
ATOM 23137 N N . LEU A 1 27 ? 2.057 35.424 -4.303 1.00 0.00 27 LEU A N 14
ATOM 23138 C CA . LEU A 1 27 ? 0.680 35.589 -3.783 1.00 0.00 27 LEU A CA 14
ATOM 23139 C C . LEU A 1 27 ? 0.670 36.139 -2.349 1.00 0.00 27 LEU A C 14
ATOM 23140 O O . LEU A 1 27 ? -0.295 36.779 -1.934 1.00 0.00 27 LEU A O 14
ATOM 23156 N N . HIS A 1 28 ? 1.786 35.950 -1.628 1.00 0.00 28 HIS A N 14
ATOM 23157 C CA . HIS A 1 28 ? 1.975 36.496 -0.264 1.00 0.00 28 HIS A CA 14
ATOM 23158 C C . HIS A 1 28 ? 2.618 37.890 -0.362 1.00 0.00 28 HIS A C 14
ATOM 23159 O O . HIS A 1 28 ? 3.196 38.349 0.599 1.00 0.00 28 HIS A O 14
ATOM 23174 N N . LYS A 1 29 ? 2.442 38.549 -1.526 1.00 0.00 29 LYS A N 14
ATOM 23175 C CA . LYS A 1 29 ? 2.953 39.901 -1.863 1.00 0.00 29 LYS A CA 14
ATOM 23176 C C . LYS A 1 29 ? 2.763 40.944 -0.729 1.00 0.00 29 LYS A C 14
ATOM 23177 O O . LYS A 1 29 ? 3.605 41.827 -0.547 1.00 0.00 29 LYS A O 14
ATOM 23196 N N . ILE A 1 30 ? 1.649 40.808 0.018 1.00 0.00 30 ILE A N 14
ATOM 23197 C CA . ILE A 1 30 ? 1.286 41.700 1.139 1.00 0.00 30 ILE A CA 14
ATOM 23198 C C . ILE A 1 30 ? 2.357 41.676 2.265 1.00 0.00 30 ILE A C 14
ATOM 23199 O O . ILE A 1 30 ? 2.584 42.682 2.937 1.00 0.00 30 ILE A O 14
ATOM 23215 N N . GLU A 1 31 ? 3.001 40.512 2.436 1.00 0.00 31 GLU A N 14
ATOM 23216 C CA . GLU A 1 31 ? 4.117 40.302 3.381 1.00 0.00 31 GLU A CA 14
ATOM 23217 C C . GLU A 1 31 ? 5.458 40.410 2.628 1.00 0.00 31 GLU A C 14
ATOM 23218 O O . GLU A 1 31 ? 6.351 41.185 2.998 1.00 0.00 31 GLU A O 14
ATOM 23230 N N . ALA A 1 32 ? 5.548 39.617 1.550 1.00 0.00 32 ALA A N 14
ATOM 23231 C CA . ALA A 1 32 ? 6.759 39.440 0.746 1.00 0.00 32 ALA A CA 14
ATOM 23232 C C . ALA A 1 32 ? 6.960 40.634 -0.195 1.00 0.00 32 ALA A C 14
ATOM 23233 O O . ALA A 1 32 ? 6.365 40.709 -1.284 1.00 0.00 32 ALA A O 14
ATOM 23240 N N . ASP A 1 33 ? 7.776 41.582 0.270 1.00 0.00 33 ASP A N 14
ATOM 23241 C CA . ASP A 1 33 ? 8.190 42.755 -0.500 1.00 0.00 33 ASP A CA 14
ATOM 23242 C C . ASP A 1 33 ? 9.235 42.329 -1.556 1.00 0.00 33 ASP A C 14
ATOM 23243 O O . ASP A 1 33 ? 10.243 41.695 -1.218 1.00 0.00 33 ASP A O 14
ATOM 23252 N N . PHE A 1 34 ? 8.965 42.658 -2.833 1.00 0.00 34 PHE A N 14
ATOM 23253 C CA . PHE A 1 34 ? 9.823 42.281 -3.984 1.00 0.00 34 PHE A CA 14
ATOM 23254 C C . PHE A 1 34 ? 11.008 43.268 -4.151 1.00 0.00 34 PHE A C 14
ATOM 23255 O O . PHE A 1 34 ? 11.208 43.856 -5.222 1.00 0.00 34 PHE A O 14
ATOM 23272 N N . GLU A 1 35 ? 11.781 43.441 -3.070 1.00 0.00 35 GLU A N 14
ATOM 23273 C CA . GLU A 1 35 ? 13.025 44.229 -3.081 1.00 0.00 35 GLU A CA 14
ATOM 23274 C C . GLU A 1 35 ? 14.143 43.407 -3.747 1.00 0.00 35 GLU A C 14
ATOM 23275 O O . GLU A 1 35 ? 14.890 43.907 -4.598 1.00 0.00 35 GLU A O 14
ATOM 23287 N N . GLU A 1 36 ? 14.221 42.127 -3.354 1.00 0.00 36 GLU A N 14
ATOM 23288 C CA . GLU A 1 36 ? 15.242 41.181 -3.837 1.00 0.00 36 GLU A CA 14
ATOM 23289 C C . GLU A 1 36 ? 14.611 40.160 -4.821 1.00 0.00 36 GLU A C 14
ATOM 23290 O O . GLU A 1 36 ? 13.552 39.592 -4.521 1.00 0.00 36 GLU A O 14
ATOM 23302 N N . PRO A 1 37 ? 15.215 39.952 -6.041 1.00 0.00 37 PRO A N 14
ATOM 23303 C CA . PRO A 1 37 ? 14.861 38.827 -6.929 1.00 0.00 37 PRO A CA 14
ATOM 23304 C C . PRO A 1 37 ? 15.447 37.518 -6.361 1.00 0.00 37 PRO A C 14
ATOM 23305 O O . PRO A 1 37 ? 16.622 37.199 -6.590 1.00 0.00 37 PRO A O 14
ATOM 23316 N N . ARG A 1 38 ? 14.633 36.815 -5.559 1.00 0.00 38 ARG A N 14
ATOM 23317 C CA . ARG A 1 38 ? 15.064 35.601 -4.834 1.00 0.00 38 ARG A CA 14
ATOM 23318 C C . ARG A 1 38 ? 15.275 34.431 -5.814 1.00 0.00 38 ARG A C 14
ATOM 23319 O O . ARG A 1 38 ? 14.542 34.306 -6.804 1.00 0.00 38 ARG A O 14
ATOM 23340 N N . ASN A 1 39 ? 16.288 33.597 -5.528 1.00 0.00 39 ASN A N 14
ATOM 23341 C CA . ASN A 1 39 ? 16.639 32.422 -6.353 1.00 0.00 39 ASN A CA 14
ATOM 23342 C C . ASN A 1 39 ? 15.498 31.375 -6.330 1.00 0.00 39 ASN A C 14
ATOM 23343 O O . ASN A 1 39 ? 14.828 31.239 -5.296 1.00 0.00 39 ASN A O 14
ATOM 23354 N N . PRO A 1 40 ? 15.246 30.626 -7.466 1.00 0.00 40 PRO A N 14
ATOM 23355 C CA . PRO A 1 40 ? 14.221 29.555 -7.513 1.00 0.00 40 PRO A CA 14
ATOM 23356 C C . PRO A 1 40 ? 14.738 28.279 -6.810 1.00 0.00 40 PRO A C 14
ATOM 23357 O O . PRO A 1 40 ? 15.018 27.250 -7.443 1.00 0.00 40 PRO A O 14
ATOM 23368 N N . ASP A 1 41 ? 14.861 28.408 -5.479 1.00 0.00 41 ASP A N 14
ATOM 23369 C CA . ASP A 1 41 ? 15.484 27.434 -4.568 1.00 0.00 41 ASP A CA 14
ATOM 23370 C C . ASP A 1 41 ? 15.568 28.083 -3.184 1.00 0.00 41 ASP A C 14
ATOM 23371 O O . ASP A 1 41 ? 15.258 27.456 -2.159 1.00 0.00 41 ASP A O 14
ATOM 23380 N N . ASP A 1 42 ? 15.995 29.371 -3.206 1.00 0.00 42 ASP A N 14
ATOM 23381 C CA . ASP A 1 42 ? 16.185 30.220 -2.016 1.00 0.00 42 ASP A CA 14
ATOM 23382 C C . ASP A 1 42 ? 17.245 29.565 -1.074 1.00 0.00 42 ASP A C 14
ATOM 23383 O O . ASP A 1 42 ? 18.341 29.235 -1.552 1.00 0.00 42 ASP A O 14
ATOM 23392 N N . GLU A 1 43 ? 16.927 29.358 0.224 1.00 0.00 43 GLU A N 14
ATOM 23393 C CA . GLU A 1 43 ? 17.839 28.741 1.208 1.00 0.00 43 GLU A CA 14
ATOM 23394 C C . GLU A 1 43 ? 17.071 28.323 2.468 1.00 0.00 43 GLU A C 14
ATOM 23395 O O . GLU A 1 43 ? 17.664 28.082 3.526 1.00 0.00 43 GLU A O 14
ATOM 23407 N N . ASP A 1 44 ? 15.741 28.197 2.335 1.00 0.00 44 ASP A N 14
ATOM 23408 C CA . ASP A 1 44 ? 14.863 27.806 3.441 1.00 0.00 44 ASP A CA 14
ATOM 23409 C C . ASP A 1 44 ? 14.341 26.380 3.186 1.00 0.00 44 ASP A C 14
ATOM 23410 O O . ASP A 1 44 ? 13.442 26.167 2.359 1.00 0.00 44 ASP A O 14
ATOM 23419 N N . ARG A 1 45 ? 14.976 25.401 3.863 1.00 0.00 45 ARG A N 14
ATOM 23420 C CA . ARG A 1 45 ? 14.596 23.977 3.778 1.00 0.00 45 ARG A CA 14
ATOM 23421 C C . ARG A 1 45 ? 13.294 23.701 4.556 1.00 0.00 45 ARG A C 14
ATOM 23422 O O . ARG A 1 45 ? 12.537 22.788 4.201 1.00 0.00 45 ARG A O 14
ATOM 23443 N N . ALA A 1 46 ? 13.058 24.504 5.618 1.00 0.00 46 ALA A N 14
ATOM 23444 C CA . ALA A 1 46 ? 11.876 24.376 6.491 1.00 0.00 46 ALA A CA 14
ATOM 23445 C C . ALA A 1 46 ? 10.613 24.888 5.768 1.00 0.00 46 ALA A C 14
ATOM 23446 O O . ALA A 1 46 ? 10.166 26.022 5.973 1.00 0.00 46 ALA A O 14
ATOM 23453 N N . SER A 1 47 ? 10.079 24.044 4.876 1.00 0.00 47 SER A N 14
ATOM 23454 C CA . SER A 1 47 ? 8.909 24.363 4.052 1.00 0.00 47 SER A CA 14
ATOM 23455 C C . SER A 1 47 ? 7.641 23.841 4.748 1.00 0.00 47 SER A C 14
ATOM 23456 O O . SER A 1 47 ? 7.176 22.724 4.471 1.00 0.00 47 SER A O 14
ATOM 23464 N N . GLU A 1 48 ? 7.137 24.636 5.711 1.00 0.00 48 GLU A N 14
ATOM 23465 C CA . GLU A 1 48 ? 5.949 24.282 6.502 1.00 0.00 48 GLU A CA 14
ATOM 23466 C C . GLU A 1 48 ? 4.681 24.285 5.621 1.00 0.00 48 GLU A C 14
ATOM 23467 O O . GLU A 1 48 ? 4.343 25.300 5.012 1.00 0.00 48 GLU A O 14
ATOM 23479 N N . ARG A 1 49 ? 4.012 23.126 5.570 1.00 0.00 49 ARG A N 14
ATOM 23480 C CA . ARG A 1 49 ? 2.764 22.927 4.815 1.00 0.00 49 ARG A CA 14
ATOM 23481 C C . ARG A 1 49 ? 1.550 23.382 5.665 1.00 0.00 49 ARG A C 14
ATOM 23482 O O . ARG A 1 49 ? 1.013 22.623 6.480 1.00 0.00 49 ARG A O 14
ATOM 23503 N N . SER A 1 50 ? 1.151 24.655 5.498 1.00 0.00 50 SER A N 14
ATOM 23504 C CA . SER A 1 50 ? 0.016 25.238 6.231 1.00 0.00 50 SER A CA 14
ATOM 23505 C C . SER A 1 50 ? -0.570 26.422 5.439 1.00 0.00 50 SER A C 14
ATOM 23506 O O . SER A 1 50 ? -0.257 27.589 5.701 1.00 0.00 50 SER A O 14
ATOM 23514 N N . ASN A 1 51 ? -1.397 26.097 4.429 1.00 0.00 51 ASN A N 14
ATOM 23515 C CA . ASN A 1 51 ? -2.077 27.097 3.586 1.00 0.00 51 ASN A CA 14
ATOM 23516 C C . ASN A 1 51 ? -3.492 27.342 4.155 1.00 0.00 51 ASN A C 14
ATOM 23517 O O . ASN A 1 51 ? -4.492 26.779 3.676 1.00 0.00 51 ASN A O 14
ATOM 23528 N N . ASP A 1 52 ? -3.542 28.148 5.239 1.00 0.00 52 ASP A N 14
ATOM 23529 C CA . ASP A 1 52 ? -4.788 28.507 5.940 1.00 0.00 52 ASP A CA 14
ATOM 23530 C C . ASP A 1 52 ? -5.344 29.777 5.282 1.00 0.00 52 ASP A C 14
ATOM 23531 O O . ASP A 1 52 ? -5.096 30.908 5.719 1.00 0.00 52 ASP A O 14
ATOM 23540 N N . GLU A 1 53 ? -5.992 29.548 4.148 1.00 0.00 53 GLU A N 14
ATOM 23541 C CA . GLU A 1 53 ? -6.553 30.596 3.279 1.00 0.00 53 GLU A CA 14
ATOM 23542 C C . GLU A 1 53 ? -7.749 31.298 3.950 1.00 0.00 53 GLU A C 14
ATOM 23543 O O . GLU A 1 53 ? -8.848 30.733 4.038 1.00 0.00 53 GLU A O 14
ATOM 23555 N N . VAL A 1 54 ? -7.495 32.508 4.467 1.00 0.00 54 VAL A N 14
ATOM 23556 C CA . VAL A 1 54 ? -8.520 33.376 5.081 1.00 0.00 54 VAL A CA 14
ATOM 23557 C C . VAL A 1 54 ? -8.504 34.734 4.360 1.00 0.00 54 VAL A C 14
ATOM 23558 O O . VAL A 1 54 ? -9.556 35.299 4.029 1.00 0.00 54 VAL A O 14
ATOM 23571 N N . LEU A 1 55 ? -7.287 35.244 4.115 1.00 0.00 55 LEU A N 14
ATOM 23572 C CA . LEU A 1 55 ? -7.073 36.479 3.355 1.00 0.00 55 LEU A CA 14
ATOM 23573 C C . LEU A 1 55 ? -7.086 36.155 1.848 1.00 0.00 55 LEU A C 14
ATOM 23574 O O . LEU A 1 55 ? -6.335 35.291 1.385 1.00 0.00 55 LEU A O 14
ATOM 23590 N N . ASP A 1 56 ? -7.948 36.856 1.093 1.00 0.00 56 ASP A N 14
ATOM 23591 C CA . ASP A 1 56 ? -8.162 36.606 -0.349 1.00 0.00 56 ASP A CA 14
ATOM 23592 C C . ASP A 1 56 ? -7.255 37.521 -1.217 1.00 0.00 56 ASP A C 14
ATOM 23593 O O . ASP A 1 56 ? -7.401 37.591 -2.439 1.00 0.00 56 ASP A O 14
ATOM 23602 N N . GLU A 1 57 ? -6.258 38.175 -0.576 1.00 0.00 57 GLU A N 14
ATOM 23603 C CA . GLU A 1 57 ? -5.236 38.992 -1.277 1.00 0.00 57 GLU A CA 14
ATOM 23604 C C . GLU A 1 57 ? -4.082 38.111 -1.815 1.00 0.00 57 GLU A C 14
ATOM 23605 O O . GLU A 1 57 ? -3.023 38.626 -2.217 1.00 0.00 57 GLU A O 14
ATOM 23617 N N . LEU A 1 58 ? -4.301 36.780 -1.834 1.00 0.00 58 LEU A N 14
ATOM 23618 C CA . LEU A 1 58 ? -3.326 35.821 -2.352 1.00 0.00 58 LEU A CA 14
ATOM 23619 C C . LEU A 1 58 ? -3.381 35.777 -3.896 1.00 0.00 58 LEU A C 14
ATOM 23620 O O . LEU A 1 58 ? -2.475 36.271 -4.567 1.00 0.00 58 LEU A O 14
ATOM 23636 N N . GLY A 1 59 ? -4.461 35.227 -4.450 1.00 0.00 59 GLY A N 14
ATOM 23637 C CA . GLY A 1 59 ? -4.598 35.055 -5.905 1.00 0.00 59 GLY A CA 14
ATOM 23638 C C . GLY A 1 59 ? -4.936 33.610 -6.250 1.00 0.00 59 GLY A C 14
ATOM 23639 O O . GLY A 1 59 ? -4.106 32.721 -6.039 1.00 0.00 59 GLY A O 14
ATOM 23643 N N . GLN A 1 60 ? -6.149 33.405 -6.798 1.00 0.00 60 GLN A N 14
ATOM 23644 C CA . GLN A 1 60 ? -6.770 32.083 -7.027 1.00 0.00 60 GLN A CA 14
ATOM 23645 C C . GLN A 1 60 ? -5.840 31.087 -7.752 1.00 0.00 60 GLN A C 14
ATOM 23646 O O . GLN A 1 60 ? -5.626 29.986 -7.258 1.00 0.00 60 GLN A O 14
ATOM 23660 N N . VAL A 1 61 ? -5.281 31.506 -8.909 1.00 0.00 61 VAL A N 14
ATOM 23661 C CA . VAL A 1 61 ? -4.389 30.655 -9.737 1.00 0.00 61 VAL A CA 14
ATOM 23662 C C . VAL A 1 61 ? -3.216 30.066 -8.917 1.00 0.00 61 VAL A C 14
ATOM 23663 O O . VAL A 1 61 ? -2.906 28.869 -9.018 1.00 0.00 61 VAL A O 14
ATOM 23676 N N . GLY A 1 62 ? -2.623 30.916 -8.061 1.00 0.00 62 GLY A N 14
ATOM 23677 C CA . GLY A 1 62 ? -1.511 30.521 -7.211 1.00 0.00 62 GLY A CA 14
ATOM 23678 C C . GLY A 1 62 ? -1.961 29.654 -6.046 1.00 0.00 62 GLY A C 14
ATOM 23679 O O . GLY A 1 62 ? -1.220 28.790 -5.609 1.00 0.00 62 GLY A O 14
ATOM 23683 N N . GLN A 1 63 ? -3.183 29.906 -5.543 1.00 0.00 63 GLN A N 14
ATOM 23684 C CA . GLN A 1 63 ? -3.764 29.173 -4.401 1.00 0.00 63 GLN A CA 14
ATOM 23685 C C . GLN A 1 63 ? -4.076 27.710 -4.771 1.00 0.00 63 GLN A C 14
ATOM 23686 O O . GLN A 1 63 ? -3.768 26.796 -4.004 1.00 0.00 63 GLN A O 14
ATOM 23700 N N . ASP A 1 64 ? -4.701 27.514 -5.948 1.00 0.00 64 ASP A N 14
ATOM 23701 C CA . ASP A 1 64 ? -5.016 26.174 -6.494 1.00 0.00 64 ASP A CA 14
ATOM 23702 C C . ASP A 1 64 ? -3.713 25.421 -6.799 1.00 0.00 64 ASP A C 14
ATOM 23703 O O . ASP A 1 64 ? -3.634 24.200 -6.615 1.00 0.00 64 ASP A O 14
ATOM 23712 N N . GLU A 1 65 ? -2.702 26.184 -7.278 1.00 0.00 65 GLU A N 14
ATOM 23713 C CA . GLU A 1 65 ? -1.362 25.653 -7.576 1.00 0.00 65 GLU A CA 14
ATOM 23714 C C . GLU A 1 65 ? -0.681 25.155 -6.287 1.00 0.00 65 GLU A C 14
ATOM 23715 O O . GLU A 1 65 ? -0.179 24.044 -6.261 1.00 0.00 65 GLU A O 14
ATOM 23727 N N . LEU A 1 66 ? -0.704 25.993 -5.230 1.00 0.00 66 LEU A N 14
ATOM 23728 C CA . LEU A 1 66 ? -0.138 25.668 -3.894 1.00 0.00 66 LEU A CA 14
ATOM 23729 C C . LEU A 1 66 ? -0.781 24.398 -3.330 1.00 0.00 66 LEU A C 14
ATOM 23730 O O . LEU A 1 66 ? -0.097 23.512 -2.843 1.00 0.00 66 LEU A O 14
ATOM 23746 N N . ARG A 1 67 ? -2.114 24.347 -3.420 1.00 0.00 67 ARG A N 14
ATOM 23747 C CA . ARG A 1 67 ? -2.911 23.233 -2.900 1.00 0.00 67 ARG A CA 14
ATOM 23748 C C . ARG A 1 67 ? -2.544 21.922 -3.624 1.00 0.00 67 ARG A C 14
ATOM 23749 O O . ARG A 1 67 ? -2.468 20.870 -3.001 1.00 0.00 67 ARG A O 14
ATOM 23770 N N . ALA A 1 68 ? -2.272 22.036 -4.935 1.00 0.00 68 ALA A N 14
ATOM 23771 C CA . ALA A 1 68 ? -1.885 20.905 -5.798 1.00 0.00 68 ALA A CA 14
ATOM 23772 C C . ALA A 1 68 ? -0.425 20.461 -5.533 1.00 0.00 68 ALA A C 14
ATOM 23773 O O . ALA A 1 68 ? -0.130 19.260 -5.519 1.00 0.00 68 ALA A O 14
ATOM 23780 N N . ILE A 1 69 ? 0.472 21.448 -5.312 1.00 0.00 69 ILE A N 14
ATOM 23781 C CA . ILE A 1 69 ? 1.918 21.215 -5.112 1.00 0.00 69 ILE A CA 14
ATOM 23782 C C . ILE A 1 69 ? 2.175 20.601 -3.726 1.00 0.00 69 ILE A C 14
ATOM 23783 O O . ILE A 1 69 ? 2.798 19.551 -3.625 1.00 0.00 69 ILE A O 14
ATOM 23799 N N . ASP A 1 70 ? 1.684 21.287 -2.676 1.00 0.00 70 ASP A N 14
ATOM 23800 C CA . ASP A 1 70 ? 1.766 20.824 -1.271 1.00 0.00 70 ASP A CA 14
ATOM 23801 C C . ASP A 1 70 ? 1.059 19.468 -1.073 1.00 0.00 70 ASP A C 14
ATOM 23802 O O . ASP A 1 70 ? 1.462 18.690 -0.199 1.00 0.00 70 ASP A O 14
ATOM 23811 N N . ALA A 1 71 ? 0.004 19.201 -1.882 1.00 0.00 71 ALA A N 14
ATOM 23812 C CA . ALA A 1 71 ? -0.656 17.879 -1.919 1.00 0.00 71 ALA A CA 14
ATOM 23813 C C . ALA A 1 71 ? 0.318 16.812 -2.431 1.00 0.00 71 ALA A C 14
ATOM 23814 O O . ALA A 1 71 ? 0.536 15.801 -1.768 1.00 0.00 71 ALA A O 14
ATOM 23821 N N . ALA A 1 72 ? 0.923 17.088 -3.603 1.00 0.00 72 ALA A N 14
ATOM 23822 C CA . ALA A 1 72 ? 1.862 16.173 -4.281 1.00 0.00 72 ALA A CA 14
ATOM 23823 C C . ALA A 1 72 ? 3.102 15.890 -3.411 1.00 0.00 72 ALA A C 14
ATOM 23824 O O . ALA A 1 72 ? 3.541 14.751 -3.325 1.00 0.00 72 ALA A O 14
ATOM 23831 N N . LEU A 1 73 ? 3.603 16.942 -2.742 1.00 0.00 73 LEU A N 14
ATOM 23832 C CA . LEU A 1 73 ? 4.772 16.885 -1.833 1.00 0.00 73 LEU A CA 14
ATOM 23833 C C . LEU A 1 73 ? 4.462 16.071 -0.567 1.00 0.00 73 LEU A C 14
ATOM 23834 O O . LEU A 1 73 ? 5.327 15.348 -0.063 1.00 0.00 73 LEU A O 14
ATOM 23850 N N . ALA A 1 74 ? 3.218 16.203 -0.069 1.00 0.00 74 ALA A N 14
ATOM 23851 C CA . ALA A 1 74 ? 2.712 15.393 1.059 1.00 0.00 74 ALA A CA 14
ATOM 23852 C C . ALA A 1 74 ? 2.642 13.909 0.661 1.00 0.00 74 ALA A C 14
ATOM 23853 O O . ALA A 1 74 ? 2.868 13.029 1.487 1.00 0.00 74 ALA A O 14
ATOM 23860 N N . ARG A 1 75 ? 2.350 13.659 -0.631 1.00 0.00 75 ARG A N 14
ATOM 23861 C CA . ARG A 1 75 ? 2.278 12.300 -1.195 1.00 0.00 75 ARG A CA 14
ATOM 23862 C C . ARG A 1 75 ? 3.676 11.747 -1.509 1.00 0.00 75 ARG A C 14
ATOM 23863 O O . ARG A 1 75 ? 3.857 10.536 -1.510 1.00 0.00 75 ARG A O 14
ATOM 23884 N N . ILE A 1 76 ? 4.662 12.633 -1.763 1.00 0.00 76 ILE A N 14
ATOM 23885 C CA . ILE A 1 76 ? 6.065 12.222 -1.986 1.00 0.00 76 ILE A CA 14
ATOM 23886 C C . ILE A 1 76 ? 6.675 11.748 -0.660 1.00 0.00 76 ILE A C 14
ATOM 23887 O O . ILE A 1 76 ? 7.238 10.652 -0.585 1.00 0.00 76 ILE A O 14
ATOM 23903 N N . ALA A 1 77 ? 6.512 12.578 0.384 1.00 0.00 77 ALA A N 14
ATOM 23904 C CA . ALA A 1 77 ? 6.996 12.283 1.743 1.00 0.00 77 ALA A CA 14
ATOM 23905 C C . ALA A 1 77 ? 6.241 11.080 2.354 1.00 0.00 77 ALA A C 14
ATOM 23906 O O . ALA A 1 77 ? 6.796 10.352 3.184 1.00 0.00 77 ALA A O 14
ATOM 23913 N N . SER A 1 78 ? 4.976 10.876 1.912 1.00 0.00 78 SER A N 14
ATOM 23914 C CA . SER A 1 78 ? 4.173 9.688 2.264 1.00 0.00 78 SER A CA 14
ATOM 23915 C C . SER A 1 78 ? 4.650 8.456 1.471 1.00 0.00 78 SER A C 14
ATOM 23916 O O . SER A 1 78 ? 4.634 7.331 1.980 1.00 0.00 78 SER A O 14
ATOM 23924 N N . GLY A 1 79 ? 5.089 8.698 0.225 1.00 0.00 79 GLY A N 14
ATOM 23925 C CA . GLY A 1 79 ? 5.499 7.635 -0.698 1.00 0.00 79 GLY A CA 14
ATOM 23926 C C . GLY A 1 79 ? 4.353 7.122 -1.572 1.00 0.00 79 GLY A C 14
ATOM 23927 O O . GLY A 1 79 ? 4.522 6.137 -2.297 1.00 0.00 79 GLY A O 14
ATOM 23931 N N . THR A 1 80 ? 3.186 7.804 -1.509 1.00 0.00 80 THR A N 14
ATOM 23932 C CA . THR A 1 80 ? 1.993 7.467 -2.320 1.00 0.00 80 THR A CA 14
ATOM 23933 C C . THR A 1 80 ? 1.921 8.371 -3.584 1.00 0.00 80 THR A C 14
ATOM 23934 O O . THR A 1 80 ? 0.915 8.397 -4.291 1.00 0.00 80 THR A O 14
ATOM 23945 N N . PHE A 1 81 ? 3.011 9.123 -3.852 1.00 0.00 81 PHE A N 14
ATOM 23946 C CA . PHE A 1 81 ? 3.175 9.882 -5.100 1.00 0.00 81 PHE A CA 14
ATOM 23947 C C . PHE A 1 81 ? 3.267 8.912 -6.297 1.00 0.00 81 PHE A C 14
ATOM 23948 O O . PHE A 1 81 ? 3.989 7.911 -6.235 1.00 0.00 81 PHE A O 14
ATOM 23965 N N . GLY A 1 82 ? 2.565 9.253 -7.384 1.00 0.00 82 GLY A N 14
ATOM 23966 C CA . GLY A 1 82 ? 2.366 8.338 -8.505 1.00 0.00 82 GLY A CA 14
ATOM 23967 C C . GLY A 1 82 ? 1.132 7.460 -8.311 1.00 0.00 82 GLY A C 14
ATOM 23968 O O . GLY A 1 82 ? 0.949 6.482 -9.034 1.00 0.00 82 GLY A O 14
ATOM 23972 N N . THR A 1 83 ? 0.280 7.829 -7.323 1.00 0.00 83 THR A N 14
ATOM 23973 C CA . THR A 1 83 ? -1.008 7.163 -7.062 1.00 0.00 83 THR A CA 14
ATOM 23974 C C . THR A 1 83 ? -2.145 8.206 -7.068 1.00 0.00 83 THR A C 14
ATOM 23975 O O . THR A 1 83 ? -2.131 9.173 -6.293 1.00 0.00 83 THR A O 14
ATOM 23986 N N . CYS A 1 84 ? -3.095 8.010 -7.988 1.00 0.00 84 CYS A N 14
ATOM 23987 C CA . CYS A 1 84 ? -4.351 8.756 -8.040 1.00 0.00 84 CYS A CA 14
ATOM 23988 C C . CYS A 1 84 ? -5.310 8.229 -6.970 1.00 0.00 84 CYS A C 14
ATOM 23989 O O . CYS A 1 84 ? -6.060 7.274 -7.208 1.00 0.00 84 CYS A O 14
ATOM 23996 N N . VAL A 1 85 ? -5.255 8.857 -5.791 1.00 0.00 85 VAL A N 14
ATOM 23997 C CA . VAL A 1 85 ? -6.067 8.479 -4.613 1.00 0.00 85 VAL A CA 14
ATOM 23998 C C . VAL A 1 85 ? -7.584 8.677 -4.861 1.00 0.00 85 VAL A C 14
ATOM 23999 O O . VAL A 1 85 ? -8.414 8.068 -4.182 1.00 0.00 85 VAL A O 14
ATOM 24012 N N . LYS A 1 86 ? -7.916 9.515 -5.866 1.00 0.00 86 LYS A N 14
ATOM 24013 C CA . LYS A 1 86 ? -9.308 9.842 -6.242 1.00 0.00 86 LYS A CA 14
ATOM 24014 C C . LYS A 1 86 ? -10.058 8.608 -6.814 1.00 0.00 86 LYS A C 14
ATOM 24015 O O . LYS A 1 86 ? -11.293 8.557 -6.798 1.00 0.00 86 LYS A O 14
ATOM 24034 N N . CYS A 1 87 ? -9.289 7.621 -7.327 1.00 0.00 87 CYS A N 14
ATOM 24035 C CA . CYS A 1 87 ? -9.857 6.354 -7.850 1.00 0.00 87 CYS A CA 14
ATOM 24036 C C . CYS A 1 87 ? -9.015 5.132 -7.412 1.00 0.00 87 CYS A C 14
ATOM 24037 O O . CYS A 1 87 ? -9.250 4.017 -7.888 1.00 0.00 87 CYS A O 14
ATOM 24044 N N . GLY A 1 88 ? -8.054 5.354 -6.479 1.00 0.00 88 GLY A N 14
ATOM 24045 C CA . GLY A 1 88 ? -7.170 4.287 -5.956 1.00 0.00 88 GLY A CA 14
ATOM 24046 C C . GLY A 1 88 ? -6.245 3.663 -7.011 1.00 0.00 88 GLY A C 14
ATOM 24047 O O . GLY A 1 88 ? -5.739 2.554 -6.822 1.00 0.00 88 GLY A O 14
ATOM 24051 N N . LYS A 1 89 ? -6.028 4.393 -8.122 1.00 0.00 89 LYS A N 14
ATOM 24052 C CA . LYS A 1 89 ? -5.228 3.927 -9.279 1.00 0.00 89 LYS A CA 14
ATOM 24053 C C . LYS A 1 89 ? -3.871 4.652 -9.327 1.00 0.00 89 LYS A C 14
ATOM 24054 O O . LYS A 1 89 ? -3.526 5.382 -8.406 1.00 0.00 89 LYS A O 14
ATOM 24073 N N . ARG A 1 90 ? -3.107 4.413 -10.401 1.00 0.00 90 ARG A N 14
ATOM 24074 C CA . ARG A 1 90 ? -1.803 5.067 -10.665 1.00 0.00 90 ARG A CA 14
ATOM 24075 C C . ARG A 1 90 ? -1.970 6.450 -11.337 1.00 0.00 90 ARG A C 14
ATOM 24076 O O . ARG A 1 90 ? -3.057 6.804 -11.816 1.00 0.00 90 ARG A O 14
ATOM 24097 N N . ILE A 1 91 ? -0.883 7.240 -11.299 1.00 0.00 91 ILE A N 14
ATOM 24098 C CA . ILE A 1 91 ? -0.667 8.374 -12.225 1.00 0.00 91 ILE A CA 14
ATOM 24099 C C . ILE A 1 91 ? 0.325 7.878 -13.298 1.00 0.00 91 ILE A C 14
ATOM 24100 O O . ILE A 1 91 ? 1.251 7.119 -12.970 1.00 0.00 91 ILE A O 14
ATOM 24116 N N . SER A 1 92 ? 0.146 8.309 -14.551 1.00 0.00 92 SER A N 14
ATOM 24117 C CA . SER A 1 92 ? 1.102 8.018 -15.634 1.00 0.00 92 SER A CA 14
ATOM 24118 C C . SER A 1 92 ? 2.394 8.831 -15.400 1.00 0.00 92 SER A C 14
ATOM 24119 O O . SER A 1 92 ? 2.314 9.975 -14.952 1.00 0.00 92 SER A O 14
ATOM 24127 N N . GLU A 1 93 ? 3.576 8.233 -15.668 1.00 0.00 93 GLU A N 14
ATOM 24128 C CA . GLU A 1 93 ? 4.869 8.954 -15.586 1.00 0.00 93 GLU A CA 14
ATOM 24129 C C . GLU A 1 93 ? 4.886 10.129 -16.586 1.00 0.00 93 GLU A C 14
ATOM 24130 O O . GLU A 1 93 ? 5.427 11.196 -16.290 1.00 0.00 93 GLU A O 14
ATOM 24142 N N . ASP A 1 94 ? 4.250 9.901 -17.754 1.00 0.00 94 ASP A N 14
ATOM 24143 C CA . ASP A 1 94 ? 4.060 10.920 -18.810 1.00 0.00 94 ASP A CA 14
ATOM 24144 C C . ASP A 1 94 ? 3.294 12.132 -18.252 1.00 0.00 94 ASP A C 14
ATOM 24145 O O . ASP A 1 94 ? 3.632 13.285 -18.541 1.00 0.00 94 ASP A O 14
ATOM 24154 N N . ARG A 1 95 ? 2.277 11.832 -17.428 1.00 0.00 95 ARG A N 14
ATOM 24155 C CA . ARG A 1 95 ? 1.466 12.843 -16.742 1.00 0.00 95 ARG A CA 14
ATOM 24156 C C . ARG A 1 95 ? 2.300 13.575 -15.668 1.00 0.00 95 ARG A C 14
ATOM 24157 O O . ARG A 1 95 ? 2.192 14.782 -15.535 1.00 0.00 95 ARG A O 14
ATOM 24178 N N . LEU A 1 96 ? 3.144 12.818 -14.939 1.00 0.00 96 LEU A N 14
ATOM 24179 C CA . LEU A 1 96 ? 3.970 13.342 -13.823 1.00 0.00 96 LEU A CA 14
ATOM 24180 C C . LEU A 1 96 ? 5.083 14.286 -14.313 1.00 0.00 96 LEU A C 14
ATOM 24181 O O . LEU A 1 96 ? 5.441 15.240 -13.632 1.00 0.00 96 LEU A O 14
ATOM 24197 N N . LYS A 1 97 ? 5.641 13.997 -15.491 1.00 0.00 97 LYS A N 14
ATOM 24198 C CA . LYS A 1 97 ? 6.715 14.815 -16.084 1.00 0.00 97 LYS A CA 14
ATOM 24199 C C . LYS A 1 97 ? 6.119 16.057 -16.774 1.00 0.00 97 LYS A C 14
ATOM 24200 O O . LYS A 1 97 ? 6.781 17.091 -16.891 1.00 0.00 97 LYS A O 14
ATOM 24219 N N . ALA A 1 98 ? 4.857 15.928 -17.223 1.00 0.00 98 ALA A N 14
ATOM 24220 C CA . ALA A 1 98 ? 4.084 17.035 -17.819 1.00 0.00 98 ALA A CA 14
ATOM 24221 C C . ALA A 1 98 ? 3.510 17.962 -16.724 1.00 0.00 98 ALA A C 14
ATOM 24222 O O . ALA A 1 98 ? 3.308 19.156 -16.956 1.00 0.00 98 ALA A O 14
ATOM 24229 N N . VAL A 1 99 ? 3.242 17.376 -15.542 1.00 0.00 99 VAL A N 14
ATOM 24230 C CA . VAL A 1 99 ? 2.689 18.070 -14.364 1.00 0.00 99 VAL A CA 14
ATOM 24231 C C . VAL A 1 99 ? 2.860 17.157 -13.114 1.00 0.00 99 VAL A C 14
ATOM 24232 O O . VAL A 1 99 ? 2.120 16.193 -12.942 1.00 0.00 99 VAL A O 14
ATOM 24245 N N . PRO A 1 100 ? 3.903 17.401 -12.255 1.00 0.00 100 PRO A N 14
ATOM 24246 C CA . PRO A 1 100 ? 4.136 16.595 -11.025 1.00 0.00 100 PRO A CA 14
ATOM 24247 C C . PRO A 1 100 ? 3.205 16.968 -9.855 1.00 0.00 100 PRO A C 14
ATOM 24248 O O . PRO A 1 100 ? 3.126 16.236 -8.873 1.00 0.00 100 PRO A O 14
ATOM 24259 N N . TYR A 1 101 ? 2.506 18.108 -9.968 1.00 0.00 101 TYR A N 14
ATOM 24260 C CA . TYR A 1 101 ? 1.590 18.590 -8.910 1.00 0.00 101 TYR A CA 14
ATOM 24261 C C . TYR A 1 101 ? 0.143 18.155 -9.164 1.00 0.00 101 TYR A C 14
ATOM 24262 O O . TYR A 1 101 ? -0.785 18.758 -8.623 1.00 0.00 101 TYR A O 14
ATOM 24280 N N . THR A 1 102 ? -0.058 17.090 -9.959 1.00 0.00 102 THR A N 14
ATOM 24281 C CA . THR A 1 102 ? -1.390 16.494 -10.137 1.00 0.00 102 THR A CA 14
ATOM 24282 C C . THR A 1 102 ? -1.544 15.262 -9.192 1.00 0.00 102 THR A C 14
ATOM 24283 O O . THR A 1 102 ? -0.824 14.261 -9.328 1.00 0.00 102 THR A O 14
ATOM 24294 N N . PRO A 1 103 ? -2.442 15.341 -8.153 1.00 0.00 103 PRO A N 14
ATOM 24295 C CA . PRO A 1 103 ? -2.791 14.173 -7.306 1.00 0.00 103 PRO A CA 14
ATOM 24296 C C . PRO A 1 103 ? -3.796 13.224 -8.010 1.00 0.00 103 PRO A C 14
ATOM 24297 O O . PRO A 1 103 ? -4.137 12.154 -7.482 1.00 0.00 103 PRO A O 14
ATOM 24308 N N . PHE A 1 104 ? -4.264 13.634 -9.209 1.00 0.00 104 PHE A N 14
ATOM 24309 C CA . PHE A 1 104 ? -5.276 12.904 -9.990 1.00 0.00 104 PHE A CA 14
ATOM 24310 C C . PHE A 1 104 ? -4.657 12.391 -11.305 1.00 0.00 104 PHE A C 14
ATOM 24311 O O . PHE A 1 104 ? -3.774 13.031 -11.874 1.00 0.00 104 PHE A O 14
ATOM 24328 N N . CYS A 1 105 ? -5.111 11.219 -11.770 1.00 0.00 105 CYS A N 14
ATOM 24329 C CA . CYS A 1 105 ? -4.692 10.645 -13.067 1.00 0.00 105 CYS A CA 14
ATOM 24330 C C . CYS A 1 105 ? -5.409 11.410 -14.185 1.00 0.00 105 CYS A C 14
ATOM 24331 O O . CYS A 1 105 ? -6.423 12.047 -13.905 1.00 0.00 105 CYS A O 14
ATOM 24338 N N . GLN A 1 106 ? -4.902 11.342 -15.440 1.00 0.00 106 GLN A N 14
ATOM 24339 C CA . GLN A 1 106 ? -5.462 12.129 -16.579 1.00 0.00 106 GLN A CA 14
ATOM 24340 C C . GLN A 1 106 ? -6.970 11.844 -16.788 1.00 0.00 106 GLN A C 14
ATOM 24341 O O . GLN A 1 106 ? -7.734 12.724 -17.202 1.00 0.00 106 GLN A O 14
ATOM 24355 N N . GLU A 1 107 ? -7.362 10.614 -16.436 1.00 0.00 107 GLU A N 14
ATOM 24356 C CA . GLU A 1 107 ? -8.744 10.131 -16.483 1.00 0.00 107 GLU A CA 14
ATOM 24357 C C . GLU A 1 107 ? -9.629 10.977 -15.535 1.00 0.00 107 GLU A C 14
ATOM 24358 O O . GLU A 1 107 ? -10.661 11.504 -15.948 1.00 0.00 107 GLU A O 14
ATOM 24370 N N . CYS A 1 108 ? -9.157 11.142 -14.276 1.00 0.00 108 CYS A N 14
ATOM 24371 C CA . CYS A 1 108 ? -9.837 11.972 -13.253 1.00 0.00 108 CYS A CA 14
ATOM 24372 C C . CYS A 1 108 ? -9.741 13.472 -13.583 1.00 0.00 108 CYS A C 14
ATOM 24373 O O . CYS A 1 108 ? -10.689 14.201 -13.337 1.00 0.00 108 CYS A O 14
ATOM 24380 N N . ALA A 1 109 ? -8.591 13.906 -14.149 1.00 0.00 109 ALA A N 14
ATOM 24381 C CA . ALA A 1 109 ? -8.346 15.314 -14.542 1.00 0.00 109 ALA A CA 14
ATOM 24382 C C . ALA A 1 109 ? -9.359 15.773 -15.611 1.00 0.00 109 ALA A C 14
ATOM 24383 O O . ALA A 1 109 ? -9.771 16.939 -15.632 1.00 0.00 109 ALA A O 14
ATOM 24390 N N . ALA A 1 110 ? -9.750 14.828 -16.482 1.00 0.00 110 ALA A N 14
ATOM 24391 C CA . ALA A 1 110 ? -10.772 15.042 -17.518 1.00 0.00 110 ALA A CA 14
ATOM 24392 C C . ALA A 1 110 ? -12.195 14.876 -16.940 1.00 0.00 110 ALA A C 14
ATOM 24393 O O . ALA A 1 110 ? -13.146 15.497 -17.425 1.00 0.00 110 ALA A O 14
ATOM 24400 N N . ALA A 1 111 ? -12.318 14.031 -15.893 1.00 0.00 111 ALA A N 14
ATOM 24401 C CA . ALA A 1 111 ? -13.615 13.650 -15.280 1.00 0.00 111 ALA A CA 14
ATOM 24402 C C . ALA A 1 111 ? -13.853 14.339 -13.914 1.00 0.00 111 ALA A C 14
ATOM 24403 O O . ALA A 1 111 ? -14.617 13.825 -13.093 1.00 0.00 111 ALA A O 14
ATOM 24410 N N . LEU A 1 112 ? -13.206 15.499 -13.687 1.00 0.00 112 LEU A N 14
ATOM 24411 C CA . LEU A 1 112 ? -13.367 16.298 -12.443 1.00 0.00 112 LEU A CA 14
ATOM 24412 C C . LEU A 1 112 ? -14.830 16.793 -12.279 1.00 0.00 112 LEU A C 14
ATOM 24413 O O . LEU A 1 112 ? -15.553 16.289 -11.390 1.00 0.00 112 LEU A O 14
ATOM 24431 N N . LEU A 1 1 ? 3.166 0.092 -3.496 1.00 0.00 1 LEU A N 15
ATOM 24432 C CA . LEU A 1 1 ? 3.724 0.190 -4.859 1.00 0.00 1 LEU A CA 15
ATOM 24433 C C . LEU A 1 1 ? 4.545 1.486 -4.975 1.00 0.00 1 LEU A C 15
ATOM 24434 O O . LEU A 1 1 ? 3.985 2.586 -4.890 1.00 0.00 1 LEU A O 15
ATOM 24452 N N . ALA A 1 2 ? 5.876 1.327 -5.110 1.00 0.00 2 ALA A N 15
ATOM 24453 C CA . ALA A 1 2 ? 6.830 2.427 -5.350 1.00 0.00 2 ALA A CA 15
ATOM 24454 C C . ALA A 1 2 ? 8.164 1.856 -5.892 1.00 0.00 2 ALA A C 15
ATOM 24455 O O . ALA A 1 2 ? 9.190 2.555 -5.905 1.00 0.00 2 ALA A O 15
ATOM 24462 N N . GLY A 1 3 ? 8.118 0.585 -6.362 1.00 0.00 3 GLY A N 15
ATOM 24463 C CA . GLY A 1 3 ? 9.305 -0.149 -6.805 1.00 0.00 3 GLY A CA 15
ATOM 24464 C C . GLY A 1 3 ? 9.898 0.389 -8.103 1.00 0.00 3 GLY A C 15
ATOM 24465 O O . GLY A 1 3 ? 9.156 0.707 -9.040 1.00 0.00 3 GLY A O 15
ATOM 24469 N N . GLY A 1 4 ? 11.243 0.470 -8.149 1.00 0.00 4 GLY A N 15
ATOM 24470 C CA . GLY A 1 4 ? 11.974 1.021 -9.294 1.00 0.00 4 GLY A CA 15
ATOM 24471 C C . GLY A 1 4 ? 12.124 2.539 -9.200 1.00 0.00 4 GLY A C 15
ATOM 24472 O O . GLY A 1 4 ? 11.197 3.230 -8.771 1.00 0.00 4 GLY A O 15
ATOM 24476 N N . LYS A 1 5 ? 13.304 3.052 -9.593 1.00 0.00 5 LYS A N 15
ATOM 24477 C CA . LYS A 1 5 ? 13.628 4.503 -9.570 1.00 0.00 5 LYS A CA 15
ATOM 24478 C C . LYS A 1 5 ? 13.535 5.117 -10.984 1.00 0.00 5 LYS A C 15
ATOM 24479 O O . LYS A 1 5 ? 14.045 6.219 -11.213 1.00 0.00 5 LYS A O 15
ATOM 24498 N N . SER A 1 6 ? 12.857 4.407 -11.911 1.00 0.00 6 SER A N 15
ATOM 24499 C CA . SER A 1 6 ? 12.761 4.794 -13.334 1.00 0.00 6 SER A CA 15
ATOM 24500 C C . SER A 1 6 ? 12.060 6.154 -13.512 1.00 0.00 6 SER A C 15
ATOM 24501 O O . SER A 1 6 ? 12.531 7.009 -14.271 1.00 0.00 6 SER A O 15
ATOM 24509 N N . MET A 1 7 ? 10.949 6.342 -12.784 1.00 0.00 7 MET A N 15
ATOM 24510 C CA . MET A 1 7 ? 10.187 7.605 -12.791 1.00 0.00 7 MET A CA 15
ATOM 24511 C C . MET A 1 7 ? 10.973 8.701 -12.042 1.00 0.00 7 MET A C 15
ATOM 24512 O O . MET A 1 7 ? 10.982 9.859 -12.462 1.00 0.00 7 MET A O 15
ATOM 24526 N N . ASN A 1 8 ? 11.638 8.277 -10.941 1.00 0.00 8 ASN A N 15
ATOM 24527 C CA . ASN A 1 8 ? 12.451 9.131 -10.041 1.00 0.00 8 ASN A CA 15
ATOM 24528 C C . ASN A 1 8 ? 11.631 10.299 -9.455 1.00 0.00 8 ASN A C 15
ATOM 24529 O O . ASN A 1 8 ? 11.428 11.335 -10.105 1.00 0.00 8 ASN A O 15
ATOM 24540 N N . VAL A 1 9 ? 11.190 10.117 -8.208 1.00 0.00 9 VAL A N 15
ATOM 24541 C CA . VAL A 1 9 ? 10.380 11.103 -7.489 1.00 0.00 9 VAL A CA 15
ATOM 24542 C C . VAL A 1 9 ? 11.227 12.340 -7.088 1.00 0.00 9 VAL A C 15
ATOM 24543 O O . VAL A 1 9 ? 10.680 13.428 -6.969 1.00 0.00 9 VAL A O 15
ATOM 24556 N N . GLU A 1 10 ? 12.564 12.162 -6.920 1.00 0.00 10 GLU A N 15
ATOM 24557 C CA . GLU A 1 10 ? 13.474 13.232 -6.416 1.00 0.00 10 GLU A CA 15
ATOM 24558 C C . GLU A 1 10 ? 13.450 14.496 -7.303 1.00 0.00 10 GLU A C 15
ATOM 24559 O O . GLU A 1 10 ? 13.438 15.620 -6.784 1.00 0.00 10 GLU A O 15
ATOM 24571 N N . SER A 1 11 ? 13.449 14.291 -8.633 1.00 0.00 11 SER A N 15
ATOM 24572 C CA . SER A 1 11 ? 13.385 15.389 -9.619 1.00 0.00 11 SER A CA 15
ATOM 24573 C C . SER A 1 11 ? 12.102 16.216 -9.434 1.00 0.00 11 SER A C 15
ATOM 24574 O O . SER A 1 11 ? 12.121 17.456 -9.479 1.00 0.00 11 SER A O 15
ATOM 24582 N N . TYR A 1 12 ? 10.995 15.497 -9.196 1.00 0.00 12 TYR A N 15
ATOM 24583 C CA . TYR A 1 12 ? 9.681 16.101 -8.972 1.00 0.00 12 TYR A CA 15
ATOM 24584 C C . TYR A 1 12 ? 9.635 16.795 -7.604 1.00 0.00 12 TYR A C 15
ATOM 24585 O O . TYR A 1 12 ? 9.092 17.877 -7.484 1.00 0.00 12 TYR A O 15
ATOM 24603 N N . GLU A 1 13 ? 10.271 16.173 -6.605 1.00 0.00 13 GLU A N 15
ATOM 24604 C CA . GLU A 1 13 ? 10.300 16.644 -5.221 1.00 0.00 13 GLU A CA 15
ATOM 24605 C C . GLU A 1 13 ? 10.891 18.069 -5.157 1.00 0.00 13 GLU A C 15
ATOM 24606 O O . GLU A 1 13 ? 10.235 19.002 -4.688 1.00 0.00 13 GLU A O 15
ATOM 24618 N N . LYS A 1 14 ? 12.107 18.215 -5.715 1.00 0.00 14 LYS A N 15
ATOM 24619 C CA . LYS A 1 14 ? 12.864 19.479 -5.693 1.00 0.00 14 LYS A CA 15
ATOM 24620 C C . LYS A 1 14 ? 12.177 20.586 -6.529 1.00 0.00 14 LYS A C 15
ATOM 24621 O O . LYS A 1 14 ? 12.110 21.743 -6.089 1.00 0.00 14 LYS A O 15
ATOM 24640 N N . ILE A 1 15 ? 11.646 20.226 -7.726 1.00 0.00 15 ILE A N 15
ATOM 24641 C CA . ILE A 1 15 ? 11.013 21.216 -8.634 1.00 0.00 15 ILE A CA 15
ATOM 24642 C C . ILE A 1 15 ? 9.702 21.748 -8.017 1.00 0.00 15 ILE A C 15
ATOM 24643 O O . ILE A 1 15 ? 9.331 22.901 -8.233 1.00 0.00 15 ILE A O 15
ATOM 24659 N N . LEU A 1 16 ? 9.040 20.891 -7.210 1.00 0.00 16 LEU A N 15
ATOM 24660 C CA . LEU A 1 16 ? 7.808 21.241 -6.482 1.00 0.00 16 LEU A CA 15
ATOM 24661 C C . LEU A 1 16 ? 8.108 22.174 -5.302 1.00 0.00 16 LEU A C 15
ATOM 24662 O O . LEU A 1 16 ? 7.284 23.030 -4.971 1.00 0.00 16 LEU A O 15
ATOM 24678 N N . ARG A 1 17 ? 9.290 22.004 -4.673 1.00 0.00 17 ARG A N 15
ATOM 24679 C CA . ARG A 1 17 ? 9.737 22.903 -3.593 1.00 0.00 17 ARG A CA 15
ATOM 24680 C C . ARG A 1 17 ? 9.951 24.323 -4.145 1.00 0.00 17 ARG A C 15
ATOM 24681 O O . ARG A 1 17 ? 9.604 25.302 -3.489 1.00 0.00 17 ARG A O 15
ATOM 24702 N N . ASP A 1 18 ? 10.475 24.414 -5.387 1.00 0.00 18 ASP A N 15
ATOM 24703 C CA . ASP A 1 18 ? 10.770 25.707 -6.045 1.00 0.00 18 ASP A CA 15
ATOM 24704 C C . ASP A 1 18 ? 9.511 26.282 -6.681 1.00 0.00 18 ASP A C 15
ATOM 24705 O O . ASP A 1 18 ? 9.392 27.504 -6.858 1.00 0.00 18 ASP A O 15
ATOM 24714 N N . ARG A 1 19 ? 8.570 25.385 -7.000 1.00 0.00 19 ARG A N 15
ATOM 24715 C CA . ARG A 1 19 ? 7.293 25.750 -7.604 1.00 0.00 19 ARG A CA 15
ATOM 24716 C C . ARG A 1 19 ? 6.398 26.411 -6.549 1.00 0.00 19 ARG A C 15
ATOM 24717 O O . ARG A 1 19 ? 5.764 27.423 -6.812 1.00 0.00 19 ARG A O 15
ATOM 24738 N N . GLN A 1 20 ? 6.371 25.831 -5.339 1.00 0.00 20 GLN A N 15
ATOM 24739 C CA . GLN A 1 20 ? 5.613 26.406 -4.211 1.00 0.00 20 GLN A CA 15
ATOM 24740 C C . GLN A 1 20 ? 6.335 27.655 -3.673 1.00 0.00 20 GLN A C 15
ATOM 24741 O O . GLN A 1 20 ? 5.676 28.549 -3.175 1.00 0.00 20 GLN A O 15
ATOM 24755 N N . ARG A 1 21 ? 7.695 27.709 -3.792 1.00 0.00 21 ARG A N 15
ATOM 24756 C CA . ARG A 1 21 ? 8.487 28.924 -3.451 1.00 0.00 21 ARG A CA 15
ATOM 24757 C C . ARG A 1 21 ? 7.957 30.128 -4.243 1.00 0.00 21 ARG A C 15
ATOM 24758 O O . ARG A 1 21 ? 7.516 31.129 -3.658 1.00 0.00 21 ARG A O 15
ATOM 24779 N N . GLU A 1 22 ? 7.980 29.985 -5.587 1.00 0.00 22 GLU A N 15
ATOM 24780 C CA . GLU A 1 22 ? 7.613 31.060 -6.513 1.00 0.00 22 GLU A CA 15
ATOM 24781 C C . GLU A 1 22 ? 6.143 31.448 -6.351 1.00 0.00 22 GLU A C 15
ATOM 24782 O O . GLU A 1 22 ? 5.821 32.629 -6.413 1.00 0.00 22 GLU A O 15
ATOM 24794 N N . LEU A 1 23 ? 5.273 30.442 -6.120 1.00 0.00 23 LEU A N 15
ATOM 24795 C CA . LEU A 1 23 ? 3.840 30.674 -5.901 1.00 0.00 23 LEU A CA 15
ATOM 24796 C C . LEU A 1 23 ? 3.604 31.455 -4.609 1.00 0.00 23 LEU A C 15
ATOM 24797 O O . LEU A 1 23 ? 2.936 32.470 -4.654 1.00 0.00 23 LEU A O 15
ATOM 24813 N N . TYR A 1 24 ? 4.179 30.970 -3.481 1.00 0.00 24 TYR A N 15
ATOM 24814 C CA . TYR A 1 24 ? 4.030 31.584 -2.132 1.00 0.00 24 TYR A CA 15
ATOM 24815 C C . TYR A 1 24 ? 4.277 33.105 -2.180 1.00 0.00 24 TYR A C 15
ATOM 24816 O O . TYR A 1 24 ? 3.423 33.872 -1.764 1.00 0.00 24 TYR A O 15
ATOM 24834 N N . ARG A 1 25 ? 5.430 33.520 -2.729 1.00 0.00 25 ARG A N 15
ATOM 24835 C CA . ARG A 1 25 ? 5.811 34.955 -2.816 1.00 0.00 25 ARG A CA 15
ATOM 24836 C C . ARG A 1 25 ? 5.025 35.717 -3.916 1.00 0.00 25 ARG A C 15
ATOM 24837 O O . ARG A 1 25 ? 4.841 36.936 -3.814 1.00 0.00 25 ARG A O 15
ATOM 24858 N N . ARG A 1 26 ? 4.567 34.987 -4.950 1.00 0.00 26 ARG A N 15
ATOM 24859 C CA . ARG A 1 26 ? 3.717 35.537 -6.040 1.00 0.00 26 ARG A CA 15
ATOM 24860 C C . ARG A 1 26 ? 2.332 35.956 -5.507 1.00 0.00 26 ARG A C 15
ATOM 24861 O O . ARG A 1 26 ? 1.863 37.068 -5.770 1.00 0.00 26 ARG A O 15
ATOM 24882 N N . LEU A 1 27 ? 1.693 35.049 -4.746 1.00 0.00 27 LEU A N 15
ATOM 24883 C CA . LEU A 1 27 ? 0.348 35.266 -4.187 1.00 0.00 27 LEU A CA 15
ATOM 24884 C C . LEU A 1 27 ? 0.420 36.132 -2.923 1.00 0.00 27 LEU A C 15
ATOM 24885 O O . LEU A 1 27 ? -0.534 36.845 -2.607 1.00 0.00 27 LEU A O 15
ATOM 24901 N N . HIS A 1 28 ? 1.593 36.120 -2.243 1.00 0.00 28 HIS A N 15
ATOM 24902 C CA . HIS A 1 28 ? 1.882 37.029 -1.108 1.00 0.00 28 HIS A CA 15
ATOM 24903 C C . HIS A 1 28 ? 2.320 38.428 -1.608 1.00 0.00 28 HIS A C 15
ATOM 24904 O O . HIS A 1 28 ? 2.924 39.165 -0.855 1.00 0.00 28 HIS A O 15
ATOM 24919 N N . LYS A 1 29 ? 1.980 38.784 -2.862 1.00 0.00 29 LYS A N 15
ATOM 24920 C CA . LYS A 1 29 ? 2.236 40.124 -3.466 1.00 0.00 29 LYS A CA 15
ATOM 24921 C C . LYS A 1 29 ? 1.780 41.301 -2.557 1.00 0.00 29 LYS A C 15
ATOM 24922 O O . LYS A 1 29 ? 2.366 42.390 -2.597 1.00 0.00 29 LYS A O 15
ATOM 24941 N N . ILE A 1 30 ? 0.743 41.051 -1.735 1.00 0.00 30 ILE A N 15
ATOM 24942 C CA . ILE A 1 30 ? 0.180 42.042 -0.794 1.00 0.00 30 ILE A CA 15
ATOM 24943 C C . ILE A 1 30 ? 1.162 42.382 0.363 1.00 0.00 30 ILE A C 15
ATOM 24944 O O . ILE A 1 30 ? 1.155 43.498 0.877 1.00 0.00 30 ILE A O 15
ATOM 24960 N N . GLU A 1 31 ? 2.002 41.408 0.745 1.00 0.00 31 GLU A N 15
ATOM 24961 C CA . GLU A 1 31 ? 2.903 41.498 1.920 1.00 0.00 31 GLU A CA 15
ATOM 24962 C C . GLU A 1 31 ? 4.386 41.309 1.513 1.00 0.00 31 GLU A C 15
ATOM 24963 O O . GLU A 1 31 ? 5.284 41.455 2.345 1.00 0.00 31 GLU A O 15
ATOM 24975 N N . ALA A 1 32 ? 4.622 40.979 0.229 1.00 0.00 32 ALA A N 15
ATOM 24976 C CA . ALA A 1 32 ? 5.973 40.762 -0.335 1.00 0.00 32 ALA A CA 15
ATOM 24977 C C . ALA A 1 32 ? 6.303 41.922 -1.279 1.00 0.00 32 ALA A C 15
ATOM 24978 O O . ALA A 1 32 ? 5.743 42.024 -2.379 1.00 0.00 32 ALA A O 15
ATOM 24985 N N . ASP A 1 33 ? 7.178 42.820 -0.814 1.00 0.00 33 ASP A N 15
ATOM 24986 C CA . ASP A 1 33 ? 7.566 44.031 -1.549 1.00 0.00 33 ASP A CA 15
ATOM 24987 C C . ASP A 1 33 ? 8.670 43.676 -2.555 1.00 0.00 33 ASP A C 15
ATOM 24988 O O . ASP A 1 33 ? 9.855 43.893 -2.290 1.00 0.00 33 ASP A O 15
ATOM 24997 N N . PHE A 1 34 ? 8.245 43.068 -3.680 1.00 0.00 34 PHE A N 15
ATOM 24998 C CA . PHE A 1 34 ? 9.133 42.516 -4.718 1.00 0.00 34 PHE A CA 15
ATOM 24999 C C . PHE A 1 34 ? 10.118 41.484 -4.120 1.00 0.00 34 PHE A C 15
ATOM 25000 O O . PHE A 1 34 ? 11.263 41.806 -3.788 1.00 0.00 34 PHE A O 15
ATOM 25017 N N . GLU A 1 35 ? 9.630 40.254 -3.928 1.00 0.00 35 GLU A N 15
ATOM 25018 C CA . GLU A 1 35 ? 10.468 39.114 -3.498 1.00 0.00 35 GLU A CA 15
ATOM 25019 C C . GLU A 1 35 ? 11.051 38.417 -4.755 1.00 0.00 35 GLU A C 15
ATOM 25020 O O . GLU A 1 35 ? 12.033 37.672 -4.664 1.00 0.00 35 GLU A O 15
ATOM 25032 N N . GLU A 1 36 ? 10.401 38.699 -5.918 1.00 0.00 36 GLU A N 15
ATOM 25033 C CA . GLU A 1 36 ? 10.716 38.136 -7.248 1.00 0.00 36 GLU A CA 15
ATOM 25034 C C . GLU A 1 36 ? 10.365 36.627 -7.303 1.00 0.00 36 GLU A C 15
ATOM 25035 O O . GLU A 1 36 ? 10.942 35.848 -6.545 1.00 0.00 36 GLU A O 15
ATOM 25047 N N . PRO A 1 37 ? 9.417 36.191 -8.216 1.00 0.00 37 PRO A N 15
ATOM 25048 C CA . PRO A 1 37 ? 8.951 34.781 -8.312 1.00 0.00 37 PRO A CA 15
ATOM 25049 C C . PRO A 1 37 ? 10.099 33.764 -8.400 1.00 0.00 37 PRO A C 15
ATOM 25050 O O . PRO A 1 37 ? 10.061 32.724 -7.760 1.00 0.00 37 PRO A O 15
ATOM 25061 N N . ARG A 1 38 ? 11.144 34.098 -9.155 1.00 0.00 38 ARG A N 15
ATOM 25062 C CA . ARG A 1 38 ? 12.276 33.191 -9.373 1.00 0.00 38 ARG A CA 15
ATOM 25063 C C . ARG A 1 38 ? 13.603 33.972 -9.393 1.00 0.00 38 ARG A C 15
ATOM 25064 O O . ARG A 1 38 ? 14.019 34.539 -10.415 1.00 0.00 38 ARG A O 15
ATOM 25085 N N . ASN A 1 39 ? 14.226 34.060 -8.205 1.00 0.00 39 ASN A N 15
ATOM 25086 C CA . ASN A 1 39 ? 15.599 34.556 -8.057 1.00 0.00 39 ASN A CA 15
ATOM 25087 C C . ASN A 1 39 ? 16.573 33.461 -8.537 1.00 0.00 39 ASN A C 15
ATOM 25088 O O . ASN A 1 39 ? 16.483 32.328 -8.065 1.00 0.00 39 ASN A O 15
ATOM 25099 N N . PRO A 1 40 ? 17.488 33.754 -9.515 1.00 0.00 40 PRO A N 15
ATOM 25100 C CA . PRO A 1 40 ? 18.429 32.740 -10.061 1.00 0.00 40 PRO A CA 15
ATOM 25101 C C . PRO A 1 40 ? 19.447 32.253 -9.002 1.00 0.00 40 PRO A C 15
ATOM 25102 O O . PRO A 1 40 ? 19.929 31.117 -9.074 1.00 0.00 40 PRO A O 15
ATOM 25113 N N . ASP A 1 41 ? 19.753 33.124 -8.017 1.00 0.00 41 ASP A N 15
ATOM 25114 C CA . ASP A 1 41 ? 20.651 32.804 -6.890 1.00 0.00 41 ASP A CA 15
ATOM 25115 C C . ASP A 1 41 ? 19.792 32.632 -5.626 1.00 0.00 41 ASP A C 15
ATOM 25116 O O . ASP A 1 41 ? 19.387 33.628 -5.008 1.00 0.00 41 ASP A O 15
ATOM 25125 N N . ASP A 1 42 ? 19.463 31.372 -5.281 1.00 0.00 42 ASP A N 15
ATOM 25126 C CA . ASP A 1 42 ? 18.631 31.063 -4.103 1.00 0.00 42 ASP A CA 15
ATOM 25127 C C . ASP A 1 42 ? 19.443 31.234 -2.806 1.00 0.00 42 ASP A C 15
ATOM 25128 O O . ASP A 1 42 ? 20.405 30.501 -2.548 1.00 0.00 42 ASP A O 15
ATOM 25137 N N . GLU A 1 43 ? 19.089 32.266 -2.030 1.00 0.00 43 GLU A N 15
ATOM 25138 C CA . GLU A 1 43 ? 19.583 32.432 -0.656 1.00 0.00 43 GLU A CA 15
ATOM 25139 C C . GLU A 1 43 ? 18.741 31.537 0.270 1.00 0.00 43 GLU A C 15
ATOM 25140 O O . GLU A 1 43 ? 19.262 30.902 1.201 1.00 0.00 43 GLU A O 15
ATOM 25152 N N . ASP A 1 44 ? 17.423 31.509 -0.041 1.00 0.00 44 ASP A N 15
ATOM 25153 C CA . ASP A 1 44 ? 16.413 30.613 0.556 1.00 0.00 44 ASP A CA 15
ATOM 25154 C C . ASP A 1 44 ? 16.037 30.997 2.003 1.00 0.00 44 ASP A C 15
ATOM 25155 O O . ASP A 1 44 ? 16.867 31.439 2.806 1.00 0.00 44 ASP A O 15
ATOM 25164 N N . ARG A 1 45 ? 14.743 30.809 2.296 1.00 0.00 45 ARG A N 15
ATOM 25165 C CA . ARG A 1 45 ? 14.173 30.867 3.638 1.00 0.00 45 ARG A CA 15
ATOM 25166 C C . ARG A 1 45 ? 13.362 29.582 3.852 1.00 0.00 45 ARG A C 15
ATOM 25167 O O . ARG A 1 45 ? 12.232 29.468 3.361 1.00 0.00 45 ARG A O 15
ATOM 25188 N N . ALA A 1 46 ? 13.972 28.596 4.534 1.00 0.00 46 ALA A N 15
ATOM 25189 C CA . ALA A 1 46 ? 13.269 27.399 5.036 1.00 0.00 46 ALA A CA 15
ATOM 25190 C C . ALA A 1 46 ? 12.522 27.765 6.343 1.00 0.00 46 ALA A C 15
ATOM 25191 O O . ALA A 1 46 ? 12.680 27.125 7.392 1.00 0.00 46 ALA A O 15
ATOM 25198 N N . SER A 1 47 ? 11.694 28.813 6.236 1.00 0.00 47 SER A N 15
ATOM 25199 C CA . SER A 1 47 ? 10.999 29.445 7.359 1.00 0.00 47 SER A CA 15
ATOM 25200 C C . SER A 1 47 ? 9.620 28.796 7.552 1.00 0.00 47 SER A C 15
ATOM 25201 O O . SER A 1 47 ? 9.217 27.922 6.769 1.00 0.00 47 SER A O 15
ATOM 25209 N N . GLU A 1 48 ? 8.911 29.210 8.610 1.00 0.00 48 GLU A N 15
ATOM 25210 C CA . GLU A 1 48 ? 7.551 28.728 8.886 1.00 0.00 48 GLU A CA 15
ATOM 25211 C C . GLU A 1 48 ? 6.525 29.364 7.935 1.00 0.00 48 GLU A C 15
ATOM 25212 O O . GLU A 1 48 ? 6.774 30.412 7.321 1.00 0.00 48 GLU A O 15
ATOM 25224 N N . ARG A 1 49 ? 5.366 28.706 7.852 1.00 0.00 49 ARG A N 15
ATOM 25225 C CA . ARG A 1 49 ? 4.285 29.066 6.930 1.00 0.00 49 ARG A CA 15
ATOM 25226 C C . ARG A 1 49 ? 3.437 30.188 7.550 1.00 0.00 49 ARG A C 15
ATOM 25227 O O . ARG A 1 49 ? 3.406 31.309 7.023 1.00 0.00 49 ARG A O 15
ATOM 25248 N N . SER A 1 50 ? 2.781 29.862 8.694 1.00 0.00 50 SER A N 15
ATOM 25249 C CA . SER A 1 50 ? 1.972 30.805 9.501 1.00 0.00 50 SER A CA 15
ATOM 25250 C C . SER A 1 50 ? 0.748 31.354 8.715 1.00 0.00 50 SER A C 15
ATOM 25251 O O . SER A 1 50 ? 0.673 31.227 7.484 1.00 0.00 50 SER A O 15
ATOM 25259 N N . ASN A 1 51 ? -0.212 31.950 9.457 1.00 0.00 51 ASN A N 15
ATOM 25260 C CA . ASN A 1 51 ? -1.436 32.567 8.891 1.00 0.00 51 ASN A CA 15
ATOM 25261 C C . ASN A 1 51 ? -2.344 31.500 8.221 1.00 0.00 51 ASN A C 15
ATOM 25262 O O . ASN A 1 51 ? -2.090 31.072 7.084 1.00 0.00 51 ASN A O 15
ATOM 25273 N N . ASP A 1 52 ? -3.396 31.064 8.936 1.00 0.00 52 ASP A N 15
ATOM 25274 C CA . ASP A 1 52 ? -4.350 30.046 8.433 1.00 0.00 52 ASP A CA 15
ATOM 25275 C C . ASP A 1 52 ? -5.423 30.657 7.509 1.00 0.00 52 ASP A C 15
ATOM 25276 O O . ASP A 1 52 ? -6.273 29.930 6.979 1.00 0.00 52 ASP A O 15
ATOM 25285 N N . GLU A 1 53 ? -5.379 31.991 7.339 1.00 0.00 53 GLU A N 15
ATOM 25286 C CA . GLU A 1 53 ? -6.303 32.726 6.458 1.00 0.00 53 GLU A CA 15
ATOM 25287 C C . GLU A 1 53 ? -6.136 32.290 4.990 1.00 0.00 53 GLU A C 15
ATOM 25288 O O . GLU A 1 53 ? -5.006 32.175 4.494 1.00 0.00 53 GLU A O 15
ATOM 25300 N N . VAL A 1 54 ? -7.273 32.040 4.315 1.00 0.00 54 VAL A N 15
ATOM 25301 C CA . VAL A 1 54 ? -7.297 31.679 2.888 1.00 0.00 54 VAL A CA 15
ATOM 25302 C C . VAL A 1 54 ? -6.883 32.901 2.055 1.00 0.00 54 VAL A C 15
ATOM 25303 O O . VAL A 1 54 ? -6.029 32.796 1.177 1.00 0.00 54 VAL A O 15
ATOM 25316 N N . LEU A 1 55 ? -7.523 34.045 2.386 1.00 0.00 55 LEU A N 15
ATOM 25317 C CA . LEU A 1 55 ? -7.238 35.377 1.824 1.00 0.00 55 LEU A CA 15
ATOM 25318 C C . LEU A 1 55 ? -7.429 35.415 0.288 1.00 0.00 55 LEU A C 15
ATOM 25319 O O . LEU A 1 55 ? -6.613 34.890 -0.470 1.00 0.00 55 LEU A O 15
ATOM 25335 N N . ASP A 1 56 ? -8.513 36.071 -0.158 1.00 0.00 56 ASP A N 15
ATOM 25336 C CA . ASP A 1 56 ? -8.867 36.185 -1.592 1.00 0.00 56 ASP A CA 15
ATOM 25337 C C . ASP A 1 56 ? -7.883 37.098 -2.356 1.00 0.00 56 ASP A C 15
ATOM 25338 O O . ASP A 1 56 ? -7.916 37.162 -3.587 1.00 0.00 56 ASP A O 15
ATOM 25347 N N . GLU A 1 57 ? -7.014 37.804 -1.611 1.00 0.00 57 GLU A N 15
ATOM 25348 C CA . GLU A 1 57 ? -5.966 38.668 -2.187 1.00 0.00 57 GLU A CA 15
ATOM 25349 C C . GLU A 1 57 ? -4.725 37.851 -2.611 1.00 0.00 57 GLU A C 15
ATOM 25350 O O . GLU A 1 57 ? -3.785 38.402 -3.201 1.00 0.00 57 GLU A O 15
ATOM 25362 N N . LEU A 1 58 ? -4.719 36.545 -2.281 1.00 0.00 58 LEU A N 15
ATOM 25363 C CA . LEU A 1 58 ? -3.748 35.589 -2.835 1.00 0.00 58 LEU A CA 15
ATOM 25364 C C . LEU A 1 58 ? -4.276 35.124 -4.205 1.00 0.00 58 LEU A C 15
ATOM 25365 O O . LEU A 1 58 ? -5.473 34.855 -4.330 1.00 0.00 58 LEU A O 15
ATOM 25381 N N . GLY A 1 59 ? -3.388 35.041 -5.215 1.00 0.00 59 GLY A N 15
ATOM 25382 C CA . GLY A 1 59 ? -3.761 34.545 -6.551 1.00 0.00 59 GLY A CA 15
ATOM 25383 C C . GLY A 1 59 ? -4.319 33.117 -6.504 1.00 0.00 59 GLY A C 15
ATOM 25384 O O . GLY A 1 59 ? -3.696 32.249 -5.895 1.00 0.00 59 GLY A O 15
ATOM 25388 N N . GLN A 1 60 ? -5.492 32.883 -7.141 1.00 0.00 60 GLN A N 15
ATOM 25389 C CA . GLN A 1 60 ? -6.239 31.605 -7.030 1.00 0.00 60 GLN A CA 15
ATOM 25390 C C . GLN A 1 60 ? -5.486 30.428 -7.683 1.00 0.00 60 GLN A C 15
ATOM 25391 O O . GLN A 1 60 ? -5.444 29.331 -7.119 1.00 0.00 60 GLN A O 15
ATOM 25405 N N . VAL A 1 61 ? -4.894 30.671 -8.872 1.00 0.00 61 VAL A N 15
ATOM 25406 C CA . VAL A 1 61 ? -4.014 29.684 -9.554 1.00 0.00 61 VAL A CA 15
ATOM 25407 C C . VAL A 1 61 ? -2.813 29.349 -8.653 1.00 0.00 61 VAL A C 15
ATOM 25408 O O . VAL A 1 61 ? -2.327 28.218 -8.651 1.00 0.00 61 VAL A O 15
ATOM 25421 N N . GLY A 1 62 ? -2.389 30.351 -7.867 1.00 0.00 62 GLY A N 15
ATOM 25422 C CA . GLY A 1 62 ? -1.348 30.182 -6.876 1.00 0.00 62 GLY A CA 15
ATOM 25423 C C . GLY A 1 62 ? -1.775 29.226 -5.772 1.00 0.00 62 GLY A C 15
ATOM 25424 O O . GLY A 1 62 ? -1.124 28.221 -5.570 1.00 0.00 62 GLY A O 15
ATOM 25428 N N . GLN A 1 63 ? -2.914 29.551 -5.108 1.00 0.00 63 GLN A N 15
ATOM 25429 C CA . GLN A 1 63 ? -3.476 28.801 -3.950 1.00 0.00 63 GLN A CA 15
ATOM 25430 C C . GLN A 1 63 ? -3.779 27.333 -4.307 1.00 0.00 63 GLN A C 15
ATOM 25431 O O . GLN A 1 63 ? -3.504 26.419 -3.527 1.00 0.00 63 GLN A O 15
ATOM 25445 N N . ASP A 1 64 ? -4.378 27.152 -5.488 1.00 0.00 64 ASP A N 15
ATOM 25446 C CA . ASP A 1 64 ? -4.840 25.841 -5.983 1.00 0.00 64 ASP A CA 15
ATOM 25447 C C . ASP A 1 64 ? -3.645 24.934 -6.261 1.00 0.00 64 ASP A C 15
ATOM 25448 O O . ASP A 1 64 ? -3.603 23.778 -5.822 1.00 0.00 64 ASP A O 15
ATOM 25457 N N . GLU A 1 65 ? -2.676 25.496 -6.996 1.00 0.00 65 GLU A N 15
ATOM 25458 C CA . GLU A 1 65 ? -1.444 24.796 -7.358 1.00 0.00 65 GLU A CA 15
ATOM 25459 C C . GLU A 1 65 ? -0.558 24.599 -6.114 1.00 0.00 65 GLU A C 15
ATOM 25460 O O . GLU A 1 65 ? 0.160 23.620 -6.025 1.00 0.00 65 GLU A O 15
ATOM 25472 N N . LEU A 1 66 ? -0.681 25.525 -5.144 1.00 0.00 66 LEU A N 15
ATOM 25473 C CA . LEU A 1 66 ? 0.063 25.499 -3.866 1.00 0.00 66 LEU A CA 15
ATOM 25474 C C . LEU A 1 66 ? -0.351 24.261 -3.055 1.00 0.00 66 LEU A C 15
ATOM 25475 O O . LEU A 1 66 ? 0.492 23.554 -2.501 1.00 0.00 66 LEU A O 15
ATOM 25491 N N . ARG A 1 67 ? -1.680 24.030 -3.016 1.00 0.00 67 ARG A N 15
ATOM 25492 C CA . ARG A 1 67 ? -2.293 22.909 -2.285 1.00 0.00 67 ARG A CA 15
ATOM 25493 C C . ARG A 1 67 ? -2.073 21.587 -3.042 1.00 0.00 67 ARG A C 15
ATOM 25494 O O . ARG A 1 67 ? -1.992 20.523 -2.426 1.00 0.00 67 ARG A O 15
ATOM 25515 N N . ALA A 1 68 ? -1.973 21.682 -4.382 1.00 0.00 68 ALA A N 15
ATOM 25516 C CA . ALA A 1 68 ? -1.650 20.538 -5.256 1.00 0.00 68 ALA A CA 15
ATOM 25517 C C . ALA A 1 68 ? -0.212 20.059 -4.996 1.00 0.00 68 ALA A C 15
ATOM 25518 O O . ALA A 1 68 ? 0.051 18.855 -4.934 1.00 0.00 68 ALA A O 15
ATOM 25525 N N . ILE A 1 69 ? 0.702 21.032 -4.827 1.00 0.00 69 ILE A N 15
ATOM 25526 C CA . ILE A 1 69 ? 2.113 20.783 -4.482 1.00 0.00 69 ILE A CA 15
ATOM 25527 C C . ILE A 1 69 ? 2.216 20.286 -3.035 1.00 0.00 69 ILE A C 15
ATOM 25528 O O . ILE A 1 69 ? 3.020 19.417 -2.733 1.00 0.00 69 ILE A O 15
ATOM 25544 N N . ASP A 1 70 ? 1.379 20.847 -2.158 1.00 0.00 70 ASP A N 15
ATOM 25545 C CA . ASP A 1 70 ? 1.293 20.436 -0.747 1.00 0.00 70 ASP A CA 15
ATOM 25546 C C . ASP A 1 70 ? 0.820 18.972 -0.645 1.00 0.00 70 ASP A C 15
ATOM 25547 O O . ASP A 1 70 ? 1.287 18.222 0.209 1.00 0.00 70 ASP A O 15
ATOM 25556 N N . ALA A 1 71 ? -0.094 18.586 -1.556 1.00 0.00 71 ALA A N 15
ATOM 25557 C CA . ALA A 1 71 ? -0.628 17.214 -1.656 1.00 0.00 71 ALA A CA 15
ATOM 25558 C C . ALA A 1 71 ? 0.394 16.268 -2.308 1.00 0.00 71 ALA A C 15
ATOM 25559 O O . ALA A 1 71 ? 0.471 15.089 -1.962 1.00 0.00 71 ALA A O 15
ATOM 25566 N N . ALA A 1 72 ? 1.173 16.808 -3.257 1.00 0.00 72 ALA A N 15
ATOM 25567 C CA . ALA A 1 72 ? 2.194 16.051 -3.994 1.00 0.00 72 ALA A CA 15
ATOM 25568 C C . ALA A 1 72 ? 3.368 15.690 -3.078 1.00 0.00 72 ALA A C 15
ATOM 25569 O O . ALA A 1 72 ? 3.714 14.517 -2.954 1.00 0.00 72 ALA A O 15
ATOM 25576 N N . LEU A 1 73 ? 3.939 16.720 -2.425 1.00 0.00 73 LEU A N 15
ATOM 25577 C CA . LEU A 1 73 ? 5.037 16.583 -1.443 1.00 0.00 73 LEU A CA 15
ATOM 25578 C C . LEU A 1 73 ? 4.600 15.738 -0.231 1.00 0.00 73 LEU A C 15
ATOM 25579 O O . LEU A 1 73 ? 5.425 15.040 0.370 1.00 0.00 73 LEU A O 15
ATOM 25595 N N . ALA A 1 74 ? 3.296 15.825 0.119 1.00 0.00 74 ALA A N 15
ATOM 25596 C CA . ALA A 1 74 ? 2.683 14.965 1.151 1.00 0.00 74 ALA A CA 15
ATOM 25597 C C . ALA A 1 74 ? 2.794 13.494 0.746 1.00 0.00 74 ALA A C 15
ATOM 25598 O O . ALA A 1 74 ? 3.264 12.671 1.521 1.00 0.00 74 ALA A O 15
ATOM 25605 N N . ARG A 1 75 ? 2.388 13.205 -0.508 1.00 0.00 75 ARG A N 15
ATOM 25606 C CA . ARG A 1 75 ? 2.448 11.852 -1.096 1.00 0.00 75 ARG A CA 15
ATOM 25607 C C . ARG A 1 75 ? 3.899 11.344 -1.220 1.00 0.00 75 ARG A C 15
ATOM 25608 O O . ARG A 1 75 ? 4.127 10.149 -1.133 1.00 0.00 75 ARG A O 15
ATOM 25629 N N . ILE A 1 76 ? 4.870 12.252 -1.424 1.00 0.00 76 ILE A N 15
ATOM 25630 C CA . ILE A 1 76 ? 6.305 11.870 -1.492 1.00 0.00 76 ILE A CA 15
ATOM 25631 C C . ILE A 1 76 ? 6.791 11.426 -0.100 1.00 0.00 76 ILE A C 15
ATOM 25632 O O . ILE A 1 76 ? 7.466 10.400 0.043 1.00 0.00 76 ILE A O 15
ATOM 25648 N N . ALA A 1 77 ? 6.384 12.198 0.921 1.00 0.00 77 ALA A N 15
ATOM 25649 C CA . ALA A 1 77 ? 6.669 11.900 2.337 1.00 0.00 77 ALA A CA 15
ATOM 25650 C C . ALA A 1 77 ? 5.894 10.644 2.805 1.00 0.00 77 ALA A C 15
ATOM 25651 O O . ALA A 1 77 ? 6.312 9.958 3.740 1.00 0.00 77 ALA A O 15
ATOM 25658 N N . SER A 1 78 ? 4.767 10.362 2.126 1.00 0.00 78 SER A N 15
ATOM 25659 C CA . SER A 1 78 ? 3.905 9.198 2.391 1.00 0.00 78 SER A CA 15
ATOM 25660 C C . SER A 1 78 ? 4.293 7.971 1.532 1.00 0.00 78 SER A C 15
ATOM 25661 O O . SER A 1 78 ? 3.747 6.880 1.732 1.00 0.00 78 SER A O 15
ATOM 25669 N N . GLY A 1 79 ? 5.225 8.165 0.575 1.00 0.00 79 GLY A N 15
ATOM 25670 C CA . GLY A 1 79 ? 5.718 7.080 -0.292 1.00 0.00 79 GLY A CA 15
ATOM 25671 C C . GLY A 1 79 ? 4.679 6.570 -1.293 1.00 0.00 79 GLY A C 15
ATOM 25672 O O . GLY A 1 79 ? 4.755 5.423 -1.750 1.00 0.00 79 GLY A O 15
ATOM 25676 N N . THR A 1 80 ? 3.697 7.426 -1.604 1.00 0.00 80 THR A N 15
ATOM 25677 C CA . THR A 1 80 ? 2.599 7.133 -2.535 1.00 0.00 80 THR A CA 15
ATOM 25678 C C . THR A 1 80 ? 2.456 8.272 -3.581 1.00 0.00 80 THR A C 15
ATOM 25679 O O . THR A 1 80 ? 1.356 8.538 -4.090 1.00 0.00 80 THR A O 15
ATOM 25690 N N . PHE A 1 81 ? 3.579 8.954 -3.906 1.00 0.00 81 PHE A N 15
ATOM 25691 C CA . PHE A 1 81 ? 3.611 9.930 -5.013 1.00 0.00 81 PHE A CA 15
ATOM 25692 C C . PHE A 1 81 ? 3.347 9.226 -6.350 1.00 0.00 81 PHE A C 15
ATOM 25693 O O . PHE A 1 81 ? 3.719 8.059 -6.540 1.00 0.00 81 PHE A O 15
ATOM 25710 N N . GLY A 1 82 ? 2.719 9.970 -7.273 1.00 0.00 82 GLY A N 15
ATOM 25711 C CA . GLY A 1 82 ? 2.304 9.432 -8.550 1.00 0.00 82 GLY A CA 15
ATOM 25712 C C . GLY A 1 82 ? 1.155 8.459 -8.398 1.00 0.00 82 GLY A C 15
ATOM 25713 O O . GLY A 1 82 ? 1.104 7.444 -9.074 1.00 0.00 82 GLY A O 15
ATOM 25717 N N . THR A 1 83 ? 0.238 8.775 -7.474 1.00 0.00 83 THR A N 15
ATOM 25718 C CA . THR A 1 83 ? -0.988 8.003 -7.251 1.00 0.00 83 THR A CA 15
ATOM 25719 C C . THR A 1 83 ? -2.202 8.955 -7.253 1.00 0.00 83 THR A C 15
ATOM 25720 O O . THR A 1 83 ? -2.220 9.948 -6.511 1.00 0.00 83 THR A O 15
ATOM 25731 N N . CYS A 1 84 ? -3.186 8.671 -8.133 1.00 0.00 84 CYS A N 15
ATOM 25732 C CA . CYS A 1 84 ? -4.496 9.334 -8.127 1.00 0.00 84 CYS A CA 15
ATOM 25733 C C . CYS A 1 84 ? -5.233 8.906 -6.864 1.00 0.00 84 CYS A C 15
ATOM 25734 O O . CYS A 1 84 ? -5.602 7.738 -6.746 1.00 0.00 84 CYS A O 15
ATOM 25741 N N . VAL A 1 85 ? -5.367 9.841 -5.905 1.00 0.00 85 VAL A N 15
ATOM 25742 C CA . VAL A 1 85 ? -6.113 9.627 -4.644 1.00 0.00 85 VAL A CA 15
ATOM 25743 C C . VAL A 1 85 ? -7.609 9.343 -4.921 1.00 0.00 85 VAL A C 15
ATOM 25744 O O . VAL A 1 85 ? -8.277 8.621 -4.176 1.00 0.00 85 VAL A O 15
ATOM 25757 N N . LYS A 1 86 ? -8.091 9.898 -6.045 1.00 0.00 86 LYS A N 15
ATOM 25758 C CA . LYS A 1 86 ? -9.494 9.804 -6.488 1.00 0.00 86 LYS A CA 15
ATOM 25759 C C . LYS A 1 86 ? -9.781 8.456 -7.199 1.00 0.00 86 LYS A C 15
ATOM 25760 O O . LYS A 1 86 ? -10.926 8.151 -7.532 1.00 0.00 86 LYS A O 15
ATOM 25779 N N . CYS A 1 87 ? -8.715 7.680 -7.450 1.00 0.00 87 CYS A N 15
ATOM 25780 C CA . CYS A 1 87 ? -8.800 6.325 -8.058 1.00 0.00 87 CYS A CA 15
ATOM 25781 C C . CYS A 1 87 ? -8.172 5.251 -7.147 1.00 0.00 87 CYS A C 15
ATOM 25782 O O . CYS A 1 87 ? -8.534 4.075 -7.237 1.00 0.00 87 CYS A O 15
ATOM 25789 N N . GLY A 1 88 ? -7.247 5.678 -6.269 1.00 0.00 88 GLY A N 15
ATOM 25790 C CA . GLY A 1 88 ? -6.389 4.763 -5.509 1.00 0.00 88 GLY A CA 15
ATOM 25791 C C . GLY A 1 88 ? -5.465 3.919 -6.401 1.00 0.00 88 GLY A C 15
ATOM 25792 O O . GLY A 1 88 ? -5.363 2.704 -6.208 1.00 0.00 88 GLY A O 15
ATOM 25796 N N . LYS A 1 89 ? -4.789 4.570 -7.385 1.00 0.00 89 LYS A N 15
ATOM 25797 C CA . LYS A 1 89 ? -3.872 3.864 -8.336 1.00 0.00 89 LYS A CA 15
ATOM 25798 C C . LYS A 1 89 ? -2.865 4.823 -9.014 1.00 0.00 89 LYS A C 15
ATOM 25799 O O . LYS A 1 89 ? -3.001 6.036 -8.929 1.00 0.00 89 LYS A O 15
ATOM 25818 N N . ARG A 1 90 ? -1.895 4.219 -9.737 1.00 0.00 90 ARG A N 15
ATOM 25819 C CA . ARG A 1 90 ? -0.730 4.900 -10.346 1.00 0.00 90 ARG A CA 15
ATOM 25820 C C . ARG A 1 90 ? -1.124 5.916 -11.446 1.00 0.00 90 ARG A C 15
ATOM 25821 O O . ARG A 1 90 ? -2.070 5.691 -12.208 1.00 0.00 90 ARG A O 15
ATOM 25842 N N . ILE A 1 91 ? -0.362 7.023 -11.502 1.00 0.00 91 ILE A N 15
ATOM 25843 C CA . ILE A 1 91 ? -0.432 8.052 -12.560 1.00 0.00 91 ILE A CA 15
ATOM 25844 C C . ILE A 1 91 ? 0.577 7.694 -13.671 1.00 0.00 91 ILE A C 15
ATOM 25845 O O . ILE A 1 91 ? 1.630 7.107 -13.385 1.00 0.00 91 ILE A O 15
ATOM 25861 N N . SER A 1 92 ? 0.265 8.075 -14.919 1.00 0.00 92 SER A N 15
ATOM 25862 C CA . SER A 1 92 ? 1.189 7.905 -16.053 1.00 0.00 92 SER A CA 15
ATOM 25863 C C . SER A 1 92 ? 2.404 8.836 -15.863 1.00 0.00 92 SER A C 15
ATOM 25864 O O . SER A 1 92 ? 2.244 9.977 -15.409 1.00 0.00 92 SER A O 15
ATOM 25872 N N . GLU A 1 93 ? 3.607 8.343 -16.205 1.00 0.00 93 GLU A N 15
ATOM 25873 C CA . GLU A 1 93 ? 4.862 9.110 -16.051 1.00 0.00 93 GLU A CA 15
ATOM 25874 C C . GLU A 1 93 ? 4.817 10.424 -16.862 1.00 0.00 93 GLU A C 15
ATOM 25875 O O . GLU A 1 93 ? 5.330 11.455 -16.417 1.00 0.00 93 GLU A O 15
ATOM 25887 N N . ASP A 1 94 ? 4.180 10.358 -18.050 1.00 0.00 94 ASP A N 15
ATOM 25888 C CA . ASP A 1 94 ? 4.028 11.509 -18.962 1.00 0.00 94 ASP A CA 15
ATOM 25889 C C . ASP A 1 94 ? 3.180 12.613 -18.326 1.00 0.00 94 ASP A C 15
ATOM 25890 O O . ASP A 1 94 ? 3.445 13.808 -18.518 1.00 0.00 94 ASP A O 15
ATOM 25899 N N . ARG A 1 95 ? 2.171 12.193 -17.554 1.00 0.00 95 ARG A N 15
ATOM 25900 C CA . ARG A 1 95 ? 1.326 13.111 -16.796 1.00 0.00 95 ARG A CA 15
ATOM 25901 C C . ARG A 1 95 ? 2.153 13.819 -15.706 1.00 0.00 95 ARG A C 15
ATOM 25902 O O . ARG A 1 95 ? 2.015 15.013 -15.516 1.00 0.00 95 ARG A O 15
ATOM 25923 N N . LEU A 1 96 ? 3.048 13.063 -15.041 1.00 0.00 96 LEU A N 15
ATOM 25924 C CA . LEU A 1 96 ? 3.861 13.578 -13.915 1.00 0.00 96 LEU A CA 15
ATOM 25925 C C . LEU A 1 96 ? 5.005 14.494 -14.382 1.00 0.00 96 LEU A C 15
ATOM 25926 O O . LEU A 1 96 ? 5.396 15.409 -13.662 1.00 0.00 96 LEU A O 15
ATOM 25942 N N . LYS A 1 97 ? 5.557 14.237 -15.578 1.00 0.00 97 LYS A N 15
ATOM 25943 C CA . LYS A 1 97 ? 6.645 15.072 -16.134 1.00 0.00 97 LYS A CA 15
ATOM 25944 C C . LYS A 1 97 ? 6.065 16.404 -16.665 1.00 0.00 97 LYS A C 15
ATOM 25945 O O . LYS A 1 97 ? 6.751 17.429 -16.668 1.00 0.00 97 LYS A O 15
ATOM 25964 N N . ALA A 1 98 ? 4.783 16.365 -17.088 1.00 0.00 98 ALA A N 15
ATOM 25965 C CA . ALA A 1 98 ? 4.038 17.553 -17.557 1.00 0.00 98 ALA A CA 15
ATOM 25966 C C . ALA A 1 98 ? 3.438 18.344 -16.372 1.00 0.00 98 ALA A C 15
ATOM 25967 O O . ALA A 1 98 ? 3.368 19.578 -16.403 1.00 0.00 98 ALA A O 15
ATOM 25974 N N . VAL A 1 99 ? 3.013 17.606 -15.333 1.00 0.00 99 VAL A N 15
ATOM 25975 C CA . VAL A 1 99 ? 2.356 18.154 -14.131 1.00 0.00 99 VAL A CA 15
ATOM 25976 C C . VAL A 1 99 ? 2.504 17.136 -12.962 1.00 0.00 99 VAL A C 15
ATOM 25977 O O . VAL A 1 99 ? 1.715 16.197 -12.836 1.00 0.00 99 VAL A O 15
ATOM 25990 N N . PRO A 1 100 ? 3.586 17.261 -12.119 1.00 0.00 100 PRO A N 15
ATOM 25991 C CA . PRO A 1 100 ? 3.835 16.325 -10.987 1.00 0.00 100 PRO A CA 15
ATOM 25992 C C . PRO A 1 100 ? 2.882 16.543 -9.793 1.00 0.00 100 PRO A C 15
ATOM 25993 O O . PRO A 1 100 ? 2.565 15.599 -9.059 1.00 0.00 100 PRO A O 15
ATOM 26004 N N . TYR A 1 101 ? 2.408 17.788 -9.630 1.00 0.00 101 TYR A N 15
ATOM 26005 C CA . TYR A 1 101 ? 1.603 18.200 -8.465 1.00 0.00 101 TYR A CA 15
ATOM 26006 C C . TYR A 1 101 ? 0.139 17.744 -8.553 1.00 0.00 101 TYR A C 15
ATOM 26007 O O . TYR A 1 101 ? -0.617 17.971 -7.608 1.00 0.00 101 TYR A O 15
ATOM 26025 N N . THR A 1 102 ? -0.252 17.089 -9.667 1.00 0.00 102 THR A N 15
ATOM 26026 C CA . THR A 1 102 ? -1.636 16.623 -9.859 1.00 0.00 102 THR A CA 15
ATOM 26027 C C . THR A 1 102 ? -1.995 15.513 -8.819 1.00 0.00 102 THR A C 15
ATOM 26028 O O . THR A 1 102 ? -1.349 14.453 -8.787 1.00 0.00 102 THR A O 15
ATOM 26039 N N . PRO A 1 103 ? -2.998 15.758 -7.902 1.00 0.00 103 PRO A N 15
ATOM 26040 C CA . PRO A 1 103 ? -3.470 14.727 -6.940 1.00 0.00 103 PRO A CA 15
ATOM 26041 C C . PRO A 1 103 ? -4.320 13.644 -7.643 1.00 0.00 103 PRO A C 15
ATOM 26042 O O . PRO A 1 103 ? -4.553 12.557 -7.100 1.00 0.00 103 PRO A O 15
ATOM 26053 N N . PHE A 1 104 ? -4.776 13.974 -8.864 1.00 0.00 104 PHE A N 15
ATOM 26054 C CA . PHE A 1 104 ? -5.664 13.131 -9.674 1.00 0.00 104 PHE A CA 15
ATOM 26055 C C . PHE A 1 104 ? -4.927 12.633 -10.931 1.00 0.00 104 PHE A C 15
ATOM 26056 O O . PHE A 1 104 ? -3.784 13.015 -11.184 1.00 0.00 104 PHE A O 15
ATOM 26073 N N . CYS A 1 105 ? -5.591 11.763 -11.707 1.00 0.00 105 CYS A N 15
ATOM 26074 C CA . CYS A 1 105 ? -5.063 11.259 -12.995 1.00 0.00 105 CYS A CA 15
ATOM 26075 C C . CYS A 1 105 ? -5.672 12.053 -14.151 1.00 0.00 105 CYS A C 15
ATOM 26076 O O . CYS A 1 105 ? -6.565 12.864 -13.917 1.00 0.00 105 CYS A O 15
ATOM 26083 N N . GLN A 1 106 ? -5.197 11.799 -15.390 1.00 0.00 106 GLN A N 15
ATOM 26084 C CA . GLN A 1 106 ? -5.641 12.531 -16.602 1.00 0.00 106 GLN A CA 15
ATOM 26085 C C . GLN A 1 106 ? -7.166 12.450 -16.809 1.00 0.00 106 GLN A C 15
ATOM 26086 O O . GLN A 1 106 ? -7.795 13.437 -17.193 1.00 0.00 106 GLN A O 15
ATOM 26100 N N . GLU A 1 107 ? -7.741 11.269 -16.525 1.00 0.00 107 GLU A N 15
ATOM 26101 C CA . GLU A 1 107 ? -9.191 11.026 -16.651 1.00 0.00 107 GLU A CA 15
ATOM 26102 C C . GLU A 1 107 ? -9.995 11.898 -15.667 1.00 0.00 107 GLU A C 15
ATOM 26103 O O . GLU A 1 107 ? -10.954 12.562 -16.063 1.00 0.00 107 GLU A O 15
ATOM 26115 N N . CYS A 1 108 ? -9.567 11.900 -14.385 1.00 0.00 108 CYS A N 15
ATOM 26116 C CA . CYS A 1 108 ? -10.179 12.742 -13.330 1.00 0.00 108 CYS A CA 15
ATOM 26117 C C . CYS A 1 108 ? -9.965 14.243 -13.629 1.00 0.00 108 CYS A C 15
ATOM 26118 O O . CYS A 1 108 ? -10.858 15.048 -13.398 1.00 0.00 108 CYS A O 15
ATOM 26125 N N . ALA A 1 109 ? -8.789 14.583 -14.194 1.00 0.00 109 ALA A N 15
ATOM 26126 C CA . ALA A 1 109 ? -8.413 15.973 -14.543 1.00 0.00 109 ALA A CA 15
ATOM 26127 C C . ALA A 1 109 ? -9.292 16.502 -15.688 1.00 0.00 109 ALA A C 15
ATOM 26128 O O . ALA A 1 109 ? -9.652 17.683 -15.716 1.00 0.00 109 ALA A O 15
ATOM 26135 N N . ALA A 1 110 ? -9.640 15.592 -16.611 1.00 0.00 110 ALA A N 15
ATOM 26136 C CA . ALA A 1 110 ? -10.548 15.871 -17.733 1.00 0.00 110 ALA A CA 15
ATOM 26137 C C . ALA A 1 110 ? -12.015 15.895 -17.257 1.00 0.00 110 ALA A C 15
ATOM 26138 O O . ALA A 1 110 ? -12.866 16.536 -17.881 1.00 0.00 110 ALA A O 15
ATOM 26145 N N . ALA A 1 111 ? -12.292 15.180 -16.147 1.00 0.00 111 ALA A N 15
ATOM 26146 C CA . ALA A 1 111 ? -13.638 15.084 -15.548 1.00 0.00 111 ALA A CA 15
ATOM 26147 C C . ALA A 1 111 ? -13.884 16.184 -14.493 1.00 0.00 111 ALA A C 15
ATOM 26148 O O . ALA A 1 111 ? -14.997 16.283 -13.961 1.00 0.00 111 ALA A O 15
ATOM 26155 N N . LEU A 1 112 ? -12.842 16.991 -14.178 1.00 0.00 112 LEU A N 15
ATOM 26156 C CA . LEU A 1 112 ? -12.974 18.165 -13.286 1.00 0.00 112 LEU A CA 15
ATOM 26157 C C . LEU A 1 112 ? -13.822 19.260 -13.986 1.00 0.00 112 LEU A C 15
ATOM 26158 O O . LEU A 1 112 ? -15.003 19.446 -13.627 1.00 0.00 112 LEU A O 15
ATOM 26176 N N . LEU A 1 1 ? -0.451 1.852 -3.603 1.00 0.00 1 LEU A N 16
ATOM 26177 C CA . LEU A 1 1 ? -0.307 3.328 -3.645 1.00 0.00 1 LEU A CA 16
ATOM 26178 C C . LEU A 1 1 ? 1.167 3.752 -3.447 1.00 0.00 1 LEU A C 16
ATOM 26179 O O . LEU A 1 1 ? 1.609 4.771 -3.993 1.00 0.00 1 LEU A O 16
ATOM 26197 N N . ALA A 1 2 ? 1.922 2.948 -2.672 1.00 0.00 2 ALA A N 16
ATOM 26198 C CA . ALA A 1 2 ? 3.345 3.200 -2.366 1.00 0.00 2 ALA A CA 16
ATOM 26199 C C . ALA A 1 2 ? 4.240 3.016 -3.606 1.00 0.00 2 ALA A C 16
ATOM 26200 O O . ALA A 1 2 ? 3.967 2.168 -4.461 1.00 0.00 2 ALA A O 16
ATOM 26207 N N . GLY A 1 3 ? 5.314 3.814 -3.657 1.00 0.00 3 GLY A N 16
ATOM 26208 C CA . GLY A 1 3 ? 6.288 3.790 -4.752 1.00 0.00 3 GLY A CA 16
ATOM 26209 C C . GLY A 1 3 ? 7.661 4.279 -4.304 1.00 0.00 3 GLY A C 16
ATOM 26210 O O . GLY A 1 3 ? 8.691 3.881 -4.865 1.00 0.00 3 GLY A O 16
ATOM 26214 N N . GLY A 1 4 ? 7.658 5.172 -3.297 1.00 0.00 4 GLY A N 16
ATOM 26215 C CA . GLY A 1 4 ? 8.879 5.681 -2.682 1.00 0.00 4 GLY A CA 16
ATOM 26216 C C . GLY A 1 4 ? 9.516 6.808 -3.482 1.00 0.00 4 GLY A C 16
ATOM 26217 O O . GLY A 1 4 ? 8.866 7.821 -3.751 1.00 0.00 4 GLY A O 16
ATOM 26221 N N . LYS A 1 5 ? 10.801 6.626 -3.851 1.00 0.00 5 LYS A N 16
ATOM 26222 C CA . LYS A 1 5 ? 11.579 7.604 -4.640 1.00 0.00 5 LYS A CA 16
ATOM 26223 C C . LYS A 1 5 ? 11.850 7.099 -6.069 1.00 0.00 5 LYS A C 16
ATOM 26224 O O . LYS A 1 5 ? 12.463 7.816 -6.874 1.00 0.00 5 LYS A O 16
ATOM 26243 N N . SER A 1 6 ? 11.358 5.886 -6.384 1.00 0.00 6 SER A N 16
ATOM 26244 C CA . SER A 1 6 ? 11.411 5.318 -7.742 1.00 0.00 6 SER A CA 16
ATOM 26245 C C . SER A 1 6 ? 10.467 6.096 -8.681 1.00 0.00 6 SER A C 16
ATOM 26246 O O . SER A 1 6 ? 9.453 6.624 -8.218 1.00 0.00 6 SER A O 16
ATOM 26254 N N . MET A 1 7 ? 10.808 6.134 -9.993 1.00 0.00 7 MET A N 16
ATOM 26255 C CA . MET A 1 7 ? 10.096 6.956 -11.015 1.00 0.00 7 MET A CA 16
ATOM 26256 C C . MET A 1 7 ? 10.387 8.467 -10.767 1.00 0.00 7 MET A C 16
ATOM 26257 O O . MET A 1 7 ? 9.489 9.316 -10.743 1.00 0.00 7 MET A O 16
ATOM 26271 N N . ASN A 1 8 ? 11.686 8.758 -10.510 1.00 0.00 8 ASN A N 16
ATOM 26272 C CA . ASN A 1 8 ? 12.260 10.128 -10.523 1.00 0.00 8 ASN A CA 16
ATOM 26273 C C . ASN A 1 8 ? 11.576 11.080 -9.522 1.00 0.00 8 ASN A C 16
ATOM 26274 O O . ASN A 1 8 ? 11.515 12.293 -9.759 1.00 0.00 8 ASN A O 16
ATOM 26285 N N . VAL A 1 9 ? 11.099 10.533 -8.382 1.00 0.00 9 VAL A N 16
ATOM 26286 C CA . VAL A 1 9 ? 10.350 11.322 -7.378 1.00 0.00 9 VAL A CA 16
ATOM 26287 C C . VAL A 1 9 ? 11.203 12.477 -6.801 1.00 0.00 9 VAL A C 16
ATOM 26288 O O . VAL A 1 9 ? 10.645 13.498 -6.428 1.00 0.00 9 VAL A O 16
ATOM 26301 N N . GLU A 1 10 ? 12.548 12.307 -6.764 1.00 0.00 10 GLU A N 16
ATOM 26302 C CA . GLU A 1 10 ? 13.488 13.377 -6.340 1.00 0.00 10 GLU A CA 16
ATOM 26303 C C . GLU A 1 10 ? 13.327 14.596 -7.263 1.00 0.00 10 GLU A C 16
ATOM 26304 O O . GLU A 1 10 ? 13.170 15.726 -6.791 1.00 0.00 10 GLU A O 16
ATOM 26316 N N . SER A 1 11 ? 13.346 14.331 -8.580 1.00 0.00 11 SER A N 16
ATOM 26317 C CA . SER A 1 11 ? 13.202 15.356 -9.625 1.00 0.00 11 SER A CA 16
ATOM 26318 C C . SER A 1 11 ? 11.867 16.113 -9.468 1.00 0.00 11 SER A C 16
ATOM 26319 O O . SER A 1 11 ? 11.819 17.343 -9.573 1.00 0.00 11 SER A O 16
ATOM 26327 N N . TYR A 1 12 ? 10.800 15.353 -9.181 1.00 0.00 12 TYR A N 16
ATOM 26328 C CA . TYR A 1 12 ? 9.454 15.907 -8.994 1.00 0.00 12 TYR A CA 16
ATOM 26329 C C . TYR A 1 12 ? 9.343 16.656 -7.649 1.00 0.00 12 TYR A C 16
ATOM 26330 O O . TYR A 1 12 ? 8.644 17.650 -7.562 1.00 0.00 12 TYR A O 16
ATOM 26348 N N . GLU A 1 13 ? 10.083 16.184 -6.630 1.00 0.00 13 GLU A N 16
ATOM 26349 C CA . GLU A 1 13 ? 10.061 16.725 -5.264 1.00 0.00 13 GLU A CA 16
ATOM 26350 C C . GLU A 1 13 ? 10.577 18.172 -5.264 1.00 0.00 13 GLU A C 16
ATOM 26351 O O . GLU A 1 13 ? 9.901 19.103 -4.794 1.00 0.00 13 GLU A O 16
ATOM 26363 N N . LYS A 1 14 ? 11.781 18.329 -5.824 1.00 0.00 14 LYS A N 16
ATOM 26364 C CA . LYS A 1 14 ? 12.476 19.607 -5.875 1.00 0.00 14 LYS A CA 16
ATOM 26365 C C . LYS A 1 14 ? 11.736 20.615 -6.780 1.00 0.00 14 LYS A C 16
ATOM 26366 O O . LYS A 1 14 ? 11.538 21.751 -6.369 1.00 0.00 14 LYS A O 16
ATOM 26385 N N . ILE A 1 15 ? 11.282 20.179 -7.988 1.00 0.00 15 ILE A N 16
ATOM 26386 C CA . ILE A 1 15 ? 10.646 21.092 -8.975 1.00 0.00 15 ILE A CA 16
ATOM 26387 C C . ILE A 1 15 ? 9.319 21.655 -8.422 1.00 0.00 15 ILE A C 16
ATOM 26388 O O . ILE A 1 15 ? 8.953 22.802 -8.706 1.00 0.00 15 ILE A O 16
ATOM 26404 N N . LEU A 1 16 ? 8.620 20.829 -7.623 1.00 0.00 16 LEU A N 16
ATOM 26405 C CA . LEU A 1 16 ? 7.386 21.227 -6.931 1.00 0.00 16 LEU A CA 16
ATOM 26406 C C . LEU A 1 16 ? 7.665 22.308 -5.883 1.00 0.00 16 LEU A C 16
ATOM 26407 O O . LEU A 1 16 ? 6.926 23.295 -5.804 1.00 0.00 16 LEU A O 16
ATOM 26423 N N . ARG A 1 17 ? 8.731 22.110 -5.088 1.00 0.00 17 ARG A N 16
ATOM 26424 C CA . ARG A 1 17 ? 9.149 23.088 -4.070 1.00 0.00 17 ARG A CA 16
ATOM 26425 C C . ARG A 1 17 ? 9.556 24.421 -4.721 1.00 0.00 17 ARG A C 16
ATOM 26426 O O . ARG A 1 17 ? 9.114 25.461 -4.277 1.00 0.00 17 ARG A O 16
ATOM 26447 N N . ASP A 1 18 ? 10.370 24.359 -5.791 1.00 0.00 18 ASP A N 16
ATOM 26448 C CA . ASP A 1 18 ? 10.799 25.549 -6.570 1.00 0.00 18 ASP A CA 16
ATOM 26449 C C . ASP A 1 18 ? 9.580 26.338 -7.107 1.00 0.00 18 ASP A C 16
ATOM 26450 O O . ASP A 1 18 ? 9.505 27.573 -6.959 1.00 0.00 18 ASP A O 16
ATOM 26459 N N . ARG A 1 19 ? 8.618 25.598 -7.697 1.00 0.00 19 ARG A N 16
ATOM 26460 C CA . ARG A 1 19 ? 7.377 26.178 -8.251 1.00 0.00 19 ARG A CA 16
ATOM 26461 C C . ARG A 1 19 ? 6.489 26.769 -7.136 1.00 0.00 19 ARG A C 16
ATOM 26462 O O . ARG A 1 19 ? 5.810 27.769 -7.355 1.00 0.00 19 ARG A O 16
ATOM 26483 N N . GLN A 1 20 ? 6.505 26.165 -5.936 1.00 0.00 20 GLN A N 16
ATOM 26484 C CA . GLN A 1 20 ? 5.695 26.665 -4.814 1.00 0.00 20 GLN A CA 16
ATOM 26485 C C . GLN A 1 20 ? 6.406 27.835 -4.117 1.00 0.00 20 GLN A C 16
ATOM 26486 O O . GLN A 1 20 ? 5.748 28.608 -3.458 1.00 0.00 20 GLN A O 16
ATOM 26500 N N . ARG A 1 21 ? 7.750 27.946 -4.263 1.00 0.00 21 ARG A N 16
ATOM 26501 C CA . ARG A 1 21 ? 8.530 29.082 -3.711 1.00 0.00 21 ARG A CA 16
ATOM 26502 C C . ARG A 1 21 ? 8.108 30.374 -4.415 1.00 0.00 21 ARG A C 16
ATOM 26503 O O . ARG A 1 21 ? 7.797 31.370 -3.755 1.00 0.00 21 ARG A O 16
ATOM 26524 N N . GLU A 1 22 ? 8.077 30.323 -5.769 1.00 0.00 22 GLU A N 16
ATOM 26525 C CA . GLU A 1 22 ? 7.678 31.477 -6.595 1.00 0.00 22 GLU A CA 16
ATOM 26526 C C . GLU A 1 22 ? 6.192 31.823 -6.366 1.00 0.00 22 GLU A C 16
ATOM 26527 O O . GLU A 1 22 ? 5.846 32.997 -6.322 1.00 0.00 22 GLU A O 16
ATOM 26539 N N . LEU A 1 23 ? 5.333 30.785 -6.192 1.00 0.00 23 LEU A N 16
ATOM 26540 C CA . LEU A 1 23 ? 3.893 30.975 -5.905 1.00 0.00 23 LEU A CA 16
ATOM 26541 C C . LEU A 1 23 ? 3.665 31.554 -4.499 1.00 0.00 23 LEU A C 16
ATOM 26542 O O . LEU A 1 23 ? 2.812 32.422 -4.329 1.00 0.00 23 LEU A O 16
ATOM 26558 N N . TYR A 1 24 ? 4.434 31.062 -3.506 1.00 0.00 24 TYR A N 16
ATOM 26559 C CA . TYR A 1 24 ? 4.301 31.476 -2.094 1.00 0.00 24 TYR A CA 16
ATOM 26560 C C . TYR A 1 24 ? 4.626 32.968 -1.957 1.00 0.00 24 TYR A C 16
ATOM 26561 O O . TYR A 1 24 ? 3.811 33.714 -1.447 1.00 0.00 24 TYR A O 16
ATOM 26579 N N . ARG A 1 25 ? 5.804 33.391 -2.452 1.00 0.00 25 ARG A N 16
ATOM 26580 C CA . ARG A 1 25 ? 6.214 34.817 -2.414 1.00 0.00 25 ARG A CA 16
ATOM 26581 C C . ARG A 1 25 ? 5.312 35.697 -3.318 1.00 0.00 25 ARG A C 16
ATOM 26582 O O . ARG A 1 25 ? 5.182 36.894 -3.071 1.00 0.00 25 ARG A O 16
ATOM 26603 N N . ARG A 1 26 ? 4.721 35.087 -4.371 1.00 0.00 26 ARG A N 16
ATOM 26604 C CA . ARG A 1 26 ? 3.779 35.769 -5.289 1.00 0.00 26 ARG A CA 16
ATOM 26605 C C . ARG A 1 26 ? 2.490 36.188 -4.563 1.00 0.00 26 ARG A C 16
ATOM 26606 O O . ARG A 1 26 ? 2.039 37.320 -4.703 1.00 0.00 26 ARG A O 16
ATOM 26627 N N . LEU A 1 27 ? 1.896 35.261 -3.798 1.00 0.00 27 LEU A N 16
ATOM 26628 C CA . LEU A 1 27 ? 0.642 35.527 -3.066 1.00 0.00 27 LEU A CA 16
ATOM 26629 C C . LEU A 1 27 ? 0.933 36.254 -1.743 1.00 0.00 27 LEU A C 16
ATOM 26630 O O . LEU A 1 27 ? 0.145 37.091 -1.300 1.00 0.00 27 LEU A O 16
ATOM 26646 N N . HIS A 1 28 ? 2.116 35.985 -1.166 1.00 0.00 28 HIS A N 16
ATOM 26647 C CA . HIS A 1 28 ? 2.610 36.673 0.049 1.00 0.00 28 HIS A CA 16
ATOM 26648 C C . HIS A 1 28 ? 3.406 37.950 -0.322 1.00 0.00 28 HIS A C 16
ATOM 26649 O O . HIS A 1 28 ? 4.165 38.432 0.499 1.00 0.00 28 HIS A O 16
ATOM 26664 N N . LYS A 1 29 ? 3.195 38.498 -1.536 1.00 0.00 29 LYS A N 16
ATOM 26665 C CA . LYS A 1 29 ? 3.935 39.686 -2.064 1.00 0.00 29 LYS A CA 16
ATOM 26666 C C . LYS A 1 29 ? 3.993 40.876 -1.079 1.00 0.00 29 LYS A C 16
ATOM 26667 O O . LYS A 1 29 ? 4.987 41.599 -1.018 1.00 0.00 29 LYS A O 16
ATOM 26686 N N . ILE A 1 30 ? 2.913 41.037 -0.308 1.00 0.00 30 ILE A N 16
ATOM 26687 C CA . ILE A 1 30 ? 2.789 42.077 0.729 1.00 0.00 30 ILE A CA 16
ATOM 26688 C C . ILE A 1 30 ? 3.869 41.937 1.842 1.00 0.00 30 ILE A C 16
ATOM 26689 O O . ILE A 1 30 ? 4.464 42.929 2.262 1.00 0.00 30 ILE A O 16
ATOM 26705 N N . GLU A 1 31 ? 4.131 40.699 2.277 1.00 0.00 31 GLU A N 16
ATOM 26706 C CA . GLU A 1 31 ? 5.075 40.400 3.382 1.00 0.00 31 GLU A CA 16
ATOM 26707 C C . GLU A 1 31 ? 6.436 39.869 2.851 1.00 0.00 31 GLU A C 16
ATOM 26708 O O . GLU A 1 31 ? 7.431 39.865 3.579 1.00 0.00 31 GLU A O 16
ATOM 26720 N N . ALA A 1 32 ? 6.465 39.461 1.576 1.00 0.00 32 ALA A N 16
ATOM 26721 C CA . ALA A 1 32 ? 7.663 38.916 0.898 1.00 0.00 32 ALA A CA 16
ATOM 26722 C C . ALA A 1 32 ? 8.061 39.883 -0.225 1.00 0.00 32 ALA A C 16
ATOM 26723 O O . ALA A 1 32 ? 8.249 39.510 -1.395 1.00 0.00 32 ALA A O 16
ATOM 26730 N N . ASP A 1 33 ? 8.210 41.138 0.191 1.00 0.00 33 ASP A N 16
ATOM 26731 C CA . ASP A 1 33 ? 8.410 42.296 -0.683 1.00 0.00 33 ASP A CA 16
ATOM 26732 C C . ASP A 1 33 ? 9.890 42.409 -1.129 1.00 0.00 33 ASP A C 16
ATOM 26733 O O . ASP A 1 33 ? 10.689 43.100 -0.492 1.00 0.00 33 ASP A O 16
ATOM 26742 N N . PHE A 1 34 ? 10.242 41.652 -2.192 1.00 0.00 34 PHE A N 16
ATOM 26743 C CA . PHE A 1 34 ? 11.561 41.719 -2.871 1.00 0.00 34 PHE A CA 16
ATOM 26744 C C . PHE A 1 34 ? 11.385 41.349 -4.360 1.00 0.00 34 PHE A C 16
ATOM 26745 O O . PHE A 1 34 ? 11.757 40.253 -4.792 1.00 0.00 34 PHE A O 16
ATOM 26762 N N . GLU A 1 35 ? 10.774 42.260 -5.133 1.00 0.00 35 GLU A N 16
ATOM 26763 C CA . GLU A 1 35 ? 10.536 42.072 -6.591 1.00 0.00 35 GLU A CA 16
ATOM 26764 C C . GLU A 1 35 ? 11.682 42.678 -7.429 1.00 0.00 35 GLU A C 16
ATOM 26765 O O . GLU A 1 35 ? 11.704 42.526 -8.658 1.00 0.00 35 GLU A O 16
ATOM 26777 N N . GLU A 1 36 ? 12.621 43.349 -6.739 1.00 0.00 36 GLU A N 16
ATOM 26778 C CA . GLU A 1 36 ? 13.713 44.107 -7.369 1.00 0.00 36 GLU A CA 16
ATOM 26779 C C . GLU A 1 36 ? 14.693 43.137 -8.071 1.00 0.00 36 GLU A C 16
ATOM 26780 O O . GLU A 1 36 ? 15.154 42.187 -7.424 1.00 0.00 36 GLU A O 16
ATOM 26792 N N . PRO A 1 37 ? 14.997 43.342 -9.407 1.00 0.00 37 PRO A N 16
ATOM 26793 C CA . PRO A 1 37 ? 15.918 42.470 -10.182 1.00 0.00 37 PRO A CA 16
ATOM 26794 C C . PRO A 1 37 ? 17.327 42.383 -9.544 1.00 0.00 37 PRO A C 16
ATOM 26795 O O . PRO A 1 37 ? 18.175 43.259 -9.755 1.00 0.00 37 PRO A O 16
ATOM 26806 N N . ARG A 1 38 ? 17.518 41.319 -8.735 1.00 0.00 38 ARG A N 16
ATOM 26807 C CA . ARG A 1 38 ? 18.749 41.046 -7.969 1.00 0.00 38 ARG A CA 16
ATOM 26808 C C . ARG A 1 38 ? 19.100 42.189 -6.991 1.00 0.00 38 ARG A C 16
ATOM 26809 O O . ARG A 1 38 ? 19.776 43.159 -7.361 1.00 0.00 38 ARG A O 16
ATOM 26830 N N . ASN A 1 39 ? 18.612 42.069 -5.747 1.00 0.00 39 ASN A N 16
ATOM 26831 C CA . ASN A 1 39 ? 19.067 42.903 -4.619 1.00 0.00 39 ASN A CA 16
ATOM 26832 C C . ASN A 1 39 ? 20.477 42.404 -4.197 1.00 0.00 39 ASN A C 16
ATOM 26833 O O . ASN A 1 39 ? 20.642 41.200 -3.959 1.00 0.00 39 ASN A O 16
ATOM 26844 N N . PRO A 1 40 ? 21.519 43.301 -4.127 1.00 0.00 40 PRO A N 16
ATOM 26845 C CA . PRO A 1 40 ? 22.924 42.894 -3.817 1.00 0.00 40 PRO A CA 16
ATOM 26846 C C . PRO A 1 40 ? 23.108 42.411 -2.356 1.00 0.00 40 PRO A C 16
ATOM 26847 O O . PRO A 1 40 ? 24.211 42.013 -1.959 1.00 0.00 40 PRO A O 16
ATOM 26858 N N . ASP A 1 41 ? 22.020 42.467 -1.569 1.00 0.00 41 ASP A N 16
ATOM 26859 C CA . ASP A 1 41 ? 21.945 41.873 -0.231 1.00 0.00 41 ASP A CA 16
ATOM 26860 C C . ASP A 1 41 ? 20.601 41.140 -0.097 1.00 0.00 41 ASP A C 16
ATOM 26861 O O . ASP A 1 41 ? 19.566 41.765 0.151 1.00 0.00 41 ASP A O 16
ATOM 26870 N N . ASP A 1 42 ? 20.619 39.821 -0.335 1.00 0.00 42 ASP A N 16
ATOM 26871 C CA . ASP A 1 42 ? 19.436 38.949 -0.177 1.00 0.00 42 ASP A CA 16
ATOM 26872 C C . ASP A 1 42 ? 19.671 37.989 1.018 1.00 0.00 42 ASP A C 16
ATOM 26873 O O . ASP A 1 42 ? 20.041 38.476 2.092 1.00 0.00 42 ASP A O 16
ATOM 26882 N N . GLU A 1 43 ? 19.440 36.654 0.849 1.00 0.00 43 GLU A N 16
ATOM 26883 C CA . GLU A 1 43 ? 19.593 35.631 1.924 1.00 0.00 43 GLU A CA 16
ATOM 26884 C C . GLU A 1 43 ? 18.573 35.903 3.063 1.00 0.00 43 GLU A C 16
ATOM 26885 O O . GLU A 1 43 ? 18.764 35.522 4.221 1.00 0.00 43 GLU A O 16
ATOM 26897 N N . ASP A 1 44 ? 17.449 36.537 2.698 1.00 0.00 44 ASP A N 16
ATOM 26898 C CA . ASP A 1 44 ? 16.428 36.977 3.656 1.00 0.00 44 ASP A CA 16
ATOM 26899 C C . ASP A 1 44 ? 15.036 36.584 3.148 1.00 0.00 44 ASP A C 16
ATOM 26900 O O . ASP A 1 44 ? 14.537 37.156 2.168 1.00 0.00 44 ASP A O 16
ATOM 26909 N N . ARG A 1 45 ? 14.442 35.566 3.785 1.00 0.00 45 ARG A N 16
ATOM 26910 C CA . ARG A 1 45 ? 13.029 35.180 3.580 1.00 0.00 45 ARG A CA 16
ATOM 26911 C C . ARG A 1 45 ? 12.314 35.321 4.938 1.00 0.00 45 ARG A C 16
ATOM 26912 O O . ARG A 1 45 ? 11.480 34.482 5.312 1.00 0.00 45 ARG A O 16
ATOM 26933 N N . ALA A 1 46 ? 12.658 36.414 5.667 1.00 0.00 46 ALA A N 16
ATOM 26934 C CA . ALA A 1 46 ? 12.184 36.679 7.043 1.00 0.00 46 ALA A CA 16
ATOM 26935 C C . ALA A 1 46 ? 10.690 37.063 7.056 1.00 0.00 46 ALA A C 16
ATOM 26936 O O . ALA A 1 46 ? 10.324 38.235 7.237 1.00 0.00 46 ALA A O 16
ATOM 26943 N N . SER A 1 47 ? 9.845 36.042 6.854 1.00 0.00 47 SER A N 16
ATOM 26944 C CA . SER A 1 47 ? 8.400 36.186 6.648 1.00 0.00 47 SER A CA 16
ATOM 26945 C C . SER A 1 47 ? 7.756 34.789 6.587 1.00 0.00 47 SER A C 16
ATOM 26946 O O . SER A 1 47 ? 8.471 33.779 6.560 1.00 0.00 47 SER A O 16
ATOM 26954 N N . GLU A 1 48 ? 6.399 34.751 6.589 1.00 0.00 48 GLU A N 16
ATOM 26955 C CA . GLU A 1 48 ? 5.592 33.506 6.474 1.00 0.00 48 GLU A CA 16
ATOM 26956 C C . GLU A 1 48 ? 5.679 32.649 7.773 1.00 0.00 48 GLU A C 16
ATOM 26957 O O . GLU A 1 48 ? 5.259 31.490 7.798 1.00 0.00 48 GLU A O 16
ATOM 26969 N N . ARG A 1 49 ? 6.189 33.266 8.870 1.00 0.00 49 ARG A N 16
ATOM 26970 C CA . ARG A 1 49 ? 6.312 32.610 10.200 1.00 0.00 49 ARG A CA 16
ATOM 26971 C C . ARG A 1 49 ? 4.933 32.437 10.861 1.00 0.00 49 ARG A C 16
ATOM 26972 O O . ARG A 1 49 ? 4.771 31.595 11.748 1.00 0.00 49 ARG A O 16
ATOM 26993 N N . SER A 1 50 ? 3.952 33.246 10.426 1.00 0.00 50 SER A N 16
ATOM 26994 C CA . SER A 1 50 ? 2.554 33.102 10.838 1.00 0.00 50 SER A CA 16
ATOM 26995 C C . SER A 1 50 ? 1.831 32.177 9.838 1.00 0.00 50 SER A C 16
ATOM 26996 O O . SER A 1 50 ? 1.609 30.996 10.137 1.00 0.00 50 SER A O 16
ATOM 27004 N N . ASN A 1 51 ? 1.489 32.728 8.642 1.00 0.00 51 ASN A N 16
ATOM 27005 C CA . ASN A 1 51 ? 0.824 31.997 7.524 1.00 0.00 51 ASN A CA 16
ATOM 27006 C C . ASN A 1 51 ? -0.557 31.396 7.961 1.00 0.00 51 ASN A C 16
ATOM 27007 O O . ASN A 1 51 ? -1.169 30.610 7.234 1.00 0.00 51 ASN A O 16
ATOM 27018 N N . ASP A 1 52 ? -1.056 31.818 9.139 1.00 0.00 52 ASP A N 16
ATOM 27019 C CA . ASP A 1 52 ? -2.246 31.226 9.786 1.00 0.00 52 ASP A CA 16
ATOM 27020 C C . ASP A 1 52 ? -3.541 31.789 9.179 1.00 0.00 52 ASP A C 16
ATOM 27021 O O . ASP A 1 52 ? -4.559 31.089 9.075 1.00 0.00 52 ASP A O 16
ATOM 27030 N N . GLU A 1 53 ? -3.474 33.063 8.776 1.00 0.00 53 GLU A N 16
ATOM 27031 C CA . GLU A 1 53 ? -4.582 33.773 8.127 1.00 0.00 53 GLU A CA 16
ATOM 27032 C C . GLU A 1 53 ? -4.746 33.312 6.667 1.00 0.00 53 GLU A C 16
ATOM 27033 O O . GLU A 1 53 ? -3.758 32.962 5.999 1.00 0.00 53 GLU A O 16
ATOM 27045 N N . VAL A 1 54 ? -6.008 33.295 6.199 1.00 0.00 54 VAL A N 16
ATOM 27046 C CA . VAL A 1 54 ? -6.354 32.881 4.829 1.00 0.00 54 VAL A CA 16
ATOM 27047 C C . VAL A 1 54 ? -5.910 33.964 3.830 1.00 0.00 54 VAL A C 16
ATOM 27048 O O . VAL A 1 54 ? -5.209 33.662 2.868 1.00 0.00 54 VAL A O 16
ATOM 27061 N N . LEU A 1 55 ? -6.347 35.217 4.105 1.00 0.00 55 LEU A N 16
ATOM 27062 C CA . LEU A 1 55 ? -5.985 36.437 3.346 1.00 0.00 55 LEU A CA 16
ATOM 27063 C C . LEU A 1 55 ? -6.590 36.455 1.909 1.00 0.00 55 LEU A C 16
ATOM 27064 O O . LEU A 1 55 ? -6.456 35.500 1.140 1.00 0.00 55 LEU A O 16
ATOM 27080 N N . ASP A 1 56 ? -7.253 37.579 1.570 1.00 0.00 56 ASP A N 16
ATOM 27081 C CA . ASP A 1 56 ? -7.921 37.788 0.258 1.00 0.00 56 ASP A CA 16
ATOM 27082 C C . ASP A 1 56 ? -6.954 38.334 -0.810 1.00 0.00 56 ASP A C 16
ATOM 27083 O O . ASP A 1 56 ? -7.289 38.355 -2.002 1.00 0.00 56 ASP A O 16
ATOM 27092 N N . GLU A 1 57 ? -5.752 38.768 -0.376 1.00 0.00 57 GLU A N 16
ATOM 27093 C CA . GLU A 1 57 ? -4.718 39.344 -1.272 1.00 0.00 57 GLU A CA 16
ATOM 27094 C C . GLU A 1 57 ? -3.902 38.247 -1.990 1.00 0.00 57 GLU A C 16
ATOM 27095 O O . GLU A 1 57 ? -2.946 38.552 -2.719 1.00 0.00 57 GLU A O 16
ATOM 27107 N N . LEU A 1 58 ? -4.280 36.972 -1.777 1.00 0.00 58 LEU A N 16
ATOM 27108 C CA . LEU A 1 58 ? -3.666 35.836 -2.481 1.00 0.00 58 LEU A CA 16
ATOM 27109 C C . LEU A 1 58 ? -4.394 35.610 -3.822 1.00 0.00 58 LEU A C 16
ATOM 27110 O O . LEU A 1 58 ? -5.567 35.989 -3.967 1.00 0.00 58 LEU A O 16
ATOM 27126 N N . GLY A 1 59 ? -3.701 35.002 -4.793 1.00 0.00 59 GLY A N 16
ATOM 27127 C CA . GLY A 1 59 ? -4.328 34.601 -6.057 1.00 0.00 59 GLY A CA 16
ATOM 27128 C C . GLY A 1 59 ? -4.953 33.218 -5.944 1.00 0.00 59 GLY A C 16
ATOM 27129 O O . GLY A 1 59 ? -4.319 32.319 -5.406 1.00 0.00 59 GLY A O 16
ATOM 27133 N N . GLN A 1 60 ? -6.185 33.059 -6.471 1.00 0.00 60 GLN A N 16
ATOM 27134 C CA . GLN A 1 60 ? -6.977 31.805 -6.392 1.00 0.00 60 GLN A CA 16
ATOM 27135 C C . GLN A 1 60 ? -6.213 30.605 -6.993 1.00 0.00 60 GLN A C 16
ATOM 27136 O O . GLN A 1 60 ? -6.069 29.556 -6.354 1.00 0.00 60 GLN A O 16
ATOM 27150 N N . VAL A 1 61 ? -5.727 30.799 -8.235 1.00 0.00 61 VAL A N 16
ATOM 27151 C CA . VAL A 1 61 ? -4.934 29.799 -8.981 1.00 0.00 61 VAL A CA 16
ATOM 27152 C C . VAL A 1 61 ? -3.594 29.556 -8.276 1.00 0.00 61 VAL A C 16
ATOM 27153 O O . VAL A 1 61 ? -3.092 28.444 -8.272 1.00 0.00 61 VAL A O 16
ATOM 27166 N N . GLY A 1 62 ? -3.050 30.615 -7.661 1.00 0.00 62 GLY A N 16
ATOM 27167 C CA . GLY A 1 62 ? -1.805 30.528 -6.902 1.00 0.00 62 GLY A CA 16
ATOM 27168 C C . GLY A 1 62 ? -1.944 29.628 -5.683 1.00 0.00 62 GLY A C 16
ATOM 27169 O O . GLY A 1 62 ? -1.056 28.843 -5.406 1.00 0.00 62 GLY A O 16
ATOM 27173 N N . GLN A 1 63 ? -3.106 29.728 -4.999 1.00 0.00 63 GLN A N 16
ATOM 27174 C CA . GLN A 1 63 ? -3.426 28.955 -3.775 1.00 0.00 63 GLN A CA 16
ATOM 27175 C C . GLN A 1 63 ? -3.777 27.493 -4.107 1.00 0.00 63 GLN A C 16
ATOM 27176 O O . GLN A 1 63 ? -3.432 26.579 -3.363 1.00 0.00 63 GLN A O 16
ATOM 27190 N N . ASP A 1 64 ? -4.496 27.302 -5.220 1.00 0.00 64 ASP A N 16
ATOM 27191 C CA . ASP A 1 64 ? -5.038 25.977 -5.616 1.00 0.00 64 ASP A CA 16
ATOM 27192 C C . ASP A 1 64 ? -3.962 25.121 -6.294 1.00 0.00 64 ASP A C 16
ATOM 27193 O O . ASP A 1 64 ? -3.925 23.900 -6.116 1.00 0.00 64 ASP A O 16
ATOM 27202 N N . GLU A 1 65 ? -3.098 25.776 -7.081 1.00 0.00 65 GLU A N 16
ATOM 27203 C CA . GLU A 1 65 ? -1.929 25.123 -7.692 1.00 0.00 65 GLU A CA 16
ATOM 27204 C C . GLU A 1 65 ? -0.912 24.792 -6.589 1.00 0.00 65 GLU A C 16
ATOM 27205 O O . GLU A 1 65 ? -0.273 23.745 -6.631 1.00 0.00 65 GLU A O 16
ATOM 27217 N N . LEU A 1 66 ? -0.821 25.699 -5.588 1.00 0.00 66 LEU A N 16
ATOM 27218 C CA . LEU A 1 66 ? -0.038 25.493 -4.347 1.00 0.00 66 LEU A CA 16
ATOM 27219 C C . LEU A 1 66 ? -0.533 24.226 -3.620 1.00 0.00 66 LEU A C 16
ATOM 27220 O O . LEU A 1 66 ? 0.254 23.390 -3.220 1.00 0.00 66 LEU A O 16
ATOM 27236 N N . ARG A 1 67 ? -1.872 24.135 -3.488 1.00 0.00 67 ARG A N 16
ATOM 27237 C CA . ARG A 1 67 ? -2.587 22.993 -2.869 1.00 0.00 67 ARG A CA 16
ATOM 27238 C C . ARG A 1 67 ? -2.240 21.671 -3.575 1.00 0.00 67 ARG A C 16
ATOM 27239 O O . ARG A 1 67 ? -1.992 20.665 -2.918 1.00 0.00 67 ARG A O 16
ATOM 27260 N N . ALA A 1 68 ? -2.226 21.706 -4.922 1.00 0.00 68 ALA A N 16
ATOM 27261 C CA . ALA A 1 68 ? -1.904 20.538 -5.766 1.00 0.00 68 ALA A CA 16
ATOM 27262 C C . ALA A 1 68 ? -0.439 20.113 -5.572 1.00 0.00 68 ALA A C 16
ATOM 27263 O O . ALA A 1 68 ? -0.124 18.916 -5.562 1.00 0.00 68 ALA A O 16
ATOM 27270 N N . ILE A 1 69 ? 0.445 21.124 -5.426 1.00 0.00 69 ILE A N 16
ATOM 27271 C CA . ILE A 1 69 ? 1.880 20.919 -5.171 1.00 0.00 69 ILE A CA 16
ATOM 27272 C C . ILE A 1 69 ? 2.091 20.270 -3.789 1.00 0.00 69 ILE A C 16
ATOM 27273 O O . ILE A 1 69 ? 2.777 19.261 -3.680 1.00 0.00 69 ILE A O 16
ATOM 27289 N N . ASP A 1 70 ? 1.465 20.864 -2.756 1.00 0.00 70 ASP A N 16
ATOM 27290 C CA . ASP A 1 70 ? 1.602 20.439 -1.346 1.00 0.00 70 ASP A CA 16
ATOM 27291 C C . ASP A 1 70 ? 0.943 19.074 -1.100 1.00 0.00 70 ASP A C 16
ATOM 27292 O O . ASP A 1 70 ? 1.377 18.339 -0.215 1.00 0.00 70 ASP A O 16
ATOM 27301 N N . ALA A 1 71 ? -0.099 18.755 -1.889 1.00 0.00 71 ALA A N 16
ATOM 27302 C CA . ALA A 1 71 ? -0.782 17.443 -1.848 1.00 0.00 71 ALA A CA 16
ATOM 27303 C C . ALA A 1 71 ? 0.170 16.350 -2.355 1.00 0.00 71 ALA A C 16
ATOM 27304 O O . ALA A 1 71 ? 0.308 15.282 -1.743 1.00 0.00 71 ALA A O 16
ATOM 27311 N N . ALA A 1 72 ? 0.847 16.667 -3.470 1.00 0.00 72 ALA A N 16
ATOM 27312 C CA . ALA A 1 72 ? 1.849 15.794 -4.090 1.00 0.00 72 ALA A CA 16
ATOM 27313 C C . ALA A 1 72 ? 3.062 15.601 -3.148 1.00 0.00 72 ALA A C 16
ATOM 27314 O O . ALA A 1 72 ? 3.489 14.466 -2.927 1.00 0.00 72 ALA A O 16
ATOM 27321 N N . LEU A 1 73 ? 3.551 16.719 -2.560 1.00 0.00 73 LEU A N 16
ATOM 27322 C CA . LEU A 1 73 ? 4.696 16.739 -1.609 1.00 0.00 73 LEU A CA 16
ATOM 27323 C C . LEU A 1 73 ? 4.374 15.966 -0.316 1.00 0.00 73 LEU A C 16
ATOM 27324 O O . LEU A 1 73 ? 5.264 15.348 0.280 1.00 0.00 73 LEU A O 16
ATOM 27340 N N . ALA A 1 74 ? 3.093 16.032 0.101 1.00 0.00 74 ALA A N 16
ATOM 27341 C CA . ALA A 1 74 ? 2.575 15.295 1.273 1.00 0.00 74 ALA A CA 16
ATOM 27342 C C . ALA A 1 74 ? 2.720 13.788 1.048 1.00 0.00 74 ALA A C 16
ATOM 27343 O O . ALA A 1 74 ? 3.128 13.046 1.948 1.00 0.00 74 ALA A O 16
ATOM 27350 N N . ARG A 1 75 ? 2.397 13.368 -0.190 1.00 0.00 75 ARG A N 16
ATOM 27351 C CA . ARG A 1 75 ? 2.497 11.968 -0.605 1.00 0.00 75 ARG A CA 16
ATOM 27352 C C . ARG A 1 75 ? 3.958 11.541 -0.836 1.00 0.00 75 ARG A C 16
ATOM 27353 O O . ARG A 1 75 ? 4.258 10.366 -0.728 1.00 0.00 75 ARG A O 16
ATOM 27374 N N . ILE A 1 76 ? 4.866 12.487 -1.158 1.00 0.00 76 ILE A N 16
ATOM 27375 C CA . ILE A 1 76 ? 6.311 12.164 -1.289 1.00 0.00 76 ILE A CA 16
ATOM 27376 C C . ILE A 1 76 ? 6.894 11.800 0.086 1.00 0.00 76 ILE A C 16
ATOM 27377 O O . ILE A 1 76 ? 7.615 10.805 0.220 1.00 0.00 76 ILE A O 16
ATOM 27393 N N . ALA A 1 77 ? 6.537 12.614 1.096 1.00 0.00 77 ALA A N 16
ATOM 27394 C CA . ALA A 1 77 ? 6.898 12.370 2.506 1.00 0.00 77 ALA A CA 16
ATOM 27395 C C . ALA A 1 77 ? 6.294 11.037 2.992 1.00 0.00 77 ALA A C 16
ATOM 27396 O O . ALA A 1 77 ? 6.945 10.261 3.699 1.00 0.00 77 ALA A O 16
ATOM 27403 N N . SER A 1 78 ? 5.054 10.779 2.548 1.00 0.00 78 SER A N 16
ATOM 27404 C CA . SER A 1 78 ? 4.302 9.561 2.879 1.00 0.00 78 SER A CA 16
ATOM 27405 C C . SER A 1 78 ? 4.774 8.345 2.032 1.00 0.00 78 SER A C 16
ATOM 27406 O O . SER A 1 78 ? 4.388 7.212 2.313 1.00 0.00 78 SER A O 16
ATOM 27414 N N . GLY A 1 79 ? 5.604 8.594 0.995 1.00 0.00 79 GLY A N 16
ATOM 27415 C CA . GLY A 1 79 ? 6.149 7.522 0.139 1.00 0.00 79 GLY A CA 16
ATOM 27416 C C . GLY A 1 79 ? 5.144 6.976 -0.883 1.00 0.00 79 GLY A C 16
ATOM 27417 O O . GLY A 1 79 ? 5.398 5.958 -1.522 1.00 0.00 79 GLY A O 16
ATOM 27421 N N . THR A 1 80 ? 3.998 7.662 -1.021 1.00 0.00 80 THR A N 16
ATOM 27422 C CA . THR A 1 80 ? 2.903 7.293 -1.938 1.00 0.00 80 THR A CA 16
ATOM 27423 C C . THR A 1 80 ? 2.668 8.402 -3.004 1.00 0.00 80 THR A C 16
ATOM 27424 O O . THR A 1 80 ? 1.553 8.572 -3.509 1.00 0.00 80 THR A O 16
ATOM 27435 N N . PHE A 1 81 ? 3.729 9.167 -3.342 1.00 0.00 81 PHE A N 16
ATOM 27436 C CA . PHE A 1 81 ? 3.707 10.120 -4.481 1.00 0.00 81 PHE A CA 16
ATOM 27437 C C . PHE A 1 81 ? 3.268 9.439 -5.790 1.00 0.00 81 PHE A C 16
ATOM 27438 O O . PHE A 1 81 ? 3.531 8.243 -6.011 1.00 0.00 81 PHE A O 16
ATOM 27455 N N . GLY A 1 82 ? 2.614 10.242 -6.647 1.00 0.00 82 GLY A N 16
ATOM 27456 C CA . GLY A 1 82 ? 2.122 9.786 -7.921 1.00 0.00 82 GLY A CA 16
ATOM 27457 C C . GLY A 1 82 ? 0.966 8.829 -7.748 1.00 0.00 82 GLY A C 16
ATOM 27458 O O . GLY A 1 82 ? 0.894 7.819 -8.414 1.00 0.00 82 GLY A O 16
ATOM 27462 N N . THR A 1 83 ? 0.058 9.141 -6.819 1.00 0.00 83 THR A N 16
ATOM 27463 C CA . THR A 1 83 ? -1.147 8.334 -6.595 1.00 0.00 83 THR A CA 16
ATOM 27464 C C . THR A 1 83 ? -2.390 9.222 -6.711 1.00 0.00 83 THR A C 16
ATOM 27465 O O . THR A 1 83 ? -2.633 10.099 -5.873 1.00 0.00 83 THR A O 16
ATOM 27476 N N . CYS A 1 84 ? -3.121 9.005 -7.805 1.00 0.00 84 CYS A N 16
ATOM 27477 C CA . CYS A 1 84 ? -4.427 9.598 -8.065 1.00 0.00 84 CYS A CA 16
ATOM 27478 C C . CYS A 1 84 ? -5.446 9.148 -7.009 1.00 0.00 84 CYS A C 16
ATOM 27479 O O . CYS A 1 84 ? -6.004 8.049 -7.104 1.00 0.00 84 CYS A O 16
ATOM 27486 N N . VAL A 1 85 ? -5.661 10.025 -6.013 1.00 0.00 85 VAL A N 16
ATOM 27487 C CA . VAL A 1 85 ? -6.518 9.754 -4.839 1.00 0.00 85 VAL A CA 16
ATOM 27488 C C . VAL A 1 85 ? -7.999 9.535 -5.229 1.00 0.00 85 VAL A C 16
ATOM 27489 O O . VAL A 1 85 ? -8.741 8.870 -4.505 1.00 0.00 85 VAL A O 16
ATOM 27502 N N . LYS A 1 86 ? -8.391 10.084 -6.397 1.00 0.00 86 LYS A N 16
ATOM 27503 C CA . LYS A 1 86 ? -9.777 10.026 -6.898 1.00 0.00 86 LYS A CA 16
ATOM 27504 C C . LYS A 1 86 ? -10.197 8.585 -7.281 1.00 0.00 86 LYS A C 16
ATOM 27505 O O . LYS A 1 86 ? -11.382 8.254 -7.247 1.00 0.00 86 LYS A O 16
ATOM 27524 N N . CYS A 1 87 ? -9.212 7.736 -7.642 1.00 0.00 87 CYS A N 16
ATOM 27525 C CA . CYS A 1 87 ? -9.473 6.323 -8.030 1.00 0.00 87 CYS A CA 16
ATOM 27526 C C . CYS A 1 87 ? -8.497 5.354 -7.337 1.00 0.00 87 CYS A C 16
ATOM 27527 O O . CYS A 1 87 ? -8.534 4.147 -7.596 1.00 0.00 87 CYS A O 16
ATOM 27534 N N . GLY A 1 88 ? -7.642 5.899 -6.444 1.00 0.00 88 GLY A N 16
ATOM 27535 C CA . GLY A 1 88 ? -6.645 5.111 -5.706 1.00 0.00 88 GLY A CA 16
ATOM 27536 C C . GLY A 1 88 ? -5.616 4.402 -6.590 1.00 0.00 88 GLY A C 16
ATOM 27537 O O . GLY A 1 88 ? -5.091 3.357 -6.202 1.00 0.00 88 GLY A O 16
ATOM 27541 N N . LYS A 1 89 ? -5.324 4.973 -7.778 1.00 0.00 89 LYS A N 16
ATOM 27542 C CA . LYS A 1 89 ? -4.392 4.361 -8.762 1.00 0.00 89 LYS A CA 16
ATOM 27543 C C . LYS A 1 89 ? -3.164 5.255 -8.973 1.00 0.00 89 LYS A C 16
ATOM 27544 O O . LYS A 1 89 ? -3.170 6.417 -8.586 1.00 0.00 89 LYS A O 16
ATOM 27563 N N . ARG A 1 90 ? -2.132 4.683 -9.609 1.00 0.00 90 ARG A N 16
ATOM 27564 C CA . ARG A 1 90 ? -0.884 5.378 -9.968 1.00 0.00 90 ARG A CA 16
ATOM 27565 C C . ARG A 1 90 ? -1.139 6.463 -11.051 1.00 0.00 90 ARG A C 16
ATOM 27566 O O . ARG A 1 90 ? -2.045 6.329 -11.890 1.00 0.00 90 ARG A O 16
ATOM 27587 N N . ILE A 1 91 ? -0.366 7.557 -10.971 1.00 0.00 91 ILE A N 16
ATOM 27588 C CA . ILE A 1 91 ? -0.298 8.597 -12.002 1.00 0.00 91 ILE A CA 16
ATOM 27589 C C . ILE A 1 91 ? 0.745 8.156 -13.055 1.00 0.00 91 ILE A C 16
ATOM 27590 O O . ILE A 1 91 ? 1.771 7.563 -12.701 1.00 0.00 91 ILE A O 16
ATOM 27606 N N . SER A 1 92 ? 0.486 8.472 -14.329 1.00 0.00 92 SER A N 16
ATOM 27607 C CA . SER A 1 92 ? 1.420 8.187 -15.430 1.00 0.00 92 SER A CA 16
ATOM 27608 C C . SER A 1 92 ? 2.671 9.072 -15.270 1.00 0.00 92 SER A C 16
ATOM 27609 O O . SER A 1 92 ? 2.540 10.224 -14.861 1.00 0.00 92 SER A O 16
ATOM 27617 N N . GLU A 1 93 ? 3.873 8.542 -15.578 1.00 0.00 93 GLU A N 16
ATOM 27618 C CA . GLU A 1 93 ? 5.115 9.355 -15.575 1.00 0.00 93 GLU A CA 16
ATOM 27619 C C . GLU A 1 93 ? 5.012 10.480 -16.629 1.00 0.00 93 GLU A C 16
ATOM 27620 O O . GLU A 1 93 ? 5.613 11.537 -16.477 1.00 0.00 93 GLU A O 16
ATOM 27632 N N . ASP A 1 94 ? 4.238 10.200 -17.694 1.00 0.00 94 ASP A N 16
ATOM 27633 C CA . ASP A 1 94 ? 3.816 11.190 -18.706 1.00 0.00 94 ASP A CA 16
ATOM 27634 C C . ASP A 1 94 ? 3.069 12.362 -18.059 1.00 0.00 94 ASP A C 16
ATOM 27635 O O . ASP A 1 94 ? 3.420 13.521 -18.280 1.00 0.00 94 ASP A O 16
ATOM 27644 N N . ARG A 1 95 ? 2.038 12.022 -17.273 1.00 0.00 95 ARG A N 16
ATOM 27645 C CA . ARG A 1 95 ? 1.202 13.003 -16.576 1.00 0.00 95 ARG A CA 16
ATOM 27646 C C . ARG A 1 95 ? 2.049 13.786 -15.553 1.00 0.00 95 ARG A C 16
ATOM 27647 O O . ARG A 1 95 ? 1.843 14.969 -15.377 1.00 0.00 95 ARG A O 16
ATOM 27668 N N . LEU A 1 96 ? 3.024 13.101 -14.919 1.00 0.00 96 LEU A N 16
ATOM 27669 C CA . LEU A 1 96 ? 3.912 13.701 -13.901 1.00 0.00 96 LEU A CA 16
ATOM 27670 C C . LEU A 1 96 ? 4.941 14.659 -14.531 1.00 0.00 96 LEU A C 16
ATOM 27671 O O . LEU A 1 96 ? 5.247 15.701 -13.964 1.00 0.00 96 LEU A O 16
ATOM 27687 N N . LYS A 1 97 ? 5.500 14.281 -15.690 1.00 0.00 97 LYS A N 16
ATOM 27688 C CA . LYS A 1 97 ? 6.543 15.086 -16.365 1.00 0.00 97 LYS A CA 16
ATOM 27689 C C . LYS A 1 97 ? 5.903 16.317 -17.032 1.00 0.00 97 LYS A C 16
ATOM 27690 O O . LYS A 1 97 ? 6.550 17.354 -17.195 1.00 0.00 97 LYS A O 16
ATOM 27709 N N . ALA A 1 98 ? 4.621 16.162 -17.413 1.00 0.00 98 ALA A N 16
ATOM 27710 C CA . ALA A 1 98 ? 3.783 17.250 -17.942 1.00 0.00 98 ALA A CA 16
ATOM 27711 C C . ALA A 1 98 ? 3.328 18.194 -16.808 1.00 0.00 98 ALA A C 16
ATOM 27712 O O . ALA A 1 98 ? 3.388 19.416 -16.937 1.00 0.00 98 ALA A O 16
ATOM 27719 N N . VAL A 1 99 ? 2.914 17.591 -15.684 1.00 0.00 99 VAL A N 16
ATOM 27720 C CA . VAL A 1 99 ? 2.397 18.296 -14.498 1.00 0.00 99 VAL A CA 16
ATOM 27721 C C . VAL A 1 99 ? 2.691 17.439 -13.236 1.00 0.00 99 VAL A C 16
ATOM 27722 O O . VAL A 1 99 ? 2.023 16.450 -13.003 1.00 0.00 99 VAL A O 16
ATOM 27735 N N . PRO A 1 100 ? 3.769 17.755 -12.446 1.00 0.00 100 PRO A N 16
ATOM 27736 C CA . PRO A 1 100 ? 4.118 16.991 -11.209 1.00 0.00 100 PRO A CA 16
ATOM 27737 C C . PRO A 1 100 ? 3.070 17.136 -10.080 1.00 0.00 100 PRO A C 16
ATOM 27738 O O . PRO A 1 100 ? 2.947 16.256 -9.217 1.00 0.00 100 PRO A O 16
ATOM 27749 N N . TYR A 1 101 ? 2.318 18.253 -10.112 1.00 0.00 101 TYR A N 16
ATOM 27750 C CA . TYR A 1 101 ? 1.282 18.585 -9.110 1.00 0.00 101 TYR A CA 16
ATOM 27751 C C . TYR A 1 101 ? -0.103 18.092 -9.575 1.00 0.00 101 TYR A C 16
ATOM 27752 O O . TYR A 1 101 ? -1.080 18.850 -9.638 1.00 0.00 101 TYR A O 16
ATOM 27770 N N . THR A 1 102 ? -0.182 16.792 -9.888 1.00 0.00 102 THR A N 16
ATOM 27771 C CA . THR A 1 102 ? -1.411 16.149 -10.368 1.00 0.00 102 THR A CA 16
ATOM 27772 C C . THR A 1 102 ? -1.945 15.134 -9.320 1.00 0.00 102 THR A C 16
ATOM 27773 O O . THR A 1 102 ? -1.376 14.050 -9.131 1.00 0.00 102 THR A O 16
ATOM 27784 N N . PRO A 1 103 ? -3.027 15.503 -8.555 1.00 0.00 103 PRO A N 16
ATOM 27785 C CA . PRO A 1 103 ? -3.773 14.547 -7.704 1.00 0.00 103 PRO A CA 16
ATOM 27786 C C . PRO A 1 103 ? -4.710 13.634 -8.532 1.00 0.00 103 PRO A C 16
ATOM 27787 O O . PRO A 1 103 ? -5.282 12.674 -7.997 1.00 0.00 103 PRO A O 16
ATOM 27798 N N . PHE A 1 104 ? -4.877 13.947 -9.844 1.00 0.00 104 PHE A N 16
ATOM 27799 C CA . PHE A 1 104 ? -5.832 13.253 -10.733 1.00 0.00 104 PHE A CA 16
ATOM 27800 C C . PHE A 1 104 ? -5.115 12.753 -12.002 1.00 0.00 104 PHE A C 16
ATOM 27801 O O . PHE A 1 104 ? -4.631 13.549 -12.803 1.00 0.00 104 PHE A O 16
ATOM 27818 N N . CYS A 1 105 ? -5.093 11.414 -12.189 1.00 0.00 105 CYS A N 16
ATOM 27819 C CA . CYS A 1 105 ? -4.540 10.760 -13.402 1.00 0.00 105 CYS A CA 16
ATOM 27820 C C . CYS A 1 105 ? -5.378 11.164 -14.622 1.00 0.00 105 CYS A C 16
ATOM 27821 O O . CYS A 1 105 ? -6.526 11.541 -14.434 1.00 0.00 105 CYS A O 16
ATOM 27828 N N . GLN A 1 106 ? -4.815 11.040 -15.851 1.00 0.00 106 GLN A N 16
ATOM 27829 C CA . GLN A 1 106 ? -5.404 11.596 -17.108 1.00 0.00 106 GLN A CA 16
ATOM 27830 C C . GLN A 1 106 ? -6.935 11.334 -17.246 1.00 0.00 106 GLN A C 16
ATOM 27831 O O . GLN A 1 106 ? -7.689 12.218 -17.668 1.00 0.00 106 GLN A O 16
ATOM 27845 N N . GLU A 1 107 ? -7.358 10.124 -16.836 1.00 0.00 107 GLU A N 16
ATOM 27846 C CA . GLU A 1 107 ? -8.781 9.702 -16.814 1.00 0.00 107 GLU A CA 16
ATOM 27847 C C . GLU A 1 107 ? -9.634 10.651 -15.934 1.00 0.00 107 GLU A C 16
ATOM 27848 O O . GLU A 1 107 ? -10.627 11.223 -16.388 1.00 0.00 107 GLU A O 16
ATOM 27860 N N . CYS A 1 108 ? -9.175 10.821 -14.678 1.00 0.00 108 CYS A N 16
ATOM 27861 C CA . CYS A 1 108 ? -9.864 11.617 -13.640 1.00 0.00 108 CYS A CA 16
ATOM 27862 C C . CYS A 1 108 ? -9.743 13.128 -13.906 1.00 0.00 108 CYS A C 16
ATOM 27863 O O . CYS A 1 108 ? -10.644 13.885 -13.561 1.00 0.00 108 CYS A O 16
ATOM 27870 N N . ALA A 1 109 ? -8.611 13.536 -14.512 1.00 0.00 109 ALA A N 16
ATOM 27871 C CA . ALA A 1 109 ? -8.345 14.928 -14.916 1.00 0.00 109 ALA A CA 16
ATOM 27872 C C . ALA A 1 109 ? -9.333 15.370 -16.011 1.00 0.00 109 ALA A C 16
ATOM 27873 O O . ALA A 1 109 ? -9.818 16.503 -16.004 1.00 0.00 109 ALA A O 16
ATOM 27880 N N . ALA A 1 110 ? -9.634 14.441 -16.936 1.00 0.00 110 ALA A N 16
ATOM 27881 C CA . ALA A 1 110 ? -10.650 14.639 -17.989 1.00 0.00 110 ALA A CA 16
ATOM 27882 C C . ALA A 1 110 ? -12.075 14.562 -17.400 1.00 0.00 110 ALA A C 16
ATOM 27883 O O . ALA A 1 110 ? -13.003 15.204 -17.905 1.00 0.00 110 ALA A O 16
ATOM 27890 N N . ALA A 1 111 ? -12.224 13.760 -16.325 1.00 0.00 111 ALA A N 16
ATOM 27891 C CA . ALA A 1 111 ? -13.510 13.548 -15.629 1.00 0.00 111 ALA A CA 16
ATOM 27892 C C . ALA A 1 111 ? -13.862 14.710 -14.672 1.00 0.00 111 ALA A C 16
ATOM 27893 O O . ALA A 1 111 ? -14.958 14.719 -14.094 1.00 0.00 111 ALA A O 16
ATOM 27900 N N . LEU A 1 112 ? -12.931 15.674 -14.495 1.00 0.00 112 LEU A N 16
ATOM 27901 C CA . LEU A 1 112 ? -13.185 16.895 -13.704 1.00 0.00 112 LEU A CA 16
ATOM 27902 C C . LEU A 1 112 ? -14.209 17.793 -14.444 1.00 0.00 112 LEU A C 16
ATOM 27903 O O . LEU A 1 112 ? -15.331 17.998 -13.934 1.00 0.00 112 LEU A O 16
ATOM 27921 N N . LEU A 1 1 ? 11.523 3.608 6.987 1.00 0.00 1 LEU A N 17
ATOM 27922 C CA . LEU A 1 1 ? 10.479 3.921 5.994 1.00 0.00 1 LEU A CA 17
ATOM 27923 C C . LEU A 1 1 ? 10.736 3.120 4.699 1.00 0.00 1 LEU A C 17
ATOM 27924 O O . LEU A 1 1 ? 11.818 3.207 4.109 1.00 0.00 1 LEU A O 17
ATOM 27942 N N . ALA A 1 2 ? 9.754 2.300 4.300 1.00 0.00 2 ALA A N 17
ATOM 27943 C CA . ALA A 1 2 ? 9.786 1.559 3.025 1.00 0.00 2 ALA A CA 17
ATOM 27944 C C . ALA A 1 2 ? 9.118 2.402 1.928 1.00 0.00 2 ALA A C 17
ATOM 27945 O O . ALA A 1 2 ? 8.130 3.090 2.194 1.00 0.00 2 ALA A O 17
ATOM 27952 N N . GLY A 1 3 ? 9.669 2.347 0.708 1.00 0.00 3 GLY A N 17
ATOM 27953 C CA . GLY A 1 3 ? 9.153 3.122 -0.411 1.00 0.00 3 GLY A CA 17
ATOM 27954 C C . GLY A 1 3 ? 10.006 2.949 -1.657 1.00 0.00 3 GLY A C 17
ATOM 27955 O O . GLY A 1 3 ? 11.178 3.344 -1.662 1.00 0.00 3 GLY A O 17
ATOM 27959 N N . GLY A 1 4 ? 9.427 2.317 -2.694 1.00 0.00 4 GLY A N 17
ATOM 27960 C CA . GLY A 1 4 ? 10.071 2.187 -3.998 1.00 0.00 4 GLY A CA 17
ATOM 27961 C C . GLY A 1 4 ? 9.824 3.424 -4.850 1.00 0.00 4 GLY A C 17
ATOM 27962 O O . GLY A 1 4 ? 8.740 3.564 -5.428 1.00 0.00 4 GLY A O 17
ATOM 27966 N N . LYS A 1 5 ? 10.832 4.329 -4.898 1.00 0.00 5 LYS A N 17
ATOM 27967 C CA . LYS A 1 5 ? 10.767 5.605 -5.652 1.00 0.00 5 LYS A CA 17
ATOM 27968 C C . LYS A 1 5 ? 10.520 5.330 -7.140 1.00 0.00 5 LYS A C 17
ATOM 27969 O O . LYS A 1 5 ? 9.660 5.971 -7.751 1.00 0.00 5 LYS A O 17
ATOM 27988 N N . SER A 1 6 ? 11.283 4.347 -7.680 1.00 0.00 6 SER A N 17
ATOM 27989 C CA . SER A 1 6 ? 11.215 3.883 -9.085 1.00 0.00 6 SER A CA 17
ATOM 27990 C C . SER A 1 6 ? 11.686 4.995 -10.049 1.00 0.00 6 SER A C 17
ATOM 27991 O O . SER A 1 6 ? 12.800 4.947 -10.579 1.00 0.00 6 SER A O 17
ATOM 27999 N N . MET A 1 7 ? 10.820 5.998 -10.243 1.00 0.00 7 MET A N 17
ATOM 28000 C CA . MET A 1 7 ? 11.106 7.193 -11.043 1.00 0.00 7 MET A CA 17
ATOM 28001 C C . MET A 1 7 ? 11.976 8.183 -10.244 1.00 0.00 7 MET A C 17
ATOM 28002 O O . MET A 1 7 ? 12.244 7.970 -9.050 1.00 0.00 7 MET A O 17
ATOM 28016 N N . ASN A 1 8 ? 12.421 9.260 -10.912 1.00 0.00 8 ASN A N 17
ATOM 28017 C CA . ASN A 1 8 ? 13.159 10.352 -10.259 1.00 0.00 8 ASN A CA 17
ATOM 28018 C C . ASN A 1 8 ? 12.160 11.244 -9.501 1.00 0.00 8 ASN A C 17
ATOM 28019 O O . ASN A 1 8 ? 11.730 12.299 -9.994 1.00 0.00 8 ASN A O 17
ATOM 28030 N N . VAL A 1 9 ? 11.754 10.768 -8.308 1.00 0.00 9 VAL A N 17
ATOM 28031 C CA . VAL A 1 9 ? 10.803 11.474 -7.442 1.00 0.00 9 VAL A CA 17
ATOM 28032 C C . VAL A 1 9 ? 11.435 12.763 -6.900 1.00 0.00 9 VAL A C 17
ATOM 28033 O O . VAL A 1 9 ? 10.740 13.752 -6.732 1.00 0.00 9 VAL A O 17
ATOM 28046 N N . GLU A 1 10 ? 12.759 12.726 -6.654 1.00 0.00 10 GLU A N 17
ATOM 28047 C CA . GLU A 1 10 ? 13.525 13.882 -6.152 1.00 0.00 10 GLU A CA 17
ATOM 28048 C C . GLU A 1 10 ? 13.560 15.030 -7.177 1.00 0.00 10 GLU A C 17
ATOM 28049 O O . GLU A 1 10 ? 13.634 16.197 -6.790 1.00 0.00 10 GLU A O 17
ATOM 28061 N N . SER A 1 11 ? 13.508 14.688 -8.477 1.00 0.00 11 SER A N 17
ATOM 28062 C CA . SER A 1 11 ? 13.396 15.679 -9.554 1.00 0.00 11 SER A CA 17
ATOM 28063 C C . SER A 1 11 ? 12.040 16.398 -9.470 1.00 0.00 11 SER A C 17
ATOM 28064 O O . SER A 1 11 ? 11.971 17.625 -9.578 1.00 0.00 11 SER A O 17
ATOM 28072 N N . TYR A 1 12 ? 10.976 15.603 -9.246 1.00 0.00 12 TYR A N 17
ATOM 28073 C CA . TYR A 1 12 ? 9.612 16.118 -9.055 1.00 0.00 12 TYR A CA 17
ATOM 28074 C C . TYR A 1 12 ? 9.510 16.892 -7.736 1.00 0.00 12 TYR A C 17
ATOM 28075 O O . TYR A 1 12 ? 8.824 17.894 -7.656 1.00 0.00 12 TYR A O 17
ATOM 28093 N N . GLU A 1 13 ? 10.242 16.426 -6.723 1.00 0.00 13 GLU A N 17
ATOM 28094 C CA . GLU A 1 13 ? 10.231 16.983 -5.380 1.00 0.00 13 GLU A CA 17
ATOM 28095 C C . GLU A 1 13 ? 10.760 18.426 -5.421 1.00 0.00 13 GLU A C 17
ATOM 28096 O O . GLU A 1 13 ? 10.058 19.357 -5.039 1.00 0.00 13 GLU A O 17
ATOM 28108 N N . LYS A 1 14 ? 11.976 18.590 -5.971 1.00 0.00 14 LYS A N 17
ATOM 28109 C CA . LYS A 1 14 ? 12.692 19.875 -5.969 1.00 0.00 14 LYS A CA 17
ATOM 28110 C C . LYS A 1 14 ? 12.047 20.904 -6.918 1.00 0.00 14 LYS A C 17
ATOM 28111 O O . LYS A 1 14 ? 12.047 22.107 -6.614 1.00 0.00 14 LYS A O 17
ATOM 28130 N N . ILE A 1 15 ? 11.510 20.432 -8.071 1.00 0.00 15 ILE A N 17
ATOM 28131 C CA . ILE A 1 15 ? 10.836 21.323 -9.044 1.00 0.00 15 ILE A CA 17
ATOM 28132 C C . ILE A 1 15 ? 9.556 21.898 -8.407 1.00 0.00 15 ILE A C 17
ATOM 28133 O O . ILE A 1 15 ? 9.208 23.048 -8.647 1.00 0.00 15 ILE A O 17
ATOM 28149 N N . LEU A 1 16 ? 8.901 21.078 -7.550 1.00 0.00 16 LEU A N 17
ATOM 28150 C CA . LEU A 1 16 ? 7.698 21.470 -6.792 1.00 0.00 16 LEU A CA 17
ATOM 28151 C C . LEU A 1 16 ? 8.049 22.392 -5.609 1.00 0.00 16 LEU A C 17
ATOM 28152 O O . LEU A 1 16 ? 7.255 23.262 -5.259 1.00 0.00 16 LEU A O 17
ATOM 28168 N N . ARG A 1 17 ? 9.224 22.173 -4.990 1.00 0.00 17 ARG A N 17
ATOM 28169 C CA . ARG A 1 17 ? 9.747 23.047 -3.916 1.00 0.00 17 ARG A CA 17
ATOM 28170 C C . ARG A 1 17 ? 9.883 24.489 -4.437 1.00 0.00 17 ARG A C 17
ATOM 28171 O O . ARG A 1 17 ? 9.370 25.421 -3.831 1.00 0.00 17 ARG A O 17
ATOM 28192 N N . ASP A 1 18 ? 10.530 24.644 -5.604 1.00 0.00 18 ASP A N 17
ATOM 28193 C CA . ASP A 1 18 ? 10.762 25.962 -6.226 1.00 0.00 18 ASP A CA 17
ATOM 28194 C C . ASP A 1 18 ? 9.484 26.514 -6.854 1.00 0.00 18 ASP A C 17
ATOM 28195 O O . ASP A 1 18 ? 9.317 27.737 -6.939 1.00 0.00 18 ASP A O 17
ATOM 28204 N N . ARG A 1 19 ? 8.585 25.609 -7.277 1.00 0.00 19 ARG A N 17
ATOM 28205 C CA . ARG A 1 19 ? 7.329 25.999 -7.935 1.00 0.00 19 ARG A CA 17
ATOM 28206 C C . ARG A 1 19 ? 6.376 26.632 -6.917 1.00 0.00 19 ARG A C 17
ATOM 28207 O O . ARG A 1 19 ? 5.730 27.634 -7.202 1.00 0.00 19 ARG A O 17
ATOM 28228 N N . GLN A 1 20 ? 6.311 26.031 -5.720 1.00 0.00 20 GLN A N 17
ATOM 28229 C CA . GLN A 1 20 ? 5.493 26.554 -4.622 1.00 0.00 20 GLN A CA 17
ATOM 28230 C C . GLN A 1 20 ? 6.139 27.823 -4.057 1.00 0.00 20 GLN A C 17
ATOM 28231 O O . GLN A 1 20 ? 5.429 28.679 -3.591 1.00 0.00 20 GLN A O 17
ATOM 28245 N N . ARG A 1 21 ? 7.495 27.925 -4.117 1.00 0.00 21 ARG A N 17
ATOM 28246 C CA . ARG A 1 21 ? 8.240 29.104 -3.612 1.00 0.00 21 ARG A CA 17
ATOM 28247 C C . ARG A 1 21 ? 7.982 30.357 -4.465 1.00 0.00 21 ARG A C 17
ATOM 28248 O O . ARG A 1 21 ? 7.764 31.435 -3.911 1.00 0.00 21 ARG A O 17
ATOM 28269 N N . GLU A 1 22 ? 8.048 30.209 -5.803 1.00 0.00 22 GLU A N 17
ATOM 28270 C CA . GLU A 1 22 ? 7.764 31.325 -6.744 1.00 0.00 22 GLU A CA 17
ATOM 28271 C C . GLU A 1 22 ? 6.297 31.781 -6.611 1.00 0.00 22 GLU A C 17
ATOM 28272 O O . GLU A 1 22 ? 6.014 32.985 -6.657 1.00 0.00 22 GLU A O 17
ATOM 28284 N N . LEU A 1 23 ? 5.380 30.805 -6.412 1.00 0.00 23 LEU A N 17
ATOM 28285 C CA . LEU A 1 23 ? 3.970 31.104 -6.121 1.00 0.00 23 LEU A CA 17
ATOM 28286 C C . LEU A 1 23 ? 3.857 31.820 -4.782 1.00 0.00 23 LEU A C 17
ATOM 28287 O O . LEU A 1 23 ? 3.237 32.857 -4.710 1.00 0.00 23 LEU A O 17
ATOM 28303 N N . TYR A 1 24 ? 4.519 31.264 -3.754 1.00 0.00 24 TYR A N 17
ATOM 28304 C CA . TYR A 1 24 ? 4.431 31.740 -2.358 1.00 0.00 24 TYR A CA 17
ATOM 28305 C C . TYR A 1 24 ? 4.838 33.217 -2.257 1.00 0.00 24 TYR A C 17
ATOM 28306 O O . TYR A 1 24 ? 4.136 33.995 -1.649 1.00 0.00 24 TYR A O 17
ATOM 28324 N N . ARG A 1 25 ? 5.954 33.584 -2.896 1.00 0.00 25 ARG A N 17
ATOM 28325 C CA . ARG A 1 25 ? 6.469 34.975 -2.877 1.00 0.00 25 ARG A CA 17
ATOM 28326 C C . ARG A 1 25 ? 5.584 35.915 -3.733 1.00 0.00 25 ARG A C 17
ATOM 28327 O O . ARG A 1 25 ? 5.503 37.118 -3.456 1.00 0.00 25 ARG A O 17
ATOM 28348 N N . ARG A 1 26 ? 4.927 35.343 -4.767 1.00 0.00 26 ARG A N 17
ATOM 28349 C CA . ARG A 1 26 ? 3.972 36.069 -5.624 1.00 0.00 26 ARG A CA 17
ATOM 28350 C C . ARG A 1 26 ? 2.691 36.445 -4.843 1.00 0.00 26 ARG A C 17
ATOM 28351 O O . ARG A 1 26 ? 2.338 37.623 -4.739 1.00 0.00 26 ARG A O 17
ATOM 28372 N N . LEU A 1 27 ? 2.023 35.431 -4.266 1.00 0.00 27 LEU A N 17
ATOM 28373 C CA . LEU A 1 27 ? 0.697 35.587 -3.632 1.00 0.00 27 LEU A CA 17
ATOM 28374 C C . LEU A 1 27 ? 0.816 36.158 -2.209 1.00 0.00 27 LEU A C 17
ATOM 28375 O O . LEU A 1 27 ? -0.093 36.844 -1.735 1.00 0.00 27 LEU A O 17
ATOM 28391 N N . HIS A 1 28 ? 1.975 35.933 -1.553 1.00 0.00 28 HIS A N 17
ATOM 28392 C CA . HIS A 1 28 ? 2.320 36.603 -0.276 1.00 0.00 28 HIS A CA 17
ATOM 28393 C C . HIS A 1 28 ? 2.998 37.970 -0.557 1.00 0.00 28 HIS A C 17
ATOM 28394 O O . HIS A 1 28 ? 3.850 38.413 0.197 1.00 0.00 28 HIS A O 17
ATOM 28409 N N . LYS A 1 29 ? 2.556 38.640 -1.638 1.00 0.00 29 LYS A N 17
ATOM 28410 C CA . LYS A 1 29 ? 2.910 40.038 -1.986 1.00 0.00 29 LYS A CA 17
ATOM 28411 C C . LYS A 1 29 ? 2.700 41.013 -0.800 1.00 0.00 29 LYS A C 17
ATOM 28412 O O . LYS A 1 29 ? 3.428 41.996 -0.662 1.00 0.00 29 LYS A O 17
ATOM 28431 N N . ILE A 1 30 ? 1.714 40.696 0.060 1.00 0.00 30 ILE A N 17
ATOM 28432 C CA . ILE A 1 30 ? 1.341 41.524 1.225 1.00 0.00 30 ILE A CA 17
ATOM 28433 C C . ILE A 1 30 ? 2.425 41.512 2.341 1.00 0.00 30 ILE A C 17
ATOM 28434 O O . ILE A 1 30 ? 2.499 42.455 3.131 1.00 0.00 30 ILE A O 17
ATOM 28450 N N . GLU A 1 31 ? 3.253 40.449 2.403 1.00 0.00 31 GLU A N 17
ATOM 28451 C CA . GLU A 1 31 ? 4.417 40.383 3.328 1.00 0.00 31 GLU A CA 17
ATOM 28452 C C . GLU A 1 31 ? 5.739 40.580 2.546 1.00 0.00 31 GLU A C 17
ATOM 28453 O O . GLU A 1 31 ? 6.768 40.918 3.135 1.00 0.00 31 GLU A O 17
ATOM 28465 N N . ALA A 1 32 ? 5.699 40.337 1.220 1.00 0.00 32 ALA A N 17
ATOM 28466 C CA . ALA A 1 32 ? 6.874 40.481 0.336 1.00 0.00 32 ALA A CA 17
ATOM 28467 C C . ALA A 1 32 ? 7.087 41.971 0.027 1.00 0.00 32 ALA A C 17
ATOM 28468 O O . ALA A 1 32 ? 6.247 42.602 -0.619 1.00 0.00 32 ALA A O 17
ATOM 28475 N N . ASP A 1 33 ? 8.196 42.522 0.541 1.00 0.00 33 ASP A N 17
ATOM 28476 C CA . ASP A 1 33 ? 8.490 43.960 0.479 1.00 0.00 33 ASP A CA 17
ATOM 28477 C C . ASP A 1 33 ? 8.949 44.368 -0.938 1.00 0.00 33 ASP A C 17
ATOM 28478 O O . ASP A 1 33 ? 8.140 44.862 -1.728 1.00 0.00 33 ASP A O 17
ATOM 28487 N N . PHE A 1 34 ? 10.231 44.124 -1.268 1.00 0.00 34 PHE A N 17
ATOM 28488 C CA . PHE A 1 34 ? 10.831 44.500 -2.574 1.00 0.00 34 PHE A CA 17
ATOM 28489 C C . PHE A 1 34 ? 11.954 43.515 -2.948 1.00 0.00 34 PHE A C 17
ATOM 28490 O O . PHE A 1 34 ? 13.057 43.918 -3.335 1.00 0.00 34 PHE A O 17
ATOM 28507 N N . GLU A 1 35 ? 11.658 42.211 -2.839 1.00 0.00 35 GLU A N 17
ATOM 28508 C CA . GLU A 1 35 ? 12.580 41.142 -3.281 1.00 0.00 35 GLU A CA 17
ATOM 28509 C C . GLU A 1 35 ? 12.442 40.879 -4.794 1.00 0.00 35 GLU A C 17
ATOM 28510 O O . GLU A 1 35 ? 13.380 40.374 -5.417 1.00 0.00 35 GLU A O 17
ATOM 28522 N N . GLU A 1 36 ? 11.240 41.219 -5.332 1.00 0.00 36 GLU A N 17
ATOM 28523 C CA . GLU A 1 36 ? 10.807 40.933 -6.719 1.00 0.00 36 GLU A CA 17
ATOM 28524 C C . GLU A 1 36 ? 10.524 39.411 -6.886 1.00 0.00 36 GLU A C 17
ATOM 28525 O O . GLU A 1 36 ? 11.453 38.601 -6.778 1.00 0.00 36 GLU A O 17
ATOM 28537 N N . PRO A 1 37 ? 9.219 38.991 -7.093 1.00 0.00 37 PRO A N 17
ATOM 28538 C CA . PRO A 1 37 ? 8.847 37.565 -7.308 1.00 0.00 37 PRO A CA 17
ATOM 28539 C C . PRO A 1 37 ? 9.492 36.991 -8.592 1.00 0.00 37 PRO A C 17
ATOM 28540 O O . PRO A 1 37 ? 9.082 37.328 -9.713 1.00 0.00 37 PRO A O 17
ATOM 28551 N N . ARG A 1 38 ? 10.531 36.161 -8.408 1.00 0.00 38 ARG A N 17
ATOM 28552 C CA . ARG A 1 38 ? 11.307 35.559 -9.514 1.00 0.00 38 ARG A CA 17
ATOM 28553 C C . ARG A 1 38 ? 11.089 34.037 -9.568 1.00 0.00 38 ARG A C 17
ATOM 28554 O O . ARG A 1 38 ? 10.761 33.408 -8.553 1.00 0.00 38 ARG A O 17
ATOM 28575 N N . ASN A 1 39 ? 11.277 33.468 -10.772 1.00 0.00 39 ASN A N 17
ATOM 28576 C CA . ASN A 1 39 ? 11.217 32.008 -11.013 1.00 0.00 39 ASN A CA 17
ATOM 28577 C C . ASN A 1 39 ? 12.609 31.378 -10.718 1.00 0.00 39 ASN A C 17
ATOM 28578 O O . ASN A 1 39 ? 13.606 32.115 -10.659 1.00 0.00 39 ASN A O 17
ATOM 28589 N N . PRO A 1 40 ? 12.707 30.021 -10.506 1.00 0.00 40 PRO A N 17
ATOM 28590 C CA . PRO A 1 40 ? 14.000 29.344 -10.229 1.00 0.00 40 PRO A CA 17
ATOM 28591 C C . PRO A 1 40 ? 14.995 29.387 -11.419 1.00 0.00 40 PRO A C 17
ATOM 28592 O O . PRO A 1 40 ? 15.004 28.512 -12.287 1.00 0.00 40 PRO A O 17
ATOM 28603 N N . ASP A 1 41 ? 15.791 30.467 -11.469 1.00 0.00 41 ASP A N 17
ATOM 28604 C CA . ASP A 1 41 ? 17.025 30.547 -12.292 1.00 0.00 41 ASP A CA 17
ATOM 28605 C C . ASP A 1 41 ? 18.252 30.472 -11.363 1.00 0.00 41 ASP A C 17
ATOM 28606 O O . ASP A 1 41 ? 19.381 30.771 -11.760 1.00 0.00 41 ASP A O 17
ATOM 28615 N N . ASP A 1 42 ? 17.983 30.039 -10.120 1.00 0.00 42 ASP A N 17
ATOM 28616 C CA . ASP A 1 42 ? 18.978 29.853 -9.051 1.00 0.00 42 ASP A CA 17
ATOM 28617 C C . ASP A 1 42 ? 19.633 28.462 -9.176 1.00 0.00 42 ASP A C 17
ATOM 28618 O O . ASP A 1 42 ? 19.100 27.592 -9.879 1.00 0.00 42 ASP A O 17
ATOM 28627 N N . GLU A 1 43 ? 20.800 28.274 -8.517 1.00 0.00 43 GLU A N 17
ATOM 28628 C CA . GLU A 1 43 ? 21.470 26.958 -8.420 1.00 0.00 43 GLU A CA 17
ATOM 28629 C C . GLU A 1 43 ? 20.537 25.930 -7.738 1.00 0.00 43 GLU A C 17
ATOM 28630 O O . GLU A 1 43 ? 19.946 25.085 -8.424 1.00 0.00 43 GLU A O 17
ATOM 28642 N N . ASP A 1 44 ? 20.375 26.067 -6.410 1.00 0.00 44 ASP A N 17
ATOM 28643 C CA . ASP A 1 44 ? 19.547 25.169 -5.578 1.00 0.00 44 ASP A CA 17
ATOM 28644 C C . ASP A 1 44 ? 19.619 25.609 -4.102 1.00 0.00 44 ASP A C 17
ATOM 28645 O O . ASP A 1 44 ? 20.502 25.169 -3.354 1.00 0.00 44 ASP A O 17
ATOM 28654 N N . ARG A 1 45 ? 18.741 26.552 -3.707 1.00 0.00 45 ARG A N 17
ATOM 28655 C CA . ARG A 1 45 ? 18.551 26.955 -2.290 1.00 0.00 45 ARG A CA 17
ATOM 28656 C C . ARG A 1 45 ? 17.084 26.713 -1.873 1.00 0.00 45 ARG A C 17
ATOM 28657 O O . ARG A 1 45 ? 16.175 26.688 -2.715 1.00 0.00 45 ARG A O 17
ATOM 28678 N N . ALA A 1 46 ? 16.876 26.547 -0.550 1.00 0.00 46 ALA A N 17
ATOM 28679 C CA . ALA A 1 46 ? 15.551 26.255 0.050 1.00 0.00 46 ALA A CA 17
ATOM 28680 C C . ALA A 1 46 ? 14.833 27.539 0.537 1.00 0.00 46 ALA A C 17
ATOM 28681 O O . ALA A 1 46 ? 13.848 27.446 1.275 1.00 0.00 46 ALA A O 17
ATOM 28688 N N . SER A 1 47 ? 15.311 28.715 0.078 1.00 0.00 47 SER A N 17
ATOM 28689 C CA . SER A 1 47 ? 14.841 30.042 0.535 1.00 0.00 47 SER A CA 17
ATOM 28690 C C . SER A 1 47 ? 13.341 30.276 0.200 1.00 0.00 47 SER A C 17
ATOM 28691 O O . SER A 1 47 ? 12.980 30.646 -0.928 1.00 0.00 47 SER A O 17
ATOM 28699 N N . GLU A 1 48 ? 12.482 30.034 1.204 1.00 0.00 48 GLU A N 17
ATOM 28700 C CA . GLU A 1 48 ? 11.013 29.988 1.059 1.00 0.00 48 GLU A CA 17
ATOM 28701 C C . GLU A 1 48 ? 10.336 31.274 1.577 1.00 0.00 48 GLU A C 17
ATOM 28702 O O . GLU A 1 48 ? 10.916 32.032 2.361 1.00 0.00 48 GLU A O 17
ATOM 28714 N N . ARG A 1 49 ? 9.094 31.507 1.107 1.00 0.00 49 ARG A N 17
ATOM 28715 C CA . ARG A 1 49 ? 8.191 32.567 1.613 1.00 0.00 49 ARG A CA 17
ATOM 28716 C C . ARG A 1 49 ? 6.833 31.926 1.937 1.00 0.00 49 ARG A C 17
ATOM 28717 O O . ARG A 1 49 ? 5.768 32.469 1.598 1.00 0.00 49 ARG A O 17
ATOM 28738 N N . SER A 1 50 ? 6.895 30.751 2.602 1.00 0.00 50 SER A N 17
ATOM 28739 C CA . SER A 1 50 ? 5.722 29.910 2.862 1.00 0.00 50 SER A CA 17
ATOM 28740 C C . SER A 1 50 ? 4.726 30.602 3.808 1.00 0.00 50 SER A C 17
ATOM 28741 O O . SER A 1 50 ? 3.686 31.089 3.350 1.00 0.00 50 SER A O 17
ATOM 28749 N N . ASN A 1 51 ? 5.078 30.656 5.106 1.00 0.00 51 ASN A N 17
ATOM 28750 C CA . ASN A 1 51 ? 4.253 31.269 6.175 1.00 0.00 51 ASN A CA 17
ATOM 28751 C C . ASN A 1 51 ? 2.855 30.596 6.283 1.00 0.00 51 ASN A C 17
ATOM 28752 O O . ASN A 1 51 ? 2.002 30.747 5.394 1.00 0.00 51 ASN A O 17
ATOM 28763 N N . ASP A 1 52 ? 2.638 29.864 7.391 1.00 0.00 52 ASP A N 17
ATOM 28764 C CA . ASP A 1 52 ? 1.409 29.092 7.641 1.00 0.00 52 ASP A CA 17
ATOM 28765 C C . ASP A 1 52 ? 0.247 30.019 8.046 1.00 0.00 52 ASP A C 17
ATOM 28766 O O . ASP A 1 52 ? -0.040 30.224 9.233 1.00 0.00 52 ASP A O 17
ATOM 28775 N N . GLU A 1 53 ? -0.332 30.640 7.023 1.00 0.00 53 GLU A N 17
ATOM 28776 C CA . GLU A 1 53 ? -1.594 31.395 7.087 1.00 0.00 53 GLU A CA 17
ATOM 28777 C C . GLU A 1 53 ? -2.176 31.500 5.666 1.00 0.00 53 GLU A C 17
ATOM 28778 O O . GLU A 1 53 ? -1.427 31.429 4.679 1.00 0.00 53 GLU A O 17
ATOM 28790 N N . VAL A 1 54 ? -3.508 31.662 5.555 1.00 0.00 54 VAL A N 17
ATOM 28791 C CA . VAL A 1 54 ? -4.169 31.800 4.248 1.00 0.00 54 VAL A CA 17
ATOM 28792 C C . VAL A 1 54 ? -4.249 33.291 3.872 1.00 0.00 54 VAL A C 17
ATOM 28793 O O . VAL A 1 54 ? -3.317 33.795 3.245 1.00 0.00 54 VAL A O 17
ATOM 28806 N N . LEU A 1 55 ? -5.324 33.992 4.329 1.00 0.00 55 LEU A N 17
ATOM 28807 C CA . LEU A 1 55 ? -5.666 35.383 3.931 1.00 0.00 55 LEU A CA 17
ATOM 28808 C C . LEU A 1 55 ? -6.124 35.417 2.444 1.00 0.00 55 LEU A C 17
ATOM 28809 O O . LEU A 1 55 ? -5.486 34.829 1.569 1.00 0.00 55 LEU A O 17
ATOM 28825 N N . ASP A 1 56 ? -7.237 36.124 2.161 1.00 0.00 56 ASP A N 17
ATOM 28826 C CA . ASP A 1 56 ? -7.843 36.172 0.799 1.00 0.00 56 ASP A CA 17
ATOM 28827 C C . ASP A 1 56 ? -7.031 37.048 -0.175 1.00 0.00 56 ASP A C 17
ATOM 28828 O O . ASP A 1 56 ? -7.346 37.119 -1.367 1.00 0.00 56 ASP A O 17
ATOM 28837 N N . GLU A 1 57 ? -5.964 37.685 0.336 1.00 0.00 57 GLU A N 17
ATOM 28838 C CA . GLU A 1 57 ? -5.095 38.575 -0.447 1.00 0.00 57 GLU A CA 17
ATOM 28839 C C . GLU A 1 57 ? -3.953 37.802 -1.136 1.00 0.00 57 GLU A C 17
ATOM 28840 O O . GLU A 1 57 ? -2.943 38.407 -1.529 1.00 0.00 57 GLU A O 17
ATOM 28852 N N . LEU A 1 58 ? -4.114 36.474 -1.298 1.00 0.00 58 LEU A N 17
ATOM 28853 C CA . LEU A 1 58 ? -3.148 35.656 -2.039 1.00 0.00 58 LEU A CA 17
ATOM 28854 C C . LEU A 1 58 ? -3.470 35.675 -3.555 1.00 0.00 58 LEU A C 17
ATOM 28855 O O . LEU A 1 58 ? -2.920 36.501 -4.297 1.00 0.00 58 LEU A O 17
ATOM 28871 N N . GLY A 1 59 ? -4.381 34.790 -4.000 1.00 0.00 59 GLY A N 17
ATOM 28872 C CA . GLY A 1 59 ? -4.752 34.684 -5.418 1.00 0.00 59 GLY A CA 17
ATOM 28873 C C . GLY A 1 59 ? -5.195 33.271 -5.786 1.00 0.00 59 GLY A C 17
ATOM 28874 O O . GLY A 1 59 ? -4.564 32.307 -5.365 1.00 0.00 59 GLY A O 17
ATOM 28878 N N . GLN A 1 60 ? -6.248 33.164 -6.620 1.00 0.00 60 GLN A N 17
ATOM 28879 C CA . GLN A 1 60 ? -6.948 31.893 -6.943 1.00 0.00 60 GLN A CA 17
ATOM 28880 C C . GLN A 1 60 ? -6.004 30.807 -7.532 1.00 0.00 60 GLN A C 17
ATOM 28881 O O . GLN A 1 60 ? -5.778 29.771 -6.904 1.00 0.00 60 GLN A O 17
ATOM 28895 N N . VAL A 1 61 ? -5.436 31.097 -8.721 1.00 0.00 61 VAL A N 17
ATOM 28896 C CA . VAL A 1 61 ? -4.548 30.168 -9.480 1.00 0.00 61 VAL A CA 17
ATOM 28897 C C . VAL A 1 61 ? -3.308 29.800 -8.650 1.00 0.00 61 VAL A C 17
ATOM 28898 O O . VAL A 1 61 ? -2.811 28.669 -8.722 1.00 0.00 61 VAL A O 17
ATOM 28911 N N . GLY A 1 62 ? -2.845 30.771 -7.843 1.00 0.00 62 GLY A N 17
ATOM 28912 C CA . GLY A 1 62 ? -1.724 30.581 -6.949 1.00 0.00 62 GLY A CA 17
ATOM 28913 C C . GLY A 1 62 ? -2.022 29.533 -5.884 1.00 0.00 62 GLY A C 17
ATOM 28914 O O . GLY A 1 62 ? -1.306 28.556 -5.793 1.00 0.00 62 GLY A O 17
ATOM 28918 N N . GLN A 1 63 ? -3.130 29.732 -5.134 1.00 0.00 63 GLN A N 17
ATOM 28919 C CA . GLN A 1 63 ? -3.517 28.892 -3.967 1.00 0.00 63 GLN A CA 17
ATOM 28920 C C . GLN A 1 63 ? -3.914 27.469 -4.386 1.00 0.00 63 GLN A C 17
ATOM 28921 O O . GLN A 1 63 ? -3.629 26.502 -3.671 1.00 0.00 63 GLN A O 17
ATOM 28935 N N . ASP A 1 64 ? -4.592 27.373 -5.536 1.00 0.00 64 ASP A N 17
ATOM 28936 C CA . ASP A 1 64 ? -5.078 26.089 -6.092 1.00 0.00 64 ASP A CA 17
ATOM 28937 C C . ASP A 1 64 ? -3.902 25.217 -6.530 1.00 0.00 64 ASP A C 17
ATOM 28938 O O . ASP A 1 64 ? -3.852 24.019 -6.214 1.00 0.00 64 ASP A O 17
ATOM 28947 N N . GLU A 1 65 ? -2.948 25.841 -7.247 1.00 0.00 65 GLU A N 17
ATOM 28948 C CA . GLU A 1 65 ? -1.735 25.153 -7.705 1.00 0.00 65 GLU A CA 17
ATOM 28949 C C . GLU A 1 65 ? -0.818 24.843 -6.507 1.00 0.00 65 GLU A C 17
ATOM 28950 O O . GLU A 1 65 ? -0.197 23.793 -6.468 1.00 0.00 65 GLU A O 17
ATOM 28962 N N . LEU A 1 66 ? -0.809 25.761 -5.524 1.00 0.00 66 LEU A N 17
ATOM 28963 C CA . LEU A 1 66 ? 0.009 25.675 -4.287 1.00 0.00 66 LEU A CA 17
ATOM 28964 C C . LEU A 1 66 ? -0.359 24.413 -3.485 1.00 0.00 66 LEU A C 17
ATOM 28965 O O . LEU A 1 66 ? 0.517 23.686 -3.018 1.00 0.00 66 LEU A O 17
ATOM 28981 N N . ARG A 1 67 ? -1.685 24.206 -3.341 1.00 0.00 67 ARG A N 17
ATOM 28982 C CA . ARG A 1 67 ? -2.276 23.054 -2.635 1.00 0.00 67 ARG A CA 17
ATOM 28983 C C . ARG A 1 67 ? -1.987 21.748 -3.391 1.00 0.00 67 ARG A C 17
ATOM 28984 O O . ARG A 1 67 ? -1.704 20.722 -2.774 1.00 0.00 67 ARG A O 17
ATOM 29005 N N . ALA A 1 68 ? -2.066 21.815 -4.732 1.00 0.00 68 ALA A N 17
ATOM 29006 C CA . ALA A 1 68 ? -1.807 20.668 -5.626 1.00 0.00 68 ALA A CA 17
ATOM 29007 C C . ALA A 1 68 ? -0.340 20.205 -5.514 1.00 0.00 68 ALA A C 17
ATOM 29008 O O . ALA A 1 68 ? -0.049 19.000 -5.503 1.00 0.00 68 ALA A O 17
ATOM 29015 N N . ILE A 1 69 ? 0.562 21.201 -5.417 1.00 0.00 69 ILE A N 17
ATOM 29016 C CA . ILE A 1 69 ? 2.005 20.998 -5.224 1.00 0.00 69 ILE A CA 17
ATOM 29017 C C . ILE A 1 69 ? 2.263 20.391 -3.835 1.00 0.00 69 ILE A C 17
ATOM 29018 O O . ILE A 1 69 ? 3.010 19.425 -3.704 1.00 0.00 69 ILE A O 17
ATOM 29034 N N . ASP A 1 70 ? 1.600 20.970 -2.824 1.00 0.00 70 ASP A N 17
ATOM 29035 C CA . ASP A 1 70 ? 1.737 20.572 -1.412 1.00 0.00 70 ASP A CA 17
ATOM 29036 C C . ASP A 1 70 ? 1.218 19.138 -1.182 1.00 0.00 70 ASP A C 17
ATOM 29037 O O . ASP A 1 70 ? 1.751 18.411 -0.349 1.00 0.00 70 ASP A O 17
ATOM 29046 N N . ALA A 1 71 ? 0.181 18.750 -1.950 1.00 0.00 71 ALA A N 17
ATOM 29047 C CA . ALA A 1 71 ? -0.422 17.404 -1.890 1.00 0.00 71 ALA A CA 17
ATOM 29048 C C . ALA A 1 71 ? 0.560 16.356 -2.435 1.00 0.00 71 ALA A C 17
ATOM 29049 O O . ALA A 1 71 ? 0.745 15.290 -1.837 1.00 0.00 71 ALA A O 17
ATOM 29056 N N . ALA A 1 72 ? 1.198 16.702 -3.570 1.00 0.00 72 ALA A N 17
ATOM 29057 C CA . ALA A 1 72 ? 2.197 15.853 -4.233 1.00 0.00 72 ALA A CA 17
ATOM 29058 C C . ALA A 1 72 ? 3.429 15.645 -3.329 1.00 0.00 72 ALA A C 17
ATOM 29059 O O . ALA A 1 72 ? 3.837 14.505 -3.088 1.00 0.00 72 ALA A O 17
ATOM 29066 N N . LEU A 1 73 ? 3.960 16.766 -2.805 1.00 0.00 73 LEU A N 17
ATOM 29067 C CA . LEU A 1 73 ? 5.131 16.803 -1.894 1.00 0.00 73 LEU A CA 17
ATOM 29068 C C . LEU A 1 73 ? 4.875 16.035 -0.584 1.00 0.00 73 LEU A C 17
ATOM 29069 O O . LEU A 1 73 ? 5.775 15.359 -0.063 1.00 0.00 73 LEU A O 17
ATOM 29085 N N . ALA A 1 74 ? 3.636 16.151 -0.072 1.00 0.00 74 ALA A N 17
ATOM 29086 C CA . ALA A 1 74 ? 3.189 15.443 1.144 1.00 0.00 74 ALA A CA 17
ATOM 29087 C C . ALA A 1 74 ? 3.261 13.930 0.939 1.00 0.00 74 ALA A C 17
ATOM 29088 O O . ALA A 1 74 ? 3.726 13.190 1.803 1.00 0.00 74 ALA A O 17
ATOM 29095 N N . ARG A 1 75 ? 2.821 13.504 -0.251 1.00 0.00 75 ARG A N 17
ATOM 29096 C CA . ARG A 1 75 ? 2.779 12.094 -0.635 1.00 0.00 75 ARG A CA 17
ATOM 29097 C C . ARG A 1 75 ? 4.169 11.539 -0.972 1.00 0.00 75 ARG A C 17
ATOM 29098 O O . ARG A 1 75 ? 4.365 10.331 -0.910 1.00 0.00 75 ARG A O 17
ATOM 29119 N N . ILE A 1 76 ? 5.130 12.415 -1.320 1.00 0.00 76 ILE A N 17
ATOM 29120 C CA . ILE A 1 76 ? 6.543 12.007 -1.490 1.00 0.00 76 ILE A CA 17
ATOM 29121 C C . ILE A 1 76 ? 7.128 11.596 -0.120 1.00 0.00 76 ILE A C 17
ATOM 29122 O O . ILE A 1 76 ? 7.731 10.522 0.014 1.00 0.00 76 ILE A O 17
ATOM 29138 N N . ALA A 1 77 ? 6.892 12.454 0.889 1.00 0.00 77 ALA A N 17
ATOM 29139 C CA . ALA A 1 77 ? 7.331 12.220 2.282 1.00 0.00 77 ALA A CA 17
ATOM 29140 C C . ALA A 1 77 ? 6.580 11.028 2.916 1.00 0.00 77 ALA A C 17
ATOM 29141 O O . ALA A 1 77 ? 7.129 10.318 3.765 1.00 0.00 77 ALA A O 17
ATOM 29148 N N . SER A 1 78 ? 5.323 10.818 2.475 1.00 0.00 78 SER A N 17
ATOM 29149 C CA . SER A 1 78 ? 4.475 9.699 2.926 1.00 0.00 78 SER A CA 17
ATOM 29150 C C . SER A 1 78 ? 4.836 8.392 2.183 1.00 0.00 78 SER A C 17
ATOM 29151 O O . SER A 1 78 ? 4.586 7.297 2.694 1.00 0.00 78 SER A O 17
ATOM 29159 N N . GLY A 1 79 ? 5.436 8.525 0.981 1.00 0.00 79 GLY A N 17
ATOM 29160 C CA . GLY A 1 79 ? 5.820 7.374 0.142 1.00 0.00 79 GLY A CA 17
ATOM 29161 C C . GLY A 1 79 ? 4.707 6.899 -0.796 1.00 0.00 79 GLY A C 17
ATOM 29162 O O . GLY A 1 79 ? 4.847 5.867 -1.453 1.00 0.00 79 GLY A O 17
ATOM 29166 N N . THR A 1 80 ? 3.601 7.656 -0.856 1.00 0.00 80 THR A N 17
ATOM 29167 C CA . THR A 1 80 ? 2.429 7.345 -1.702 1.00 0.00 80 THR A CA 17
ATOM 29168 C C . THR A 1 80 ? 2.274 8.409 -2.827 1.00 0.00 80 THR A C 17
ATOM 29169 O O . THR A 1 80 ? 1.159 8.691 -3.298 1.00 0.00 80 THR A O 17
ATOM 29180 N N . PHE A 1 81 ? 3.414 9.007 -3.256 1.00 0.00 81 PHE A N 17
ATOM 29181 C CA . PHE A 1 81 ? 3.461 9.869 -4.452 1.00 0.00 81 PHE A CA 17
ATOM 29182 C C . PHE A 1 81 ? 3.131 9.054 -5.714 1.00 0.00 81 PHE A C 17
ATOM 29183 O O . PHE A 1 81 ? 3.477 7.865 -5.804 1.00 0.00 81 PHE A O 17
ATOM 29200 N N . GLY A 1 82 ? 2.467 9.713 -6.675 1.00 0.00 82 GLY A N 17
ATOM 29201 C CA . GLY A 1 82 ? 2.041 9.072 -7.904 1.00 0.00 82 GLY A CA 17
ATOM 29202 C C . GLY A 1 82 ? 0.845 8.153 -7.692 1.00 0.00 82 GLY A C 17
ATOM 29203 O O . GLY A 1 82 ? 0.698 7.162 -8.392 1.00 0.00 82 GLY A O 17
ATOM 29207 N N . THR A 1 83 ? -0.024 8.497 -6.725 1.00 0.00 83 THR A N 17
ATOM 29208 C CA . THR A 1 83 ? -1.263 7.738 -6.452 1.00 0.00 83 THR A CA 17
ATOM 29209 C C . THR A 1 83 ? -2.500 8.633 -6.687 1.00 0.00 83 THR A C 17
ATOM 29210 O O . THR A 1 83 ? -2.735 9.601 -5.950 1.00 0.00 83 THR A O 17
ATOM 29221 N N . CYS A 1 84 ? -3.255 8.307 -7.748 1.00 0.00 84 CYS A N 17
ATOM 29222 C CA . CYS A 1 84 ? -4.530 8.956 -8.084 1.00 0.00 84 CYS A CA 17
ATOM 29223 C C . CYS A 1 84 ? -5.642 8.428 -7.180 1.00 0.00 84 CYS A C 17
ATOM 29224 O O . CYS A 1 84 ? -6.231 7.378 -7.463 1.00 0.00 84 CYS A O 17
ATOM 29231 N N . VAL A 1 85 ? -5.907 9.170 -6.097 1.00 0.00 85 VAL A N 17
ATOM 29232 C CA . VAL A 1 85 ? -6.877 8.781 -5.050 1.00 0.00 85 VAL A CA 17
ATOM 29233 C C . VAL A 1 85 ? -8.324 8.662 -5.579 1.00 0.00 85 VAL A C 17
ATOM 29234 O O . VAL A 1 85 ? -9.084 7.825 -5.098 1.00 0.00 85 VAL A O 17
ATOM 29247 N N . LYS A 1 86 ? -8.661 9.475 -6.605 1.00 0.00 86 LYS A N 17
ATOM 29248 C CA . LYS A 1 86 ? -10.021 9.536 -7.184 1.00 0.00 86 LYS A CA 17
ATOM 29249 C C . LYS A 1 86 ? -10.479 8.176 -7.769 1.00 0.00 86 LYS A C 17
ATOM 29250 O O . LYS A 1 86 ? -11.667 7.847 -7.723 1.00 0.00 86 LYS A O 17
ATOM 29269 N N . CYS A 1 87 ? -9.526 7.383 -8.296 1.00 0.00 87 CYS A N 17
ATOM 29270 C CA . CYS A 1 87 ? -9.815 6.014 -8.797 1.00 0.00 87 CYS A CA 17
ATOM 29271 C C . CYS A 1 87 ? -8.997 4.954 -8.032 1.00 0.00 87 CYS A C 17
ATOM 29272 O O . CYS A 1 87 ? -9.101 3.760 -8.327 1.00 0.00 87 CYS A O 17
ATOM 29279 N N . GLY A 1 88 ? -8.201 5.403 -7.037 1.00 0.00 88 GLY A N 17
ATOM 29280 C CA . GLY A 1 88 ? -7.316 4.519 -6.262 1.00 0.00 88 GLY A CA 17
ATOM 29281 C C . GLY A 1 88 ? -6.233 3.847 -7.111 1.00 0.00 88 GLY A C 17
ATOM 29282 O O . GLY A 1 88 ? -5.677 2.823 -6.706 1.00 0.00 88 GLY A O 17
ATOM 29286 N N . LYS A 1 89 ? -5.934 4.432 -8.287 1.00 0.00 89 LYS A N 17
ATOM 29287 C CA . LYS A 1 89 ? -4.962 3.870 -9.257 1.00 0.00 89 LYS A CA 17
ATOM 29288 C C . LYS A 1 89 ? -3.664 4.684 -9.250 1.00 0.00 89 LYS A C 17
ATOM 29289 O O . LYS A 1 89 ? -3.551 5.685 -8.545 1.00 0.00 89 LYS A O 17
ATOM 29308 N N . ARG A 1 90 ? -2.693 4.225 -10.047 1.00 0.00 90 ARG A N 17
ATOM 29309 C CA . ARG A 1 90 ? -1.390 4.887 -10.230 1.00 0.00 90 ARG A CA 17
ATOM 29310 C C . ARG A 1 90 ? -1.525 6.090 -11.207 1.00 0.00 90 ARG A C 17
ATOM 29311 O O . ARG A 1 90 ? -2.344 6.055 -12.137 1.00 0.00 90 ARG A O 17
ATOM 29332 N N . ILE A 1 91 ? -0.751 7.164 -10.952 1.00 0.00 91 ILE A N 17
ATOM 29333 C CA . ILE A 1 91 ? -0.568 8.279 -11.906 1.00 0.00 91 ILE A CA 17
ATOM 29334 C C . ILE A 1 91 ? 0.475 7.838 -12.962 1.00 0.00 91 ILE A C 17
ATOM 29335 O O . ILE A 1 91 ? 1.435 7.130 -12.623 1.00 0.00 91 ILE A O 17
ATOM 29351 N N . SER A 1 92 ? 0.301 8.273 -14.219 1.00 0.00 92 SER A N 17
ATOM 29352 C CA . SER A 1 92 ? 1.246 7.940 -15.306 1.00 0.00 92 SER A CA 17
ATOM 29353 C C . SER A 1 92 ? 2.544 8.760 -15.160 1.00 0.00 92 SER A C 17
ATOM 29354 O O . SER A 1 92 ? 2.515 9.881 -14.646 1.00 0.00 92 SER A O 17
ATOM 29362 N N . GLU A 1 93 ? 3.669 8.178 -15.605 1.00 0.00 93 GLU A N 17
ATOM 29363 C CA . GLU A 1 93 ? 4.979 8.857 -15.663 1.00 0.00 93 GLU A CA 17
ATOM 29364 C C . GLU A 1 93 ? 4.907 10.097 -16.575 1.00 0.00 93 GLU A C 17
ATOM 29365 O O . GLU A 1 93 ? 5.434 11.160 -16.228 1.00 0.00 93 GLU A O 17
ATOM 29377 N N . ASP A 1 94 ? 4.230 9.920 -17.731 1.00 0.00 94 ASP A N 17
ATOM 29378 C CA . ASP A 1 94 ? 3.972 10.995 -18.718 1.00 0.00 94 ASP A CA 17
ATOM 29379 C C . ASP A 1 94 ? 3.224 12.162 -18.060 1.00 0.00 94 ASP A C 17
ATOM 29380 O O . ASP A 1 94 ? 3.559 13.327 -18.267 1.00 0.00 94 ASP A O 17
ATOM 29389 N N . ARG A 1 95 ? 2.219 11.793 -17.251 1.00 0.00 95 ARG A N 17
ATOM 29390 C CA . ARG A 1 95 ? 1.379 12.734 -16.501 1.00 0.00 95 ARG A CA 17
ATOM 29391 C C . ARG A 1 95 ? 2.215 13.505 -15.455 1.00 0.00 95 ARG A C 17
ATOM 29392 O O . ARG A 1 95 ? 2.076 14.713 -15.336 1.00 0.00 95 ARG A O 17
ATOM 29413 N N . LEU A 1 96 ? 3.104 12.786 -14.735 1.00 0.00 96 LEU A N 17
ATOM 29414 C CA . LEU A 1 96 ? 3.926 13.365 -13.640 1.00 0.00 96 LEU A CA 17
ATOM 29415 C C . LEU A 1 96 ? 5.027 14.304 -14.160 1.00 0.00 96 LEU A C 17
ATOM 29416 O O . LEU A 1 96 ? 5.385 15.266 -13.493 1.00 0.00 96 LEU A O 17
ATOM 29432 N N . LYS A 1 97 ? 5.585 14.005 -15.337 1.00 0.00 97 LYS A N 17
ATOM 29433 C CA . LYS A 1 97 ? 6.652 14.838 -15.930 1.00 0.00 97 LYS A CA 17
ATOM 29434 C C . LYS A 1 97 ? 6.052 16.083 -16.608 1.00 0.00 97 LYS A C 17
ATOM 29435 O O . LYS A 1 97 ? 6.704 17.125 -16.697 1.00 0.00 97 LYS A O 17
ATOM 29454 N N . ALA A 1 98 ? 4.795 15.950 -17.067 1.00 0.00 98 ALA A N 17
ATOM 29455 C CA . ALA A 1 98 ? 4.029 17.043 -17.691 1.00 0.00 98 ALA A CA 17
ATOM 29456 C C . ALA A 1 98 ? 3.423 17.978 -16.626 1.00 0.00 98 ALA A C 17
ATOM 29457 O O . ALA A 1 98 ? 3.301 19.186 -16.841 1.00 0.00 98 ALA A O 17
ATOM 29464 N N . VAL A 1 99 ? 3.051 17.384 -15.483 1.00 0.00 99 VAL A N 17
ATOM 29465 C CA . VAL A 1 99 ? 2.468 18.080 -14.328 1.00 0.00 99 VAL A CA 17
ATOM 29466 C C . VAL A 1 99 ? 2.706 17.207 -13.062 1.00 0.00 99 VAL A C 17
ATOM 29467 O O . VAL A 1 99 ? 2.002 16.228 -12.841 1.00 0.00 99 VAL A O 17
ATOM 29480 N N . PRO A 1 100 ? 3.781 17.496 -12.251 1.00 0.00 100 PRO A N 17
ATOM 29481 C CA . PRO A 1 100 ? 4.100 16.707 -11.023 1.00 0.00 100 PRO A CA 17
ATOM 29482 C C . PRO A 1 100 ? 3.165 17.005 -9.834 1.00 0.00 100 PRO A C 17
ATOM 29483 O O . PRO A 1 100 ? 3.207 16.299 -8.820 1.00 0.00 100 PRO A O 17
ATOM 29494 N N . TYR A 1 101 ? 2.320 18.040 -9.976 1.00 0.00 101 TYR A N 17
ATOM 29495 C CA . TYR A 1 101 ? 1.386 18.480 -8.918 1.00 0.00 101 TYR A CA 17
ATOM 29496 C C . TYR A 1 101 ? -0.058 18.071 -9.253 1.00 0.00 101 TYR A C 17
ATOM 29497 O O . TYR A 1 101 ? -1.003 18.848 -9.087 1.00 0.00 101 TYR A O 17
ATOM 29515 N N . THR A 1 102 ? -0.233 16.819 -9.684 1.00 0.00 102 THR A N 17
ATOM 29516 C CA . THR A 1 102 ? -1.543 16.287 -10.073 1.00 0.00 102 THR A CA 17
ATOM 29517 C C . THR A 1 102 ? -1.951 15.110 -9.127 1.00 0.00 102 THR A C 17
ATOM 29518 O O . THR A 1 102 ? -1.409 13.998 -9.216 1.00 0.00 102 THR A O 17
ATOM 29529 N N . PRO A 1 103 ? -2.864 15.362 -8.126 1.00 0.00 103 PRO A N 17
ATOM 29530 C CA . PRO A 1 103 ? -3.409 14.294 -7.239 1.00 0.00 103 PRO A CA 17
ATOM 29531 C C . PRO A 1 103 ? -4.262 13.247 -7.994 1.00 0.00 103 PRO A C 17
ATOM 29532 O O . PRO A 1 103 ? -4.427 12.118 -7.525 1.00 0.00 103 PRO A O 17
ATOM 29543 N N . PHE A 1 104 ? -4.831 13.649 -9.152 1.00 0.00 104 PHE A N 17
ATOM 29544 C CA . PHE A 1 104 ? -5.700 12.787 -9.987 1.00 0.00 104 PHE A CA 17
ATOM 29545 C C . PHE A 1 104 ? -5.007 12.522 -11.339 1.00 0.00 104 PHE A C 17
ATOM 29546 O O . PHE A 1 104 ? -4.262 13.366 -11.823 1.00 0.00 104 PHE A O 17
ATOM 29563 N N . CYS A 1 105 ? -5.247 11.343 -11.950 1.00 0.00 105 CYS A N 17
ATOM 29564 C CA . CYS A 1 105 ? -4.615 10.971 -13.225 1.00 0.00 105 CYS A CA 17
ATOM 29565 C C . CYS A 1 105 ? -5.413 11.579 -14.386 1.00 0.00 105 CYS A C 17
ATOM 29566 O O . CYS A 1 105 ? -6.532 12.040 -14.165 1.00 0.00 105 CYS A O 17
ATOM 29573 N N . GLN A 1 106 ? -4.817 11.590 -15.597 1.00 0.00 106 GLN A N 17
ATOM 29574 C CA . GLN A 1 106 ? -5.245 12.435 -16.748 1.00 0.00 106 GLN A CA 17
ATOM 29575 C C . GLN A 1 106 ? -6.769 12.416 -17.017 1.00 0.00 106 GLN A C 17
ATOM 29576 O O . GLN A 1 106 ? -7.369 13.470 -17.244 1.00 0.00 106 GLN A O 17
ATOM 29590 N N . GLU A 1 107 ? -7.390 11.227 -16.930 1.00 0.00 107 GLU A N 17
ATOM 29591 C CA . GLU A 1 107 ? -8.836 11.068 -17.253 1.00 0.00 107 GLU A CA 17
ATOM 29592 C C . GLU A 1 107 ? -9.735 11.455 -16.049 1.00 0.00 107 GLU A C 17
ATOM 29593 O O . GLU A 1 107 ? -10.900 11.813 -16.225 1.00 0.00 107 GLU A O 17
ATOM 29605 N N . CYS A 1 108 ? -9.166 11.383 -14.836 1.00 0.00 108 CYS A N 17
ATOM 29606 C CA . CYS A 1 108 ? -9.818 11.825 -13.583 1.00 0.00 108 CYS A CA 17
ATOM 29607 C C . CYS A 1 108 ? -9.799 13.364 -13.464 1.00 0.00 108 CYS A C 17
ATOM 29608 O O . CYS A 1 108 ? -10.687 13.956 -12.847 1.00 0.00 108 CYS A O 17
ATOM 29615 N N . ALA A 1 109 ? -8.762 13.988 -14.054 1.00 0.00 109 ALA A N 17
ATOM 29616 C CA . ALA A 1 109 ? -8.640 15.450 -14.145 1.00 0.00 109 ALA A CA 17
ATOM 29617 C C . ALA A 1 109 ? -9.546 15.981 -15.268 1.00 0.00 109 ALA A C 17
ATOM 29618 O O . ALA A 1 109 ? -10.123 17.070 -15.155 1.00 0.00 109 ALA A O 17
ATOM 29625 N N . ALA A 1 110 ? -9.672 15.175 -16.342 1.00 0.00 110 ALA A N 17
ATOM 29626 C CA . ALA A 1 110 ? -10.583 15.446 -17.472 1.00 0.00 110 ALA A CA 17
ATOM 29627 C C . ALA A 1 110 ? -12.054 15.218 -17.068 1.00 0.00 110 ALA A C 17
ATOM 29628 O O . ALA A 1 110 ? -12.969 15.745 -17.709 1.00 0.00 110 ALA A O 17
ATOM 29635 N N . ALA A 1 111 ? -12.257 14.418 -16.006 1.00 0.00 111 ALA A N 17
ATOM 29636 C CA . ALA A 1 111 ? -13.585 14.148 -15.425 1.00 0.00 111 ALA A CA 17
ATOM 29637 C C . ALA A 1 111 ? -14.121 15.360 -14.639 1.00 0.00 111 ALA A C 17
ATOM 29638 O O . ALA A 1 111 ? -15.337 15.522 -14.51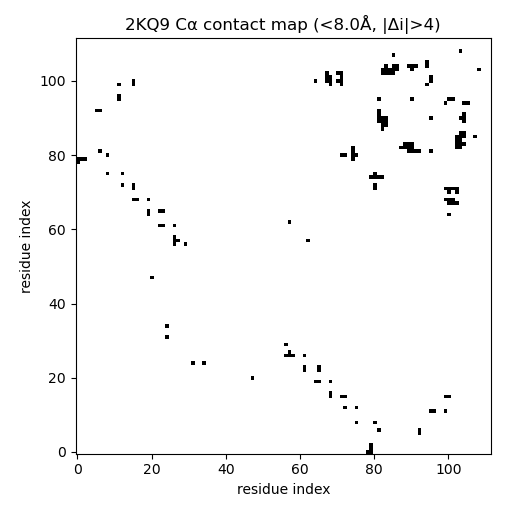2 1.00 0.00 111 ALA A O 17
ATOM 29645 N N . LEU A 1 112 ? -13.198 16.193 -14.119 1.00 0.00 112 LEU A N 17
ATOM 29646 C CA . LEU A 1 112 ? -13.527 17.386 -13.311 1.00 0.00 112 LEU A CA 17
ATOM 29647 C C . LEU A 1 112 ? -14.301 18.428 -14.164 1.00 0.00 112 LEU A C 17
ATOM 29648 O O . LEU A 1 112 ? -13.690 19.050 -15.058 1.00 0.00 112 LEU A O 17
ATOM 29666 N N . LEU A 1 1 ? 20.119 13.434 -7.282 1.00 0.00 1 LEU A N 18
ATOM 29667 C CA . LEU A 1 1 ? 19.907 14.557 -8.219 1.00 0.00 1 LEU A CA 18
ATOM 29668 C C . LEU A 1 1 ? 19.625 13.994 -9.626 1.00 0.00 1 LEU A C 18
ATOM 29669 O O . LEU A 1 1 ? 20.481 13.320 -10.200 1.00 0.00 1 LEU A O 18
ATOM 29687 N N . ALA A 1 2 ? 18.379 14.223 -10.109 1.00 0.00 2 ALA A N 18
ATOM 29688 C CA . ALA A 1 2 ? 17.874 13.811 -11.446 1.00 0.00 2 ALA A CA 18
ATOM 29689 C C . ALA A 1 2 ? 17.505 12.314 -11.522 1.00 0.00 2 ALA A C 18
ATOM 29690 O O . ALA A 1 2 ? 16.683 11.922 -12.355 1.00 0.00 2 ALA A O 18
ATOM 29697 N N . GLY A 1 3 ? 18.118 11.480 -10.657 1.00 0.00 3 GLY A N 18
ATOM 29698 C CA . GLY A 1 3 ? 17.890 10.030 -10.641 1.00 0.00 3 GLY A CA 18
ATOM 29699 C C . GLY A 1 3 ? 18.536 9.293 -11.811 1.00 0.00 3 GLY A C 18
ATOM 29700 O O . GLY A 1 3 ? 18.398 8.073 -11.914 1.00 0.00 3 GLY A O 18
ATOM 29704 N N . GLY A 1 4 ? 19.250 10.041 -12.686 1.00 0.00 4 GLY A N 18
ATOM 29705 C CA . GLY A 1 4 ? 19.817 9.506 -13.923 1.00 0.00 4 GLY A CA 18
ATOM 29706 C C . GLY A 1 4 ? 18.789 9.403 -15.047 1.00 0.00 4 GLY A C 18
ATOM 29707 O O . GLY A 1 4 ? 18.963 9.981 -16.123 1.00 0.00 4 GLY A O 18
ATOM 29711 N N . LYS A 1 5 ? 17.705 8.664 -14.772 1.00 0.00 5 LYS A N 18
ATOM 29712 C CA . LYS A 1 5 ? 16.650 8.353 -15.751 1.00 0.00 5 LYS A CA 18
ATOM 29713 C C . LYS A 1 5 ? 15.321 8.086 -15.014 1.00 0.00 5 LYS A C 18
ATOM 29714 O O . LYS A 1 5 ? 15.210 8.380 -13.816 1.00 0.00 5 LYS A O 18
ATOM 29733 N N . SER A 1 6 ? 14.319 7.573 -15.765 1.00 0.00 6 SER A N 18
ATOM 29734 C CA . SER A 1 6 ? 13.050 7.043 -15.215 1.00 0.00 6 SER A CA 18
ATOM 29735 C C . SER A 1 6 ? 12.143 8.175 -14.669 1.00 0.00 6 SER A C 18
ATOM 29736 O O . SER A 1 6 ? 12.411 9.364 -14.896 1.00 0.00 6 SER A O 18
ATOM 29744 N N . MET A 1 7 ? 11.041 7.778 -14.010 1.00 0.00 7 MET A N 18
ATOM 29745 C CA . MET A 1 7 ? 10.069 8.694 -13.390 1.00 0.00 7 MET A CA 18
ATOM 29746 C C . MET A 1 7 ? 10.761 9.597 -12.341 1.00 0.00 7 MET A C 18
ATOM 29747 O O . MET A 1 7 ? 10.827 10.816 -12.506 1.00 0.00 7 MET A O 18
ATOM 29761 N N . ASN A 1 8 ? 11.308 8.943 -11.302 1.00 0.00 8 ASN A N 18
ATOM 29762 C CA . ASN A 1 8 ? 12.052 9.565 -10.187 1.00 0.00 8 ASN A CA 18
ATOM 29763 C C . ASN A 1 8 ? 11.215 10.625 -9.434 1.00 0.00 8 ASN A C 18
ATOM 29764 O O . ASN A 1 8 ? 11.054 11.763 -9.899 1.00 0.00 8 ASN A O 18
ATOM 29775 N N . VAL A 1 9 ? 10.722 10.232 -8.246 1.00 0.00 9 VAL A N 18
ATOM 29776 C CA . VAL A 1 9 ? 9.953 11.110 -7.349 1.00 0.00 9 VAL A CA 18
ATOM 29777 C C . VAL A 1 9 ? 10.785 12.354 -6.934 1.00 0.00 9 VAL A C 18
ATOM 29778 O O . VAL A 1 9 ? 10.229 13.437 -6.765 1.00 0.00 9 VAL A O 18
ATOM 29791 N N . GLU A 1 10 ? 12.118 12.164 -6.790 1.00 0.00 10 GLU A N 18
ATOM 29792 C CA . GLU A 1 10 ? 13.080 13.223 -6.385 1.00 0.00 10 GLU A CA 18
ATOM 29793 C C . GLU A 1 10 ? 13.065 14.429 -7.353 1.00 0.00 10 GLU A C 18
ATOM 29794 O O . GLU A 1 10 ? 13.093 15.585 -6.904 1.00 0.00 10 GLU A O 18
ATOM 29806 N N . SER A 1 11 ? 13.041 14.143 -8.676 1.00 0.00 11 SER A N 18
ATOM 29807 C CA . SER A 1 11 ? 12.972 15.185 -9.726 1.00 0.00 11 SER A CA 18
ATOM 29808 C C . SER A 1 11 ? 11.718 16.062 -9.527 1.00 0.00 11 SER A C 18
ATOM 29809 O O . SER A 1 11 ? 11.769 17.298 -9.657 1.00 0.00 11 SER A O 18
ATOM 29817 N N . TYR A 1 12 ? 10.608 15.396 -9.167 1.00 0.00 12 TYR A N 18
ATOM 29818 C CA . TYR A 1 12 ? 9.318 16.052 -8.935 1.00 0.00 12 TYR A CA 18
ATOM 29819 C C . TYR A 1 12 ? 9.314 16.785 -7.589 1.00 0.00 12 TYR A C 18
ATOM 29820 O O . TYR A 1 12 ? 8.741 17.850 -7.485 1.00 0.00 12 TYR A O 18
ATOM 29838 N N . GLU A 1 13 ? 10.004 16.217 -6.593 1.00 0.00 13 GLU A N 18
ATOM 29839 C CA . GLU A 1 13 ? 10.077 16.748 -5.226 1.00 0.00 13 GLU A CA 18
ATOM 29840 C C . GLU A 1 13 ? 10.630 18.194 -5.246 1.00 0.00 13 GLU A C 18
ATOM 29841 O O . GLU A 1 13 ? 9.997 19.137 -4.743 1.00 0.00 13 GLU A O 18
ATOM 29853 N N . LYS A 1 14 ? 11.798 18.345 -5.894 1.00 0.00 14 LYS A N 18
ATOM 29854 C CA . LYS A 1 14 ? 12.510 19.624 -5.958 1.00 0.00 14 LYS A CA 18
ATOM 29855 C C . LYS A 1 14 ? 11.792 20.630 -6.875 1.00 0.00 14 LYS A C 18
ATOM 29856 O O . LYS A 1 14 ? 11.685 21.793 -6.505 1.00 0.00 14 LYS A O 18
ATOM 29875 N N . ILE A 1 15 ? 11.292 20.186 -8.071 1.00 0.00 15 ILE A N 18
ATOM 29876 C CA . ILE A 1 15 ? 10.642 21.111 -9.037 1.00 0.00 15 ILE A CA 18
ATOM 29877 C C . ILE A 1 15 ? 9.375 21.725 -8.411 1.00 0.00 15 ILE A C 18
ATOM 29878 O O . ILE A 1 15 ? 9.060 22.889 -8.643 1.00 0.00 15 ILE A O 18
ATOM 29894 N N . LEU A 1 16 ? 8.684 20.928 -7.576 1.00 0.00 16 LEU A N 18
ATOM 29895 C CA . LEU A 1 16 ? 7.507 21.378 -6.826 1.00 0.00 16 LEU A CA 18
ATOM 29896 C C . LEU A 1 16 ? 7.887 22.457 -5.810 1.00 0.00 16 LEU A C 18
ATOM 29897 O O . LEU A 1 16 ? 7.180 23.454 -5.681 1.00 0.00 16 LEU A O 18
ATOM 29913 N N . ARG A 1 17 ? 9.013 22.243 -5.104 1.00 0.00 17 ARG A N 18
ATOM 29914 C CA . ARG A 1 17 ? 9.529 23.210 -4.126 1.00 0.00 17 ARG A CA 18
ATOM 29915 C C . ARG A 1 17 ? 9.935 24.542 -4.793 1.00 0.00 17 ARG A C 18
ATOM 29916 O O . ARG A 1 17 ? 9.538 25.600 -4.328 1.00 0.00 17 ARG A O 18
ATOM 29937 N N . ASP A 1 18 ? 10.686 24.483 -5.895 1.00 0.00 18 ASP A N 18
ATOM 29938 C CA . ASP A 1 18 ? 11.162 25.689 -6.612 1.00 0.00 18 ASP A CA 18
ATOM 29939 C C . ASP A 1 18 ? 9.983 26.501 -7.180 1.00 0.00 18 ASP A C 18
ATOM 29940 O O . ASP A 1 18 ? 9.945 27.738 -7.067 1.00 0.00 18 ASP A O 18
ATOM 29949 N N . ARG A 1 19 ? 9.005 25.776 -7.756 1.00 0.00 19 ARG A N 18
ATOM 29950 C CA . ARG A 1 19 ? 7.799 26.380 -8.356 1.00 0.00 19 ARG A CA 18
ATOM 29951 C C . ARG A 1 19 ? 6.903 26.994 -7.275 1.00 0.00 19 ARG A C 18
ATOM 29952 O O . ARG A 1 19 ? 6.368 28.075 -7.467 1.00 0.00 19 ARG A O 18
ATOM 29973 N N . GLN A 1 20 ? 6.769 26.312 -6.126 1.00 0.00 20 GLN A N 18
ATOM 29974 C CA . GLN A 1 20 ? 5.907 26.797 -5.026 1.00 0.00 20 GLN A CA 18
ATOM 29975 C C . GLN A 1 20 ? 6.523 28.043 -4.367 1.00 0.00 20 GLN A C 18
ATOM 29976 O O . GLN A 1 20 ? 5.794 28.935 -3.986 1.00 0.00 20 GLN A O 18
ATOM 29990 N N . ARG A 1 21 ? 7.873 28.097 -4.272 1.00 0.00 21 ARG A N 18
ATOM 29991 C CA . ARG A 1 21 ? 8.606 29.193 -3.585 1.00 0.00 21 ARG A CA 18
ATOM 29992 C C . ARG A 1 21 ? 8.499 30.516 -4.367 1.00 0.00 21 ARG A C 18
ATOM 29993 O O . ARG A 1 21 ? 8.306 31.582 -3.759 1.00 0.00 21 ARG A O 18
ATOM 30014 N N . GLU A 1 22 ? 8.616 30.438 -5.713 1.00 0.00 22 GLU A N 18
ATOM 30015 C CA . GLU A 1 22 ? 8.427 31.620 -6.585 1.00 0.00 22 GLU A CA 18
ATOM 30016 C C . GLU A 1 22 ? 6.951 32.082 -6.525 1.00 0.00 22 GLU A C 18
ATOM 30017 O O . GLU A 1 22 ? 6.661 33.284 -6.574 1.00 0.00 22 GLU A O 18
ATOM 30029 N N . LEU A 1 23 ? 6.034 31.104 -6.389 1.00 0.00 23 LEU A N 18
ATOM 30030 C CA . LEU A 1 23 ? 4.604 31.378 -6.204 1.00 0.00 23 LEU A CA 18
ATOM 30031 C C . LEU A 1 23 ? 4.338 31.996 -4.823 1.00 0.00 23 LEU A C 18
ATOM 30032 O O . LEU A 1 23 ? 3.544 32.913 -4.734 1.00 0.00 23 LEU A O 18
ATOM 30048 N N . TYR A 1 24 ? 5.048 31.528 -3.769 1.00 0.00 24 TYR A N 18
ATOM 30049 C CA . TYR A 1 24 ? 4.840 32.005 -2.378 1.00 0.00 24 TYR A CA 18
ATOM 30050 C C . TYR A 1 24 ? 5.124 33.515 -2.283 1.00 0.00 24 TYR A C 18
ATOM 30051 O O . TYR A 1 24 ? 4.325 34.255 -1.728 1.00 0.00 24 TYR A O 18
ATOM 30069 N N . ARG A 1 25 ? 6.251 33.950 -2.876 1.00 0.00 25 ARG A N 18
ATOM 30070 C CA . ARG A 1 25 ? 6.647 35.379 -2.892 1.00 0.00 25 ARG A CA 18
ATOM 30071 C C . ARG A 1 25 ? 5.701 36.198 -3.808 1.00 0.00 25 ARG A C 18
ATOM 30072 O O . ARG A 1 25 ? 5.435 37.376 -3.542 1.00 0.00 25 ARG A O 18
ATOM 30093 N N . ARG A 1 26 ? 5.184 35.536 -4.879 1.00 0.00 26 ARG A N 18
ATOM 30094 C CA . ARG A 1 26 ? 4.220 36.138 -5.823 1.00 0.00 26 ARG A CA 18
ATOM 30095 C C . ARG A 1 26 ? 2.900 36.524 -5.114 1.00 0.00 26 ARG A C 18
ATOM 30096 O O . ARG A 1 26 ? 2.528 37.691 -5.097 1.00 0.00 26 ARG A O 18
ATOM 30117 N N . LEU A 1 27 ? 2.211 35.535 -4.508 1.00 0.00 27 LEU A N 18
ATOM 30118 C CA . LEU A 1 27 ? 0.864 35.738 -3.917 1.00 0.00 27 LEU A CA 18
ATOM 30119 C C . LEU A 1 27 ? 0.924 36.393 -2.522 1.00 0.00 27 LEU A C 18
ATOM 30120 O O . LEU A 1 27 ? -0.025 37.073 -2.125 1.00 0.00 27 LEU A O 18
ATOM 30136 N N . HIS A 1 28 ? 2.066 36.237 -1.809 1.00 0.00 28 HIS A N 18
ATOM 30137 C CA . HIS A 1 28 ? 2.308 36.915 -0.500 1.00 0.00 28 HIS A CA 18
ATOM 30138 C C . HIS A 1 28 ? 3.011 38.272 -0.738 1.00 0.00 28 HIS A C 18
ATOM 30139 O O . HIS A 1 28 ? 3.686 38.772 0.142 1.00 0.00 28 HIS A O 18
ATOM 30154 N N . LYS A 1 29 ? 2.771 38.876 -1.916 1.00 0.00 29 LYS A N 18
ATOM 30155 C CA . LYS A 1 29 ? 3.367 40.164 -2.357 1.00 0.00 29 LYS A CA 18
ATOM 30156 C C . LYS A 1 29 ? 3.249 41.296 -1.298 1.00 0.00 29 LYS A C 18
ATOM 30157 O O . LYS A 1 29 ? 4.111 42.170 -1.223 1.00 0.00 29 LYS A O 18
ATOM 30176 N N . ILE A 1 30 ? 2.168 41.240 -0.485 1.00 0.00 30 ILE A N 18
ATOM 30177 C CA . ILE A 1 30 ? 1.863 42.249 0.549 1.00 0.00 30 ILE A CA 18
ATOM 30178 C C . ILE A 1 30 ? 2.955 42.313 1.644 1.00 0.00 30 ILE A C 18
ATOM 30179 O O . ILE A 1 30 ? 3.291 43.394 2.135 1.00 0.00 30 ILE A O 18
ATOM 30195 N N . GLU A 1 31 ? 3.517 41.149 1.986 1.00 0.00 31 GLU A N 18
ATOM 30196 C CA . GLU A 1 31 ? 4.552 41.009 3.030 1.00 0.00 31 GLU A CA 18
ATOM 30197 C C . GLU A 1 31 ? 5.940 40.760 2.395 1.00 0.00 31 GLU A C 18
ATOM 30198 O O . GLU A 1 31 ? 6.973 41.084 2.989 1.00 0.00 31 GLU A O 18
ATOM 30210 N N . ALA A 1 32 ? 5.936 40.188 1.173 1.00 0.00 32 ALA A N 18
ATOM 30211 C CA . ALA A 1 32 ? 7.153 39.775 0.457 1.00 0.00 32 ALA A CA 18
ATOM 30212 C C . ALA A 1 32 ? 7.642 40.912 -0.444 1.00 0.00 32 ALA A C 18
ATOM 30213 O O . ALA A 1 32 ? 7.015 41.217 -1.468 1.00 0.00 32 ALA A O 18
ATOM 30220 N N . ASP A 1 33 ? 8.754 41.548 -0.035 1.00 0.00 33 ASP A N 18
ATOM 30221 C CA . ASP A 1 33 ? 9.432 42.589 -0.827 1.00 0.00 33 ASP A CA 18
ATOM 30222 C C . ASP A 1 33 ? 10.099 41.969 -2.080 1.00 0.00 33 ASP A C 18
ATOM 30223 O O . ASP A 1 33 ? 10.351 42.664 -3.065 1.00 0.00 33 ASP A O 18
ATOM 30232 N N . PHE A 1 34 ? 10.375 40.653 -2.015 1.00 0.00 34 PHE A N 18
ATOM 30233 C CA . PHE A 1 34 ? 10.895 39.872 -3.148 1.00 0.00 34 PHE A CA 18
ATOM 30234 C C . PHE A 1 34 ? 9.765 39.574 -4.154 1.00 0.00 34 PHE A C 18
ATOM 30235 O O . PHE A 1 34 ? 8.974 38.643 -3.948 1.00 0.00 34 PHE A O 18
ATOM 30252 N N . GLU A 1 35 ? 9.653 40.421 -5.192 1.00 0.00 35 GLU A N 18
ATOM 30253 C CA . GLU A 1 35 ? 8.812 40.132 -6.367 1.00 0.00 35 GLU A CA 18
ATOM 30254 C C . GLU A 1 35 ? 9.570 39.139 -7.260 1.00 0.00 35 GLU A C 18
ATOM 30255 O O . GLU A 1 35 ? 9.115 38.008 -7.480 1.00 0.00 35 GLU A O 18
ATOM 30267 N N . GLU A 1 36 ? 10.756 39.606 -7.726 1.00 0.00 36 GLU A N 18
ATOM 30268 C CA . GLU A 1 36 ? 11.702 38.849 -8.556 1.00 0.00 36 GLU A CA 18
ATOM 30269 C C . GLU A 1 36 ? 11.075 38.396 -9.899 1.00 0.00 36 GLU A C 18
ATOM 30270 O O . GLU A 1 36 ? 10.419 37.347 -9.959 1.00 0.00 36 GLU A O 18
ATOM 30282 N N . PRO A 1 37 ? 11.246 39.197 -11.003 1.00 0.00 37 PRO A N 18
ATOM 30283 C CA . PRO A 1 37 ? 10.810 38.790 -12.373 1.00 0.00 37 PRO A CA 18
ATOM 30284 C C . PRO A 1 37 ? 11.725 37.675 -12.961 1.00 0.00 37 PRO A C 18
ATOM 30285 O O . PRO A 1 37 ? 12.398 36.956 -12.209 1.00 0.00 37 PRO A O 18
ATOM 30296 N N . ARG A 1 38 ? 11.739 37.527 -14.303 1.00 0.00 38 ARG A N 18
ATOM 30297 C CA . ARG A 1 38 ? 12.546 36.490 -14.986 1.00 0.00 38 ARG A CA 18
ATOM 30298 C C . ARG A 1 38 ? 14.054 36.822 -14.897 1.00 0.00 38 ARG A C 18
ATOM 30299 O O . ARG A 1 38 ? 14.589 37.618 -15.682 1.00 0.00 38 ARG A O 18
ATOM 30320 N N . ASN A 1 39 ? 14.700 36.257 -13.869 1.00 0.00 39 ASN A N 18
ATOM 30321 C CA . ASN A 1 39 ? 16.153 36.339 -13.657 1.00 0.00 39 ASN A CA 18
ATOM 30322 C C . ASN A 1 39 ? 16.747 34.925 -13.802 1.00 0.00 39 ASN A C 18
ATOM 30323 O O . ASN A 1 39 ? 16.047 33.946 -13.513 1.00 0.00 39 ASN A O 18
ATOM 30334 N N . PRO A 1 40 ? 18.026 34.778 -14.278 1.00 0.00 40 PRO A N 18
ATOM 30335 C CA . PRO A 1 40 ? 18.730 33.477 -14.266 1.00 0.00 40 PRO A CA 18
ATOM 30336 C C . PRO A 1 40 ? 18.843 32.927 -12.834 1.00 0.00 40 PRO A C 18
ATOM 30337 O O . PRO A 1 40 ? 18.441 31.792 -12.572 1.00 0.00 40 PRO A O 18
ATOM 30348 N N . ASP A 1 41 ? 19.365 33.788 -11.925 1.00 0.00 41 ASP A N 18
ATOM 30349 C CA . ASP A 1 41 ? 19.609 33.473 -10.493 1.00 0.00 41 ASP A CA 18
ATOM 30350 C C . ASP A 1 41 ? 20.695 32.367 -10.344 1.00 0.00 41 ASP A C 18
ATOM 30351 O O . ASP A 1 41 ? 21.092 31.724 -11.325 1.00 0.00 41 ASP A O 18
ATOM 30360 N N . ASP A 1 42 ? 21.199 32.185 -9.115 1.00 0.00 42 ASP A N 18
ATOM 30361 C CA . ASP A 1 42 ? 22.217 31.151 -8.803 1.00 0.00 42 ASP A CA 18
ATOM 30362 C C . ASP A 1 42 ? 21.546 29.806 -8.457 1.00 0.00 42 ASP A C 18
ATOM 30363 O O . ASP A 1 42 ? 21.962 28.758 -8.958 1.00 0.00 42 ASP A O 18
ATOM 30372 N N . GLU A 1 43 ? 20.494 29.874 -7.619 1.00 0.00 43 GLU A N 18
ATOM 30373 C CA . GLU A 1 43 ? 19.695 28.704 -7.169 1.00 0.00 43 GLU A CA 18
ATOM 30374 C C . GLU A 1 43 ? 18.517 29.164 -6.290 1.00 0.00 43 GLU A C 18
ATOM 30375 O O . GLU A 1 43 ? 17.415 28.605 -6.370 1.00 0.00 43 GLU A O 18
ATOM 30387 N N . ASP A 1 44 ? 18.795 30.208 -5.471 1.00 0.00 44 ASP A N 18
ATOM 30388 C CA . ASP A 1 44 ? 17.951 30.667 -4.354 1.00 0.00 44 ASP A CA 18
ATOM 30389 C C . ASP A 1 44 ? 17.886 29.587 -3.253 1.00 0.00 44 ASP A C 18
ATOM 30390 O O . ASP A 1 44 ? 17.280 28.521 -3.427 1.00 0.00 44 ASP A O 18
ATOM 30399 N N . ARG A 1 45 ? 18.518 29.895 -2.122 1.00 0.00 45 ARG A N 18
ATOM 30400 C CA . ARG A 1 45 ? 18.527 29.054 -0.915 1.00 0.00 45 ARG A CA 18
ATOM 30401 C C . ARG A 1 45 ? 18.257 29.951 0.326 1.00 0.00 45 ARG A C 18
ATOM 30402 O O . ARG A 1 45 ? 18.274 29.489 1.478 1.00 0.00 45 ARG A O 18
ATOM 30423 N N . ALA A 1 46 ? 17.967 31.249 0.060 1.00 0.00 46 ALA A N 18
ATOM 30424 C CA . ALA A 1 46 ? 17.752 32.264 1.105 1.00 0.00 46 ALA A CA 18
ATOM 30425 C C . ALA A 1 46 ? 16.266 32.358 1.496 1.00 0.00 46 ALA A C 18
ATOM 30426 O O . ALA A 1 46 ? 15.960 32.718 2.645 1.00 0.00 46 ALA A O 18
ATOM 30433 N N . SER A 1 47 ? 15.346 32.061 0.540 1.00 0.00 47 SER A N 18
ATOM 30434 C CA . SER A 1 47 ? 13.895 32.061 0.812 1.00 0.00 47 SER A CA 18
ATOM 30435 C C . SER A 1 47 ? 13.518 30.871 1.720 1.00 0.00 47 SER A C 18
ATOM 30436 O O . SER A 1 47 ? 13.238 29.754 1.261 1.00 0.00 47 SER A O 18
ATOM 30444 N N . GLU A 1 48 ? 13.605 31.138 3.032 1.00 0.00 48 GLU A N 18
ATOM 30445 C CA . GLU A 1 48 ? 13.248 30.205 4.114 1.00 0.00 48 GLU A CA 18
ATOM 30446 C C . GLU A 1 48 ? 11.803 30.488 4.590 1.00 0.00 48 GLU A C 18
ATOM 30447 O O . GLU A 1 48 ? 11.032 31.126 3.860 1.00 0.00 48 GLU A O 18
ATOM 30459 N N . ARG A 1 49 ? 11.459 29.997 5.813 1.00 0.00 49 ARG A N 18
ATOM 30460 C CA . ARG A 1 49 ? 10.173 30.260 6.512 1.00 0.00 49 ARG A CA 18
ATOM 30461 C C . ARG A 1 49 ? 8.995 29.502 5.850 1.00 0.00 49 ARG A C 18
ATOM 30462 O O . ARG A 1 49 ? 8.667 29.738 4.682 1.00 0.00 49 ARG A O 18
ATOM 30483 N N . SER A 1 50 ? 8.372 28.590 6.608 1.00 0.00 50 SER A N 18
ATOM 30484 C CA . SER A 1 50 ? 7.107 27.956 6.210 1.00 0.00 50 SER A CA 18
ATOM 30485 C C . SER A 1 50 ? 5.942 28.891 6.608 1.00 0.00 50 SER A C 18
ATOM 30486 O O . SER A 1 50 ? 5.765 29.187 7.796 1.00 0.00 50 SER A O 18
ATOM 30494 N N . ASN A 1 51 ? 5.198 29.392 5.602 1.00 0.00 51 ASN A N 18
ATOM 30495 C CA . ASN A 1 51 ? 4.074 30.320 5.817 1.00 0.00 51 ASN A CA 18
ATOM 30496 C C . ASN A 1 51 ? 2.895 29.617 6.518 1.00 0.00 51 ASN A C 18
ATOM 30497 O O . ASN A 1 51 ? 2.097 28.921 5.878 1.00 0.00 51 ASN A O 18
ATOM 30508 N N . ASP A 1 52 ? 2.838 29.771 7.855 1.00 0.00 52 ASP A N 18
ATOM 30509 C CA . ASP A 1 52 ? 1.705 29.307 8.680 1.00 0.00 52 ASP A CA 18
ATOM 30510 C C . ASP A 1 52 ? 0.474 30.182 8.383 1.00 0.00 52 ASP A C 18
ATOM 30511 O O . ASP A 1 52 ? -0.662 29.698 8.365 1.00 0.00 52 ASP A O 18
ATOM 30520 N N . GLU A 1 53 ? 0.743 31.474 8.146 1.00 0.00 53 GLU A N 18
ATOM 30521 C CA . GLU A 1 53 ? -0.246 32.445 7.664 1.00 0.00 53 GLU A CA 18
ATOM 30522 C C . GLU A 1 53 ? -0.690 32.089 6.235 1.00 0.00 53 GLU A C 18
ATOM 30523 O O . GLU A 1 53 ? 0.149 31.799 5.368 1.00 0.00 53 GLU A O 18
ATOM 30535 N N . VAL A 1 54 ? -2.012 32.080 6.016 1.00 0.00 54 VAL A N 18
ATOM 30536 C CA . VAL A 1 54 ? -2.593 31.963 4.679 1.00 0.00 54 VAL A CA 18
ATOM 30537 C C . VAL A 1 54 ? -2.797 33.388 4.144 1.00 0.00 54 VAL A C 18
ATOM 30538 O O . VAL A 1 54 ? -2.043 33.828 3.277 1.00 0.00 54 VAL A O 18
ATOM 30551 N N . LEU A 1 55 ? -3.782 34.107 4.744 1.00 0.00 55 LEU A N 18
ATOM 30552 C CA . LEU A 1 55 ? -4.186 35.476 4.346 1.00 0.00 55 LEU A CA 18
ATOM 30553 C C . LEU A 1 55 ? -4.713 35.477 2.890 1.00 0.00 55 LEU A C 18
ATOM 30554 O O . LEU A 1 55 ? -3.940 35.401 1.944 1.00 0.00 55 LEU A O 18
ATOM 30570 N N . ASP A 1 56 ? -6.046 35.613 2.734 1.00 0.00 56 ASP A N 18
ATOM 30571 C CA . ASP A 1 56 ? -6.766 35.404 1.447 1.00 0.00 56 ASP A CA 18
ATOM 30572 C C . ASP A 1 56 ? -6.464 36.460 0.351 1.00 0.00 56 ASP A C 18
ATOM 30573 O O . ASP A 1 56 ? -7.167 36.504 -0.663 1.00 0.00 56 ASP A O 18
ATOM 30582 N N . GLU A 1 57 ? -5.412 37.282 0.539 1.00 0.00 57 GLU A N 18
ATOM 30583 C CA . GLU A 1 57 ? -4.874 38.161 -0.524 1.00 0.00 57 GLU A CA 18
ATOM 30584 C C . GLU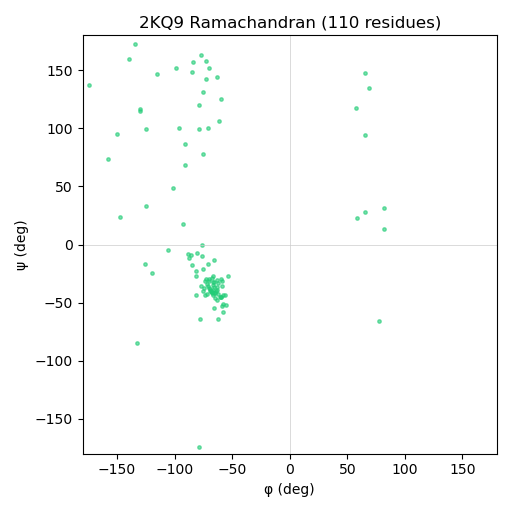 A 1 57 ? -4.010 37.357 -1.526 1.00 0.00 57 GLU A C 18
ATOM 30585 O O . GLU A 1 57 ? -3.498 37.919 -2.509 1.00 0.00 57 GLU A O 18
ATOM 30597 N N . LEU A 1 58 ? -3.842 36.045 -1.254 1.00 0.00 58 LEU A N 18
ATOM 30598 C CA . LEU A 1 58 ? -3.225 35.107 -2.206 1.00 0.00 58 LEU A CA 18
ATOM 30599 C C . LEU A 1 58 ? -4.227 34.843 -3.347 1.00 0.00 58 LEU A C 18
ATOM 30600 O O . LEU A 1 58 ? -5.410 34.639 -3.071 1.00 0.00 58 LEU A O 18
ATOM 30616 N N . GLY A 1 59 ? -3.747 34.847 -4.603 1.00 0.00 59 GLY A N 18
ATOM 30617 C CA . GLY A 1 59 ? -4.613 34.667 -5.780 1.00 0.00 59 GLY A CA 18
ATOM 30618 C C . GLY A 1 59 ? -5.150 33.247 -5.895 1.00 0.00 59 GLY A C 18
ATOM 30619 O O . GLY A 1 59 ? -4.460 32.310 -5.497 1.00 0.00 59 GLY A O 18
ATOM 30623 N N . GLN A 1 60 ? -6.370 33.106 -6.467 1.00 0.00 60 GLN A N 18
ATOM 30624 C CA . GLN A 1 60 ? -7.107 31.824 -6.580 1.00 0.00 60 GLN A CA 18
ATOM 30625 C C . GLN A 1 60 ? -6.243 30.697 -7.185 1.00 0.00 60 GLN A C 18
ATOM 30626 O O . GLN A 1 60 ? -5.979 29.695 -6.521 1.00 0.00 60 GLN A O 18
ATOM 30640 N N . VAL A 1 61 ? -5.767 30.910 -8.435 1.00 0.00 61 VAL A N 18
ATOM 30641 C CA . VAL A 1 61 ? -4.925 29.932 -9.159 1.00 0.00 61 VAL A CA 18
ATOM 30642 C C . VAL A 1 61 ? -3.660 29.581 -8.359 1.00 0.00 61 VAL A C 18
ATOM 30643 O O . VAL A 1 61 ? -3.236 28.431 -8.368 1.00 0.00 61 VAL A O 18
ATOM 30656 N N . GLY A 1 62 ? -3.114 30.577 -7.635 1.00 0.00 62 GLY A N 18
ATOM 30657 C CA . GLY A 1 62 ? -1.949 30.380 -6.785 1.00 0.00 62 GLY A CA 18
ATOM 30658 C C . GLY A 1 62 ? -2.244 29.487 -5.578 1.00 0.00 62 GLY A C 18
ATOM 30659 O O . GLY A 1 62 ? -1.443 28.630 -5.242 1.00 0.00 62 GLY A O 18
ATOM 30663 N N . GLN A 1 63 ? -3.418 29.680 -4.950 1.00 0.00 63 GLN A N 18
ATOM 30664 C CA . GLN A 1 63 ? -3.835 28.931 -3.742 1.00 0.00 63 GLN A CA 18
ATOM 30665 C C . GLN A 1 63 ? -4.111 27.455 -4.085 1.00 0.00 63 GLN A C 18
ATOM 30666 O O . GLN A 1 63 ? -3.700 26.561 -3.351 1.00 0.00 63 GLN A O 18
ATOM 30680 N N . ASP A 1 64 ? -4.814 27.231 -5.213 1.00 0.00 64 ASP A N 18
ATOM 30681 C CA . ASP A 1 64 ? -5.139 25.878 -5.721 1.00 0.00 64 ASP A CA 18
ATOM 30682 C C . ASP A 1 64 ? -3.871 25.157 -6.197 1.00 0.00 64 ASP A C 18
ATOM 30683 O O . ASP A 1 64 ? -3.766 23.928 -6.089 1.00 0.00 64 ASP A O 18
ATOM 30692 N N . GLU A 1 65 ? -2.920 25.946 -6.732 1.00 0.00 65 GLU A N 18
ATOM 30693 C CA . GLU A 1 65 ? -1.638 25.434 -7.233 1.00 0.00 65 GLU A CA 18
ATOM 30694 C C . GLU A 1 65 ? -0.777 24.963 -6.056 1.00 0.00 65 GLU A C 18
ATOM 30695 O O . GLU A 1 65 ? -0.229 23.872 -6.095 1.00 0.00 65 GLU A O 18
ATOM 30707 N N . LEU A 1 66 ? -0.706 25.814 -5.011 1.00 0.00 66 LEU A N 18
ATOM 30708 C CA . LEU A 1 66 ? -0.024 25.507 -3.735 1.00 0.00 66 LEU A CA 18
ATOM 30709 C C . LEU A 1 66 ? -0.667 24.287 -3.063 1.00 0.00 66 LEU A C 18
ATOM 30710 O O . LEU A 1 66 ? 0.023 23.457 -2.494 1.00 0.00 66 LEU A O 18
ATOM 30726 N N . ARG A 1 67 ? -2.004 24.207 -3.138 1.00 0.00 67 ARG A N 18
ATOM 30727 C CA . ARG A 1 67 ? -2.767 23.109 -2.528 1.00 0.00 67 ARG A CA 18
ATOM 30728 C C . ARG A 1 67 ? -2.408 21.772 -3.199 1.00 0.00 67 ARG A C 18
ATOM 30729 O O . ARG A 1 67 ? -2.272 20.758 -2.524 1.00 0.00 67 ARG A O 18
ATOM 30750 N N . ALA A 1 68 ? -2.239 21.810 -4.532 1.00 0.00 68 ALA A N 18
ATOM 30751 C CA . ALA A 1 68 ? -1.863 20.644 -5.345 1.00 0.00 68 ALA A CA 18
ATOM 30752 C C . ALA A 1 68 ? -0.387 20.260 -5.111 1.00 0.00 68 ALA A C 18
ATOM 30753 O O . ALA A 1 68 ? -0.071 19.081 -4.960 1.00 0.00 68 ALA A O 18
ATOM 30760 N N . ILE A 1 69 ? 0.500 21.284 -5.061 1.00 0.00 69 ILE A N 18
ATOM 30761 C CA . ILE A 1 69 ? 1.954 21.095 -4.891 1.00 0.00 69 ILE A CA 18
ATOM 30762 C C . ILE A 1 69 ? 2.250 20.474 -3.520 1.00 0.00 69 ILE A C 18
ATOM 30763 O O . ILE A 1 69 ? 2.870 19.421 -3.437 1.00 0.00 69 ILE A O 18
ATOM 30779 N N . ASP A 1 70 ? 1.769 21.148 -2.466 1.00 0.00 70 ASP A N 18
ATOM 30780 C CA . ASP A 1 70 ? 1.952 20.730 -1.065 1.00 0.00 70 ASP A CA 18
ATOM 30781 C C . ASP A 1 70 ? 1.206 19.417 -0.743 1.00 0.00 70 ASP A C 18
ATOM 30782 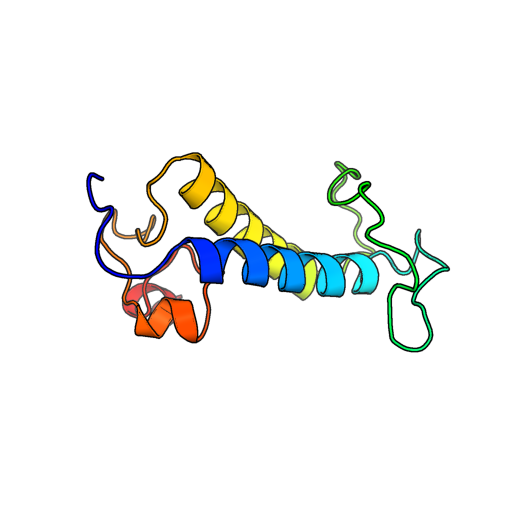O O . ASP A 1 70 ? 1.606 18.698 0.180 1.00 0.00 70 ASP A O 18
ATOM 30791 N N . ALA A 1 71 ? 0.124 19.112 -1.507 1.00 0.00 71 ALA A N 18
ATOM 30792 C CA . ALA A 1 71 ? -0.558 17.798 -1.429 1.00 0.00 71 ALA A CA 18
ATOM 30793 C C . ALA A 1 71 ? 0.394 16.710 -1.912 1.00 0.00 71 ALA A C 18
ATOM 30794 O O . ALA A 1 71 ? 0.643 15.744 -1.204 1.00 0.00 71 ALA A O 18
ATOM 30801 N N . ALA A 1 72 ? 0.956 16.936 -3.113 1.00 0.00 72 ALA A N 18
ATOM 30802 C CA . ALA A 1 72 ? 1.886 16.014 -3.779 1.00 0.00 72 ALA A CA 18
ATOM 30803 C C . ALA A 1 72 ? 3.148 15.788 -2.923 1.00 0.00 72 ALA A C 18
ATOM 30804 O O . ALA A 1 72 ? 3.570 14.652 -2.760 1.00 0.00 72 ALA A O 18
ATOM 30811 N N . LEU A 1 73 ? 3.677 16.881 -2.334 1.00 0.00 73 LEU A N 18
ATOM 30812 C CA . LEU A 1 73 ? 4.869 16.867 -1.448 1.00 0.00 73 LEU A CA 18
ATOM 30813 C C . LEU A 1 73 ? 4.609 16.060 -0.157 1.00 0.00 73 LEU A C 18
ATOM 30814 O O . LEU A 1 73 ? 5.494 15.337 0.321 1.00 0.00 73 LEU A O 18
ATOM 30830 N N . ALA A 1 74 ? 3.387 16.208 0.391 1.00 0.00 74 ALA A N 18
ATOM 30831 C CA . ALA A 1 74 ? 2.925 15.442 1.572 1.00 0.00 74 ALA A CA 18
ATOM 30832 C C . ALA A 1 74 ? 2.824 13.942 1.238 1.00 0.00 74 ALA A C 18
ATOM 30833 O O . ALA A 1 74 ? 3.154 13.088 2.064 1.00 0.00 74 ALA A O 18
ATOM 30840 N N . ARG A 1 75 ? 2.377 13.651 -0.002 1.00 0.00 75 ARG A N 18
ATOM 30841 C CA . ARG A 1 75 ? 2.241 12.276 -0.522 1.00 0.00 75 ARG A CA 18
ATOM 30842 C C . ARG A 1 75 ? 3.617 11.663 -0.829 1.00 0.00 75 ARG A C 18
ATOM 30843 O O . ARG A 1 75 ? 3.761 10.447 -0.787 1.00 0.00 75 ARG A O 18
ATOM 30864 N N . ILE A 1 76 ? 4.627 12.509 -1.129 1.00 0.00 76 ILE A N 18
ATOM 30865 C CA . ILE A 1 76 ? 6.019 12.051 -1.335 1.00 0.00 76 ILE A CA 18
ATOM 30866 C C . ILE A 1 76 ? 6.584 11.509 -0.014 1.00 0.00 76 ILE A C 18
ATOM 30867 O O . ILE A 1 76 ? 7.116 10.397 0.034 1.00 0.00 76 ILE A O 18
ATOM 30883 N N . ALA A 1 77 ? 6.408 12.301 1.058 1.00 0.00 77 ALA A N 18
ATOM 30884 C CA . ALA A 1 77 ? 6.863 11.949 2.414 1.00 0.00 77 ALA A CA 18
ATOM 30885 C C . ALA A 1 77 ? 6.093 10.723 2.953 1.00 0.00 77 ALA A C 18
ATOM 30886 O O . ALA A 1 77 ? 6.663 9.886 3.652 1.00 0.00 77 ALA A O 18
ATOM 30893 N N . SER A 1 78 ? 4.798 10.629 2.588 1.00 0.00 78 SER A N 18
ATOM 30894 C CA . SER A 1 78 ? 3.920 9.498 2.956 1.00 0.00 78 SER A CA 18
ATOM 30895 C C . SER A 1 78 ? 4.189 8.257 2.063 1.00 0.00 78 SER A C 18
ATOM 30896 O O . SER A 1 78 ? 3.751 7.149 2.387 1.00 0.00 78 SER A O 18
ATOM 30904 N N . GLY A 1 79 ? 4.904 8.466 0.936 1.00 0.00 79 GLY A N 18
ATOM 30905 C CA . GLY A 1 79 ? 5.282 7.385 0.006 1.00 0.00 79 GLY A CA 18
ATOM 30906 C C . GLY A 1 79 ? 4.177 7.003 -0.984 1.00 0.00 79 GLY A C 18
ATOM 30907 O O . GLY A 1 79 ? 4.330 6.056 -1.754 1.00 0.00 79 GLY A O 18
ATOM 30911 N N . THR A 1 80 ? 3.075 7.765 -0.974 1.00 0.00 80 THR A N 18
ATOM 30912 C CA . THR A 1 80 ? 1.882 7.518 -1.815 1.00 0.00 80 THR A CA 18
ATOM 30913 C C . THR A 1 80 ? 1.814 8.515 -3.007 1.00 0.00 80 THR A C 18
ATOM 30914 O O . THR A 1 80 ? 0.771 8.648 -3.664 1.00 0.00 80 THR A O 18
ATOM 30925 N N . PHE A 1 81 ? 2.941 9.208 -3.294 1.00 0.00 81 PHE A N 18
ATOM 30926 C CA . PHE A 1 81 ? 3.086 10.016 -4.521 1.00 0.00 81 PHE A CA 18
ATOM 30927 C C . PHE A 1 81 ? 3.108 9.097 -5.759 1.00 0.00 81 PHE A C 18
ATOM 30928 O O . PHE A 1 81 ? 3.529 7.929 -5.677 1.00 0.00 81 PHE A O 18
ATOM 30945 N N . GLY A 1 82 ? 2.653 9.649 -6.897 1.00 0.00 82 GLY A N 18
ATOM 30946 C CA . GLY A 1 82 ? 2.536 8.896 -8.138 1.00 0.00 82 GLY A CA 18
ATOM 30947 C C . GLY A 1 82 ? 1.388 7.905 -8.089 1.00 0.00 82 GLY A C 18
ATOM 30948 O O . GLY A 1 82 ? 1.368 6.952 -8.860 1.00 0.00 82 GLY A O 18
ATOM 30952 N N . THR A 1 83 ? 0.427 8.148 -7.168 1.00 0.00 83 THR A N 18
ATOM 30953 C CA . THR A 1 83 ? -0.775 7.321 -6.991 1.00 0.00 83 THR A CA 18
ATOM 30954 C C . THR A 1 83 ? -2.031 8.218 -7.019 1.00 0.00 83 THR A C 18
ATOM 30955 O O . THR A 1 83 ? -2.238 9.050 -6.124 1.00 0.00 83 THR A O 18
ATOM 30966 N N . CYS A 1 84 ? -2.829 8.066 -8.085 1.00 0.00 84 CYS A N 18
ATOM 30967 C CA . CYS A 1 84 ? -4.137 8.716 -8.227 1.00 0.00 84 CYS A CA 18
ATOM 30968 C C . CYS A 1 84 ? -5.158 8.056 -7.291 1.00 0.00 84 CYS A C 18
ATOM 30969 O O . CYS A 1 84 ? -5.792 7.045 -7.641 1.00 0.00 84 CYS A O 18
ATOM 30976 N N . VAL A 1 85 ? -5.278 8.648 -6.097 1.00 0.00 85 VAL A N 18
ATOM 30977 C CA . VAL A 1 85 ? -6.174 8.190 -5.018 1.00 0.00 85 VAL A CA 18
ATOM 30978 C C . VAL A 1 85 ? -7.665 8.207 -5.428 1.00 0.00 85 VAL A C 18
ATOM 30979 O O . VAL A 1 85 ? -8.467 7.446 -4.883 1.00 0.00 85 VAL A O 18
ATOM 30992 N N . LYS A 1 86 ? -8.010 9.057 -6.417 1.00 0.00 86 LYS A N 18
ATOM 30993 C CA . LYS A 1 86 ? -9.408 9.249 -6.866 1.00 0.00 86 LYS A CA 18
ATOM 30994 C C . LYS A 1 86 ? -9.941 8.025 -7.656 1.00 0.00 86 LYS A C 18
ATOM 30995 O O . LYS A 1 86 ? -11.144 7.911 -7.900 1.00 0.00 86 LYS A O 18
ATOM 31014 N N . CYS A 1 87 ? -9.035 7.130 -8.091 1.00 0.00 87 CYS A N 18
ATOM 31015 C CA . CYS A 1 87 ? -9.429 5.847 -8.730 1.00 0.00 87 CYS A CA 18
ATOM 31016 C C . CYS A 1 87 ? -8.581 4.664 -8.223 1.00 0.00 87 CYS A C 18
ATOM 31017 O O . CYS A 1 87 ? -8.734 3.539 -8.716 1.00 0.00 87 CYS A O 18
ATOM 31024 N N . GLY A 1 88 ? -7.708 4.920 -7.216 1.00 0.00 88 GLY A N 18
ATOM 31025 C CA . GLY A 1 88 ? -6.812 3.884 -6.663 1.00 0.00 88 GLY A CA 18
ATOM 31026 C C . GLY A 1 88 ? -5.769 3.369 -7.663 1.00 0.00 88 GLY A C 18
ATOM 31027 O O . GLY A 1 88 ? -5.171 2.308 -7.453 1.00 0.00 88 GLY A O 18
ATOM 31031 N N . LYS A 1 89 ? -5.557 4.140 -8.750 1.00 0.00 89 LYS A N 18
ATOM 31032 C CA . LYS A 1 89 ? -4.606 3.795 -9.830 1.00 0.00 89 LYS A CA 18
ATOM 31033 C C . LYS A 1 89 ? -3.322 4.599 -9.651 1.00 0.00 89 LYS A C 18
ATOM 31034 O O . LYS A 1 89 ? -3.296 5.560 -8.891 1.00 0.00 89 LYS A O 18
ATOM 31053 N N . ARG A 1 90 ? -2.263 4.189 -10.349 1.00 0.00 90 ARG A N 18
ATOM 31054 C CA . ARG A 1 90 ? -1.006 4.950 -10.419 1.00 0.00 90 ARG A CA 18
ATOM 31055 C C . ARG A 1 90 ? -1.126 6.095 -11.448 1.00 0.00 90 ARG A C 18
ATOM 31056 O O . ARG A 1 90 ? -1.896 6.004 -12.414 1.00 0.00 90 ARG A O 18
ATOM 31077 N N . ILE A 1 91 ? -0.393 7.188 -11.191 1.00 0.00 91 ILE A N 18
ATOM 31078 C CA . ILE A 1 91 ? -0.257 8.310 -12.135 1.00 0.00 91 ILE A CA 18
ATOM 31079 C C . ILE A 1 91 ? 0.759 7.906 -13.231 1.00 0.00 91 ILE A C 18
ATOM 31080 O O . ILE A 1 91 ? 1.735 7.192 -12.948 1.00 0.00 91 ILE A O 18
ATOM 31096 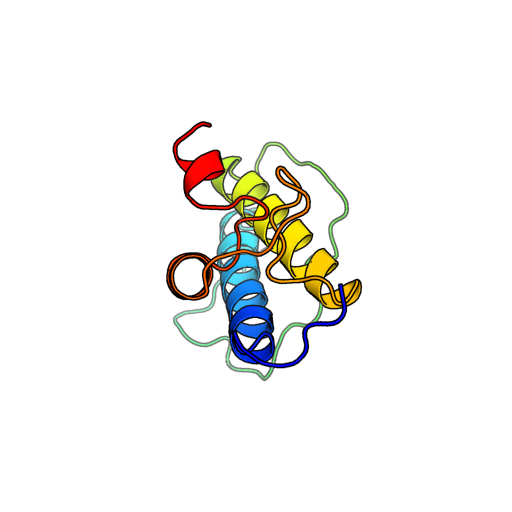N N . SER A 1 92 ? 0.530 8.375 -14.463 1.00 0.00 92 SER A N 18
ATOM 31097 C CA . SER A 1 92 ? 1.428 8.118 -15.602 1.00 0.00 92 SER A CA 18
ATOM 31098 C C . SER A 1 92 ? 2.696 8.995 -15.476 1.00 0.00 92 SER A C 18
ATOM 31099 O O . SER A 1 92 ? 2.639 10.079 -14.889 1.00 0.00 92 SER A O 18
ATOM 31107 N N . GLU A 1 93 ? 3.833 8.519 -16.023 1.00 0.00 93 GLU A N 18
ATOM 31108 C CA . GLU A 1 93 ? 5.112 9.258 -15.972 1.00 0.00 93 GLU A CA 18
ATOM 31109 C C . GLU A 1 93 ? 5.009 10.576 -16.757 1.00 0.00 93 GLU A C 18
ATOM 31110 O O . GLU A 1 93 ? 5.509 11.606 -16.303 1.00 0.00 93 GLU A O 18
ATOM 31122 N N . ASP A 1 94 ? 4.345 10.519 -17.927 1.00 0.00 94 ASP A N 18
ATOM 31123 C CA . ASP A 1 94 ? 4.164 11.690 -18.810 1.00 0.00 94 ASP A CA 18
ATOM 31124 C C . ASP A 1 94 ? 3.169 12.696 -18.204 1.00 0.00 94 ASP A C 18
ATOM 31125 O O . ASP A 1 94 ? 3.308 13.910 -18.398 1.00 0.00 94 ASP A O 18
ATOM 31134 N N . ARG A 1 95 ? 2.188 12.168 -17.451 1.00 0.00 95 ARG A N 18
ATOM 31135 C CA . ARG A 1 95 ? 1.263 12.979 -16.635 1.00 0.00 95 ARG A CA 18
ATOM 31136 C C . ARG A 1 95 ? 2.031 13.723 -15.522 1.00 0.00 95 ARG A C 18
ATOM 31137 O O . ARG A 1 95 ? 1.693 14.856 -15.195 1.00 0.00 95 ARG A O 18
ATOM 31158 N N . LEU A 1 96 ? 3.055 13.059 -14.944 1.00 0.00 96 LEU A N 18
ATOM 31159 C CA . LEU A 1 96 ? 3.867 13.623 -13.841 1.00 0.00 96 LEU A CA 18
ATOM 31160 C C . LEU A 1 96 ? 4.902 14.650 -14.343 1.00 0.00 96 LEU A C 18
ATOM 31161 O O . LEU A 1 96 ? 5.120 15.663 -13.698 1.00 0.00 96 LEU A O 18
ATOM 31177 N N . LYS A 1 97 ? 5.554 14.369 -15.478 1.00 0.00 97 LYS A N 18
ATOM 31178 C CA . LYS A 1 97 ? 6.610 15.249 -16.026 1.00 0.00 97 LYS A CA 18
ATOM 31179 C C . LYS A 1 97 ? 5.989 16.553 -16.569 1.00 0.00 97 LYS A C 18
ATOM 31180 O O . LYS A 1 97 ? 6.644 17.600 -16.599 1.00 0.00 97 LYS A O 18
ATOM 31199 N N . ALA A 1 98 ? 4.713 16.456 -16.994 1.00 0.00 98 ALA A N 18
ATOM 31200 C CA . ALA A 1 98 ? 3.903 17.608 -17.409 1.00 0.00 98 ALA A CA 18
ATOM 31201 C C . ALA A 1 98 ? 3.302 18.325 -16.181 1.00 0.00 98 ALA A C 18
ATOM 31202 O O . ALA A 1 98 ? 3.418 19.547 -16.034 1.00 0.00 98 ALA A O 18
ATOM 31209 N N . VAL A 1 99 ? 2.654 17.539 -15.297 1.00 0.00 99 VAL A N 18
ATOM 31210 C CA . VAL A 1 99 ? 1.928 18.048 -14.109 1.00 0.00 99 VAL A CA 18
ATOM 31211 C C . VAL A 1 99 ? 2.388 17.241 -12.858 1.00 0.00 99 VAL A C 18
ATOM 31212 O O . VAL A 1 99 ? 1.774 16.221 -12.523 1.00 0.00 99 VAL A O 18
ATOM 31225 N N . PRO A 1 100 ? 3.507 17.642 -12.176 1.00 0.00 100 PRO A N 18
ATOM 31226 C CA . PRO A 1 100 ? 4.035 16.895 -10.998 1.00 0.00 100 PRO A CA 18
ATOM 31227 C C . PRO A 1 100 ? 3.255 17.148 -9.691 1.00 0.00 100 PRO A C 18
ATOM 31228 O O . PRO A 1 100 ? 3.510 16.491 -8.681 1.00 0.00 100 PRO A O 18
ATOM 31239 N N . TYR A 1 101 ? 2.312 18.100 -9.728 1.00 0.00 101 TYR A N 18
ATOM 31240 C CA . TYR A 1 101 ? 1.532 18.509 -8.539 1.00 0.00 101 TYR A CA 18
ATOM 31241 C C . TYR A 1 101 ? 0.113 17.933 -8.541 1.00 0.00 101 TYR A C 18
ATOM 31242 O O . TYR A 1 101 ? -0.590 18.051 -7.533 1.00 0.00 101 TYR A O 18
ATOM 31260 N N . THR A 1 102 ? -0.309 17.306 -9.651 1.00 0.00 102 THR A N 18
ATOM 31261 C CA . THR A 1 102 ? -1.685 16.810 -9.774 1.00 0.00 102 THR A CA 18
ATOM 31262 C C . THR A 1 102 ? -1.885 15.538 -8.894 1.00 0.00 102 THR A C 18
ATOM 31263 O O . THR A 1 102 ? -1.094 14.583 -8.980 1.00 0.00 102 THR A O 18
ATOM 31274 N N . PRO A 1 103 ? -2.902 15.526 -7.975 1.00 0.00 103 PRO A N 18
ATOM 31275 C CA . PRO A 1 103 ? -3.273 14.310 -7.213 1.00 0.00 103 PRO A CA 18
ATOM 31276 C C . PRO A 1 103 ? -4.138 13.336 -8.058 1.00 0.00 103 PRO A C 18
ATOM 31277 O O . PRO A 1 103 ? -4.413 12.199 -7.640 1.00 0.00 103 PRO A O 18
ATOM 31288 N N . PHE A 1 104 ? -4.551 13.804 -9.258 1.00 0.00 104 PHE A N 18
ATOM 31289 C CA . PHE A 1 104 ? -5.461 13.072 -10.155 1.00 0.00 104 PHE A CA 18
ATOM 31290 C C . PHE A 1 104 ? -4.744 12.722 -11.474 1.00 0.00 104 PHE A C 18
ATOM 31291 O O . PHE A 1 104 ? -3.989 13.528 -12.017 1.00 0.00 104 PHE A O 18
ATOM 31308 N N . CYS A 1 105 ? -4.997 11.509 -11.984 1.00 0.00 105 CYS A N 18
ATOM 31309 C CA . CYS A 1 105 ? -4.484 11.068 -13.296 1.00 0.00 105 CYS A CA 18
ATOM 31310 C C . CYS A 1 105 ? -5.300 11.742 -14.407 1.00 0.00 105 CYS A C 18
ATOM 31311 O O . CYS A 1 105 ? -6.360 12.306 -14.117 1.00 0.00 105 CYS A O 18
ATOM 31318 N N . GLN A 1 106 ? -4.806 11.668 -15.661 1.00 0.00 106 GLN A N 18
ATOM 31319 C CA . GLN A 1 106 ? -5.413 12.356 -16.831 1.00 0.00 106 GLN A CA 18
ATOM 31320 C C . GLN A 1 106 ? -6.924 12.080 -16.946 1.00 0.00 106 GLN A C 18
ATOM 31321 O O . GLN A 1 106 ? -7.704 12.991 -17.198 1.00 0.00 106 GLN A O 18
ATOM 31335 N N . GLU A 1 107 ? -7.301 10.812 -16.702 1.00 0.00 107 GLU A N 18
ATOM 31336 C CA . GLU A 1 107 ? -8.681 10.315 -16.849 1.00 0.00 107 GLU A CA 18
ATOM 31337 C C . GLU A 1 107 ? -9.610 10.995 -15.821 1.00 0.00 107 GLU A C 18
ATOM 31338 O O . GLU A 1 107 ? -10.708 11.435 -16.162 1.00 0.00 107 GLU A O 18
ATOM 31350 N N . CYS A 1 108 ? -9.129 11.093 -14.562 1.00 0.00 108 CYS A N 18
ATOM 31351 C CA . CYS A 1 108 ? -9.866 11.754 -13.461 1.00 0.00 108 CYS A CA 18
ATOM 31352 C C . CYS A 1 108 ? -9.943 13.278 -13.681 1.00 0.00 108 CYS A C 18
ATOM 31353 O O . CYS A 1 108 ? -10.976 13.883 -13.410 1.00 0.00 108 CYS A O 18
ATOM 31360 N N . ALA A 1 109 ? -8.842 13.873 -14.176 1.00 0.00 109 ALA A N 18
ATOM 31361 C CA . ALA A 1 109 ? -8.763 15.318 -14.490 1.00 0.00 109 ALA A CA 18
ATOM 31362 C C . ALA A 1 109 ? -9.706 15.694 -15.652 1.00 0.00 109 ALA A C 18
ATOM 31363 O O . ALA A 1 109 ? -10.226 16.812 -15.705 1.00 0.00 109 ALA A O 18
ATOM 31370 N N . ALA A 1 110 ? -9.914 14.738 -16.568 1.00 0.00 110 ALA A N 18
ATOM 31371 C CA . ALA A 1 110 ? -10.870 14.861 -17.680 1.00 0.00 110 ALA A CA 18
ATOM 31372 C C . ALA A 1 110 ? -12.317 14.713 -17.170 1.00 0.00 110 ALA A C 18
ATOM 31373 O O . ALA A 1 110 ? -13.234 15.363 -17.677 1.00 0.00 110 ALA A O 18
ATOM 31380 N N . ALA A 1 111 ? -12.493 13.850 -16.151 1.00 0.00 111 ALA A N 18
ATOM 31381 C CA . ALA A 1 111 ? -13.794 13.595 -15.505 1.00 0.00 111 ALA A CA 18
ATOM 31382 C C . ALA A 1 111 ? -14.192 14.735 -14.536 1.00 0.00 111 ALA A C 18
ATOM 31383 O O . ALA A 1 111 ? -15.346 14.803 -14.108 1.00 0.00 111 ALA A O 18
ATOM 31390 N N . LEU A 1 112 ? -13.222 15.610 -14.184 1.00 0.00 112 LEU A N 18
ATOM 31391 C CA . LEU A 1 112 ? -13.491 16.838 -13.405 1.00 0.00 112 LEU A CA 18
ATOM 31392 C C . LEU A 1 112 ? -14.288 17.836 -14.277 1.00 0.00 112 LEU A C 18
ATOM 31393 O O . LEU A 1 112 ? -13.741 18.295 -15.295 1.00 0.00 112 LEU A O 18
ATOM 31411 N N . LEU A 1 1 ? 20.893 13.628 -4.323 1.00 0.00 1 LEU A N 19
ATOM 31412 C CA . LEU A 1 1 ? 21.901 13.026 -5.218 1.00 0.00 1 LEU A CA 19
ATOM 31413 C C . LEU A 1 1 ? 21.479 11.577 -5.555 1.00 0.00 1 LEU A C 19
ATOM 31414 O O . LEU A 1 1 ? 21.000 10.844 -4.681 1.00 0.00 1 LEU A O 19
ATOM 31432 N N . ALA A 1 2 ? 21.654 11.200 -6.836 1.00 0.00 2 ALA A N 19
ATOM 31433 C CA . ALA A 1 2 ? 21.312 9.873 -7.389 1.00 0.00 2 ALA A CA 19
ATOM 31434 C C . ALA A 1 2 ? 19.786 9.602 -7.367 1.00 0.00 2 ALA A C 19
ATOM 31435 O O . ALA A 1 2 ? 19.088 9.915 -8.336 1.00 0.00 2 ALA A O 19
ATOM 31442 N N . GLY A 1 3 ? 19.278 9.048 -6.250 1.00 0.00 3 GLY A N 19
ATOM 31443 C CA . GLY A 1 3 ? 17.876 8.623 -6.152 1.00 0.00 3 GLY A CA 19
ATOM 31444 C C . GLY A 1 3 ? 17.609 7.351 -6.961 1.00 0.00 3 GLY A C 19
ATOM 31445 O O . GLY A 1 3 ? 17.603 6.245 -6.405 1.00 0.00 3 GLY A O 19
ATOM 31449 N N . GLY A 1 4 ? 17.422 7.525 -8.290 1.00 0.00 4 GLY A N 19
ATOM 31450 C CA . GLY A 1 4 ? 17.189 6.413 -9.221 1.00 0.00 4 GLY A CA 19
ATOM 31451 C C . GLY A 1 4 ? 15.815 5.768 -9.046 1.00 0.00 4 GLY A C 19
ATOM 31452 O O . GLY A 1 4 ? 14.800 6.399 -9.353 1.00 0.00 4 GLY A O 19
ATOM 31456 N N . LYS A 1 5 ? 15.808 4.504 -8.564 1.00 0.00 5 LYS A N 19
ATOM 31457 C CA . LYS A 1 5 ? 14.586 3.725 -8.233 1.00 0.00 5 LYS A CA 19
ATOM 31458 C C . LYS A 1 5 ? 13.694 3.453 -9.476 1.00 0.00 5 LYS A C 19
ATOM 31459 O O . LYS A 1 5 ? 14.160 3.552 -10.621 1.00 0.00 5 LYS A O 19
ATOM 31478 N N . SER A 1 6 ? 12.428 3.048 -9.219 1.00 0.00 6 SER A N 19
ATOM 31479 C CA . SER A 1 6 ? 11.389 2.865 -10.257 1.00 0.00 6 SER A CA 19
ATOM 31480 C C . SER A 1 6 ? 11.120 4.177 -11.026 1.00 0.00 6 SER A C 19
ATOM 31481 O O . SER A 1 6 ? 10.799 4.161 -12.221 1.00 0.00 6 SER A O 19
ATOM 31489 N N . MET A 1 7 ? 11.261 5.301 -10.309 1.00 0.00 7 MET A N 19
ATOM 31490 C CA . MET A 1 7 ? 11.134 6.655 -10.856 1.00 0.00 7 MET A CA 19
ATOM 31491 C C . MET A 1 7 ? 11.919 7.615 -9.952 1.00 0.00 7 MET A C 19
ATOM 31492 O O . MET A 1 7 ? 11.842 7.510 -8.717 1.00 0.00 7 MET A O 19
ATOM 31506 N N . ASN A 1 8 ? 12.708 8.506 -10.575 1.00 0.00 8 ASN A N 19
ATOM 31507 C CA . ASN A 1 8 ? 13.475 9.548 -9.871 1.00 0.00 8 ASN A CA 19
ATOM 31508 C C . ASN A 1 8 ? 12.521 10.632 -9.314 1.00 0.00 8 ASN A C 19
ATOM 31509 O O . ASN A 1 8 ? 12.294 11.685 -9.930 1.00 0.00 8 ASN A O 19
ATOM 31520 N N . VAL A 1 9 ? 11.926 10.323 -8.142 1.00 0.00 9 VAL A N 19
ATOM 31521 C CA . VAL A 1 9 ? 10.971 11.215 -7.453 1.00 0.00 9 VAL A CA 19
ATOM 31522 C C . VAL A 1 9 ? 11.696 12.454 -6.897 1.00 0.00 9 VAL A C 19
ATOM 31523 O O . VAL A 1 9 ? 11.089 13.511 -6.773 1.00 0.00 9 VAL A O 19
ATOM 31536 N N . GLU A 1 10 ? 13.002 12.299 -6.588 1.00 0.00 10 GLU A N 19
ATOM 31537 C CA . GLU A 1 10 ? 13.864 13.382 -6.054 1.00 0.00 10 GLU A CA 19
ATOM 31538 C C . GLU A 1 10 ? 13.815 14.641 -6.944 1.00 0.00 10 GLU A C 19
ATOM 31539 O O . GLU A 1 10 ? 13.802 15.779 -6.447 1.00 0.00 10 GLU A O 19
ATOM 31551 N N . SER A 1 11 ? 13.772 14.398 -8.265 1.00 0.00 11 SER A N 19
ATOM 31552 C CA . SER A 1 11 ? 13.634 15.442 -9.288 1.00 0.00 11 SER A CA 19
ATOM 31553 C C . SER A 1 11 ? 12.318 16.224 -9.103 1.00 0.00 11 SER A C 19
ATOM 31554 O O . SER A 1 11 ? 12.291 17.460 -9.181 1.00 0.00 11 SER A O 19
ATOM 31562 N N . TYR A 1 12 ? 11.234 15.472 -8.836 1.00 0.00 12 TYR A N 19
ATOM 31563 C CA . TYR A 1 12 ? 9.897 16.039 -8.622 1.00 0.00 12 TYR A CA 19
ATOM 31564 C C . TYR A 1 12 ? 9.814 16.763 -7.258 1.00 0.00 12 TYR A C 19
ATOM 31565 O O . TYR A 1 12 ? 9.135 17.768 -7.156 1.00 0.00 12 TYR A O 19
ATOM 31583 N N . GLU A 1 13 ? 10.555 16.269 -6.239 1.00 0.00 13 GLU A N 19
ATOM 31584 C CA . GLU A 1 13 ? 10.566 16.866 -4.872 1.00 0.00 13 GLU A CA 19
ATOM 31585 C C . GLU A 1 13 ? 11.031 18.325 -4.919 1.00 0.00 13 GLU A C 19
ATOM 31586 O O . GLU A 1 13 ? 10.328 19.243 -4.469 1.00 0.00 13 GLU A O 19
ATOM 31598 N N . LYS A 1 14 ? 12.232 18.505 -5.484 1.00 0.00 14 LYS A N 19
ATOM 31599 C CA . LYS A 1 14 ? 12.894 19.808 -5.551 1.00 0.00 14 LYS A CA 19
ATOM 31600 C C . LYS A 1 14 ? 12.120 20.778 -6.464 1.00 0.00 14 LYS A C 19
ATOM 31601 O O . LYS A 1 14 ? 11.881 21.919 -6.067 1.00 0.00 14 LYS A O 19
ATOM 31620 N N . ILE A 1 15 ? 11.672 20.295 -7.654 1.00 0.00 15 ILE A N 19
ATOM 31621 C CA . ILE A 1 15 ? 11.013 21.156 -8.667 1.00 0.00 15 ILE A CA 19
ATOM 31622 C C . ILE A 1 15 ? 9.642 21.650 -8.151 1.00 0.00 15 ILE A C 19
ATOM 31623 O O . ILE A 1 15 ? 9.225 22.769 -8.454 1.00 0.00 15 ILE A O 19
ATOM 31639 N N . LEU A 1 16 ? 8.970 20.803 -7.341 1.00 0.00 16 LEU A N 19
ATOM 31640 C CA . LEU A 1 16 ? 7.703 21.158 -6.680 1.00 0.00 16 LEU A CA 19
ATOM 31641 C C . LEU A 1 16 ? 7.920 22.287 -5.668 1.00 0.00 16 LEU A C 19
ATOM 31642 O O . LEU A 1 16 ? 7.148 23.246 -5.637 1.00 0.00 16 LEU A O 19
ATOM 31658 N N . ARG A 1 17 ? 8.975 22.156 -4.849 1.00 0.00 17 ARG A N 19
ATOM 31659 C CA . ARG A 1 17 ? 9.310 23.169 -3.839 1.00 0.00 17 ARG A CA 19
ATOM 31660 C C . ARG A 1 17 ? 9.679 24.502 -4.505 1.00 0.00 17 ARG A C 19
ATOM 31661 O O . ARG A 1 17 ? 9.233 25.545 -4.064 1.00 0.00 17 ARG A O 19
ATOM 31682 N N . ASP A 1 18 ? 10.456 24.435 -5.598 1.00 0.00 18 ASP A N 19
ATOM 31683 C CA . ASP A 1 18 ? 10.860 25.623 -6.382 1.00 0.00 18 ASP A CA 19
ATOM 31684 C C . ASP A 1 18 ? 9.629 26.348 -6.974 1.00 0.00 18 ASP A C 19
ATOM 31685 O O . ASP A 1 18 ? 9.590 27.585 -7.039 1.00 0.00 18 ASP A O 19
ATOM 31694 N N . ARG A 1 19 ? 8.622 25.553 -7.377 1.00 0.00 19 ARG A N 19
ATOM 31695 C CA . ARG A 1 19 ? 7.385 26.068 -7.994 1.00 0.00 19 ARG A CA 19
ATOM 31696 C C . ARG A 1 19 ? 6.383 26.579 -6.949 1.00 0.00 19 ARG A C 19
ATOM 31697 O O . ARG A 1 19 ? 5.597 27.481 -7.247 1.00 0.00 19 ARG A O 19
ATOM 31718 N N . GLN A 1 20 ? 6.404 26.017 -5.733 1.00 0.00 20 GLN A N 19
ATOM 31719 C CA . GLN A 1 20 ? 5.576 26.540 -4.630 1.00 0.00 20 GLN A CA 19
ATOM 31720 C C . GLN A 1 20 ? 6.238 27.800 -4.049 1.00 0.00 20 GLN A C 19
ATOM 31721 O O . GLN A 1 20 ? 5.549 28.625 -3.500 1.00 0.00 20 GLN A O 19
ATOM 31735 N N . ARG A 1 21 ? 7.581 27.936 -4.196 1.00 0.00 21 ARG A N 19
ATOM 31736 C CA . ARG A 1 21 ? 8.328 29.141 -3.748 1.00 0.00 21 ARG A CA 19
ATOM 31737 C C . ARG A 1 21 ? 7.930 30.367 -4.587 1.00 0.00 21 ARG A C 19
ATOM 31738 O O . ARG A 1 21 ? 7.607 31.426 -4.031 1.00 0.00 21 ARG A O 19
ATOM 31759 N N . GLU A 1 22 ? 7.948 30.203 -5.931 1.00 0.00 22 GLU A N 19
ATOM 31760 C CA . GLU A 1 22 ? 7.562 31.275 -6.873 1.00 0.00 22 GLU A CA 19
ATOM 31761 C C . GLU A 1 22 ? 6.064 31.617 -6.733 1.00 0.00 22 GLU A C 19
ATOM 31762 O O . GLU A 1 22 ? 5.687 32.790 -6.811 1.00 0.00 22 GLU A O 19
ATOM 31774 N N . LEU A 1 23 ? 5.221 30.588 -6.499 1.00 0.00 23 LEU A N 19
ATOM 31775 C CA . LEU A 1 23 ? 3.782 30.788 -6.247 1.00 0.00 23 LEU A CA 19
ATOM 31776 C C . LEU A 1 23 ? 3.547 31.494 -4.899 1.00 0.00 23 LEU A C 19
ATOM 31777 O O . LEU A 1 23 ? 2.787 32.449 -4.852 1.00 0.00 23 LEU A O 19
ATOM 31793 N N . TYR A 1 24 ? 4.235 31.036 -3.826 1.00 0.00 24 TYR A N 19
ATOM 31794 C CA . TYR A 1 24 ? 4.067 31.589 -2.454 1.00 0.00 24 TYR A CA 19
ATOM 31795 C C . TYR A 1 24 ? 4.376 33.094 -2.450 1.00 0.00 24 TYR A C 19
ATOM 31796 O O . TYR A 1 24 ? 3.565 33.879 -1.988 1.00 0.00 24 TYR A O 19
ATOM 31814 N N . ARG A 1 25 ? 5.535 33.471 -3.014 1.00 0.00 25 ARG A N 19
ATOM 31815 C CA . ARG A 1 25 ? 5.986 34.880 -3.060 1.00 0.00 25 ARG A CA 19
ATOM 31816 C C . ARG A 1 25 ? 5.095 35.722 -4.007 1.00 0.00 25 ARG A C 19
ATOM 31817 O O . ARG A 1 25 ? 4.952 36.932 -3.816 1.00 0.00 25 ARG A O 19
ATOM 31838 N N . ARG A 1 26 ? 4.507 35.061 -5.030 1.00 0.00 26 ARG A N 19
ATOM 31839 C CA . ARG A 1 26 ? 3.561 35.701 -5.965 1.00 0.00 26 ARG A CA 19
ATOM 31840 C C . ARG A 1 26 ? 2.309 36.179 -5.216 1.00 0.00 26 ARG A C 19
ATOM 31841 O O . ARG A 1 26 ? 1.997 37.368 -5.205 1.00 0.00 26 ARG A O 19
ATOM 31862 N N . LEU A 1 27 ? 1.612 35.233 -4.566 1.00 0.00 27 LEU A N 19
ATOM 31863 C CA . LEU A 1 27 ? 0.350 35.515 -3.858 1.00 0.00 27 LEU A CA 19
ATOM 31864 C C . LEU A 1 27 ? 0.595 36.119 -2.458 1.00 0.00 27 LEU A C 19
ATOM 31865 O O . LEU A 1 27 ? -0.342 36.570 -1.810 1.00 0.00 27 LEU A O 19
ATOM 31881 N N . HIS A 1 28 ? 1.870 36.137 -2.021 1.00 0.00 28 HIS A N 19
ATOM 31882 C CA . HIS A 1 28 ? 2.320 36.845 -0.803 1.00 0.00 28 HIS A CA 19
ATOM 31883 C C . HIS A 1 28 ? 3.213 38.011 -1.252 1.00 0.00 28 HIS A C 19
ATOM 31884 O O . HIS A 1 28 ? 4.351 38.163 -0.801 1.00 0.00 28 HIS A O 19
ATOM 31899 N N . LYS A 1 29 ? 2.667 38.839 -2.151 1.00 0.00 29 LYS A N 19
ATOM 31900 C CA . LYS A 1 29 ? 3.391 39.982 -2.747 1.00 0.00 29 LYS A CA 19
ATOM 31901 C C . LYS A 1 29 ? 3.579 41.117 -1.716 1.00 0.00 29 LYS A C 19
ATOM 31902 O O . LYS A 1 29 ? 4.429 41.994 -1.899 1.00 0.00 29 LYS A O 19
ATOM 31921 N N . ILE A 1 30 ? 2.754 41.098 -0.647 1.00 0.00 30 ILE A N 19
ATOM 31922 C CA . ILE A 1 30 ? 2.865 42.052 0.480 1.00 0.00 30 ILE A CA 19
ATOM 31923 C C . ILE A 1 30 ? 4.225 41.920 1.203 1.00 0.00 30 ILE A C 19
ATOM 31924 O O . ILE A 1 30 ? 4.807 42.928 1.613 1.00 0.00 30 ILE A O 19
ATOM 31940 N N . GLU A 1 31 ? 4.718 40.671 1.351 1.00 0.00 31 GLU A N 19
ATOM 31941 C CA . GLU A 1 31 ? 6.023 40.388 1.987 1.00 0.00 31 GLU A CA 19
ATOM 31942 C C . GLU A 1 31 ? 7.125 40.281 0.920 1.00 0.00 31 GLU A C 19
ATOM 31943 O O . GLU A 1 31 ? 8.292 40.580 1.192 1.00 0.00 31 GLU A O 19
ATOM 31955 N N . ALA A 1 32 ? 6.745 39.858 -0.299 1.00 0.00 32 ALA A N 19
ATOM 31956 C CA . ALA A 1 32 ? 7.659 39.809 -1.454 1.00 0.00 32 ALA A CA 19
ATOM 31957 C C . ALA A 1 32 ? 7.616 41.153 -2.187 1.00 0.00 32 ALA A C 19
ATOM 31958 O O . ALA A 1 32 ? 6.993 41.303 -3.245 1.00 0.00 32 ALA A O 19
ATOM 31965 N N . ASP A 1 33 ? 8.272 42.135 -1.569 1.00 0.00 33 ASP A N 19
ATOM 31966 C CA . ASP A 1 33 ? 8.322 43.533 -2.045 1.00 0.00 33 ASP A CA 19
ATOM 31967 C C . ASP A 1 33 ? 9.560 43.761 -2.950 1.00 0.00 33 ASP A C 19
ATOM 31968 O O . ASP A 1 33 ? 9.894 44.899 -3.287 1.00 0.00 33 ASP A O 19
ATOM 31977 N N . PHE A 1 34 ? 10.190 42.640 -3.382 1.00 0.00 34 PHE A N 19
ATOM 31978 C CA . PHE A 1 34 ? 11.468 42.620 -4.125 1.00 0.00 34 PHE A CA 19
ATOM 31979 C C . PHE A 1 34 ? 12.626 43.089 -3.198 1.00 0.00 34 PHE A C 19
ATOM 31980 O O . PHE A 1 34 ? 13.644 43.636 -3.635 1.00 0.00 34 PHE A O 19
ATOM 31997 N N . GLU A 1 35 ? 12.448 42.816 -1.887 1.00 0.00 35 GLU A N 19
ATOM 31998 C CA . GLU A 1 35 ? 13.495 42.968 -0.847 1.00 0.00 35 GLU A CA 19
ATOM 31999 C C . GLU A 1 35 ? 14.224 41.621 -0.636 1.00 0.00 35 GLU A C 19
ATOM 32000 O O . GLU A 1 35 ? 14.979 41.437 0.329 1.00 0.00 35 GLU A O 19
ATOM 32012 N N . GLU A 1 36 ? 13.948 40.686 -1.560 1.00 0.00 36 GLU A N 19
ATOM 32013 C CA . GLU A 1 36 ? 14.506 39.329 -1.590 1.00 0.00 36 GLU A CA 19
ATOM 32014 C C . GLU A 1 36 ? 16.042 39.355 -1.814 1.00 0.00 36 GLU A C 19
ATOM 32015 O O . GLU A 1 36 ? 16.557 40.332 -2.383 1.00 0.00 36 GLU A O 19
ATOM 32027 N N . PRO A 1 37 ? 16.797 38.287 -1.369 1.00 0.00 37 PRO A N 19
ATOM 32028 C CA . PRO A 1 37 ? 18.265 38.195 -1.581 1.00 0.00 37 PRO A CA 19
ATOM 32029 C C . PRO A 1 37 ? 18.649 38.335 -3.078 1.00 0.00 37 PRO A C 19
ATOM 32030 O O . PRO A 1 37 ? 18.135 37.599 -3.934 1.00 0.00 37 PRO A O 19
ATOM 32041 N N . ARG A 1 38 ? 19.526 39.318 -3.374 1.00 0.00 38 ARG A N 19
ATOM 32042 C CA . ARG A 1 38 ? 20.011 39.597 -4.740 1.00 0.00 38 ARG A CA 19
ATOM 32043 C C . ARG A 1 38 ? 20.860 38.432 -5.279 1.00 0.00 38 ARG A C 19
ATOM 32044 O O . ARG A 1 38 ? 20.904 38.194 -6.488 1.00 0.00 38 ARG A O 19
ATOM 32065 N N . ASN A 1 39 ? 21.543 37.732 -4.363 1.00 0.00 39 ASN A N 19
ATOM 32066 C CA . ASN A 1 39 ? 22.235 36.472 -4.667 1.00 0.00 39 ASN A CA 19
ATOM 32067 C C . ASN A 1 39 ? 21.183 35.339 -4.705 1.00 0.00 39 ASN A C 19
ATOM 32068 O O . ASN A 1 39 ? 20.507 35.107 -3.693 1.00 0.00 39 ASN A O 19
ATOM 32079 N N . PRO A 1 40 ? 21.005 34.640 -5.879 1.00 0.00 40 PRO A N 19
ATOM 32080 C CA . PRO A 1 40 ? 19.905 33.667 -6.079 1.00 0.00 40 PRO A CA 19
ATOM 32081 C C . PRO A 1 40 ? 20.003 32.454 -5.131 1.00 0.00 40 PRO A C 19
ATOM 32082 O O . PRO A 1 40 ? 20.852 31.569 -5.319 1.00 0.00 40 PRO A O 19
ATOM 32093 N N . ASP A 1 41 ? 19.156 32.454 -4.088 1.00 0.00 41 ASP A N 19
ATOM 32094 C CA . ASP A 1 41 ? 19.036 31.322 -3.153 1.00 0.00 41 ASP A CA 19
ATOM 32095 C C . ASP A 1 41 ? 17.552 31.016 -2.919 1.00 0.00 41 ASP A C 19
ATOM 32096 O O . ASP A 1 41 ? 16.717 31.924 -2.931 1.00 0.00 41 ASP A O 19
ATOM 32105 N N . ASP A 1 42 ? 17.243 29.737 -2.681 1.00 0.00 42 ASP A N 19
ATOM 32106 C CA . ASP A 1 42 ? 15.853 29.242 -2.598 1.00 0.00 42 ASP A CA 19
ATOM 32107 C C . ASP A 1 42 ? 15.238 29.468 -1.202 1.00 0.00 42 ASP A C 19
ATOM 32108 O O . ASP A 1 42 ? 14.012 29.589 -1.065 1.00 0.00 42 ASP A O 19
ATOM 32117 N N . GLU A 1 43 ? 16.098 29.507 -0.169 1.00 0.00 43 GLU A N 19
ATOM 32118 C CA . GLU A 1 43 ? 15.669 29.542 1.247 1.00 0.00 43 GLU A CA 19
ATOM 32119 C C . GLU A 1 43 ? 16.284 30.740 1.995 1.00 0.00 43 GLU A C 19
ATOM 32120 O O . GLU A 1 43 ? 15.656 31.268 2.923 1.00 0.00 43 GLU A O 19
ATOM 32132 N N . ASP A 1 44 ? 17.503 31.154 1.570 1.00 0.00 44 ASP A N 19
ATOM 32133 C CA . ASP A 1 44 ? 18.336 32.169 2.262 1.00 0.00 44 ASP A CA 19
ATOM 32134 C C . ASP A 1 44 ? 18.640 31.729 3.720 1.00 0.00 44 ASP A C 19
ATOM 32135 O O . ASP A 1 44 ? 19.670 31.099 3.973 1.00 0.00 44 ASP A O 19
ATOM 32144 N N . ARG A 1 45 ? 17.694 32.032 4.633 1.00 0.00 45 ARG A N 19
ATOM 32145 C CA . ARG A 1 45 ? 17.718 31.680 6.064 1.00 0.00 45 ARG A CA 19
ATOM 32146 C C . ARG A 1 45 ? 16.536 32.420 6.710 1.00 0.00 45 ARG A C 19
ATOM 32147 O O . ARG A 1 45 ? 16.711 33.443 7.391 1.00 0.00 45 ARG A O 19
ATOM 32168 N N . ALA A 1 46 ? 15.322 31.946 6.396 1.00 0.00 46 ALA A N 19
ATOM 32169 C CA . ALA A 1 46 ? 14.073 32.554 6.872 1.00 0.00 46 ALA A CA 19
ATOM 32170 C C . ALA A 1 46 ? 12.928 31.534 6.796 1.00 0.00 46 ALA A C 19
ATOM 32171 O O . ALA A 1 46 ? 12.270 31.387 5.759 1.00 0.00 46 ALA A O 19
ATOM 32178 N N . SER A 1 47 ? 12.753 30.791 7.893 1.00 0.00 47 SER A N 19
ATOM 32179 C CA . SER A 1 47 ? 11.660 29.829 8.071 1.00 0.00 47 SER A CA 19
ATOM 32180 C C . SER A 1 47 ? 11.350 29.726 9.575 1.00 0.00 47 SER A C 19
ATOM 32181 O O . SER A 1 47 ? 10.247 30.073 10.011 1.00 0.00 47 SER A O 19
ATOM 32189 N N . GLU A 1 48 ? 12.359 29.274 10.350 1.00 0.00 48 GLU A N 19
ATOM 32190 C CA . GLU A 1 48 ? 12.338 29.240 11.827 1.00 0.00 48 GLU A CA 19
ATOM 32191 C C . GLU A 1 48 ? 11.250 28.277 12.380 1.00 0.00 48 GLU A C 19
ATOM 32192 O O . GLU A 1 48 ? 11.545 27.127 12.713 1.00 0.00 48 GLU A O 19
ATOM 32204 N N . ARG A 1 49 ? 9.990 28.753 12.448 1.00 0.00 49 ARG A N 19
ATOM 32205 C CA . ARG A 1 49 ? 8.856 28.029 13.067 1.00 0.00 49 ARG A CA 19
ATOM 32206 C C . ARG A 1 49 ? 7.638 28.007 12.115 1.00 0.00 49 ARG A C 19
ATOM 32207 O O . ARG A 1 49 ? 7.734 28.451 10.960 1.00 0.00 49 ARG A O 19
ATOM 32228 N N . SER A 1 50 ? 6.504 27.480 12.620 1.00 0.00 50 SER A N 19
ATOM 32229 C CA . SER A 1 50 ? 5.265 27.295 11.841 1.00 0.00 50 SER A CA 19
ATOM 32230 C C . SER A 1 50 ? 4.638 28.648 11.415 1.00 0.00 50 SER A C 19
ATOM 32231 O O . SER A 1 50 ? 4.380 29.520 12.258 1.00 0.00 50 SER A O 19
ATOM 32239 N N . ASN A 1 51 ? 4.417 28.809 10.095 1.00 0.00 51 ASN A N 19
ATOM 32240 C CA . ASN A 1 51 ? 3.725 29.973 9.506 1.00 0.00 51 ASN A CA 19
ATOM 32241 C C . ASN A 1 51 ? 2.664 29.471 8.518 1.00 0.00 51 ASN A C 19
ATOM 32242 O O . ASN A 1 51 ? 2.998 28.957 7.445 1.00 0.00 51 ASN A O 19
ATOM 32253 N N . ASP A 1 52 ? 1.391 29.588 8.916 1.00 0.00 52 ASP A N 19
ATOM 32254 C CA . ASP A 1 52 ? 0.244 29.193 8.089 1.00 0.00 52 ASP A CA 19
ATOM 32255 C C . ASP A 1 52 ? -0.621 30.428 7.821 1.00 0.00 52 ASP A C 19
ATOM 32256 O O . ASP A 1 52 ? -1.690 30.612 8.413 1.00 0.00 52 ASP A O 19
ATOM 32265 N N . GLU A 1 53 ? -0.088 31.330 6.992 1.00 0.00 53 GLU A N 19
ATOM 32266 C CA . GLU A 1 53 ? -0.798 32.540 6.549 1.00 0.00 53 GLU A CA 19
ATOM 32267 C C . GLU A 1 53 ? -1.372 32.301 5.149 1.00 0.00 53 GLU A C 19
ATOM 32268 O O . GLU A 1 53 ? -0.628 32.282 4.161 1.00 0.00 53 GLU A O 19
ATOM 32280 N N . VAL A 1 54 ? -2.691 32.062 5.083 1.00 0.00 54 VAL A N 19
ATOM 32281 C CA . VAL A 1 54 ? -3.408 31.963 3.810 1.00 0.00 54 VAL A CA 19
ATOM 32282 C C . VAL A 1 54 ? -3.626 33.390 3.270 1.00 0.00 54 VAL A C 19
ATOM 32283 O O . VAL A 1 54 ? -2.908 33.799 2.369 1.00 0.00 54 VAL A O 19
ATOM 32296 N N . LEU A 1 55 ? -4.532 34.153 3.932 1.00 0.00 55 LEU A N 19
ATOM 32297 C CA . LEU A 1 55 ? -4.991 35.510 3.524 1.00 0.00 55 LEU A CA 19
ATOM 32298 C C . LEU A 1 55 ? -5.977 35.456 2.329 1.00 0.00 55 LEU A C 19
ATOM 32299 O O . LEU A 1 55 ? -6.099 34.444 1.634 1.00 0.00 55 LEU A O 19
ATOM 32315 N N . ASP A 1 56 ? -6.673 36.594 2.114 1.00 0.00 56 ASP A N 19
ATOM 32316 C CA . ASP A 1 56 ? -7.513 36.852 0.910 1.00 0.00 56 ASP A CA 19
ATOM 32317 C C . ASP A 1 56 ? -6.659 37.581 -0.170 1.00 0.00 56 ASP A C 19
ATOM 32318 O O . ASP A 1 56 ? -7.164 38.137 -1.148 1.00 0.00 56 ASP A O 19
ATOM 32327 N N . GLU A 1 57 ? -5.339 37.500 0.018 1.00 0.00 57 GLU A N 19
ATOM 32328 C CA . GLU A 1 57 ? -4.301 38.174 -0.786 1.00 0.00 57 GLU A CA 19
ATOM 32329 C C . GLU A 1 57 ? -3.977 37.336 -2.053 1.00 0.00 57 GLU A C 19
ATOM 32330 O O . GLU A 1 57 ? -3.314 37.807 -2.985 1.00 0.00 57 GLU A O 19
ATOM 32342 N N . LEU A 1 58 ? -4.462 36.074 -2.051 1.00 0.00 58 LEU A N 19
ATOM 32343 C CA . LEU A 1 58 ? -4.020 35.026 -2.992 1.00 0.00 58 LEU A CA 19
ATOM 32344 C C . LEU A 1 58 ? -4.931 34.928 -4.233 1.00 0.00 58 LEU A C 19
ATOM 32345 O O . LEU A 1 58 ? -6.078 35.373 -4.202 1.00 0.00 58 LEU A O 19
ATOM 32361 N N . GLY A 1 59 ? -4.404 34.307 -5.309 1.00 0.00 59 GLY A N 19
ATOM 32362 C CA . GLY A 1 59 ? -5.189 34.017 -6.527 1.00 0.00 59 GLY A CA 19
ATOM 32363 C C . GLY A 1 59 ? -5.718 32.582 -6.545 1.00 0.00 59 GLY A C 19
ATOM 32364 O O . GLY A 1 59 ? -5.184 31.731 -5.836 1.00 0.00 59 GLY A O 19
ATOM 32368 N N . GLN A 1 60 ? -6.739 32.311 -7.387 1.00 0.00 60 GLN A N 19
ATOM 32369 C CA . GLN A 1 60 ? -7.451 31.010 -7.409 1.00 0.00 60 GLN A CA 19
ATOM 32370 C C . GLN A 1 60 ? -6.519 29.854 -7.848 1.00 0.00 60 GLN A C 19
ATOM 32371 O O . GLN A 1 60 ? -6.214 28.960 -7.048 1.00 0.00 60 GLN A O 19
ATOM 32385 N N . VAL A 1 61 ? -6.041 29.920 -9.113 1.00 0.00 61 VAL A N 19
ATOM 32386 C CA . VAL A 1 61 ? -5.095 28.932 -9.694 1.00 0.00 61 VAL A CA 19
ATOM 32387 C C . VAL A 1 61 ? -3.792 28.880 -8.877 1.00 0.00 61 VAL A C 19
ATOM 32388 O O . VAL A 1 61 ? -3.152 27.831 -8.784 1.00 0.00 61 VAL A O 19
ATOM 32401 N N . GLY A 1 62 ? -3.439 30.027 -8.262 1.00 0.00 62 GLY A N 19
ATOM 32402 C CA . GLY A 1 62 ? -2.283 30.114 -7.385 1.00 0.00 62 GLY A CA 19
ATOM 32403 C C . GLY A 1 62 ? -2.397 29.179 -6.191 1.00 0.00 62 GLY A C 19
ATOM 32404 O O . GLY A 1 62 ? -1.506 28.375 -5.967 1.00 0.00 62 GLY A O 19
ATOM 32408 N N . GLN A 1 63 ? -3.538 29.260 -5.470 1.00 0.00 63 GLN A N 19
ATOM 32409 C CA . GLN A 1 63 ? -3.795 28.466 -4.242 1.00 0.00 63 GLN A CA 19
ATOM 32410 C C . GLN A 1 63 ? -3.992 26.981 -4.550 1.00 0.00 63 GLN A C 19
ATOM 32411 O O . GLN A 1 63 ? -3.531 26.125 -3.801 1.00 0.00 63 GLN A O 19
ATOM 32425 N N . ASP A 1 64 ? -4.716 26.707 -5.640 1.00 0.00 64 ASP A N 19
ATOM 32426 C CA . ASP A 1 64 ? -5.103 25.336 -6.037 1.00 0.00 64 ASP A CA 19
ATOM 32427 C C . ASP A 1 64 ? -3.876 24.539 -6.438 1.00 0.00 64 ASP A C 19
ATOM 32428 O O . ASP A 1 64 ? -3.716 23.380 -6.039 1.00 0.00 64 ASP A O 19
ATOM 32437 N N . GLU A 1 65 ? -3.004 25.183 -7.220 1.00 0.00 65 GLU A N 19
ATOM 32438 C CA . GLU A 1 65 ? -1.745 24.577 -7.646 1.00 0.00 65 GLU A CA 19
ATOM 32439 C C . GLU A 1 65 ? -0.779 24.459 -6.451 1.00 0.00 65 GLU A C 19
ATOM 32440 O O . GLU A 1 65 ? -0.090 23.459 -6.319 1.00 0.00 65 GLU A O 19
ATOM 32452 N N . LEU A 1 66 ? -0.787 25.489 -5.586 1.00 0.00 66 LEU A N 19
ATOM 32453 C CA . LEU A 1 66 ? 0.039 25.566 -4.354 1.00 0.00 66 LEU A CA 19
ATOM 32454 C C . LEU A 1 66 ? -0.250 24.376 -3.415 1.00 0.00 66 LEU A C 19
ATOM 32455 O O . LEU A 1 66 ? 0.664 23.733 -2.884 1.00 0.00 66 LEU A O 19
ATOM 32471 N N . ARG A 1 67 ? -1.557 24.124 -3.239 1.00 0.00 67 ARG A N 19
ATOM 32472 C CA . ARG A 1 67 ? -2.096 23.115 -2.315 1.00 0.00 67 ARG A CA 19
ATOM 32473 C C . ARG A 1 67 ? -1.915 21.708 -2.908 1.00 0.00 67 ARG A C 19
ATOM 32474 O O . ARG A 1 67 ? -1.729 20.741 -2.169 1.00 0.00 67 ARG A O 19
ATOM 32495 N N . ALA A 1 68 ? -1.972 21.627 -4.257 1.00 0.00 68 ALA A N 19
ATOM 32496 C CA . ALA A 1 68 ? -1.706 20.388 -5.012 1.00 0.00 68 ALA A CA 19
ATOM 32497 C C . ALA A 1 68 ? -0.221 19.995 -4.908 1.00 0.00 68 ALA A C 19
ATOM 32498 O O . ALA A 1 68 ? 0.101 18.811 -4.779 1.00 0.00 68 ALA A O 19
ATOM 32505 N N . ILE A 1 69 ? 0.668 21.011 -4.959 1.00 0.00 69 ILE A N 19
ATOM 32506 C CA . ILE A 1 69 ? 2.121 20.832 -4.778 1.00 0.00 69 ILE A CA 19
ATOM 32507 C C . ILE A 1 69 ? 2.403 20.319 -3.359 1.00 0.00 69 ILE A C 19
ATOM 32508 O O . ILE A 1 69 ? 3.135 19.352 -3.177 1.00 0.00 69 ILE A O 19
ATOM 32524 N N . ASP A 1 70 ? 1.778 20.979 -2.377 1.00 0.00 70 ASP A N 19
ATOM 32525 C CA . ASP A 1 70 ? 1.933 20.654 -0.950 1.00 0.00 70 ASP A CA 19
ATOM 32526 C C . ASP A 1 70 ? 1.406 19.231 -0.650 1.00 0.00 70 ASP A C 19
ATOM 32527 O O . ASP A 1 70 ? 1.986 18.502 0.164 1.00 0.00 70 ASP A O 19
ATOM 32536 N N . ALA A 1 71 ? 0.329 18.848 -1.356 1.00 0.00 71 ALA A N 19
ATOM 32537 C CA . ALA A 1 71 ? -0.293 17.515 -1.244 1.00 0.00 71 ALA A CA 19
ATOM 32538 C C . ALA A 1 71 ? 0.613 16.433 -1.850 1.00 0.00 71 ALA A C 19
ATOM 32539 O O . ALA A 1 71 ? 0.743 15.341 -1.296 1.00 0.00 71 ALA A O 19
ATOM 32546 N N . ALA A 1 72 ? 1.244 16.770 -2.987 1.00 0.00 72 ALA A N 19
ATOM 32547 C CA . ALA A 1 72 ? 2.146 15.866 -3.716 1.00 0.00 72 ALA A CA 19
ATOM 32548 C C . ALA A 1 72 ? 3.430 15.609 -2.908 1.00 0.00 72 ALA A C 19
ATOM 32549 O O . ALA A 1 72 ? 3.871 14.469 -2.804 1.00 0.00 72 ALA A O 19
ATOM 32556 N N . LEU A 1 73 ? 3.985 16.687 -2.319 1.00 0.00 73 LEU A N 19
ATOM 32557 C CA . LEU A 1 73 ? 5.170 16.635 -1.427 1.00 0.00 73 LEU A CA 19
ATOM 32558 C C . LEU A 1 73 ? 4.889 15.779 -0.179 1.00 0.00 73 LEU A C 19
ATOM 32559 O O . LEU A 1 73 ? 5.754 15.022 0.282 1.00 0.00 73 LEU A O 19
ATOM 32575 N N . ALA A 1 74 ? 3.657 15.916 0.344 1.00 0.00 74 ALA A N 19
ATOM 32576 C CA . ALA A 1 74 ? 3.163 15.121 1.479 1.00 0.00 74 ALA A CA 19
ATOM 32577 C C . ALA A 1 74 ? 3.071 13.624 1.097 1.00 0.00 74 ALA A C 19
ATOM 32578 O O . ALA A 1 74 ? 3.366 12.752 1.915 1.00 0.00 74 ALA A O 19
ATOM 32585 N N . ARG A 1 75 ? 2.672 13.353 -0.169 1.00 0.00 75 ARG A N 19
ATOM 32586 C CA . ARG A 1 75 ? 2.595 11.981 -0.730 1.00 0.00 75 ARG A CA 19
ATOM 32587 C C . ARG A 1 75 ? 3.992 11.379 -0.939 1.00 0.00 75 ARG A C 19
ATOM 32588 O O . ARG A 1 75 ? 4.140 10.168 -0.875 1.00 0.00 75 ARG A O 19
ATOM 32609 N N . ILE A 1 76 ? 5.007 12.222 -1.192 1.00 0.00 76 ILE A N 19
ATOM 32610 C CA . ILE A 1 76 ? 6.401 11.745 -1.352 1.00 0.00 76 ILE A CA 19
ATOM 32611 C C . ILE A 1 76 ? 6.942 11.274 0.009 1.00 0.00 76 ILE A C 19
ATOM 32612 O O . ILE A 1 76 ? 7.544 10.200 0.112 1.00 0.00 76 ILE A O 19
ATOM 32628 N N . ALA A 1 77 ? 6.679 12.091 1.048 1.00 0.00 77 ALA A N 19
ATOM 32629 C CA . ALA A 1 77 ? 7.049 11.776 2.441 1.00 0.00 77 ALA A CA 19
ATOM 32630 C C . ALA A 1 77 ? 6.245 10.567 2.974 1.00 0.00 77 ALA A C 19
ATOM 32631 O O . ALA A 1 77 ? 6.712 9.843 3.859 1.00 0.00 77 ALA A O 19
ATOM 32638 N N . SER A 1 78 ? 5.035 10.371 2.416 1.00 0.00 78 SER A N 19
ATOM 32639 C CA . SER A 1 78 ? 4.172 9.213 2.717 1.00 0.00 78 SER A CA 19
ATOM 32640 C C . SER A 1 78 ? 4.567 7.992 1.849 1.00 0.00 78 SER A C 19
ATOM 32641 O O . SER A 1 78 ? 4.205 6.860 2.170 1.00 0.00 78 SER A O 19
ATOM 32649 N N . GLY A 1 79 ? 5.306 8.244 0.750 1.00 0.00 79 GLY A N 19
ATOM 32650 C CA . GLY A 1 79 ? 5.760 7.191 -0.171 1.00 0.00 79 GLY A CA 19
ATOM 32651 C C . GLY A 1 79 ? 4.709 6.771 -1.200 1.00 0.00 79 GLY A C 19
ATOM 32652 O O . GLY A 1 79 ? 4.917 5.808 -1.936 1.00 0.00 79 GLY A O 19
ATOM 32656 N N . THR A 1 80 ? 3.585 7.505 -1.254 1.00 0.00 80 THR A N 19
ATOM 32657 C CA . THR A 1 80 ? 2.458 7.232 -2.170 1.00 0.00 80 THR A CA 19
ATOM 32658 C C . THR A 1 80 ? 2.326 8.369 -3.220 1.00 0.00 80 THR A C 19
ATOM 32659 O O . THR A 1 80 ? 1.225 8.700 -3.692 1.00 0.00 80 THR A O 19
ATOM 32670 N N . PHE A 1 81 ? 3.472 8.976 -3.581 1.00 0.00 81 PHE A N 19
ATOM 32671 C CA . PHE A 1 81 ? 3.547 9.925 -4.705 1.00 0.00 81 PHE A CA 19
ATOM 32672 C C . PHE A 1 81 ? 3.233 9.219 -6.035 1.00 0.00 81 PHE A C 19
ATOM 32673 O O . PHE A 1 81 ? 3.592 8.051 -6.233 1.00 0.00 81 PHE A O 19
ATOM 32690 N N . GLY A 1 82 ? 2.600 9.972 -6.949 1.00 0.00 82 GLY A N 19
ATOM 32691 C CA . GLY A 1 82 ? 2.188 9.454 -8.242 1.00 0.00 82 GLY A CA 19
ATOM 32692 C C . GLY A 1 82 ? 0.999 8.528 -8.127 1.00 0.00 82 GLY A C 19
ATOM 32693 O O . GLY A 1 82 ? 0.904 7.532 -8.838 1.00 0.00 82 GLY A O 19
ATOM 32697 N N . THR A 1 83 ? 0.081 8.863 -7.217 1.00 0.00 83 THR A N 19
ATOM 32698 C CA . THR A 1 83 ? -1.153 8.107 -7.006 1.00 0.00 83 THR A CA 19
ATOM 32699 C C . THR A 1 83 ? -2.366 9.027 -7.218 1.00 0.00 83 THR A C 19
ATOM 32700 O O . THR A 1 83 ? -2.534 10.027 -6.501 1.00 0.00 83 THR A O 19
ATOM 32711 N N . CYS A 1 84 ? -3.182 8.709 -8.244 1.00 0.00 84 CYS A N 19
ATOM 32712 C CA . CYS A 1 84 ? -4.494 9.334 -8.440 1.00 0.00 84 CYS A CA 19
ATOM 32713 C C . CYS A 1 84 ? -5.414 8.899 -7.305 1.00 0.00 84 CYS A C 19
ATOM 32714 O O . CYS A 1 84 ? -5.892 7.768 -7.312 1.00 0.00 84 CYS A O 19
ATOM 32721 N N . VAL A 1 85 ? -5.614 9.796 -6.330 1.00 0.00 85 VAL A N 19
ATOM 32722 C CA . VAL A 1 85 ? -6.434 9.536 -5.130 1.00 0.00 85 VAL A CA 19
ATOM 32723 C C . VAL A 1 85 ? -7.918 9.278 -5.488 1.00 0.00 85 VAL A C 19
ATOM 32724 O O . VAL A 1 85 ? -8.603 8.502 -4.816 1.00 0.00 85 VAL A O 19
ATOM 32737 N N . LYS A 1 86 ? -8.376 9.910 -6.594 1.00 0.00 86 LYS A N 19
ATOM 32738 C CA . LYS A 1 86 ? -9.750 9.745 -7.123 1.00 0.00 86 LYS A CA 19
ATOM 32739 C C . LYS A 1 86 ? -9.933 8.359 -7.809 1.00 0.00 86 LYS A C 19
ATOM 32740 O O . LYS A 1 86 ? -11.052 7.928 -8.079 1.00 0.00 86 LYS A O 19
ATOM 32759 N N . CYS A 1 87 ? -8.809 7.670 -8.075 1.00 0.00 87 CYS A N 19
ATOM 32760 C CA . CYS A 1 87 ? -8.797 6.290 -8.627 1.00 0.00 87 CYS A CA 19
ATOM 32761 C C . CYS A 1 87 ? -8.286 5.272 -7.592 1.00 0.00 87 CYS A C 19
ATOM 32762 O O . CYS A 1 87 ? -8.592 4.082 -7.687 1.00 0.00 87 CYS A O 19
ATOM 32769 N N . GLY A 1 88 ? -7.506 5.755 -6.608 1.00 0.00 88 GLY A N 19
ATOM 32770 C CA . GLY A 1 88 ? -6.706 4.886 -5.737 1.00 0.00 88 GLY A CA 19
ATOM 32771 C C . GLY A 1 88 ? -5.606 4.125 -6.495 1.00 0.00 88 GLY A C 19
ATOM 32772 O O . GLY A 1 88 ? -5.109 3.110 -6.012 1.00 0.00 88 GLY A O 19
ATOM 32776 N N . LYS A 1 89 ? -5.222 4.638 -7.689 1.00 0.00 89 LYS A N 19
ATOM 32777 C CA . LYS A 1 89 ? -4.297 3.953 -8.628 1.00 0.00 89 LYS A CA 19
ATOM 32778 C C . LYS A 1 89 ? -3.128 4.885 -9.011 1.00 0.00 89 LYS A C 19
ATOM 32779 O O . LYS A 1 89 ? -3.067 6.013 -8.550 1.00 0.00 89 LYS A O 19
ATOM 32798 N N . ARG A 1 90 ? -2.245 4.396 -9.900 1.00 0.00 90 ARG A N 19
ATOM 32799 C CA . ARG A 1 90 ? -1.038 5.112 -10.368 1.00 0.00 90 ARG A CA 19
ATOM 32800 C C . ARG A 1 90 ? -1.400 6.278 -11.334 1.00 0.00 90 ARG A C 19
ATOM 32801 O O . ARG A 1 90 ? -2.457 6.268 -11.985 1.00 0.00 90 ARG A O 19
ATOM 32822 N N . ILE A 1 91 ? -0.526 7.301 -11.361 1.00 0.00 91 ILE A N 19
ATOM 32823 C CA . ILE A 1 91 ? -0.551 8.412 -12.337 1.00 0.00 91 ILE A CA 19
ATOM 32824 C C . ILE A 1 91 ? 0.364 8.062 -13.540 1.00 0.00 91 ILE A C 19
ATOM 32825 O O . ILE A 1 91 ? 1.368 7.357 -13.366 1.00 0.00 91 ILE A O 19
ATOM 32841 N N . SER A 1 92 ? 0.024 8.572 -14.742 1.00 0.00 92 SER A N 19
ATOM 32842 C CA . SER A 1 92 ? 0.864 8.415 -15.950 1.00 0.00 92 SER A CA 19
ATOM 32843 C C . SER A 1 92 ? 2.215 9.147 -15.762 1.00 0.00 92 SER A C 19
ATOM 32844 O O . SER A 1 92 ? 2.259 10.206 -15.123 1.00 0.00 92 SER A O 19
ATOM 32852 N N . GLU A 1 93 ? 3.300 8.581 -16.325 1.00 0.00 93 GLU A N 19
ATOM 32853 C CA . GLU A 1 93 ? 4.655 9.172 -16.250 1.00 0.00 93 GLU A CA 19
ATOM 32854 C C . GLU A 1 93 ? 4.670 10.587 -16.858 1.00 0.00 93 GLU A C 19
ATOM 32855 O O . GLU A 1 93 ? 5.272 11.509 -16.299 1.00 0.00 93 GLU A O 19
ATOM 32867 N N . ASP A 1 94 ? 3.987 10.727 -18.006 1.00 0.00 94 ASP A N 19
ATOM 32868 C CA . ASP A 1 94 ? 3.888 11.998 -18.745 1.00 0.00 94 ASP A CA 19
ATOM 32869 C C . ASP A 1 94 ? 3.063 13.035 -17.984 1.00 0.00 94 ASP A C 19
ATOM 32870 O O . ASP A 1 94 ? 3.349 14.233 -18.052 1.00 0.00 94 ASP A O 19
ATOM 32879 N N . ARG A 1 95 ? 2.059 12.555 -17.246 1.00 0.00 95 ARG A N 19
ATOM 32880 C CA . ARG A 1 95 ? 1.254 13.398 -16.351 1.00 0.00 95 ARG A CA 19
ATOM 32881 C C . ARG A 1 95 ? 2.112 13.883 -15.158 1.00 0.00 95 ARG A C 19
ATOM 32882 O O . ARG A 1 95 ? 1.885 14.969 -14.666 1.00 0.00 95 ARG A O 19
ATOM 32903 N N . LEU A 1 96 ? 3.098 13.071 -14.707 1.00 0.00 96 LEU A N 19
ATOM 32904 C CA . LEU A 1 96 ? 3.985 13.453 -13.573 1.00 0.00 96 LEU A CA 19
ATOM 32905 C C . LEU A 1 96 ? 5.117 14.403 -14.014 1.00 0.00 96 LEU A C 19
ATOM 32906 O O . LEU A 1 96 ? 5.502 15.295 -13.269 1.00 0.00 96 LEU A O 19
ATOM 32922 N N . LYS A 1 97 ? 5.660 14.189 -15.222 1.00 0.00 97 LYS A N 19
ATOM 32923 C CA . LYS A 1 97 ? 6.792 15.001 -15.736 1.00 0.00 97 LYS A CA 19
ATOM 32924 C C . LYS A 1 97 ? 6.289 16.392 -16.177 1.00 0.00 97 LYS A C 19
ATOM 32925 O O . LYS A 1 97 ? 7.031 17.379 -16.130 1.00 0.00 97 LYS A O 19
ATOM 32944 N N . ALA A 1 98 ? 5.010 16.444 -16.599 1.00 0.00 98 ALA A N 19
ATOM 32945 C CA . ALA A 1 98 ? 4.343 17.681 -17.033 1.00 0.00 98 ALA A CA 19
ATOM 32946 C C . ALA A 1 98 ? 3.628 18.370 -15.861 1.00 0.00 98 ALA A C 19
ATOM 32947 O O . ALA A 1 98 ? 3.656 19.597 -15.740 1.00 0.00 98 ALA A O 19
ATOM 32954 N N . VAL A 1 99 ? 2.964 17.566 -15.010 1.00 0.00 99 VAL A N 19
ATOM 32955 C CA . VAL A 1 99 ? 2.139 18.061 -13.880 1.00 0.00 99 VAL A CA 19
ATOM 32956 C C . VAL A 1 99 ? 2.514 17.253 -12.599 1.00 0.00 99 VAL A C 19
ATOM 32957 O O . VAL A 1 99 ? 1.776 16.346 -12.197 1.00 0.00 99 VAL A O 19
ATOM 32970 N N . PRO A 1 100 ? 3.687 17.536 -11.944 1.00 0.00 100 PRO A N 19
ATOM 32971 C CA . PRO A 1 100 ? 4.182 16.722 -10.788 1.00 0.00 100 PRO A CA 19
ATOM 32972 C C . PRO A 1 100 ? 3.407 16.956 -9.474 1.00 0.00 100 PRO A C 19
ATOM 32973 O O . PRO A 1 100 ? 3.733 16.359 -8.451 1.00 0.00 100 PRO A O 19
ATOM 32984 N N . TYR A 1 101 ? 2.391 17.823 -9.510 1.00 0.00 101 TYR A N 19
ATOM 32985 C CA . TYR A 1 101 ? 1.598 18.199 -8.320 1.00 0.00 101 TYR A CA 19
ATOM 32986 C C . TYR A 1 101 ? 0.187 17.610 -8.344 1.00 0.00 101 TYR A C 19
ATOM 32987 O O . TYR A 1 101 ? -0.529 17.703 -7.344 1.00 0.00 101 TYR A O 19
ATOM 33005 N N . THR A 1 102 ? -0.207 17.005 -9.474 1.00 0.00 102 THR A N 19
ATOM 33006 C CA . THR A 1 102 ? -1.593 16.576 -9.691 1.00 0.00 102 THR A CA 19
ATOM 33007 C C . THR A 1 102 ? -2.018 15.436 -8.705 1.00 0.00 102 THR A C 19
ATOM 33008 O O . THR A 1 102 ? -1.344 14.405 -8.603 1.00 0.00 102 THR A O 19
ATOM 33019 N N . PRO A 1 103 ? -3.119 15.649 -7.906 1.00 0.00 103 PRO A N 19
ATOM 33020 C CA . PRO A 1 103 ? -3.722 14.576 -7.078 1.00 0.00 103 PRO A CA 19
ATOM 33021 C C . PRO A 1 103 ? -4.561 13.595 -7.923 1.00 0.00 103 PRO A C 19
ATOM 33022 O O . PRO A 1 103 ? -4.860 12.474 -7.488 1.00 0.00 103 PRO A O 19
ATOM 33033 N N . PHE A 1 104 ? -4.954 14.046 -9.129 1.00 0.00 104 PHE A N 19
ATOM 33034 C CA . PHE A 1 104 ? -5.827 13.289 -10.044 1.00 0.00 104 PHE A CA 19
ATOM 33035 C C . PHE A 1 104 ? -5.038 12.885 -11.300 1.00 0.00 104 PHE A C 19
ATOM 33036 O O . PHE A 1 104 ? -3.974 13.421 -11.577 1.00 0.00 104 PHE A O 19
ATOM 33053 N N . CYS A 1 105 ? -5.559 11.915 -12.054 1.00 0.00 105 CYS A N 19
ATOM 33054 C CA . CYS A 1 105 ? -4.948 11.495 -13.330 1.00 0.00 105 CYS A CA 19
ATOM 33055 C C . CYS A 1 105 ? -5.586 12.293 -14.474 1.00 0.00 105 CYS A C 19
ATOM 33056 O O . CYS A 1 105 ? -6.592 12.966 -14.255 1.00 0.00 105 CYS A O 19
ATOM 33063 N N . GLN A 1 106 ? -4.997 12.224 -15.678 1.00 0.00 106 GLN A N 19
ATOM 33064 C CA . GLN A 1 106 ? -5.480 12.960 -16.872 1.00 0.00 106 GLN A CA 19
ATOM 33065 C C . GLN A 1 106 ? -6.971 12.654 -17.177 1.00 0.00 106 GLN A C 19
ATOM 33066 O O . GLN A 1 106 ? -7.715 13.534 -17.624 1.00 0.00 106 GLN A O 19
ATOM 33080 N N . GLU A 1 107 ? -7.389 11.415 -16.865 1.00 0.00 107 GLU A N 19
ATOM 33081 C CA . GLU A 1 107 ? -8.772 10.945 -17.057 1.00 0.00 107 GLU A CA 19
ATOM 33082 C C . GLU A 1 107 ? -9.720 11.688 -16.088 1.00 0.00 107 GLU A C 19
ATOM 33083 O O . GLU A 1 107 ? -10.779 12.172 -16.486 1.00 0.00 107 GLU A O 19
ATOM 33095 N N . CYS A 1 108 ? -9.289 11.794 -14.815 1.00 0.00 108 CYS A N 19
ATOM 33096 C CA . CYS A 1 108 ? -10.047 12.514 -13.765 1.00 0.00 108 CYS A CA 19
ATOM 33097 C C . CYS A 1 108 ? -10.044 14.035 -14.012 1.00 0.00 108 CYS A C 19
ATOM 33098 O O . CYS A 1 108 ? -10.998 14.711 -13.650 1.00 0.00 108 CYS A O 19
ATOM 33105 N N . ALA A 1 109 ? -8.959 14.548 -14.631 1.00 0.00 109 ALA A N 19
ATOM 33106 C CA . ALA A 1 109 ? -8.857 15.960 -15.059 1.00 0.00 109 ALA A CA 19
ATOM 33107 C C . ALA A 1 109 ? -9.894 16.275 -16.162 1.00 0.00 109 ALA A C 19
ATOM 33108 O O . ALA A 1 109 ? -10.420 17.389 -16.240 1.00 0.00 109 ALA A O 19
ATOM 33115 N N . ALA A 1 110 ? -10.188 15.260 -16.991 1.00 0.00 110 ALA A N 19
ATOM 33116 C CA . ALA A 1 110 ? -11.244 15.325 -18.017 1.00 0.00 110 ALA A CA 19
ATOM 33117 C C . ALA A 1 110 ? -12.640 15.071 -17.403 1.00 0.00 110 ALA A C 19
ATOM 33118 O O . ALA A 1 110 ? -13.658 15.456 -17.981 1.00 0.00 110 ALA A O 19
ATOM 33125 N N . ALA A 1 111 ? -12.669 14.420 -16.223 1.00 0.00 111 ALA A N 19
ATOM 33126 C CA . ALA A 1 111 ? -13.918 14.069 -15.507 1.00 0.00 111 ALA A CA 19
ATOM 33127 C C . ALA A 1 111 ? -14.174 14.981 -14.281 1.00 0.00 111 ALA A C 19
ATOM 33128 O O . ALA A 1 111 ? -14.937 14.613 -13.379 1.00 0.00 111 ALA A O 19
ATOM 33135 N N . LEU A 1 112 ? -13.556 16.181 -14.265 1.00 0.00 112 LEU A N 19
ATOM 33136 C CA . LEU A 1 112 ? -13.783 17.200 -13.210 1.00 0.00 112 LEU A CA 19
ATOM 33137 C C . LEU A 1 112 ? -15.167 17.870 -13.409 1.00 0.00 112 LEU A C 19
ATOM 33138 O O . LEU A 1 112 ? -15.334 18.631 -14.385 1.00 0.00 112 LEU A O 19
ATOM 33156 N N . LEU A 1 1 ? 20.810 16.033 -15.847 1.00 0.00 1 LEU A N 20
ATOM 33157 C CA . LEU A 1 1 ? 20.320 15.294 -14.661 1.00 0.00 1 LEU A CA 20
ATOM 33158 C C . LEU A 1 1 ? 19.612 14.008 -15.123 1.00 0.00 1 LEU A C 20
ATOM 33159 O O . LEU A 1 1 ? 18.763 14.057 -16.014 1.00 0.00 1 LEU A O 20
ATOM 33177 N N . ALA A 1 2 ? 19.969 12.866 -14.511 1.00 0.00 2 ALA A N 20
ATOM 33178 C CA . ALA A 1 2 ? 19.382 11.554 -14.844 1.00 0.00 2 ALA A CA 20
ATOM 33179 C C . ALA A 1 2 ? 18.093 11.334 -14.028 1.00 0.00 2 ALA A C 20
ATOM 33180 O O . ALA A 1 2 ? 18.100 11.512 -12.805 1.00 0.00 2 ALA A O 20
ATOM 33187 N N . GLY A 1 3 ? 16.990 10.978 -14.712 1.00 0.00 3 GLY A N 20
ATOM 33188 C CA . GLY A 1 3 ? 15.709 10.716 -14.051 1.00 0.00 3 GLY A CA 20
ATOM 33189 C C . GLY A 1 3 ? 14.669 10.121 -14.992 1.00 0.00 3 GLY A C 20
ATOM 33190 O O . GLY A 1 3 ? 14.880 10.082 -16.205 1.00 0.00 3 GLY A O 20
ATOM 33194 N N . GLY A 1 4 ? 13.550 9.645 -14.417 1.00 0.00 4 GLY A N 20
ATOM 33195 C CA . GLY A 1 4 ? 12.413 9.137 -15.190 1.00 0.00 4 GLY A CA 20
ATOM 33196 C C . GLY A 1 4 ? 12.602 7.715 -15.716 1.00 0.00 4 GLY A C 20
ATOM 33197 O O . GLY A 1 4 ? 12.030 7.365 -16.750 1.00 0.00 4 GLY A O 20
ATOM 33201 N N . LYS A 1 5 ? 13.417 6.893 -15.017 1.00 0.00 5 LYS A N 20
ATOM 33202 C CA . LYS A 1 5 ? 13.557 5.449 -15.334 1.00 0.00 5 LYS A CA 20
ATOM 33203 C C . LYS A 1 5 ? 12.320 4.697 -14.832 1.00 0.00 5 LYS A C 20
ATOM 33204 O O . LYS A 1 5 ? 11.647 4.000 -15.598 1.00 0.00 5 LYS A O 20
ATOM 33223 N N . SER A 1 6 ? 12.049 4.832 -13.529 1.00 0.00 6 SER A N 20
ATOM 33224 C CA . SER A 1 6 ? 10.790 4.392 -12.915 1.00 0.00 6 SER A CA 20
ATOM 33225 C C . SER A 1 6 ? 9.926 5.641 -12.679 1.00 0.00 6 SER A C 20
ATOM 33226 O O . SER A 1 6 ? 8.830 5.774 -13.226 1.00 0.00 6 SER A O 20
ATOM 33234 N N . MET A 1 7 ? 10.465 6.564 -11.861 1.00 0.00 7 MET A N 20
ATOM 33235 C CA . MET A 1 7 ? 9.876 7.885 -11.584 1.00 0.00 7 MET A CA 20
ATOM 33236 C C . MET A 1 7 ? 11.017 8.876 -11.332 1.00 0.00 7 MET A C 20
ATOM 33237 O O . MET A 1 7 ? 11.120 9.911 -12.005 1.00 0.00 7 MET A O 20
ATOM 33251 N N . ASN A 1 8 ? 11.892 8.492 -10.375 1.00 0.00 8 ASN A N 20
ATOM 33252 C CA . ASN A 1 8 ? 12.929 9.358 -9.788 1.00 0.00 8 ASN A CA 20
ATOM 33253 C C . ASN A 1 8 ? 12.256 10.570 -9.130 1.00 0.00 8 ASN A C 20
ATOM 33254 O O . ASN A 1 8 ? 12.211 11.674 -9.691 1.00 0.00 8 ASN A O 20
ATOM 33265 N N . VAL A 1 9 ? 11.688 10.310 -7.938 1.00 0.00 9 VAL A N 20
ATOM 33266 C CA . VAL A 1 9 ? 10.818 11.256 -7.224 1.00 0.00 9 VAL A CA 20
ATOM 33267 C C . VAL A 1 9 ? 11.584 12.520 -6.787 1.00 0.00 9 VAL A C 20
ATOM 33268 O O . VAL A 1 9 ? 10.989 13.575 -6.661 1.00 0.00 9 VAL A O 20
ATOM 33281 N N . GLU A 1 10 ? 12.909 12.404 -6.597 1.00 0.00 10 GLU A N 20
ATOM 33282 C CA . GLU A 1 10 ? 13.775 13.534 -6.191 1.00 0.00 10 GLU A CA 20
ATOM 33283 C C . GLU A 1 10 ? 13.785 14.675 -7.229 1.00 0.00 10 GLU A C 20
ATOM 33284 O O . GLU A 1 10 ? 13.941 15.847 -6.863 1.00 0.00 10 GLU A O 20
ATOM 33296 N N . SER A 1 11 ? 13.619 14.314 -8.516 1.00 0.00 11 SER A N 20
ATOM 33297 C CA . SER A 1 11 ? 13.445 15.292 -9.604 1.00 0.00 11 SER A CA 20
ATOM 33298 C C . SER A 1 11 ? 12.102 16.029 -9.436 1.00 0.00 11 SER A C 20
ATOM 33299 O O . SER A 1 11 ? 12.008 17.253 -9.623 1.00 0.00 11 SER A O 20
ATOM 33307 N N . TYR A 1 12 ? 11.075 15.255 -9.044 1.00 0.00 12 TYR A N 20
ATOM 33308 C CA . TYR A 1 12 ? 9.723 15.770 -8.802 1.00 0.00 12 TYR A CA 20
ATOM 33309 C C . TYR A 1 12 ? 9.677 16.595 -7.496 1.00 0.00 12 TYR A C 20
ATOM 33310 O O . TYR A 1 12 ? 8.926 17.551 -7.403 1.00 0.00 12 TYR A O 20
ATOM 33328 N N . GLU A 1 13 ? 10.531 16.248 -6.514 1.00 0.00 13 GLU A N 20
ATOM 33329 C CA . GLU A 1 13 ? 10.581 16.941 -5.211 1.00 0.00 13 GLU A CA 20
ATOM 33330 C C . GLU A 1 13 ? 11.073 18.382 -5.391 1.00 0.00 13 GLU A C 20
ATOM 33331 O O . GLU A 1 13 ? 10.411 19.329 -4.956 1.00 0.00 13 GLU A O 20
ATOM 33343 N N . LYS A 1 14 ? 12.232 18.521 -6.068 1.00 0.00 14 LYS A N 20
ATOM 33344 C CA . LYS A 1 14 ? 12.889 19.824 -6.274 1.00 0.00 14 LYS A CA 20
ATOM 33345 C C . LYS A 1 14 ? 12.037 20.759 -7.160 1.00 0.00 14 LYS A C 20
ATOM 33346 O O . LYS A 1 14 ? 11.913 21.942 -6.848 1.00 0.00 14 LYS A O 20
ATOM 33365 N N . ILE A 1 15 ? 11.423 20.215 -8.242 1.00 0.00 15 ILE A N 20
ATOM 33366 C CA . ILE A 1 15 ? 10.603 21.029 -9.171 1.00 0.00 15 ILE A CA 20
ATOM 33367 C C . ILE A 1 15 ? 9.357 21.578 -8.444 1.00 0.00 15 ILE A C 20
ATOM 33368 O O . ILE A 1 15 ? 8.931 22.705 -8.691 1.00 0.00 15 ILE A O 20
ATOM 33384 N N . LEU A 1 16 ? 8.806 20.779 -7.507 1.00 0.00 16 LEU A N 20
ATOM 33385 C CA . LEU A 1 16 ? 7.666 21.197 -6.673 1.00 0.00 16 LEU A CA 20
ATOM 33386 C C . LEU A 1 16 ? 8.081 22.296 -5.676 1.00 0.00 16 LEU A C 20
ATOM 33387 O O . LEU A 1 16 ? 7.314 23.227 -5.437 1.00 0.00 16 LEU A O 20
ATOM 33403 N N . ARG A 1 17 ? 9.304 22.184 -5.115 1.00 0.00 17 ARG A N 20
ATOM 33404 C CA . ARG A 1 17 ? 9.878 23.214 -4.220 1.00 0.00 17 ARG A CA 20
ATOM 33405 C C . ARG A 1 17 ? 9.966 24.573 -4.954 1.00 0.00 17 ARG A C 20
ATOM 33406 O O . ARG A 1 17 ? 9.482 25.579 -4.453 1.00 0.00 17 ARG A O 20
ATOM 33427 N N . ASP A 1 18 ? 10.551 24.562 -6.165 1.00 0.00 18 ASP A N 20
ATOM 33428 C CA . ASP A 1 18 ? 10.726 25.775 -6.999 1.00 0.00 18 ASP A CA 20
ATOM 33429 C C . ASP A 1 18 ? 9.372 26.410 -7.371 1.00 0.00 18 ASP A C 20
ATOM 33430 O O . ASP A 1 18 ? 9.181 27.618 -7.204 1.00 0.00 18 ASP A O 20
ATOM 33439 N N . ARG A 1 19 ? 8.433 25.561 -7.843 1.00 0.00 19 ARG A N 20
ATOM 33440 C CA . ARG A 1 19 ? 7.087 25.996 -8.287 1.00 0.00 19 ARG A CA 20
ATOM 33441 C C . ARG A 1 19 ? 6.289 26.613 -7.132 1.00 0.00 19 ARG A C 20
ATOM 33442 O O . ARG A 1 19 ? 5.595 27.615 -7.314 1.00 0.00 19 ARG A O 20
ATOM 33463 N N . GLN A 1 20 ? 6.387 26.011 -5.939 1.00 0.00 20 GLN A N 20
ATOM 33464 C CA . GLN A 1 20 ? 5.626 26.488 -4.775 1.00 0.00 20 GLN A CA 20
ATOM 33465 C C . GLN A 1 20 ? 6.243 27.759 -4.186 1.00 0.00 20 GLN A C 20
ATOM 33466 O O . GLN A 1 20 ? 5.515 28.587 -3.679 1.00 0.00 20 GLN A O 20
ATOM 33480 N N . ARG A 1 21 ? 7.584 27.907 -4.263 1.00 0.00 21 ARG A N 20
ATOM 33481 C CA . ARG A 1 21 ? 8.293 29.052 -3.652 1.00 0.00 21 ARG A CA 20
ATOM 33482 C C . ARG A 1 21 ? 8.118 30.327 -4.486 1.00 0.00 21 ARG A C 20
ATOM 33483 O O . ARG A 1 21 ? 8.002 31.419 -3.925 1.00 0.00 21 ARG A O 20
ATOM 33504 N N . GLU A 1 22 ? 8.085 30.177 -5.825 1.00 0.00 22 GLU A N 20
ATOM 33505 C CA . GLU A 1 22 ? 7.813 31.304 -6.737 1.00 0.00 22 GLU A CA 20
ATOM 33506 C C . GLU A 1 22 ? 6.355 31.772 -6.572 1.00 0.00 22 GLU A C 20
ATOM 33507 O O . GLU A 1 22 ? 6.087 32.979 -6.522 1.00 0.00 22 GLU A O 20
ATOM 33519 N N . LEU A 1 23 ? 5.424 30.798 -6.439 1.00 0.00 23 LEU A N 20
ATOM 33520 C CA . LEU A 1 23 ? 4.009 31.090 -6.153 1.00 0.00 23 LEU A CA 20
ATOM 33521 C C . LEU A 1 23 ? 3.864 31.718 -4.764 1.00 0.00 23 LEU A C 20
ATOM 33522 O O . LEU A 1 23 ? 3.156 32.699 -4.620 1.00 0.00 23 LEU A O 20
ATOM 33538 N N . TYR A 1 24 ? 4.594 31.161 -3.775 1.00 0.00 24 TYR A N 20
ATOM 33539 C CA . TYR A 1 24 ? 4.510 31.574 -2.352 1.00 0.00 24 TYR A CA 20
ATOM 33540 C C . TYR A 1 24 ? 4.843 33.065 -2.199 1.00 0.00 24 TYR A C 20
ATOM 33541 O O . TYR A 1 24 ? 4.052 33.818 -1.647 1.00 0.00 24 TYR A O 20
ATOM 33559 N N . ARG A 1 25 ? 6.017 33.466 -2.721 1.00 0.00 25 ARG A N 20
ATOM 33560 C CA . ARG A 1 25 ? 6.505 34.858 -2.631 1.00 0.00 25 ARG A CA 20
ATOM 33561 C C . ARG A 1 25 ? 5.649 35.809 -3.501 1.00 0.00 25 ARG A C 20
ATOM 33562 O O . ARG A 1 25 ? 5.544 37.001 -3.195 1.00 0.00 25 ARG A O 20
ATOM 33583 N N . ARG A 1 26 ? 5.041 35.259 -4.588 1.00 0.00 26 ARG A N 20
ATOM 33584 C CA . ARG A 1 26 ? 4.129 36.020 -5.470 1.00 0.00 26 ARG A CA 20
ATOM 33585 C C . ARG A 1 26 ? 2.842 36.425 -4.727 1.00 0.00 26 ARG A C 20
ATOM 33586 O O . ARG A 1 26 ? 2.518 37.611 -4.631 1.00 0.00 26 ARG A O 20
ATOM 33607 N N . LEU A 1 27 ? 2.111 35.419 -4.210 1.00 0.00 27 LEU A N 20
ATOM 33608 C CA . LEU A 1 27 ? 0.809 35.632 -3.554 1.00 0.00 27 LEU A CA 20
ATOM 33609 C C . LEU A 1 27 ? 0.987 36.289 -2.175 1.00 0.00 27 LEU A C 20
ATOM 33610 O O . LEU A 1 27 ? 0.121 37.041 -1.727 1.00 0.00 27 LEU A O 20
ATOM 33626 N N . HIS A 1 28 ? 2.161 36.074 -1.542 1.00 0.00 28 HIS A N 20
ATOM 33627 C CA . HIS A 1 28 ? 2.539 36.759 -0.281 1.00 0.00 28 HIS A CA 20
ATOM 33628 C C . HIS A 1 28 ? 3.171 38.144 -0.559 1.00 0.00 28 HIS A C 20
ATOM 33629 O O . HIS A 1 28 ? 3.978 38.625 0.212 1.00 0.00 28 HIS A O 20
ATOM 33644 N N . LYS A 1 29 ? 2.734 38.800 -1.636 1.00 0.00 29 LYS A N 20
ATOM 33645 C CA . LYS A 1 29 ? 3.151 40.175 -2.007 1.00 0.00 29 LYS A CA 20
ATOM 33646 C C . LYS A 1 29 ? 2.869 41.230 -0.904 1.00 0.00 29 LYS A C 20
ATOM 33647 O O . LYS A 1 29 ? 3.452 42.325 -0.940 1.00 0.00 29 LYS A O 20
ATOM 33666 N N . ILE A 1 30 ? 1.976 40.904 0.059 1.00 0.00 30 ILE A N 20
ATOM 33667 C CA . ILE A 1 30 ? 1.661 41.804 1.191 1.00 0.00 30 ILE A CA 20
ATOM 33668 C C . ILE A 1 30 ? 2.886 42.039 2.115 1.00 0.00 30 ILE A C 20
ATOM 33669 O O . ILE A 1 30 ? 3.147 43.188 2.478 1.00 0.00 30 ILE A O 20
ATOM 33685 N N . GLU A 1 31 ? 3.666 40.982 2.463 1.00 0.00 31 GLU A N 20
ATOM 33686 C CA . GLU A 1 31 ? 4.856 41.139 3.361 1.00 0.00 31 GLU A CA 20
ATOM 33687 C C . GLU A 1 31 ? 6.172 40.726 2.670 1.00 0.00 31 GLU A C 20
ATOM 33688 O O . GLU A 1 31 ? 7.250 41.188 3.068 1.00 0.00 31 GLU A O 20
ATOM 33700 N N . ALA A 1 32 ? 6.082 39.878 1.628 1.00 0.00 32 ALA A N 20
ATOM 33701 C CA . ALA A 1 32 ? 7.267 39.370 0.907 1.00 0.00 32 ALA A CA 20
ATOM 33702 C C . ALA A 1 32 ? 7.702 40.365 -0.162 1.00 0.00 32 ALA A C 20
ATOM 33703 O O . ALA A 1 32 ? 6.862 40.951 -0.863 1.00 0.00 32 ALA A O 20
ATOM 33710 N N . ASP A 1 33 ? 9.022 40.553 -0.271 1.00 0.00 33 ASP A N 20
ATOM 33711 C CA . ASP A 1 33 ? 9.640 41.373 -1.317 1.00 0.00 33 ASP A CA 20
ATOM 33712 C C . ASP A 1 33 ? 10.699 40.550 -2.061 1.00 0.00 33 ASP A C 20
ATOM 33713 O O . ASP A 1 33 ? 11.236 39.563 -1.533 1.00 0.00 33 ASP A O 20
ATOM 33722 N N . PHE A 1 34 ? 10.970 40.959 -3.296 1.00 0.00 34 PHE A N 20
ATOM 33723 C CA . PHE A 1 34 ? 12.125 40.487 -4.078 1.00 0.00 34 PHE A CA 20
ATOM 33724 C C . PHE A 1 34 ? 12.886 41.730 -4.584 1.00 0.00 34 PHE A C 20
ATOM 33725 O O . PHE A 1 34 ? 13.266 41.828 -5.757 1.00 0.00 34 PHE A O 20
ATOM 33742 N N . GLU A 1 35 ? 13.088 42.693 -3.652 1.00 0.00 35 GLU A N 20
ATOM 33743 C CA . GLU A 1 35 ? 13.829 43.944 -3.916 1.00 0.00 35 GLU A CA 20
ATOM 33744 C C . GLU A 1 35 ? 15.290 43.617 -4.258 1.00 0.00 35 GLU A C 20
ATOM 33745 O O . GLU A 1 35 ? 15.862 44.164 -5.208 1.00 0.00 35 GLU A O 20
ATOM 33757 N N . GLU A 1 36 ? 15.869 42.700 -3.471 1.00 0.00 36 GLU A N 20
ATOM 33758 C CA . GLU A 1 36 ? 17.206 42.156 -3.716 1.00 0.00 36 GLU A CA 20
ATOM 33759 C C . GLU A 1 36 ? 17.095 40.858 -4.557 1.00 0.00 36 GLU A C 20
ATOM 33760 O O . GLU A 1 36 ? 16.272 39.990 -4.230 1.00 0.00 36 GLU A O 20
ATOM 33772 N N . PRO A 1 37 ? 17.893 40.719 -5.669 1.00 0.00 37 PRO A N 20
ATOM 33773 C CA . PRO A 1 37 ? 17.951 39.477 -6.481 1.00 0.00 37 PRO A CA 20
ATOM 33774 C C . PRO A 1 37 ? 18.542 38.285 -5.688 1.00 0.00 37 PRO A C 20
ATOM 33775 O O . PRO A 1 37 ? 19.767 38.137 -5.580 1.00 0.00 37 PRO A O 20
ATOM 33786 N N . ARG A 1 38 ? 17.656 37.487 -5.082 1.00 0.00 38 ARG A N 20
ATOM 33787 C CA . ARG A 1 38 ? 18.033 36.230 -4.403 1.00 0.00 38 ARG A CA 20
ATOM 33788 C C . ARG A 1 38 ? 17.982 35.073 -5.427 1.00 0.00 38 ARG A C 20
ATOM 33789 O O . ARG A 1 38 ? 17.179 35.103 -6.366 1.00 0.00 38 ARG A O 20
ATOM 33810 N N . ASN A 1 39 ? 18.847 34.067 -5.247 1.00 0.00 39 ASN A N 20
ATOM 33811 C CA . ASN A 1 39 ? 18.920 32.888 -6.146 1.00 0.00 39 ASN A CA 20
ATOM 33812 C C . ASN A 1 39 ? 17.699 31.949 -5.899 1.00 0.00 39 ASN A C 20
ATOM 33813 O O . ASN A 1 39 ? 17.067 32.044 -4.837 1.00 0.00 39 ASN A O 20
ATOM 33824 N N . PRO A 1 40 ? 17.335 31.036 -6.872 1.00 0.00 40 PRO A N 20
ATOM 33825 C CA . PRO A 1 40 ? 16.158 30.122 -6.733 1.00 0.00 40 PRO A CA 20
ATOM 33826 C C . PRO A 1 40 ? 16.189 29.285 -5.438 1.00 0.00 40 PRO A C 20
ATOM 33827 O O . PRO A 1 40 ? 15.213 29.234 -4.679 1.00 0.00 40 PRO A O 20
ATOM 33838 N N . ASP A 1 41 ? 17.344 28.657 -5.199 1.00 0.00 41 ASP A N 20
ATOM 33839 C CA . ASP A 1 41 ? 17.575 27.777 -4.037 1.00 0.00 41 ASP A CA 20
ATOM 33840 C C . ASP A 1 41 ? 18.417 28.485 -2.958 1.00 0.00 41 ASP A C 20
ATOM 33841 O O . ASP A 1 41 ? 18.972 27.819 -2.079 1.00 0.00 41 ASP A O 20
ATOM 33850 N N . ASP A 1 42 ? 18.488 29.835 -3.020 1.00 0.00 42 ASP A N 20
ATOM 33851 C CA . ASP A 1 42 ? 19.236 30.670 -2.035 1.00 0.00 42 ASP A CA 20
ATOM 33852 C C . ASP A 1 42 ? 18.680 30.470 -0.614 1.00 0.00 42 ASP A C 20
ATOM 33853 O O . ASP A 1 42 ? 19.423 30.534 0.370 1.00 0.00 42 ASP A O 20
ATOM 33862 N N . GLU A 1 43 ? 17.357 30.231 -0.542 1.00 0.00 43 GLU A N 20
ATOM 33863 C CA . GLU A 1 43 ? 16.638 29.918 0.710 1.00 0.00 43 GLU A CA 20
ATOM 33864 C C . GLU A 1 43 ? 17.239 28.687 1.426 1.00 0.00 43 GLU A C 20
ATOM 33865 O O . GLU A 1 43 ? 17.118 28.561 2.649 1.00 0.00 43 GLU A O 20
ATOM 33877 N N . ASP A 1 44 ? 17.875 27.797 0.629 1.00 0.00 44 ASP A N 20
ATOM 33878 C CA . ASP A 1 44 ? 18.516 26.549 1.092 1.00 0.00 44 ASP A CA 20
ATOM 33879 C C . ASP A 1 44 ? 17.446 25.577 1.619 1.00 0.00 44 ASP A C 20
ATOM 33880 O O . ASP A 1 44 ? 17.000 24.683 0.891 1.00 0.00 44 ASP A O 20
ATOM 33889 N N . ARG A 1 45 ? 17.012 25.799 2.866 1.00 0.00 45 ARG A N 20
ATOM 33890 C CA . ARG A 1 45 ? 15.916 25.061 3.496 1.00 0.00 45 ARG A CA 20
ATOM 33891 C C . ARG A 1 45 ? 15.227 26.017 4.484 1.00 0.00 45 ARG A C 20
ATOM 33892 O O . ARG A 1 45 ? 15.068 25.717 5.675 1.00 0.00 45 ARG A O 20
ATOM 33913 N N . ALA A 1 46 ? 14.866 27.207 3.951 1.00 0.00 46 ALA A N 20
ATOM 33914 C CA . ALA A 1 46 ? 14.158 28.258 4.704 1.00 0.00 46 ALA A CA 20
ATOM 33915 C C . ALA A 1 46 ? 12.842 27.713 5.260 1.00 0.00 46 ALA A C 20
ATOM 33916 O O . ALA A 1 46 ? 12.052 27.108 4.510 1.00 0.00 46 ALA A O 20
ATOM 33923 N N . SER A 1 47 ? 12.645 27.896 6.578 1.00 0.00 47 SER A N 20
ATOM 33924 C CA . SER A 1 47 ? 11.460 27.421 7.295 1.00 0.00 47 SER A CA 20
ATOM 33925 C C . SER A 1 47 ? 10.172 27.938 6.610 1.00 0.00 47 SER A C 20
ATOM 33926 O O . SER A 1 47 ? 9.909 29.148 6.599 1.00 0.00 47 SER A O 20
ATOM 33934 N N . GLU A 1 48 ? 9.420 27.007 5.989 1.00 0.00 48 GLU A N 20
ATOM 33935 C CA . GLU A 1 48 ? 8.248 27.328 5.163 1.00 0.00 48 GLU A CA 20
ATOM 33936 C C . GLU A 1 48 ? 7.092 27.783 6.077 1.00 0.00 48 GLU A C 20
ATOM 33937 O O . GLU A 1 48 ? 6.396 26.963 6.689 1.00 0.00 48 GLU A O 20
ATOM 33949 N N . ARG A 1 49 ? 6.954 29.113 6.178 1.00 0.00 49 ARG A N 20
ATOM 33950 C CA . ARG A 1 49 ? 6.119 29.797 7.184 1.00 0.00 49 ARG A CA 20
ATOM 33951 C C . ARG A 1 49 ? 4.623 29.439 7.038 1.00 0.00 49 ARG A C 20
ATOM 33952 O O . ARG A 1 49 ? 3.975 29.787 6.036 1.00 0.00 49 ARG A O 20
ATOM 33973 N N . SER A 1 50 ? 4.111 28.712 8.049 1.00 0.00 50 SER A N 20
ATOM 33974 C CA . SER A 1 50 ? 2.737 28.208 8.088 1.00 0.00 50 SER A CA 20
ATOM 33975 C C . SER A 1 50 ? 1.742 29.358 8.331 1.00 0.00 50 SER A C 20
ATOM 33976 O O . SER A 1 50 ? 1.849 30.090 9.325 1.00 0.00 50 SER A O 20
ATOM 33984 N N . ASN A 1 51 ? 0.799 29.514 7.399 1.00 0.00 51 ASN A N 20
ATOM 33985 C CA . ASN A 1 51 ? -0.302 30.484 7.496 1.00 0.00 51 ASN A CA 20
ATOM 33986 C C . ASN A 1 51 ? -1.625 29.698 7.629 1.00 0.00 51 ASN A C 20
ATOM 33987 O O . ASN A 1 51 ? -2.050 29.006 6.698 1.00 0.00 51 ASN A O 20
ATOM 33998 N N . ASP A 1 52 ? -2.221 29.766 8.835 1.00 0.00 52 ASP A N 20
ATOM 33999 C CA . ASP A 1 52 ? -3.442 29.005 9.205 1.00 0.00 52 ASP A CA 20
ATOM 34000 C C . ASP A 1 52 ? -4.699 29.583 8.527 1.00 0.00 52 ASP A C 20
ATOM 34001 O O . ASP A 1 52 ? -5.716 28.890 8.383 1.00 0.00 52 ASP A O 20
ATOM 34010 N N . GLU A 1 53 ? -4.617 30.871 8.150 1.00 0.00 53 GLU A N 20
ATOM 34011 C CA . GLU A 1 53 ? -5.702 31.587 7.455 1.00 0.00 53 GLU A CA 20
ATOM 34012 C C . GLU A 1 53 ? -5.491 31.509 5.933 1.00 0.00 53 GLU A C 20
ATOM 34013 O O . GLU A 1 53 ? -4.346 31.451 5.461 1.00 0.00 53 GLU A O 20
ATOM 34025 N N . VAL A 1 54 ? -6.609 31.504 5.185 1.00 0.00 54 VAL A N 20
ATOM 34026 C CA . VAL A 1 54 ? -6.594 31.453 3.714 1.00 0.00 54 VAL A CA 20
ATOM 34027 C C . VAL A 1 54 ? -6.033 32.773 3.156 1.00 0.00 54 VAL A C 20
ATOM 34028 O O . VAL A 1 54 ? -5.139 32.756 2.316 1.00 0.00 54 VAL A O 20
ATOM 34041 N N . LEU A 1 55 ? -6.582 33.900 3.663 1.00 0.00 55 LEU A N 20
ATOM 34042 C CA . LEU A 1 55 ? -6.173 35.277 3.303 1.00 0.00 55 LEU A CA 20
ATOM 34043 C C . LEU A 1 55 ? -6.486 35.597 1.815 1.00 0.00 55 LEU A C 20
ATOM 34044 O O . LEU A 1 55 ? -5.838 35.079 0.896 1.00 0.00 55 LEU A O 20
ATOM 34060 N N . ASP A 1 56 ? -7.482 36.478 1.606 1.00 0.00 56 ASP A N 20
ATOM 34061 C CA . ASP A 1 56 ? -7.966 36.882 0.266 1.00 0.00 56 ASP A CA 20
ATOM 34062 C C . ASP A 1 56 ? -6.903 37.694 -0.505 1.00 0.00 56 ASP A C 20
ATOM 34063 O O . ASP A 1 56 ? -6.967 37.805 -1.732 1.00 0.00 56 ASP A O 20
ATOM 34072 N N . GLU A 1 57 ? -5.926 38.256 0.229 1.00 0.00 57 GLU A N 20
ATOM 34073 C CA . GLU A 1 57 ? -4.864 39.106 -0.347 1.00 0.00 57 GLU A CA 20
ATOM 34074 C C . GLU A 1 57 ? -3.808 38.292 -1.114 1.00 0.00 57 GLU A C 20
ATOM 34075 O O . GLU A 1 57 ? -2.927 38.879 -1.759 1.00 0.00 57 GLU A O 20
ATOM 34087 N N . LEU A 1 58 ? -3.880 36.949 -1.020 1.00 0.00 58 LEU A N 20
ATOM 34088 C CA . LEU A 1 58 ? -2.954 36.066 -1.732 1.00 0.00 58 LEU A CA 20
ATOM 34089 C C . LEU A 1 58 ? -3.348 35.953 -3.223 1.00 0.00 58 LEU A C 20
ATOM 34090 O O . LEU A 1 58 ? -2.685 36.539 -4.093 1.00 0.00 58 LEU A O 20
ATOM 34106 N N . GLY A 1 59 ? -4.437 35.220 -3.507 1.00 0.00 59 GLY A N 20
ATOM 34107 C CA . GLY A 1 59 ? -4.927 35.026 -4.884 1.00 0.00 59 GLY A CA 20
ATOM 34108 C C . GLY A 1 59 ? -5.167 33.550 -5.186 1.00 0.00 59 GLY A C 20
ATOM 34109 O O . GLY A 1 59 ? -4.243 32.741 -5.073 1.00 0.00 59 GLY A O 20
ATOM 34113 N N . GLN A 1 60 ? -6.398 33.216 -5.620 1.00 0.00 60 GLN A N 20
ATOM 34114 C CA . GLN A 1 60 ? -6.903 31.828 -5.648 1.00 0.00 60 GLN A CA 20
ATOM 34115 C C . GLN A 1 60 ? -6.160 30.907 -6.642 1.00 0.00 60 GLN A C 20
ATOM 34116 O O . GLN A 1 60 ? -5.953 29.742 -6.328 1.00 0.00 60 GLN A O 20
ATOM 34130 N N . VAL A 1 61 ? -5.778 31.421 -7.832 1.00 0.00 61 VAL A N 20
ATOM 34131 C CA . VAL A 1 61 ? -5.012 30.628 -8.840 1.00 0.00 61 VAL A CA 20
ATOM 34132 C C . VAL A 1 61 ? -3.642 30.206 -8.274 1.00 0.00 61 VAL A C 20
ATOM 34133 O O . VAL A 1 61 ? -3.203 29.065 -8.468 1.00 0.00 61 VAL A O 20
ATOM 34146 N N . GLY A 1 62 ? -3.012 31.129 -7.528 1.00 0.00 62 GLY A N 20
ATOM 34147 C CA . GLY A 1 62 ? -1.750 30.858 -6.863 1.00 0.00 62 GLY A CA 20
ATOM 34148 C C . GLY A 1 62 ? -1.907 29.815 -5.764 1.00 0.00 62 GLY A C 20
ATOM 34149 O O . GLY A 1 62 ? -1.178 28.833 -5.745 1.00 0.00 62 GLY A O 20
ATOM 34153 N N . GLN A 1 63 ? -2.913 30.034 -4.887 1.00 0.00 63 GLN A N 20
ATOM 34154 C CA . GLN A 1 63 ? -3.177 29.206 -3.683 1.00 0.00 63 GLN A CA 20
ATOM 34155 C C . GLN A 1 63 ? -3.636 27.784 -4.044 1.00 0.00 63 GLN A C 20
ATOM 34156 O O . GLN A 1 63 ? -3.307 26.822 -3.351 1.00 0.00 63 GLN A O 20
ATOM 34170 N N . ASP A 1 64 ? -4.409 27.683 -5.128 1.00 0.00 64 ASP A N 20
ATOM 34171 C CA . ASP A 1 64 ? -5.016 26.409 -5.582 1.00 0.00 64 ASP A CA 20
ATOM 34172 C C . ASP A 1 64 ? -3.938 25.516 -6.185 1.00 0.00 64 ASP A C 20
ATOM 34173 O O . ASP A 1 64 ? -3.823 24.336 -5.842 1.00 0.00 64 ASP A O 20
ATOM 34182 N N . GLU A 1 65 ? -3.141 26.116 -7.084 1.00 0.00 65 GLU A N 20
ATOM 34183 C CA . GLU A 1 65 ? -2.022 25.436 -7.740 1.00 0.00 65 GLU A CA 20
ATOM 34184 C C . GLU A 1 65 ? -0.948 25.065 -6.690 1.00 0.00 65 GLU A C 20
ATOM 34185 O O . GLU A 1 65 ? -0.316 24.012 -6.779 1.00 0.00 65 GLU A O 20
ATOM 34197 N N . LEU A 1 66 ? -0.808 25.953 -5.679 1.00 0.00 66 LEU A N 20
ATOM 34198 C CA . LEU A 1 66 ? 0.083 25.768 -4.514 1.00 0.00 66 LEU A CA 20
ATOM 34199 C C . LEU A 1 66 ? -0.334 24.513 -3.730 1.00 0.00 66 LEU A C 20
ATOM 34200 O O . LEU A 1 66 ? 0.503 23.694 -3.368 1.00 0.00 66 LEU A O 20
ATOM 34216 N N . ARG A 1 67 ? -1.661 24.396 -3.501 1.00 0.00 67 ARG A N 20
ATOM 34217 C CA . ARG A 1 67 ? -2.277 23.290 -2.742 1.00 0.00 67 ARG A CA 20
ATOM 34218 C C . ARG A 1 67 ? -2.022 21.941 -3.433 1.00 0.00 67 ARG A C 20
ATOM 34219 O O . ARG A 1 67 ? -1.794 20.936 -2.761 1.00 0.00 67 ARG A O 20
ATOM 34240 N N . ALA A 1 68 ? -2.068 21.948 -4.783 1.00 0.00 68 ALA A N 20
ATOM 34241 C CA . ALA A 1 68 ? -1.766 20.765 -5.613 1.00 0.00 68 ALA A CA 20
ATOM 34242 C C . ALA A 1 68 ? -0.319 20.305 -5.377 1.00 0.00 68 ALA A C 20
ATOM 34243 O O . ALA A 1 68 ? -0.050 19.108 -5.219 1.00 0.00 68 ALA A O 20
ATOM 34250 N N . ILE A 1 69 ? 0.595 21.293 -5.324 1.00 0.00 69 ILE A N 20
ATOM 34251 C CA . ILE A 1 69 ? 2.030 21.064 -5.087 1.00 0.00 69 ILE A CA 20
ATOM 34252 C C . ILE A 1 69 ? 2.270 20.494 -3.671 1.00 0.00 69 ILE A C 20
ATOM 34253 O O . ILE A 1 69 ? 3.016 19.532 -3.505 1.00 0.00 69 ILE A O 20
ATOM 34269 N N . ASP A 1 70 ? 1.604 21.100 -2.672 1.00 0.00 70 ASP A N 20
ATOM 34270 C CA . ASP A 1 70 ? 1.706 20.701 -1.250 1.00 0.00 70 ASP A CA 20
ATOM 34271 C C . ASP A 1 70 ? 1.116 19.297 -1.024 1.00 0.00 70 ASP A C 20
ATOM 34272 O O . ASP A 1 70 ? 1.599 18.543 -0.176 1.00 0.00 70 ASP A O 20
ATOM 34281 N N . ALA A 1 71 ? 0.072 18.972 -1.812 1.00 0.00 71 ALA A N 20
ATOM 34282 C CA . ALA A 1 71 ? -0.599 17.655 -1.797 1.00 0.00 71 ALA A CA 20
ATOM 34283 C C . ALA A 1 71 ? 0.321 16.582 -2.404 1.00 0.00 71 ALA A C 20
ATOM 34284 O O . ALA A 1 71 ? 0.347 15.434 -1.955 1.00 0.00 71 ALA A O 20
ATOM 34291 N N . ALA A 1 72 ? 1.086 16.992 -3.429 1.00 0.00 72 ALA A N 20
ATOM 34292 C CA . ALA A 1 72 ? 2.069 16.137 -4.106 1.00 0.00 72 ALA A CA 20
ATOM 34293 C C . ALA A 1 72 ? 3.249 15.821 -3.170 1.00 0.00 72 ALA A C 20
ATOM 34294 O O . ALA A 1 72 ? 3.622 14.659 -3.018 1.00 0.00 72 ALA A O 20
ATOM 34301 N N . LEU A 1 73 ? 3.777 16.873 -2.512 1.00 0.00 73 LEU A N 20
ATOM 34302 C CA . LEU A 1 73 ? 4.876 16.770 -1.520 1.00 0.00 73 LEU A CA 20
ATOM 34303 C C . LEU A 1 73 ? 4.453 15.936 -0.292 1.00 0.00 73 LEU A C 20
ATOM 34304 O O . LEU A 1 73 ? 5.273 15.229 0.304 1.00 0.00 73 LEU A O 20
ATOM 34320 N N . ALA A 1 74 ? 3.157 16.042 0.067 1.00 0.00 74 ALA A N 20
ATOM 34321 C CA . ALA A 1 74 ? 2.541 15.254 1.156 1.00 0.00 74 ALA A CA 20
ATOM 34322 C C . ALA A 1 74 ? 2.539 13.759 0.799 1.00 0.00 74 ALA A C 20
ATOM 34323 O O . ALA A 1 74 ? 2.829 12.911 1.646 1.00 0.00 74 ALA A O 20
ATOM 34330 N N . ARG A 1 75 ? 2.226 13.462 -0.479 1.00 0.00 75 ARG A N 20
ATOM 34331 C CA . ARG A 1 75 ? 2.249 12.090 -1.023 1.00 0.00 75 ARG A CA 20
ATOM 34332 C C . ARG A 1 75 ? 3.685 11.543 -1.121 1.00 0.00 75 ARG A C 20
ATOM 34333 O O . ARG A 1 75 ? 3.881 10.340 -1.009 1.00 0.00 75 ARG A O 20
ATOM 34354 N N . ILE A 1 76 ? 4.682 12.426 -1.339 1.00 0.00 76 ILE A N 20
ATOM 34355 C CA . ILE A 1 76 ? 6.109 12.013 -1.374 1.00 0.00 76 ILE A CA 20
ATOM 34356 C C . ILE A 1 76 ? 6.568 11.595 0.039 1.00 0.00 76 ILE A C 20
ATOM 34357 O O . ILE A 1 76 ? 7.243 10.573 0.211 1.00 0.00 76 ILE A O 20
ATOM 34373 N N . ALA A 1 77 ? 6.150 12.392 1.039 1.00 0.00 77 ALA A N 20
ATOM 34374 C CA . ALA A 1 77 ? 6.412 12.124 2.465 1.00 0.00 77 ALA A CA 20
ATOM 34375 C C . ALA A 1 77 ? 5.684 10.841 2.924 1.00 0.00 77 ALA A C 20
ATOM 34376 O O . ALA A 1 77 ? 6.197 10.084 3.748 1.00 0.00 77 ALA A O 20
ATOM 34383 N N . SER A 1 78 ? 4.493 10.608 2.343 1.00 0.00 78 SER A N 20
ATOM 34384 C CA . SER A 1 78 ? 3.658 9.420 2.616 1.00 0.00 78 SER A CA 20
ATOM 34385 C C . SER A 1 78 ? 4.136 8.199 1.788 1.00 0.00 78 SER A C 20
ATOM 34386 O O . SER A 1 78 ? 3.713 7.066 2.042 1.00 0.00 78 SER A O 20
ATOM 34394 N N . GLY A 1 79 ? 5.013 8.453 0.789 1.00 0.00 79 GLY A N 20
ATOM 34395 C CA . GLY A 1 79 ? 5.557 7.406 -0.086 1.00 0.00 79 GLY A CA 20
ATOM 34396 C C . GLY A 1 79 ? 4.565 6.913 -1.143 1.00 0.00 79 GLY A C 20
ATOM 34397 O O . GLY A 1 79 ? 4.834 5.927 -1.834 1.00 0.00 79 GLY A O 20
ATOM 34401 N N . THR A 1 80 ? 3.421 7.616 -1.276 1.00 0.00 80 THR A N 20
ATOM 34402 C CA . THR A 1 80 ? 2.335 7.264 -2.208 1.00 0.00 80 THR A CA 20
ATOM 34403 C C . THR A 1 80 ? 2.233 8.334 -3.321 1.00 0.00 80 THR A C 20
ATOM 34404 O O . THR A 1 80 ? 1.162 8.582 -3.893 1.00 0.00 80 THR A O 20
ATOM 34415 N N . PHE A 1 81 ? 3.374 8.984 -3.626 1.00 0.00 81 PHE A N 20
ATOM 34416 C CA . PHE A 1 81 ? 3.470 9.900 -4.764 1.00 0.00 81 PHE A CA 20
ATOM 34417 C C . PHE A 1 81 ? 3.316 9.120 -6.077 1.00 0.00 81 PHE A C 20
ATOM 34418 O O . PHE A 1 81 ? 3.793 7.986 -6.194 1.00 0.00 81 PHE A O 20
ATOM 34435 N N . GLY A 1 82 ? 2.667 9.757 -7.061 1.00 0.00 82 GLY A N 20
ATOM 34436 C CA . GLY A 1 82 ? 2.298 9.094 -8.301 1.00 0.00 82 GLY A CA 20
ATOM 34437 C C . GLY A 1 82 ? 1.072 8.217 -8.127 1.00 0.00 82 GLY A C 20
ATOM 34438 O O . GLY A 1 82 ? 0.983 7.148 -8.717 1.00 0.00 82 GLY A O 20
ATOM 34442 N N . THR A 1 83 ? 0.118 8.690 -7.308 1.00 0.00 83 THR A N 20
ATOM 34443 C CA . THR A 1 83 ? -1.164 8.003 -7.068 1.00 0.00 83 THR A CA 20
ATOM 34444 C C . THR A 1 83 ? -2.350 8.936 -7.397 1.00 0.00 83 THR A C 20
ATOM 34445 O O . THR A 1 83 ? -2.478 10.031 -6.828 1.00 0.00 83 THR A O 20
ATOM 34456 N N . CYS A 1 84 ? -3.158 8.501 -8.390 1.00 0.00 84 CYS A N 20
ATOM 34457 C CA . CYS A 1 84 ? -4.484 9.053 -8.698 1.00 0.00 84 CYS A CA 20
ATOM 34458 C C . CYS A 1 84 ? -5.390 8.837 -7.477 1.00 0.00 84 CYS A C 20
ATOM 34459 O O . CYS A 1 84 ? -5.969 7.760 -7.323 1.00 0.00 84 CYS A O 20
ATOM 34466 N N . VAL A 1 85 ? -5.442 9.857 -6.587 1.00 0.00 85 VAL A N 20
ATOM 34467 C CA . VAL A 1 85 ? -6.144 9.783 -5.275 1.00 0.00 85 VAL A CA 20
ATOM 34468 C C . VAL A 1 85 ? -7.667 9.563 -5.437 1.00 0.00 85 VAL A C 20
ATOM 34469 O O . VAL A 1 85 ? -8.322 8.977 -4.568 1.00 0.00 85 VAL A O 20
ATOM 34482 N N . LYS A 1 86 ? -8.198 10.027 -6.579 1.00 0.00 86 LYS A N 20
ATOM 34483 C CA . LYS A 1 86 ? -9.621 9.897 -6.946 1.00 0.00 86 LYS A CA 20
ATOM 34484 C C . LYS A 1 86 ? -9.992 8.429 -7.279 1.00 0.00 86 LYS A C 20
ATOM 34485 O O . LYS A 1 86 ? -11.164 8.037 -7.234 1.00 0.00 86 LYS A O 20
ATOM 34504 N N . CYS A 1 87 ? -8.963 7.631 -7.606 1.00 0.00 87 CYS A N 20
ATOM 34505 C CA . CYS A 1 87 ? -9.115 6.241 -8.074 1.00 0.00 87 CYS A CA 20
ATOM 34506 C C . CYS A 1 87 ? -8.385 5.248 -7.137 1.00 0.00 87 CYS A C 20
ATOM 34507 O O . CYS A 1 87 ? -8.612 4.038 -7.212 1.00 0.00 87 CYS A O 20
ATOM 34514 N N . GLY A 1 88 ? -7.518 5.784 -6.248 1.00 0.00 88 GLY A N 20
ATOM 34515 C CA . GLY A 1 88 ? -6.652 4.966 -5.385 1.00 0.00 88 GLY A CA 20
ATOM 34516 C C . GLY A 1 88 ? -5.683 4.075 -6.170 1.00 0.00 88 GLY A C 20
ATOM 34517 O O . GLY A 1 88 ? -5.334 2.979 -5.718 1.00 0.00 88 GLY A O 20
ATOM 34521 N N . LYS A 1 89 ? -5.253 4.556 -7.354 1.00 0.00 89 LYS A N 20
ATOM 34522 C CA . LYS A 1 89 ? -4.373 3.798 -8.284 1.00 0.00 89 LYS A CA 20
ATOM 34523 C C . LYS A 1 89 ? -3.255 4.700 -8.830 1.00 0.00 89 LYS A C 20
ATOM 34524 O O . LYS A 1 89 ? -3.140 5.837 -8.421 1.00 0.00 89 LYS A O 20
ATOM 34543 N N . ARG A 1 90 ? -2.456 4.165 -9.773 1.00 0.00 90 ARG A N 20
ATOM 34544 C CA . ARG A 1 90 ? -1.202 4.803 -10.256 1.00 0.00 90 ARG A CA 20
ATOM 34545 C C . ARG A 1 90 ? -1.462 6.014 -11.197 1.00 0.00 90 ARG A C 20
ATOM 34546 O O . ARG A 1 90 ? -2.503 6.094 -11.855 1.00 0.00 90 ARG A O 20
ATOM 34567 N N . ILE A 1 91 ? -0.506 6.972 -11.206 1.00 0.00 91 ILE A N 20
ATOM 34568 C CA . ILE A 1 91 ? -0.428 8.069 -12.205 1.00 0.00 91 ILE A CA 20
ATOM 34569 C C . ILE A 1 91 ? 0.545 7.642 -13.328 1.00 0.00 91 ILE A C 20
ATOM 34570 O O . ILE A 1 91 ? 1.503 6.901 -13.077 1.00 0.00 91 ILE A O 20
ATOM 34586 N N . SER A 1 92 ? 0.287 8.120 -14.551 1.00 0.00 92 SER A N 20
ATOM 34587 C CA . SER A 1 92 ? 1.135 7.859 -15.723 1.00 0.00 92 SER A CA 20
ATOM 34588 C C . SER A 1 92 ? 2.461 8.644 -15.603 1.00 0.00 92 SER A C 20
ATOM 34589 O O . SER A 1 92 ? 2.466 9.762 -15.077 1.00 0.00 92 SER A O 20
ATOM 34597 N N . GLU A 1 93 ? 3.572 8.059 -16.100 1.00 0.00 93 GLU A N 20
ATOM 34598 C CA . GLU A 1 93 ? 4.915 8.690 -16.052 1.00 0.00 93 GLU A CA 20
ATOM 34599 C C . GLU A 1 93 ? 4.909 10.057 -16.774 1.00 0.00 93 GLU A C 20
ATOM 34600 O O . GLU A 1 93 ? 5.494 11.033 -16.294 1.00 0.00 93 GLU A O 20
ATOM 34612 N N . ASP A 1 94 ? 4.211 10.093 -17.921 1.00 0.00 94 ASP A N 20
ATOM 34613 C CA . ASP A 1 94 ? 4.058 11.297 -18.767 1.00 0.00 94 ASP A CA 20
ATOM 34614 C C . ASP A 1 94 ? 3.324 12.413 -18.012 1.00 0.00 94 ASP A C 20
ATOM 34615 O O . ASP A 1 94 ? 3.675 13.594 -18.124 1.00 0.00 94 ASP A O 20
ATOM 34624 N N . ARG A 1 95 ? 2.313 12.005 -17.230 1.00 0.00 95 ARG A N 20
ATOM 34625 C CA . ARG A 1 95 ? 1.507 12.914 -16.404 1.00 0.00 95 ARG A CA 20
ATOM 34626 C C . ARG A 1 95 ? 2.341 13.472 -15.233 1.00 0.00 95 ARG A C 20
ATOM 34627 O O . ARG A 1 95 ? 2.128 14.602 -14.821 1.00 0.00 95 ARG A O 20
ATOM 34648 N N . LEU A 1 96 ? 3.277 12.658 -14.704 1.00 0.00 96 LEU A N 20
ATOM 34649 C CA . LEU A 1 96 ? 4.151 13.064 -13.576 1.00 0.00 96 LEU A CA 20
ATOM 34650 C C . LEU A 1 96 ? 5.221 14.073 -14.029 1.00 0.00 96 LEU A C 20
ATOM 34651 O O . LEU A 1 96 ? 5.464 15.070 -13.356 1.00 0.00 96 LEU A O 20
ATOM 34667 N N . LYS A 1 97 ? 5.859 13.787 -15.172 1.00 0.00 97 LYS A N 20
ATOM 34668 C CA . LYS A 1 97 ? 6.973 14.605 -15.693 1.00 0.00 97 LYS A CA 20
ATOM 34669 C C . LYS A 1 97 ? 6.462 15.965 -16.214 1.00 0.00 97 LYS A C 20
ATOM 34670 O O . LYS A 1 97 ? 7.192 16.962 -16.196 1.00 0.00 97 LYS A O 20
ATOM 34689 N N . ALA A 1 98 ? 5.195 15.988 -16.674 1.00 0.00 98 ALA A N 20
ATOM 34690 C CA . ALA A 1 98 ? 4.539 17.206 -17.177 1.00 0.00 98 ALA A CA 20
ATOM 34691 C C . ALA A 1 98 ? 3.852 17.976 -16.035 1.00 0.00 98 ALA A C 20
ATOM 34692 O O . ALA A 1 98 ? 3.995 19.194 -15.920 1.00 0.00 98 ALA A O 20
ATOM 34699 N N . VAL A 1 99 ? 3.092 17.242 -15.197 1.00 0.00 99 VAL A N 20
ATOM 34700 C CA . VAL A 1 99 ? 2.282 17.815 -14.093 1.00 0.00 99 VAL A CA 20
ATOM 34701 C C . VAL A 1 99 ? 2.597 17.029 -12.784 1.00 0.00 99 VAL A C 20
ATOM 34702 O O . VAL A 1 99 ? 1.842 16.125 -12.412 1.00 0.00 99 VAL A O 20
ATOM 34715 N N . PRO A 1 100 ? 3.738 17.319 -12.080 1.00 0.00 100 PRO A N 20
ATOM 34716 C CA . PRO A 1 100 ? 4.129 16.568 -10.852 1.00 0.00 100 PRO A CA 20
ATOM 34717 C C . PRO A 1 100 ? 3.266 16.911 -9.623 1.00 0.00 100 PRO A C 20
ATOM 34718 O O . PRO A 1 100 ? 3.378 16.264 -8.586 1.00 0.00 100 PRO A O 20
ATOM 34729 N N . TYR A 1 101 ? 2.410 17.931 -9.747 1.00 0.00 101 TYR A N 20
ATOM 34730 C CA . TYR A 1 101 ? 1.572 18.415 -8.632 1.00 0.00 101 TYR A CA 20
ATOM 34731 C C . TYR A 1 101 ? 0.126 17.905 -8.717 1.00 0.00 101 TYR A C 20
ATOM 34732 O O . TYR A 1 101 ? -0.629 18.072 -7.758 1.00 0.00 101 TYR A O 20
ATOM 34750 N N . THR A 1 102 ? -0.243 17.261 -9.841 1.00 0.00 102 THR A N 20
ATOM 34751 C CA . THR A 1 102 ? -1.643 16.878 -10.106 1.00 0.00 102 THR A CA 20
ATOM 34752 C C . THR A 1 102 ? -2.172 15.875 -9.031 1.00 0.00 102 THR A C 20
ATOM 34753 O O . THR A 1 102 ? -1.541 14.836 -8.784 1.00 0.00 102 THR A O 20
ATOM 34764 N N . PRO A 1 103 ? -3.288 16.214 -8.300 1.00 0.00 103 PRO A N 20
ATOM 34765 C CA . PRO A 1 103 ? -3.944 15.268 -7.362 1.00 0.00 103 PRO A CA 20
ATOM 34766 C C . PRO A 1 103 ? -4.574 14.074 -8.115 1.00 0.00 103 PRO A C 20
ATOM 34767 O O . PRO A 1 103 ? -4.511 12.917 -7.665 1.00 0.00 103 PRO A O 20
ATOM 34778 N N . PHE A 1 104 ? -5.145 14.379 -9.295 1.00 0.00 104 PHE A N 20
ATOM 34779 C CA . PHE A 1 104 ? -5.822 13.400 -10.158 1.00 0.00 104 PHE A CA 20
ATOM 34780 C C . PHE A 1 104 ? -4.876 12.963 -11.286 1.00 0.00 104 PHE A C 20
ATOM 34781 O O . PHE A 1 104 ? -3.727 13.377 -11.361 1.00 0.00 104 PHE A O 20
ATOM 34798 N N . CYS A 1 105 ? -5.389 12.090 -12.128 1.00 0.00 105 CYS A N 20
ATOM 34799 C CA . CYS A 1 105 ? -4.732 11.619 -13.351 1.00 0.00 105 CYS A CA 20
ATOM 34800 C C . CYS A 1 105 ? -5.285 12.396 -14.553 1.00 0.00 105 CYS A C 20
ATOM 34801 O O . CYS A 1 105 ? -6.177 13.223 -14.373 1.00 0.00 105 CYS A O 20
ATOM 34808 N N . GLN A 1 106 ? -4.795 12.108 -15.772 1.00 0.00 106 GLN A N 20
ATOM 34809 C CA . GLN A 1 106 ? -5.220 12.840 -16.988 1.00 0.00 106 GLN A CA 20
ATOM 34810 C C . GLN A 1 106 ? -6.715 12.604 -17.296 1.00 0.00 106 GLN A C 20
ATOM 34811 O O . GLN A 1 106 ? -7.495 13.560 -17.367 1.00 0.00 106 GLN A O 20
ATOM 34825 N N . GLU A 1 107 ? -7.109 11.323 -17.425 1.00 0.00 107 GLU A N 20
ATOM 34826 C CA . GLU A 1 107 ? -8.488 10.950 -17.825 1.00 0.00 107 GLU A CA 20
ATOM 34827 C C . GLU A 1 107 ? -9.517 11.306 -16.738 1.00 0.00 107 GLU A C 20
ATOM 34828 O O . GLU A 1 107 ? -10.647 11.673 -17.054 1.00 0.00 107 GLU A O 20
ATOM 34840 N N . CYS A 1 108 ? -9.117 11.200 -15.456 1.00 0.00 108 CYS A N 20
ATOM 34841 C CA . CYS A 1 108 ? -10.014 11.527 -14.320 1.00 0.00 108 CYS A CA 20
ATOM 34842 C C . CYS A 1 108 ? -10.076 13.038 -14.051 1.00 0.00 108 CYS A C 20
ATOM 34843 O O . CYS A 1 108 ? -11.027 13.498 -13.433 1.00 0.00 108 CYS A O 20
ATOM 34850 N N . ALA A 1 109 ? -9.045 13.801 -14.475 1.00 0.00 109 ALA A N 20
ATOM 34851 C CA . ALA A 1 109 ? -9.092 15.281 -14.432 1.00 0.00 109 ALA A CA 20
ATOM 34852 C C . ALA A 1 109 ? -9.922 15.814 -15.615 1.00 0.00 109 ALA A C 20
ATOM 34853 O O . ALA A 1 109 ? -10.464 16.920 -15.553 1.00 0.00 109 ALA A O 20
ATOM 34860 N N . ALA A 1 110 ? -10.008 15.003 -16.691 1.00 0.00 110 ALA A N 20
ATOM 34861 C CA . ALA A 1 110 ? -10.878 15.276 -17.853 1.00 0.00 110 ALA A CA 20
ATOM 34862 C C . ALA A 1 110 ? -12.326 14.831 -17.569 1.00 0.00 110 ALA A C 20
ATOM 34863 O O . ALA A 1 110 ? -13.280 15.374 -18.142 1.00 0.00 110 ALA A O 20
ATOM 34870 N N . ALA A 1 111 ? -12.470 13.826 -16.686 1.00 0.00 111 ALA A N 20
ATOM 34871 C CA . ALA A 1 111 ? -13.768 13.258 -16.285 1.00 0.00 111 ALA A CA 20
ATOM 34872 C C . ALA A 1 111 ? -13.847 13.160 -14.754 1.00 0.00 111 ALA A C 20
ATOM 34873 O O . ALA A 1 111 ? -13.600 12.100 -14.156 1.00 0.00 111 ALA A O 20
ATOM 34880 N N . LEU A 1 112 ? -14.111 14.312 -14.135 1.00 0.00 112 LEU A N 20
ATOM 34881 C CA . LEU A 1 112 ? -14.322 14.438 -12.686 1.00 0.00 112 LEU A CA 20
ATOM 34882 C C . LEU A 1 112 ? -15.766 14.002 -12.323 1.00 0.00 112 LEU A C 20
ATOM 34883 O O . LEU A 1 112 ? -16.718 14.730 -12.666 1.00 0.00 112 LEU A O 20
#

InterPro domains:
  IPR000962 Zinc finger, DksA/TraR C4-type [PF01258] (73-104)
  IPR037187 DksA, N-terminal domain superfamily [SSF109635] (3-74)
  IPR048487 DnaK suppressor protein-like, N-terminal domain [PF21173] (6-70)

Organism: Agrobacterium fabrum (strain C58 / ATCC 33970) (NCBI:txid176299)

Secondary structure (DSSP, 8-state):
----SSS-HHHHHHHHHHHHHHHHHHHTTTT-----SSS-SSS----TT------TTS-HHHHHHHHHHHHHHHHHHHT--SEETTTTEEPPHHHHHH-S--SS-HHHHHH-